Protein 8JHE (pdb70)

Secondary structure (DSSP, 8-state):
--EEEEEEEE--SHHHHHHHHHHHHH-TTS-EEEE-SSSSS-TT--EEPPTT-TT--EESS---B-TTT-HHHHHHHHHHHTTS-TTT---EEE-----TT-EEEETTEEEETTHHHH-TTTS-S---TTTTT--HHHHHHHHHHHHSTTTT-TTS-HHHHHHHHHH-EETTEEGGGSBHHHHHTTTS-HHHHHHHHHHH--SGGGSS-BHHHHHHHHIIIIIS----EEETT-TTHHHHHHHHHHHHTT-EEESS--EEEEEEETTEEEEEETTEEEEEEEEEEE--HHHHHHHGGG-HHHHTTHHHHTTEEEE-EEEEEEEESS-GGGGG-EE-TTS-EE---SEEEEESSTT-EEEEPPPTTS----SSSEEEEEEEEETTHHHHHHTT-----S--GGGGBPPHHHHHHHHHHHHHHHT-S--PPP-EEEEEETTSTTTS-SEEEEPTT--HHHHHHHHTS-STT--EEEESSTTSSSTTSHHHHHHHHHHHHHHHHHH-----/--EEEEEEEE--BHHHHHHHHHHHHH-TTS-EEEE-SSSSSBTT--EEPPTT-TT--EESS---B-TTT-HHHHHHHHHHHTTS-TTT---EEE-----TTSEEEETTEEEETTHHHH-TTTS-S---TTTTT--HHHHHHHHHHHHSTTTT-TTS-HHHHHHHHHH-EETTEEGGGSBHHHHHTTTS-HHHHHHHHHHH--SGGGSS-BHHHHHHHHHHTTSS----EEETT-TTHHHHHHHHHHHHTT-EEESS--EEEEEEETTEEEEEETTEEEEEEEEEEE--HHHHHHHGGG-HHHHTTHHHHTTEEEE-EEEEEEEESS-GGGGG-EE-TTS-EE---SEEEEESSTT-EEEEPPPTTSPPP-SSSEEEEEEEEETTHHHHHHTT-----S--GGGGBPPHHHHHHHHHHHHHHHT-S--PPP-EEEEEETTSTTTS-SEEEEPTT--HHHHHHHHTS-STT--EEEESSTTSSSTTSHHHHHHHHHHHHHHHHH--/--EEEEEEEE--SHHHHHHHHHHHHH-TTS-EEEE-SSSSS-TT--EEPPTT-TT--EESS---B-TTT-HHHHHHHHHHHTTS-TTT---EEE-----TT-EEEETTEEEETTHHHH-TTTS-S---TTTTT--HHHHHHHHHHHHSTTTT-TTS-HHHHHHHHHH-EETTEEGGGSBHHHHHHHHS-HHHHHHHHHHH--SGGGSS-BHHHHHHHHIIIIIS----EEETT-TTHHHHHHHHHHHHTT-EEESS--EEEEEEETTEEEEEETTEEEEEEEEEEES-HHHHHHHGGG-HHHHTTHHHHTTEEEE-EEEEEEEESS-GGGGG-EE-TTS-EE---SEEEEESSTT-EEEEPPPTTS----SSSEEEEEEEEETTHHHHHHTT-----S--GGGGBPPHHHHHHHHHHHHHHHT-S--PPP-EEEEEETTSTTTS-SEEEEPTT--HHHHHHHHTS-STT--EEEESSTTSSSTTSHHHHHHHHHHHHHHHHHH-/--EEEEEEEE--SHHHHHHHHHHHHH-TTS-EEEE-SSSSS-TT--EEPPTT-TT--EESS---B-TTT-HHHHHHHHHHHTTS-TTT---EEE-----TT-EEEETTEEEETTHHHH-TTTS-S---TTTTT--HHHHHHHHHHHHSTTTT-TTS-HHHHHHHHHH-EETTEEGGGSBHHHHHTTTS-HHHHHHHHHHH--SGGGSS-BHHHHHHHHIIIIIS----EEETT-TTHHHHHHHHHHHHTT-EEESS--EEEEEEETTEEEEEETTEEEEEEEEEEES-HHHHHHHGGG-HHHHTTHHHHTTEEEE-EEEEEEEESS-GGGGG-EE-TTS-EE---SEEEEESSTT-EEEEPPPTTS----SSSEEEEEEEEETTHHHHHHTT-----S--GGGGBPPHHHHHHHHHHHHHHHT-S--PPP-EEEEEETTSTTTSSSEEEEPTT--HHHHHHHHTS-STT--EEEESGGGSSSTTSHHHHHHHHHHHHHHHHH--

B-factor: mean 29.95, std 10.98, range [0.5, 97.93]

Foldseek 3Di:
DFAEFAEEQEAQALLRLLLLLVVCVVQVPGAYEYEYQAFDHHQQFAWAQDVFHNQFIDTLGDFKDQCVFLVLVVVLLVVLQVPDDPVLRWDKAWAAAQDQQFWECEPNATDGNQCLQPPQVSVPFPWDPVQTNDALLVLLLVLLCVQQPPLLVVPDHLVRSLVSLQVDDGPNHRQLQFFQLVSSVVRTPPRSLVSNCFQLLADPLRGGARRSLSSSLCSQDSHPPRIIIGISRGPSLSSVSSNVSSVVSPHHYHYSWQFQEWDQDPCWIFTQTPNGTYTYNFYEYLAALLLLVNHPVRYVVSVVCVCLSVQKAAWKKKWKKFKFQWPQQQVLGDQDPVRDTDGDWAHWHAYPQLLGIKGFGPGSNNHTGHTGMGMMSLGIYTDPSVVVLVVQPVVPRDDHQVVQWGDDSSQVVSVVVVCSRSVHPDDGDTPTMGMDIQCDPPRVHSWIGGHRPDDLVVSLLCQQPPDPPRNYGYAYLHSASNINDPSRRSVSSVSSSVVNVVPDDSHD/DAAEFAEEQEALALLRLVLLLVVCVVPVPGAYEYEYQAFDHHQQFAWAQDPPRNQFIDTLGDFKDQCVQQVLVVVLLVVLQVVDDPVLRWDKAWAAAQDQQFWECEPNATDGNQCQQPPQVSVPFPWDPVQTNDALQVLLLVLLCVQQPPLLVVPDHLVRSLVSLQVDDGPRHRQLQFFQLVSSVVRTPPRSLVRNCFRLLAPVLRGRARRSLSSSLCSQASHDDRIIIGISRGPSLSSVSSNVSSVVSPHHYHYSWQFQEWDQDPCWIFTQTPNGTHTYNFYEYLAALLLLVNHPVRYPVSVVCCCLSVQKAAWKKKWKKFKFQWPQQQVLGDQDPVRDTDGNWAHWHAYPQLLGIKGFGDGSNNHTGHTGIGMMSLGTYTDPSVVVLVVQDVVPRDDHQVVFFGDPSSVVVSVVVVCSRSVHPDDGDTPTMGMDIQCDPPRVHSWIGGHRPDDLVVSLLCQQPPDPPRNYGYAYLHSASNINDPSRRSRSSVSSSVVNVVPD/DFAEFAEEQEAQALLRLVLLLVVCVVPVPGAYEYEYQAFDHHQQFAWAQDVFHNQFIDTLGDWKDQCVQLVLVVVLLVVLQVPDDPVLRWDKAWAAAQDQQFWECEPNATDGNQCQQPPQVSVPFPWDPVQTNDALLVLLLVLLCVQQPPLLVVPDHLVRSLVSLQVDDGPRHRQLQFFQLVSSVVRTPPRSLVRNCFQLLAPPLRGGARRSLSSSLCSQDSHPPRIIIGISRGPSLSSVSSNVSSVVSPHHYHYSWQFQEWDQDPCWIFTQTPNGTYTYNFYEYLAALLLLVNHPVRYVVSVVCVCLSVQKAAWKKKWKKFKFQWPQQQVLGDQDPVRDTDGDWAHWHAYPQLLGIKGFGDGSNNHTDHTGIGMMSLGTYTDPSVVVLVVQPVVPRDDHQVVFFGDPSSVVVSVVVVCSRSVHPDDGDTPTMGMDIQCDPPRVHSWIGGHRPDDLVVSLLCQQPPDPPRNYGYAYLHSASNINDPSRRSRSSVSSSVVNVVPD/DFAEFAEEQEAQALLRLVLLLVVCVVPVPGAYEYEYQAFDHHQQFAWAQDVFHNQFIDTLGDFKDQCVFLVLVVVLLVVLQVPDDPVLRWDKAWAAAQDQQFWECEPNATDGNQCLQPPQVSVPFPWDPVLTNDALLVLLLVLLCVQQPPLLVVPDHLVRSLVSLQVDDGPNHRQLQFFQLVSSVVRTPPRSLVRNCFRLLAPPLRGRARRSLSSSLCSQASHDPRIIIGISRGPSSSSVSSNVSSVVSPHHYHYSWQFQEWDQDPCWIFTQTPNGTHTYNFYEYLAALLLLVNHPVRYVVSVVCVCLSVQKAAWKKKWKKFKFQWPQQQVLGDQDPVRDTDGNWAHWHAYPQLLGIKGFGDGSNNHTDHTGIGMMSLGTYTDPSVVVLVVQPVVDRDDHQVVFWGDPSSQVVSVVVVCSRSVHPDDGDTPTMGMDIQCDPPRVHSWIGGHRPDDLVVSLLCQQPPDPPRNYGYAYLHSASNINDPSRRSVSSVSSSVVNVVPD

Nearest PDB structures (foldseek):
  8jhe-assembly1_A  TM=1.002E+00  e=0.000E+00  synthetic construct
  8jt7-assembly1_A  TM=8.570E-01  e=8.933E-48  Pseudomonas sp.
  7eij-assembly1_B  TM=8.523E-01  e=1.644E-44  synthetic construct
  7eii-assembly1_B  TM=8.378E-01  e=7.271E-45  synthetic construct
  7eih-assembly1_B  TM=8.466E-01  e=9.445E-44  synthetic construct

Radius of gyration: 40.26 Å; Cα contacts (8 Å, |Δi|>4): 4605; chains: 4; bounding box: 119×93×95 Å

Sequence (2020 aa):
ENEKIDIAIVGGGVSGVYSAWKLKTKYPNKKIVLFEGGDHIGGRLLSVIPPGIPNMVAELGGMRILENTQKLIVKLIDDINEKLSQEDQIELYDFPVDQPQNIAYLRGEHLRLFDFTNDPDKVPYKLSFLEKGNTSGTIIVNAIEQLVPGITNTDLTEEERLKMCQEATFEGAPLYTLGFWNLLYRVISGEAYQFSIDSGGYNSTLVNWNAADAIPWYLSDFGIKPVYKGFKNGFQQVPISLANFFEEDGGEIRLNAKLEGFEFKNNLFELTIDGEIIEATQLILAMPRRSLDLLTNTSPKLQEIQSLIGSVTPRPLFKVFTTYSSPWWRNAGYTDSEGGYIPLQSGRTVTDLPIRQTYYWPKNNGQPSVSGESMLLASYDDGSNIGFWDGLRPKALNQTWHQYKAPRKMVEELSRQLKQIHDVDYTPAVKNASFRDWGEDPFGGGWNSWNIGVKSWEVKEKIVHPIDNCSLYICGEAYSDGQGWVEGALQTADIMLKKFIAVESKTSENEKIDIAIVGGGVSGVYSAWKLKTKYPNKKIVLFEGGDHIGGRLLSVIPPGIPNMVAELGGMRILENTQKLIVKLIDDINEKLSQEDQIELYDFPVDQPQNIAYLRGEHLRLFDFTNDPDKVPYKLSFLEKGNTSGTIIVNAIEQLVPGITNTDLTEEERLKMCQEATFEGAPLYTLGFWNLLYRVISGEAYQFSIDSGGYNSTLVNWNAADAIPWYLSDFGIKPVYKGFKNGFQQVPISLANFFEEDGGEIRLNAKLEGFEFKNNLFELTIDGEIIEATQLILAMPRRSLDLLTNTSPKLQEIQSLIGSVTPRPLFKVFTTYSSPWWRNAGYTDSEGGYIPLQSGRTVTDLPIRQTYYWPKNNGQPSVSGESMLLASYDDGSNIGFWDGLRPKALNQTWHQYKAPRKMVEELSRQLKQIHDVDYTPAVKNASFRDWGEDPFGGGWNSWNIGVKSWEVKEKIVHPIDNCSLYICGEAYSDGQGWVEGALQTADIMLKKFIAVEENEKIDIAIVGGGVSGVYSAWKLKTKYPNKKIVLFEGGDHIGGRLLSVIPPGIPNMVAELGGMRILENTQKLIVKLIDDINEKLSQEDQIELYDFPVDQPQNIAYLRGEHLRLFDFTNDPDKVPYKLSFLEKGNTSGTIIVNAIEQLVPGITNTDLTEEERLKMCQEATFEGAPLYTLGFWNLLYRVISGEAYQFSIDSGGYNSTLVNWNAADAIPWYLSDFGIKPVYKGFKNGFQQVPISLANFFEEDGGEIRLNAKLEGFEFKNNLFELTIDGEIIEATQLILAMPRRSLDLLTNTSPKLQEIQSLIGSVTPRPLFKVFTTYSSPWWRNAGYTDSEGGYIPLQSGRTVTDLPIRQTYYWPKNNGQPSVSGESMLLASYDDGSNIGFWDGLRPKALNQTWHQYKAPRKMVEELSRQLKQIHDVDYTPAVKNASFRDWGEDPFGGGWNSWNIGVKSWEVKEKIVHPIDNCSLYICGEAYSDGQGWVEGALQTADIMLKKFIAVEENEKIDIAIVGGGVSGVYSAWKLKTKYPNKKIVLFEGGDHIGGRLLSVIPPGIPNMVAELGGMRILENTQKLIVKLIDDINEKLSQEDQIELYDFPVDQPQNIAYLRGEHLRLFDFTNDPDKVPYKLSFLEKGNTSGTIIVNAIEQLVPGITNTDLTEEERLKMCQEATFEGAPLYTLGFWNLLYRVISGEAYQFSIDSGGYNSTLVNWNAADAIPWYLSDFGIKPVYKGFKNGFQQVPISLANFFEEDGGEIRLNAKLEGFEFKNNLFELTIDGEIIEATQLILAMPRRSLDLLTNTSPKLQEIQSLIGSVTPRPLFKVFTTYSSPWWRNAGYTDSEGGYIPLQSGRTVTDLPIRQTYYWPKNNGQPSVSGESMLLASYDDGSNIGFWDGLRPKALNQTWHQYKAPRKMVEELSRQLKQIHDVDYTPAVKNASFRDWGEDPFGGGWNSWNIGVKSWEVKEKIVHPIDNCSLYICGEAYSDGQGWVEGALQTADIMLKKFIAVE

Structure (mmCIF, N/CA/C/O backbone):
data_8JHE
#
_entry.id   8JHE
#
_cell.length_a   180.896
_cell.length_b   180.896
_cell.length_c   81.410
_cell.angle_alpha   90.000
_cell.angle_beta   90.000
_cell.angle_gamma   90.000
#
_symmetry.space_group_name_H-M   'P 4'
#
loop_
_entity.id
_entity.type
_entity.pdbx_description
1 polymer 'Hyper thermostable ancestral L-amino acid oxidase'
2 non-polymer 'FLAVIN-ADENINE DINUCLEOTIDE'
3 water water
#
loop_
_atom_site.group_PDB
_atom_site.id
_atom_site.type_symbol
_atom_site.label_atom_id
_atom_site.label_alt_id
_atom_site.label_comp_id
_atom_site.label_asym_id
_atom_site.label_entity_id
_atom_site.label_seq_id
_atom_site.pdbx_PDB_ins_code
_atom_site.Cartn_x
_atom_site.Cartn_y
_atom_site.Cartn_z
_atom_site.occupancy
_atom_site.B_iso_or_equiv
_atom_site.auth_seq_id
_atom_site.auth_comp_id
_atom_site.auth_asym_id
_atom_site.auth_atom_id
_atom_site.pdbx_PDB_model_num
ATOM 1 N N . GLU A 1 2 ? 44.082 75.035 0.181 1.000 63.558 4 GLU A N 1
ATOM 2 C CA . GLU A 1 2 ? 42.726 75.009 -0.445 1.000 65.445 4 GLU A CA 1
ATOM 3 C C . GLU A 1 2 ? 42.264 73.563 -0.714 1.000 54.098 4 GLU A C 1
ATOM 4 O O . GLU A 1 2 ? 43.047 72.755 -1.196 1.000 53.424 4 GLU A O 1
ATOM 10 N N . ASN A 1 3 ? 40.985 73.287 -0.462 1.000 46.726 5 ASN A N 1
ATOM 11 C CA . ASN A 1 3 ? 40.363 71.933 -0.497 1.000 44.377 5 ASN A CA 1
ATOM 12 C C . ASN A 1 3 ? 40.175 71.463 -1.942 1.000 42.576 5 ASN A C 1
ATOM 13 O O . ASN A 1 3 ? 39.700 72.263 -2.783 1.000 42.726 5 ASN A O 1
ATOM 18 N N . GLU A 1 4 ? 40.449 70.189 -2.196 1.000 40.025 6 GLU A N 1
ATOM 19 C CA . GLU A 1 4 ? 40.100 69.522 -3.479 1.000 38.472 6 GLU A CA 1
ATOM 20 C C . GLU A 1 4 ? 38.603 69.704 -3.757 1.000 37.174 6 GLU A C 1
ATOM 21 O O . GLU A 1 4 ? 37.798 69.608 -2.806 1.000 35.675 6 GLU A O 1
ATOM 27 N N . LYS A 1 5 ? 38.273 70.006 -5.020 1.000 38.748 7 LYS A N 1
ATOM 28 C CA . LYS A 1 5 ? 36.903 70.317 -5.493 1.000 45.719 7 LYS A CA 1
ATOM 29 C C . LYS A 1 5 ? 36.574 69.325 -6.598 1.000 40.564 7 LYS A C 1
ATOM 30 O O . LYS A 1 5 ? 37.402 69.196 -7.522 1.000 40.582 7 LYS A O 1
ATOM 36 N N . ILE A 1 6 ? 35.446 68.624 -6.479 1.000 37.008 8 ILE A N 1
ATOM 37 C CA . ILE A 1 6 ? 34.984 67.652 -7.517 1.000 31.838 8 ILE A CA 1
ATOM 38 C C . ILE A 1 6 ? 33.509 67.945 -7.773 1.000 29.231 8 ILE A C 1
ATOM 39 O O . ILE A 1 6 ? 32.914 68.660 -6.970 1.000 27.243 8 ILE A O 1
ATOM 44 N N . ASP A 1 7 ? 32.935 67.389 -8.838 1.000 30.045 9 ASP A N 1
ATOM 45 C CA . ASP A 1 7 ? 31.509 67.636 -9.183 1.000 32.065 9 ASP A CA 1
ATOM 46 C C . ASP A 1 7 ? 30.603 66.673 -8.402 1.000 31.540 9 ASP A C 1
ATOM 47 O O . ASP A 1 7 ? 29.731 67.140 -7.635 1.000 31.337 9 ASP A O 1
ATOM 52 N N . ILE A 1 8 ? 30.790 65.371 -8.610 1.000 31.507 10 ILE A N 1
ATOM 53 C CA . ILE A 1 8 ? 29.928 64.313 -8.003 1.000 31.536 10 ILE A CA 1
ATOM 54 C C . ILE A 1 8 ? 30.817 63.425 -7.154 1.000 29.029 10 ILE A C 1
ATOM 55 O O . ILE A 1 8 ? 31.796 62.845 -7.692 1.000 26.947 10 ILE A O 1
ATOM 60 N N . ALA A 1 9 ? 30.491 63.370 -5.864 1.000 28.339 11 ALA A N 1
ATOM 61 C CA . ALA A 1 9 ? 31.016 62.358 -4.917 1.000 27.903 11 ALA A CA 1
ATOM 62 C C . ALA A 1 9 ? 29.982 61.221 -4.824 1.000 25.573 11 ALA A C 1
ATOM 63 O O . ALA A 1 9 ? 28.782 61.500 -4.519 1.000 27.574 11 ALA A O 1
ATOM 65 N N . ILE A 1 10 ? 30.437 59.994 -5.058 1.000 24.352 12 ILE A N 1
ATOM 66 C CA . ILE A 1 10 ? 29.642 58.760 -4.819 1.000 25.778 12 ILE A CA 1
ATOM 67 C C . ILE A 1 10 ? 30.365 57.971 -3.733 1.000 27.104 12 ILE A C 1
ATOM 68 O O . ILE A 1 10 ? 31.555 57.641 -3.925 1.000 23.845 12 ILE A O 1
ATOM 73 N N . VAL A 1 11 ? 29.689 57.722 -2.624 1.000 24.610 13 VAL A N 1
ATOM 74 C CA . VAL A 1 11 ? 30.299 56.966 -1.496 1.000 26.780 13 VAL A CA 1
ATOM 75 C C . VAL A 1 11 ? 29.593 55.602 -1.373 1.000 27.522 13 VAL A C 1
ATOM 76 O O . VAL A 1 11 ? 28.351 55.552 -1.174 1.000 26.594 13 VAL A O 1
ATOM 80 N N . GLY A 1 12 ? 30.372 54.536 -1.495 1.000 27.120 14 GLY A N 1
ATOM 81 C CA . GLY A 1 12 ? 29.917 53.138 -1.473 1.000 26.432 14 GLY A CA 1
ATOM 82 C C . GLY A 1 12 ? 30.240 52.455 -2.782 1.000 23.680 14 GLY A C 1
ATOM 83 O O . GLY A 1 12 ? 29.622 52.811 -3.776 1.000 23.635 14 GLY A O 1
ATOM 84 N N . GLY A 1 13 ? 31.164 51.495 -2.742 1.000 24.932 15 GLY A N 1
ATOM 85 C CA . GLY A 1 13 ? 31.625 50.711 -3.896 1.000 25.123 15 GLY A CA 1
ATOM 86 C C . GLY A 1 13 ? 30.929 49.358 -3.975 1.000 24.259 15 GLY A C 1
ATOM 87 O O . GLY A 1 13 ? 31.601 48.371 -4.406 1.000 21.775 15 GLY A O 1
ATOM 88 N N . GLY A 1 14 ? 29.646 49.295 -3.581 1.000 24.225 16 GLY A N 1
ATOM 89 C CA . GLY A 1 14 ? 28.787 48.142 -3.915 1.000 26.102 16 GLY A CA 1
ATOM 90 C C . GLY A 1 14 ? 28.202 48.290 -5.315 1.000 26.010 16 GLY A C 1
ATOM 91 O O . GLY A 1 14 ? 28.547 49.276 -6.013 1.000 23.985 16 GLY A O 1
ATOM 92 N N . VAL A 1 15 ? 27.231 47.458 -5.660 1.000 25.498 17 VAL A N 1
ATOM 93 C CA . VAL A 1 15 ? 26.730 47.403 -7.059 1.000 25.958 17 VAL A CA 1
ATOM 94 C C . VAL A 1 15 ? 26.088 48.743 -7.385 1.000 23.410 17 VAL A C 1
ATOM 95 O O . VAL A 1 15 ? 26.256 49.193 -8.510 1.000 23.667 17 VAL A O 1
ATOM 99 N N . SER A 1 16 ? 25.255 49.295 -6.501 1.000 24.303 18 SER A N 1
ATOM 100 C CA . SER A 1 16 ? 24.481 50.511 -6.845 1.000 26.114 18 SER A CA 1
ATOM 101 C C . SER A 1 16 ? 25.447 51.693 -7.022 1.000 25.257 18 SER A C 1
ATOM 102 O O . SER A 1 16 ? 25.151 52.549 -7.882 1.000 25.664 18 SER A O 1
ATOM 105 N N . GLY A 1 17 ? 26.530 51.741 -6.243 1.000 24.080 19 GLY A N 1
ATOM 106 C CA . GLY A 1 17 ? 27.534 52.814 -6.302 1.000 25.258 19 GLY A CA 1
ATOM 107 C C . GLY A 1 17 ? 28.274 52.799 -7.636 1.000 25.484 19 GLY A C 1
ATOM 108 O O . GLY A 1 17 ? 28.264 53.821 -8.335 1.000 23.617 19 GLY A O 1
ATOM 109 N N . VAL A 1 18 ? 28.857 51.659 -8.007 1.000 22.417 20 VAL A N 1
ATOM 110 C CA . VAL A 1 18 ? 29.639 51.544 -9.264 1.000 24.205 20 VAL A CA 1
ATOM 111 C C . VAL A 1 18 ? 28.695 51.636 -10.456 1.000 23.462 20 VAL A C 1
ATOM 112 O O . VAL A 1 18 ? 29.084 52.243 -11.447 1.000 25.043 20 VAL A O 1
ATOM 116 N N . TYR A 1 19 ? 27.482 51.112 -10.369 1.000 21.147 21 TYR A N 1
ATOM 117 C CA . TYR A 1 19 ? 26.497 51.224 -11.474 1.000 21.885 21 TYR A CA 1
ATOM 118 C C . TYR A 1 19 ? 26.172 52.708 -11.681 1.000 24.980 21 TYR A C 1
ATOM 119 O O . TYR A 1 19 ? 26.159 53.182 -12.824 1.000 25.009 21 TYR A O 1
ATOM 128 N N . SER A 1 20 ? 25.874 53.415 -10.591 1.000 25.121 22 SER A N 1
ATOM 129 C CA . SER A 1 20 ? 25.569 54.865 -10.612 1.000 26.389 22 SER A CA 1
ATOM 130 C C . SER A 1 20 ? 26.766 55.651 -11.183 1.000 25.680 22 SER A C 1
ATOM 131 O O . SER A 1 20 ? 26.547 56.489 -12.086 1.000 26.787 22 SER A O 1
ATOM 134 N N . ALA A 1 21 ? 27.985 55.344 -10.745 1.000 25.296 23 ALA A N 1
ATOM 135 C CA . ALA A 1 21 ? 29.207 56.008 -11.233 1.000 27.066 23 ALA A CA 1
ATOM 136 C C . ALA A 1 21 ? 29.280 55.840 -12.761 1.000 29.591 23 ALA A C 1
ATOM 137 O O . ALA A 1 21 ? 29.416 56.828 -13.477 1.000 31.317 23 ALA A O 1
ATOM 139 N N . TRP A 1 22 ? 29.206 54.603 -13.231 1.000 29.267 24 TRP A N 1
ATOM 140 C CA . TRP A 1 22 ? 29.204 54.242 -14.671 1.000 27.609 24 TRP A CA 1
ATOM 141 C C . TRP A 1 22 ? 28.155 55.067 -15.425 1.000 27.930 24 TRP A C 1
ATOM 142 O O . TRP A 1 22 ? 28.506 55.720 -16.436 1.000 26.916 24 TRP A O 1
ATOM 153 N N . LYS A 1 23 ? 26.912 55.070 -14.950 1.000 25.502 25 LYS A N 1
ATOM 154 C CA . LYS A 1 23 ? 25.807 55.747 -15.677 1.000 26.970 25 LYS A CA 1
ATOM 155 C C . LYS A 1 23 ? 26.070 57.252 -15.730 1.000 27.475 25 LYS A C 1
ATOM 156 O O . LYS A 1 23 ? 25.816 57.876 -16.786 1.000 26.272 25 LYS A O 1
ATOM 162 N N . LEU A 1 24 ? 26.513 57.822 -14.610 1.000 27.629 26 LEU A N 1
ATOM 163 C CA . LEU A 1 24 ? 26.611 59.291 -14.472 1.000 27.852 26 LEU A CA 1
ATOM 164 C C . LEU A 1 24 ? 27.790 59.768 -15.327 1.000 27.844 26 LEU A C 1
ATOM 165 O O . LEU A 1 24 ? 27.646 60.822 -15.919 1.000 31.469 26 LEU A O 1
ATOM 170 N N . LYS A 1 25 ? 28.884 59.009 -15.399 1.000 25.862 27 LYS A N 1
ATOM 171 C CA . LYS A 1 25 ? 30.055 59.412 -16.201 1.000 28.240 27 LYS A CA 1
ATOM 172 C C . LYS A 1 25 ? 29.653 59.367 -17.685 1.000 32.457 27 LYS A C 1
ATOM 173 O O . LYS A 1 25 ? 30.092 60.243 -18.447 1.000 27.879 27 LYS A O 1
ATOM 179 N N . THR A 1 26 ? 28.798 58.421 -18.087 1.000 27.791 28 THR A N 1
ATOM 180 C CA . THR A 1 26 ? 28.309 58.378 -19.479 1.000 28.714 28 THR A CA 1
ATOM 181 C C . THR A 1 26 ? 27.419 59.605 -19.727 1.000 30.620 28 THR A C 1
ATOM 182 O O . THR A 1 26 ? 27.506 60.187 -20.809 1.000 28.699 28 THR A O 1
ATOM 186 N N . LYS A 1 27 ? 26.558 59.943 -18.768 1.000 28.859 29 LYS A N 1
ATOM 187 C CA . LYS A 1 27 ? 25.592 61.050 -18.931 1.000 30.556 29 LYS A CA 1
ATOM 188 C C . LYS A 1 27 ? 26.333 62.408 -18.904 1.000 32.995 29 LYS A C 1
ATOM 189 O O . LYS A 1 27 ? 25.912 63.315 -19.630 1.000 30.814 29 LYS A O 1
ATOM 195 N N . TYR A 1 28 ? 27.377 62.542 -18.083 1.000 27.870 30 TYR A N 1
ATOM 196 C CA . TYR A 1 28 ? 28.113 63.811 -17.830 1.000 29.967 30 TYR A CA 1
ATOM 197 C C . TYR A 1 28 ? 29.620 63.562 -17.964 1.000 27.635 30 TYR A C 1
ATOM 198 O O . TYR A 1 28 ? 30.346 63.534 -16.986 1.000 25.154 30 TYR A O 1
ATOM 207 N N . PRO A 1 29 ? 30.136 63.392 -19.198 1.000 30.232 31 PRO A N 1
ATOM 208 C CA . PRO A 1 29 ? 31.524 62.978 -19.404 1.000 30.555 31 PRO A CA 1
ATOM 209 C C . PRO A 1 29 ? 32.546 64.024 -18.933 1.000 31.398 31 PRO A C 1
ATOM 210 O O . PRO A 1 29 ? 33.668 63.646 -18.656 1.000 31.500 31 PRO A O 1
ATOM 214 N N . ASN A 1 30 ? 32.123 65.282 -18.796 1.000 33.617 32 ASN A N 1
ATOM 215 C CA . ASN A 1 30 ? 33.015 66.424 -18.473 1.000 38.365 32 ASN A CA 1
ATOM 216 C C . ASN A 1 30 ? 33.016 66.676 -16.966 1.000 39.930 32 ASN A C 1
ATOM 217 O O . ASN A 1 30 ? 33.876 67.443 -16.508 1.000 39.692 32 ASN A O 1
ATOM 222 N N . LYS A 1 31 ? 32.119 66.053 -16.200 1.000 35.317 33 LYS A N 1
ATOM 223 C CA . LYS A 1 31 ? 32.138 66.195 -14.714 1.000 32.002 33 LYS A CA 1
ATOM 224 C C . LYS A 1 31 ? 33.265 65.341 -14.126 1.000 29.476 33 LYS A C 1
ATOM 225 O O . LYS A 1 31 ? 33.528 64.238 -14.629 1.000 32.159 33 LYS A O 1
ATOM 231 N N . LYS A 1 32 ? 33.902 65.853 -13.081 1.000 29.616 34 LYS A N 1
ATOM 232 C CA . LYS A 1 32 ? 34.855 65.108 -12.228 1.000 33.858 34 LYS A CA 1
ATOM 233 C C . LYS A 1 32 ? 34.009 64.315 -11.219 1.000 33.428 34 LYS A C 1
ATOM 234 O O . LYS A 1 32 ? 33.393 64.917 -10.308 1.000 32.767 34 LYS A O 1
ATOM 240 N N . ILE A 1 33 ? 33.981 62.998 -11.397 1.000 33.080 35 ILE A N 1
ATOM 241 C CA . ILE A 1 33 ? 33.164 62.063 -10.576 1.000 31.166 35 ILE A CA 1
ATOM 242 C C . ILE A 1 33 ? 34.153 61.152 -9.856 1.000 29.112 35 ILE A C 1
ATOM 243 O O . ILE A 1 33 ? 34.903 60.478 -10.525 1.000 26.339 35 ILE A O 1
ATOM 248 N N . VAL A 1 34 ? 34.120 61.142 -8.534 1.000 28.289 36 VAL A N 1
ATOM 249 C CA . VAL A 1 34 ? 34.975 60.244 -7.726 1.000 29.936 36 VAL A CA 1
ATOM 250 C C . VAL A 1 34 ? 34.060 59.334 -6.905 1.000 28.935 36 VAL A C 1
ATOM 251 O O . VAL A 1 34 ? 33.113 59.828 -6.284 1.000 27.537 36 VAL A O 1
ATOM 255 N N . LEU A 1 35 ? 34.348 58.042 -6.916 1.000 30.468 37 LEU A N 1
ATOM 256 C CA . LEU A 1 35 ? 33.650 57.066 -6.059 1.000 30.219 37 LEU A CA 1
ATOM 257 C C . LEU A 1 35 ? 34.598 56.709 -4.925 1.000 26.461 37 LEU A C 1
ATOM 258 O O . LEU A 1 35 ? 35.748 56.330 -5.202 1.000 29.830 37 LEU A O 1
ATOM 263 N N . PHE A 1 36 ? 34.124 56.848 -3.696 1.000 22.873 38 PHE A N 1
ATOM 264 C CA . PHE A 1 36 ? 34.890 56.503 -2.474 1.000 24.676 38 PHE A CA 1
ATOM 265 C C . PHE A 1 36 ? 34.346 55.204 -1.874 1.000 23.673 38 PHE A C 1
ATOM 266 O O . PHE A 1 36 ? 33.120 55.122 -1.626 1.000 23.946 38 PHE A O 1
ATOM 274 N N . GLU A 1 37 ? 35.223 54.248 -1.599 1.000 23.032 39 GLU A N 1
ATOM 275 C CA . GLU A 1 37 ? 34.908 53.004 -0.844 1.000 25.028 39 GLU A CA 1
ATOM 276 C C . GLU A 1 37 ? 35.808 52.967 0.392 1.000 27.680 39 GLU A C 1
ATOM 277 O O . GLU A 1 37 ? 37.032 53.076 0.209 1.000 29.967 39 GLU A O 1
ATOM 283 N N . GLY A 1 38 ? 35.208 52.812 1.581 1.000 26.555 40 GLY A N 1
ATOM 284 C CA . GLY A 1 38 ? 35.907 52.763 2.876 1.000 27.590 40 GLY A CA 1
ATOM 285 C C . GLY A 1 38 ? 36.724 51.499 3.005 1.000 28.586 40 GLY A C 1
ATOM 286 O O . GLY A 1 38 ? 37.804 51.559 3.606 1.000 31.673 40 GLY A O 1
ATOM 287 N N . GLY A 1 39 ? 36.243 50.383 2.453 1.000 28.010 41 GLY A N 1
ATOM 288 C CA . GLY A 1 39 ? 36.959 49.084 2.493 1.000 25.277 41 GLY A CA 1
ATOM 289 C C . GLY A 1 39 ? 38.038 49.040 1.426 1.000 26.330 41 GLY A C 1
ATOM 290 O O . GLY A 1 39 ? 38.221 50.062 0.710 1.000 26.201 41 GLY A O 1
ATOM 291 N N . ASP A 1 40 ? 38.689 47.888 1.268 1.000 25.504 42 ASP A N 1
ATOM 292 C CA . ASP A 1 40 ? 39.946 47.747 0.492 1.000 27.366 42 ASP A CA 1
ATOM 293 C C . ASP A 1 40 ? 39.645 47.208 -0.917 1.000 26.101 42 ASP A C 1
ATOM 294 O O . ASP A 1 40 ? 40.590 46.874 -1.620 1.000 26.743 42 ASP A O 1
ATOM 299 N N . HIS A 1 41 ? 38.377 47.142 -1.328 1.000 26.770 43 HIS A N 1
ATOM 300 C CA . HIS A 1 41 ? 37.974 46.498 -2.610 1.000 24.339 43 HIS A CA 1
ATOM 301 C C . HIS A 1 41 ? 36.565 46.917 -2.989 1.000 25.801 43 HIS A C 1
ATOM 302 O O . HIS A 1 41 ? 35.749 47.260 -2.079 1.000 23.578 43 HIS A O 1
ATOM 309 N N . ILE A 1 42 ? 36.289 46.884 -4.290 1.000 23.905 44 ILE A N 1
ATOM 310 C CA . ILE A 1 42 ? 34.921 47.080 -4.846 1.000 24.999 44 ILE A CA 1
ATOM 311 C C . ILE A 1 42 ? 34.117 45.784 -4.632 1.000 24.497 44 ILE A C 1
ATOM 312 O O . ILE A 1 42 ? 34.676 44.708 -4.925 1.000 25.072 44 ILE A O 1
ATOM 317 N N . GLY A 1 43 ? 32.845 45.888 -4.246 1.000 25.404 45 GLY A N 1
ATOM 318 C CA . GLY A 1 43 ? 31.894 44.748 -4.278 1.000 26.705 45 GLY A CA 1
ATOM 319 C C . GLY A 1 43 ? 30.777 44.822 -3.237 1.000 24.117 45 GLY A C 1
ATOM 320 O O . GLY A 1 43 ? 29.634 44.387 -3.540 1.000 23.838 45 GLY A O 1
ATOM 321 N N . GLY A 1 44 ? 31.083 45.350 -2.059 1.000 20.702 46 GLY A N 1
ATOM 322 C CA . GLY A 1 44 ? 30.153 45.402 -0.918 1.000 20.975 46 GLY A CA 1
ATOM 323 C C . GLY A 1 44 ? 29.672 44.006 -0.562 1.000 19.076 46 GLY A C 1
ATOM 324 O O . GLY A 1 44 ? 30.519 43.176 -0.276 1.000 22.358 46 GLY A O 1
ATOM 325 N N . ARG A 1 45 ? 28.367 43.741 -0.666 1.000 20.270 47 ARG A N 1
ATOM 326 C CA . ARG A 1 45 ? 27.762 42.439 -0.250 1.000 21.381 47 ARG A CA 1
ATOM 327 C C . ARG A 1 45 ? 27.863 41.374 -1.351 1.000 22.213 47 ARG A C 1
ATOM 328 O O . ARG A 1 45 ? 27.261 40.300 -1.164 1.000 21.251 47 ARG A O 1
ATOM 336 N N . LEU A 1 46 ? 28.566 41.659 -2.456 1.000 22.706 48 LEU A N 1
ATOM 337 C CA . LEU A 1 46 ? 28.977 40.647 -3.457 1.000 22.905 48 LEU A CA 1
ATOM 338 C C . LEU A 1 46 ? 30.445 40.313 -3.208 1.000 22.128 48 LEU A C 1
ATOM 339 O O . LEU A 1 46 ? 31.293 41.175 -3.441 1.000 23.748 48 LEU A O 1
ATOM 344 N N . LEU A 1 47 ? 30.728 39.112 -2.712 1.000 22.790 49 LEU A N 1
ATOM 345 C CA . LEU A 1 47 ? 32.099 38.674 -2.339 1.000 23.652 49 LEU A CA 1
ATOM 346 C C . LEU A 1 47 ? 32.270 37.248 -2.865 1.000 25.611 49 LEU A C 1
ATOM 347 O O . LEU A 1 47 ? 31.670 36.300 -2.302 1.000 24.080 49 LEU A O 1
ATOM 352 N N . SER A 1 48 ? 33.000 37.140 -3.966 1.000 23.135 50 SER A N 1
ATOM 353 C CA . SER A 1 48 ? 33.255 35.901 -4.723 1.000 21.455 50 SER A CA 1
ATOM 354 C C . SER A 1 48 ? 34.703 35.500 -4.494 1.000 21.288 50 SER A C 1
ATOM 355 O O . SER A 1 48 ? 35.566 36.300 -4.828 1.000 23.198 50 SER A O 1
ATOM 358 N N . VAL A 1 49 ? 34.972 34.295 -3.994 1.000 21.651 51 VAL A N 1
ATOM 359 C CA . VAL A 1 49 ? 36.374 33.848 -3.758 1.000 23.362 51 VAL A CA 1
ATOM 360 C C . VAL A 1 49 ? 36.552 32.429 -4.291 1.000 23.502 51 VAL A C 1
ATOM 361 O O . VAL A 1 49 ? 35.647 31.600 -4.123 1.000 23.296 51 VAL A O 1
ATOM 365 N N . ILE A 1 50 ? 37.713 32.172 -4.888 1.000 23.969 52 ILE A N 1
ATOM 366 C CA . ILE A 1 50 ? 38.094 30.847 -5.435 1.000 25.080 52 ILE A CA 1
ATOM 367 C C . ILE A 1 50 ? 38.603 30.024 -4.264 1.000 24.261 52 ILE A C 1
ATOM 368 O O . ILE A 1 50 ? 39.449 30.484 -3.512 1.000 28.101 52 ILE A O 1
ATOM 373 N N . PRO A 1 51 ? 38.098 28.794 -4.040 1.000 25.263 53 PRO A N 1
ATOM 374 C CA . PRO A 1 51 ? 38.609 27.960 -2.960 1.000 24.685 53 PRO A CA 1
ATOM 375 C C . PRO A 1 51 ? 39.982 27.438 -3.318 1.000 24.228 53 PRO A C 1
ATOM 376 O O . PRO A 1 51 ? 40.200 27.069 -4.469 1.000 25.224 53 PRO A O 1
ATOM 380 N N . PRO A 1 52 ? 40.899 27.323 -2.335 1.000 25.213 54 PRO A N 1
ATOM 381 C CA . PRO A 1 52 ? 42.158 26.620 -2.544 1.000 28.742 54 PRO A CA 1
ATOM 382 C C . PRO A 1 52 ? 41.862 25.189 -3.011 1.000 27.648 54 PRO A C 1
ATOM 383 O O . PRO A 1 52 ? 40.992 24.512 -2.406 1.000 26.705 54 PRO A O 1
ATOM 387 N N . GLY A 1 53 ? 42.568 24.760 -4.054 1.000 26.613 55 GLY A N 1
ATOM 388 C CA . GLY A 1 53 ? 42.487 23.370 -4.540 1.000 28.001 55 GLY A CA 1
ATOM 389 C C . GLY A 1 53 ? 41.274 23.164 -5.435 1.000 26.396 55 GLY A C 1
ATOM 390 O O . GLY A 1 53 ? 41.077 22.022 -5.894 1.000 27.075 55 GLY A O 1
ATOM 391 N N . ILE A 1 54 ? 40.465 24.194 -5.666 1.000 25.570 56 ILE A N 1
ATOM 392 C CA . ILE A 1 54 ? 39.247 24.022 -6.521 1.000 24.500 56 ILE A CA 1
ATOM 393 C C . ILE A 1 54 ? 39.180 25.186 -7.489 1.000 24.437 56 ILE A C 1
ATOM 394 O O . ILE A 1 54 ? 38.349 26.083 -7.354 1.000 25.080 56 ILE A O 1
ATOM 399 N N . PRO A 1 55 ? 40.034 25.183 -8.543 1.000 30.428 57 PRO A N 1
ATOM 400 C CA . PRO A 1 55 ? 40.110 26.337 -9.448 1.000 30.163 57 PRO A CA 1
ATOM 401 C C . PRO A 1 55 ? 38.825 26.536 -10.271 1.000 29.408 57 PRO A C 1
ATOM 402 O O . PRO A 1 55 ? 38.601 27.640 -10.716 1.000 31.000 57 PRO A O 1
ATOM 406 N N . ASN A 1 56 ? 37.984 25.511 -10.407 1.000 27.214 58 ASN A N 1
ATOM 407 C CA . ASN A 1 56 ? 36.728 25.576 -11.212 1.000 32.256 58 ASN A CA 1
ATOM 408 C C . ASN A 1 56 ? 35.497 25.807 -10.305 1.000 29.840 58 ASN A C 1
ATOM 409 O O . ASN A 1 56 ? 34.356 25.483 -10.736 1.000 29.867 58 ASN A O 1
ATOM 414 N N . MET A 1 57 ? 35.691 26.361 -9.100 1.000 27.421 59 MET A N 1
ATOM 415 C CA . MET A 1 57 ? 34.570 26.771 -8.222 1.000 25.227 59 MET A CA 1
ATOM 416 C C . MET A 1 57 ? 34.747 28.225 -7.785 1.000 26.288 59 MET A C 1
ATOM 417 O O . MET A 1 57 ? 35.886 28.737 -7.777 1.000 29.079 59 MET A O 1
ATOM 422 N N . VAL A 1 58 ? 33.634 28.869 -7.436 1.000 23.928 60 VAL A N 1
ATOM 423 C CA . VAL A 1 58 ? 33.614 30.211 -6.813 1.000 22.654 60 VAL A CA 1
ATOM 424 C C . VAL A 1 58 ? 32.644 30.165 -5.632 1.000 20.996 60 VAL A C 1
ATOM 425 O O . VAL A 1 58 ? 31.433 30.089 -5.861 1.000 20.733 60 VAL A O 1
ATOM 429 N N . ALA A 1 59 ? 33.174 30.294 -4.421 1.000 20.879 61 ALA A N 1
ATOM 430 C CA . ALA A 1 59 ? 32.393 30.415 -3.177 1.000 20.732 61 ALA A CA 1
ATOM 431 C C . ALA A 1 59 ? 31.796 31.808 -3.145 1.000 23.657 61 ALA A C 1
ATOM 432 O O . ALA A 1 59 ? 32.558 32.777 -3.407 1.000 26.284 61 ALA A O 1
ATOM 434 N N . GLU A 1 60 ? 30.477 31.908 -2.914 1.000 21.749 62 GLU A N 1
ATOM 435 C CA . GLU A 1 60 ? 29.752 33.198 -2.790 1.000 22.414 62 GLU A CA 1
ATOM 436 C C . GLU A 1 60 ? 29.487 33.487 -1.302 1.000 23.239 62 GLU A C 1
ATOM 437 O O . GLU A 1 60 ? 28.507 32.996 -0.780 1.000 23.363 62 GLU A O 1
ATOM 443 N N . LEU A 1 61 ? 30.382 34.222 -0.662 1.000 19.714 63 LEU A N 1
ATOM 444 C CA . LEU A 1 61 ? 30.243 34.633 0.754 1.000 22.302 63 LEU A CA 1
ATOM 445 C C . LEU A 1 61 ? 29.141 35.679 0.872 1.000 23.802 63 LEU A C 1
ATOM 446 O O . LEU A 1 61 ? 28.561 35.771 1.963 1.000 21.588 63 LEU A O 1
ATOM 451 N N . GLY A 1 62 ? 28.858 36.413 -0.216 1.000 22.279 64 GLY A N 1
ATOM 452 C CA . GLY A 1 62 ? 27.700 37.318 -0.291 1.000 22.580 64 GLY A CA 1
ATOM 453 C C . GLY A 1 62 ? 26.671 36.780 -1.270 1.000 21.946 64 GLY A C 1
ATOM 454 O O . GLY A 1 62 ? 26.446 35.563 -1.284 1.000 23.125 64 GLY A O 1
ATOM 455 N N . GLY A 1 63 ? 26.052 37.654 -2.060 1.000 21.412 65 GLY A N 1
ATOM 456 C CA . GLY A 1 63 ? 25.071 37.294 -3.103 1.000 23.749 65 GLY A CA 1
ATOM 457 C C . GLY A 1 63 ? 25.562 36.170 -4.007 1.000 22.776 65 GLY A C 1
ATOM 458 O O . GLY A 1 63 ? 26.733 36.184 -4.373 1.000 21.646 65 GLY A O 1
ATOM 459 N N . MET A 1 64 ? 24.696 35.216 -4.349 1.000 22.485 66 MET A N 1
ATOM 460 C CA . MET A 1 64 ? 25.125 34.032 -5.118 1.000 21.298 66 MET A CA 1
ATOM 461 C C . MET A 1 64 ? 24.239 33.728 -6.327 1.000 19.947 66 MET A C 1
ATOM 462 O O . MET A 1 64 ? 24.737 33.007 -7.200 1.000 24.422 66 MET A O 1
ATOM 467 N N . ARG A 1 65 ? 23.026 34.247 -6.460 1.000 22.657 67 ARG A N 1
ATOM 468 C CA . ARG A 1 65 ? 22.133 33.782 -7.563 1.000 24.841 67 ARG A CA 1
ATOM 469 C C . ARG A 1 65 ? 21.094 34.839 -7.924 1.000 23.678 67 ARG A C 1
ATOM 470 O O . ARG A 1 65 ? 20.755 35.682 -7.060 1.000 23.466 67 ARG A O 1
ATOM 478 N N . ILE A 1 66 ? 20.529 34.738 -9.128 1.000 24.411 68 ILE A N 1
ATOM 479 C CA . ILE A 1 66 ? 19.408 35.617 -9.560 1.000 25.006 68 ILE A CA 1
ATOM 480 C C . ILE A 1 66 ? 18.196 34.762 -9.941 1.000 25.660 68 ILE A C 1
ATOM 481 O O . ILE A 1 66 ? 18.368 33.552 -10.217 1.000 26.006 68 ILE A O 1
ATOM 486 N N . LEU A 1 67 ? 17.015 35.370 -9.899 1.000 22.396 69 LEU A N 1
ATOM 487 C CA . LEU A 1 67 ? 15.767 34.819 -10.471 1.000 26.190 69 LEU A CA 1
ATOM 488 C C . LEU A 1 67 ? 15.647 35.376 -11.892 1.000 29.607 69 LEU A C 1
ATOM 489 O O . LEU A 1 67 ? 15.078 36.470 -12.038 1.000 27.332 69 LEU A O 1
ATOM 494 N N . GLU A 1 68 ? 16.188 34.669 -12.883 1.000 29.566 70 GLU A N 1
ATOM 495 C CA . GLU A 1 68 ? 16.367 35.177 -14.261 1.000 34.818 70 GLU A CA 1
ATOM 496 C C . GLU A 1 68 ? 15.033 35.521 -14.934 1.000 40.419 70 GLU A C 1
ATOM 497 O O . GLU A 1 68 ? 15.085 36.287 -15.905 1.000 46.418 70 GLU A O 1
ATOM 503 N N . ASN A 1 69 ? 13.890 35.045 -14.432 1.000 47.573 71 ASN A N 1
ATOM 504 C CA . ASN A 1 69 ? 12.554 35.185 -15.083 1.000 46.722 71 ASN A CA 1
ATOM 505 C C . ASN A 1 69 ? 11.846 36.442 -14.592 1.000 42.775 71 ASN A C 1
ATOM 506 O O . ASN A 1 69 ? 10.993 36.928 -15.319 1.000 47.073 71 ASN A O 1
ATOM 511 N N . THR A 1 70 ? 12.182 36.898 -13.390 1.000 39.639 72 THR A N 1
ATOM 512 C CA . THR A 1 70 ? 11.553 38.011 -12.640 1.000 39.881 72 THR A CA 1
ATOM 513 C C . THR A 1 70 ? 12.465 39.265 -12.679 1.000 38.669 72 THR A C 1
ATOM 514 O O . THR A 1 70 ? 11.915 40.372 -12.678 1.000 34.955 72 THR A O 1
ATOM 518 N N . GLN A 1 71 ? 13.797 39.107 -12.630 1.000 31.657 73 GLN A N 1
ATOM 519 C CA . GLN A 1 71 ? 14.761 40.186 -12.234 1.000 29.411 73 GLN A CA 1
ATOM 520 C C . GLN A 1 71 ? 15.358 40.767 -13.511 1.000 25.914 73 GLN A C 1
ATOM 521 O O . GLN A 1 71 ? 16.494 40.468 -13.824 1.000 22.933 73 GLN A O 1
ATOM 527 N N . LYS A 1 72 ? 14.558 41.538 -14.231 1.000 26.491 74 LYS A N 1
ATOM 528 C CA . LYS A 1 72 ? 14.874 42.046 -15.589 1.000 31.095 74 LYS A CA 1
ATOM 529 C C . LYS A 1 72 ? 16.045 43.040 -15.494 1.000 29.037 74 LYS A C 1
ATOM 530 O O . LYS A 1 72 ? 16.821 43.124 -16.456 1.000 24.311 74 LYS A O 1
ATOM 536 N N . LEU A 1 73 ? 16.206 43.753 -14.377 1.000 28.516 75 LEU A N 1
ATOM 537 C CA . LEU A 1 73 ? 17.275 44.776 -14.296 1.000 25.954 75 LEU A CA 1
ATOM 538 C C . LEU A 1 73 ? 18.626 44.070 -14.251 1.000 24.093 75 LEU A C 1
ATOM 539 O O . LEU A 1 73 ? 19.470 44.443 -15.075 1.000 24.600 75 LEU A O 1
ATOM 544 N N . ILE A 1 74 ? 18.828 43.079 -13.380 1.000 23.039 76 ILE A N 1
ATOM 545 C CA . ILE A 1 74 ? 20.161 42.405 -13.295 1.000 23.075 76 ILE A CA 1
ATOM 546 C C . ILE A 1 74 ? 20.400 41.638 -14.601 1.000 22.880 76 ILE A C 1
ATOM 547 O O . ILE A 1 74 ? 21.560 41.607 -15.060 1.000 23.218 76 ILE A O 1
ATOM 552 N N . VAL A 1 75 ? 19.373 41.025 -15.190 1.000 24.540 77 VAL A N 1
ATOM 553 C CA . VAL A 1 75 ? 19.536 40.303 -16.491 1.000 26.361 77 VAL A CA 1
ATOM 554 C C . VAL A 1 75 ? 20.015 41.311 -17.551 1.000 26.465 77 VAL A C 1
ATOM 555 O O . VAL A 1 75 ? 20.981 41.011 -18.265 1.000 23.762 77 VAL A O 1
ATOM 559 N N . LYS A 1 76 ? 19.389 42.484 -17.632 1.000 27.861 78 LYS A N 1
ATOM 560 C CA . LYS A 1 76 ? 19.754 43.531 -18.640 1.000 27.137 78 LYS A CA 1
ATOM 561 C C . LYS A 1 76 ? 21.173 44.068 -18.365 1.000 25.465 78 LYS A C 1
ATOM 562 O O . LYS A 1 76 ? 21.967 44.244 -19.300 1.000 23.949 78 LYS A O 1
ATOM 568 N N . LEU A 1 77 ? 21.534 44.263 -17.104 1.000 25.902 79 LEU A N 1
ATOM 569 C CA . LEU A 1 77 ? 22.893 44.749 -16.750 1.000 22.991 79 LEU A CA 1
ATOM 570 C C . LEU A 1 77 ? 23.941 43.731 -17.172 1.000 24.056 79 LEU A C 1
ATOM 571 O O . LEU A 1 77 ? 24.995 44.142 -17.662 1.000 22.900 79 LEU A O 1
ATOM 576 N N . ILE A 1 78 ? 23.703 42.443 -16.950 1.000 23.762 80 ILE A N 1
ATOM 577 C CA . ILE A 1 78 ? 24.656 41.394 -17.421 1.000 23.927 80 ILE A CA 1
ATOM 578 C C . ILE A 1 78 ? 24.841 41.548 -18.948 1.000 23.434 80 ILE A C 1
ATOM 579 O O . ILE A 1 78 ? 25.975 41.516 -19.408 1.000 20.821 80 ILE A O 1
ATOM 584 N N . ASP A 1 79 ? 23.771 41.765 -19.709 1.000 22.774 81 ASP A N 1
ATOM 585 C CA . ASP A 1 79 ? 23.856 41.976 -21.185 1.000 25.879 81 ASP A CA 1
ATOM 586 C C . ASP A 1 79 ? 24.650 43.262 -21.463 1.000 24.052 81 ASP A C 1
ATOM 587 O O . ASP A 1 79 ? 25.495 43.241 -22.353 1.000 24.805 81 ASP A O 1
ATOM 592 N N . ASP A 1 80 ? 24.374 44.340 -20.729 1.000 25.394 82 ASP A N 1
ATOM 593 C CA . ASP A 1 80 ? 25.054 45.644 -20.933 1.000 25.393 82 ASP A CA 1
ATOM 594 C C . ASP A 1 80 ? 26.545 45.460 -20.657 1.000 24.500 82 ASP A C 1
ATOM 595 O O . ASP A 1 80 ? 27.363 45.996 -21.410 1.000 24.313 82 ASP A O 1
ATOM 600 N N . ILE A 1 81 ? 26.893 44.671 -19.651 1.000 24.086 83 ILE A N 1
ATOM 601 C CA . ILE A 1 81 ? 28.319 44.405 -19.304 1.000 24.570 83 ILE A CA 1
ATOM 602 C C . ILE A 1 81 ? 28.924 43.539 -20.409 1.000 27.229 83 ILE A C 1
ATOM 603 O O . ILE A 1 81 ? 30.020 43.867 -20.874 1.000 26.803 83 ILE A O 1
ATOM 608 N N . ASN A 1 82 ? 28.247 42.452 -20.778 1.000 27.451 84 ASN A N 1
ATOM 609 C CA . ASN A 1 82 ? 28.762 41.454 -21.750 1.000 30.346 84 ASN A CA 1
ATOM 610 C C . ASN A 1 82 ? 28.929 42.098 -23.140 1.000 30.333 84 ASN A C 1
ATOM 611 O O . ASN A 1 82 ? 29.846 41.671 -23.845 1.000 28.986 84 ASN A O 1
ATOM 616 N N . GLU A 1 83 ? 28.135 43.106 -23.517 1.000 29.984 85 GLU A N 1
ATOM 617 C CA . GLU A 1 83 ? 28.281 43.728 -24.869 1.000 30.437 85 GLU A CA 1
ATOM 618 C C . GLU A 1 83 ? 29.580 44.554 -24.899 1.000 32.113 85 GLU A C 1
ATOM 619 O O . GLU A 1 83 ? 29.999 44.885 -26.015 1.000 28.571 85 GLU A O 1
ATOM 625 N N . LYS A 1 84 ? 30.197 44.840 -23.742 1.000 31.295 86 LYS A N 1
ATOM 626 C CA . LYS A 1 84 ? 31.485 45.577 -23.646 1.000 32.751 86 LYS A CA 1
ATOM 627 C C . LYS A 1 84 ? 32.647 44.625 -23.370 1.000 33.357 86 LYS A C 1
ATOM 628 O O . LYS A 1 84 ? 33.764 44.970 -23.741 1.000 39.139 86 LYS A O 1
ATOM 634 N N . LEU A 1 85 ? 32.424 43.493 -22.702 1.000 31.502 87 LEU A N 1
ATOM 635 C CA . LEU A 1 85 ? 33.523 42.553 -22.355 1.000 31.147 87 LEU A CA 1
ATOM 636 C C . LEU A 1 85 ? 33.920 41.756 -23.598 1.000 32.938 87 LEU A C 1
ATOM 637 O O . LEU A 1 85 ? 33.066 41.543 -24.480 1.000 32.700 87 LEU A O 1
ATOM 642 N N . SER A 1 86 ? 35.172 41.309 -23.620 1.000 36.851 88 SER A N 1
ATOM 643 C CA . SER A 1 86 ? 35.765 40.345 -24.585 1.000 37.220 88 SER A CA 1
ATOM 644 C C . SER A 1 86 ? 35.002 39.024 -24.490 1.000 41.423 88 SER A C 1
ATOM 645 O O . SER A 1 86 ? 34.317 38.804 -23.443 1.000 34.752 88 SER A O 1
ATOM 648 N N . GLN A 1 87 ? 35.161 38.148 -25.489 1.000 43.674 89 GLN A N 1
ATOM 649 C CA . GLN A 1 87 ? 34.559 36.782 -25.487 1.000 50.355 89 GLN A CA 1
ATOM 650 C C . GLN A 1 87 ? 35.108 35.983 -24.290 1.000 43.470 89 GLN A C 1
ATOM 651 O O . GLN A 1 87 ? 34.312 35.286 -23.639 1.000 43.289 89 GLN A O 1
ATOM 657 N N . GLU A 1 88 ? 36.405 36.105 -24.004 1.000 46.184 90 GLU A N 1
ATOM 658 C CA . GLU A 1 88 ? 37.116 35.418 -22.886 1.000 49.135 90 GLU A CA 1
ATOM 659 C C . GLU A 1 88 ? 36.442 35.757 -21.535 1.000 45.598 90 GLU A C 1
ATOM 660 O O . GLU A 1 88 ? 36.238 34.832 -20.732 1.000 41.363 90 GLU A O 1
ATOM 666 N N . ASP A 1 89 ? 36.053 37.024 -21.330 1.000 40.784 91 ASP A N 1
ATOM 667 C CA . ASP A 1 89 ? 35.594 37.586 -20.033 1.000 37.893 91 ASP A CA 1
ATOM 668 C C . ASP A 1 89 ? 34.083 37.461 -19.835 1.000 34.375 91 ASP A C 1
ATOM 669 O O . ASP A 1 89 ? 33.604 37.747 -18.703 1.000 36.613 91 ASP A O 1
ATOM 674 N N . GLN A 1 90 ? 33.336 37.017 -20.847 1.000 33.792 92 GLN A N 1
ATOM 675 C CA . GLN A 1 90 ? 31.854 37.065 -20.777 1.000 31.454 92 GLN A CA 1
ATOM 676 C C . GLN A 1 90 ? 31.408 36.556 -19.402 1.000 32.779 92 GLN A C 1
ATOM 677 O O . GLN A 1 90 ? 31.934 35.524 -18.941 1.000 32.653 92 GLN A O 1
ATOM 683 N N . ILE A 1 91 ? 30.424 37.222 -18.808 1.000 29.421 93 ILE A N 1
ATOM 684 C CA . ILE A 1 91 ? 29.700 36.690 -17.625 1.000 30.097 93 ILE A CA 1
ATOM 685 C C . ILE A 1 91 ? 28.828 35.521 -18.104 1.000 33.377 93 ILE A C 1
ATOM 686 O O . ILE A 1 91 ? 27.999 35.734 -19.015 1.000 27.733 93 ILE A O 1
ATOM 691 N N . GLU A 1 92 ? 29.000 34.339 -17.507 1.000 34.145 94 GLU A N 1
ATOM 692 C CA . GLU A 1 92 ? 28.190 33.147 -17.848 1.000 34.902 94 GLU A CA 1
ATOM 693 C C . GLU A 1 92 ? 27.426 32.703 -16.608 1.000 33.693 94 GLU A C 1
ATOM 694 O O . GLU A 1 92 ? 28.016 32.686 -15.521 1.000 30.616 94 GLU A O 1
ATOM 700 N N . LEU A 1 93 ? 26.153 32.379 -16.801 1.000 32.222 95 LEU A N 1
ATOM 701 C CA . LEU A 1 93 ? 25.251 31.860 -15.756 1.000 33.402 95 LEU A CA 1
ATOM 702 C C . LEU A 1 93 ? 25.119 30.345 -15.923 1.000 32.177 95 LEU A C 1
ATOM 703 O O . LEU A 1 93 ? 25.337 29.810 -17.039 1.000 32.804 95 LEU A O 1
ATOM 708 N N . TYR A 1 94 ? 24.790 29.684 -14.830 1.000 30.151 96 TYR A N 1
ATOM 709 C CA . TYR A 1 94 ? 24.548 28.226 -14.756 1.000 30.718 96 TYR A CA 1
ATOM 710 C C . TYR A 1 94 ? 23.305 28.057 -13.888 1.000 33.240 96 TYR A C 1
ATOM 711 O O . TYR A 1 94 ? 23.055 28.941 -13.029 1.000 26.570 96 TYR A O 1
ATOM 720 N N . ASP A 1 95 ? 22.578 26.967 -14.083 1.000 32.451 97 ASP A N 1
ATOM 721 C CA . ASP A 1 95 ? 21.398 26.603 -13.264 1.000 36.136 97 ASP A CA 1
ATOM 722 C C . ASP A 1 95 ? 21.864 26.230 -11.848 1.000 35.621 97 ASP A C 1
ATOM 723 O O . ASP A 1 95 ? 22.795 25.440 -11.726 1.000 32.924 97 ASP A O 1
ATOM 728 N N . PHE A 1 96 ? 21.160 26.724 -10.828 1.000 37.401 98 PHE A N 1
ATOM 729 C CA . PHE A 1 96 ? 21.527 26.661 -9.396 1.000 35.767 98 PHE A CA 1
ATOM 730 C C . PHE A 1 96 ? 20.468 25.881 -8.610 1.000 38.786 98 PHE A C 1
ATOM 731 O O . PHE A 1 96 ? 19.426 26.421 -8.219 1.000 44.316 98 PHE A O 1
ATOM 739 N N . PRO A 1 97 ? 20.701 24.594 -8.275 1.000 37.699 99 PRO A N 1
ATOM 740 C CA . PRO A 1 97 ? 19.648 23.793 -7.635 1.000 30.999 99 PRO A CA 1
ATOM 741 C C . PRO A 1 97 ? 19.513 24.103 -6.134 1.000 40.726 99 PRO A C 1
ATOM 742 O O . PRO A 1 97 ? 20.486 24.643 -5.564 1.000 40.516 99 PRO A O 1
ATOM 746 N N . VAL A 1 98 ? 18.344 23.799 -5.518 1.000 40.264 100 VAL A N 1
ATOM 747 C CA . VAL A 1 98 ? 18.088 23.987 -4.044 1.000 40.914 100 VAL A CA 1
ATOM 748 C C . VAL A 1 98 ? 17.433 22.729 -3.437 1.000 39.830 100 VAL A C 1
ATOM 749 O O . VAL A 1 98 ? 18.016 22.088 -2.541 1.000 33.689 100 VAL A O 1
ATOM 753 N N . ASP A 1 99 ? 16.222 22.405 -3.847 1.000 37.307 101 ASP A N 1
ATOM 754 C CA . ASP A 1 99 ? 15.455 21.312 -3.218 1.000 39.045 101 ASP A CA 1
ATOM 755 C C . ASP A 1 99 ? 15.474 20.111 -4.184 1.000 39.752 101 ASP A C 1
ATOM 756 O O . ASP A 1 99 ? 14.569 20.033 -5.029 1.000 51.727 101 ASP A O 1
ATOM 761 N N . GLN A 1 100 ? 16.462 19.217 -4.108 1.000 31.206 102 GLN A N 1
ATOM 762 C CA . GLN A 1 100 ? 16.330 17.851 -4.673 1.000 31.399 102 GLN A CA 1
ATOM 763 C C . GLN A 1 100 ? 15.605 16.926 -3.680 1.000 28.943 102 GLN A C 1
ATOM 764 O O . GLN A 1 100 ? 15.834 16.991 -2.475 1.000 25.902 102 GLN A O 1
ATOM 770 N N . PRO A 1 101 ? 14.708 16.036 -4.149 1.000 29.019 103 PRO A N 1
ATOM 771 C CA . PRO A 1 101 ? 13.902 15.198 -3.257 1.000 26.997 103 PRO A CA 1
ATOM 772 C C . PRO A 1 101 ? 14.686 14.296 -2.286 1.000 23.917 103 PRO A C 1
ATOM 773 O O . PRO A 1 101 ? 14.135 14.045 -1.230 1.000 22.506 103 PRO A O 1
ATOM 777 N N . GLN A 1 102 ? 15.915 13.895 -2.626 1.000 22.111 104 GLN A N 1
ATOM 778 C CA . GLN A 1 102 ? 16.794 13.006 -1.804 1.000 21.125 104 GLN A CA 1
ATOM 779 C C . GLN A 1 102 ? 17.524 13.806 -0.710 1.000 20.306 104 GLN A C 1
ATOM 780 O O . GLN A 1 102 ? 18.216 13.209 0.129 1.000 20.077 104 GLN A O 1
ATOM 786 N N . ASN A 1 103 ? 17.404 15.127 -0.704 1.000 22.247 105 ASN A N 1
ATOM 787 C CA . ASN A 1 103 ? 18.205 15.971 0.213 1.000 20.110 105 ASN A CA 1
ATOM 788 C C . ASN A 1 103 ? 17.668 15.761 1.624 1.000 19.796 105 ASN A C 1
ATOM 789 O O . ASN A 1 103 ? 16.534 15.291 1.778 1.000 19.298 105 ASN A O 1
ATOM 794 N N . ILE A 1 104 ? 18.498 16.016 2.615 1.000 19.721 106 ILE A N 1
ATOM 795 C CA . ILE A 1 104 ? 18.163 15.651 4.015 1.000 21.428 106 ILE A CA 1
ATOM 796 C C . ILE A 1 104 ? 17.481 16.853 4.668 1.000 21.143 106 ILE A C 1
ATOM 797 O O . ILE A 1 104 ? 17.813 18.025 4.320 1.000 19.713 106 ILE A O 1
ATOM 802 N N . ALA A 1 105 ? 16.490 16.559 5.508 1.000 19.661 107 ALA A N 1
ATOM 803 C CA . ALA A 1 105 ? 15.949 17.494 6.496 1.000 18.362 107 ALA A CA 1
ATOM 804 C C . ALA A 1 105 ? 16.157 16.842 7.856 1.000 19.730 107 ALA A C 1
ATOM 805 O O . ALA A 1 105 ? 15.509 15.835 8.109 1.000 19.577 107 ALA A O 1
ATOM 807 N N . TYR A 1 106 ? 17.109 17.340 8.644 1.000 18.892 108 TYR A N 1
ATOM 808 C CA . TYR A 1 106 ? 17.360 16.838 10.013 1.000 18.525 108 TYR A CA 1
ATOM 809 C C . TYR A 1 106 ? 16.631 17.739 11.008 1.000 17.871 108 TYR A C 1
ATOM 810 O O . TYR A 1 106 ? 17.152 18.836 11.328 1.000 17.249 108 TYR A O 1
ATOM 819 N N . LEU A 1 107 ? 15.408 17.349 11.359 1.000 16.532 109 LEU A N 1
ATOM 820 C CA . LEU A 1 107 ? 14.423 18.189 12.085 1.000 16.783 109 LEU A CA 1
ATOM 821 C C . LEU A 1 107 ? 14.027 17.459 13.371 1.000 18.395 109 LEU A C 1
ATOM 822 O O . LEU A 1 107 ? 13.593 16.296 13.291 1.000 17.564 109 LEU A O 1
ATOM 827 N N . ARG A 1 108 ? 14.197 18.119 14.521 1.000 18.207 110 ARG A N 1
ATOM 828 C CA . ARG A 1 108 ? 13.713 17.624 15.826 1.000 18.563 110 ARG A CA 1
ATOM 829 C C . ARG A 1 108 ? 14.270 16.218 16.046 1.000 19.599 110 ARG A C 1
ATOM 830 O O . ARG A 1 108 ? 13.557 15.340 16.595 1.000 19.189 110 ARG A O 1
ATOM 838 N N . GLY A 1 109 ? 15.521 16.007 15.637 1.000 20.696 111 GLY A N 1
ATOM 839 C CA . GLY A 1 109 ? 16.218 14.743 15.906 1.000 20.986 111 GLY A CA 1
ATOM 840 C C . GLY A 1 109 ? 15.863 13.641 14.927 1.000 19.578 111 GLY A C 1
ATOM 841 O O . GLY A 1 109 ? 16.331 12.576 15.152 1.000 21.061 111 GLY A O 1
ATOM 842 N N . GLU A 1 110 ? 15.068 13.905 13.898 1.000 19.781 112 GLU A N 1
ATOM 843 C CA . GLU A 1 110 ? 14.675 12.898 12.890 1.000 20.424 112 GLU A CA 1
ATOM 844 C C . GLU A 1 110 ? 15.347 13.224 11.565 1.000 19.681 112 GLU A C 1
ATOM 845 O O . GLU A 1 110 ? 15.242 14.403 11.097 1.000 18.465 112 GLU A O 1
ATOM 851 N N . HIS A 1 111 ? 15.918 12.198 10.953 1.000 17.821 113 HIS A N 1
ATOM 852 C CA . HIS A 1 111 ? 16.464 12.210 9.575 1.000 20.121 113 HIS A CA 1
ATOM 853 C C . HIS A 1 111 ? 15.328 12.007 8.578 1.000 19.457 113 HIS A C 1
ATOM 854 O O . HIS A 1 111 ? 14.780 10.930 8.567 1.000 20.789 113 HIS A O 1
ATOM 861 N N . LEU A 1 112 ? 14.987 13.020 7.793 1.000 22.215 114 LEU A N 1
ATOM 862 C CA . LEU A 1 112 ? 13.972 12.950 6.713 1.000 24.214 114 LEU A CA 1
ATOM 863 C C . LEU A 1 112 ? 14.663 13.231 5.382 1.000 23.637 114 LEU A C 1
ATOM 864 O O . LEU A 1 112 ? 15.738 13.793 5.381 1.000 21.861 114 LEU A O 1
ATOM 869 N N . ARG A 1 113 ? 14.027 12.846 4.286 1.000 22.054 115 ARG A N 1
ATOM 870 C CA . ARG A 1 113 ? 14.334 13.344 2.931 1.000 23.198 115 ARG A CA 1
ATOM 871 C C . ARG A 1 113 ? 13.234 14.341 2.611 1.000 22.104 115 ARG A C 1
ATOM 872 O O . ARG A 1 113 ? 12.135 14.192 3.178 1.000 21.139 115 ARG A O 1
ATOM 880 N N . LEU A 1 114 ? 13.500 15.302 1.736 1.000 20.704 116 LEU A N 1
ATOM 881 C CA . LEU A 1 114 ? 12.513 16.328 1.363 1.000 21.655 116 LEU A CA 1
ATOM 882 C C . LEU A 1 114 ? 11.235 15.641 0.859 1.000 22.713 116 LEU A C 1
ATOM 883 O O . LEU A 1 114 ? 10.161 16.190 1.127 1.000 20.200 116 LEU A O 1
ATOM 888 N N . PHE A 1 115 ? 11.320 14.485 0.187 1.000 25.664 117 PHE A N 1
ATOM 889 C CA . PHE A 1 115 ? 10.103 13.806 -0.349 1.000 25.860 117 PHE A CA 1
ATOM 890 C C . PHE A 1 115 ? 9.200 13.339 0.801 1.000 23.596 117 PHE A C 1
ATOM 891 O O . PHE A 1 115 ? 8.011 13.245 0.567 1.000 22.690 117 PHE A O 1
ATOM 899 N N . ASP A 1 116 ? 9.715 13.114 2.007 1.000 22.246 118 ASP A N 1
ATOM 900 C CA . ASP A 1 116 ? 8.892 12.757 3.204 1.000 20.315 118 ASP A CA 1
ATOM 901 C C . ASP A 1 116 ? 7.844 13.845 3.461 1.000 22.397 118 ASP A C 1
ATOM 902 O O . ASP A 1 116 ? 6.733 13.513 3.924 1.000 24.115 118 ASP A O 1
ATOM 907 N N . PHE A 1 117 ? 8.129 15.110 3.161 1.000 23.849 119 PHE A N 1
ATOM 908 C CA . PHE A 1 117 ? 7.213 16.225 3.525 1.000 21.082 119 PHE A CA 1
ATOM 909 C C . PHE A 1 117 ? 5.846 15.987 2.873 1.000 22.065 119 PHE A C 1
ATOM 910 O O . PHE A 1 117 ? 4.832 16.312 3.510 1.000 21.830 119 PHE A O 1
ATOM 918 N N . THR A 1 118 ? 5.807 15.450 1.652 1.000 22.402 120 THR A N 1
ATOM 919 C CA . THR A 1 118 ? 4.545 15.176 0.919 1.000 26.605 120 THR A CA 1
ATOM 920 C C . THR A 1 118 ? 4.206 13.681 0.900 1.000 28.627 120 THR A C 1
ATOM 921 O O . THR A 1 118 ? 3.044 13.383 0.713 1.000 28.298 120 THR A O 1
ATOM 925 N N . ASN A 1 119 ? 5.162 12.780 1.087 1.000 34.928 121 ASN A N 1
ATOM 926 C CA . ASN A 1 119 ? 4.961 11.326 0.820 1.000 38.947 121 ASN A CA 1
ATOM 927 C C . ASN A 1 119 ? 4.737 10.579 2.124 1.000 39.756 121 ASN A C 1
ATOM 928 O O . ASN A 1 119 ? 4.276 9.436 2.044 1.000 43.701 121 ASN A O 1
ATOM 933 N N . ASP A 1 120 ? 5.038 11.193 3.269 1.000 40.420 122 ASP A N 1
ATOM 934 C CA . ASP A 1 120 ? 5.039 10.476 4.569 1.000 41.273 122 ASP A CA 1
ATOM 935 C C . ASP A 1 120 ? 4.852 11.456 5.733 1.000 43.214 122 ASP A C 1
ATOM 936 O O . ASP A 1 120 ? 5.716 11.572 6.590 1.000 36.990 122 ASP A O 1
ATOM 941 N N . PRO A 1 121 ? 3.675 12.123 5.828 1.000 46.656 123 PRO A N 1
ATOM 942 C CA . PRO A 1 121 ? 3.373 13.075 6.910 1.000 45.068 123 PRO A CA 1
ATOM 943 C C . PRO A 1 121 ? 3.488 12.590 8.361 1.000 43.895 123 PRO A C 1
ATOM 944 O O . PRO A 1 121 ? 3.694 13.389 9.272 1.000 36.927 123 PRO A O 1
ATOM 948 N N . ASP A 1 122 ? 3.297 11.295 8.594 1.000 41.423 124 ASP A N 1
ATOM 949 C CA . ASP A 1 122 ? 3.379 10.748 9.973 1.000 41.225 124 ASP A CA 1
ATOM 950 C C . ASP A 1 122 ? 4.835 10.828 10.433 1.000 34.732 124 ASP A C 1
ATOM 951 O O . ASP A 1 122 ? 5.041 10.933 11.638 1.000 35.064 124 ASP A O 1
ATOM 956 N N . LYS A 1 123 ? 5.783 10.775 9.496 1.000 32.888 125 LYS A N 1
ATOM 957 C CA . LYS A 1 123 ? 7.234 10.826 9.786 1.000 36.704 125 LYS A CA 1
ATOM 958 C C . LYS A 1 123 ? 7.657 12.275 10.088 1.000 32.548 125 LYS A C 1
ATOM 959 O O . LYS A 1 123 ? 8.679 12.444 10.761 1.000 33.733 125 LYS A O 1
ATOM 965 N N . VAL A 1 124 ? 6.924 13.281 9.595 1.000 26.864 126 VAL A N 1
ATOM 966 C CA . VAL A 1 124 ? 7.303 14.716 9.756 1.000 24.229 126 VAL A CA 1
ATOM 967 C C . VAL A 1 124 ? 6.929 15.101 11.184 1.000 21.726 126 VAL A C 1
ATOM 968 O O . VAL A 1 124 ? 5.753 15.146 11.543 1.000 21.772 126 VAL A O 1
ATOM 972 N N . PRO A 1 125 ? 7.905 15.388 12.052 1.000 21.254 127 PRO A N 1
ATOM 973 C CA . PRO A 1 125 ? 7.629 15.519 13.486 1.000 21.613 127 PRO A CA 1
ATOM 974 C C . PRO A 1 125 ? 7.116 16.920 13.879 1.000 20.807 127 PRO A C 1
ATOM 975 O O . PRO A 1 125 ? 7.601 17.518 14.813 1.000 20.263 127 PRO A O 1
ATOM 979 N N . TYR A 1 126 ? 6.090 17.385 13.171 1.000 19.495 128 TYR A N 1
ATOM 980 C CA . TYR A 1 126 ? 5.394 18.673 13.405 1.000 19.284 128 TYR A CA 1
ATOM 981 C C . TYR A 1 126 ? 3.911 18.329 13.409 1.000 17.995 128 TYR A C 1
ATOM 982 O O . TYR A 1 126 ? 3.458 17.635 12.520 1.000 17.950 128 TYR A O 1
ATOM 991 N N . LYS A 1 127 ? 3.174 18.866 14.364 1.000 19.464 129 LYS A N 1
ATOM 992 C CA . LYS A 1 127 ? 1.725 18.620 14.493 1.000 20.326 129 LYS A CA 1
ATOM 993 C C . LYS A 1 127 ? 0.959 19.582 13.592 1.000 19.807 129 LYS A C 1
ATOM 994 O O . LYS A 1 127 ? 0.334 20.531 14.082 1.000 19.381 129 LYS A O 1
ATOM 1000 N N . LEU A 1 128 ? 1.042 19.352 12.295 1.000 20.561 130 LEU A N 1
ATOM 1001 C CA . LEU A 1 128 ? 0.384 20.205 11.285 1.000 19.200 130 LEU A CA 1
ATOM 1002 C C . LEU A 1 128 ? -1.115 19.905 11.333 1.000 20.647 130 LEU A C 1
ATOM 1003 O O . LEU A 1 128 ? -1.480 18.760 11.596 1.000 24.997 130 LEU A O 1
ATOM 1008 N N . SER A 1 129 ? -1.940 20.900 11.036 1.000 20.566 131 SER A N 1
ATOM 1009 C CA . SER A 1 129 ? -3.418 20.835 11.057 1.000 21.219 131 SER A CA 1
ATOM 1010 C C . SER A 1 129 ? -3.914 20.025 9.852 1.000 21.282 131 SER A C 1
ATOM 1011 O O . SER A 1 129 ? -3.106 19.668 8.974 1.000 19.219 131 SER A O 1
ATOM 1014 N N . PHE A 1 130 ? -5.225 19.800 9.804 1.000 20.999 132 PHE A N 1
ATOM 1015 C CA . PHE A 1 130 ? -5.932 19.074 8.723 1.000 19.924 132 PHE A CA 1
ATOM 1016 C C . PHE A 1 130 ? -5.557 19.637 7.340 1.000 20.240 132 PHE A C 1
ATOM 1017 O O . PHE A 1 130 ? -5.277 18.850 6.444 1.000 22.953 132 PHE A O 1
ATOM 1025 N N . LEU A 1 131 ? -5.499 20.959 7.174 1.000 19.552 133 LEU A N 1
ATOM 1026 C CA . LEU A 1 131 ? -5.221 21.619 5.878 1.000 19.627 133 LEU A CA 1
ATOM 1027 C C . LEU A 1 131 ? -3.715 21.686 5.565 1.000 19.785 133 LEU A C 1
ATOM 1028 O O . LEU A 1 131 ? -3.365 21.774 4.382 1.000 23.555 133 LEU A O 1
ATOM 1033 N N . GLU A 1 132 ? -2.851 21.636 6.571 1.000 18.538 134 GLU A N 1
ATOM 1034 C CA . GLU A 1 132 ? -1.397 21.906 6.456 1.000 17.550 134 GLU A CA 1
ATOM 1035 C C . GLU A 1 132 ? -0.643 20.605 6.184 1.000 20.616 134 GLU A C 1
ATOM 1036 O O . GLU A 1 132 ? 0.362 20.632 5.473 1.000 19.286 134 GLU A O 1
ATOM 1042 N N . LYS A 1 133 ? -1.136 19.517 6.770 1.000 22.226 135 LYS A N 1
ATOM 1043 C CA . LYS A 1 133 ? -0.460 18.201 6.906 1.000 25.804 135 LYS A CA 1
ATOM 1044 C C . LYS A 1 133 ? -0.079 17.720 5.512 1.000 22.760 135 LYS A C 1
ATOM 1045 O O . LYS A 1 133 ? -0.873 17.875 4.613 1.000 20.284 135 LYS A O 1
ATOM 1051 N N . GLY A 1 134 ? 1.086 17.115 5.365 1.000 21.861 136 GLY A N 1
ATOM 1052 C CA . GLY A 1 134 ? 1.473 16.518 4.075 1.000 21.104 136 GLY A CA 1
ATOM 1053 C C . GLY A 1 134 ? 1.872 17.572 3.050 1.000 18.862 136 GLY A C 1
ATOM 1054 O O . GLY A 1 134 ? 1.963 17.207 1.894 1.000 17.774 136 GLY A O 1
ATOM 1055 N N . ASN A 1 135 ? 2.223 18.787 3.459 1.000 19.626 137 ASN A N 1
ATOM 1056 C CA . ASN A 1 135 ? 2.644 19.845 2.497 1.000 21.831 137 ASN A CA 1
ATOM 1057 C C . ASN A 1 135 ? 4.028 20.407 2.835 1.000 22.664 137 ASN A C 1
ATOM 1058 O O . ASN A 1 135 ? 4.424 20.352 4.009 1.000 26.954 137 ASN A O 1
ATOM 1063 N N . THR A 1 136 ? 4.691 20.977 1.830 1.000 20.183 138 THR A N 1
ATOM 1064 C CA . THR A 1 136 ? 5.956 21.742 1.971 1.000 21.189 138 THR A CA 1
ATOM 1065 C C . THR A 1 136 ? 5.639 23.078 2.654 1.000 21.906 138 THR A C 1
ATOM 1066 O O . THR A 1 136 ? 4.460 23.501 2.611 1.000 24.593 138 THR A O 1
ATOM 1070 N N . SER A 1 137 ? 6.657 23.757 3.167 1.000 23.161 139 SER A N 1
ATOM 1071 C CA . SER A 1 137 ? 6.573 25.148 3.702 1.000 27.995 139 SER A CA 1
ATOM 1072 C C . SER A 1 137 ? 6.061 26.118 2.620 1.000 23.452 139 SER A C 1
ATOM 1073 O O . SER A 1 137 ? 5.176 26.950 2.921 1.000 23.473 139 SER A O 1
ATOM 1076 N N . GLY A 1 138 ? 6.597 26.010 1.416 1.000 22.143 140 GLY A N 1
ATOM 1077 C CA . GLY A 1 138 ? 6.148 26.807 0.251 1.000 22.985 140 GLY A CA 1
ATOM 1078 C C . GLY A 1 138 ? 4.649 26.723 0.092 1.000 22.955 140 GLY A C 1
ATOM 1079 O O . GLY A 1 138 ? 4.012 27.775 0.086 1.000 25.074 140 GLY A O 1
ATOM 1080 N N . THR A 1 139 ? 4.097 25.505 0.009 1.000 22.525 141 THR A N 1
ATOM 1081 C CA . THR A 1 139 ? 2.632 25.278 -0.143 1.000 23.410 141 THR A CA 1
ATOM 1082 C C . THR A 1 139 ? 1.874 25.920 1.031 1.000 22.351 141 THR A C 1
ATOM 1083 O O . THR A 1 139 ? 0.882 26.658 0.788 1.000 18.314 141 THR A O 1
ATOM 1087 N N . ILE A 1 140 ? 2.326 25.679 2.258 1.000 21.226 142 ILE A N 1
ATOM 1088 C CA . ILE A 1 140 ? 1.608 26.167 3.475 1.000 21.310 142 ILE A CA 1
ATOM 1089 C C . ILE A 1 140 ? 1.588 27.705 3.475 1.000 20.856 142 ILE A C 1
ATOM 1090 O O . ILE A 1 140 ? 0.488 28.290 3.661 1.000 21.135 142 ILE A O 1
ATOM 1095 N N . ILE A 1 141 ? 2.737 28.345 3.271 1.000 21.274 143 ILE A N 1
ATOM 1096 C CA . ILE A 1 141 ? 2.833 29.835 3.349 1.000 21.557 143 ILE A CA 1
ATOM 1097 C C . ILE A 1 141 ? 2.094 30.460 2.150 1.000 20.284 143 ILE A C 1
ATOM 1098 O O . ILE A 1 141 ? 1.401 31.443 2.350 1.000 20.122 143 ILE A O 1
ATOM 1103 N N . VAL A 1 142 ? 2.236 29.950 0.929 1.000 20.876 144 VAL A N 1
ATOM 1104 C CA . VAL A 1 142 ? 1.509 30.537 -0.239 1.000 19.920 144 VAL A CA 1
ATOM 1105 C C . VAL A 1 142 ? -0.007 30.457 0.032 1.000 20.304 144 VAL A C 1
ATOM 1106 O O . VAL A 1 142 ? -0.723 31.442 -0.218 1.000 20.411 144 VAL A O 1
ATOM 1110 N N . ASN A 1 143 ? -0.505 29.331 0.530 1.000 20.730 145 ASN A N 1
ATOM 1111 C CA . ASN A 1 143 ? -1.955 29.177 0.836 1.000 22.019 145 ASN A CA 1
ATOM 1112 C C . ASN A 1 143 ? -2.345 30.163 1.953 1.000 21.716 145 ASN A C 1
ATOM 1113 O O . ASN A 1 143 ? -3.440 30.742 1.885 1.000 24.089 145 ASN A O 1
ATOM 1118 N N . ALA A 1 144 ? -1.505 30.350 2.959 1.000 21.040 146 ALA A N 1
ATOM 1119 C CA . ALA A 1 144 ? -1.757 31.322 4.053 1.000 21.610 146 ALA A CA 1
ATOM 1120 C C . ALA A 1 144 ? -1.930 32.723 3.447 1.000 20.666 146 ALA A C 1
ATOM 1121 O O . ALA A 1 144 ? -2.890 33.441 3.794 1.000 19.847 146 ALA A O 1
ATOM 1123 N N . ILE A 1 145 ? -1.020 33.083 2.557 1.000 20.930 147 ILE A N 1
ATOM 1124 C CA . ILE A 1 145 ? -0.984 34.404 1.881 1.000 20.631 147 ILE A CA 1
ATOM 1125 C C . ILE A 1 145 ? -2.267 34.545 1.049 1.000 22.676 147 ILE A C 1
ATOM 1126 O O . ILE A 1 145 ? -2.877 35.618 1.075 1.000 24.992 147 ILE A O 1
ATOM 1131 N N . GLU A 1 146 ? -2.717 33.493 0.374 1.000 23.735 148 GLU A N 1
ATOM 1132 C CA . GLU A 1 146 ? -3.979 33.561 -0.411 1.000 21.385 148 GLU A CA 1
ATOM 1133 C C . GLU A 1 146 ? -5.154 33.826 0.558 1.000 21.135 148 GLU A C 1
ATOM 1134 O O . GLU A 1 146 ? -6.030 34.605 0.218 1.000 21.189 148 GLU A O 1
ATOM 1140 N N . GLN A 1 147 ? -5.179 33.221 1.741 1.000 22.173 149 GLN A N 1
ATOM 1141 C CA . GLN A 1 147 ? -6.279 33.451 2.726 1.000 23.705 149 GLN A CA 1
ATOM 1142 C C . GLN A 1 147 ? -6.247 34.924 3.173 1.000 24.728 149 GLN A C 1
ATOM 1143 O O . GLN A 1 147 ? -7.342 35.498 3.387 1.000 27.740 149 GLN A O 1
ATOM 1149 N N . LEU A 1 148 ? -5.055 35.509 3.311 1.000 22.486 150 LEU A N 1
ATOM 1150 C CA . LEU A 1 148 ? -4.846 36.878 3.872 1.000 23.361 150 LEU A CA 1
ATOM 1151 C C . LEU A 1 148 ? -5.200 37.943 2.830 1.000 22.984 150 LEU A C 1
ATOM 1152 O O . LEU A 1 148 ? -5.862 38.932 3.190 1.000 24.060 150 LEU A O 1
ATOM 1157 N N . VAL A 1 149 ? -4.809 37.732 1.584 1.000 23.666 151 VAL A N 1
ATOM 1158 C CA . VAL A 1 149 ? -5.051 38.700 0.475 1.000 24.189 151 VAL A CA 1
ATOM 1159 C C . VAL A 1 149 ? -5.654 37.946 -0.694 1.000 24.076 151 VAL A C 1
ATOM 1160 O O . VAL A 1 149 ? -4.948 37.559 -1.625 1.000 22.651 151 VAL A O 1
ATOM 1164 N N . PRO A 1 150 ? -6.973 37.678 -0.667 1.000 23.352 152 PRO A N 1
ATOM 1165 C CA . PRO A 1 150 ? -7.579 36.829 -1.681 1.000 23.170 152 PRO A CA 1
ATOM 1166 C C . PRO A 1 150 ? -7.327 37.357 -3.100 1.000 24.451 152 PRO A C 1
ATOM 1167 O O . PRO A 1 150 ? -7.477 38.530 -3.335 1.000 25.012 152 PRO A O 1
ATOM 1171 N N . GLY A 1 151 ? -6.921 36.456 -3.987 1.000 27.501 153 GLY A N 1
ATOM 1172 C CA . GLY A 1 151 ? -6.598 36.742 -5.398 1.000 28.295 153 GLY A CA 1
ATOM 1173 C C . GLY A 1 151 ? -5.120 36.972 -5.609 1.000 27.113 153 GLY A C 1
ATOM 1174 O O . GLY A 1 151 ? -4.723 36.949 -6.744 1.000 27.538 153 GLY A O 1
ATOM 1175 N N . ILE A 1 152 ? -4.332 37.204 -4.557 1.000 30.042 154 ILE A N 1
ATOM 1176 C CA . ILE A 1 152 ? -2.907 37.651 -4.686 1.000 29.896 154 ILE A CA 1
ATOM 1177 C C . ILE A 1 152 ? -2.044 36.547 -5.312 1.000 33.166 154 ILE A C 1
ATOM 1178 O O . ILE A 1 152 ? -1.029 36.904 -5.928 1.000 34.791 154 ILE A O 1
ATOM 1183 N N . THR A 1 153 ? -2.378 35.263 -5.143 1.000 32.516 155 THR A N 1
ATOM 1184 C CA . THR A 1 153 ? -1.497 34.144 -5.587 1.000 31.685 155 THR A CA 1
ATOM 1185 C C . THR A 1 153 ? -1.851 33.724 -7.005 1.000 33.385 155 THR A C 1
ATOM 1186 O O . THR A 1 153 ? -1.205 32.782 -7.486 1.000 35.895 155 THR A O 1
ATOM 1190 N N . ASN A 1 154 ? -2.827 34.396 -7.620 1.000 30.416 156 ASN A N 1
ATOM 1191 C CA . ASN A 1 154 ? -3.157 34.224 -9.048 1.000 32.785 156 ASN A CA 1
ATOM 1192 C C . ASN A 1 154 ? -1.862 34.386 -9.869 1.000 38.767 156 ASN A C 1
ATOM 1193 O O . ASN A 1 154 ? -1.207 35.449 -9.766 1.000 36.692 156 ASN A O 1
ATOM 1198 N N . THR A 1 155 ? -1.480 33.358 -10.629 1.000 40.729 157 THR A N 1
ATOM 1199 C CA . THR A 1 155 ? -0.145 33.255 -11.292 1.000 48.610 157 THR A CA 1
ATOM 1200 C C . THR A 1 155 ? -0.059 34.179 -12.526 1.000 50.294 157 THR A C 1
ATOM 1201 O O . THR A 1 155 ? 1.076 34.358 -13.001 1.000 44.195 157 THR A O 1
ATOM 1205 N N . ASP A 1 156 ? -1.179 34.766 -12.981 1.000 50.646 158 ASP A N 1
ATOM 1206 C CA . ASP A 1 156 ? -1.225 35.775 -14.079 1.000 52.875 158 ASP A CA 1
ATOM 1207 C C . ASP A 1 156 ? -0.649 37.130 -13.628 1.000 58.479 158 ASP A C 1
ATOM 1208 O O . ASP A 1 156 ? -0.336 37.935 -14.514 1.000 64.092 158 ASP A O 1
ATOM 1213 N N . LEU A 1 157 ? -0.529 37.397 -12.321 1.000 54.688 159 LEU A N 1
ATOM 1214 C CA . LEU A 1 157 ? -0.071 38.709 -11.783 1.000 52.413 159 LEU A CA 1
ATOM 1215 C C . LEU A 1 157 ? 1.467 38.752 -11.706 1.000 48.212 159 LEU A C 1
ATOM 1216 O O . LEU A 1 157 ? 2.081 37.731 -11.375 1.000 52.942 159 LEU A O 1
ATOM 1221 N N . THR A 1 158 ? 2.058 39.920 -11.985 1.000 49.900 160 THR A N 1
ATOM 1222 C CA . THR A 1 158 ? 3.494 40.266 -11.745 1.000 49.855 160 THR A CA 1
ATOM 1223 C C . THR A 1 158 ? 3.694 40.639 -10.264 1.000 50.428 160 THR A C 1
ATOM 1224 O O . THR A 1 158 ? 2.675 40.877 -9.560 1.000 49.210 160 THR A O 1
ATOM 1228 N N . GLU A 1 159 ? 4.951 40.718 -9.805 1.000 48.675 161 GLU A N 1
ATOM 1229 C CA . GLU A 1 159 ? 5.307 41.244 -8.454 1.000 56.459 161 GLU A CA 1
ATOM 1230 C C . GLU A 1 159 ? 4.726 42.660 -8.292 1.000 53.063 161 GLU A C 1
ATOM 1231 O O . GLU A 1 159 ? 4.228 42.963 -7.197 1.000 45.086 161 GLU A O 1
ATOM 1237 N N . GLU A 1 160 ? 4.805 43.488 -9.334 1.000 50.797 162 GLU A N 1
ATOM 1238 C CA . GLU A 1 160 ? 4.383 44.916 -9.320 1.000 53.789 162 GLU A CA 1
ATOM 1239 C C . GLU A 1 160 ? 2.860 44.990 -9.120 1.000 47.901 162 GLU A C 1
ATOM 1240 O O . GLU A 1 160 ? 2.426 45.784 -8.267 1.000 45.359 162 GLU A O 1
ATOM 1246 N N . GLU A 1 161 ? 2.069 44.191 -9.848 1.000 45.979 163 GLU A N 1
ATOM 1247 C CA . GLU A 1 161 ? 0.585 44.114 -9.677 1.000 44.735 163 GLU A CA 1
ATOM 1248 C C . GLU A 1 161 ? 0.224 43.636 -8.247 1.000 37.903 163 GLU A C 1
ATOM 1249 O O . GLU A 1 161 ? -0.726 44.175 -7.642 1.000 34.874 163 GLU A O 1
ATOM 1255 N N . ARG A 1 162 ? 0.965 42.677 -7.700 1.000 34.479 164 ARG A N 1
ATOM 1256 C CA . ARG A 1 162 ? 0.742 42.154 -6.323 1.000 38.239 164 ARG A CA 1
ATOM 1257 C C . ARG A 1 162 ? 1.083 43.217 -5.272 1.000 38.775 164 ARG A C 1
ATOM 1258 O O . ARG A 1 162 ? 0.359 43.295 -4.248 1.000 32.683 164 ARG A O 1
ATOM 1266 N N . LEU A 1 163 ? 2.169 43.964 -5.497 1.000 37.791 165 LEU A N 1
ATOM 1267 C CA . LEU A 1 163 ? 2.615 45.058 -4.605 1.000 42.853 165 LEU A CA 1
ATOM 1268 C C . LEU A 1 163 ? 1.486 46.098 -4.538 1.000 43.040 165 LEU A C 1
ATOM 1269 O O . LEU A 1 163 ? 1.111 46.479 -3.407 1.000 39.018 165 LEU A O 1
ATOM 1274 N N . LYS A 1 164 ? 0.927 46.473 -5.704 1.000 43.842 166 LYS A N 1
ATOM 1275 C CA . LYS A 1 164 ? -0.247 47.383 -5.848 1.000 45.888 166 LYS A CA 1
ATOM 1276 C C . LYS A 1 164 ? -1.473 46.832 -5.088 1.000 41.887 166 LYS A C 1
ATOM 1277 O O . LYS A 1 164 ? -2.083 47.609 -4.317 1.000 38.983 166 LYS A O 1
ATOM 1283 N N . MET A 1 165 ? -1.853 45.565 -5.305 1.000 33.426 167 MET A N 1
ATOM 1284 C CA . MET A 1 165 ? -3.004 44.953 -4.602 1.000 35.251 167 MET A CA 1
ATOM 1285 C C . MET A 1 165 ? -2.767 45.103 -3.094 1.000 33.494 167 MET A C 1
ATOM 1286 O O . MET A 1 165 ? -3.737 45.399 -2.376 1.000 33.051 167 MET A O 1
ATOM 1291 N N . CYS A 1 166 ? -1.526 44.938 -2.636 1.000 33.029 168 CYS A N 1
ATOM 1292 C CA . CYS A 1 166 ? -1.169 44.942 -1.191 1.000 37.603 168 CYS A CA 1
ATOM 1293 C C . CYS A 1 166 ? -1.271 46.366 -0.636 1.000 40.081 168 CYS A C 1
ATOM 1294 O O . CYS A 1 166 ? -1.657 46.500 0.535 1.000 34.622 168 CYS A O 1
ATOM 1297 N N . GLN A 1 167 ? -1.011 47.372 -1.478 1.000 44.835 169 GLN A N 1
ATOM 1298 C CA . GLN A 1 167 ? -1.100 48.825 -1.150 1.000 47.264 169 GLN A CA 1
ATOM 1299 C C . GLN A 1 167 ? -2.561 49.238 -0.915 1.000 41.673 169 GLN A C 1
ATOM 1300 O O . GLN A 1 167 ? -2.773 50.126 -0.084 1.000 39.889 169 GLN A O 1
ATOM 1306 N N . GLU A 1 168 ? -3.508 48.616 -1.617 1.000 40.996 170 GLU A N 1
ATOM 1307 C CA . GLU A 1 168 ? -4.966 48.918 -1.525 1.000 44.901 170 GLU A CA 1
ATOM 1308 C C . GLU A 1 168 ? -5.687 47.895 -0.635 1.000 40.487 170 GLU A C 1
ATOM 1309 O O . GLU A 1 168 ? -6.837 48.152 -0.298 1.000 38.978 170 GLU A O 1
ATOM 1315 N N . ALA A 1 169 ? -5.044 46.784 -0.252 1.000 37.915 171 ALA A N 1
ATOM 1316 C CA . ALA A 1 169 ? -5.694 45.705 0.526 1.000 33.320 171 ALA A CA 1
ATOM 1317 C C . ALA A 1 169 ? -5.890 46.137 1.984 1.000 28.844 171 ALA A C 1
ATOM 1318 O O . ALA A 1 169 ? -4.983 46.816 2.571 1.000 27.147 171 ALA A O 1
ATOM 1320 N N . THR A 1 170 ? -6.985 45.684 2.581 1.000 26.108 172 THR A N 1
ATOM 1321 C CA . THR A 1 170 ? -7.181 45.730 4.043 1.000 27.788 172 THR A CA 1
ATOM 1322 C C . THR A 1 170 ? -7.346 44.300 4.591 1.000 28.555 172 THR A C 1
ATOM 1323 O O . THR A 1 170 ? -7.692 43.364 3.849 1.000 28.670 172 THR A O 1
ATOM 1327 N N . PHE A 1 171 ? -7.098 44.163 5.879 1.000 26.261 173 PHE A N 1
ATOM 1328 C CA . PHE A 1 171 ? -7.319 42.945 6.674 1.000 29.187 173 PHE A CA 1
ATOM 1329 C C . PHE A 1 171 ? -8.067 43.370 7.934 1.000 27.715 173 PHE A C 1
ATOM 1330 O O . PHE A 1 171 ? -7.501 44.144 8.707 1.000 27.118 173 PHE A O 1
ATOM 1338 N N . GLU A 1 172 ? -9.298 42.902 8.105 1.000 26.663 174 GLU A N 1
ATOM 1339 C CA . GLU A 1 172 ? -10.175 43.288 9.247 1.000 29.520 174 GLU A CA 1
ATOM 1340 C C . GLU A 1 172 ? -10.195 44.816 9.389 1.000 31.039 174 GLU A C 1
ATOM 1341 O O . GLU A 1 172 ? -10.025 45.325 10.525 1.000 29.343 174 GLU A O 1
ATOM 1347 N N . GLY A 1 173 ? -10.352 45.521 8.265 1.000 37.428 175 GLY A N 1
ATOM 1348 C CA . GLY A 1 173 ? -10.524 46.989 8.232 1.000 38.524 175 GLY A CA 1
ATOM 1349 C C . GLY A 1 173 ? -9.213 47.766 8.295 1.000 41.510 175 GLY A C 1
ATOM 1350 O O . GLY A 1 173 ? -9.275 48.985 8.151 1.000 46.382 175 GLY A O 1
ATOM 1351 N N . ALA A 1 174 ? -8.063 47.120 8.498 1.000 35.529 176 ALA A N 1
ATOM 1352 C CA . ALA A 1 174 ? -6.769 47.824 8.631 1.000 32.189 176 ALA A CA 1
ATOM 1353 C C . ALA A 1 174 ? -5.957 47.689 7.345 1.000 33.552 176 ALA A C 1
ATOM 1354 O O . ALA A 1 174 ? -5.845 46.610 6.763 1.000 30.505 176 ALA A O 1
ATOM 1356 N N . PRO A 1 175 ? -5.340 48.789 6.859 1.000 32.291 177 PRO A N 1
ATOM 1357 C CA . PRO A 1 175 ? -4.462 48.718 5.697 1.000 30.702 177 PRO A CA 1
ATOM 1358 C C . PRO A 1 175 ? -3.317 47.739 5.966 1.000 29.029 177 PRO A C 1
ATOM 1359 O O . PRO A 1 175 ? -2.791 47.750 7.109 1.000 28.155 177 PRO A O 1
ATOM 1363 N N . LEU A 1 176 ? -2.975 46.933 4.944 1.000 27.817 178 LEU A N 1
ATOM 1364 C CA . LEU A 1 176 ? -1.911 45.887 5.036 1.000 28.920 178 LEU A CA 1
ATOM 1365 C C . LEU A 1 176 ? -0.590 46.494 5.518 1.000 25.010 178 LEU A C 1
ATOM 1366 O O . LEU A 1 176 ? 0.114 45.812 6.274 1.000 24.239 178 LEU A O 1
ATOM 1371 N N . TYR A 1 177 ? -0.232 47.703 5.057 1.000 24.141 179 TYR A N 1
ATOM 1372 C CA . TYR A 1 177 ? 1.096 48.331 5.368 1.000 24.660 179 TYR A CA 1
ATOM 1373 C C . TYR A 1 177 ? 1.220 48.621 6.872 1.000 21.455 179 TYR A C 1
ATOM 1374 O O . TYR A 1 177 ? 2.365 48.847 7.315 1.000 23.019 179 TYR A O 1
ATOM 1383 N N . THR A 1 178 ? 0.123 48.564 7.642 1.000 22.270 180 THR A N 1
ATOM 1384 C CA . THR A 1 178 ? 0.134 48.768 9.122 1.000 22.955 180 THR A CA 1
ATOM 1385 C C . THR A 1 178 ? 0.290 47.439 9.854 1.000 21.800 180 THR A C 1
ATOM 1386 O O . THR A 1 178 ? 0.286 47.461 11.105 1.000 22.293 180 THR A O 1
ATOM 1390 N N . LEU A 1 179 ? 0.369 46.315 9.134 1.000 21.610 181 LEU A N 1
ATOM 1391 C CA . LEU A 1 179 ? 0.351 44.977 9.789 1.000 23.284 181 LEU A CA 1
ATOM 1392 C C . LEU A 1 179 ? 1.653 44.221 9.533 1.000 22.408 181 LEU A C 1
ATOM 1393 O O . LEU A 1 179 ? 2.396 44.542 8.560 1.000 22.478 181 LEU A O 1
ATOM 1398 N N . GLY A 1 180 ? 1.933 43.278 10.427 1.000 22.380 182 GLY A N 1
ATOM 1399 C CA . GLY A 1 180 ? 3.167 42.473 10.419 1.000 24.564 182 GLY A CA 1
ATOM 1400 C C . GLY A 1 180 ? 2.946 41.122 9.753 1.000 24.323 182 GLY A C 1
ATOM 1401 O O . GLY A 1 180 ? 1.892 40.495 9.971 1.000 23.511 182 GLY A O 1
ATOM 1402 N N . PHE A 1 181 ? 3.933 40.675 8.987 1.000 22.953 183 PHE A N 1
ATOM 1403 C CA . PHE A 1 181 ? 3.908 39.410 8.230 1.000 21.979 183 PHE A CA 1
ATOM 1404 C C . PHE A 1 181 ? 3.697 38.246 9.199 1.000 20.973 183 PHE A C 1
ATOM 1405 O O . PHE A 1 181 ? 2.820 37.441 8.966 1.000 23.498 183 PHE A O 1
ATOM 1413 N N . TRP A 1 182 ? 4.498 38.172 10.247 1.000 20.469 184 TRP A N 1
ATOM 1414 C CA . TRP A 1 182 ? 4.413 37.126 11.304 1.000 20.532 184 TRP A CA 1
ATOM 1415 C C . TRP A 1 182 ? 3.058 37.211 12.019 1.000 22.451 184 TRP A C 1
ATOM 1416 O O . TRP A 1 182 ? 2.406 36.185 12.144 1.000 20.781 184 TRP A O 1
ATOM 1427 N N . ASN A 1 183 ? 2.599 38.388 12.423 1.000 22.172 185 ASN A N 1
ATOM 1428 C CA . ASN A 1 183 ? 1.265 38.539 13.056 1.000 21.253 185 ASN A CA 1
ATOM 1429 C C . ASN A 1 183 ? 0.194 37.946 12.123 1.000 22.844 185 ASN A C 1
ATOM 1430 O O . ASN A 1 183 ? -0.682 37.223 12.613 1.000 21.915 185 ASN A O 1
ATOM 1435 N N . LEU A 1 184 ? 0.217 38.267 10.832 1.000 20.409 186 LEU A N 1
ATOM 1436 C CA . LEU A 1 184 ? -0.886 37.843 9.956 1.000 21.351 186 LEU A CA 1
ATOM 1437 C C . LEU A 1 184 ? -0.752 36.343 9.676 1.000 20.992 186 LEU A C 1
ATOM 1438 O O . LEU A 1 184 ? -1.788 35.652 9.646 1.000 19.681 186 LEU A O 1
ATOM 1443 N N . LEU A 1 185 ? 0.452 35.830 9.468 1.000 22.007 187 LEU A N 1
ATOM 1444 C CA . LEU A 1 185 ? 0.612 34.374 9.212 1.000 21.565 187 LEU A CA 1
ATOM 1445 C C . LEU A 1 185 ? 0.026 33.623 10.401 1.000 21.590 187 LEU A C 1
ATOM 1446 O O . LEU A 1 185 ? -0.657 32.623 10.189 1.000 20.150 187 LEU A O 1
ATOM 1451 N N . TYR A 1 186 ? 0.217 34.144 11.609 1.000 20.334 188 TYR A N 1
ATOM 1452 C CA . TYR A 1 186 ? -0.256 33.491 12.850 1.000 20.692 188 TYR A CA 1
ATOM 1453 C C . TYR A 1 186 ? -1.784 33.459 12.913 1.000 19.261 188 TYR A C 1
ATOM 1454 O O . TYR A 1 186 ? -2.308 32.788 13.792 1.000 21.692 188 TYR A O 1
ATOM 1463 N N . ARG A 1 187 ? -2.475 34.262 12.117 1.000 20.042 189 ARG A N 1
ATOM 1464 C CA . ARG A 1 187 ? -3.954 34.260 12.093 1.000 20.888 189 ARG A CA 1
ATOM 1465 C C . ARG A 1 187 ? -4.458 33.110 11.203 1.000 21.352 189 ARG A C 1
ATOM 1466 O O . ARG A 1 187 ? -5.645 32.818 11.292 1.000 22.498 189 ARG A O 1
ATOM 1474 N N . VAL A 1 188 ? -3.617 32.513 10.351 1.000 21.481 190 VAL A N 1
ATOM 1475 C CA . VAL A 1 188 ? -4.097 31.558 9.314 1.000 22.913 190 VAL A CA 1
ATOM 1476 C C . VAL A 1 188 ? -3.317 30.242 9.333 1.000 24.448 190 VAL A C 1
ATOM 1477 O O . VAL A 1 188 ? -3.872 29.282 8.759 1.000 27.652 190 VAL A O 1
ATOM 1481 N N . ILE A 1 189 ? -2.117 30.163 9.927 1.000 20.918 191 ILE A N 1
ATOM 1482 C CA . ILE A 1 189 ? -1.400 28.860 10.064 1.000 19.213 191 ILE A CA 1
ATOM 1483 C C . ILE A 1 189 ? -1.168 28.564 11.545 1.000 21.083 191 ILE A C 1
ATOM 1484 O O . ILE A 1 189 ? -1.087 29.504 12.350 1.000 19.291 191 ILE A O 1
ATOM 1489 N N . SER A 1 190 ? -1.038 27.279 11.871 1.000 19.838 192 SER A N 1
ATOM 1490 C CA . SER A 1 190 ? -0.771 26.786 13.237 1.000 18.243 192 SER A CA 1
ATOM 1491 C C . SER A 1 190 ? 0.619 27.256 13.678 1.000 19.202 192 SER A C 1
ATOM 1492 O O . SER A 1 190 ? 1.480 27.500 12.806 1.000 20.133 192 SER A O 1
ATOM 1495 N N . GLY A 1 191 ? 0.876 27.341 14.982 1.000 17.139 193 GLY A N 1
ATOM 1496 C CA . GLY A 1 191 ? 2.239 27.600 15.477 1.000 17.687 193 GLY A CA 1
ATOM 1497 C C . GLY A 1 191 ? 3.206 26.543 14.948 1.000 18.038 193 GLY A C 1
ATOM 1498 O O . GLY A 1 191 ? 4.345 26.880 14.576 1.000 17.835 193 GLY A O 1
ATOM 1499 N N . GLU A 1 192 ? 2.761 25.292 14.846 1.000 19.111 194 GLU A N 1
ATOM 1500 C CA . GLU A 1 192 ? 3.572 24.182 14.305 1.000 18.619 194 GLU A CA 1
ATOM 1501 C C . GLU A 1 192 ? 3.878 24.418 12.809 1.000 19.194 194 GLU A C 1
ATOM 1502 O O . GLU A 1 192 ? 5.040 24.195 12.410 1.000 19.014 194 GLU A O 1
ATOM 1508 N N . ALA A 1 193 ? 2.927 24.899 12.007 1.000 18.699 195 ALA A N 1
ATOM 1509 C CA . ALA A 1 193 ? 3.192 25.184 10.572 1.000 19.816 195 ALA A CA 1
ATOM 1510 C C . ALA A 1 193 ? 4.212 26.330 10.445 1.000 20.900 195 ALA A C 1
ATOM 1511 O O . ALA A 1 193 ? 5.047 26.316 9.513 1.000 20.961 195 ALA A O 1
ATOM 1513 N N . TYR A 1 194 ? 4.159 27.298 11.359 1.000 19.107 196 TYR A N 1
ATOM 1514 C CA . TYR A 1 194 ? 5.082 28.448 11.336 1.000 19.803 196 TYR A CA 1
ATOM 1515 C C . TYR A 1 194 ? 6.469 27.908 11.625 1.000 19.856 196 TYR A C 1
ATOM 1516 O O . TYR A 1 194 ? 7.399 28.217 10.878 1.000 22.321 196 TYR A O 1
ATOM 1525 N N . GLN A 1 195 ? 6.606 27.094 12.674 1.000 19.451 197 GLN A N 1
ATOM 1526 C CA . GLN A 1 195 ? 7.931 26.570 13.054 1.000 19.865 197 GLN A CA 1
ATOM 1527 C C . GLN A 1 195 ? 8.429 25.634 11.954 1.000 19.605 197 GLN A C 1
ATOM 1528 O O . GLN A 1 195 ? 9.640 25.682 11.652 1.000 17.837 197 GLN A O 1
ATOM 1534 N N . PHE A 1 196 ? 7.544 24.822 11.364 1.000 18.291 198 PHE A N 1
ATOM 1535 C CA . PHE A 1 196 ? 7.926 23.925 10.244 1.000 19.626 198 PHE A CA 1
ATOM 1536 C C . PHE A 1 196 ? 8.483 24.775 9.084 1.000 19.616 198 PHE A C 1
ATOM 1537 O O . PHE A 1 196 ? 9.468 24.369 8.431 1.000 18.107 198 PHE A O 1
ATOM 1545 N N . SER A 1 197 ? 7.883 25.936 8.840 1.000 20.680 199 SER A N 1
ATOM 1546 C CA . SER A 1 197 ? 8.254 26.836 7.720 1.000 20.690 199 SER A CA 1
ATOM 1547 C C . SER A 1 197 ? 9.601 27.502 8.004 1.000 21.039 199 SER A C 1
ATOM 1548 O O . SER A 1 197 ? 10.429 27.547 7.073 1.000 22.008 199 SER A O 1
ATOM 1551 N N . ILE A 1 198 ? 9.849 27.925 9.241 1.000 20.644 200 ILE A N 1
ATOM 1552 C CA . ILE A 1 198 ? 11.194 28.383 9.697 1.000 20.449 200 ILE A CA 1
ATOM 1553 C C . ILE A 1 198 ? 12.208 27.266 9.453 1.000 21.583 200 ILE A C 1
ATOM 1554 O O . ILE A 1 198 ? 13.230 27.497 8.745 1.000 20.706 200 ILE A O 1
ATOM 1559 N N . ASP A 1 199 ? 11.977 26.112 10.084 1.000 21.502 201 ASP A N 1
ATOM 1560 C CA . ASP A 1 199 ? 12.971 25.015 10.164 1.000 20.652 201 ASP A CA 1
ATOM 1561 C C . ASP A 1 199 ? 13.287 24.503 8.760 1.000 21.387 201 ASP A C 1
ATOM 1562 O O . ASP A 1 199 ? 14.446 24.579 8.373 1.000 23.998 201 ASP A O 1
ATOM 1567 N N . SER A 1 200 ? 12.295 23.998 8.030 1.000 21.854 202 SER A N 1
ATOM 1568 C CA . SER A 1 200 ? 12.504 23.320 6.728 1.000 20.320 202 SER A CA 1
ATOM 1569 C C . SER A 1 200 ? 12.735 24.347 5.631 1.000 22.354 202 SER A C 1
ATOM 1570 O O . SER A 1 200 ? 13.309 23.985 4.584 1.000 21.314 202 SER A O 1
ATOM 1573 N N . GLY A 1 201 ? 12.265 25.592 5.798 1.000 22.740 203 GLY A N 1
ATOM 1574 C CA . GLY A 1 201 ? 12.499 26.628 4.767 1.000 20.585 203 GLY A CA 1
ATOM 1575 C C . GLY A 1 201 ? 13.898 27.195 4.820 1.000 21.202 203 GLY A C 1
ATOM 1576 O O . GLY A 1 201 ? 14.302 27.858 3.846 1.000 23.156 203 GLY A O 1
ATOM 1577 N N . GLY A 1 202 ? 14.607 26.993 5.936 1.000 21.449 204 GLY A N 1
ATOM 1578 C CA . GLY A 1 202 ? 16.044 27.311 6.078 1.000 23.066 204 GLY A CA 1
ATOM 1579 C C . GLY A 1 202 ? 16.364 28.682 6.665 1.000 21.009 204 GLY A C 1
ATOM 1580 O O . GLY A 1 202 ? 17.538 28.890 7.062 1.000 20.641 204 GLY A O 1
ATOM 1581 N N . TYR A 1 203 ? 15.398 29.596 6.694 1.000 20.070 205 TYR A N 1
ATOM 1582 C CA . TYR A 1 203 ? 15.622 30.998 7.110 1.000 22.079 205 TYR A CA 1
ATOM 1583 C C . TYR A 1 203 ? 14.746 31.363 8.316 1.000 23.873 205 TYR A C 1
ATOM 1584 O O . TYR A 1 203 ? 13.532 31.023 8.340 1.000 24.885 205 TYR A O 1
ATOM 1593 N N . ASN A 1 204 ? 15.345 32.071 9.273 1.000 22.845 206 ASN A N 1
ATOM 1594 C CA . ASN A 1 204 ? 14.639 32.762 10.375 1.000 23.861 206 ASN A CA 1
ATOM 1595 C C . ASN A 1 204 ? 14.207 34.169 9.944 1.000 27.217 206 ASN A C 1
ATOM 1596 O O . ASN A 1 204 ? 13.097 34.562 10.344 1.000 32.996 206 ASN A O 1
ATOM 1601 N N . SER A 1 205 ? 14.988 34.908 9.133 1.000 26.595 207 SER A N 1
ATOM 1602 C CA . SER A 1 205 ? 14.751 36.371 8.936 1.000 24.047 207 SER A CA 1
ATOM 1603 C C . SER A 1 205 ? 13.589 36.601 7.955 1.000 23.735 207 SER A C 1
ATOM 1604 O O . SER A 1 205 ? 13.051 37.703 7.919 1.000 22.464 207 SER A O 1
ATOM 1607 N N . THR A 1 206 ? 13.209 35.630 7.140 1.000 23.182 208 THR A N 1
ATOM 1608 C CA . THR A 1 206 ? 12.236 35.891 6.059 1.000 23.886 208 THR A CA 1
ATOM 1609 C C . THR A 1 206 ? 10.816 35.986 6.621 1.000 23.074 208 THR A C 1
ATOM 1610 O O . THR A 1 206 ? 9.948 36.595 5.959 1.000 24.327 208 THR A O 1
ATOM 1614 N N . LEU A 1 207 ? 10.559 35.340 7.745 1.000 22.086 209 LEU A N 1
ATOM 1615 C CA . LEU A 1 207 ? 9.204 35.173 8.305 1.000 23.460 209 LEU A CA 1
ATOM 1616 C C . LEU A 1 207 ? 9.069 36.011 9.574 1.000 24.821 209 LEU A C 1
ATOM 1617 O O . LEU A 1 207 ? 8.078 35.801 10.294 1.000 24.243 209 LEU A O 1
ATOM 1622 N N . VAL A 1 208 ? 9.984 36.953 9.812 1.000 24.935 210 VAL A N 1
ATOM 1623 C CA . VAL A 1 208 ? 9.879 37.888 10.969 1.000 24.851 210 VAL A CA 1
ATOM 1624 C C . VAL A 1 208 ? 8.722 38.869 10.775 1.000 22.874 210 VAL A C 1
ATOM 1625 O O . VAL A 1 208 ? 8.079 38.879 9.715 1.000 24.188 210 VAL A O 1
ATOM 1629 N N . ASN A 1 209 ? 8.475 39.682 11.800 1.000 21.405 211 ASN A N 1
ATOM 1630 C CA . ASN A 1 209 ? 7.339 40.617 11.829 1.000 23.142 211 ASN A CA 1
ATOM 1631 C C . ASN A 1 209 ? 7.793 41.881 11.091 1.000 24.283 211 ASN A C 1
ATOM 1632 O O . ASN A 1 209 ? 7.989 42.929 11.746 1.000 23.562 211 ASN A O 1
ATOM 1637 N N . TRP A 1 210 ? 7.972 41.767 9.778 1.000 22.800 212 TRP A N 1
ATOM 1638 C CA . TRP A 1 210 ? 8.209 42.938 8.910 1.000 21.608 212 TRP A CA 1
ATOM 1639 C C . TRP A 1 210 ? 6.938 43.247 8.136 1.000 20.674 212 TRP A C 1
ATOM 1640 O O . TRP A 1 210 ? 5.917 42.557 8.351 1.000 20.997 212 TRP A O 1
ATOM 1651 N N . ASN A 1 211 ? 6.983 44.313 7.333 1.000 20.745 213 ASN A N 1
ATOM 1652 C CA . ASN A 1 211 ? 5.783 44.929 6.733 1.000 21.530 213 ASN A CA 1
ATOM 1653 C C . ASN A 1 211 ? 5.065 43.891 5.880 1.000 20.263 213 ASN A C 1
ATOM 1654 O O . ASN A 1 211 ? 5.699 43.400 4.939 1.000 21.403 213 ASN A O 1
ATOM 1659 N N . ALA A 1 212 ? 3.804 43.574 6.191 1.000 22.379 214 ALA A N 1
ATOM 1660 C CA . ALA A 1 212 ? 3.010 42.547 5.475 1.000 21.112 214 ALA A CA 1
ATOM 1661 C C . ALA A 1 212 ? 2.794 42.977 4.018 1.000 21.273 214 ALA A C 1
ATOM 1662 O O . ALA A 1 212 ? 2.809 42.103 3.135 1.000 22.630 214 ALA A O 1
ATOM 1664 N N . ALA A 1 213 ? 2.560 44.259 3.762 1.000 22.253 215 ALA A N 1
ATOM 1665 C CA . ALA A 1 213 ? 2.318 44.785 2.398 1.000 25.011 215 ALA A CA 1
ATOM 1666 C C . ALA A 1 213 ? 3.546 44.531 1.515 1.000 25.097 215 ALA A C 1
ATOM 1667 O O . ALA A 1 213 ? 3.366 44.264 0.347 1.000 25.066 215 ALA A O 1
ATOM 1669 N N . ASP A 1 214 ? 4.752 44.619 2.074 1.000 24.049 216 ASP A N 1
ATOM 1670 C CA . ASP A 1 214 ? 6.023 44.373 1.342 1.000 23.445 216 ASP A CA 1
ATOM 1671 C C . ASP A 1 214 ? 6.384 42.880 1.389 1.000 23.296 216 ASP A C 1
ATOM 1672 O O . ASP A 1 214 ? 6.839 42.360 0.347 1.000 19.456 216 ASP A O 1
ATOM 1677 N N . ALA A 1 215 ? 6.171 42.199 2.521 1.000 19.613 217 ALA A N 1
ATOM 1678 C CA . ALA A 1 215 ? 6.620 40.807 2.703 1.000 19.837 217 ALA A CA 1
ATOM 1679 C C . ALA A 1 215 ? 5.869 39.879 1.743 1.000 21.389 217 ALA A C 1
ATOM 1680 O O . ALA A 1 215 ? 6.508 38.966 1.175 1.000 21.663 217 ALA A O 1
ATOM 1682 N N . ILE A 1 216 ? 4.569 40.101 1.547 1.000 22.685 218 ILE A N 1
ATOM 1683 C CA . ILE A 1 216 ? 3.710 39.150 0.791 1.000 23.374 218 ILE A CA 1
ATOM 1684 C C . ILE A 1 216 ? 4.173 39.040 -0.665 1.000 25.506 218 ILE A C 1
ATOM 1685 O O . ILE A 1 216 ? 4.521 37.932 -1.092 1.000 22.941 218 ILE A O 1
ATOM 1690 N N . PRO A 1 217 ? 4.266 40.134 -1.468 1.000 28.011 219 PRO A N 1
ATOM 1691 C CA . PRO A 1 217 ? 4.713 40.008 -2.864 1.000 24.356 219 PRO A CA 1
ATOM 1692 C C . PRO A 1 217 ? 6.157 39.507 -2.983 1.000 24.547 219 PRO A C 1
ATOM 1693 O O . PRO A 1 217 ? 6.465 38.700 -3.828 1.000 22.741 219 PRO A O 1
ATOM 1697 N N . TRP A 1 218 ? 7.025 39.987 -2.103 1.000 24.367 220 TRP A N 1
ATOM 1698 C CA . TRP A 1 218 ? 8.437 39.548 -2.003 1.000 23.009 220 TRP A CA 1
ATOM 1699 C C . TRP A 1 218 ? 8.466 38.031 -1.797 1.000 24.514 220 TRP A C 1
ATOM 1700 O O . TRP A 1 218 ? 9.236 37.348 -2.488 1.000 22.329 220 TRP A O 1
ATOM 1711 N N . TYR A 1 219 ? 7.669 37.509 -0.856 1.000 24.856 221 TYR A N 1
ATOM 1712 C CA . TYR A 1 219 ? 7.662 36.054 -0.544 1.000 25.061 221 TYR A CA 1
ATOM 1713 C C . TYR A 1 219 ? 7.207 35.281 -1.774 1.000 22.914 221 TYR A C 1
ATOM 1714 O O . TYR A 1 219 ? 7.846 34.259 -2.090 1.000 20.771 221 TYR A O 1
ATOM 1723 N N . LEU A 1 220 ? 6.140 35.742 -2.423 1.000 24.465 222 LEU A N 1
ATOM 1724 C CA . LEU A 1 220 ? 5.516 35.034 -3.570 1.000 28.387 222 LEU A CA 1
ATOM 1725 C C . LEU A 1 220 ? 6.515 34.883 -4.728 1.000 31.293 222 LEU A C 1
ATOM 1726 O O . LEU A 1 220 ? 6.540 33.808 -5.367 1.000 31.248 222 LEU A O 1
ATOM 1731 N N . SER A 1 221 ? 7.338 35.884 -4.988 1.000 32.785 223 SER A N 1
ATOM 1732 C CA . SER A 1 221 ? 8.208 35.911 -6.193 1.000 35.842 223 SER A CA 1
ATOM 1733 C C . SER A 1 221 ? 9.455 35.045 -5.956 1.000 35.955 223 SER A C 1
ATOM 1734 O O . SER A 1 221 ? 10.089 34.656 -6.932 1.000 35.354 223 SER A O 1
ATOM 1737 N N . ASP A 1 222 ? 9.841 34.767 -4.716 1.000 37.097 224 ASP A N 1
ATOM 1738 C CA . ASP A 1 222 ? 10.962 33.817 -4.493 1.000 41.875 224 ASP A CA 1
ATOM 1739 C C . ASP A 1 222 ? 10.474 32.552 -3.779 1.000 52.656 224 ASP A C 1
ATOM 1740 O O . ASP A 1 222 ? 10.134 31.542 -4.493 1.000 50.508 224 ASP A O 1
ATOM 1745 N N . PHE A 1 223 ? 10.377 32.620 -2.450 1.000 44.541 225 PHE A N 1
ATOM 1746 C CA . PHE A 1 223 ? 10.266 31.453 -1.528 1.000 49.140 225 PHE A CA 1
ATOM 1747 C C . PHE A 1 223 ? 8.929 30.721 -1.712 1.000 45.268 225 PHE A C 1
ATOM 1748 O O . PHE A 1 223 ? 8.757 29.686 -1.056 1.000 56.961 225 PHE A O 1
ATOM 1756 N N . GLY A 1 224 ? 8.078 31.164 -2.638 1.000 40.550 226 GLY A N 1
ATOM 1757 C CA . GLY A 1 224 ? 6.713 30.654 -2.808 1.000 48.052 226 GLY A CA 1
ATOM 1758 C C . GLY A 1 224 ? 6.535 29.800 -4.046 1.000 54.582 226 GLY A C 1
ATOM 1759 O O . GLY A 1 224 ? 6.730 28.564 -3.955 1.000 60.214 226 GLY A O 1
ATOM 1760 N N . ILE A 1 225 ? 6.209 30.458 -5.156 1.000 66.001 227 ILE A N 1
ATOM 1761 C CA . ILE A 1 225 ? 5.940 29.873 -6.505 1.000 84.425 227 ILE A CA 1
ATOM 1762 C C . ILE A 1 225 ? 7.278 29.404 -7.116 1.000 79.981 227 ILE A C 1
ATOM 1763 O O . ILE A 1 225 ? 8.042 30.279 -7.565 1.000 88.888 227 ILE A O 1
ATOM 1768 N N . LYS A 1 226 ? 7.555 28.082 -7.046 1.000 70.909 228 LYS A N 1
ATOM 1769 C CA . LYS A 1 226 ? 8.651 27.256 -7.670 1.000 69.065 228 LYS A CA 1
ATOM 1770 C C . LYS A 1 226 ? 9.914 28.049 -8.030 1.000 65.688 228 LYS A C 1
ATOM 1771 O O . LYS A 1 226 ? 10.345 28.091 -9.191 1.000 50.222 228 LYS A O 1
ATOM 1777 N N . PRO A 1 227 ? 10.594 28.667 -7.038 1.000 65.717 229 PRO A N 1
ATOM 1778 C CA . PRO A 1 227 ? 11.698 29.573 -7.365 1.000 61.913 229 PRO A CA 1
ATOM 1779 C C . PRO A 1 227 ? 12.768 28.829 -8.189 1.000 58.107 229 PRO A C 1
ATOM 1780 O O . PRO A 1 227 ? 13.153 27.736 -7.759 1.000 52.307 229 PRO A O 1
ATOM 1784 N N . VAL A 1 228 ? 13.121 29.414 -9.357 1.000 51.469 230 VAL A N 1
ATOM 1785 C CA . VAL A 1 228 ? 14.140 29.000 -10.384 1.000 53.332 230 VAL A CA 1
ATOM 1786 C C . VAL A 1 228 ? 15.294 30.039 -10.381 1.000 54.965 230 VAL A C 1
ATOM 1787 O O . VAL A 1 228 ? 15.039 31.256 -10.610 1.000 45.205 230 VAL A O 1
ATOM 1791 N N . TYR A 1 229 ? 16.536 29.597 -10.170 1.000 49.628 231 TYR A N 1
ATOM 1792 C CA . TYR A 1 229 ? 17.711 30.462 -9.889 1.000 40.863 231 TYR A CA 1
ATOM 1793 C C . TYR A 1 229 ? 18.866 30.196 -10.864 1.000 36.515 231 TYR A C 1
ATOM 1794 O O . TYR A 1 229 ? 19.019 29.057 -11.319 1.000 41.302 231 TYR A O 1
ATOM 1803 N N . LYS A 1 230 ? 19.715 31.199 -11.113 1.000 34.576 232 LYS A N 1
ATOM 1804 C CA . LYS A 1 230 ? 21.018 31.061 -11.828 1.000 32.769 232 LYS A CA 1
ATOM 1805 C C . LYS A 1 230 ? 22.163 31.555 -10.928 1.000 33.055 232 LYS A C 1
ATOM 1806 O O . LYS A 1 230 ? 22.006 32.609 -10.283 1.000 29.451 232 LYS A O 1
ATOM 1812 N N . GLY A 1 231 ? 23.295 30.843 -10.932 1.000 31.015 233 GLY A N 1
ATOM 1813 C CA . GLY A 1 231 ? 24.574 31.294 -10.358 1.000 28.065 233 GLY A CA 1
ATOM 1814 C C . GLY A 1 231 ? 25.512 31.823 -11.428 1.000 30.799 233 GLY A C 1
ATOM 1815 O O . GLY A 1 231 ? 25.165 31.756 -12.623 1.000 28.689 233 GLY A O 1
ATOM 1816 N N . PHE A 1 232 ? 26.679 32.315 -11.006 1.000 27.508 234 PHE A N 1
ATOM 1817 C CA . PHE A 1 232 ? 27.686 32.993 -11.845 1.000 23.906 234 PHE A CA 1
ATOM 1818 C C . PHE A 1 232 ? 28.931 32.122 -11.908 1.000 24.669 234 PHE A C 1
ATOM 1819 O O . PHE A 1 232 ? 29.551 31.865 -10.879 1.000 25.506 234 PHE A O 1
ATOM 1827 N N . LYS A 1 233 ? 29.284 31.680 -13.114 1.000 24.274 235 LYS A N 1
ATOM 1828 C CA . LYS A 1 233 ? 30.472 30.840 -13.364 1.000 27.523 235 LYS A CA 1
ATOM 1829 C C . LYS A 1 233 ? 31.687 31.452 -12.672 1.000 25.592 235 LYS A C 1
ATOM 1830 O O . LYS A 1 233 ? 32.440 30.689 -12.053 1.000 28.072 235 LYS A O 1
ATOM 1836 N N . ASN A 1 234 ? 31.914 32.750 -12.835 1.000 25.308 236 ASN A N 1
ATOM 1837 C CA . ASN A 1 234 ? 33.152 33.419 -12.341 1.000 28.945 236 ASN A CA 1
ATOM 1838 C C . ASN A 1 234 ? 32.824 34.391 -11.193 1.000 27.874 236 ASN A C 1
ATOM 1839 O O . ASN A 1 234 ? 33.666 35.225 -10.871 1.000 27.722 236 ASN A O 1
ATOM 1844 N N . GLY A 1 235 ? 31.669 34.222 -10.552 1.000 25.802 237 GLY A N 1
ATOM 1845 C CA . GLY A 1 235 ? 31.304 34.957 -9.335 1.000 25.480 237 GLY A CA 1
ATOM 1846 C C . GLY A 1 235 ? 30.431 36.153 -9.644 1.000 23.753 237 GLY A C 1
ATOM 1847 O O . GLY A 1 235 ? 30.706 36.850 -10.628 1.000 22.417 237 GLY A O 1
ATOM 1848 N N . PHE A 1 236 ? 29.405 36.374 -8.822 1.000 21.156 238 PHE A N 1
ATOM 1849 C CA . PHE A 1 236 ? 28.482 37.528 -8.898 1.000 23.796 238 PHE A CA 1
ATOM 1850 C C . PHE A 1 236 ? 29.313 38.826 -8.848 1.000 24.838 238 PHE A C 1
ATOM 1851 O O . PHE A 1 236 ? 28.931 39.846 -9.421 1.000 23.921 238 PHE A O 1
ATOM 1859 N N . GLN A 1 237 ? 30.443 38.786 -8.144 1.000 28.686 239 GLN A N 1
ATOM 1860 C CA . GLN A 1 237 ? 31.259 39.984 -7.860 1.000 27.149 239 GLN A CA 1
ATOM 1861 C C . GLN A 1 237 ? 31.841 40.542 -9.165 1.000 28.241 239 GLN A C 1
ATOM 1862 O O . GLN A 1 237 ? 32.139 41.751 -9.210 1.000 26.085 239 GLN A O 1
ATOM 1868 N N . GLN A 1 238 ? 31.935 39.732 -10.210 1.000 25.851 240 GLN A N 1
ATOM 1869 C CA . GLN A 1 238 ? 32.377 40.232 -11.534 1.000 27.931 240 GLN A CA 1
ATOM 1870 C C . GLN A 1 238 ? 31.488 41.404 -11.964 1.000 25.872 240 GLN A C 1
ATOM 1871 O O . GLN A 1 238 ? 31.977 42.268 -12.721 1.000 24.600 240 GLN A O 1
ATOM 1877 N N . VAL A 1 239 ? 30.231 41.447 -11.521 1.000 23.600 241 VAL A N 1
ATOM 1878 C CA . VAL A 1 239 ? 29.289 42.511 -11.967 1.000 24.427 241 VAL A CA 1
ATOM 1879 C C . VAL A 1 239 ? 29.808 43.872 -11.493 1.000 28.411 241 VAL A C 1
ATOM 1880 O O . VAL A 1 239 ? 30.067 44.760 -12.325 1.000 28.095 241 VAL A O 1
ATOM 1884 N N . PRO A 1 240 ? 29.959 44.117 -10.165 1.000 26.679 242 PRO A N 1
ATOM 1885 C CA . PRO A 1 240 ? 30.469 45.404 -9.705 1.000 26.682 242 PRO A CA 1
ATOM 1886 C C . PRO A 1 240 ? 31.922 45.646 -10.141 1.000 24.371 242 PRO A C 1
ATOM 1887 O O . PRO A 1 240 ? 32.247 46.779 -10.435 1.000 23.725 242 PRO A O 1
ATOM 1891 N N . ILE A 1 241 ? 32.765 44.620 -10.164 1.000 22.110 243 ILE A N 1
ATOM 1892 C CA . ILE A 1 241 ? 34.186 44.784 -10.597 1.000 24.978 243 ILE A CA 1
ATOM 1893 C C . ILE A 1 241 ? 34.204 45.328 -12.041 1.000 28.365 243 ILE A C 1
ATOM 1894 O O . ILE A 1 241 ? 34.943 46.278 -12.298 1.000 30.215 243 ILE A O 1
ATOM 1899 N N . SER A 1 242 ? 33.390 44.779 -12.951 1.000 28.767 244 SER A N 1
ATOM 1900 C CA . SER A 1 242 ? 33.345 45.174 -14.381 1.000 25.152 244 SER A CA 1
ATOM 1901 C C . SER A 1 242 ? 32.868 46.621 -14.478 1.000 27.732 244 SER A C 1
ATOM 1902 O O . SER A 1 242 ? 33.450 47.401 -15.245 1.000 26.339 244 SER A O 1
ATOM 1905 N N . LEU A 1 243 ? 31.843 46.989 -13.717 1.000 26.962 245 LEU A N 1
ATOM 1906 C CA . LEU A 1 243 ? 31.306 48.369 -13.757 1.000 26.390 245 LEU A CA 1
ATOM 1907 C C . LEU A 1 243 ? 32.377 49.358 -13.259 1.000 27.085 245 LEU A C 1
ATOM 1908 O O . LEU A 1 243 ? 32.511 50.460 -13.863 1.000 23.039 245 LEU A O 1
ATOM 1913 N N . ALA A 1 244 ? 33.122 49.008 -12.219 1.000 24.195 246 ALA A N 1
ATOM 1914 C CA . ALA A 1 244 ? 34.233 49.842 -11.710 1.000 26.323 246 ALA A CA 1
ATOM 1915 C C . ALA A 1 244 ? 35.229 50.036 -12.856 1.000 26.938 246 ALA A C 1
ATOM 1916 O O . ALA A 1 244 ? 35.585 51.183 -13.125 1.000 30.119 246 ALA A O 1
ATOM 1918 N N . ASN A 1 245 ? 35.641 48.945 -13.497 1.000 26.957 247 ASN A N 1
ATOM 1919 C CA . ASN A 1 245 ? 36.593 48.974 -14.631 1.000 31.496 247 ASN A CA 1
ATOM 1920 C C . ASN A 1 245 ? 36.068 49.950 -15.695 1.000 31.401 247 ASN A C 1
ATOM 1921 O O . ASN A 1 245 ? 36.834 50.831 -16.093 1.000 31.252 247 ASN A O 1
ATOM 1926 N N . PHE A 1 246 ? 34.803 49.832 -16.101 1.000 29.052 248 PHE A N 1
ATOM 1927 C CA . PHE A 1 246 ? 34.210 50.692 -17.147 1.000 28.803 248 PHE A CA 1
ATOM 1928 C C . PHE A 1 246 ? 34.289 52.154 -16.717 1.000 31.125 248 PHE A C 1
ATOM 1929 O O . PHE A 1 246 ? 34.641 53.026 -17.543 1.000 32.753 248 PHE A O 1
ATOM 1937 N N . PHE A 1 247 ? 33.917 52.431 -15.474 1.000 28.477 249 PHE A N 1
ATOM 1938 C CA . PHE A 1 247 ? 33.914 53.802 -14.917 1.000 31.134 249 PHE A CA 1
ATOM 1939 C C . PHE A 1 247 ? 35.312 54.411 -15.078 1.000 31.845 249 PHE A C 1
ATOM 1940 O O . PHE A 1 247 ? 35.384 55.555 -15.569 1.000 31.073 249 PHE A O 1
ATOM 1948 N N . GLU A 1 248 ? 36.353 53.669 -14.709 1.000 29.206 250 GLU A N 1
ATOM 1949 C CA . GLU A 1 248 ? 37.765 54.130 -14.762 1.000 33.520 250 GLU A CA 1
ATOM 1950 C C . GLU A 1 248 ? 38.234 54.275 -16.219 1.000 32.446 250 GLU A C 1
ATOM 1951 O O . GLU A 1 248 ? 38.844 55.299 -16.524 1.000 34.166 250 GLU A O 1
ATOM 1957 N N . GLU A 1 249 ? 37.939 53.317 -17.102 1.000 30.561 251 GLU A N 1
ATOM 1958 C CA . GLU A 1 249 ? 38.255 53.426 -18.552 1.000 32.942 251 GLU A CA 1
ATOM 1959 C C . GLU A 1 249 ? 37.638 54.719 -19.103 1.000 30.672 251 GLU A C 1
ATOM 1960 O O . GLU A 1 249 ? 38.221 55.308 -20.001 1.000 32.222 251 GLU A O 1
ATOM 1966 N N . ASP A 1 250 ? 36.467 55.106 -18.615 1.000 28.059 252 ASP A N 1
ATOM 1967 C CA . ASP A 1 250 ? 35.713 56.265 -19.146 1.000 31.292 252 ASP A CA 1
ATOM 1968 C C . ASP A 1 250 ? 36.197 57.561 -18.464 1.000 31.647 252 ASP A C 1
ATOM 1969 O O . ASP A 1 250 ? 35.598 58.640 -18.740 1.000 31.461 252 ASP A O 1
ATOM 1974 N N . GLY A 1 251 ? 37.199 57.473 -17.581 1.000 31.960 253 GLY A N 1
ATOM 1975 C CA . GLY A 1 251 ? 37.831 58.655 -16.952 1.000 33.827 253 GLY A CA 1
ATOM 1976 C C . GLY A 1 251 ? 37.335 58.917 -15.537 1.000 35.719 253 GLY A C 1
ATOM 1977 O O . GLY A 1 251 ? 37.695 59.957 -14.958 1.000 32.045 253 GLY A O 1
ATOM 1978 N N . GLY A 1 252 ? 36.518 58.018 -14.987 1.000 33.891 254 GL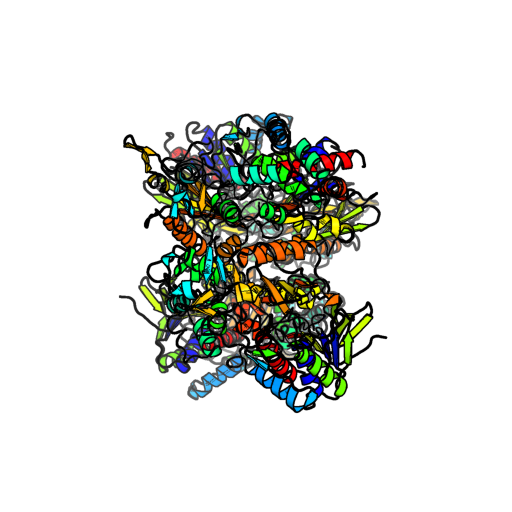Y A N 1
ATOM 1979 C CA . GLY A 1 252 ? 36.070 58.115 -13.589 1.000 33.009 254 GLY A CA 1
ATOM 1980 C C . GLY A 1 252 ? 37.219 57.809 -12.657 1.000 29.329 254 GLY A C 1
ATOM 1981 O O . GLY A 1 252 ? 38.133 57.102 -13.070 1.000 31.460 254 GLY A O 1
ATOM 1982 N N . GLU A 1 253 ? 37.159 58.276 -11.417 1.000 28.979 255 GLU A N 1
ATOM 1983 C CA . GLU A 1 253 ? 38.190 57.913 -10.408 1.000 31.005 255 GLU A CA 1
ATOM 1984 C C . GLU A 1 253 ? 37.539 57.147 -9.249 1.000 27.334 255 GLU A C 1
ATOM 1985 O O . GLU A 1 253 ? 36.506 57.608 -8.722 1.000 26.405 255 GLU A O 1
ATOM 1991 N N . ILE A 1 254 ? 38.192 56.075 -8.827 1.000 27.345 256 ILE A N 1
ATOM 1992 C CA . ILE A 1 254 ? 37.821 55.271 -7.627 1.000 30.097 256 ILE A CA 1
ATOM 1993 C C . ILE A 1 254 ? 38.932 55.396 -6.584 1.000 28.294 256 ILE A C 1
ATOM 1994 O O . ILE A 1 254 ? 40.074 55.114 -6.926 1.000 27.054 256 ILE A O 1
ATOM 1999 N N . ARG A 1 255 ? 38.561 55.719 -5.346 1.000 29.001 257 ARG A N 1
ATOM 2000 C CA . ARG A 1 255 ? 39.479 55.707 -4.182 1.000 28.361 257 ARG A CA 1
ATOM 2001 C C . ARG A 1 255 ? 38.980 54.651 -3.188 1.000 26.479 257 ARG A C 1
ATOM 2002 O O . ARG A 1 255 ? 37.864 54.790 -2.624 1.000 24.387 257 ARG A O 1
ATOM 2010 N N . LEU A 1 256 ? 39.789 53.622 -3.006 1.000 24.611 258 LEU A N 1
ATOM 2011 C CA . LEU A 1 256 ? 39.628 52.574 -1.975 1.000 28.543 258 LEU A CA 1
ATOM 2012 C C . LEU A 1 256 ? 40.256 53.084 -0.672 1.000 28.047 258 LEU A C 1
ATOM 2013 O O . LEU A 1 256 ? 41.027 54.043 -0.738 1.000 26.283 258 LEU A O 1
ATOM 2018 N N . ASN A 1 257 ? 39.909 52.473 0.462 1.000 27.592 259 ASN A N 1
ATOM 2019 C CA . ASN A 1 257 ? 40.471 52.806 1.799 1.000 28.973 259 ASN A CA 1
ATOM 2020 C C . ASN A 1 257 ? 40.185 54.286 2.070 1.000 28.811 259 ASN A C 1
ATOM 2021 O O . ASN A 1 257 ? 40.991 54.946 2.737 1.000 31.510 259 ASN A O 1
ATOM 2026 N N . ALA A 1 258 ? 39.046 54.760 1.574 1.000 27.096 260 ALA A N 1
ATOM 2027 C CA . ALA A 1 258 ? 38.606 56.154 1.674 1.000 28.336 260 ALA A CA 1
ATOM 2028 C C . ALA A 1 258 ? 37.237 56.175 2.356 1.000 30.874 260 ALA A C 1
ATOM 2029 O O . ALA A 1 258 ? 36.186 56.208 1.675 1.000 31.226 260 ALA A O 1
ATOM 2031 N N . LYS A 1 259 ? 37.258 56.153 3.681 1.000 29.964 261 LYS A N 1
ATOM 2032 C CA . LYS A 1 259 ? 36.048 56.098 4.523 1.000 30.573 261 LYS A CA 1
ATOM 2033 C C . LYS A 1 259 ? 35.515 57.512 4.682 1.000 30.445 261 LYS A C 1
ATOM 2034 O O . LYS A 1 259 ? 36.271 58.388 5.173 1.000 31.526 261 LYS A O 1
ATOM 2040 N N . LEU A 1 260 ? 34.265 57.767 4.292 1.000 27.306 262 LEU A N 1
ATOM 2041 C CA . LEU A 1 260 ? 33.627 59.070 4.612 1.000 26.607 262 LEU A CA 1
ATOM 2042 C C . LEU A 1 260 ? 33.371 59.078 6.122 1.000 30.490 262 LEU A C 1
ATOM 2043 O O . LEU A 1 260 ? 32.676 58.137 6.590 1.000 28.321 262 LEU A O 1
ATOM 2048 N N . GLU A 1 261 ? 33.916 60.060 6.851 1.000 30.817 263 GLU A N 1
ATOM 2049 C CA . GLU A 1 261 ? 33.822 60.165 8.336 1.000 31.161 263 GLU A CA 1
ATOM 2050 C C . GLU A 1 261 ? 32.605 61.012 8.708 1.000 30.545 263 GLU A C 1
ATOM 2051 O O . GLU A 1 261 ? 32.066 60.826 9.799 1.000 30.427 263 GLU A O 1
ATOM 2057 N N . GLY A 1 262 ? 32.166 61.873 7.795 1.000 28.044 264 GLY A N 1
ATOM 2058 C CA . GLY A 1 262 ? 31.010 62.763 7.979 1.000 27.134 264 GLY A CA 1
ATOM 2059 C C . GLY A 1 262 ? 30.956 63.771 6.840 1.000 26.681 264 GLY A C 1
ATOM 2060 O O . GLY A 1 262 ? 31.939 63.897 6.110 1.000 29.302 264 GLY A O 1
ATOM 2061 N N . PHE A 1 263 ? 29.875 64.519 6.724 1.000 29.181 265 PHE A N 1
ATOM 2062 C CA . PHE A 1 263 ? 29.789 65.622 5.751 1.000 33.096 265 PHE A CA 1
ATOM 2063 C C . PHE A 1 263 ? 28.924 66.751 6.297 1.000 36.097 265 PHE A C 1
ATOM 2064 O O . PHE A 1 263 ? 27.956 66.513 7.037 1.000 35.710 265 PHE A O 1
ATOM 2072 N N . GLU A 1 264 ? 29.299 67.964 5.894 1.000 39.527 266 GLU A N 1
ATOM 2073 C CA . GLU A 1 264 ? 28.574 69.219 6.191 1.000 37.103 266 GLU A CA 1
ATOM 2074 C C . GLU A 1 264 ? 28.120 69.788 4.857 1.000 35.868 266 GLU A C 1
ATOM 2075 O O . GLU A 1 264 ? 28.796 69.533 3.845 1.000 37.591 266 GLU A O 1
ATOM 2081 N N . PHE A 1 265 ? 27.012 70.516 4.870 1.000 38.326 267 PHE A N 1
ATOM 2082 C CA . PHE A 1 265 ? 26.528 71.303 3.717 1.000 39.276 267 PHE A CA 1
ATOM 2083 C C . PHE A 1 265 ? 26.676 72.788 4.054 1.000 45.049 267 PHE A C 1
ATOM 2084 O O . PHE A 1 265 ? 25.877 73.283 4.862 1.000 48.355 267 PHE A O 1
ATOM 2092 N N . LYS A 1 266 ? 27.678 73.442 3.454 1.000 49.568 268 LYS A N 1
ATOM 2093 C CA . LYS A 1 266 ? 28.006 74.880 3.630 1.000 53.120 268 LYS A CA 1
ATOM 2094 C C . LYS A 1 266 ? 28.245 75.496 2.248 1.000 51.793 268 LYS A C 1
ATOM 2095 O O . LYS A 1 266 ? 28.985 74.882 1.432 1.000 44.586 268 LYS A O 1
ATOM 2101 N N . ASN A 1 267 ? 27.660 76.669 1.990 1.000 52.080 269 ASN A N 1
ATOM 2102 C CA . ASN A 1 267 ? 27.957 77.491 0.783 1.000 52.962 269 ASN A CA 1
ATOM 2103 C C . ASN A 1 267 ? 27.560 76.687 -0.459 1.000 48.984 269 ASN A C 1
ATOM 2104 O O . ASN A 1 267 ? 28.359 76.622 -1.412 1.000 44.999 269 ASN A O 1
ATOM 2109 N N . ASN A 1 268 ? 26.398 76.030 -0.402 1.000 53.705 270 ASN A N 1
ATOM 2110 C CA . ASN A 1 268 ? 25.826 75.209 -1.502 1.000 52.402 270 ASN A CA 1
ATOM 2111 C C . ASN A 1 268 ? 26.802 74.110 -1.965 1.000 43.995 270 ASN A C 1
ATOM 2112 O O . ASN A 1 268 ? 26.670 73.658 -3.108 1.000 45.319 270 ASN A O 1
ATOM 2117 N N . LEU A 1 269 ? 27.713 73.659 -1.101 1.000 37.879 271 LEU A N 1
ATOM 2118 C CA . LEU A 1 269 ? 28.649 72.542 -1.393 1.000 40.453 271 LEU A CA 1
ATOM 2119 C C . LEU A 1 269 ? 28.520 71.481 -0.290 1.000 39.690 271 LEU A C 1
ATOM 2120 O O . LEU A 1 269 ? 28.165 71.837 0.857 1.000 35.696 271 LEU A O 1
ATOM 2125 N N . PHE A 1 270 ? 28.823 70.226 -0.619 1.000 33.224 272 PHE A N 1
ATOM 2126 C CA . PHE A 1 270 ? 29.070 69.170 0.387 1.000 32.605 272 PHE A CA 1
ATOM 2127 C C . PHE A 1 270 ? 30.545 69.249 0.727 1.000 34.564 272 PHE A C 1
ATOM 2128 O O . PHE A 1 270 ? 31.368 69.255 -0.202 1.000 31.240 272 PHE A O 1
ATOM 2136 N N . GLU A 1 271 ? 30.842 69.341 2.018 1.000 32.001 273 GLU A N 1
ATOM 2137 C CA . GLU A 1 271 ? 32.214 69.233 2.552 1.000 34.412 273 GLU A CA 1
ATOM 2138 C C . GLU A 1 271 ? 32.324 67.822 3.118 1.000 36.258 273 GLU A C 1
ATOM 2139 O O . GLU A 1 271 ? 31.687 67.564 4.150 1.000 36.693 273 GLU A O 1
ATOM 2145 N N . LEU A 1 272 ? 33.078 66.947 2.462 1.000 32.908 274 LEU A N 1
ATOM 2146 C CA . LEU A 1 272 ? 33.251 65.549 2.884 1.000 34.236 274 LEU A CA 1
ATOM 2147 C C . LEU A 1 272 ? 34.538 65.442 3.691 1.000 36.758 274 LEU A C 1
ATOM 2148 O O . LEU A 1 272 ? 35.601 65.836 3.166 1.000 38.355 274 LEU A O 1
ATOM 2153 N N . THR A 1 273 ? 34.476 64.887 4.897 1.000 33.102 275 THR A N 1
ATOM 2154 C CA . THR A 1 273 ? 35.701 64.567 5.662 1.000 36.861 275 THR A CA 1
ATOM 2155 C C . THR A 1 273 ? 36.091 63.119 5.355 1.000 38.996 275 THR A C 1
ATOM 2156 O O . THR A 1 273 ? 35.303 62.220 5.661 1.000 35.411 275 THR A O 1
ATOM 2160 N N . ILE A 1 274 ? 37.250 62.925 4.729 1.000 42.448 276 ILE A N 1
ATOM 2161 C CA . ILE A 1 274 ? 37.817 61.601 4.339 1.000 48.059 276 ILE A CA 1
ATOM 2162 C C . ILE A 1 274 ? 39.313 61.631 4.694 1.000 55.563 276 ILE A C 1
ATOM 2163 O O . ILE A 1 274 ? 40.027 62.491 4.139 1.000 51.311 276 ILE A O 1
ATOM 2168 N N . ASP A 1 275 ? 39.757 60.782 5.623 1.000 54.006 277 ASP A N 1
ATOM 2169 C CA . ASP A 1 275 ? 41.180 60.654 6.048 1.000 56.398 277 ASP A CA 1
ATOM 2170 C C . ASP A 1 275 ? 41.691 61.990 6.603 1.000 63.282 277 ASP A C 1
ATOM 2171 O O . ASP A 1 275 ? 42.838 62.366 6.280 1.000 59.338 277 ASP A O 1
ATOM 2176 N N . GLY A 1 276 ? 40.871 62.698 7.387 1.000 64.167 278 GLY A N 1
ATOM 2177 C CA . GLY A 1 276 ? 41.215 64.018 7.962 1.000 68.086 278 GLY A CA 1
ATOM 2178 C C . GLY A 1 276 ? 41.463 65.118 6.925 1.000 66.053 278 GLY A C 1
ATOM 2179 O O . GLY A 1 276 ? 42.059 66.148 7.293 1.000 74.596 278 GLY A O 1
ATOM 2180 N N . GLU A 1 277 ? 41.058 64.919 5.669 1.000 56.225 279 GLU A N 1
ATOM 2181 C CA . GLU A 1 277 ? 41.068 65.954 4.592 1.000 48.981 279 GLU A CA 1
ATOM 2182 C C . GLU A 1 277 ? 39.617 66.330 4.270 1.000 43.827 279 GLU A C 1
ATOM 2183 O O . GLU A 1 277 ? 38.736 65.455 4.371 1.000 36.938 279 GLU A O 1
ATOM 2189 N N . ILE A 1 278 ? 39.375 67.574 3.868 1.000 37.197 280 ILE A N 1
ATOM 2190 C CA . ILE A 1 278 ? 38.043 68.025 3.398 1.000 36.820 280 ILE A CA 1
ATOM 2191 C C . ILE A 1 278 ? 38.053 68.042 1.868 1.000 37.215 280 ILE A C 1
ATOM 2192 O O . ILE A 1 278 ? 39.001 68.607 1.270 1.000 40.112 280 ILE A O 1
ATOM 2197 N N . ILE A 1 279 ? 37.037 67.420 1.262 1.000 35.308 281 ILE A N 1
ATOM 2198 C CA . ILE A 1 279 ? 36.797 67.455 -0.205 1.000 35.922 281 ILE A CA 1
ATOM 2199 C C . ILE A 1 279 ? 35.434 68.081 -0.479 1.000 34.459 281 ILE A C 1
ATOM 2200 O O . ILE A 1 279 ? 34.450 67.661 0.142 1.000 32.781 281 ILE A O 1
ATOM 2205 N N . GLU A 1 280 ? 35.385 69.042 -1.399 1.000 35.013 282 GLU A N 1
ATOM 2206 C CA . GLU A 1 280 ? 34.127 69.736 -1.749 1.000 32.488 282 GLU A CA 1
ATOM 2207 C C . GLU A 1 280 ? 33.536 69.047 -2.972 1.000 32.004 282 GLU A C 1
ATOM 2208 O O . GLU A 1 280 ? 34.281 68.688 -3.912 1.000 30.188 282 GLU A O 1
ATOM 2214 N N . ALA A 1 281 ? 32.226 68.860 -2.953 1.000 32.056 283 ALA A N 1
ATOM 2215 C CA . ALA A 1 281 ? 31.497 68.202 -4.051 1.000 31.913 283 ALA A CA 1
ATOM 2216 C C . ALA A 1 281 ? 30.190 68.944 -4.208 1.000 26.650 283 ALA A C 1
ATOM 2217 O O . ALA A 1 281 ? 29.625 69.367 -3.199 1.000 28.289 283 ALA A O 1
ATOM 2219 N N . THR A 1 282 ? 29.708 69.113 -5.423 1.000 27.293 284 THR A N 1
ATOM 2220 C CA . THR A 1 282 ? 28.412 69.825 -5.576 1.000 30.689 284 THR A CA 1
ATOM 2221 C C . THR A 1 282 ? 27.256 68.830 -5.356 1.000 27.904 284 THR A C 1
ATOM 2222 O O . THR A 1 282 ? 26.241 69.259 -4.791 1.000 31.081 284 THR A O 1
ATOM 2226 N N . GLN A 1 283 ? 27.399 67.555 -5.732 1.000 29.728 285 GLN A N 1
ATOM 2227 C CA . GLN A 1 283 ? 26.380 66.501 -5.430 1.000 30.232 285 GLN A CA 1
ATOM 2228 C C . GLN A 1 283 ? 27.006 65.347 -4.646 1.000 27.328 285 GLN A C 1
ATOM 2229 O O . GLN A 1 283 ? 28.183 64.973 -4.918 1.000 28.149 285 GLN A O 1
ATOM 2235 N N . LEU A 1 284 ? 26.238 64.798 -3.712 1.000 27.356 286 LEU A N 1
ATOM 2236 C CA . LEU A 1 284 ? 26.678 63.640 -2.888 1.000 29.295 286 LEU A CA 1
ATOM 2237 C C . LEU A 1 284 ? 25.655 62.502 -3.016 1.000 28.064 286 LEU A C 1
ATOM 2238 O O . LEU A 1 284 ? 24.430 62.708 -2.753 1.000 25.933 286 LEU A O 1
ATOM 2243 N N . ILE A 1 285 ? 26.154 61.340 -3.417 1.000 27.666 287 ILE A N 1
ATOM 2244 C CA . ILE A 1 285 ? 25.341 60.101 -3.583 1.000 25.955 287 ILE A CA 1
ATOM 2245 C C . ILE A 1 285 ? 25.876 59.082 -2.583 1.000 25.816 287 ILE A C 1
ATOM 2246 O O . ILE A 1 285 ? 27.090 58.755 -2.644 1.000 25.673 287 ILE A O 1
ATOM 2251 N N . LEU A 1 286 ? 25.011 58.653 -1.668 1.000 24.278 288 LEU A N 1
ATOM 2252 C CA . LEU A 1 286 ? 25.343 57.624 -0.648 1.000 24.900 288 LEU A CA 1
ATOM 2253 C C . LEU A 1 286 ? 24.724 56.302 -1.120 1.000 22.227 288 LEU A C 1
ATOM 2254 O O . LEU A 1 286 ? 23.475 56.170 -1.109 1.000 23.657 288 LEU A O 1
ATOM 2259 N N . ALA A 1 287 ? 25.566 55.409 -1.625 1.000 22.555 289 ALA A N 1
ATOM 2260 C CA . ALA A 1 287 ? 25.159 54.102 -2.200 1.000 22.474 289 ALA A CA 1
ATOM 2261 C C . ALA A 1 287 ? 25.439 53.051 -1.137 1.000 21.104 289 ALA A C 1
ATOM 2262 O O . ALA A 1 287 ? 26.441 52.351 -1.219 1.000 19.871 289 ALA A O 1
ATOM 2264 N N . MET A 1 288 ? 24.621 53.037 -0.104 1.000 22.100 290 MET A N 1
ATOM 2265 C CA . MET A 1 288 ? 24.971 52.342 1.151 1.000 22.058 290 MET A CA 1
ATOM 2266 C C . MET A 1 288 ? 23.704 52.102 1.951 1.000 21.819 290 MET A C 1
ATOM 2267 O O . MET A 1 288 ? 22.722 52.834 1.795 1.000 20.994 290 MET A O 1
ATOM 2272 N N . PRO A 1 289 ? 23.647 50.988 2.719 1.000 22.368 291 PRO A N 1
ATOM 2273 C CA . PRO A 1 289 ? 22.426 50.625 3.429 1.000 22.768 291 PRO A CA 1
ATOM 2274 C C . PRO A 1 289 ? 22.214 51.436 4.719 1.000 24.724 291 PRO A C 1
ATOM 2275 O O . PRO A 1 289 ? 23.073 52.215 5.091 1.000 24.769 291 PRO A O 1
ATOM 2279 N N . ARG A 1 290 ? 21.117 51.162 5.423 1.000 24.775 292 ARG A N 1
ATOM 2280 C CA . ARG A 1 290 ? 20.685 51.935 6.610 1.000 27.465 292 ARG A CA 1
ATOM 2281 C C . ARG A 1 290 ? 21.833 52.053 7.619 1.000 27.792 292 ARG A C 1
ATOM 2282 O O . ARG A 1 290 ? 22.112 53.156 8.102 1.000 25.750 292 ARG A O 1
ATOM 2290 N N . ARG A 1 291 ? 22.458 50.946 7.975 1.000 26.718 293 ARG A N 1
ATOM 2291 C CA . ARG A 1 291 ? 23.471 50.956 9.034 1.000 24.432 293 ARG A CA 1
ATOM 2292 C C . ARG A 1 291 ? 24.596 51.922 8.640 1.000 24.307 293 ARG A C 1
ATOM 2293 O O . ARG A 1 291 ? 25.158 52.552 9.519 1.000 25.946 293 ARG A O 1
ATOM 2301 N N . SER A 1 292 ? 24.950 51.981 7.367 1.000 25.974 294 SER A N 1
ATOM 2302 C CA . SER A 1 292 ? 26.047 52.848 6.861 1.000 22.922 294 SER A CA 1
ATOM 2303 C C . SER A 1 292 ? 25.620 54.317 7.024 1.000 21.975 294 SER A C 1
ATOM 2304 O O . SER A 1 292 ? 26.458 55.111 7.472 1.000 23.710 294 SER A O 1
ATOM 2307 N N . LEU A 1 293 ? 24.357 54.634 6.733 1.000 21.617 295 LEU A N 1
ATOM 2308 C CA . LEU A 1 293 ? 23.741 55.956 6.990 1.000 23.258 295 LEU A CA 1
ATOM 2309 C C . LEU A 1 293 ? 23.735 56.249 8.506 1.000 26.438 295 LEU A C 1
ATOM 2310 O O . LEU A 1 293 ? 24.106 57.381 8.881 1.000 22.852 295 LEU A O 1
ATOM 2315 N N . ASP A 1 294 ? 23.387 55.264 9.347 1.000 27.593 296 ASP A N 1
ATOM 2316 C CA . ASP A 1 294 ? 23.330 55.438 10.825 1.000 26.985 296 ASP A CA 1
ATOM 2317 C C . ASP A 1 294 ? 24.733 55.799 11.335 1.000 25.476 296 ASP A C 1
ATOM 2318 O O . ASP A 1 294 ? 24.855 56.709 12.170 1.000 24.302 296 ASP A O 1
ATOM 2323 N N . LEU A 1 295 ? 25.764 55.145 10.833 1.000 23.031 297 LEU A N 1
ATOM 2324 C CA . LEU A 1 295 ? 27.143 55.379 11.291 1.000 26.722 297 LEU A CA 1
ATOM 2325 C C . LEU A 1 295 ? 27.601 56.796 10.907 1.000 29.424 297 LEU A C 1
ATOM 2326 O O . LEU A 1 295 ? 28.538 57.277 11.544 1.000 26.853 297 LEU A O 1
ATOM 2331 N N . LEU A 1 296 ? 27.006 57.424 9.891 1.000 29.995 298 LEU A N 1
ATOM 2332 C CA . LEU A 1 296 ? 27.436 58.769 9.420 1.000 30.431 298 LEU A CA 1
ATOM 2333 C C . LEU A 1 296 ? 26.665 59.863 10.159 1.000 31.672 298 LEU A C 1
ATOM 2334 O O . LEU A 1 296 ? 27.068 61.040 10.053 1.000 31.197 298 LEU A O 1
ATOM 2339 N N . THR A 1 297 ? 25.592 59.500 10.863 1.000 28.532 299 THR A N 1
ATOM 2340 C CA . THR A 1 297 ? 24.570 60.461 11.322 1.000 32.017 299 THR A CA 1
ATOM 2341 C C . THR A 1 297 ? 25.140 61.442 12.360 1.000 36.107 299 THR A C 1
ATOM 2342 O O . THR A 1 297 ? 24.763 62.615 12.273 1.000 32.102 299 THR A O 1
ATOM 2346 N N . ASN A 1 298 ? 25.971 60.993 13.316 1.000 37.509 300 ASN A N 1
ATOM 2347 C CA . ASN A 1 298 ? 26.507 61.871 14.394 1.000 41.074 300 ASN A CA 1
ATOM 2348 C C . ASN A 1 298 ? 27.387 62.985 13.785 1.000 39.371 300 ASN A C 1
ATOM 2349 O O . ASN A 1 298 ? 27.408 64.059 14.343 1.000 36.449 300 ASN A O 1
ATOM 2354 N N . THR A 1 299 ? 28.068 62.752 12.664 1.000 37.003 301 THR A N 1
ATOM 2355 C CA . THR A 1 299 ? 29.013 63.719 12.036 1.000 32.554 301 THR A CA 1
ATOM 2356 C C . THR A 1 299 ? 28.431 64.279 10.725 1.000 32.428 301 THR A C 1
ATOM 2357 O O . THR A 1 299 ? 29.216 64.780 9.908 1.000 37.022 301 THR A O 1
ATOM 2361 N N . SER A 1 300 ? 27.114 64.190 10.500 1.000 33.190 302 SER A N 1
ATOM 2362 C CA . SER A 1 300 ? 26.446 64.584 9.230 1.000 28.391 302 SER A CA 1
ATOM 2363 C C . SER A 1 300 ? 25.074 65.174 9.535 1.000 31.659 302 SER A C 1
ATOM 2364 O O . SER A 1 300 ? 24.041 64.495 9.438 1.000 32.147 302 SER A O 1
ATOM 2367 N N . PRO A 1 301 ? 25.003 66.472 9.914 1.000 31.977 303 PRO A N 1
ATOM 2368 C CA . PRO A 1 301 ? 23.729 67.090 10.290 1.000 31.792 303 PRO A CA 1
ATOM 2369 C C . PRO A 1 301 ? 22.555 66.850 9.330 1.000 33.062 303 PRO A C 1
ATOM 2370 O O . PRO A 1 301 ? 21.447 66.742 9.824 1.000 30.683 303 PRO A O 1
ATOM 2374 N N . LYS A 1 302 ? 22.778 66.773 8.010 1.000 33.560 304 LYS A N 1
ATOM 2375 C CA . LYS A 1 302 ? 21.648 66.570 7.064 1.000 34.592 304 LYS A CA 1
ATOM 2376 C C . LYS A 1 302 ? 20.973 65.207 7.355 1.000 35.035 304 LYS A C 1
ATOM 2377 O O . LYS A 1 302 ? 19.727 65.143 7.264 1.000 28.283 304 LYS A O 1
ATOM 2383 N N . LEU A 1 303 ? 21.749 64.163 7.699 1.000 30.385 305 LEU A N 1
ATOM 2384 C CA . LEU A 1 303 ? 21.197 62.814 7.977 1.000 33.008 305 LEU A CA 1
ATOM 2385 C C . LEU A 1 303 ? 20.338 62.875 9.245 1.000 34.345 305 LEU A C 1
ATOM 2386 O O . LEU A 1 303 ? 19.298 62.193 9.268 1.000 29.781 305 LEU A O 1
ATOM 2391 N N . GLN A 1 304 ? 20.684 63.750 10.201 1.000 33.756 306 GLN A N 1
ATOM 2392 C CA . GLN A 1 304 ? 19.901 63.937 11.462 1.000 33.546 306 GLN A CA 1
ATOM 2393 C C . GLN A 1 304 ? 18.501 64.482 11.144 1.000 33.538 306 GLN A C 1
ATOM 2394 O O . GLN A 1 304 ? 17.590 64.283 11.963 1.000 33.037 306 GLN A O 1
ATOM 2400 N N . GLU A 1 305 ? 18.309 65.117 9.988 1.000 30.890 307 GLU A N 1
ATOM 2401 C CA . GLU A 1 305 ? 17.005 65.721 9.597 1.000 35.339 307 GLU A CA 1
ATOM 2402 C C . GLU A 1 305 ? 16.085 64.664 8.978 1.000 34.497 307 GLU A C 1
ATOM 2403 O O . GLU A 1 305 ? 14.913 64.987 8.775 1.000 34.282 307 GLU A O 1
ATOM 2409 N N . ILE A 1 306 ? 16.580 63.470 8.624 1.000 34.020 308 ILE A N 1
ATOM 2410 C CA . ILE A 1 306 ? 15.765 62.477 7.854 1.000 31.729 308 ILE A CA 1
ATOM 2411 C C . ILE A 1 306 ? 15.759 61.124 8.571 1.000 35.601 308 ILE A C 1
ATOM 2412 O O . ILE A 1 306 ? 15.727 60.080 7.880 1.000 37.383 308 ILE A O 1
ATOM 2417 N N . GLN A 1 307 ? 15.744 61.135 9.903 1.000 36.108 309 GLN A N 1
ATOM 2418 C CA . GLN A 1 307 ? 15.844 59.918 10.755 1.000 38.741 309 GLN A CA 1
ATOM 2419 C C . GLN A 1 307 ? 14.675 58.974 10.462 1.000 38.235 309 GLN A C 1
ATOM 2420 O O . GLN A 1 307 ? 14.918 57.772 10.457 1.000 35.445 309 GLN A O 1
ATOM 2426 N N . SER A 1 308 ? 13.457 59.485 10.264 1.000 33.075 310 SER A N 1
ATOM 2427 C CA . SER A 1 308 ? 12.267 58.629 10.096 1.000 36.047 310 SER A CA 1
ATOM 2428 C C . SER A 1 308 ? 12.342 57.879 8.751 1.000 38.324 310 SER A C 1
ATOM 2429 O O . SER A 1 308 ? 11.903 56.704 8.715 1.000 36.699 310 SER A O 1
ATOM 2432 N N . LEU A 1 309 ? 12.913 58.497 7.712 1.000 32.189 311 LEU A N 1
ATOM 2433 C CA . LEU A 1 309 ? 13.174 57.844 6.401 1.000 29.311 311 LEU A CA 1
ATOM 2434 C C . LEU A 1 309 ? 14.251 56.765 6.585 1.000 27.239 311 LEU A C 1
ATOM 2435 O O . LEU A 1 309 ? 13.992 55.605 6.201 1.000 24.776 311 LEU A O 1
ATOM 2440 N N . ILE A 1 310 ? 15.404 57.114 7.151 1.000 23.316 312 ILE A N 1
ATOM 2441 C CA . ILE A 1 310 ? 16.542 56.176 7.315 1.000 24.348 312 ILE A CA 1
ATOM 2442 C C . ILE A 1 310 ? 16.076 54.975 8.170 1.000 24.754 312 ILE A C 1
ATOM 2443 O O . ILE A 1 310 ? 16.463 53.822 7.836 1.000 24.823 312 ILE A O 1
ATOM 2448 N N . GLY A 1 311 ? 15.299 55.245 9.228 1.000 20.495 313 GLY A N 1
ATOM 2449 C CA . GLY A 1 311 ? 14.822 54.260 10.223 1.000 22.359 313 GLY A CA 1
ATOM 2450 C C . GLY A 1 311 ? 13.661 53.403 9.719 1.000 24.900 313 GLY A C 1
ATOM 2451 O O . GLY A 1 311 ? 13.075 52.650 10.532 1.000 27.032 313 GLY A O 1
ATOM 2452 N N . SER A 1 312 ? 13.293 53.485 8.442 1.000 23.639 314 SER A N 1
ATOM 2453 C CA . SER A 1 312 ? 12.061 52.848 7.923 1.000 24.334 314 SER A CA 1
ATOM 2454 C C . SER A 1 312 ? 12.339 51.379 7.524 1.000 22.035 314 SER A C 1
ATOM 2455 O O . SER A 1 312 ? 11.405 50.680 7.146 1.000 20.609 314 SER A O 1
ATOM 2458 N N . VAL A 1 313 ? 13.581 50.909 7.618 1.000 20.333 315 VAL A N 1
ATOM 2459 C CA . VAL A 1 313 ? 13.945 49.491 7.375 1.000 22.572 315 VAL A CA 1
ATOM 2460 C C . VAL A 1 313 ? 14.742 48.985 8.583 1.000 24.282 315 VAL A C 1
ATOM 2461 O O . VAL A 1 313 ? 15.303 49.821 9.319 1.000 22.911 315 VAL A O 1
ATOM 2465 N N . THR A 1 314 ? 14.827 47.664 8.728 1.000 23.222 316 THR A N 1
ATOM 2466 C CA . THR A 1 314 ? 15.599 46.983 9.799 1.000 22.371 316 THR A CA 1
ATOM 2467 C C . THR A 1 314 ? 16.656 46.108 9.139 1.000 21.244 316 THR A C 1
ATOM 2468 O O . THR A 1 314 ? 16.337 45.309 8.247 1.000 23.130 316 THR A O 1
ATOM 2472 N N . PRO A 1 315 ? 17.942 46.214 9.538 1.000 19.887 317 PRO A N 1
ATOM 2473 C CA . PRO A 1 315 ? 18.946 45.311 9.003 1.000 19.932 317 PRO A CA 1
ATOM 2474 C C . PRO A 1 315 ? 18.708 43.885 9.514 1.000 21.023 317 PRO A C 1
ATOM 2475 O O . PRO A 1 315 ? 18.321 43.715 10.646 1.000 20.608 317 PRO A O 1
ATOM 2479 N N . ARG A 1 316 ? 18.987 42.916 8.652 1.000 20.720 318 ARG A N 1
ATOM 2480 C CA . ARG A 1 316 ? 18.820 41.471 8.898 1.000 21.300 318 ARG A CA 1
ATOM 2481 C C . ARG A 1 316 ? 20.144 40.758 8.656 1.000 18.783 318 ARG A C 1
ATOM 2482 O O . ARG A 1 316 ? 20.467 40.422 7.514 1.000 20.298 318 ARG A O 1
ATOM 2490 N N . PRO A 1 317 ? 20.940 40.493 9.714 1.000 19.250 319 PRO A N 1
ATOM 2491 C CA . PRO A 1 317 ? 22.188 39.760 9.571 1.000 20.428 319 PRO A CA 1
ATOM 2492 C C . PRO A 1 317 ? 21.991 38.449 8.810 1.000 21.836 319 PRO A C 1
ATOM 2493 O O . PRO A 1 317 ? 20.958 37.836 8.923 1.000 21.730 319 PRO A O 1
ATOM 2497 N N . LEU A 1 318 ? 23.003 38.086 8.035 1.000 23.873 320 LEU A N 1
ATOM 2498 C CA . LEU A 1 318 ? 23.164 36.784 7.355 1.000 22.290 320 LEU A CA 1
ATOM 2499 C C . LEU A 1 318 ? 24.601 36.341 7.586 1.000 23.042 320 LEU A C 1
ATOM 2500 O O . LEU A 1 318 ? 25.477 37.210 7.635 1.000 25.973 320 LEU A O 1
ATOM 2505 N N . PHE A 1 319 ? 24.818 35.040 7.711 1.000 22.313 321 PHE A N 1
ATOM 2506 C CA . PHE A 1 319 ? 26.143 34.430 7.970 1.000 21.153 321 PHE A CA 1
ATOM 2507 C C . PHE A 1 319 ? 26.343 33.277 6.995 1.000 20.305 321 PHE A C 1
ATOM 2508 O O . PHE A 1 319 ? 25.441 32.440 6.855 1.000 18.755 321 PHE A O 1
ATOM 2516 N N . LYS A 1 320 ? 27.516 33.192 6.378 1.000 20.940 322 LYS A N 1
ATOM 2517 C CA . LYS A 1 320 ? 27.887 32.054 5.510 1.000 19.877 322 LYS A CA 1
ATOM 2518 C C . LYS A 1 320 ? 29.281 31.602 5.899 1.000 21.436 322 LYS A C 1
ATOM 2519 O O . LYS A 1 320 ? 30.136 32.479 6.173 1.000 23.239 322 LYS A O 1
ATOM 2525 N N . VAL A 1 321 ? 29.488 30.291 5.916 1.000 19.021 323 VAL A N 1
ATOM 2526 C CA . VAL A 1 321 ? 30.811 29.664 6.090 1.000 19.158 323 VAL A CA 1
ATOM 2527 C C . VAL A 1 321 ? 30.879 28.469 5.141 1.000 22.077 323 VAL A C 1
ATOM 2528 O O . VAL A 1 321 ? 29.920 27.667 5.104 1.000 22.618 323 VAL A O 1
ATOM 2532 N N . PHE A 1 322 ? 31.975 28.393 4.391 1.000 22.150 324 PHE A N 1
ATOM 2533 C CA . PHE A 1 322 ? 32.286 27.338 3.406 1.000 22.507 324 PHE A CA 1
ATOM 2534 C C . PHE A 1 322 ? 33.371 26.445 3.976 1.000 20.847 324 PHE A C 1
ATOM 2535 O O . PHE A 1 322 ? 34.237 26.978 4.628 1.000 23.719 324 PHE A O 1
ATOM 2543 N N . THR A 1 323 ? 33.305 25.143 3.698 1.000 22.124 325 THR A N 1
ATOM 2544 C CA . THR A 1 323 ? 34.346 24.158 4.054 1.000 19.577 325 THR A CA 1
ATOM 2545 C C . THR A 1 323 ? 34.670 23.325 2.809 1.000 20.024 325 THR A C 1
ATOM 2546 O O . THR A 1 323 ? 33.763 23.126 1.977 1.000 19.076 325 THR A O 1
ATOM 2550 N N . THR A 1 324 ? 35.918 22.867 2.695 1.000 19.129 326 THR A N 1
ATOM 2551 C CA . THR A 1 324 ? 36.406 22.043 1.577 1.000 19.378 326 THR A CA 1
ATOM 2552 C C . THR A 1 324 ? 36.964 20.741 2.129 1.000 18.929 326 THR A C 1
ATOM 2553 O O . THR A 1 324 ? 37.341 20.679 3.324 1.000 21.217 326 THR A O 1
ATOM 2557 N N . TYR A 1 325 ? 36.991 19.738 1.269 1.000 19.299 327 TYR A N 1
ATOM 2558 C CA . TYR A 1 325 ? 37.363 18.351 1.597 1.000 20.637 327 TYR A CA 1
ATOM 2559 C C . TYR A 1 325 ? 38.083 17.780 0.385 1.000 20.674 327 TYR A C 1
ATOM 2560 O O . TYR A 1 325 ? 37.885 18.311 -0.712 1.000 20.721 327 TYR A O 1
ATOM 2569 N N . SER A 1 326 ? 38.825 16.693 0.584 1.000 20.733 328 SER A N 1
ATOM 2570 C CA . SER A 1 326 ? 39.541 16.002 -0.514 1.000 25.431 328 SER A CA 1
ATOM 2571 C C . SER A 1 326 ? 38.529 15.189 -1.329 1.000 25.920 328 SER A C 1
ATOM 2572 O O . SER A 1 326 ? 38.856 14.793 -2.428 1.000 26.965 328 SER A O 1
ATOM 2575 N N . SER A 1 327 ? 37.311 14.974 -0.823 1.000 24.791 329 SER A N 1
ATOM 2576 C CA . SER A 1 327 ? 36.264 14.188 -1.537 1.000 23.167 329 SER A CA 1
ATOM 2577 C C . SER A 1 327 ? 34.876 14.669 -1.121 1.000 21.977 329 SER A C 1
ATOM 2578 O O . SER A 1 327 ? 34.689 15.160 -0.019 1.000 18.953 329 SER A O 1
ATOM 2581 N N . PRO A 1 328 ? 33.857 14.528 -1.985 1.000 21.998 330 PRO A N 1
ATOM 2582 C CA . PRO A 1 328 ? 32.502 14.923 -1.625 1.000 23.126 330 PRO A CA 1
ATOM 2583 C C . PRO A 1 328 ? 31.833 13.788 -0.840 1.000 21.226 330 PRO A C 1
ATOM 2584 O O . PRO A 1 328 ? 31.083 13.006 -1.394 1.000 21.738 330 PRO A O 1
ATOM 2588 N N . TRP A 1 329 ? 32.154 13.720 0.448 1.000 21.508 331 TRP A N 1
ATOM 2589 C CA . TRP A 1 329 ? 31.816 12.587 1.347 1.000 19.734 331 TRP A CA 1
ATOM 2590 C C . TRP A 1 329 ? 30.298 12.491 1.501 1.000 19.979 331 TRP A C 1
ATOM 2591 O O . TRP A 1 329 ? 29.797 11.387 1.739 1.000 17.435 331 TRP A O 1
ATOM 2602 N N . TRP A 1 330 ? 29.592 13.605 1.345 1.000 20.056 332 TRP A N 1
ATOM 2603 C CA . TRP A 1 330 ? 28.112 13.665 1.465 1.000 21.682 332 TRP A CA 1
ATOM 2604 C C . TRP A 1 330 ? 27.437 12.731 0.453 1.000 23.026 332 TRP A C 1
ATOM 2605 O O . TRP A 1 330 ? 26.290 12.306 0.734 1.000 18.333 332 TRP A O 1
ATOM 2616 N N . ARG A 1 331 ? 28.089 12.438 -0.685 1.000 21.264 333 ARG A N 1
ATOM 2617 C CA . ARG A 1 331 ? 27.464 11.642 -1.768 1.000 22.929 333 ARG A CA 1
ATOM 2618 C C . ARG A 1 331 ? 27.155 10.241 -1.252 1.000 22.290 333 ARG A C 1
ATOM 2619 O O . ARG A 1 331 ? 26.278 9.596 -1.818 1.000 21.252 333 ARG A O 1
ATOM 2627 N N . ASN A 1 332 ? 27.831 9.825 -0.184 1.000 21.368 334 ASN A N 1
ATOM 2628 C CA . ASN A 1 332 ? 27.623 8.506 0.461 1.000 23.985 334 ASN A CA 1
ATOM 2629 C C . ASN A 1 332 ? 26.396 8.528 1.383 1.000 21.914 334 ASN A C 1
ATOM 2630 O O . ASN A 1 332 ? 26.097 7.471 1.941 1.000 21.990 334 ASN A O 1
ATOM 2635 N N . ALA A 1 333 ? 25.688 9.654 1.515 1.000 21.769 335 ALA A N 1
ATOM 2636 C CA . ALA A 1 333 ? 24.494 9.766 2.389 1.000 22.001 335 ALA A CA 1
ATOM 2637 C C . ALA A 1 333 ? 23.214 9.839 1.556 1.000 21.059 335 ALA A C 1
ATOM 2638 O O . ALA A 1 333 ? 22.177 10.367 2.058 1.000 19.139 335 ALA A O 1
ATOM 2640 N N . GLY A 1 334 ? 23.266 9.313 0.328 1.000 21.219 336 GLY A N 1
ATOM 2641 C CA . GLY A 1 334 ? 22.055 9.072 -0.473 1.000 22.100 336 GLY A CA 1
ATOM 2642 C C . GLY A 1 334 ? 21.372 7.776 -0.045 1.000 24.284 336 GLY A C 1
ATOM 2643 O O . GLY A 1 334 ? 21.655 7.276 1.081 1.000 22.965 336 GLY A O 1
ATOM 2644 N N . TYR A 1 335 ? 20.508 7.216 -0.895 1.000 24.272 337 TYR A N 1
ATOM 2645 C CA . TYR A 1 335 ? 19.716 6.005 -0.560 1.000 24.993 337 TYR A CA 1
ATOM 2646 C C . TYR A 1 335 ? 19.507 5.163 -1.819 1.000 26.296 337 TYR A C 1
ATOM 2647 O O . TYR A 1 335 ? 19.731 5.644 -2.955 1.000 24.124 337 TYR A O 1
ATOM 2656 N N . THR A 1 336 ? 19.078 3.922 -1.591 1.000 28.985 338 THR A N 1
ATOM 2657 C CA . THR A 1 336 ? 18.840 2.875 -2.608 1.000 30.411 338 THR A CA 1
ATOM 2658 C C . THR A 1 336 ? 17.352 2.871 -2.931 1.000 29.014 338 THR A C 1
ATOM 2659 O O . THR A 1 336 ? 16.559 2.738 -2.015 1.000 25.870 338 THR A O 1
ATOM 2663 N N . ASP A 1 337 ? 16.983 3.077 -4.194 1.000 31.925 339 ASP A N 1
ATOM 2664 C CA . ASP A 1 337 ? 15.543 3.198 -4.562 1.000 34.547 339 ASP A CA 1
ATOM 2665 C C . ASP A 1 337 ? 14.937 1.784 -4.583 1.000 36.707 339 ASP A C 1
ATOM 2666 O O . ASP A 1 337 ? 15.695 0.789 -4.399 1.000 32.587 339 ASP A O 1
ATOM 2671 N N . SER A 1 338 ? 13.619 1.711 -4.782 1.000 38.195 340 SER A N 1
ATOM 2672 C CA . SER A 1 338 ? 12.814 0.460 -4.764 1.000 42.766 340 SER A CA 1
ATOM 2673 C C . SER A 1 338 ? 13.266 -0.512 -5.861 1.000 44.804 340 SER A C 1
ATOM 2674 O O . SER A 1 338 ? 12.866 -1.672 -5.759 1.000 48.242 340 SER A O 1
ATOM 2677 N N . GLU A 1 339 ? 14.098 -0.086 -6.830 1.000 45.313 341 GLU A N 1
ATOM 2678 C CA . GLU A 1 339 ? 14.600 -0.947 -7.935 1.000 44.179 341 GLU A CA 1
ATOM 2679 C C . GLU A 1 339 ? 16.083 -1.246 -7.736 1.000 36.850 341 GLU A C 1
ATOM 2680 O O . GLU A 1 339 ? 16.690 -1.733 -8.687 1.000 40.586 341 GLU A O 1
ATOM 2686 N N . GLY A 1 340 ? 16.653 -0.902 -6.579 1.000 35.234 342 GLY A N 1
ATOM 2687 C CA . GLY A 1 340 ? 18.075 -1.150 -6.259 1.000 31.912 342 GLY A CA 1
ATOM 2688 C C . GLY A 1 340 ? 19.049 -0.176 -6.908 1.000 31.941 342 GLY A C 1
ATOM 2689 O O . GLY A 1 340 ? 20.235 -0.471 -6.904 1.000 31.584 342 GLY A O 1
ATOM 2690 N N . GLY A 1 341 ? 18.604 0.951 -7.460 1.000 31.590 343 GLY A N 1
ATOM 2691 C CA . GLY A 1 341 ? 19.538 1.996 -7.937 1.000 32.192 343 GLY A CA 1
ATOM 2692 C C . GLY A 1 341 ? 19.916 2.944 -6.804 1.000 31.898 343 GLY A C 1
ATOM 2693 O O . GLY A 1 341 ? 19.049 3.234 -5.953 1.000 37.363 343 GLY A O 1
ATOM 2694 N N . TYR A 1 342 ? 21.166 3.396 -6.758 1.000 28.778 344 TYR A N 1
ATOM 2695 C CA . TYR A 1 342 ? 21.648 4.345 -5.725 1.000 29.160 344 TYR A CA 1
ATOM 2696 C C . TYR A 1 342 ? 21.336 5.775 -6.172 1.000 27.216 344 TYR A C 1
ATOM 2697 O O . TYR A 1 342 ? 21.672 6.126 -7.307 1.000 27.649 344 TYR A O 1
ATOM 2706 N N . ILE A 1 343 ? 20.749 6.568 -5.275 1.000 24.985 345 ILE A N 1
ATOM 2707 C CA . ILE A 1 343 ? 20.424 8.002 -5.492 1.000 25.852 345 ILE A CA 1
ATOM 2708 C C . ILE A 1 343 ? 21.388 8.820 -4.639 1.000 24.075 345 ILE A C 1
ATOM 2709 O O . ILE A 1 343 ? 21.265 8.862 -3.413 1.000 22.000 345 ILE A O 1
ATOM 2714 N N . PRO A 1 344 ? 22.407 9.450 -5.254 1.000 23.021 346 PRO A N 1
ATOM 2715 C CA . PRO A 1 344 ? 23.412 10.170 -4.487 1.000 22.372 346 PRO A CA 1
ATOM 2716 C C . PRO A 1 344 ? 22.866 11.494 -3.939 1.000 22.724 346 PRO A C 1
ATOM 2717 O O . PRO A 1 344 ? 22.019 12.119 -4.556 1.000 23.504 346 PRO A O 1
ATOM 2721 N N . LEU A 1 345 ? 23.389 11.898 -2.784 1.000 21.829 347 LEU A N 1
ATOM 2722 C CA . LEU A 1 345 ? 23.154 13.231 -2.207 1.000 21.858 347 LEU A CA 1
ATOM 2723 C C . LEU A 1 345 ? 24.233 14.151 -2.776 1.000 23.758 347 LEU A C 1
ATOM 2724 O O . LEU A 1 345 ? 25.439 13.951 -2.448 1.000 21.175 347 LEU A O 1
ATOM 2729 N N . GLN A 1 346 ? 23.884 15.096 -3.647 1.000 22.816 348 GLN A N 1
ATOM 2730 C CA . GLN A 1 346 ? 24.993 15.773 -4.356 1.000 24.454 348 GLN A CA 1
ATOM 2731 C C . GLN A 1 346 ? 24.669 17.163 -4.871 1.000 24.620 348 GLN A C 1
ATOM 2732 O O . GLN A 1 346 ? 25.611 17.806 -5.374 1.000 27.306 348 GLN A O 1
ATOM 2738 N N . SER A 1 347 ? 23.447 17.650 -4.750 1.000 22.424 349 SER A N 1
ATOM 2739 C CA . SER A 1 347 ? 23.172 19.002 -5.254 1.000 27.479 349 SER A CA 1
ATOM 2740 C C . SER A 1 347 ? 22.044 19.651 -4.454 1.000 24.861 349 SER A C 1
ATOM 2741 O O . SER A 1 347 ? 21.245 18.943 -3.843 1.000 27.381 349 SER A O 1
ATOM 2744 N N . GLY A 1 348 ? 22.067 20.970 -4.413 1.000 22.875 350 GLY A N 1
ATOM 2745 C CA . GLY A 1 348 ? 21.072 21.795 -3.724 1.000 21.677 350 GLY A CA 1
ATOM 2746 C C . GLY A 1 348 ? 21.384 21.801 -2.232 1.000 20.078 350 GLY A C 1
ATOM 2747 O O . GLY A 1 348 ? 22.562 21.727 -1.841 1.000 17.290 350 GLY A O 1
ATOM 2748 N N . ARG A 1 349 ? 20.328 21.866 -1.440 1.000 20.253 351 ARG A N 1
ATOM 2749 C CA . ARG A 1 349 ? 20.357 22.258 -0.024 1.000 21.671 351 ARG A CA 1
ATOM 2750 C C . ARG A 1 349 ? 19.816 21.119 0.850 1.000 22.633 351 ARG A C 1
ATOM 2751 O O . ARG A 1 349 ? 18.728 20.590 0.546 1.000 21.175 351 ARG A O 1
ATOM 2759 N N . THR A 1 350 ? 20.525 20.844 1.938 1.000 19.976 352 THR A N 1
ATOM 2760 C CA . THR A 1 350 ? 20.044 20.082 3.110 1.000 19.566 352 THR A CA 1
ATOM 2761 C C . THR A 1 350 ? 19.732 21.089 4.227 1.000 20.470 352 THR A C 1
ATOM 2762 O O . THR A 1 350 ? 20.522 22.038 4.405 1.000 20.393 352 THR A O 1
ATOM 2766 N N . VAL A 1 351 ? 18.633 20.892 4.953 1.000 19.998 353 VAL A N 1
ATOM 2767 C CA . VAL A 1 351 ? 18.166 21.814 6.023 1.000 19.415 353 VAL A CA 1
ATOM 2768 C C . VAL A 1 351 ? 18.165 21.117 7.383 1.000 19.020 353 VAL A C 1
ATOM 2769 O O . VAL A 1 351 ? 18.093 19.899 7.459 1.000 19.908 353 VAL A O 1
ATOM 2773 N N . THR A 1 352 ? 18.207 21.913 8.430 1.000 18.974 354 THR A N 1
ATOM 2774 C CA . THR A 1 352 ? 18.145 21.429 9.816 1.000 19.279 354 THR A CA 1
ATOM 2775 C C . THR A 1 352 ? 17.655 22.534 10.734 1.000 20.187 354 THR A C 1
ATOM 2776 O O . THR A 1 352 ? 17.788 23.722 10.382 1.000 20.411 354 THR A O 1
ATOM 2780 N N . ASP A 1 353 ? 17.136 22.143 11.895 1.000 22.095 355 ASP A N 1
ATOM 2781 C CA . ASP A 1 353 ? 16.809 23.086 12.984 1.000 20.376 355 ASP A CA 1
ATOM 2782 C C . ASP A 1 353 ? 18.059 23.296 13.833 1.000 19.672 355 ASP A C 1
ATOM 2783 O O . ASP A 1 353 ? 17.993 24.148 14.689 1.000 21.983 355 ASP A O 1
ATOM 2788 N N . LEU A 1 354 ? 19.149 22.546 13.625 1.000 19.079 356 LEU A N 1
ATOM 2789 C CA . LEU A 1 354 ? 20.444 22.857 14.285 1.000 19.377 356 LEU A CA 1
ATOM 2790 C C . LEU A 1 354 ? 20.939 24.224 13.805 1.000 20.602 356 LEU A C 1
ATOM 2791 O O . LEU A 1 354 ? 20.463 24.752 12.797 1.000 17.727 356 LEU A O 1
ATOM 2796 N N . PRO A 1 355 ? 21.887 24.870 14.532 1.000 18.260 357 PRO A N 1
ATOM 2797 C CA . PRO A 1 355 ? 22.389 26.181 14.112 1.000 19.457 357 PRO A CA 1
ATOM 2798 C C . PRO A 1 355 ? 23.008 26.258 12.702 1.000 19.507 357 PRO A C 1
ATOM 2799 O O . PRO A 1 355 ? 23.035 27.332 12.126 1.000 20.179 357 PRO A O 1
ATOM 2803 N N . ILE A 1 356 ? 23.475 25.140 12.144 1.000 21.166 358 ILE A N 1
ATOM 2804 C CA . ILE A 1 356 ? 23.914 25.106 10.726 1.000 19.943 358 ILE A CA 1
ATOM 2805 C C . ILE A 1 356 ? 22.787 25.653 9.835 1.000 20.145 358 ILE A C 1
ATOM 2806 O O . ILE A 1 356 ? 23.087 26.469 8.941 1.000 19.080 358 ILE A O 1
ATOM 2811 N N . ARG A 1 357 ? 21.548 25.214 10.062 1.000 19.491 359 ARG A N 1
ATOM 2812 C CA . ARG A 1 357 ? 20.297 25.591 9.355 1.000 18.131 359 ARG A CA 1
ATOM 2813 C C . ARG A 1 357 ? 20.272 25.175 7.876 1.000 19.380 359 ARG A C 1
ATOM 2814 O O . ARG A 1 357 ? 19.260 24.517 7.455 1.000 19.588 359 ARG A O 1
ATOM 2822 N N . GLN A 1 358 ? 21.263 25.580 7.073 1.000 20.717 360 GLN A N 1
ATOM 2823 C CA . GLN A 1 358 ? 21.269 25.281 5.615 1.000 21.019 360 GLN A CA 1
ATOM 2824 C C . GLN A 1 358 ? 22.675 24.883 5.179 1.000 20.844 360 GLN A C 1
ATOM 2825 O O . GLN A 1 358 ? 23.619 25.627 5.461 1.000 19.508 360 GLN A O 1
ATOM 2831 N N . THR A 1 359 ? 22.781 23.769 4.458 1.000 21.329 361 THR A N 1
ATOM 2832 C CA . THR A 1 359 ? 24.040 23.260 3.869 1.000 20.754 361 THR A CA 1
ATOM 2833 C C . THR A 1 359 ? 23.822 23.078 2.374 1.000 20.333 361 THR A C 1
ATOM 2834 O O . THR A 1 359 ? 22.869 22.420 2.005 1.000 23.770 361 THR A O 1
ATOM 2838 N N . TYR A 1 360 ? 24.666 23.687 1.543 1.000 21.940 362 TYR A N 1
ATOM 2839 C CA . TYR A 1 360 ? 24.629 23.470 0.076 1.000 21.235 362 TYR A CA 1
ATOM 2840 C C . TYR A 1 360 ? 25.831 22.639 -0.377 1.000 18.953 362 TYR A C 1
ATOM 2841 O O . TYR A 1 360 ? 26.960 22.934 0.006 1.000 20.569 362 TYR A O 1
ATOM 2850 N N . TYR A 1 361 ? 25.553 21.658 -1.220 1.000 19.433 363 TYR A N 1
ATOM 2851 C CA . TYR A 1 361 ? 26.539 20.859 -1.982 1.000 19.470 363 TYR A CA 1
ATOM 2852 C C . TYR A 1 361 ? 26.949 21.746 -3.153 1.000 19.663 363 TYR A C 1
ATOM 2853 O O . TYR A 1 361 ? 26.178 21.927 -4.095 1.000 19.349 363 TYR A O 1
ATOM 2862 N N . TRP A 1 362 ? 28.102 22.392 -3.023 1.000 19.146 364 TRP A N 1
ATOM 2863 C CA . TRP A 1 362 ? 28.461 23.523 -3.908 1.000 19.842 364 TRP A CA 1
ATOM 2864 C C . TRP A 1 362 ? 28.680 23.007 -5.326 1.000 20.342 364 TRP A C 1
ATOM 2865 O O . TRP A 1 362 ? 29.401 22.039 -5.541 1.000 19.208 364 TRP A O 1
ATOM 2876 N N . PRO A 1 363 ? 28.030 23.630 -6.330 1.000 21.901 365 PRO A N 1
ATOM 2877 C CA . PRO A 1 363 ? 28.173 23.197 -7.704 1.000 22.464 365 PRO A CA 1
ATOM 2878 C C . PRO A 1 363 ? 29.525 23.637 -8.282 1.000 26.676 365 PRO A C 1
ATOM 2879 O O . PRO A 1 363 ? 30.118 24.628 -7.838 1.000 24.003 365 PRO A O 1
ATOM 2883 N N . LYS A 1 364 ? 29.996 22.878 -9.266 1.000 27.483 366 LYS A N 1
ATOM 2884 C CA . LYS A 1 364 ? 31.038 23.331 -10.218 1.000 27.223 366 LYS A CA 1
ATOM 2885 C C . LYS A 1 364 ? 30.524 24.567 -10.960 1.000 26.253 366 LYS A C 1
ATOM 2886 O O . LYS A 1 364 ? 29.317 24.845 -10.917 1.000 22.797 366 LYS A O 1
ATOM 2892 N N . ASN A 1 365 ? 31.437 25.309 -11.579 1.000 27.870 367 ASN A N 1
ATOM 2893 C CA . ASN A 1 365 ? 31.140 26.594 -12.260 1.000 28.898 367 ASN A CA 1
ATOM 2894 C C . ASN A 1 365 ? 30.265 26.388 -13.506 1.000 27.198 367 ASN A C 1
ATOM 2895 O O . ASN A 1 365 ? 29.836 27.408 -14.068 1.000 25.355 367 ASN A O 1
ATOM 2900 N N . ASN A 1 366 ? 29.926 25.150 -13.874 1.000 25.022 368 ASN A N 1
ATOM 2901 C CA . ASN A 1 366 ? 28.966 24.858 -14.975 1.000 28.781 368 ASN A CA 1
ATOM 2902 C C . ASN A 1 366 ? 27.632 24.381 -14.403 1.000 28.894 368 ASN A C 1
ATOM 2903 O O . ASN A 1 366 ? 26.763 23.965 -15.189 1.000 28.587 368 ASN A O 1
ATOM 2908 N N . GLY A 1 367 ? 27.453 24.432 -13.081 1.000 27.286 369 GLY A N 1
ATOM 2909 C CA . GLY A 1 367 ? 26.175 24.031 -12.464 1.000 28.510 369 GLY A CA 1
ATOM 2910 C C . GLY A 1 367 ? 26.107 22.549 -12.140 1.000 29.235 369 GLY A C 1
ATOM 2911 O O . GLY A 1 367 ? 25.158 22.168 -11.437 1.000 30.602 369 GLY A O 1
ATOM 2912 N N . GLN A 1 368 ? 27.093 21.755 -12.564 1.000 29.011 370 GLN A N 1
ATOM 2913 C CA . GLN A 1 368 ? 27.101 20.272 -12.409 1.000 30.554 370 GLN A CA 1
ATOM 2914 C C . GLN A 1 368 ? 27.619 19.916 -11.019 1.000 28.909 370 GLN A C 1
ATOM 2915 O O . GLN A 1 368 ? 28.375 20.670 -10.422 1.000 24.666 370 GLN A O 1
ATOM 2921 N N . PRO A 1 369 ? 27.169 18.789 -10.440 1.000 26.672 371 PRO A N 1
ATOM 2922 C CA . PRO A 1 369 ? 27.625 18.378 -9.122 1.000 27.524 371 PRO A CA 1
ATOM 2923 C C . PRO A 1 369 ? 29.101 17.959 -9.152 1.000 25.714 371 PRO A C 1
ATOM 2924 O O . PRO A 1 369 ? 29.587 17.451 -10.135 1.000 23.219 371 PRO A O 1
ATOM 2928 N N . SER A 1 370 ? 29.752 18.156 -8.027 1.000 22.444 372 SER A N 1
ATOM 2929 C CA . SER A 1 370 ? 31.108 17.634 -7.756 1.000 26.743 372 SER A CA 1
ATOM 2930 C C . SER A 1 370 ? 30.968 16.169 -7.362 1.000 24.950 372 SER A C 1
ATOM 2931 O O . SER A 1 370 ? 30.289 15.912 -6.361 1.000 28.275 372 SER A O 1
ATOM 2934 N N . VAL A 1 371 ? 31.493 15.239 -8.163 1.000 24.697 373 VAL A N 1
ATOM 2935 C CA . VAL A 1 371 ? 31.248 13.776 -7.953 1.000 26.079 373 VAL A CA 1
ATOM 2936 C C . VAL A 1 371 ? 32.518 13.098 -7.457 1.000 25.032 373 VAL A C 1
ATOM 2937 O O . VAL A 1 371 ? 32.424 11.931 -7.066 1.000 27.907 373 VAL A O 1
ATOM 2941 N N . SER A 1 372 ? 33.657 13.793 -7.445 1.000 24.480 374 SER A N 1
ATOM 2942 C CA . SER A 1 372 ? 34.958 13.247 -6.973 1.000 24.597 374 SER A CA 1
ATOM 2943 C C . SER A 1 372 ? 35.954 14.391 -6.780 1.000 23.265 374 SER A C 1
ATOM 2944 O O . SER A 1 372 ? 35.724 15.495 -7.313 1.000 23.663 374 SER A O 1
ATOM 2947 N N . GLY A 1 373 ? 37.042 14.143 -6.067 1.000 26.129 375 GLY A N 1
ATOM 2948 C CA . GLY A 1 373 ? 38.125 15.115 -5.851 1.000 26.616 375 GLY A CA 1
ATOM 2949 C C . GLY A 1 373 ? 37.714 16.271 -4.932 1.000 29.763 375 GLY A C 1
ATOM 2950 O O . GLY A 1 373 ? 36.611 16.227 -4.302 1.000 26.753 375 GLY A O 1
ATOM 2951 N N . GLU A 1 374 ? 38.581 17.285 -4.862 1.000 26.133 376 GLU A N 1
ATOM 2952 C CA . GLU A 1 374 ? 38.472 18.419 -3.914 1.000 26.467 376 GLU A CA 1
ATOM 2953 C C . GLU A 1 374 ? 37.094 19.057 -4.077 1.000 24.894 376 GLU A C 1
ATOM 2954 O O . GLU A 1 374 ? 36.737 19.457 -5.208 1.000 22.447 376 GLU A O 1
ATOM 2960 N N . SER A 1 375 ? 36.312 19.096 -3.001 1.000 23.189 377 SER A N 1
ATOM 2961 C CA . SER A 1 375 ? 34.889 19.516 -3.083 1.000 22.716 377 SER A CA 1
ATOM 2962 C C . SER A 1 375 ? 34.549 20.485 -1.956 1.000 22.556 377 SER A C 1
ATOM 2963 O O . SER A 1 375 ? 35.333 20.627 -0.997 1.000 21.442 377 SER A O 1
ATOM 2966 N N . MET A 1 376 ? 33.413 21.146 -2.078 1.000 21.556 378 MET A N 1
ATOM 2967 C CA . MET A 1 376 ? 33.094 22.236 -1.148 1.000 21.074 378 MET A CA 1
ATOM 2968 C C . MET A 1 376 ? 31.633 22.168 -0.672 1.000 20.749 378 MET A C 1
ATOM 2969 O O . MET A 1 376 ? 30.708 21.906 -1.497 1.000 19.985 378 MET A O 1
ATOM 2974 N N . LEU A 1 377 ? 31.426 22.479 0.616 1.000 18.833 379 LEU A N 1
ATOM 2975 C CA . LEU A 1 377 ? 30.092 22.813 1.140 1.000 19.535 379 LEU A CA 1
ATOM 2976 C C . LEU A 1 377 ? 29.981 24.322 1.357 1.000 21.834 379 LEU A C 1
ATOM 2977 O O . LEU A 1 377 ? 30.943 24.930 1.869 1.000 23.503 379 LEU A O 1
ATOM 2982 N N . LEU A 1 378 ? 28.816 24.903 1.082 1.000 19.603 380 LEU A N 1
ATOM 2983 C CA . LEU A 1 378 ? 28.341 26.010 1.928 1.000 20.155 380 LEU A CA 1
ATOM 2984 C C . LEU A 1 378 ? 27.862 25.318 3.221 1.000 21.227 380 LEU A C 1
ATOM 2985 O O . LEU A 1 378 ? 26.728 24.809 3.267 1.000 23.117 380 LEU A O 1
ATOM 2990 N N . ALA A 1 379 ? 28.781 25.162 4.176 1.000 19.116 381 ALA A N 1
ATOM 2991 C CA . ALA A 1 379 ? 28.607 24.367 5.410 1.000 18.857 381 ALA A CA 1
ATOM 2992 C C . ALA A 1 379 ? 27.407 24.899 6.196 1.000 18.317 381 ALA A C 1
ATOM 2993 O O . ALA A 1 379 ? 26.573 24.085 6.638 1.000 22.208 381 ALA A O 1
ATOM 2995 N N . SER A 1 380 ? 27.309 26.214 6.347 1.000 19.217 382 SER A N 1
ATOM 2996 C CA . SER A 1 380 ? 26.157 26.853 7.032 1.000 20.464 382 SER A CA 1
ATOM 2997 C C . SER A 1 380 ? 25.881 28.177 6.367 1.000 21.063 382 SER A C 1
ATOM 2998 O O . SER A 1 380 ? 26.818 28.974 6.205 1.000 25.566 382 SER A O 1
ATOM 3001 N N . TYR A 1 381 ? 24.625 28.356 5.996 1.000 19.654 383 TYR A N 1
ATOM 3002 C CA . TYR A 1 381 ? 24.015 29.643 5.621 1.000 19.343 383 TYR A CA 1
ATOM 3003 C C . TYR A 1 381 ? 22.877 29.832 6.607 1.000 18.767 383 TYR A C 1
ATOM 3004 O O . TYR A 1 381 ? 21.876 29.134 6.498 1.000 19.547 383 TYR A O 1
ATOM 3013 N N . ASP A 1 382 ? 23.065 30.714 7.576 1.000 20.358 384 ASP A N 1
ATOM 3014 C CA . ASP A 1 382 ? 22.169 30.811 8.754 1.000 19.772 384 ASP A CA 1
ATOM 3015 C C . ASP A 1 382 ? 21.911 32.274 9.086 1.000 21.717 384 ASP A C 1
ATOM 3016 O O . ASP A 1 382 ? 22.699 33.151 8.673 1.000 23.642 384 ASP A O 1
ATOM 3021 N N . ASP A 1 383 ? 20.792 32.522 9.758 1.000 20.948 385 ASP A N 1
ATOM 3022 C CA . ASP A 1 383 ? 20.375 33.875 10.160 1.000 20.616 385 ASP A CA 1
ATOM 3023 C C . ASP A 1 383 ? 19.684 33.790 11.528 1.000 20.567 385 ASP A C 1
ATOM 3024 O O . ASP A 1 383 ? 19.707 32.726 12.172 1.000 18.505 385 ASP A O 1
ATOM 3029 N N . GLY A 1 384 ? 19.136 34.916 11.952 1.000 23.077 386 GLY A N 1
ATOM 3030 C CA . GLY A 1 384 ? 18.447 35.084 13.239 1.000 23.973 386 GLY A CA 1
ATOM 3031 C C . GLY A 1 384 ? 19.369 34.679 14.368 1.000 21.114 386 GLY A C 1
ATOM 3032 O O . GLY A 1 384 ? 20.573 34.997 14.294 1.000 21.044 386 GLY A O 1
ATOM 3033 N N . SER A 1 385 ? 18.831 34.040 15.387 1.000 22.565 387 SER A N 1
ATOM 3034 C CA . SER A 1 385 ? 19.563 33.741 16.648 1.000 23.346 387 SER A CA 1
ATOM 3035 C C . SER A 1 385 ? 20.682 32.735 16.380 1.000 22.881 387 SER A C 1
ATOM 3036 O O . SER A 1 385 ? 21.579 32.620 17.217 1.000 22.341 387 SER A O 1
ATOM 3039 N N . ASN A 1 386 ? 20.706 32.087 15.214 1.000 21.444 388 ASN A N 1
ATOM 3040 C CA . ASN A 1 386 ? 21.766 31.070 14.917 1.000 21.634 388 ASN A CA 1
ATOM 3041 C C . ASN A 1 386 ? 23.150 31.713 14.768 1.000 21.003 388 ASN A C 1
ATOM 3042 O O . ASN A 1 386 ? 24.169 31.016 14.998 1.000 21.280 388 ASN A O 1
ATOM 3047 N N . ILE A 1 387 ? 23.196 32.986 14.369 1.000 20.854 389 ILE A N 1
ATOM 3048 C CA . ILE A 1 387 ? 24.490 33.682 14.099 1.000 20.250 389 ILE A CA 1
ATOM 3049 C C . ILE A 1 387 ? 25.269 33.816 15.408 1.000 19.570 389 ILE A C 1
ATOM 3050 O O . ILE A 1 387 ? 26.476 33.554 15.398 1.000 18.486 389 ILE A O 1
ATOM 3055 N N . GLY A 1 388 ? 24.600 34.142 16.511 1.000 20.670 390 GLY A N 1
ATOM 3056 C CA . GLY A 1 388 ? 25.249 34.227 17.833 1.000 20.946 390 GLY A CA 1
ATOM 3057 C C . GLY A 1 388 ? 25.978 32.936 18.193 1.000 21.720 390 GLY A C 1
ATOM 3058 O O . GLY A 1 388 ? 27.008 32.986 18.874 1.000 23.372 390 GLY A O 1
ATOM 3059 N N . PHE A 1 389 ? 25.438 31.785 17.803 1.000 23.529 391 PHE A N 1
ATOM 3060 C CA . PHE A 1 389 ? 26.071 30.475 18.100 1.000 21.501 391 PHE A CA 1
ATOM 3061 C C . PHE A 1 389 ? 27.454 30.408 17.423 1.000 20.340 391 PHE A C 1
ATOM 3062 O O . PHE A 1 389 ? 28.435 30.014 18.071 1.000 18.593 391 PHE A O 1
ATOM 3070 N N . TRP A 1 390 ? 27.528 30.741 16.131 1.000 20.743 392 TRP A N 1
ATOM 3071 C CA . TRP A 1 390 ? 28.794 30.680 15.345 1.000 21.413 392 TRP A CA 1
ATOM 3072 C C . TRP A 1 390 ? 29.758 31.806 15.780 1.000 21.545 392 TRP A C 1
ATOM 3073 O O . TRP A 1 390 ? 30.972 31.578 15.945 1.000 22.330 392 TRP A O 1
ATOM 3084 N N . ASP A 1 391 ? 29.238 33.008 15.951 1.000 23.069 393 ASP A N 1
ATOM 3085 C CA . ASP A 1 391 ? 30.022 34.184 16.403 1.000 23.245 393 ASP A CA 1
ATOM 3086 C C . ASP A 1 391 ? 30.754 33.864 17.714 1.000 22.612 393 ASP A C 1
ATOM 3087 O O . ASP A 1 391 ? 31.933 34.180 17.813 1.000 21.877 393 ASP A O 1
ATOM 3092 N N . GLY A 1 392 ? 30.101 33.213 18.680 1.000 24.006 394 GLY A N 1
ATOM 3093 C CA . GLY A 1 392 ? 30.756 32.967 19.981 1.000 21.311 394 GLY A CA 1
ATOM 3094 C C . GLY A 1 392 ? 31.917 32.009 19.864 1.000 24.042 394 GLY A C 1
ATOM 3095 O O . GLY A 1 392 ? 32.713 31.933 20.814 1.000 24.057 394 GLY A O 1
ATOM 3096 N N . LEU A 1 393 ? 32.063 31.305 18.728 1.000 25.547 395 LEU A N 1
ATOM 3097 C CA . LEU A 1 393 ? 33.197 30.372 18.541 1.000 23.898 395 LEU A CA 1
ATOM 3098 C C . LEU A 1 393 ? 34.423 31.106 17.978 1.000 24.082 395 LEU A C 1
ATOM 3099 O O . LEU A 1 393 ? 35.433 30.436 17.797 1.000 23.462 395 LEU A O 1
ATOM 3104 N N . ARG A 1 394 ? 34.326 32.399 17.648 1.000 25.271 396 ARG A N 1
ATOM 3105 C CA . ARG A 1 394 ? 35.479 33.192 17.140 1.000 29.300 396 ARG A CA 1
ATOM 3106 C C . ARG A 1 394 ? 36.369 33.617 18.303 1.000 35.808 396 ARG A C 1
ATOM 3107 O O . ARG A 1 394 ? 35.871 33.970 19.354 1.000 35.940 396 ARG A O 1
ATOM 3115 N N . PRO A 1 395 ? 37.711 33.607 18.139 1.000 47.333 397 PRO A N 1
ATOM 3116 C CA . PRO A 1 395 ? 38.628 33.969 19.223 1.000 48.068 397 PRO A CA 1
ATOM 3117 C C . PRO A 1 395 ? 38.767 35.485 19.429 1.000 42.470 397 PRO A C 1
ATOM 3118 O O . PRO A 1 395 ? 38.074 36.225 18.737 1.000 40.943 397 PRO A O 1
ATOM 3122 N N . LYS A 1 428 ? 39.555 39.117 -16.958 1.000 55.798 430 LYS A N 1
ATOM 3123 C CA . LYS A 1 428 ? 38.749 39.003 -15.715 1.000 52.891 430 LYS A CA 1
ATOM 3124 C C . LYS A 1 428 ? 39.694 38.758 -14.519 1.000 44.725 430 LYS A C 1
ATOM 3125 O O . LYS A 1 428 ? 40.748 38.123 -14.692 1.000 42.653 430 LYS A O 1
ATOM 3131 N N . ALA A 1 429 ? 39.323 39.223 -13.331 1.000 38.310 431 ALA A N 1
ATOM 3132 C CA . ALA A 1 429 ? 40.002 38.899 -12.052 1.000 39.418 431 ALA A CA 1
ATOM 3133 C C . ALA A 1 429 ? 39.057 39.248 -10.901 1.000 36.776 431 ALA A C 1
ATOM 3134 O O . ALA A 1 429 ? 38.315 40.243 -11.000 1.000 32.495 431 ALA A O 1
ATOM 3136 N N . LEU A 1 430 ? 39.075 38.428 -9.850 1.000 36.049 432 LEU A N 1
ATOM 3137 C CA . LEU A 1 430 ? 38.444 38.761 -8.548 1.000 33.686 432 LEU A CA 1
ATOM 3138 C C . LEU A 1 430 ? 39.438 39.634 -7.781 1.000 35.610 432 LEU A C 1
ATOM 3139 O O . LEU A 1 430 ? 40.536 39.885 -8.346 1.000 34.281 432 LEU A O 1
ATOM 3144 N N . ASN A 1 431 ? 39.060 40.155 -6.614 1.000 29.522 433 ASN A N 1
ATOM 3145 C CA . ASN A 1 431 ? 39.871 41.194 -5.925 1.000 27.537 433 ASN A CA 1
ATOM 3146 C C . ASN A 1 431 ? 40.012 40.874 -4.444 1.000 27.470 433 ASN A C 1
ATOM 3147 O O . ASN A 1 431 ? 40.562 41.708 -3.740 1.000 29.919 433 ASN A O 1
ATOM 3152 N N . GLN A 1 432 ? 39.553 39.700 -3.997 1.000 28.540 434 GLN A N 1
ATOM 3153 C CA . GLN A 1 432 ? 39.738 39.190 -2.611 1.000 27.467 434 GLN A CA 1
ATOM 3154 C C . GLN A 1 432 ? 40.160 37.724 -2.684 1.000 25.582 434 GLN A C 1
ATOM 3155 O O . GLN A 1 432 ? 39.778 37.056 -3.631 1.000 30.545 434 GLN A O 1
ATOM 3161 N N . THR A 1 433 ? 40.895 37.227 -1.698 1.000 27.800 435 THR A N 1
ATOM 3162 C CA . THR A 1 433 ? 41.276 35.804 -1.593 1.000 29.982 435 THR A CA 1
ATOM 3163 C C . THR A 1 433 ? 40.484 35.149 -0.457 1.000 29.822 435 THR A C 1
ATOM 3164 O O . THR A 1 433 ? 40.097 35.854 0.507 1.000 28.214 435 THR A O 1
ATOM 3168 N N . TRP A 1 434 ? 40.271 33.839 -0.596 1.000 29.270 436 TRP A N 1
ATOM 3169 C CA . TRP A 1 434 ? 39.753 32.925 0.453 1.000 29.955 436 TRP A CA 1
ATOM 3170 C C . TRP A 1 434 ? 40.441 33.196 1.800 1.000 29.522 436 TRP A C 1
ATOM 3171 O O . TRP A 1 434 ? 39.727 33.322 2.832 1.000 26.021 436 TRP A O 1
ATOM 3182 N N . HIS A 1 435 ? 41.775 33.258 1.808 1.000 32.734 437 HIS A N 1
ATOM 3183 C CA . HIS A 1 435 ? 42.567 33.357 3.072 1.000 33.762 437 HIS A CA 1
ATOM 3184 C C . HIS A 1 435 ? 42.161 34.616 3.846 1.000 28.612 437 HIS A C 1
ATOM 3185 O O . HIS A 1 435 ? 42.167 34.551 5.066 1.000 30.746 437 HIS A O 1
ATOM 3192 N N . GLN A 1 436 ? 41.762 35.696 3.180 1.000 25.856 438 GLN A N 1
ATOM 3193 C CA . GLN A 1 436 ? 41.365 36.940 3.885 1.000 29.429 438 GLN A CA 1
ATOM 3194 C C . GLN A 1 436 ? 40.105 36.711 4.734 1.000 29.044 438 GLN A C 1
ATOM 3195 O O . GLN A 1 436 ? 39.835 37.569 5.575 1.000 26.422 438 GLN A O 1
ATOM 3201 N N . TYR A 1 437 ? 39.352 35.622 4.516 1.000 26.105 439 TYR A N 1
ATOM 3202 C CA . TYR A 1 437 ? 38.096 35.347 5.263 1.000 26.344 439 TYR A CA 1
ATOM 3203 C C . TYR A 1 437 ? 38.208 34.018 6.005 1.000 26.524 439 TYR A C 1
ATOM 3204 O O . TYR A 1 437 ? 37.194 33.407 6.315 1.000 26.350 439 TYR A O 1
ATOM 3213 N N . LYS A 1 438 ? 39.429 33.591 6.303 1.000 27.173 440 LYS A N 1
ATOM 3214 C CA . LYS A 1 438 ? 39.692 32.250 6.873 1.000 29.797 440 LYS A CA 1
ATOM 3215 C C . LYS A 1 438 ? 38.869 32.080 8.160 1.000 27.793 440 LYS A C 1
ATOM 3216 O O . LYS A 1 438 ? 38.794 33.018 8.945 1.000 23.088 440 LYS A O 1
ATOM 3222 N N . ALA A 1 439 ? 38.282 30.907 8.360 1.000 26.469 441 ALA A N 1
ATOM 3223 C CA . ALA A 1 439 ? 37.453 30.580 9.536 1.000 26.702 441 ALA A CA 1
ATOM 3224 C C . ALA A 1 439 ? 38.350 30.038 10.636 1.000 25.525 441 ALA A C 1
ATOM 3225 O O . ALA A 1 439 ? 39.285 29.301 10.385 1.000 25.901 441 ALA A O 1
ATOM 3227 N N . PRO A 1 440 ? 38.069 30.360 11.909 1.000 23.862 442 PRO A N 1
ATOM 3228 C CA . PRO A 1 440 ? 38.855 29.790 12.999 1.000 24.675 442 PRO A CA 1
ATOM 3229 C C . PRO A 1 440 ? 38.504 28.329 13.306 1.000 25.614 442 PRO A C 1
ATOM 3230 O O . PRO A 1 440 ? 37.382 27.882 13.088 1.000 29.447 442 PRO A O 1
ATOM 3234 N N . ARG A 1 441 ? 39.474 27.622 13.858 1.000 26.175 443 ARG A N 1
ATOM 3235 C CA . ARG A 1 441 ? 39.442 26.160 14.065 1.000 32.411 443 ARG A CA 1
ATOM 3236 C C . ARG A 1 441 ? 38.200 25.765 14.887 1.000 29.281 443 ARG A C 1
ATOM 3237 O O . ARG A 1 441 ? 37.552 24.799 14.499 1.000 24.405 443 ARG A O 1
ATOM 3245 N N . LYS A 1 442 ? 37.922 26.430 16.012 1.000 27.491 444 LYS A N 1
ATOM 3246 C CA . LYS A 1 442 ? 36.841 25.996 16.926 1.000 29.117 444 LYS A CA 1
ATOM 3247 C C . LYS A 1 442 ? 35.489 26.094 16.210 1.000 27.289 444 LYS A C 1
ATOM 3248 O O . LYS A 1 442 ? 34.652 25.208 16.426 1.000 25.189 444 LYS A O 1
ATOM 3254 N N . MET A 1 443 ? 35.288 27.131 15.402 1.000 25.243 445 MET A N 1
ATOM 3255 C CA . MET A 1 443 ? 34.070 27.274 14.576 1.000 25.233 445 MET A CA 1
ATOM 3256 C C . MET A 1 443 ? 33.988 26.052 13.649 1.000 24.801 445 MET A C 1
ATOM 3257 O O . MET A 1 443 ? 32.928 25.408 13.612 1.000 21.787 445 MET A O 1
ATOM 3262 N N . VAL A 1 444 ? 35.090 25.705 12.989 1.000 22.509 446 VAL A N 1
ATOM 3263 C CA . VAL A 1 444 ? 35.124 24.604 11.987 1.000 26.692 446 VAL A CA 1
ATOM 3264 C C . VAL A 1 444 ? 34.818 23.264 12.676 1.000 26.433 446 VAL A C 1
ATOM 3265 O O . VAL A 1 444 ? 34.027 22.477 12.106 1.000 25.268 446 VAL A O 1
ATOM 3269 N N . GLU A 1 445 ? 35.388 23.021 13.861 1.000 25.237 447 GLU A N 1
ATOM 3270 C CA . GLU A 1 445 ? 35.177 21.749 14.584 1.000 26.034 447 GLU A CA 1
ATOM 3271 C C . GLU A 1 445 ? 33.693 21.588 14.933 1.000 22.676 447 GLU A C 1
ATOM 3272 O O . GLU A 1 445 ? 33.207 20.474 14.879 1.000 20.279 447 GLU A O 1
ATOM 3278 N N . GLU A 1 446 ? 33.004 22.657 15.314 1.000 22.124 448 GLU A N 1
ATOM 3279 C CA . GLU A 1 446 ? 31.568 22.579 15.674 1.000 23.649 448 GLU A CA 1
ATOM 3280 C C . GLU A 1 446 ? 30.741 22.377 14.391 1.000 22.238 448 GLU A C 1
ATOM 3281 O O . GLU A 1 446 ? 29.763 21.598 14.440 1.000 19.869 448 GLU A O 1
ATOM 3287 N N . LEU A 1 447 ? 31.110 23.027 13.288 1.000 19.596 449 LEU A N 1
ATOM 3288 C CA . LEU A 1 447 ? 30.460 22.790 11.984 1.000 20.544 449 LEU A CA 1
ATOM 3289 C C . LEU A 1 447 ? 30.588 21.306 11.652 1.000 20.780 449 LEU A C 1
ATOM 3290 O O . LEU A 1 447 ? 29.581 20.735 11.265 1.000 19.876 449 LEU A O 1
ATOM 3295 N N . SER A 1 448 ? 31.776 20.720 11.804 1.000 20.354 450 SER A N 1
ATOM 3296 C CA . SER A 1 448 ? 32.044 19.299 11.464 1.000 23.187 450 SER A CA 1
ATOM 3297 C C . SER A 1 448 ? 31.166 18.369 12.312 1.000 24.440 450 SER A C 1
ATOM 3298 O O . SER A 1 448 ? 30.573 17.421 11.749 1.000 20.496 450 SER A O 1
ATOM 3301 N N . ARG A 1 449 ? 31.073 18.647 13.605 1.000 21.574 451 ARG A N 1
ATOM 3302 C CA . ARG A 1 449 ? 30.206 17.886 14.548 1.000 26.527 451 ARG A CA 1
ATOM 3303 C C . ARG A 1 449 ? 28.761 17.891 14.013 1.000 23.780 451 ARG A C 1
ATOM 3304 O O . ARG A 1 449 ? 28.145 16.812 13.895 1.000 22.375 451 ARG A O 1
ATOM 3312 N N . GLN A 1 450 ? 28.226 19.068 13.705 1.000 20.989 452 GLN A N 1
ATOM 3313 C CA . GLN A 1 450 ? 26.819 19.195 13.277 1.000 21.550 452 GLN A CA 1
ATOM 3314 C C . GLN A 1 450 ? 26.631 18.540 11.898 1.000 20.497 452 GLN A C 1
ATOM 3315 O O . GLN A 1 450 ? 25.625 17.819 11.736 1.000 17.937 452 GLN A O 1
ATOM 3321 N N . LEU A 1 451 ? 27.535 18.763 10.939 1.000 21.102 453 LEU A N 1
ATOM 3322 C CA . LEU A 1 451 ? 27.412 18.140 9.585 1.000 22.429 453 LEU A CA 1
ATOM 3323 C C . LEU A 1 451 ? 27.303 16.616 9.741 1.000 21.207 453 LEU A C 1
ATOM 3324 O O . LEU A 1 451 ? 26.506 15.979 9.014 1.000 20.456 453 LEU A O 1
ATOM 3329 N N . LYS A 1 452 ? 28.058 16.054 10.674 1.000 20.712 454 LYS A N 1
ATOM 3330 C CA . LYS A 1 452 ? 28.069 14.587 10.926 1.000 22.394 454 LYS A CA 1
ATOM 3331 C C . LYS A 1 452 ? 26.706 14.147 11.474 1.000 21.130 454 LYS A C 1
ATOM 3332 O O . LYS A 1 452 ? 26.135 13.188 10.935 1.000 20.996 454 LYS A O 1
ATOM 3338 N N . GLN A 1 453 ? 26.179 14.868 12.456 1.000 20.666 455 GLN A N 1
ATOM 3339 C CA . GLN A 1 453 ? 24.857 14.556 13.048 1.000 21.641 455 GLN A CA 1
ATOM 3340 C C . GLN A 1 453 ? 23.779 14.705 11.958 1.000 20.195 455 GLN A C 1
ATOM 3341 O O . GLN A 1 453 ? 22.945 13.809 11.831 1.000 20.341 455 GLN A O 1
ATOM 3347 N N . ILE A 1 454 ? 23.852 15.738 11.129 1.000 18.494 456 ILE A N 1
ATOM 3348 C CA . ILE A 1 454 ? 22.856 15.997 10.057 1.000 18.090 456 ILE A CA 1
ATOM 3349 C C . ILE A 1 454 ? 22.866 14.847 9.050 1.000 18.773 456 ILE A C 1
ATOM 3350 O O . ILE A 1 454 ? 21.779 14.423 8.652 1.000 15.736 456 ILE A O 1
ATOM 3355 N N . HIS A 1 455 ? 24.045 14.369 8.647 1.000 20.296 457 HIS A N 1
ATOM 3356 C CA . HIS A 1 455 ? 24.186 13.351 7.584 1.000 20.175 457 HIS A CA 1
ATOM 3357 C C . HIS A 1 455 ? 24.165 11.942 8.176 1.000 22.630 457 HIS A C 1
ATOM 3358 O O . HIS A 1 455 ? 24.247 10.997 7.387 1.000 23.944 457 HIS A O 1
ATOM 3365 N N . ASP A 1 456 ? 24.113 11.826 9.502 1.000 22.253 458 ASP A N 1
ATOM 3366 C CA . ASP A 1 456 ? 24.064 10.547 10.253 1.000 24.190 458 ASP A CA 1
ATOM 3367 C C . ASP A 1 456 ? 25.319 9.708 10.020 1.000 26.055 458 ASP A C 1
ATOM 3368 O O . ASP A 1 456 ? 25.195 8.475 9.817 1.000 21.351 458 ASP A O 1
ATOM 3373 N N . VAL A 1 457 ? 26.486 10.342 10.044 1.000 29.709 459 VAL A N 1
ATOM 3374 C CA . VAL A 1 457 ? 27.790 9.634 9.896 1.000 29.224 459 VAL A CA 1
ATOM 3375 C C . VAL A 1 457 ? 28.636 9.986 11.117 1.000 29.845 459 VAL A C 1
ATOM 3376 O O . VAL A 1 457 ? 28.434 11.093 11.702 1.000 32.194 459 VAL A O 1
ATOM 3380 N N . ASP A 1 458 ? 29.532 9.070 11.485 1.000 30.999 460 ASP A N 1
ATOM 3381 C CA . ASP A 1 458 ? 30.426 9.145 12.665 1.000 34.451 460 ASP A CA 1
ATOM 3382 C C . ASP A 1 458 ? 31.817 9.613 12.175 1.000 30.378 460 ASP A C 1
ATOM 3383 O O . ASP A 1 458 ? 32.606 10.181 12.983 1.000 33.270 460 ASP A O 1
ATOM 3388 N N . TYR A 1 459 ? 32.097 9.465 10.874 1.000 26.568 461 TYR A N 1
ATOM 3389 C CA . TYR A 1 459 ? 33.396 9.819 10.259 1.000 23.946 461 TYR A CA 1
ATOM 3390 C C . TYR A 1 459 ? 33.168 10.637 8.994 1.000 24.080 461 TYR A C 1
ATOM 3391 O O . TYR A 1 459 ? 32.346 10.221 8.172 1.000 22.216 461 TYR A O 1
ATOM 3400 N N . THR A 1 460 ? 33.906 11.741 8.847 1.000 20.566 462 THR A N 1
ATOM 3401 C CA . THR A 1 460 ? 34.074 12.464 7.569 1.000 23.635 462 THR A CA 1
ATOM 3402 C C . THR A 1 460 ? 35.541 12.858 7.406 1.000 23.926 462 THR A C 1
ATOM 3403 O O . THR A 1 460 ? 36.215 13.158 8.394 1.000 22.905 462 THR A O 1
ATOM 3407 N N . PRO A 1 461 ? 36.054 12.881 6.154 1.000 22.946 463 PRO A N 1
ATOM 3408 C CA . PRO A 1 461 ? 37.386 13.392 5.865 1.000 24.722 463 PRO A CA 1
ATOM 3409 C C . PRO A 1 461 ? 37.529 14.823 6.412 1.000 21.854 463 PRO A C 1
ATOM 3410 O O . PRO A 1 461 ? 36.567 15.574 6.424 1.000 23.430 463 PRO A O 1
ATOM 3414 N N . ALA A 1 462 ? 38.711 15.139 6.901 1.000 20.926 464 ALA A N 1
ATOM 3415 C CA . ALA A 1 462 ? 38.999 16.401 7.615 1.000 22.345 464 ALA A CA 1
ATOM 3416 C C . ALA A 1 462 ? 38.705 17.588 6.695 1.000 21.332 464 ALA A C 1
ATOM 3417 O O . ALA A 1 462 ? 38.911 17.494 5.460 1.000 23.250 464 ALA A O 1
ATOM 3419 N N . VAL A 1 463 ? 38.231 18.672 7.285 1.000 21.399 465 VAL A N 1
ATOM 3420 C CA . VAL A 1 463 ? 38.141 19.975 6.583 1.000 23.748 465 VAL A CA 1
ATOM 3421 C C . VAL A 1 463 ? 39.556 20.432 6.190 1.000 24.764 465 VAL A C 1
ATOM 3422 O O . VAL A 1 463 ? 40.437 20.445 7.056 1.000 23.853 465 VAL A O 1
ATOM 3426 N N . LYS A 1 464 ? 39.761 20.766 4.916 1.000 23.476 466 LYS A N 1
ATOM 3427 C CA . LYS A 1 464 ? 41.064 21.262 4.392 1.000 24.366 466 LYS A CA 1
ATOM 3428 C C . LYS A 1 464 ? 41.112 22.789 4.527 1.000 25.111 466 LYS A C 1
ATOM 3429 O O . LYS A 1 464 ? 42.115 23.317 4.930 1.000 24.011 466 LYS A O 1
ATOM 3435 N N . ASN A 1 465 ? 40.049 23.469 4.154 1.000 23.904 467 ASN A N 1
ATOM 3436 C CA . ASN A 1 465 ? 40.001 24.949 4.125 1.000 23.612 467 ASN A CA 1
ATOM 3437 C C . ASN A 1 465 ? 38.609 25.402 4.552 1.000 24.522 467 ASN A C 1
ATOM 3438 O O . ASN A 1 465 ? 37.653 24.650 4.325 1.000 23.126 467 ASN A O 1
ATOM 3443 N N . ALA A 1 466 ? 38.517 26.587 5.143 1.000 24.673 468 ALA A N 1
ATOM 3444 C CA . ALA A 1 466 ? 37.243 27.168 5.587 1.000 24.807 468 ALA A CA 1
ATOM 3445 C C . ALA A 1 466 ? 37.341 28.684 5.524 1.000 25.286 468 ALA A C 1
ATOM 3446 O O . ALA A 1 466 ? 38.419 29.234 5.917 1.000 21.572 468 ALA A O 1
ATOM 3448 N N . SER A 1 467 ? 36.246 29.315 5.091 1.000 21.723 469 SER A N 1
ATOM 3449 C CA . SER A 1 467 ? 36.098 30.787 5.029 1.000 21.360 469 SER A CA 1
ATOM 3450 C C . SER A 1 467 ? 34.676 31.164 5.452 1.000 22.319 469 SER A C 1
ATOM 3451 O O . SER A 1 467 ? 33.763 30.336 5.278 1.000 22.215 469 SER A O 1
ATOM 3454 N N . PHE A 1 468 ? 34.500 32.365 5.997 1.000 21.372 470 PHE A N 1
ATOM 3455 C CA . PHE A 1 468 ? 33.198 32.820 6.522 1.000 22.353 470 PHE A CA 1
ATOM 3456 C C . PHE A 1 468 ? 33.085 34.331 6.387 1.000 23.368 470 PHE A C 1
ATOM 3457 O O . PHE A 1 468 ? 34.084 35.028 6.198 1.000 23.847 470 PHE A O 1
ATOM 3465 N N . ARG A 1 469 ? 31.854 34.805 6.512 1.000 23.046 471 ARG A N 1
ATOM 3466 C CA . ARG A 1 469 ? 31.521 36.233 6.538 1.000 22.394 471 ARG A CA 1
ATOM 3467 C C . ARG A 1 469 ? 30.256 36.396 7.372 1.000 24.403 471 ARG A C 1
ATOM 3468 O O . ARG A 1 469 ? 29.264 35.701 7.092 1.000 24.573 471 ARG A O 1
ATOM 3476 N N . ASP A 1 470 ? 30.317 37.294 8.345 1.000 22.844 472 ASP A N 1
ATOM 3477 C CA . ASP A 1 470 ? 29.174 37.721 9.180 1.000 24.354 472 ASP A CA 1
ATOM 3478 C C . ASP A 1 470 ? 28.745 39.115 8.706 1.000 24.780 472 ASP A C 1
ATOM 3479 O O . ASP A 1 470 ? 29.436 40.107 9.027 1.000 24.992 472 ASP A O 1
ATOM 3484 N N . TRP A 1 471 ? 27.637 39.183 7.982 1.000 21.986 473 TRP A N 1
ATOM 3485 C CA . TRP A 1 471 ? 27.138 40.427 7.359 1.000 22.055 473 TRP A CA 1
ATOM 3486 C C . TRP A 1 471 ? 26.310 41.247 8.347 1.000 22.712 473 TRP A C 1
ATOM 3487 O O . TRP A 1 471 ? 25.784 42.284 7.938 1.000 23.187 473 TRP A O 1
ATOM 3498 N N . GLY A 1 472 ? 26.233 40.830 9.610 1.000 23.917 474 GLY A N 1
ATOM 3499 C CA . GLY A 1 472 ? 25.685 41.706 10.662 1.000 25.167 474 GLY A CA 1
ATOM 3500 C C . GLY A 1 472 ? 26.689 42.777 11.057 1.000 25.466 474 GLY A C 1
ATOM 3501 O O . GLY A 1 472 ? 26.272 43.788 11.648 1.000 27.080 474 GLY A O 1
ATOM 3502 N N . GLU A 1 473 ? 27.963 42.571 10.739 1.000 24.447 475 GLU A N 1
ATOM 3503 C CA . GLU A 1 473 ? 29.071 43.497 11.103 1.000 27.547 475 GLU A CA 1
ATOM 3504 C C . GLU A 1 473 ? 28.921 44.860 10.403 1.000 26.651 475 GLU A C 1
ATOM 3505 O O . GLU A 1 473 ? 28.369 44.949 9.278 1.000 22.916 475 GLU A O 1
ATOM 3511 N N . ASP A 1 474 ? 29.354 45.913 11.091 1.000 28.570 476 ASP A N 1
ATOM 3512 C CA . ASP A 1 474 ? 29.515 47.266 10.511 1.000 26.788 476 ASP A CA 1
ATOM 3513 C C . ASP A 1 474 ? 30.428 47.130 9.290 1.000 27.699 476 ASP A C 1
ATOM 3514 O O . ASP A 1 474 ? 31.369 46.327 9.286 1.000 24.532 476 ASP A O 1
ATOM 3519 N N . PRO A 1 475 ? 30.226 47.918 8.212 1.000 25.803 477 PRO A N 1
ATOM 3520 C CA . PRO A 1 475 ? 29.148 48.905 8.138 1.000 25.724 477 PRO A CA 1
ATOM 3521 C C . PRO A 1 475 ? 27.800 48.452 7.565 1.000 21.951 477 PRO A C 1
ATOM 3522 O O . PRO A 1 475 ? 26.949 49.298 7.295 1.000 23.056 477 PRO A O 1
ATOM 3526 N N . PHE A 1 476 ? 27.601 47.146 7.387 1.000 23.460 478 PHE A N 1
ATOM 3527 C CA . PHE A 1 476 ? 26.434 46.575 6.657 1.000 22.227 478 PHE A CA 1
ATOM 3528 C C . PHE A 1 476 ? 25.205 46.487 7.558 1.000 21.074 478 PHE A C 1
ATOM 3529 O O . PHE A 1 476 ? 24.089 46.805 7.054 1.000 20.498 478 PHE A O 1
ATOM 3537 N N . GLY A 1 477 ? 25.393 46.089 8.820 1.000 23.541 479 GLY A N 1
ATOM 3538 C CA . GLY A 1 477 ? 24.299 45.869 9.802 1.000 24.159 479 GLY A CA 1
ATOM 3539 C C . GLY A 1 477 ? 23.504 44.595 9.491 1.000 25.087 479 GLY A C 1
ATOM 3540 O O . GLY A 1 477 ? 23.035 43.940 10.421 1.000 23.997 479 GLY A O 1
ATOM 3541 N N . GLY A 1 478 ? 23.333 44.265 8.207 1.000 23.899 480 GLY A N 1
ATOM 3542 C CA . GLY A 1 478 ? 22.653 43.030 7.788 1.000 26.739 480 GLY A CA 1
ATOM 3543 C C . GLY A 1 478 ? 23.037 42.625 6.377 1.000 24.941 480 GLY A C 1
ATOM 3544 O O . GLY A 1 478 ? 23.533 43.480 5.622 1.000 25.014 480 GLY A O 1
ATOM 3545 N N . GLY A 1 479 ? 22.789 41.362 6.036 1.000 22.739 481 GLY A N 1
ATOM 3546 C CA . GLY A 1 479 ? 22.865 40.873 4.652 1.000 20.363 481 GLY A CA 1
ATOM 3547 C C . GLY A 1 479 ? 21.770 41.487 3.793 1.000 21.261 481 GLY A C 1
ATOM 3548 O O . GLY A 1 479 ? 22.006 41.686 2.602 1.000 22.917 481 GLY A O 1
ATOM 3549 N N . TRP A 1 480 ? 20.605 41.754 4.371 1.000 19.613 482 TRP A N 1
ATOM 3550 C CA . TRP A 1 480 ? 19.469 42.436 3.718 1.000 19.665 482 TRP A CA 1
ATOM 3551 C C . TRP A 1 480 ? 18.803 43.375 4.715 1.000 19.451 482 TRP A C 1
ATOM 3552 O O . TRP A 1 480 ? 19.157 43.354 5.912 1.000 20.829 482 TRP A O 1
ATOM 3563 N N . ASN A 1 481 ? 17.895 44.192 4.227 1.000 19.439 483 ASN A N 1
ATOM 3564 C CA . ASN A 1 481 ? 17.138 45.153 5.055 1.000 21.892 483 ASN A CA 1
ATOM 3565 C C . ASN A 1 481 ? 15.668 44.974 4.709 1.000 21.651 483 ASN A C 1
ATOM 3566 O O . ASN A 1 481 ? 15.367 44.867 3.522 1.000 23.067 483 ASN A O 1
ATOM 3571 N N . SER A 1 482 ? 14.801 45.032 5.720 1.000 19.279 484 SER A N 1
ATOM 3572 C CA . SER A 1 482 ? 13.371 44.743 5.556 1.000 18.305 484 SER A CA 1
ATOM 3573 C C . SER A 1 482 ? 12.566 46.001 5.901 1.000 20.155 484 SER A C 1
ATOM 3574 O O . SER A 1 482 ? 12.846 46.620 6.940 1.000 19.431 484 SER A O 1
ATOM 3577 N N . TRP A 1 483 ? 11.559 46.317 5.091 1.000 20.758 485 TRP A N 1
ATOM 3578 C CA . TRP A 1 483 ? 10.578 47.380 5.403 1.000 23.366 485 TRP A CA 1
ATOM 3579 C C . TRP A 1 483 ? 9.910 47.141 6.769 1.000 24.726 485 TRP A C 1
ATOM 3580 O O . TRP A 1 483 ? 9.396 46.022 7.044 1.000 23.664 485 TRP A O 1
ATOM 3591 N N . ASN A 1 484 ? 9.849 48.179 7.591 1.000 22.137 486 ASN A N 1
ATOM 3592 C CA . ASN A 1 484 ? 9.172 48.122 8.905 1.000 22.101 486 ASN A CA 1
ATOM 3593 C C . ASN A 1 484 ? 7.656 48.233 8.740 1.000 21.787 486 ASN A C 1
ATOM 3594 O O . ASN A 1 484 ? 7.149 48.861 7.767 1.000 21.708 486 ASN A O 1
ATOM 3599 N N . ILE A 1 485 ? 6.946 47.676 9.709 1.000 22.239 487 ILE A N 1
ATOM 3600 C CA . ILE A 1 485 ? 5.468 47.792 9.844 1.000 21.957 487 ILE A CA 1
ATOM 3601 C C . ILE A 1 485 ? 5.120 49.278 9.976 1.000 23.260 487 ILE A C 1
ATOM 3602 O O . ILE A 1 485 ? 5.871 49.985 10.625 1.000 23.985 487 ILE A O 1
ATOM 3607 N N . GLY A 1 486 ? 4.021 49.723 9.366 1.000 23.863 488 GLY A N 1
ATOM 3608 C CA . GLY A 1 486 ? 3.538 51.114 9.500 1.000 28.795 488 GLY A CA 1
ATOM 3609 C C . GLY A 1 486 ? 4.201 52.056 8.486 1.000 28.187 488 GLY A C 1
ATOM 3610 O O . GLY A 1 486 ? 3.720 53.162 8.339 1.000 28.335 488 GLY A O 1
ATOM 3611 N N . VAL A 1 487 ? 5.263 51.633 7.811 1.000 24.801 489 VAL A N 1
ATOM 3612 C CA . VAL A 1 487 ? 5.919 52.413 6.723 1.000 27.145 489 VAL A CA 1
ATOM 3613 C C . VAL A 1 487 ? 5.135 52.204 5.434 1.000 27.877 489 VAL A C 1
ATOM 3614 O O . VAL A 1 487 ? 4.636 51.078 5.196 1.000 27.913 489 VAL A O 1
ATOM 3618 N N . LYS A 1 488 ? 5.047 53.251 4.618 1.000 28.405 490 LYS A N 1
ATOM 3619 C CA . LYS A 1 488 ? 4.552 53.156 3.222 1.000 29.066 490 LYS A CA 1
ATOM 3620 C C . LYS A 1 488 ? 5.764 53.100 2.304 1.000 26.874 490 LYS A C 1
ATOM 3621 O O . LYS A 1 488 ? 6.286 54.177 1.967 1.000 29.009 490 LYS A O 1
ATOM 3627 N N . SER A 1 489 ? 6.209 51.896 1.935 1.000 27.432 491 SER A N 1
ATOM 3628 C CA . SER A 1 489 ? 7.426 51.678 1.116 1.000 24.210 491 SER A CA 1
ATOM 3629 C C . SER A 1 489 ? 7.322 52.483 -0.187 1.000 23.914 491 SER A C 1
ATOM 3630 O O . SER A 1 489 ? 8.332 52.978 -0.660 1.000 23.802 491 SER A O 1
ATOM 3633 N N . TRP A 1 490 ? 6.136 52.557 -0.769 1.000 28.502 492 TRP A N 1
ATOM 3634 C CA . TRP A 1 490 ? 5.937 53.179 -2.109 1.000 30.712 492 TRP A CA 1
ATOM 3635 C C . TRP A 1 490 ? 6.237 54.683 -2.004 1.000 27.612 492 TRP A C 1
ATOM 3636 O O . TRP A 1 490 ? 6.695 55.231 -3.000 1.000 34.229 492 TRP A O 1
ATOM 3647 N N . GLU A 1 491 ? 6.078 55.284 -0.823 1.000 27.909 493 GLU A N 1
ATOM 3648 C CA . GLU A 1 491 ? 6.378 56.718 -0.582 1.000 27.726 493 GLU A CA 1
ATOM 3649 C C . GLU A 1 491 ? 7.855 56.860 -0.229 1.000 29.798 493 GLU A C 1
ATOM 3650 O O . GLU A 1 491 ? 8.543 57.702 -0.854 1.000 33.281 493 GLU A O 1
ATOM 3656 N N . VAL A 1 492 ? 8.337 56.043 0.701 1.000 28.527 494 VAL A N 1
ATOM 3657 C CA . VAL A 1 492 ? 9.715 56.196 1.237 1.000 26.633 494 VAL A CA 1
ATOM 3658 C C . VAL A 1 492 ? 10.691 55.926 0.093 1.000 26.699 494 VAL A C 1
ATOM 3659 O O . VAL A 1 492 ? 11.678 56.659 0.021 1.000 26.521 494 VAL A O 1
ATOM 3663 N N . LYS A 1 493 ? 10.461 54.906 -0.740 1.000 26.771 495 LYS A N 1
ATOM 3664 C CA . LYS A 1 493 ? 11.454 54.542 -1.782 1.000 29.133 495 LYS A CA 1
ATOM 3665 C C . LYS A 1 493 ? 11.626 55.713 -2.778 1.000 29.939 495 LYS A C 1
ATOM 3666 O O . LYS A 1 493 ? 12.750 55.903 -3.236 1.000 28.650 495 LYS A O 1
ATOM 3672 N N . GLU A 1 494 ? 10.556 56.435 -3.111 1.000 31.409 496 GLU A N 1
ATOM 3673 C CA . GLU A 1 494 ? 10.579 57.584 -4.062 1.000 32.115 496 GLU A CA 1
ATOM 3674 C C . GLU A 1 494 ? 11.192 58.808 -3.352 1.000 33.170 496 GLU A C 1
ATOM 3675 O O . GLU A 1 494 ? 11.952 59.548 -3.995 1.000 31.264 496 GLU A O 1
ATOM 3681 N N . LYS A 1 495 ? 10.903 58.989 -2.060 1.000 29.172 497 LYS A N 1
ATOM 3682 C CA . LYS A 1 495 ? 11.383 60.151 -1.277 1.000 30.119 497 LYS A CA 1
ATOM 3683 C C . LYS A 1 495 ? 12.880 60.016 -0.979 1.000 28.741 497 LYS A C 1
ATOM 3684 O O . LYS A 1 495 ? 13.618 60.990 -1.192 1.000 27.346 497 LYS A O 1
ATOM 3690 N N . ILE A 1 496 ? 13.331 58.871 -0.477 1.000 27.756 498 ILE A N 1
ATOM 3691 C CA . ILE A 1 496 ? 14.663 58.772 0.176 1.000 24.693 498 ILE A CA 1
ATOM 3692 C C . ILE A 1 496 ? 15.779 58.839 -0.870 1.000 24.280 498 ILE A C 1
ATOM 3693 O O . ILE A 1 496 ? 16.916 59.116 -0.457 1.000 25.740 498 ILE A O 1
ATOM 3698 N N . VAL A 1 497 ? 15.520 58.589 -2.157 1.000 23.496 499 VAL A N 1
ATOM 3699 C CA . VAL A 1 497 ? 16.598 58.708 -3.186 1.000 24.805 499 VAL A CA 1
ATOM 3700 C C . VAL A 1 497 ? 17.111 60.152 -3.235 1.000 23.966 499 VAL A C 1
ATOM 3701 O O . VAL A 1 497 ? 18.246 60.355 -3.669 1.000 27.185 499 VAL A O 1
ATOM 3705 N N . HIS A 1 498 ? 16.279 61.106 -2.856 1.000 26.280 500 HIS A N 1
ATOM 3706 C CA . HIS A 1 498 ? 16.589 62.561 -2.872 1.000 28.224 500 HIS A CA 1
ATOM 3707 C C . HIS A 1 498 ? 15.781 63.187 -1.748 1.000 26.287 500 HIS A C 1
ATOM 3708 O O . HIS A 1 498 ? 14.705 63.737 -1.978 1.000 27.408 500 HIS A O 1
ATOM 3715 N N . PRO A 1 499 ? 16.199 62.972 -0.493 1.000 24.603 501 PRO A N 1
ATOM 3716 C CA . PRO A 1 499 ? 15.310 63.152 0.654 1.000 28.596 501 PRO A CA 1
ATOM 3717 C C . PRO A 1 499 ? 15.064 64.578 1.160 1.000 32.914 501 PRO A C 1
ATOM 3718 O O . PRO A 1 499 ? 14.102 64.757 1.914 1.000 36.038 501 PRO A O 1
ATOM 3722 N N . ILE A 1 500 ? 15.886 65.552 0.759 1.000 34.533 502 ILE A N 1
ATOM 3723 C CA . ILE A 1 500 ? 15.736 66.986 1.188 1.000 35.037 502 ILE A CA 1
ATOM 3724 C C . ILE A 1 500 ? 15.607 67.855 -0.067 1.000 34.340 502 ILE A C 1
ATOM 3725 O O . ILE A 1 500 ? 16.544 67.857 -0.872 1.000 33.666 502 ILE A O 1
ATOM 3730 N N . ASP A 1 501 ? 14.475 68.544 -0.233 1.000 39.950 503 ASP A N 1
ATOM 3731 C CA . ASP A 1 501 ? 14.195 69.439 -1.389 1.000 43.044 503 ASP A CA 1
ATOM 3732 C C . ASP A 1 501 ? 15.328 70.470 -1.497 1.000 43.109 503 ASP A C 1
ATOM 3733 O O . ASP A 1 501 ? 15.823 70.919 -0.440 1.000 39.696 503 ASP A O 1
ATOM 3738 N N . ASN A 1 502 ? 15.762 70.771 -2.727 1.000 48.639 504 ASN A N 1
ATOM 3739 C CA . ASN A 1 502 ? 16.737 71.856 -3.037 1.000 51.565 504 ASN A CA 1
ATOM 3740 C C . ASN A 1 502 ? 18.077 71.550 -2.365 1.000 50.703 504 ASN A C 1
ATOM 3741 O O . ASN A 1 502 ? 18.779 72.495 -1.974 1.000 58.138 504 ASN A O 1
ATOM 3746 N N . CYS A 1 503 ? 18.394 70.267 -2.216 1.000 46.855 505 CYS A N 1
ATOM 3747 C CA . CYS A 1 503 ? 19.640 69.740 -1.601 1.000 44.926 505 CYS A CA 1
ATOM 3748 C C . CYS A 1 503 ? 20.102 68.546 -2.441 1.000 36.675 505 CYS A C 1
ATOM 3749 O O . CYS A 1 503 ? 19.336 67.571 -2.555 1.000 34.191 505 CYS A O 1
ATOM 3752 N N . SER A 1 504 ? 21.301 68.617 -3.004 1.000 32.402 506 SER A N 1
ATOM 3753 C CA . SER A 1 504 ? 21.838 67.626 -3.971 1.000 30.043 506 SER A CA 1
ATOM 3754 C C . SER A 1 504 ? 22.391 66.402 -3.222 1.000 27.892 506 SER A C 1
ATOM 3755 O O . SER A 1 504 ? 23.510 65.954 -3.536 1.000 25.469 506 SER A O 1
ATOM 3758 N N . LEU A 1 505 ? 21.635 65.914 -2.225 1.000 28.672 507 LEU A N 1
ATOM 3759 C CA . LEU A 1 505 ? 21.926 64.663 -1.473 1.000 28.438 507 LEU A CA 1
ATOM 3760 C C . LEU A 1 505 ? 21.071 63.547 -2.072 1.000 25.530 507 LEU A C 1
ATOM 3761 O O . LEU A 1 505 ? 19.842 63.738 -2.213 1.000 29.055 507 LEU A O 1
ATOM 3766 N N . TYR A 1 506 ? 21.712 62.449 -2.441 1.000 27.155 508 TYR A N 1
ATOM 3767 C CA . TYR A 1 506 ? 21.051 61.265 -3.041 1.000 27.926 508 TYR A CA 1
ATOM 3768 C C . TYR A 1 506 ? 21.445 60.025 -2.247 1.000 27.985 508 TYR A C 1
ATOM 3769 O O . TYR A 1 506 ? 22.589 59.960 -1.720 1.000 27.947 508 TYR A O 1
ATOM 3778 N N . ILE A 1 507 ? 20.530 59.051 -2.232 1.000 28.668 509 ILE A N 1
ATOM 3779 C CA . ILE A 1 507 ? 20.718 57.719 -1.583 1.000 28.941 509 ILE A CA 1
ATOM 3780 C C . ILE A 1 507 ? 20.227 56.631 -2.545 1.000 26.209 509 ILE A C 1
ATOM 3781 O O . ILE A 1 507 ? 19.141 56.780 -3.112 1.000 24.654 509 ILE A O 1
ATOM 3786 N N . CYS A 1 508 ? 20.995 55.560 -2.697 1.000 27.394 510 CYS A N 1
ATOM 3787 C CA . CYS A 1 508 ? 20.565 54.364 -3.449 1.000 25.507 510 CYS A CA 1
ATOM 3788 C C . CYS A 1 508 ? 21.166 53.103 -2.824 1.000 23.086 510 CYS A C 1
ATOM 3789 O O . CYS A 1 508 ? 22.036 53.206 -1.953 1.000 23.487 510 CYS A O 1
ATOM 3792 N N . GLY A 1 509 ? 20.659 51.956 -3.251 1.000 22.452 511 GLY A N 1
ATOM 3793 C CA . GLY A 1 509 ? 21.044 50.631 -2.750 1.000 22.694 511 GLY A CA 1
ATOM 3794 C C . GLY A 1 509 ? 19.850 49.729 -2.520 1.000 22.229 511 GLY A C 1
ATOM 3795 O O . GLY A 1 509 ? 18.686 50.154 -2.695 1.000 23.121 511 GLY A O 1
ATOM 3796 N N . GLU A 1 510 ? 20.146 48.492 -2.152 1.000 22.134 512 GLU A N 1
ATOM 3797 C CA . GLU A 1 510 ? 19.147 47.455 -1.808 1.000 21.038 512 GLU A CA 1
ATOM 3798 C C . GLU A 1 510 ? 18.228 47.915 -0.671 1.000 20.092 512 GLU A C 1
ATOM 3799 O O . GLU A 1 510 ? 17.010 47.548 -0.725 1.000 20.417 512 GLU A O 1
ATOM 3805 N N . ALA A 1 511 ? 18.725 48.690 0.309 1.000 19.601 513 ALA A N 1
ATOM 3806 C CA . ALA A 1 511 ? 18.026 48.818 1.617 1.000 21.590 513 ALA A CA 1
ATOM 3807 C C . ALA A 1 511 ? 16.623 49.423 1.462 1.000 24.350 513 ALA A C 1
ATOM 3808 O O . ALA A 1 511 ? 15.689 48.930 2.147 1.000 24.640 513 ALA A O 1
ATOM 3810 N N . TYR A 1 512 ? 16.431 50.418 0.584 1.000 23.474 514 TYR A N 1
ATOM 3811 C CA . TYR A 1 512 ? 15.136 51.152 0.469 1.000 23.933 514 TYR A CA 1
ATOM 3812 C C . TYR A 1 512 ? 14.482 50.793 -0.872 1.000 24.651 514 TYR A C 1
ATOM 3813 O O . TYR A 1 512 ? 13.793 51.653 -1.469 1.000 25.403 514 TYR A O 1
ATOM 3822 N N . SER A 1 513 ? 14.543 49.513 -1.250 1.000 25.720 515 SER A N 1
ATOM 3823 C CA . SER A 1 513 ? 14.001 48.994 -2.535 1.000 23.888 515 SER A CA 1
ATOM 3824 C C . SER A 1 513 ? 12.792 48.076 -2.328 1.000 25.557 515 SER A C 1
ATOM 3825 O O . SER A 1 513 ? 12.520 47.641 -1.177 1.000 24.176 515 SER A O 1
ATOM 3828 N N . ASP A 1 514 ? 12.170 47.716 -3.449 1.000 24.071 516 ASP A N 1
ATOM 3829 C CA . ASP A 1 514 ? 11.131 46.675 -3.530 1.000 24.461 516 ASP A CA 1
ATOM 3830 C C . ASP A 1 514 ? 11.809 45.304 -3.598 1.000 27.692 516 ASP A C 1
ATOM 3831 O O . ASP A 1 514 ? 11.157 44.330 -3.224 1.000 34.530 516 ASP A O 1
ATOM 3836 N N . GLY A 1 515 ? 13.094 45.260 -3.954 1.000 25.160 517 GLY A N 1
ATOM 3837 C CA . GLY A 1 515 ? 13.878 44.020 -4.115 1.000 23.539 517 GLY A CA 1
ATOM 3838 C C . GLY A 1 515 ? 14.868 43.826 -2.981 1.000 22.277 517 GLY A C 1
ATOM 3839 O O . GLY A 1 515 ? 16.037 43.517 -3.263 1.000 20.882 517 GLY A O 1
ATOM 3840 N N . GLN A 1 516 ? 14.409 43.936 -1.728 1.000 21.295 518 GLN A N 1
ATOM 3841 C CA . GLN A 1 516 ? 15.281 43.783 -0.543 1.000 20.623 518 GLN A CA 1
ATOM 3842 C C . GLN A 1 516 ? 15.892 42.377 -0.550 1.000 21.938 518 GLN A C 1
ATOM 3843 O O . GLN A 1 516 ? 15.226 41.423 -0.960 1.000 21.487 518 GLN A O 1
ATOM 3849 N N . GLY A 1 517 ? 17.146 42.257 -0.148 1.000 21.608 519 GLY A N 1
ATOM 3850 C CA . GLY A 1 517 ? 17.868 40.975 -0.200 1.000 22.249 519 GLY A CA 1
ATOM 3851 C C . GLY A 1 517 ? 18.392 40.631 -1.585 1.000 22.005 519 GLY A C 1
ATOM 3852 O O . GLY A 1 517 ? 19.018 39.554 -1.702 1.000 19.537 519 GLY A O 1
ATOM 3853 N N . TRP A 1 518 ? 18.239 41.516 -2.585 1.000 22.239 520 TRP A N 1
ATOM 3854 C CA . TRP A 1 518 ? 18.634 41.226 -3.995 1.000 22.415 520 TRP A CA 1
ATOM 3855 C C . TRP A 1 518 ? 19.440 42.379 -4.618 1.000 22.489 520 TRP A C 1
ATOM 3856 O O . TRP A 1 518 ? 19.134 43.570 -4.360 1.000 24.345 520 TRP A O 1
ATOM 3867 N N . VAL A 1 519 ? 20.361 42.025 -5.503 1.000 22.541 521 VAL A N 1
ATOM 3868 C CA . VAL A 1 519 ? 21.002 42.981 -6.439 1.000 21.963 521 VAL A CA 1
ATOM 3869 C C . VAL A 1 519 ? 19.903 43.703 -7.213 1.000 23.499 521 VAL A C 1
ATOM 3870 O O . VAL A 1 519 ? 19.999 44.937 -7.331 1.000 26.465 521 VAL A O 1
ATOM 3874 N N . GLU A 1 520 ? 18.850 43.001 -7.634 1.000 21.467 522 GLU A N 1
ATOM 3875 C CA . GLU A 1 520 ? 17.725 43.655 -8.356 1.000 21.691 522 GLU A CA 1
ATOM 3876 C C . GLU A 1 520 ? 17.269 44.921 -7.618 1.000 22.133 522 GLU A C 1
ATOM 3877 O O . GLU A 1 520 ? 16.955 45.948 -8.266 1.000 20.546 522 GLU A O 1
ATOM 3883 N N . GLY A 1 521 ? 17.143 44.838 -6.296 1.000 23.601 523 GLY A N 1
ATOM 3884 C CA . GLY A 1 521 ? 16.632 45.969 -5.502 1.000 23.360 523 GLY A CA 1
ATOM 3885 C C . GLY A 1 521 ? 17.592 47.158 -5.573 1.000 25.242 523 GLY A C 1
ATOM 3886 O O . GLY A 1 521 ? 17.107 48.290 -5.701 1.000 22.147 523 GLY A O 1
ATOM 3887 N N . ALA A 1 522 ? 18.902 46.910 -5.418 1.000 21.843 524 ALA A N 1
ATOM 3888 C CA . ALA A 1 522 ? 19.962 47.929 -5.545 1.000 22.722 524 ALA A CA 1
ATOM 3889 C C . ALA A 1 522 ? 19.880 48.621 -6.915 1.000 22.946 524 ALA A C 1
ATOM 3890 O O . ALA A 1 522 ? 20.023 49.868 -6.959 1.000 23.432 524 ALA A O 1
ATOM 3892 N N . LEU A 1 523 ? 19.663 47.876 -8.000 1.000 21.794 525 LEU A N 1
ATOM 3893 C CA . LEU A 1 523 ? 19.563 48.484 -9.352 1.000 21.208 525 LEU A CA 1
ATOM 3894 C C . LEU A 1 523 ? 18.269 49.281 -9.439 1.000 24.671 525 LEU A C 1
ATOM 3895 O O . LEU A 1 523 ? 18.292 50.372 -10.066 1.000 26.454 5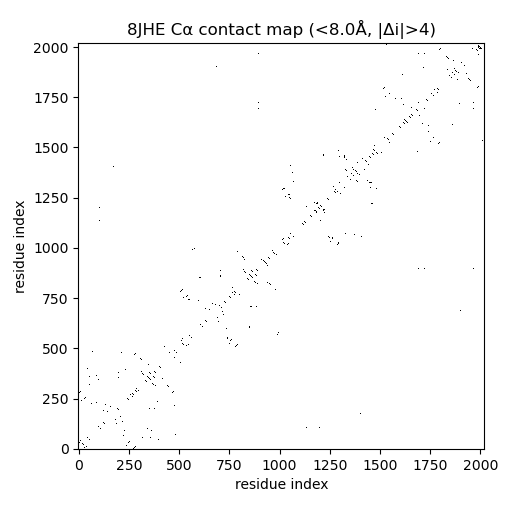25 LEU A O 1
ATOM 3900 N N . GLN A 1 524 ? 17.187 48.781 -8.835 1.000 22.237 526 GLN A N 1
ATOM 3901 C CA . GLN A 1 524 ? 15.875 49.455 -8.896 1.000 26.268 526 GLN A CA 1
ATOM 3902 C C . GLN A 1 524 ? 16.042 50.896 -8.360 1.000 25.201 526 GLN A C 1
ATOM 3903 O O . GLN A 1 524 ? 15.560 51.850 -9.017 1.000 20.970 526 GLN A O 1
ATOM 3909 N N . THR A 1 525 ? 16.655 51.059 -7.182 1.000 24.596 527 THR A N 1
ATOM 3910 C CA . THR A 1 525 ? 16.709 52.372 -6.502 1.000 21.819 527 THR A CA 1
ATOM 3911 C C . THR A 1 525 ? 17.798 53.220 -7.165 1.000 23.296 527 THR A C 1
ATOM 3912 O O . THR A 1 525 ? 17.600 54.424 -7.215 1.000 25.400 527 THR A O 1
ATOM 3916 N N . ALA A 1 526 ? 18.900 52.631 -7.636 1.000 23.272 528 ALA A N 1
ATOM 3917 C CA . ALA A 1 526 ? 19.880 53.348 -8.492 1.000 24.833 528 ALA A CA 1
ATOM 3918 C C . ALA A 1 526 ? 19.130 54.003 -9.663 1.000 24.502 528 ALA A C 1
ATOM 3919 O O . ALA A 1 526 ? 19.317 55.193 -9.877 1.000 23.814 528 ALA A O 1
ATOM 3921 N N . ASP A 1 527 ? 18.243 53.280 -10.340 1.000 24.456 529 ASP A N 1
ATOM 3922 C CA . ASP A 1 527 ? 17.503 53.828 -11.504 1.000 27.754 529 ASP A CA 1
ATOM 3923 C C . ASP A 1 527 ? 16.551 54.940 -11.059 1.000 29.384 529 ASP A C 1
ATOM 3924 O O . ASP A 1 527 ? 16.452 55.934 -11.791 1.000 25.144 529 ASP A O 1
ATOM 3929 N N . ILE A 1 528 ? 15.848 54.783 -9.929 1.000 29.174 530 ILE A N 1
ATOM 3930 C CA . ILE A 1 528 ? 14.938 55.845 -9.408 1.000 26.918 530 ILE A CA 1
ATOM 3931 C C . ILE A 1 528 ? 15.776 57.092 -9.092 1.000 25.467 530 ILE A C 1
ATOM 3932 O O . ILE A 1 528 ? 15.355 58.237 -9.434 1.000 25.593 530 ILE A O 1
ATOM 3937 N N . MET A 1 529 ? 16.928 56.881 -8.463 1.000 24.468 531 MET A N 1
ATOM 3938 C CA . MET A 1 529 ? 17.832 57.963 -8.006 1.000 25.686 531 MET A CA 1
ATOM 3939 C C . MET A 1 529 ? 18.378 58.688 -9.254 1.000 25.321 531 MET A C 1
ATOM 3940 O O . MET A 1 529 ? 18.284 59.902 -9.315 1.000 25.263 531 MET A O 1
ATOM 3945 N N . LEU A 1 530 ? 18.896 57.954 -10.239 1.000 25.520 532 LEU A N 1
ATOM 3946 C CA . LEU A 1 530 ? 19.488 58.536 -11.463 1.000 25.697 532 LEU A CA 1
ATOM 3947 C C . LEU A 1 530 ? 18.433 59.378 -12.182 1.000 26.257 532 LEU A C 1
ATOM 3948 O O . LEU A 1 530 ? 18.749 60.494 -12.592 1.000 28.796 532 LEU A O 1
ATOM 3953 N N . LYS A 1 531 ? 17.221 58.878 -12.312 1.000 28.354 533 LYS A N 1
ATOM 3954 C CA . LYS A 1 531 ? 16.148 59.611 -13.010 1.000 32.326 533 LYS A CA 1
ATOM 3955 C C . LYS A 1 531 ? 15.926 60.959 -12.317 1.000 34.375 533 LYS A C 1
ATOM 3956 O O . LYS A 1 531 ? 15.761 61.978 -13.027 1.000 31.780 533 LYS A O 1
ATOM 3962 N N . LYS A 1 532 ? 15.856 60.964 -10.988 1.000 32.442 534 LYS A N 1
ATOM 3963 C CA . LYS A 1 532 ? 15.648 62.205 -10.200 1.000 34.423 534 LYS A CA 1
ATOM 3964 C C . LYS A 1 532 ? 16.864 63.114 -10.419 1.000 33.326 534 LYS A C 1
ATOM 3965 O O . LYS A 1 532 ? 16.661 64.318 -10.692 1.000 37.141 534 LYS A O 1
ATOM 3971 N N . PHE A 1 533 ? 18.067 62.571 -10.277 1.000 27.344 535 PHE A N 1
ATOM 3972 C CA . PHE A 1 533 ? 19.341 63.314 -10.390 1.000 27.480 535 PHE A CA 1
ATOM 3973 C C . PHE A 1 533 ? 19.375 64.035 -11.750 1.000 32.261 535 PHE A C 1
ATOM 3974 O O . PHE A 1 533 ? 19.687 65.239 -11.778 1.000 34.064 535 PHE A O 1
ATOM 3982 N N . ILE A 1 534 ? 19.052 63.334 -12.841 1.000 33.732 536 ILE A N 1
ATOM 3983 C CA . ILE A 1 534 ? 19.141 63.894 -14.220 1.000 30.804 536 ILE A CA 1
ATOM 3984 C C . ILE A 1 534 ? 18.074 64.976 -14.398 1.000 34.241 536 ILE A C 1
ATOM 3985 O O . ILE A 1 534 ? 18.375 65.961 -15.063 1.000 36.934 536 ILE A O 1
ATOM 3990 N N . ALA A 1 535 ? 16.886 64.836 -13.798 1.000 36.926 537 ALA A N 1
ATOM 3991 C CA . ALA A 1 535 ? 15.804 65.848 -13.887 1.000 40.672 537 ALA A CA 1
ATOM 3992 C C . ALA A 1 535 ? 16.236 67.149 -13.185 1.000 41.776 537 ALA A C 1
ATOM 3993 O O . ALA A 1 535 ? 15.878 68.211 -13.680 1.000 43.297 537 ALA A O 1
ATOM 3995 N N . VAL A 1 536 ? 16.921 67.049 -12.044 1.000 42.349 538 VAL A N 1
ATOM 3996 C CA . VAL A 1 536 ? 17.237 68.171 -11.114 1.000 42.688 538 VAL A CA 1
ATOM 3997 C C . VAL A 1 536 ? 18.538 68.905 -11.496 1.000 43.486 538 VAL A C 1
ATOM 3998 O O . VAL A 1 536 ? 18.578 70.122 -11.331 1.000 45.797 538 VAL A O 1
ATOM 4002 N N . GLU A 1 537 ? 19.599 68.205 -11.872 1.000 40.127 539 GLU A N 1
ATOM 4003 C CA . GLU A 1 537 ? 20.977 68.746 -11.763 1.000 44.031 539 GLU A CA 1
ATOM 4004 C C . GLU A 1 537 ? 21.440 69.376 -13.085 1.000 49.938 539 GLU A C 1
ATOM 4005 O O . GLU A 1 537 ? 21.097 68.855 -14.180 1.000 49.507 539 GLU A O 1
ATOM 4011 N N . SER A 1 538 ? 22.185 70.479 -12.965 1.000 61.245 540 SER A N 1
ATOM 4012 C CA . SER A 1 538 ? 22.954 71.142 -14.056 1.000 68.138 540 SER A CA 1
ATOM 4013 C C . SER A 1 538 ? 24.126 70.245 -14.496 1.000 62.487 540 SER A C 1
ATOM 4014 O O . SER A 1 538 ? 24.698 69.561 -13.623 1.000 61.531 540 SER A O 1
ATOM 4017 N N . LYS A 1 539 ? 24.499 70.301 -15.783 1.000 65.959 541 LYS A N 1
ATOM 4018 C CA . LYS A 1 539 ? 25.465 69.384 -16.466 1.000 78.628 541 LYS A CA 1
ATOM 4019 C C . LYS A 1 539 ? 26.902 69.944 -16.516 1.000 76.826 541 LYS A C 1
ATOM 4020 O O . LYS A 1 539 ? 27.799 69.207 -17.043 1.000 71.781 541 LYS A O 1
ATOM 4026 N N . THR A 1 540 ? 27.121 71.159 -15.979 1.000 81.405 542 THR A N 1
ATOM 4027 C CA . THR A 1 540 ? 28.392 71.952 -16.035 1.000 77.703 542 THR A CA 1
ATOM 4028 C C . THR A 1 540 ? 29.439 71.398 -15.043 1.000 73.824 542 THR A C 1
ATOM 4029 O O . THR A 1 540 ? 29.096 70.502 -14.255 1.000 63.363 542 THR A O 1
ATOM 4033 N N . SER A 1 541 ? 30.671 71.929 -15.094 1.000 78.878 543 SER A N 1
ATOM 4034 C CA . SER A 1 541 ? 31.789 71.670 -14.144 1.000 79.919 543 SER A CA 1
ATOM 4035 C C . SER A 1 541 ? 31.900 72.821 -13.136 1.000 76.905 543 SER A C 1
ATOM 4036 O O . SER A 1 541 ? 32.793 72.821 -12.283 1.000 65.929 543 SER A O 1
ATOM 4039 N N . GLU B 1 2 ? 42.985 19.234 8.837 1.000 53.891 4 GLU B N 1
ATOM 4040 C CA . GLU B 1 2 ? 44.102 18.634 8.022 1.000 53.734 4 GLU B CA 1
ATOM 4041 C C . GLU B 1 2 ? 45.204 19.678 7.790 1.000 50.186 4 GLU B C 1
ATOM 4042 O O . GLU B 1 2 ? 44.858 20.844 7.460 1.000 42.728 4 GLU B O 1
ATOM 4048 N N . ASN B 1 3 ? 46.473 19.273 7.941 1.000 46.933 5 ASN B N 1
ATOM 4049 C CA . ASN B 1 3 ? 47.631 20.217 7.860 1.000 43.084 5 ASN B CA 1
ATOM 4050 C C . ASN B 1 3 ? 47.900 20.591 6.399 1.000 38.538 5 ASN B C 1
ATOM 4051 O O . ASN B 1 3 ? 48.152 19.695 5.587 1.000 43.366 5 ASN B O 1
ATOM 4056 N N . GLU B 1 4 ? 47.897 21.880 6.086 1.000 32.536 6 GLU B N 1
ATOM 4057 C CA . GLU B 1 4 ? 48.350 22.353 4.766 1.000 33.248 6 GLU B CA 1
ATOM 4058 C C . GLU B 1 4 ? 49.813 21.942 4.569 1.000 33.753 6 GLU B C 1
ATOM 4059 O O . GLU B 1 4 ? 50.585 21.972 5.543 1.000 34.031 6 GLU B O 1
ATOM 4065 N N . LYS B 1 5 ? 50.148 21.522 3.349 1.000 35.025 7 LYS B N 1
ATOM 4066 C CA . LYS B 1 5 ? 51.515 21.168 2.902 1.000 38.506 7 LYS B CA 1
ATOM 4067 C C . LYS B 1 5 ? 51.886 22.130 1.773 1.000 36.157 7 LYS B C 1
ATOM 4068 O O . LYS B 1 5 ? 51.101 22.243 0.831 1.000 37.608 7 LYS B O 1
ATOM 4074 N N . ILE B 1 6 ? 53.014 22.824 1.902 1.000 32.947 8 ILE B N 1
ATOM 4075 C CA . ILE B 1 6 ? 53.502 23.786 0.869 1.000 31.933 8 ILE B CA 1
ATOM 4076 C C . ILE B 1 6 ? 54.968 23.490 0.621 1.000 28.626 8 ILE B C 1
ATOM 4077 O O . ILE B 1 6 ? 55.545 22.764 1.428 1.000 31.992 8 ILE B O 1
ATOM 4082 N N . ASP B 1 7 ? 55.546 24.029 -0.451 1.000 29.574 9 ASP B N 1
ATOM 4083 C CA . ASP B 1 7 ? 56.966 23.745 -0.800 1.000 29.651 9 ASP B CA 1
ATOM 4084 C C . ASP B 1 7 ? 57.890 24.695 -0.011 1.000 29.988 9 ASP B C 1
ATOM 4085 O O . ASP B 1 7 ? 58.751 24.209 0.768 1.000 27.776 9 ASP B O 1
ATOM 4090 N N . ILE B 1 8 ? 57.728 26.004 -0.224 1.000 28.015 10 ILE B N 1
ATOM 4091 C CA . ILE B 1 8 ? 58.617 27.041 0.377 1.000 26.638 10 ILE B CA 1
ATOM 4092 C C . ILE B 1 8 ? 57.756 27.970 1.211 1.000 24.439 10 ILE B C 1
ATOM 4093 O O . ILE B 1 8 ? 56.807 28.587 0.674 1.000 25.245 10 ILE B O 1
ATOM 4098 N N . ALA B 1 9 ? 58.063 28.005 2.504 1.000 26.185 11 ALA B N 1
ATOM 4099 C CA . ALA B 1 9 ? 57.560 29.022 3.451 1.000 26.808 11 ALA B CA 1
ATOM 4100 C C . ALA B 1 9 ? 58.626 30.125 3.570 1.000 27.180 11 ALA B C 1
ATOM 4101 O O . ALA B 1 9 ? 59.818 29.805 3.872 1.000 24.920 11 ALA B O 1
ATOM 4103 N N . ILE B 1 10 ? 58.210 31.367 3.328 1.000 25.899 12 ILE B N 1
ATOM 4104 C CA . ILE B 1 10 ? 59.052 32.575 3.570 1.000 25.061 12 ILE B CA 1
ATOM 4105 C C . ILE B 1 10 ? 58.337 33.385 4.645 1.000 22.067 12 ILE B C 1
ATOM 4106 O O . ILE B 1 10 ? 57.161 33.742 4.458 1.000 24.383 12 ILE B O 1
ATOM 4111 N N . VAL B 1 11 ? 59.018 33.630 5.746 1.000 23.032 13 VAL B N 1
ATOM 4112 C CA . VAL B 1 11 ? 58.434 34.407 6.876 1.000 24.587 13 VAL B CA 1
ATOM 4113 C C . VAL B 1 11 ? 59.176 35.742 6.984 1.000 23.491 13 VAL B C 1
ATOM 4114 O O . VAL B 1 11 ? 60.417 35.746 7.193 1.000 23.063 13 VAL B O 1
ATOM 4118 N N . GLY B 1 12 ? 58.414 36.834 6.881 1.000 23.381 14 GLY B N 1
ATOM 4119 C CA . GLY B 1 12 ? 58.917 38.214 6.919 1.000 24.022 14 GLY B CA 1
ATOM 4120 C C . GLY B 1 12 ? 58.628 38.911 5.612 1.000 24.079 14 GLY B C 1
ATOM 4121 O O . GLY B 1 12 ? 59.249 38.554 4.607 1.000 24.057 14 GLY B O 1
ATOM 4122 N N . GLY B 1 13 ? 57.711 39.879 5.646 1.000 26.034 15 GLY B N 1
ATOM 4123 C CA . GLY B 1 13 ? 57.294 40.685 4.489 1.000 25.416 15 GLY B CA 1
ATOM 4124 C C . GLY B 1 13 ? 58.044 42.002 4.395 1.000 23.383 15 GLY B C 1
ATOM 4125 O O . GLY B 1 13 ? 57.421 42.998 3.967 1.000 23.860 15 GLY B O 1
ATOM 4126 N N . GLY B 1 14 ? 59.312 42.022 4.786 1.000 22.812 16 GLY B N 1
ATOM 4127 C CA . GLY B 1 14 ? 60.234 43.135 4.476 1.000 25.383 16 GLY B CA 1
ATOM 4128 C C . GLY B 1 14 ? 60.809 42.981 3.082 1.000 24.671 16 GLY B C 1
ATOM 4129 O O . GLY B 1 14 ? 60.448 42.030 2.385 1.000 22.559 16 GLY B O 1
ATOM 4130 N N . VAL B 1 15 ? 61.736 43.842 2.708 1.000 22.566 17 VAL B N 1
ATOM 4131 C CA . VAL B 1 15 ? 62.267 43.860 1.326 1.000 23.960 17 VAL B CA 1
ATOM 4132 C C . VAL B 1 15 ? 62.934 42.514 1.009 1.000 23.918 17 VAL B C 1
ATOM 4133 O O . VAL B 1 15 ? 62.766 42.053 -0.119 1.000 21.431 17 VAL B O 1
ATOM 4137 N N . SER B 1 16 ? 63.726 41.931 1.905 1.000 21.155 18 SER B N 1
ATOM 4138 C CA . SER B 1 16 ? 64.465 40.693 1.545 1.000 20.323 18 SER B CA 1
ATOM 4139 C C . SER B 1 16 ? 63.469 39.530 1.373 1.000 22.580 18 SER B C 1
ATOM 4140 O O . SER B 1 16 ? 63.735 38.649 0.543 1.000 23.709 18 SER B O 1
ATOM 4143 N N . GLY B 1 17 ? 62.387 39.504 2.153 1.000 21.401 19 GLY B N 1
ATOM 4144 C CA . GLY B 1 17 ? 61.346 38.466 2.088 1.000 21.672 19 GLY B CA 1
ATOM 4145 C C . GLY B 1 17 ? 60.614 38.506 0.758 1.000 22.297 19 GLY B C 1
ATOM 4146 O O . GLY B 1 17 ? 60.589 37.475 0.055 1.000 21.523 19 GLY B O 1
ATOM 4147 N N . VAL B 1 18 ? 60.061 39.664 0.392 1.000 21.685 20 VAL B N 1
ATOM 4148 C CA . VAL B 1 18 ? 59.299 39.798 -0.875 1.000 22.978 20 VAL B CA 1
ATOM 4149 C C . VAL B 1 18 ? 60.246 39.671 -2.066 1.000 23.345 20 VAL B C 1
ATOM 4150 O O . VAL B 1 18 ? 59.843 39.096 -3.066 1.000 22.619 20 VAL B O 1
ATOM 4154 N N . TYR B 1 19 ? 61.484 40.134 -1.956 1.000 23.605 21 TYR B N 1
ATOM 4155 C CA . TYR B 1 19 ? 62.472 40.007 -3.056 1.000 23.624 21 TYR B CA 1
ATOM 4156 C C . TYR B 1 19 ? 62.732 38.527 -3.283 1.000 23.615 21 TYR B C 1
ATOM 4157 O O . TYR B 1 19 ? 62.716 38.067 -4.449 1.000 21.549 21 TYR B O 1
ATOM 4166 N N . SER B 1 20 ? 63.006 37.810 -2.193 1.000 23.267 22 SER B N 1
ATOM 4167 C CA . SER B 1 20 ? 63.272 36.354 -2.221 1.000 23.388 22 SER B CA 1
ATOM 4168 C C . SER B 1 20 ? 62.053 35.612 -2.795 1.000 23.564 22 SER B C 1
ATOM 4169 O O . SER B 1 20 ? 62.249 34.773 -3.707 1.000 24.397 22 SER B O 1
ATOM 4172 N N . ALA B 1 21 ? 60.841 35.944 -2.347 1.000 21.788 23 ALA B N 1
ATOM 4173 C CA . ALA B 1 21 ? 59.596 35.314 -2.846 1.000 22.503 23 ALA B CA 1
ATOM 4174 C C . ALA B 1 21 ? 59.528 35.487 -4.369 1.000 23.961 23 ALA B C 1
ATOM 4175 O O . ALA B 1 21 ? 59.329 34.515 -5.080 1.000 23.792 23 ALA B O 1
ATOM 4177 N N . TRP B 1 22 ? 59.660 36.719 -4.841 1.000 25.947 24 TRP B N 1
ATOM 4178 C CA . TRP B 1 22 ? 59.635 37.078 -6.279 1.000 26.721 24 TRP B CA 1
ATOM 4179 C C . TRP B 1 22 ? 60.657 36.225 -7.039 1.000 25.719 24 TRP B C 1
ATOM 4180 O O . TRP B 1 22 ? 60.278 35.586 -8.055 1.000 25.554 24 TRP B O 1
ATOM 4191 N N . LYS B 1 23 ? 61.913 36.197 -6.575 1.000 24.904 25 LYS B N 1
ATOM 4192 C CA . LYS B 1 23 ? 62.991 35.491 -7.303 1.000 23.159 25 LYS B CA 1
ATOM 4193 C C . LYS B 1 23 ? 62.663 33.990 -7.343 1.000 27.383 25 LYS B C 1
ATOM 4194 O O . LYS B 1 23 ? 62.899 33.344 -8.381 1.000 26.637 25 LYS B O 1
ATOM 4200 N N . LEU B 1 24 ? 62.208 33.431 -6.220 1.000 25.785 26 LEU B N 1
ATOM 4201 C CA . LEU B 1 24 ? 62.056 31.962 -6.087 1.000 25.573 26 LEU B CA 1
ATOM 4202 C C . LEU B 1 24 ? 60.863 31.518 -6.939 1.000 24.700 26 LEU B C 1
ATOM 4203 O O . LEU B 1 24 ? 60.969 30.462 -7.522 1.000 27.053 26 LEU B O 1
ATOM 4208 N N . LYS B 1 25 ? 59.795 32.309 -7.019 1.000 23.179 27 LYS B N 1
ATOM 4209 C CA . LYS B 1 25 ? 58.614 31.944 -7.838 1.000 25.181 27 LYS B CA 1
ATOM 4210 C C . LYS B 1 25 ? 59.024 31.974 -9.313 1.000 27.861 27 LYS B C 1
ATOM 4211 O O . LYS B 1 25 ? 58.557 31.107 -10.068 1.000 29.135 27 LYS B O 1
ATOM 4217 N N . THR B 1 26 ? 59.907 32.892 -9.712 1.000 27.372 28 THR B N 1
ATOM 4218 C CA . THR B 1 26 ? 60.430 32.928 -11.091 1.000 27.777 28 THR B CA 1
ATOM 4219 C C . THR B 1 26 ? 61.277 31.677 -11.325 1.000 28.534 28 THR B C 1
ATOM 4220 O O . THR B 1 26 ? 61.161 31.080 -12.416 1.000 27.013 28 THR B O 1
ATOM 4224 N N . LYS B 1 27 ? 62.117 31.318 -10.364 1.000 26.443 29 LYS B N 1
ATOM 4225 C CA . LYS B 1 27 ? 63.049 30.176 -10.521 1.000 29.528 29 LYS B CA 1
ATOM 4226 C C . LYS B 1 27 ? 62.266 28.843 -10.494 1.000 29.146 29 LYS B C 1
ATOM 4227 O O . LYS B 1 27 ? 62.672 27.922 -11.234 1.000 27.844 29 LYS B O 1
ATOM 4233 N N . TYR B 1 28 ? 61.209 28.738 -9.675 1.000 26.155 30 TYR B N 1
ATOM 4234 C CA . TYR B 1 28 ? 60.441 27.477 -9.445 1.000 27.605 30 TYR B CA 1
ATOM 4235 C C . TYR B 1 28 ? 58.946 27.760 -9.579 1.000 28.723 30 TYR B C 1
ATOM 4236 O O . TYR B 1 28 ? 58.204 27.830 -8.587 1.000 27.404 30 TYR B O 1
ATOM 4245 N N . PRO B 1 29 ? 58.443 27.937 -10.818 1.000 29.180 31 PRO B N 1
ATOM 4246 C CA . PRO B 1 29 ? 57.064 28.390 -11.032 1.000 28.764 31 PRO B CA 1
ATOM 4247 C C . PRO B 1 29 ? 56.013 27.370 -10.557 1.000 29.514 31 PRO B C 1
ATOM 4248 O O . PRO B 1 29 ? 54.903 27.761 -10.281 1.000 27.664 31 PRO B O 1
ATOM 4252 N N . ASN B 1 30 ? 56.412 26.113 -10.402 1.000 32.400 32 ASN B N 1
ATOM 4253 C CA . ASN B 1 30 ? 55.492 24.989 -10.089 1.000 39.291 32 ASN B CA 1
ATOM 4254 C C . ASN B 1 30 ? 55.439 24.762 -8.573 1.000 40.132 32 ASN B C 1
ATOM 4255 O O . ASN B 1 30 ? 54.514 24.053 -8.132 1.000 36.839 32 ASN B O 1
ATOM 4260 N N . LYS B 1 31 ? 56.352 25.359 -7.798 1.000 37.953 33 LYS B N 1
ATOM 4261 C CA . LYS B 1 31 ? 56.316 25.226 -6.317 1.000 32.828 33 LYS B CA 1
ATOM 4262 C C . LYS B 1 31 ? 55.196 26.095 -5.734 1.000 33.833 33 LYS B C 1
ATOM 4263 O O . LYS B 1 31 ? 54.928 27.216 -6.241 1.000 31.389 33 LYS B O 1
ATOM 4269 N N . LYS B 1 32 ? 54.570 25.582 -4.675 1.000 33.276 34 LYS B N 1
ATOM 4270 C CA . LYS B 1 32 ? 53.660 26.364 -3.797 1.000 35.984 34 LYS B CA 1
ATOM 4271 C C . LYS B 1 32 ? 54.549 27.141 -2.812 1.000 30.477 34 LYS B C 1
ATOM 4272 O O . LYS B 1 32 ? 55.150 26.534 -1.916 1.000 32.335 34 LYS B O 1
ATOM 4278 N N . ILE B 1 33 ? 54.638 28.444 -3.012 1.000 28.420 35 ILE B N 1
ATOM 4279 C CA . ILE B 1 33 ? 55.467 29.379 -2.212 1.000 28.230 35 ILE B CA 1
ATOM 4280 C C . ILE B 1 33 ? 54.497 30.325 -1.516 1.000 26.612 35 ILE B C 1
ATOM 4281 O O . ILE B 1 33 ? 53.719 31.021 -2.198 1.000 25.021 35 ILE B O 1
ATOM 4286 N N . VAL B 1 34 ? 54.552 30.358 -0.199 1.000 27.911 36 VAL B N 1
ATOM 4287 C CA . VAL B 1 34 ? 53.702 31.281 0.587 1.000 28.290 36 VAL B CA 1
ATOM 4288 C C . VAL B 1 34 ? 54.645 32.166 1.413 1.000 29.003 36 VAL B C 1
ATOM 4289 O O . VAL B 1 34 ? 55.563 31.642 2.055 1.000 23.997 36 VAL B O 1
ATOM 4293 N N . LEU B 1 35 ? 54.401 33.475 1.393 1.000 29.876 37 LEU B N 1
ATOM 4294 C CA . LEU B 1 35 ? 55.112 34.408 2.281 1.000 28.593 37 LEU B CA 1
ATOM 4295 C C . LEU B 1 35 ? 54.151 34.780 3.406 1.000 26.117 37 LEU B C 1
ATOM 4296 O O . LEU B 1 35 ? 53.007 35.186 3.128 1.000 24.467 37 LEU B O 1
ATOM 4301 N N . PHE B 1 36 ? 54.616 34.634 4.639 1.000 25.729 38 PHE B N 1
ATOM 4302 C CA . PHE B 1 36 ? 53.845 34.989 5.859 1.000 25.764 38 PHE B CA 1
ATOM 4303 C C . PHE B 1 36 ? 54.433 36.272 6.465 1.000 24.017 38 PHE B C 1
ATOM 4304 O O . PHE B 1 36 ? 55.646 36.333 6.690 1.000 21.880 38 PHE B O 1
ATOM 4312 N N . GLU B 1 37 ? 53.582 37.246 6.733 1.000 25.263 39 GLU B N 1
ATOM 4313 C CA . GLU B 1 37 ? 53.901 38.478 7.504 1.000 26.377 39 GLU B CA 1
ATOM 4314 C C . GLU B 1 37 ? 52.993 38.519 8.740 1.000 24.564 39 GLU B C 1
ATOM 4315 O O . GLU B 1 37 ? 51.766 38.446 8.558 1.000 23.853 39 GLU B O 1
ATOM 4321 N N . GLY B 1 38 ? 53.597 38.640 9.929 1.000 25.840 40 GLY B N 1
ATOM 4322 C CA . GLY B 1 38 ? 52.914 38.704 11.239 1.000 23.304 40 GLY B CA 1
ATOM 4323 C C . GLY B 1 38 ? 52.135 39.994 11.365 1.000 25.941 40 GLY B C 1
ATOM 4324 O O . GLY B 1 38 ? 51.038 39.966 11.970 1.000 27.336 40 GLY B O 1
ATOM 4325 N N . GLY B 1 39 ? 52.665 41.102 10.813 1.000 22.950 41 GLY B N 1
ATOM 4326 C CA . GLY B 1 39 ? 51.964 42.406 10.852 1.000 22.630 41 GLY B CA 1
ATOM 4327 C C . GLY B 1 39 ? 50.888 42.489 9.778 1.000 23.943 41 GLY B C 1
ATOM 4328 O O . GLY B 1 39 ? 50.693 41.497 9.060 1.000 25.512 41 GLY B O 1
ATOM 4329 N N . ASP B 1 40 ? 50.300 43.670 9.593 1.000 25.313 42 ASP B N 1
ATOM 4330 C CA . ASP B 1 40 ? 49.050 43.880 8.832 1.000 28.751 42 ASP B CA 1
ATOM 4331 C C . ASP B 1 40 ? 49.386 44.424 7.434 1.000 26.844 42 ASP B C 1
ATOM 4332 O O . ASP B 1 40 ? 48.438 44.837 6.740 1.000 25.770 42 ASP B O 1
ATOM 4337 N N . HIS B 1 41 ? 50.658 44.415 7.018 1.000 25.491 43 HIS B N 1
ATOM 4338 C CA . HIS B 1 41 ? 51.090 45.048 5.745 1.000 23.933 43 HIS B CA 1
ATOM 4339 C C . HIS B 1 41 ? 52.494 44.581 5.365 1.000 24.877 43 HIS B C 1
ATOM 4340 O O . HIS B 1 41 ? 53.272 44.217 6.249 1.000 25.257 43 HIS B O 1
ATOM 4347 N N . ILE B 1 42 ? 52.790 44.631 4.071 1.000 22.276 44 ILE B N 1
ATOM 4348 C CA . ILE B 1 42 ? 54.150 44.389 3.516 1.000 24.087 44 ILE B CA 1
ATOM 4349 C C . ILE B 1 42 ? 54.983 45.651 3.732 1.000 21.477 44 ILE B C 1
ATOM 4350 O O . ILE B 1 42 ? 54.450 46.744 3.403 1.000 25.071 44 ILE B O 1
ATOM 4355 N N . GLY B 1 43 ? 56.256 45.515 4.143 1.000 23.668 45 GLY B N 1
ATOM 4356 C CA . GLY B 1 43 ? 57.245 46.629 4.101 1.000 22.912 45 GLY B CA 1
ATOM 4357 C C . GLY B 1 43 ? 58.347 46.531 5.147 1.000 23.657 45 GLY B C 1
ATOM 4358 O O . GLY B 1 43 ? 59.523 46.935 4.847 1.000 23.828 45 GLY B O 1
ATOM 4359 N N . GLY B 1 44 ? 58.026 45.987 6.328 1.000 21.470 46 GLY B N 1
ATOM 4360 C CA . GLY B 1 44 ? 58.963 45.930 7.459 1.000 20.907 46 GLY B CA 1
ATOM 4361 C C . GLY B 1 44 ? 59.457 47.332 7.825 1.000 20.510 46 GLY B C 1
ATOM 4362 O O . GLY B 1 44 ? 58.636 48.200 8.103 1.000 21.481 46 GLY B O 1
ATOM 4363 N N . ARG B 1 45 ? 60.754 47.558 7.756 1.000 21.045 47 ARG B N 1
ATOM 4364 C CA . ARG B 1 45 ? 61.399 48.846 8.164 1.000 22.296 47 ARG B CA 1
ATOM 4365 C C . ARG B 1 45 ? 61.357 49.899 7.055 1.000 22.800 47 ARG B C 1
ATOM 4366 O O . ARG B 1 45 ? 61.959 50.960 7.265 1.000 24.949 47 ARG B O 1
ATOM 4374 N N . LEU B 1 46 ? 60.676 49.630 5.935 1.000 22.571 48 LEU B N 1
ATOM 4375 C CA . LEU B 1 46 ? 60.308 50.655 4.937 1.000 20.585 48 LEU B CA 1
ATOM 4376 C C . LEU B 1 46 ? 58.840 51.034 5.171 1.000 21.552 48 LEU B C 1
ATOM 4377 O O . LEU B 1 46 ? 57.963 50.201 4.931 1.000 19.124 48 LEU B O 1
ATOM 4382 N N . LEU B 1 47 ? 58.588 52.249 5.649 1.000 20.919 49 LEU B N 1
ATOM 4383 C CA . LEU B 1 47 ? 57.240 52.724 6.039 1.000 20.906 49 LEU B CA 1
ATOM 4384 C C . LEU B 1 47 ? 57.107 54.149 5.507 1.000 23.155 49 LEU B C 1
ATOM 4385 O O . LEU B 1 47 ? 57.728 55.090 6.086 1.000 25.909 49 LEU B O 1
ATOM 4390 N N . SER B 1 48 ? 56.391 54.266 4.395 1.000 22.110 50 SER B N 1
ATOM 4391 C CA . SER B 1 48 ? 56.196 55.509 3.629 1.000 20.403 50 SER B CA 1
ATOM 4392 C C . SER B 1 48 ? 54.754 55.971 3.839 1.000 21.191 50 SER B C 1
ATOM 4393 O O . SER B 1 48 ? 53.846 55.191 3.501 1.000 21.981 50 SER B O 1
ATOM 4396 N N . VAL B 1 49 ? 54.531 57.181 4.343 1.000 21.434 51 VAL B N 1
ATOM 4397 C CA . VAL B 1 49 ? 53.153 57.684 4.566 1.000 22.666 51 VAL B CA 1
ATOM 4398 C C . VAL B 1 49 ? 53.041 59.117 4.035 1.000 23.704 51 VAL B C 1
ATOM 4399 O O . VAL B 1 49 ? 53.966 59.929 4.232 1.000 24.102 51 VAL B O 1
ATOM 4403 N N . ILE B 1 50 ? 51.909 59.417 3.424 1.000 23.584 52 ILE B N 1
ATOM 4404 C CA . ILE B 1 50 ? 51.566 60.759 2.902 1.000 23.171 52 ILE B CA 1
ATOM 4405 C C . ILE B 1 50 ? 51.070 61.596 4.079 1.000 24.635 52 ILE B C 1
ATOM 4406 O O . ILE B 1 50 ? 50.211 61.168 4.829 1.000 25.130 52 ILE B O 1
ATOM 4411 N N . PRO B 1 51 ? 51.606 62.813 4.305 1.000 24.780 53 PRO B N 1
ATOM 4412 C CA . PRO B 1 51 ? 51.122 63.660 5.382 1.000 26.147 53 PRO B CA 1
ATOM 4413 C C . PRO B 1 51 ? 49.777 64.260 5.010 1.000 26.685 53 PRO B C 1
ATOM 4414 O O . PRO B 1 51 ? 49.550 64.594 3.853 1.000 25.029 53 PRO B O 1
ATOM 4418 N N . PRO B 1 52 ? 48.860 64.412 5.984 1.000 25.113 54 PRO B N 1
ATOM 4419 C CA . PRO B 1 52 ? 47.607 65.106 5.743 1.000 25.411 54 PRO B CA 1
ATOM 4420 C C . PRO B 1 52 ? 47.901 66.534 5.278 1.000 26.615 54 PRO B C 1
ATOM 4421 O O . PRO B 1 52 ? 48.710 67.211 5.878 1.000 24.984 54 PRO B O 1
ATOM 4425 N N . GLY B 1 53 ? 47.220 66.948 4.211 1.000 27.212 55 GLY B N 1
ATOM 4426 C CA . GLY B 1 53 ? 47.292 68.305 3.649 1.000 27.921 55 GLY B CA 1
ATOM 4427 C C . GLY B 1 53 ? 48.570 68.514 2.846 1.000 26.425 55 GLY B C 1
ATOM 4428 O O . GLY B 1 53 ? 48.807 69.657 2.402 1.000 24.191 55 GLY B O 1
ATOM 4429 N N . ILE B 1 54 ? 49.366 67.463 2.638 1.000 25.554 56 ILE B N 1
ATOM 4430 C CA . ILE B 1 54 ? 50.601 67.596 1.811 1.000 26.477 56 ILE B CA 1
ATOM 4431 C C . ILE B 1 54 ? 50.642 66.423 0.846 1.000 27.766 56 ILE B C 1
ATOM 4432 O O . ILE B 1 54 ? 51.441 65.498 1.004 1.000 26.381 56 ILE B O 1
ATOM 4437 N N . PRO B 1 55 ? 49.809 66.459 -0.222 1.000 33.370 57 PRO B N 1
ATOM 4438 C CA . PRO B 1 55 ? 49.681 65.304 -1.107 1.000 34.891 57 PRO B CA 1
ATOM 4439 C C . PRO B 1 55 ? 50.966 65.024 -1.906 1.000 32.306 57 PRO B C 1
ATOM 4440 O O . PRO B 1 55 ? 51.131 63.912 -2.339 1.000 30.428 57 PRO B O 1
ATOM 4444 N N . ASN B 1 56 ? 51.854 66.013 -2.051 1.000 29.854 58 ASN B N 1
ATOM 4445 C CA . ASN B 1 56 ? 53.092 65.897 -2.864 1.000 30.615 58 ASN B CA 1
ATOM 4446 C C . ASN B 1 56 ? 54.315 65.642 -1.946 1.000 29.402 58 ASN B C 1
ATOM 4447 O O . ASN B 1 56 ? 55.473 65.922 -2.375 1.000 28.166 58 ASN B O 1
ATOM 4452 N N . MET B 1 57 ? 54.105 65.127 -0.732 1.000 26.319 59 MET B N 1
ATOM 4453 C CA . MET B 1 57 ? 55.212 64.678 0.148 1.000 25.579 59 MET B CA 1
ATOM 4454 C C . MET B 1 57 ? 54.993 63.230 0.586 1.000 23.670 59 MET B C 1
ATOM 4455 O O . MET B 1 57 ? 53.859 62.787 0.619 1.000 27.639 59 MET B O 1
ATOM 4460 N N . VAL B 1 58 ? 56.088 62.544 0.905 1.000 21.775 60 VAL B N 1
ATOM 4461 C CA . VAL B 1 58 ? 56.060 61.203 1.536 1.000 21.247 60 VAL B CA 1
ATOM 4462 C C . VAL B 1 58 ? 57.035 61.210 2.709 1.000 19.967 60 VAL B C 1
ATOM 4463 O O . VAL B 1 58 ? 58.239 61.235 2.471 1.000 22.129 60 VAL B O 1
ATOM 4467 N N . ALA B 1 59 ? 56.499 61.156 3.921 1.000 19.400 61 ALA B N 1
ATOM 4468 C CA . ALA B 1 59 ? 57.266 60.984 5.164 1.000 19.281 61 ALA B CA 1
ATOM 4469 C C . ALA B 1 59 ? 57.806 59.561 5.187 1.000 20.733 61 ALA B C 1
ATOM 4470 O O . ALA B 1 59 ? 57.011 58.607 4.913 1.000 21.817 61 ALA B O 1
ATOM 4472 N N . GLU B 1 60 ? 59.106 59.412 5.469 1.000 21.397 62 GLU B N 1
ATOM 4473 C CA . GLU B 1 60 ? 59.790 58.098 5.603 1.000 20.765 62 GLU B CA 1
ATOM 4474 C C . GLU B 1 60 ? 60.042 57.826 7.093 1.000 20.081 62 GLU B C 1
ATOM 4475 O O . GLU B 1 60 ? 61.044 58.290 7.649 1.000 20.447 62 GLU B O 1
ATOM 4481 N N . LEU B 1 61 ? 59.120 57.119 7.728 1.000 21.055 63 LEU B N 1
ATOM 4482 C CA . LEU B 1 61 ? 59.252 56.703 9.147 1.000 19.632 63 LEU B CA 1
ATOM 4483 C C . LEU B 1 61 ? 60.329 55.627 9.253 1.000 21.489 63 LEU B C 1
ATOM 4484 O O . LEU B 1 61 ? 60.893 55.508 10.346 1.000 21.566 63 LEU B O 1
ATOM 4489 N N . GLY B 1 62 ? 60.614 54.896 8.159 1.000 19.281 64 GLY B N 1
ATOM 4490 C CA . GLY B 1 62 ? 61.728 53.948 8.120 1.000 21.052 64 GLY B CA 1
ATOM 4491 C C . GLY B 1 62 ? 62.803 54.423 7.163 1.000 21.899 64 GLY B C 1
ATOM 4492 O O . GLY B 1 62 ? 63.074 55.638 7.148 1.000 22.301 64 GLY B O 1
ATOM 4493 N N . GLY B 1 63 ? 63.341 53.517 6.337 1.000 22.302 65 GLY B N 1
ATOM 4494 C CA . GLY B 1 63 ? 64.364 53.856 5.325 1.000 23.270 65 GLY B CA 1
ATOM 4495 C C . GLY B 1 63 ? 63.921 54.984 4.410 1.000 21.451 65 GLY B C 1
ATOM 4496 O O . GLY B 1 63 ? 62.760 54.999 4.040 1.000 20.801 65 GLY B O 1
ATOM 4497 N N . MET B 1 64 ? 64.809 55.912 4.065 1.000 21.897 66 MET B N 1
ATOM 4498 C CA . MET B 1 64 ? 64.399 57.118 3.303 1.000 21.866 66 MET B CA 1
ATOM 4499 C C . MET B 1 64 ? 65.277 57.409 2.087 1.000 19.959 66 MET B C 1
ATOM 4500 O O . MET B 1 64 ? 64.774 58.133 1.202 1.000 22.279 66 MET B O 1
ATOM 4505 N N . ARG B 1 65 ? 66.485 56.869 1.968 1.000 22.672 67 ARG B N 1
ATOM 4506 C CA . ARG B 1 65 ? 67.396 57.315 0.869 1.000 24.048 67 ARG B CA 1
ATOM 4507 C C . ARG B 1 65 ? 68.396 56.225 0.509 1.000 22.746 67 ARG B C 1
ATOM 4508 O O . ARG B 1 65 ? 68.697 55.360 1.377 1.000 20.229 67 ARG B O 1
ATOM 4516 N N . ILE B 1 66 ? 68.973 56.314 -0.689 1.000 22.444 68 ILE B N 1
ATOM 4517 C CA . ILE B 1 66 ? 70.070 55.394 -1.103 1.000 24.212 68 ILE B CA 1
ATOM 4518 C C . ILE B 1 66 ? 71.304 56.215 -1.468 1.000 26.210 68 ILE B C 1
ATOM 4519 O O . ILE B 1 66 ? 71.167 57.458 -1.761 1.000 26.613 68 ILE B O 1
ATOM 4524 N N . LEU B 1 67 ? 72.463 55.566 -1.401 1.000 24.527 69 LEU B N 1
ATOM 4525 C CA . LEU B 1 67 ? 73.727 56.075 -1.972 1.000 26.755 69 LEU B CA 1
ATOM 4526 C C . LEU B 1 67 ? 73.844 55.497 -3.386 1.000 27.081 69 LEU B C 1
ATOM 4527 O O . LEU B 1 67 ? 74.354 54.384 -3.524 1.000 27.996 69 LEU B O 1
ATOM 4532 N N . GLU B 1 68 ? 73.386 56.223 -4.387 1.000 30.548 70 GLU B N 1
ATOM 4533 C CA . GLU B 1 68 ? 73.206 55.704 -5.773 1.000 40.152 70 GLU B CA 1
ATOM 4534 C C . GLU B 1 68 ? 74.537 55.267 -6.412 1.000 42.873 70 GLU B C 1
ATOM 4535 O O . GLU B 1 68 ? 74.461 54.521 -7.372 1.000 46.555 70 GLU B O 1
ATOM 4541 N N . ASN B 1 69 ? 75.697 55.700 -5.896 1.000 48.692 71 ASN B N 1
ATOM 4542 C CA . ASN B 1 69 ? 77.042 55.477 -6.500 1.000 50.607 71 ASN B CA 1
ATOM 4543 C C . ASN B 1 69 ? 77.717 54.246 -5.900 1.000 47.387 71 ASN B C 1
ATOM 4544 O O . ASN B 1 69 ? 78.657 53.751 -6.504 1.000 48.523 71 ASN B O 1
ATOM 4549 N N . THR B 1 70 ? 77.307 53.841 -4.710 1.000 44.196 72 THR B N 1
ATOM 4550 C CA . THR B 1 70 ? 77.844 52.691 -3.936 1.000 44.253 72 THR B CA 1
ATOM 4551 C C . THR B 1 70 ? 76.902 51.464 -4.072 1.000 37.207 72 THR B C 1
ATOM 4552 O O . THR B 1 70 ? 77.398 50.350 -4.173 1.000 32.856 72 THR B O 1
ATOM 4556 N N . GLN B 1 71 ? 75.577 51.684 -4.077 1.000 30.303 73 GLN B N 1
ATOM 4557 C CA . GLN B 1 71 ? 74.554 50.668 -3.735 1.000 27.892 73 GLN B CA 1
ATOM 4558 C C . GLN B 1 71 ? 73.961 50.127 -5.037 1.000 23.785 73 GLN B C 1
ATOM 4559 O O . GLN B 1 71 ? 72.830 50.472 -5.367 1.000 24.731 73 GLN B O 1
ATOM 4565 N N . LYS B 1 72 ? 74.739 49.319 -5.743 1.000 24.418 74 LYS B N 1
ATOM 4566 C CA . LYS B 1 72 ? 74.399 48.843 -7.108 1.000 29.740 74 LYS B CA 1
ATOM 4567 C C . LYS B 1 72 ? 73.202 47.883 -7.036 1.000 25.198 74 LYS B C 1
ATOM 4568 O O . LYS B 1 72 ? 72.440 47.830 -8.004 1.000 22.899 74 LYS B O 1
ATOM 4574 N N . LEU B 1 73 ? 73.006 47.171 -5.921 1.000 24.499 75 LEU B N 1
ATOM 4575 C CA . LEU B 1 73 ? 71.902 46.181 -5.850 1.000 23.205 75 LEU B CA 1
ATOM 4576 C C . LEU B 1 73 ? 70.581 46.930 -5.804 1.000 22.258 75 LEU B C 1
ATOM 4577 O O . LEU B 1 73 ? 69.742 46.597 -6.629 1.000 21.968 75 LEU B O 1
ATOM 4582 N N . ILE B 1 74 ? 70.415 47.942 -4.935 1.000 22.307 76 ILE B N 1
ATOM 4583 C CA . ILE B 1 74 ? 69.112 48.666 -4.873 1.000 19.541 76 ILE B CA 1
ATOM 4584 C C . ILE B 1 74 ? 68.908 49.432 -6.178 1.000 20.826 76 ILE B C 1
ATOM 4585 O O . ILE B 1 74 ? 67.772 49.486 -6.641 1.000 19.409 76 ILE B O 1
ATOM 4590 N N . VAL B 1 75 ? 69.958 50.008 -6.773 1.000 22.882 77 VAL B N 1
ATOM 4591 C CA . VAL B 1 75 ? 69.818 50.721 -8.078 1.000 24.060 77 VAL B CA 1
ATOM 4592 C C . VAL B 1 75 ? 69.304 49.718 -9.135 1.000 22.636 77 VAL B C 1
ATOM 4593 O O . VAL B 1 75 ? 68.358 50.050 -9.869 1.000 19.931 77 VAL B O 1
ATOM 4597 N N . LYS B 1 76 ? 69.892 48.522 -9.207 1.000 23.905 78 LYS B N 1
ATOM 4598 C CA . LYS B 1 76 ? 69.506 47.479 -10.199 1.000 24.978 78 LYS B CA 1
ATOM 4599 C C . LYS B 1 76 ? 68.057 47.007 -9.932 1.000 25.318 78 LYS B C 1
ATOM 4600 O O . LYS B 1 76 ? 67.252 46.877 -10.894 1.000 26.250 78 LYS B O 1
ATOM 4606 N N . LEU B 1 77 ? 67.682 46.842 -8.670 1.000 23.373 79 LEU B N 1
ATOM 4607 C CA . LEU B 1 77 ? 66.315 46.383 -8.322 1.000 23.112 79 LEU B CA 1
ATOM 4608 C C . LEU B 1 77 ? 65.308 47.441 -8.743 1.000 22.634 79 LEU B C 1
ATOM 4609 O O . LEU B 1 77 ? 64.230 47.067 -9.218 1.000 22.322 79 LEU B O 1
ATOM 4614 N N . ILE B 1 78 ? 65.601 48.723 -8.520 1.000 21.018 80 ILE B N 1
ATOM 4615 C CA . ILE B 1 78 ? 64.683 49.805 -8.982 1.000 24.367 80 ILE B CA 1
ATOM 4616 C C . ILE B 1 78 ? 64.466 49.660 -10.508 1.000 23.211 80 ILE B C 1
ATOM 4617 O O . ILE B 1 78 ? 63.305 49.723 -10.947 1.000 25.258 80 ILE B O 1
ATOM 4622 N N . ASP B 1 79 ? 65.530 49.415 -11.273 1.000 21.157 81 ASP B N 1
ATOM 4623 C CA . ASP B 1 79 ? 65.416 49.227 -12.750 1.000 24.505 81 ASP B CA 1
ATOM 4624 C C . ASP B 1 79 ? 64.594 47.960 -13.024 1.000 22.391 81 ASP B C 1
ATOM 4625 O O . ASP B 1 79 ? 63.753 48.008 -13.941 1.000 23.749 81 ASP B O 1
ATOM 4630 N N . ASP B 1 80 ? 64.837 46.876 -12.287 1.000 21.238 82 ASP B N 1
ATOM 4631 C CA . ASP B 1 80 ? 64.116 45.591 -12.505 1.000 23.493 82 ASP B CA 1
ATOM 4632 C C . ASP B 1 80 ? 62.640 45.805 -12.246 1.000 25.221 82 ASP B C 1
ATOM 4633 O O . ASP B 1 80 ? 61.812 45.294 -13.022 1.000 27.053 82 ASP B O 1
ATOM 4638 N N . ILE B 1 81 ? 62.312 46.604 -11.237 1.000 25.710 83 ILE B N 1
ATOM 4639 C CA . ILE B 1 81 ? 60.891 46.893 -10.905 1.000 23.976 83 ILE B CA 1
ATOM 4640 C C . ILE B 1 81 ? 60.318 47.768 -12.018 1.000 24.705 83 ILE B C 1
ATOM 4641 O O . ILE B 1 81 ? 59.210 47.472 -12.491 1.000 26.690 83 ILE B O 1
ATOM 4646 N N . ASN B 1 82 ? 61.025 48.842 -12.380 1.000 23.656 84 ASN B N 1
ATOM 4647 C CA . ASN B 1 82 ? 60.541 49.839 -13.365 1.000 25.226 84 ASN B CA 1
ATOM 4648 C C . ASN B 1 82 ? 60.352 49.195 -14.754 1.000 24.652 84 ASN B C 1
ATOM 4649 O O . ASN B 1 82 ? 59.444 49.646 -15.470 1.000 25.731 84 ASN B O 1
ATOM 4654 N N . GLU B 1 83 ? 61.117 48.175 -15.127 1.000 26.108 85 GLU B N 1
ATOM 4655 C CA . GLU B 1 83 ? 60.950 47.543 -16.469 1.000 29.130 85 GLU B CA 1
ATOM 4656 C C . GLU B 1 83 ? 59.637 46.738 -16.500 1.000 32.992 85 GLU B C 1
ATOM 4657 O O . GLU B 1 83 ? 59.194 46.401 -17.610 1.000 28.858 85 GLU B O 1
ATOM 4663 N N . LYS B 1 84 ? 59.002 46.492 -15.343 1.000 31.849 86 LYS B N 1
ATOM 4664 C CA . LYS B 1 84 ? 57.682 45.807 -15.254 1.000 30.442 86 LYS B CA 1
ATOM 4665 C C . LYS B 1 84 ? 56.553 46.807 -15.001 1.000 30.818 86 LYS B C 1
ATOM 4666 O O . LYS B 1 84 ? 55.431 46.506 -15.398 1.000 36.197 86 LYS B O 1
ATOM 4672 N N . LEU B 1 85 ? 56.812 47.935 -14.347 1.000 29.241 87 LEU B N 1
ATOM 4673 C CA . LEU B 1 85 ? 55.759 48.922 -14.000 1.000 29.540 87 LEU B CA 1
ATOM 4674 C C . LEU B 1 85 ? 55.369 49.724 -15.249 1.000 30.589 87 LEU B C 1
ATOM 4675 O O . LEU B 1 85 ? 56.220 49.906 -16.135 1.000 32.001 87 LEU B O 1
ATOM 4680 N N . SER B 1 86 ? 54.129 50.208 -15.261 1.000 34.107 88 SER B N 1
ATOM 4681 C CA . SER B 1 86 ? 53.561 51.205 -16.204 1.000 40.736 88 SER B CA 1
ATOM 4682 C C . SER B 1 86 ? 54.363 52.505 -16.101 1.000 39.116 88 SER B C 1
ATOM 4683 O O . SER B 1 86 ? 55.059 52.688 -15.077 1.000 34.316 88 SER B O 1
ATOM 4686 N N . GLN B 1 87 ? 54.232 53.388 -17.091 1.000 35.199 89 GLN B N 1
ATOM 4687 C CA . GLN B 1 87 ? 54.867 54.733 -17.104 1.000 41.337 89 GLN B CA 1
ATOM 4688 C C . GLN B 1 87 ? 54.367 55.551 -15.907 1.000 36.728 89 GLN B C 1
ATOM 4689 O O . GLN B 1 87 ? 55.203 56.213 -15.269 1.000 34.297 89 GLN B O 1
ATOM 4695 N N . GLU B 1 88 ? 53.069 55.475 -15.604 1.000 39.488 90 GLU B N 1
ATOM 4696 C CA . GLU B 1 88 ? 52.398 56.196 -14.477 1.000 44.423 90 GLU B CA 1
ATOM 4697 C C . GLU B 1 88 ? 53.078 55.817 -13.141 1.000 42.240 90 GLU B C 1
ATOM 4698 O O . GLU B 1 88 ? 53.325 56.717 -12.333 1.000 37.103 90 GLU B O 1
ATOM 4704 N N . ASP B 1 89 ? 53.409 54.532 -12.953 1.000 37.070 91 ASP B N 1
ATOM 4705 C CA . ASP B 1 89 ? 53.843 53.927 -11.662 1.000 36.281 91 ASP B CA 1
ATOM 4706 C C . ASP B 1 89 ? 55.363 53.975 -11.476 1.000 31.577 91 ASP B C 1
ATOM 4707 O O . ASP B 1 89 ? 55.839 53.661 -10.364 1.000 30.650 91 ASP B O 1
ATOM 4712 N N . GLN B 1 90 ? 56.118 54.423 -12.477 1.000 33.994 92 GLN B N 1
ATOM 4713 C CA . GLN B 1 90 ? 57.600 54.329 -12.413 1.000 31.145 92 GLN B CA 1
ATOM 4714 C C . GLN B 1 90 ? 58.080 54.831 -11.047 1.000 32.225 92 GLN B C 1
ATOM 4715 O O . GLN B 1 90 ? 57.586 55.857 -10.582 1.000 35.443 92 GLN B O 1
ATOM 4721 N N . ILE B 1 91 ? 59.040 54.146 -10.453 1.000 27.564 93 ILE B N 1
ATOM 4722 C CA . ILE B 1 91 ? 59.780 54.646 -9.264 1.000 30.224 93 ILE B CA 1
ATOM 4723 C C . ILE B 1 91 ? 60.700 55.767 -9.739 1.000 32.332 93 ILE B C 1
ATOM 4724 O O . ILE B 1 91 ? 61.544 55.504 -10.631 1.000 28.755 93 ILE B O 1
ATOM 4729 N N . GLU B 1 92 ? 60.582 56.958 -9.149 1.000 33.024 94 GLU B N 1
ATOM 4730 C CA . GLU B 1 92 ? 61.463 58.104 -9.482 1.000 31.833 94 GLU B CA 1
ATOM 4731 C C . GLU B 1 92 ? 62.208 58.532 -8.226 1.000 30.632 94 GLU B C 1
ATOM 4732 O O . GLU B 1 92 ? 61.596 58.574 -7.137 1.000 28.342 94 GLU B O 1
ATOM 4738 N N . LEU B 1 93 ? 63.493 58.829 -8.393 1.000 28.507 95 LEU B N 1
ATOM 4739 C CA . LEU B 1 93 ? 64.398 59.336 -7.344 1.000 30.029 95 LEU B CA 1
ATOM 4740 C C . LEU B 1 93 ? 64.563 60.847 -7.495 1.000 28.997 95 LEU B C 1
ATOM 4741 O O . LEU B 1 93 ? 64.321 61.392 -8.584 1.000 29.864 95 LEU B O 1
ATOM 4746 N N . TYR B 1 94 ? 64.903 61.502 -6.399 1.000 26.743 96 TYR B N 1
ATOM 4747 C CA . TYR B 1 94 ? 65.188 62.953 -6.332 1.000 27.303 96 TYR B CA 1
ATOM 4748 C C . TYR B 1 94 ? 66.421 63.103 -5.453 1.000 27.927 96 TYR B C 1
ATOM 4749 O O . TYR B 1 94 ? 66.643 62.202 -4.581 1.000 26.833 96 TYR B O 1
ATOM 4758 N N . ASP B 1 95 ? 67.158 64.204 -5.630 1.000 30.508 97 ASP B N 1
ATOM 4759 C CA . ASP B 1 95 ? 68.359 64.507 -4.814 1.000 30.843 97 ASP B CA 1
ATOM 4760 C C . ASP B 1 95 ? 67.906 64.873 -3.397 1.000 28.988 97 ASP B C 1
ATOM 4761 O O . ASP B 1 95 ? 66.994 65.698 -3.262 1.000 25.807 97 ASP B O 1
ATOM 4766 N N . PHE B 1 96 ? 68.613 64.356 -2.388 1.000 29.338 98 PHE B N 1
ATOM 4767 C CA . PHE B 1 96 ? 68.238 64.415 -0.960 1.000 33.105 98 PHE B CA 1
ATOM 4768 C C . PHE B 1 96 ? 69.301 65.169 -0.162 1.000 32.465 98 PHE B C 1
ATOM 4769 O O . PHE B 1 96 ? 70.317 64.599 0.240 1.000 34.553 98 PHE B O 1
ATOM 4777 N N . PRO B 1 97 ? 69.079 66.453 0.179 1.000 36.573 99 PRO B N 1
ATOM 4778 C CA . PRO B 1 97 ? 70.132 67.232 0.836 1.000 34.681 99 PRO B CA 1
ATOM 4779 C C . PRO B 1 97 ? 70.254 66.907 2.332 1.000 42.591 99 PRO B C 1
ATOM 4780 O O . PRO B 1 97 ? 69.265 66.389 2.894 1.000 37.480 99 PRO B O 1
ATOM 4784 N N . VAL B 1 98 ? 71.434 67.179 2.946 1.000 43.104 100 VAL B N 1
ATOM 4785 C CA . VAL B 1 98 ? 71.679 66.988 4.420 1.000 40.313 100 VAL B CA 1
ATOM 4786 C C . VAL B 1 98 ? 72.373 68.230 5.015 1.000 40.999 100 VAL B C 1
ATOM 4787 O O . VAL B 1 98 ? 71.804 68.887 5.894 1.000 32.363 100 VAL B O 1
ATOM 4791 N N . ASP B 1 99 ? 73.598 68.521 4.614 1.000 33.306 101 ASP B N 1
ATOM 4792 C CA . ASP B 1 99 ? 74.388 69.586 5.265 1.000 33.869 101 ASP B CA 1
ATOM 4793 C C . ASP B 1 99 ? 74.443 70.783 4.301 1.000 36.360 101 ASP B C 1
ATOM 4794 O O . ASP B 1 99 ? 75.338 70.838 3.452 1.000 47.983 101 ASP B O 1
ATOM 4799 N N . GLN B 1 100 ? 73.496 71.704 4.380 1.000 32.243 102 GLN B N 1
ATOM 4800 C CA . GLN B 1 100 ? 73.638 73.063 3.801 1.000 30.593 102 GLN B CA 1
ATOM 4801 C C . GLN B 1 100 ? 74.374 73.966 4.795 1.000 26.991 102 GLN B C 1
ATOM 4802 O O . GLN B 1 100 ? 74.141 73.886 6.003 1.000 22.677 102 GLN B O 1
ATOM 4808 N N . PRO B 1 101 ? 75.288 74.843 4.321 1.000 24.415 103 PRO B N 1
ATOM 4809 C CA . PRO B 1 101 ? 76.114 75.657 5.210 1.000 25.032 103 PRO B CA 1
ATOM 4810 C C . PRO B 1 101 ? 75.349 76.556 6.195 1.000 22.831 103 PRO B C 1
ATOM 4811 O O . PRO B 1 101 ? 75.901 76.792 7.260 1.000 23.382 103 PRO B O 1
ATOM 4815 N N . GLN B 1 102 ? 74.140 77.004 5.842 1.000 22.445 104 GLN B N 1
ATOM 4816 C CA . GLN B 1 102 ? 73.288 77.922 6.646 1.000 20.509 104 GLN B CA 1
ATOM 4817 C C . GLN B 1 102 ? 72.520 77.139 7.723 1.000 21.325 104 GLN B C 1
ATOM 4818 O O . GLN B 1 102 ? 71.836 77.771 8.547 1.000 19.424 104 GLN B O 1
ATOM 4824 N N . ASN B 1 103 ? 72.602 75.808 7.731 1.000 20.895 105 ASN B N 1
ATOM 4825 C CA . ASN B 1 103 ? 71.771 75.001 8.647 1.000 21.710 105 ASN B CA 1
ATOM 4826 C C . ASN B 1 103 ? 72.317 75.214 10.062 1.000 21.207 105 ASN B C 1
ATOM 4827 O O . ASN B 1 103 ? 73.460 75.669 10.228 1.000 17.757 105 ASN B O 1
ATOM 4832 N N . ILE B 1 104 ? 71.495 74.946 11.051 1.000 19.841 106 ILE B N 1
ATOM 4833 C CA . ILE B 1 104 ? 71.826 75.301 12.453 1.000 20.773 106 ILE B CA 1
ATOM 4834 C C . ILE B 1 104 ? 72.473 74.083 13.102 1.000 19.294 106 ILE B C 1
ATOM 4835 O O . ILE B 1 104 ? 72.126 72.942 12.744 1.000 19.886 106 ILE B O 1
ATOM 4840 N N . ALA B 1 105 ? 73.472 74.337 13.937 1.000 18.155 107 ALA B N 1
ATOM 4841 C CA . ALA B 1 105 ? 73.980 73.377 14.926 1.000 19.779 107 ALA B CA 1
ATOM 4842 C C . ALA B 1 105 ? 73.805 74.046 16.282 1.000 19.967 107 ALA B C 1
ATOM 4843 O O . ALA B 1 105 ? 74.503 75.022 16.534 1.000 22.080 107 ALA B O 1
ATOM 4845 N N . TYR B 1 106 ? 72.848 73.576 17.074 1.000 19.754 108 TYR B N 1
ATOM 4846 C CA . TYR B 1 106 ? 72.602 74.100 18.432 1.000 18.251 108 TYR B CA 1
ATOM 4847 C C . TYR B 1 106 ? 73.299 73.170 19.431 1.000 18.374 108 TYR B C 1
ATOM 4848 O O . TYR B 1 106 ? 72.740 72.104 19.760 1.000 17.489 108 TYR B O 1
ATOM 4857 N N . LEU B 1 107 ? 74.537 73.519 19.787 1.000 16.823 109 LEU B N 1
ATOM 4858 C CA . LEU B 1 107 ? 75.499 72.658 20.504 1.000 17.057 109 LEU B CA 1
ATOM 4859 C C . LEU B 1 107 ? 75.936 73.369 21.786 1.000 17.970 109 LEU B C 1
ATOM 4860 O O . LEU B 1 107 ? 76.402 74.524 21.703 1.000 19.959 109 LEU B O 1
ATOM 4865 N N . ARG B 1 108 ? 75.770 72.712 22.934 1.000 18.932 110 ARG B N 1
ATOM 4866 C CA . ARG B 1 108 ? 76.256 73.204 24.252 1.000 18.718 110 ARG B CA 1
ATOM 4867 C C . ARG B 1 108 ? 75.737 74.624 24.466 1.000 19.009 110 ARG B C 1
ATOM 4868 O O . ARG B 1 108 ? 76.454 75.472 25.012 1.000 17.443 110 ARG B O 1
ATOM 4876 N N . GLY B 1 109 ? 74.494 74.862 24.064 1.000 18.970 111 GLY B N 1
ATOM 4877 C CA . GLY B 1 109 ? 73.797 76.132 24.311 1.000 19.752 111 GLY B CA 1
ATOM 4878 C C . GLY B 1 109 ? 74.195 77.222 23.332 1.000 20.036 111 GLY B C 1
ATOM 4879 O O . GLY B 1 109 ? 73.780 78.309 23.555 1.000 20.642 111 GLY B O 1
ATOM 4880 N N . GLU B 1 110 ? 74.988 76.939 22.298 1.000 20.311 112 GLU B N 1
ATOM 4881 C CA . GLU B 1 110 ? 75.393 77.961 21.298 1.000 19.955 112 GLU B CA 1
ATOM 4882 C C . GLU B 1 110 ? 74.699 77.665 19.984 1.000 19.605 112 GLU B C 1
ATOM 4883 O O . GLU B 1 110 ? 74.766 76.472 19.513 1.000 19.006 112 GLU B O 1
ATOM 4889 N N . HIS B 1 111 ? 74.142 78.710 19.377 1.000 18.848 113 HIS B N 1
ATOM 4890 C CA . HIS B 1 111 ? 73.616 78.704 17.987 1.000 19.428 113 HIS B CA 1
ATOM 4891 C C . HIS B 1 111 ? 74.769 78.869 16.991 1.000 19.931 113 HIS B C 1
ATOM 4892 O O . HIS B 1 111 ? 75.371 79.927 16.984 1.000 21.494 113 HIS B O 1
ATOM 4899 N N . LEU B 1 112 ? 75.097 77.831 16.235 1.000 21.934 114 LEU B N 1
ATOM 4900 C CA . LEU B 1 112 ? 76.111 77.872 15.156 1.000 22.512 114 LEU B CA 1
ATOM 4901 C C . LEU B 1 112 ? 75.408 77.614 13.828 1.000 20.643 114 LEU B C 1
ATOM 4902 O O . LEU B 1 112 ? 74.315 77.087 13.820 1.000 18.053 114 LEU B O 1
ATOM 4907 N N . ARG B 1 113 ? 76.038 78.022 12.744 1.000 20.969 115 ARG B N 1
ATOM 4908 C CA . ARG B 1 113 ? 75.730 77.524 11.398 1.000 21.183 115 ARG B CA 1
ATOM 4909 C C . ARG B 1 113 ? 76.798 76.485 11.091 1.000 20.197 115 ARG B C 1
ATOM 4910 O O . ARG B 1 113 ? 77.897 76.613 11.636 1.000 19.503 115 ARG B O 1
ATOM 4918 N N . LEU B 1 114 ? 76.495 75.521 10.237 1.000 21.435 116 LEU B N 1
ATOM 4919 C CA . LEU B 1 114 ? 77.461 74.462 9.860 1.000 21.709 116 LEU B CA 1
ATOM 4920 C C . LEU B 1 114 ? 78.750 75.112 9.321 1.000 23.863 116 LEU B C 1
ATOM 4921 O O . LEU B 1 114 ? 79.817 74.551 9.584 1.000 22.287 116 LEU B O 1
ATOM 4926 N N . PHE B 1 115 ? 78.700 76.260 8.636 1.000 24.145 117 PHE B N 1
ATOM 4927 C CA . PHE B 1 115 ? 79.933 76.915 8.097 1.000 22.363 117 PHE B CA 1
ATOM 4928 C C . PHE B 1 115 ? 80.855 77.355 9.242 1.000 20.077 117 PHE B C 1
ATOM 4929 O O . PHE B 1 115 ? 82.045 77.416 9.010 1.000 21.762 117 PHE B O 1
ATOM 4937 N N . ASP B 1 116 ? 80.355 77.594 10.456 1.000 19.599 118 ASP B N 1
ATOM 4938 C CA . ASP B 1 116 ? 81.182 77.937 11.631 1.000 20.296 118 ASP B CA 1
ATOM 4939 C C . ASP B 1 116 ? 82.192 76.820 11.899 1.000 22.819 118 ASP B C 1
ATOM 4940 O O . ASP B 1 116 ? 83.304 77.133 12.375 1.000 22.336 118 ASP B O 1
ATOM 4945 N N . PHE B 1 117 ? 81.872 75.558 11.602 1.000 20.493 119 PHE B N 1
ATOM 4946 C CA . PHE B 1 117 ? 82.770 74.431 11.963 1.000 21.262 119 PHE B CA 1
ATOM 4947 C C . PHE B 1 117 ? 84.150 74.650 11.324 1.000 22.118 119 PHE B C 1
ATOM 4948 O O . PHE B 1 117 ? 85.148 74.279 11.953 1.000 23.899 119 PHE B O 1
ATOM 4956 N N . THR B 1 118 ? 84.200 75.180 10.099 1.000 21.803 120 THR B N 1
ATOM 4957 C CA . THR B 1 118 ? 85.477 75.427 9.377 1.000 25.767 120 THR B CA 1
ATOM 4958 C C . THR B 1 118 ? 85.864 76.915 9.388 1.000 27.170 120 THR B C 1
ATOM 4959 O O . THR B 1 118 ? 87.025 77.192 9.239 1.000 27.795 120 THR B O 1
ATOM 4963 N N . ASN B 1 119 ? 84.926 77.831 9.555 1.000 33.822 121 ASN B N 1
ATOM 4964 C CA . ASN B 1 119 ? 85.141 79.276 9.257 1.000 38.812 121 ASN B CA 1
ATOM 4965 C C . ASN B 1 119 ? 85.345 80.039 10.556 1.000 38.423 121 ASN B C 1
ATOM 4966 O O . ASN B 1 119 ? 85.780 81.189 10.459 1.000 39.091 121 ASN B O 1
ATOM 4971 N N . ASP B 1 120 ? 85.036 79.437 11.711 1.000 39.974 122 ASP B N 1
ATOM 4972 C CA . ASP B 1 120 ? 85.060 80.147 13.014 1.000 39.625 122 ASP B CA 1
ATOM 4973 C C . ASP B 1 120 ? 85.227 79.163 14.171 1.000 39.397 122 ASP B C 1
ATOM 4974 O O . ASP B 1 120 ? 84.363 79.068 15.037 1.000 35.106 122 ASP B O 1
ATOM 4979 N N . PRO B 1 121 ? 86.380 78.455 14.254 1.000 46.174 123 PRO B N 1
ATOM 4980 C CA . PRO B 1 121 ? 86.659 77.492 15.330 1.000 44.757 123 PRO B CA 1
ATOM 4981 C C . PRO B 1 121 ? 86.570 77.976 16.787 1.000 47.420 123 PRO B C 1
ATOM 4982 O O . PRO B 1 121 ? 86.344 77.159 17.706 1.000 38.459 123 PRO B O 1
ATOM 4986 N N . ASP B 1 122 ? 86.792 79.267 17.020 1.000 40.953 124 ASP B N 1
ATOM 4987 C CA . ASP B 1 122 ? 86.733 79.803 18.406 1.000 40.377 124 ASP B CA 1
ATOM 4988 C C . ASP B 1 122 ? 85.279 79.754 18.881 1.000 34.555 124 ASP B C 1
ATOM 4989 O O . ASP B 1 122 ? 85.069 79.640 20.092 1.000 34.460 124 ASP B O 1
ATOM 4994 N N . LYS B 1 123 ? 84.328 79.832 17.956 1.000 31.011 125 LYS B N 1
ATOM 4995 C CA . LYS B 1 123 ? 82.882 79.812 18.259 1.000 35.482 125 LYS B CA 1
ATOM 4996 C C . LYS B 1 123 ? 82.425 78.369 18.542 1.000 32.317 125 LYS B C 1
ATOM 4997 O O . LYS B 1 123 ? 81.396 78.217 19.207 1.000 33.453 125 LYS B O 1
ATOM 5003 N N . VAL B 1 124 ? 83.129 77.350 18.040 1.000 26.565 126 VAL B N 1
ATOM 5004 C CA . VAL B 1 124 ? 82.715 75.921 18.189 1.000 22.012 126 VAL B CA 1
ATOM 5005 C C . VAL B 1 124 ? 83.088 75.503 19.607 1.000 19.665 126 VAL B C 1
ATOM 5006 O O . VAL B 1 124 ? 84.255 75.396 19.946 1.000 18.195 126 VAL B O 1
ATOM 5010 N N . PRO B 1 125 ? 82.111 75.243 20.485 1.000 20.344 127 PRO B N 1
ATOM 5011 C CA . PRO B 1 125 ? 82.400 75.102 21.912 1.000 19.664 127 PRO B CA 1
ATOM 5012 C C . PRO B 1 125 ? 82.848 73.681 22.300 1.000 19.431 127 PRO B C 1
ATOM 5013 O O . PRO B 1 125 ? 82.336 73.102 23.248 1.000 19.514 127 PRO B O 1
ATOM 5017 N N . TYR B 1 126 ? 83.851 73.179 21.601 1.000 19.743 128 TYR B N 1
ATOM 5018 C CA . TYR B 1 126 ? 84.506 71.867 21.817 1.000 19.810 128 TYR B CA 1
ATOM 5019 C C . TYR B 1 126 ? 86.006 72.155 21.798 1.000 21.186 128 TYR B C 1
ATOM 5020 O O . TYR B 1 126 ? 86.484 72.849 20.887 1.000 19.032 128 TYR B O 1
ATOM 5029 N N . LYS B 1 127 ? 86.735 71.616 22.770 1.000 20.466 129 LYS B N 1
ATOM 5030 C CA . LYS B 1 127 ? 88.186 71.819 22.894 1.000 19.305 129 LYS B CA 1
ATOM 5031 C C . LYS B 1 127 ? 88.916 70.827 21.988 1.000 20.490 129 LYS B C 1
ATOM 5032 O O . LYS B 1 127 ? 89.536 69.862 22.473 1.000 19.934 129 LYS B O 1
ATOM 5038 N N . LEU B 1 128 ? 88.824 71.057 20.690 1.000 19.100 130 LEU B N 1
ATOM 5039 C CA . LEU B 1 128 ? 89.474 70.218 19.680 1.000 19.205 130 LEU B CA 1
ATOM 5040 C C . LEU B 1 128 ? 90.976 70.500 19.718 1.000 19.253 130 LEU B C 1
ATOM 5041 O O . LEU B 1 128 ? 91.357 71.609 19.995 1.000 20.458 130 LEU B O 1
ATOM 5046 N N . SER B 1 129 ? 91.784 69.482 19.437 1.000 18.745 131 SER B N 1
ATOM 5047 C CA . SER B 1 129 ? 93.260 69.500 19.446 1.000 19.698 131 SER B CA 1
ATOM 5048 C C . SER B 1 129 ? 93.778 70.312 18.256 1.000 19.947 131 SER B C 1
ATOM 5049 O O . SER B 1 129 ? 92.982 70.692 17.386 1.000 21.270 131 SER B O 1
ATOM 5052 N N . PHE B 1 130 ? 95.086 70.499 18.210 1.000 21.340 132 PHE B N 1
ATOM 5053 C CA . PHE B 1 130 ? 95.826 71.193 17.134 1.000 21.356 132 PHE B CA 1
ATOM 5054 C C . PHE B 1 130 ? 95.431 70.644 15.752 1.000 19.385 132 PHE B C 1
ATOM 5055 O O . PHE B 1 130 ? 95.186 71.438 14.856 1.000 21.065 132 PHE B O 1
ATOM 5063 N N . LEU B 1 131 ? 95.329 69.320 15.588 1.000 17.226 133 LEU B N 1
ATOM 5064 C CA . LEU B 1 131 ? 95.031 68.683 14.278 1.000 18.012 133 LEU B CA 1
ATOM 5065 C C . LEU B 1 131 ? 93.522 68.679 13.969 1.000 18.117 133 LEU B C 1
ATOM 5066 O O . LEU B 1 131 ? 93.170 68.605 12.793 1.000 19.016 133 LEU B O 1
ATOM 5071 N N . GLU B 1 132 ? 92.668 68.731 14.989 1.000 17.524 134 GLU B N 1
ATOM 5072 C CA . GLU B 1 132 ? 91.213 68.494 14.882 1.000 17.220 134 GLU B CA 1
ATOM 5073 C C . GLU B 1 132 ? 90.481 69.816 14.620 1.000 19.847 134 GLU B C 1
ATOM 5074 O O . GLU B 1 132 ? 89.469 69.812 13.894 1.000 18.614 134 GLU B O 1
ATOM 5080 N N . LYS B 1 133 ? 91.011 70.898 15.195 1.000 21.266 135 LYS B N 1
ATOM 5081 C CA . LYS B 1 133 ? 90.368 72.219 15.321 1.000 23.238 135 LYS B CA 1
ATOM 5082 C C . LYS B 1 133 ? 90.007 72.695 13.921 1.000 20.800 135 LYS B C 1
ATOM 5083 O O . LYS B 1 133 ? 90.813 72.513 13.017 1.000 18.460 135 LYS B O 1
ATOM 5089 N N . GLY B 1 134 ? 88.854 73.330 13.767 1.000 19.750 136 GLY B N 1
ATOM 5090 C CA . GLY B 1 134 ? 88.495 73.945 12.488 1.000 19.617 136 GLY B CA 1
ATOM 5091 C C . GLY B 1 134 ? 88.057 72.911 11.471 1.000 19.734 136 GLY B C 1
ATOM 5092 O O . GLY B 1 134 ? 87.986 73.284 10.316 1.000 18.118 136 GLY B O 1
ATOM 5093 N N . ASN B 1 135 ? 87.683 71.699 11.877 1.000 19.948 137 ASN B N 1
ATOM 5094 C CA . ASN B 1 135 ? 87.222 70.658 10.915 1.000 20.912 137 ASN B CA 1
ATOM 5095 C C . ASN B 1 135 ? 85.826 70.138 11.268 1.000 22.495 137 ASN B C 1
ATOM 5096 O O . ASN B 1 135 ? 85.425 70.204 12.448 1.000 24.207 137 ASN B O 1
ATOM 5101 N N . THR B 1 136 ? 85.135 69.601 10.267 1.000 20.526 138 THR B N 1
ATOM 5102 C CA . THR B 1 136 ? 83.861 68.853 10.408 1.000 20.345 138 THR B CA 1
ATOM 5103 C C . THR B 1 136 ? 84.148 67.512 11.087 1.000 21.669 138 THR B C 1
ATOM 5104 O O . THR B 1 136 ? 85.303 67.052 11.053 1.000 21.280 138 THR B O 1
ATOM 5108 N N . SER B 1 137 ? 83.110 66.852 11.601 1.000 22.822 139 SER B N 1
ATOM 5109 C CA . SER B 1 137 ? 83.170 65.469 12.155 1.000 24.236 139 SER B CA 1
ATOM 5110 C C . SER B 1 137 ? 83.649 64.491 11.056 1.000 23.538 139 SER B C 1
ATOM 5111 O O . SER B 1 137 ? 84.508 63.633 11.341 1.000 21.698 139 SER B O 1
ATOM 5114 N N . GLY B 1 138 ? 83.110 64.628 9.842 1.000 20.368 140 GLY B N 1
ATOM 5115 C CA . GLY B 1 138 ? 83.538 63.833 8.678 1.000 21.107 140 GLY B CA 1
ATOM 5116 C C . GLY B 1 138 ? 85.047 63.863 8.534 1.000 22.111 140 GLY B C 1
ATOM 5117 O O . GLY B 1 138 ? 85.656 62.787 8.520 1.000 21.819 140 GLY B O 1
ATOM 5118 N N . THR B 1 139 ? 85.642 65.063 8.458 1.000 21.505 141 THR B N 1
ATOM 5119 C CA . THR B 1 139 ? 87.112 65.235 8.312 1.000 20.609 141 THR B CA 1
ATOM 5120 C C . THR B 1 139 ? 87.850 64.576 9.486 1.000 19.821 141 THR B C 1
ATOM 5121 O O . THR B 1 139 ? 88.810 63.792 9.249 1.000 19.500 141 THR B O 1
ATOM 5125 N N . ILE B 1 140 ? 87.404 64.826 10.704 1.000 19.920 142 ILE B N 1
ATOM 5126 C CA . ILE B 1 140 ? 88.108 64.311 11.914 1.000 21.780 142 ILE B CA 1
ATOM 5127 C C . ILE B 1 140 ? 88.063 62.771 11.918 1.000 20.557 142 ILE B C 1
ATOM 5128 O O . ILE B 1 140 ? 89.110 62.137 12.139 1.000 20.017 142 ILE B O 1
ATOM 5133 N N . ILE B 1 141 ? 86.895 62.172 11.701 1.000 21.823 143 ILE B N 1
ATOM 5134 C CA . ILE B 1 141 ? 86.747 60.685 11.783 1.000 22.890 143 ILE B CA 1
ATOM 5135 C C . ILE B 1 141 ? 87.475 60.037 10.591 1.000 21.702 143 ILE B C 1
ATOM 5136 O O . ILE B 1 141 ? 88.142 59.033 10.806 1.000 20.411 143 ILE B O 1
ATOM 5141 N N . VAL B 1 142 ? 87.356 60.553 9.367 1.000 21.789 144 VAL B N 1
ATOM 5142 C CA . VAL B 1 142 ? 88.068 59.940 8.195 1.000 19.964 144 VAL B CA 1
ATOM 5143 C C . VAL B 1 142 ? 89.577 59.979 8.469 1.000 21.258 144 VAL B C 1
ATOM 5144 O O . VAL B 1 142 ? 90.264 58.967 8.229 1.000 22.829 144 VAL B O 1
ATOM 5148 N N . ASN B 1 143 ? 90.102 61.091 8.984 1.000 20.244 145 ASN B N 1
ATOM 5149 C CA . ASN B 1 143 ? 91.547 61.197 9.303 1.000 20.589 145 ASN B CA 1
ATOM 5150 C C . ASN B 1 143 ? 91.904 60.210 10.420 1.000 20.057 145 ASN B C 1
ATOM 5151 O O . ASN B 1 143 ? 92.973 59.604 10.357 1.000 20.698 145 ASN B O 1
ATOM 5156 N N . ALA B 1 144 ? 91.066 60.057 11.435 1.000 22.895 146 ALA B N 1
ATOM 5157 C CA . ALA B 1 144 ? 91.284 59.057 12.521 1.000 22.316 146 ALA B CA 1
ATOM 5158 C C . ALA B 1 144 ? 91.409 57.655 11.902 1.000 21.932 146 ALA B C 1
ATOM 5159 O O . ALA B 1 144 ? 92.334 56.910 12.245 1.000 22.763 146 ALA B O 1
ATOM 5161 N N . ILE B 1 145 ? 90.493 57.322 11.000 1.000 21.493 147 ILE B N 1
ATOM 5162 C CA . ILE B 1 145 ? 90.425 55.994 10.326 1.000 20.982 147 ILE B CA 1
ATOM 5163 C C . ILE B 1 145 ? 91.709 55.822 9.504 1.000 20.566 147 ILE B C 1
ATOM 5164 O O . ILE B 1 145 ? 92.284 54.734 9.535 1.000 19.158 147 ILE B O 1
ATOM 5169 N N . GLU B 1 146 ? 92.194 56.863 8.832 1.000 20.105 148 GLU B N 1
ATOM 5170 C CA . GLU B 1 146 ? 93.451 56.772 8.054 1.000 19.051 148 GLU B CA 1
ATOM 5171 C C . GLU B 1 146 ? 94.608 56.484 9.017 1.000 20.647 148 GLU B C 1
ATOM 5172 O O . GLU B 1 146 ? 95.456 55.669 8.668 1.000 20.341 148 GLU B O 1
ATOM 5178 N N . GLN B 1 147 ? 94.639 57.087 10.212 1.000 22.287 149 GLN B N 1
ATOM 5179 C CA . GLN B 1 147 ? 95.719 56.816 11.204 1.000 22.660 149 GLN B CA 1
ATOM 5180 C C . GLN B 1 147 ? 95.655 55.342 11.637 1.000 21.243 149 GLN B C 1
ATOM 5181 O O . GLN B 1 147 ? 96.714 54.744 11.860 1.000 22.085 149 GLN B O 1
ATOM 5187 N N . LEU B 1 148 ? 94.451 54.788 11.784 1.000 24.155 150 LEU B N 1
ATOM 5188 C CA . LEU B 1 148 ? 94.211 53.427 12.352 1.000 22.077 150 LEU B CA 1
ATOM 5189 C C . LEU B 1 148 ? 94.534 52.355 11.302 1.000 22.421 150 LEU B C 1
ATOM 5190 O O . LEU B 1 148 ? 95.166 51.350 11.659 1.000 22.835 150 LEU B O 1
ATOM 5195 N N . VAL B 1 149 ? 94.154 52.585 10.047 1.000 22.158 151 VAL B N 1
ATOM 5196 C CA . VAL B 1 149 ? 94.357 51.600 8.949 1.000 23.520 151 VAL B CA 1
ATOM 5197 C C . VAL B 1 149 ? 94.986 52.332 7.784 1.000 21.458 151 VAL B C 1
ATOM 5198 O O . VAL B 1 149 ? 94.289 52.722 6.841 1.000 21.739 151 VAL B O 1
ATOM 5202 N N . PRO B 1 150 ? 96.313 52.563 7.817 1.000 20.745 152 PRO B N 1
ATOM 5203 C CA . PRO B 1 150 ? 96.948 53.383 6.800 1.000 21.064 152 PRO B CA 1
ATOM 5204 C C . PRO B 1 150 ? 96.680 52.850 5.386 1.000 21.997 152 PRO B C 1
ATOM 5205 O O . PRO B 1 150 ? 96.770 51.646 5.174 1.000 21.972 152 PRO B O 1
ATOM 5209 N N . GLY B 1 151 ? 96.326 53.764 4.483 1.000 23.902 153 GLY B N 1
ATOM 5210 C CA . GLY B 1 151 ? 96.001 53.476 3.077 1.000 25.495 153 GLY B CA 1
ATOM 5211 C C . GLY B 1 151 ? 94.513 53.273 2.853 1.000 26.466 153 GLY B C 1
ATOM 5212 O O . GLY B 1 151 ? 94.117 53.283 1.697 1.000 29.679 153 GLY B O 1
ATOM 5213 N N . ILE B 1 152 ? 93.712 53.077 3.899 1.000 27.152 154 ILE B N 1
ATOM 5214 C CA . ILE B 1 152 ? 92.281 52.663 3.766 1.000 30.634 154 ILE B CA 1
ATOM 5215 C C . ILE B 1 152 ? 91.454 53.780 3.122 1.000 32.070 154 ILE B C 1
ATOM 5216 O O . ILE B 1 152 ? 90.430 53.435 2.491 1.000 30.301 154 ILE B O 1
ATOM 5221 N N . THR B 1 153 ? 91.826 55.056 3.288 1.000 30.397 155 THR B N 1
ATOM 5222 C CA . THR B 1 153 ? 90.959 56.190 2.847 1.000 30.848 155 THR B CA 1
ATOM 5223 C C . THR B 1 153 ? 91.341 56.606 1.437 1.000 30.982 155 THR B C 1
ATOM 5224 O O . THR B 1 153 ? 90.730 57.567 0.955 1.000 31.371 155 THR B O 1
ATOM 5228 N N . ASN B 1 154 ? 92.313 55.916 0.827 1.000 31.816 156 ASN B N 1
ATOM 5229 C CA . ASN B 1 154 ? 92.647 56.067 -0.610 1.000 33.152 156 ASN B CA 1
ATOM 5230 C C . ASN B 1 154 ? 91.354 55.958 -1.430 1.000 36.206 156 ASN B C 1
ATOM 5231 O O . ASN B 1 154 ? 90.663 54.904 -1.333 1.000 37.395 156 ASN B O 1
ATOM 5236 N N . THR B 1 155 ? 91.009 57.007 -2.184 1.000 38.686 157 THR B N 1
ATOM 5237 C CA . THR B 1 155 ? 89.684 57.168 -2.851 1.000 44.114 157 THR B CA 1
ATOM 5238 C C . THR B 1 155 ? 89.549 56.230 -4.067 1.000 44.212 157 THR B C 1
ATOM 5239 O O . THR B 1 155 ? 88.410 56.101 -4.544 1.000 52.777 157 THR B O 1
ATOM 5243 N N . ASP B 1 156 ? 90.636 55.602 -4.536 1.000 43.259 158 ASP B N 1
ATOM 5244 C CA . ASP B 1 156 ? 90.640 54.613 -5.650 1.000 48.939 158 ASP B CA 1
ATOM 5245 C C . ASP B 1 156 ? 90.023 53.268 -5.212 1.000 56.431 158 ASP B C 1
ATOM 5246 O O . ASP B 1 156 ? 89.698 52.463 -6.098 1.000 55.208 158 ASP B O 1
ATOM 5251 N N . LEU B 1 157 ? 89.892 52.998 -3.903 1.000 57.052 159 LEU B N 1
ATOM 5252 C CA . LEU B 1 157 ? 89.404 51.691 -3.377 1.000 50.359 159 LEU B CA 1
ATOM 5253 C C . LEU B 1 157 ? 87.864 51.689 -3.305 1.000 47.219 159 LEU B C 1
ATOM 5254 O O . LEU B 1 157 ? 87.281 52.737 -2.960 1.000 46.871 159 LEU B O 1
ATOM 5259 N N . THR B 1 158 ? 87.245 50.535 -3.577 1.000 46.484 160 THR B N 1
ATOM 5260 C CA . THR B 1 158 ? 85.803 50.225 -3.342 1.000 51.149 160 THR B CA 1
ATOM 5261 C C . THR B 1 158 ? 85.573 49.868 -1.861 1.000 49.035 160 THR B C 1
ATOM 5262 O O . THR B 1 158 ? 86.588 49.604 -1.145 1.000 41.650 160 THR B O 1
ATOM 5266 N N . GLU B 1 159 ? 84.306 49.815 -1.422 1.000 50.100 161 GLU B N 1
ATOM 5267 C CA . GLU B 1 159 ? 83.925 49.308 -0.070 1.000 58.371 161 GLU B CA 1
ATOM 5268 C C . GLU B 1 159 ? 84.478 47.885 0.117 1.000 51.663 161 GLU B C 1
ATOM 5269 O O . GLU B 1 159 ? 84.979 47.587 1.221 1.000 45.194 161 GLU B O 1
ATOM 5275 N N . GLU B 1 160 ? 84.364 47.049 -0.918 1.000 49.769 162 GLU B N 1
ATOM 5276 C CA . GLU B 1 160 ? 84.766 45.615 -0.904 1.000 57.180 162 GLU B CA 1
ATOM 5277 C C . GLU B 1 160 ? 86.292 45.500 -0.697 1.000 52.195 162 GLU B C 1
ATOM 5278 O O . GLU B 1 160 ? 86.691 44.690 0.157 1.000 43.937 162 GLU B O 1
ATOM 5284 N N . GLU B 1 161 ? 87.107 46.283 -1.417 1.000 41.686 163 GLU B N 1
ATOM 5285 C CA . GLU B 1 161 ? 88.594 46.306 -1.242 1.000 46.096 163 GLU B CA 1
ATOM 5286 C C . GLU B 1 161 ? 88.961 46.756 0.193 1.000 38.454 163 GLU B C 1
ATOM 5287 O O . GLU B 1 161 ? 89.890 46.170 0.808 1.000 34.480 163 GLU B O 1
ATOM 5293 N N . ARG B 1 162 ? 88.250 47.746 0.731 1.000 34.685 164 ARG B N 1
ATOM 5294 C CA . ARG B 1 162 ? 88.493 48.269 2.104 1.000 36.725 164 ARG B CA 1
ATOM 5295 C C . ARG B 1 162 ? 88.106 47.225 3.153 1.000 35.894 164 ARG B C 1
ATOM 5296 O O . ARG B 1 162 ? 88.836 47.129 4.191 1.000 32.479 164 ARG B O 1
ATOM 5304 N N . LEU B 1 163 ? 86.991 46.516 2.924 1.000 38.360 165 LEU B N 1
ATOM 5305 C CA . LEU B 1 163 ? 86.499 45.436 3.816 1.000 39.810 165 LEU B CA 1
ATOM 5306 C C . LEU B 1 163 ? 87.590 44.363 3.904 1.000 42.544 165 LEU B C 1
ATOM 5307 O O . LEU B 1 163 ? 87.947 43.991 5.049 1.000 33.954 165 LEU B O 1
ATOM 5312 N N . LYS B 1 164 ? 88.145 43.954 2.750 1.000 43.194 166 LYS B N 1
ATOM 5313 C CA . LYS B 1 164 ? 89.285 42.994 2.626 1.000 48.243 166 LYS B CA 1
ATOM 5314 C C . LYS B 1 164 ? 90.525 43.509 3.383 1.000 43.975 166 LYS B C 1
ATOM 5315 O O . LYS B 1 164 ? 91.093 42.718 4.169 1.000 41.722 166 LYS B O 1
ATOM 5321 N N . MET B 1 165 ? 90.951 44.759 3.160 1.000 42.605 167 MET B N 1
ATOM 5322 C CA . MET B 1 165 ? 92.127 45.330 3.864 1.000 40.569 167 MET B CA 1
ATOM 5323 C C . MET B 1 165 ? 91.873 45.208 5.373 1.000 38.183 167 MET B C 1
ATOM 5324 O O . MET B 1 165 ? 92.828 44.883 6.096 1.000 35.723 167 MET B O 1
ATOM 5329 N N . CYS B 1 166 ? 90.633 45.439 5.824 1.000 33.771 168 CYS B N 1
ATOM 5330 C CA . CYS B 1 166 ? 90.278 45.466 7.270 1.000 36.239 168 CYS B CA 1
ATOM 5331 C C . CYS B 1 166 ? 90.306 44.045 7.840 1.000 36.657 168 CYS B C 1
ATOM 5332 O O . CYS B 1 166 ? 90.672 43.907 9.013 1.000 33.092 168 CYS B O 1
ATOM 5335 N N . GLN B 1 167 ? 90.001 43.041 7.010 1.000 40.493 169 GLN B N 1
ATOM 5336 C CA . GLN B 1 167 ? 89.998 41.587 7.354 1.000 46.275 169 GLN B CA 1
ATOM 5337 C C . GLN B 1 167 ? 91.440 41.118 7.611 1.000 41.820 169 GLN B C 1
ATOM 5338 O O . GLN B 1 167 ? 91.606 40.221 8.438 1.000 45.104 169 GLN B O 1
ATOM 5344 N N . GLU B 1 168 ? 92.427 41.682 6.900 1.000 38.195 170 GLU B N 1
ATOM 5345 C CA . GLU B 1 168 ? 93.865 41.320 7.002 1.000 41.429 170 GLU B CA 1
ATOM 5346 C C . GLU B 1 168 ? 94.633 42.311 7.891 1.000 39.608 170 GLU B C 1
ATOM 5347 O O . GLU B 1 168 ? 95.780 42.012 8.228 1.000 42.589 170 GLU B O 1
ATOM 5353 N N . ALA B 1 169 ? 94.042 43.447 8.255 1.000 35.274 171 ALA B N 1
ATOM 5354 C CA . ALA B 1 169 ? 94.723 44.514 9.025 1.000 34.506 171 ALA B CA 1
ATOM 5355 C C . ALA B 1 169 ? 94.867 44.096 10.492 1.000 32.148 171 ALA B C 1
ATOM 5356 O O . ALA B 1 169 ? 93.959 43.436 11.066 1.000 25.928 171 ALA B O 1
ATOM 5358 N N . THR B 1 170 ? 95.968 44.520 11.097 1.000 29.870 172 THR B N 1
ATOM 5359 C CA . THR B 1 170 ? 96.168 44.470 12.553 1.000 28.431 172 THR B CA 1
ATOM 5360 C C . THR B 1 170 ? 96.380 45.891 13.096 1.000 24.336 172 THR B C 1
ATOM 5361 O O . THR B 1 170 ? 96.749 46.809 12.360 1.000 24.575 172 THR B O 1
ATOM 5365 N N . PHE B 1 171 ? 96.183 46.034 14.391 1.000 24.733 173 PHE B N 1
ATOM 5366 C CA . PHE B 1 171 ? 96.458 47.264 15.168 1.000 26.222 173 PHE B CA 1
ATOM 5367 C C . PHE B 1 171 ? 97.195 46.828 16.434 1.000 24.121 173 PHE B C 1
ATOM 5368 O O . PHE B 1 171 ? 96.588 46.072 17.221 1.000 26.704 173 PHE B O 1
ATOM 5376 N N . GLU B 1 172 ? 98.453 47.237 16.589 1.000 24.955 174 GLU B N 1
ATOM 5377 C CA . GLU B 1 172 ? 99.314 46.824 17.735 1.000 26.374 174 GLU B CA 1
ATOM 5378 C C . GLU B 1 172 ? 99.255 45.294 17.867 1.000 28.807 174 GLU B C 1
ATOM 5379 O O . GLU B 1 172 ? 99.079 44.797 18.990 1.000 27.959 174 GLU B O 1
ATOM 5385 N N . GLY B 1 173 ? 99.353 44.587 16.734 1.000 28.178 175 GLY B N 1
ATOM 5386 C CA . GLY B 1 173 ? 99.500 43.125 16.695 1.000 33.832 175 GLY B CA 1
ATOM 5387 C C . GLY B 1 173 ? 98.177 42.387 16.765 1.000 35.036 175 GLY B C 1
ATOM 5388 O O . GLY B 1 173 ? 98.208 41.163 16.602 1.000 38.170 175 GLY B O 1
ATOM 5389 N N . ALA B 1 174 ? 97.048 43.072 16.996 1.000 34.910 176 ALA B N 1
ATOM 5390 C CA . ALA B 1 174 ? 95.731 42.412 17.136 1.000 32.106 176 ALA B CA 1
ATOM 5391 C C . ALA B 1 174 ? 94.914 42.567 15.859 1.000 32.033 176 ALA B C 1
ATOM 5392 O O . ALA B 1 174 ? 94.842 43.645 15.283 1.000 30.500 176 ALA B O 1
ATOM 5394 N N . PRO B 1 175 ? 94.268 41.489 15.368 1.000 31.531 177 PRO B N 1
ATOM 5395 C CA . PRO B 1 175 ? 93.395 41.599 14.200 1.000 29.942 177 PRO B CA 1
ATOM 5396 C C . PRO B 1 175 ? 92.283 42.614 14.469 1.000 28.773 177 PRO B C 1
ATOM 5397 O O . PRO B 1 175 ? 91.759 42.619 15.584 1.000 24.795 177 PRO B O 1
ATOM 5401 N N . LEU B 1 176 ? 91.967 43.441 13.462 1.000 27.704 178 LEU B N 1
ATOM 5402 C CA . LEU B 1 176 ? 90.939 44.513 13.531 1.000 28.312 178 LEU B CA 1
ATOM 5403 C C . LEU B 1 176 ? 89.598 43.934 13.990 1.000 27.990 178 LEU B C 1
ATOM 5404 O O . LEU B 1 176 ? 88.899 44.638 14.748 1.000 23.188 178 LEU B O 1
ATOM 5409 N N . TYR B 1 177 ? 89.207 42.735 13.521 1.000 24.875 179 TYR B N 1
ATOM 5410 C CA . TYR B 1 177 ? 87.869 42.140 13.835 1.000 25.372 179 TYR B CA 1
ATOM 5411 C C . TYR B 1 177 ? 87.735 41.861 15.347 1.000 22.009 179 TYR B C 1
ATOM 5412 O O . TYR B 1 177 ? 86.585 41.666 15.797 1.000 21.470 179 TYR B O 1
ATOM 5421 N N . THR B 1 178 ? 88.829 41.887 16.109 1.000 21.620 180 THR B N 1
ATOM 5422 C CA . THR B 1 178 ? 88.824 41.671 17.586 1.000 25.287 180 THR B CA 1
ATOM 5423 C C . THR B 1 178 ? 88.703 43.005 18.333 1.000 23.926 180 THR B C 1
ATOM 5424 O O . THR B 1 178 ? 88.672 42.989 19.560 1.000 24.531 180 THR B O 1
ATOM 5428 N N . LEU B 1 179 ? 88.661 44.129 17.624 1.000 23.867 181 LEU B N 1
ATOM 5429 C CA . LEU B 1 179 ? 88.723 45.470 18.261 1.000 23.154 181 LEU B CA 1
ATOM 5430 C C . LEU B 1 179 ? 87.440 46.256 17.997 1.000 24.127 181 LEU B C 1
ATOM 5431 O O . LEU B 1 179 ? 86.689 45.941 17.032 1.000 23.427 181 LEU B O 1
ATOM 5436 N N . GLY B 1 180 ? 87.191 47.213 18.878 1.000 23.843 182 GLY B N 1
ATOM 5437 C CA . GLY B 1 180 ? 85.988 48.061 18.865 1.000 23.344 182 GLY B CA 1
ATOM 5438 C C . GLY B 1 180 ? 86.274 49.397 18.196 1.000 22.947 182 GLY B C 1
ATOM 5439 O O . GLY B 1 180 ? 87.349 49.996 18.434 1.000 21.578 182 GLY B O 1
ATOM 5440 N N . PHE B 1 181 ? 85.319 49.868 17.416 1.000 20.968 183 PHE B N 1
ATOM 5441 C CA . PHE B 1 181 ? 85.374 51.148 16.676 1.000 18.980 183 PHE B CA 1
ATOM 5442 C C . PHE B 1 181 ? 85.620 52.301 17.648 1.000 18.323 183 PHE B C 1
ATOM 5443 O O . PHE B 1 181 ? 86.522 53.068 17.425 1.000 18.993 183 PHE B O 1
ATOM 5451 N N . TRP B 1 182 ? 84.817 52.396 18.704 1.000 18.995 184 TRP B N 1
ATOM 5452 C CA . TRP B 1 182 ? 84.934 53.423 19.764 1.000 20.280 184 TRP B CA 1
ATOM 5453 C C . TRP B 1 182 ? 86.287 53.305 20.467 1.000 21.616 184 TRP B C 1
ATOM 5454 O O . TRP B 1 182 ? 86.974 54.332 20.562 1.000 20.359 184 TRP B O 1
ATOM 5465 N N . ASN B 1 183 ? 86.705 52.104 20.878 1.000 24.122 185 ASN B N 1
ATOM 5466 C CA . ASN B 1 183 ? 88.044 51.909 21.501 1.000 22.347 185 ASN B CA 1
ATOM 5467 C C . ASN B 1 183 ? 89.116 52.498 20.576 1.000 20.129 185 ASN B C 1
ATOM 5468 O O . ASN B 1 183 ? 89.992 53.209 21.057 1.000 19.428 185 ASN B O 1
ATOM 5473 N N . LEU B 1 184 ? 89.097 52.169 19.285 1.000 21.300 186 LEU B N 1
ATOM 5474 C CA . LEU B 1 184 ? 90.208 52.557 18.398 1.000 19.938 186 LEU B CA 1
ATOM 5475 C C . LEU B 1 184 ? 90.130 54.064 18.115 1.000 20.610 186 LEU B C 1
ATOM 5476 O O . LEU B 1 184 ? 91.191 54.715 18.097 1.000 20.491 186 LEU B O 1
ATOM 5481 N N . LEU B 1 185 ? 88.937 54.615 17.896 1.000 20.211 187 LEU B N 1
ATOM 5482 C CA . LEU B 1 185 ? 88.825 56.071 17.631 1.000 18.787 187 LEU B CA 1
ATOM 5483 C C . LEU B 1 185 ? 89.446 56.808 18.824 1.000 21.453 187 LEU B C 1
ATOM 5484 O O . LEU B 1 185 ? 90.141 57.807 18.612 1.000 19.643 187 LEU B O 1
ATOM 5489 N N . TYR B 1 186 ? 89.268 56.291 20.035 1.000 20.151 188 TYR B N 1
ATOM 5490 C CA . TYR B 1 186 ? 89.736 56.950 21.277 1.000 20.368 188 TYR B CA 1
ATOM 5491 C C . TYR B 1 186 ? 91.256 56.922 21.362 1.000 19.262 188 TYR B C 1
ATOM 5492 O O . TYR B 1 186 ? 91.798 57.600 22.232 1.000 18.163 188 TYR B O 1
ATOM 5501 N N . ARG B 1 187 ? 91.928 56.107 20.556 1.000 20.854 189 ARG B N 1
ATOM 5502 C CA . ARG B 1 187 ? 93.403 56.073 20.524 1.000 21.045 189 ARG B CA 1
ATOM 5503 C C . ARG B 1 187 ? 93.924 57.211 19.650 1.000 23.408 189 ARG B C 1
ATOM 5504 O O . ARG B 1 187 ? 95.129 57.494 19.754 1.000 22.611 189 ARG B O 1
ATOM 5512 N N . VAL B 1 188 ? 93.093 57.817 18.784 1.000 21.662 190 VAL B N 1
ATOM 5513 C CA . VAL B 1 188 ? 93.613 58.752 17.742 1.000 22.272 190 VAL B CA 1
ATOM 5514 C C . VAL B 1 188 ? 92.881 60.100 17.733 1.000 26.201 190 VAL B C 1
ATOM 5515 O O . VAL B 1 188 ? 93.438 61.026 17.123 1.000 30.131 190 VAL B O 1
ATOM 5519 N N . ILE B 1 189 ? 91.688 60.222 18.325 1.000 22.926 191 ILE B N 1
ATOM 5520 C CA . ILE B 1 189 ? 91.013 61.538 18.467 1.000 22.454 191 ILE B CA 1
ATOM 5521 C C . ILE B 1 189 ? 90.792 61.826 19.952 1.000 24.246 191 ILE B C 1
ATOM 5522 O O . ILE B 1 189 ? 90.683 60.890 20.742 1.000 22.555 191 ILE B O 1
ATOM 5527 N N . SER B 1 190 ? 90.731 63.109 20.298 1.000 23.713 192 SER B N 1
ATOM 5528 C CA . SER B 1 190 ? 90.479 63.599 21.668 1.000 21.057 192 SER B CA 1
ATOM 5529 C C . SER B 1 190 ? 89.070 63.167 22.104 1.000 22.386 192 SER B C 1
ATOM 5530 O O . SER B 1 190 ? 88.205 62.964 21.246 1.000 22.115 192 SER B O 1
ATOM 5533 N N . GLY B 1 191 ? 88.816 63.089 23.403 1.000 20.619 193 GLY B N 1
ATOM 5534 C CA . GLY B 1 191 ? 87.452 62.904 23.912 1.000 19.317 193 GLY B CA 1
ATOM 5535 C C . GLY B 1 191 ? 86.511 63.962 23.368 1.000 18.045 193 GLY B C 1
ATOM 5536 O O . GLY B 1 191 ? 85.361 63.629 23.009 1.000 19.452 193 GLY B O 1
ATOM 5537 N N . GLU B 1 192 ? 86.983 65.199 23.272 1.000 17.558 194 GLU B N 1
ATOM 5538 C CA . GLU B 1 192 ? 86.186 66.327 22.736 1.000 17.910 194 GLU B CA 1
ATOM 5539 C C . GLU B 1 192 ? 85.879 66.115 21.243 1.000 18.175 194 GLU B C 1
ATOM 5540 O O . GLU B 1 192 ? 84.734 66.387 20.835 1.000 19.211 194 GLU B O 1
ATOM 5546 N N . ALA B 1 193 ? 86.814 65.601 20.443 1.000 18.994 195 ALA B N 1
ATOM 5547 C CA . ALA B 1 193 ? 86.546 65.324 19.013 1.000 19.112 195 ALA B CA 1
ATOM 5548 C C . ALA B 1 193 ? 85.500 64.214 18.884 1.000 19.617 195 ALA B C 1
ATOM 5549 O O . ALA B 1 193 ? 84.664 64.253 17.954 1.000 19.277 195 ALA B O 1
ATOM 5551 N N . TYR B 1 194 ? 85.539 63.235 19.785 1.000 21.214 196 TYR B N 1
ATOM 5552 C CA . TYR B 1 194 ? 84.576 62.118 19.763 1.000 21.635 196 TYR B CA 1
ATOM 5553 C C . TYR B 1 194 ? 83.199 62.699 20.059 1.000 22.934 196 TYR B C 1
ATOM 5554 O O . TYR B 1 194 ? 82.251 62.427 19.294 1.000 20.588 196 TYR B O 1
ATOM 5563 N N . GLN B 1 195 ? 83.089 63.533 21.101 1.000 21.682 197 GLN B N 1
ATOM 5564 C CA . GLN B 1 195 ? 81.771 64.098 21.472 1.000 19.310 197 GLN B CA 1
ATOM 5565 C C . GLN B 1 195 ? 81.301 65.046 20.370 1.000 20.170 197 GLN B C 1
ATOM 5566 O O . GLN B 1 195 ? 80.086 65.028 20.053 1.000 21.594 197 GLN B O 1
ATOM 5572 N N . PHE B 1 196 ? 82.203 65.827 19.777 1.000 18.222 198 PHE B N 1
ATOM 5573 C CA . PHE B 1 196 ? 81.847 66.724 18.656 1.000 19.035 198 PHE B CA 1
ATOM 5574 C C . PHE B 1 196 ? 81.272 65.889 17.502 1.000 19.348 198 PHE B C 1
ATOM 5575 O O . PHE B 1 196 ? 80.313 66.326 16.835 1.000 18.658 198 PHE B O 1
ATOM 5583 N N . SER B 1 197 ? 81.836 64.709 17.262 1.000 20.453 199 SER B N 1
ATOM 5584 C CA . SER B 1 197 ? 81.438 63.817 16.143 1.000 19.833 199 SER B CA 1
ATOM 5585 C C . SER B 1 197 ? 80.073 63.188 16.412 1.000 20.158 199 SER B C 1
ATOM 5586 O O . SER B 1 197 ? 79.237 63.195 15.491 1.000 20.993 199 SER B O 1
ATOM 5589 N N . ILE B 1 198 ? 79.810 62.776 17.656 1.000 21.832 200 ILE B N 1
ATOM 5590 C CA . ILE B 1 198 ? 78.448 62.377 18.106 1.000 20.170 200 ILE B CA 1
ATOM 5591 C C . ILE B 1 198 ? 77.478 63.534 17.849 1.000 21.664 200 ILE B C 1
ATOM 5592 O O . ILE B 1 198 ? 76.444 63.348 17.152 1.000 22.983 200 ILE B O 1
ATOM 5597 N N . ASP B 1 199 ? 77.751 64.684 18.467 1.000 20.788 201 ASP B N 1
ATOM 5598 C CA . ASP B 1 199 ? 76.782 65.808 18.554 1.000 21.591 201 ASP B CA 1
ATOM 5599 C C . ASP B 1 199 ? 76.477 66.342 17.154 1.000 22.066 201 ASP B C 1
ATOM 5600 O O . ASP B 1 199 ? 75.300 66.293 16.772 1.000 21.769 201 ASP B O 1
ATOM 5605 N N . SER B 1 200 ? 77.496 66.814 16.433 1.000 20.037 202 SER B N 1
ATOM 5606 C CA . SER B 1 200 ? 77.325 67.485 15.122 1.000 20.113 202 SER B CA 1
ATOM 5607 C C . SER B 1 200 ? 77.047 66.456 14.028 1.000 20.557 202 SER B C 1
ATOM 5608 O O . SER B 1 200 ? 76.468 66.841 13.008 1.000 22.686 202 SER B O 1
ATOM 5611 N N . GLY B 1 201 ? 77.454 65.206 14.200 1.000 23.109 203 GLY B N 1
ATOM 5612 C CA . GLY B 1 201 ? 77.192 64.162 13.179 1.000 21.138 203 GLY B CA 1
ATOM 5613 C C . GLY B 1 201 ? 75.757 63.651 13.229 1.000 22.627 203 GLY B C 1
ATOM 5614 O O . GLY B 1 201 ? 75.311 63.028 12.249 1.000 23.143 203 GLY B O 1
ATOM 5615 N N . GLY B 1 202 ? 75.068 63.856 14.355 1.000 19.668 204 GLY B N 1
ATOM 5616 C CA . GLY B 1 202 ? 73.626 63.597 14.503 1.000 20.513 204 GLY B CA 1
ATOM 5617 C C . GLY B 1 202 ? 73.267 62.232 15.097 1.000 20.201 204 GLY B C 1
ATOM 5618 O O . GLY B 1 202 ? 72.097 62.054 15.471 1.000 17.845 204 GLY B O 1
ATOM 5619 N N . TYR B 1 203 ? 74.206 61.287 15.135 1.000 19.235 205 TYR B N 1
ATOM 5620 C CA . TYR B 1 203 ? 73.948 59.901 15.553 1.000 20.642 205 TYR B CA 1
ATOM 5621 C C . TYR B 1 203 ? 74.816 59.524 16.752 1.000 25.112 205 TYR B C 1
ATOM 5622 O O . TYR B 1 203 ? 76.059 59.828 16.757 1.000 25.023 205 TYR B O 1
ATOM 5631 N N . ASN B 1 204 ? 74.199 58.832 17.708 1.000 25.035 206 ASN B N 1
ATOM 5632 C CA . ASN B 1 204 ? 74.901 58.123 18.804 1.000 26.054 206 ASN B CA 1
ATOM 5633 C C . ASN B 1 204 ? 75.265 56.696 18.368 1.000 29.311 206 ASN B C 1
ATOM 5634 O O . ASN B 1 204 ? 76.361 56.257 18.757 1.000 29.503 206 ASN B O 1
ATOM 5639 N N . SER B 1 205 ? 74.436 55.989 17.573 1.000 27.349 207 SER B N 1
ATOM 5640 C CA . SER B 1 205 ? 74.628 54.525 17.350 1.000 25.207 207 SER B CA 1
ATOM 5641 C C . SER B 1 205 ? 75.769 54.258 16.357 1.000 22.592 207 SER B C 1
ATOM 5642 O O . SER B 1 205 ? 76.281 53.143 16.319 1.000 26.196 207 SER B O 1
ATOM 5645 N N . THR B 1 206 ? 76.174 55.206 15.537 1.000 24.356 208 THR B N 1
ATOM 5646 C CA . THR B 1 206 ? 77.157 54.916 14.462 1.000 24.031 208 THR B CA 1
ATOM 5647 C C . THR B 1 206 ? 78.572 54.764 15.033 1.000 21.925 208 THR B 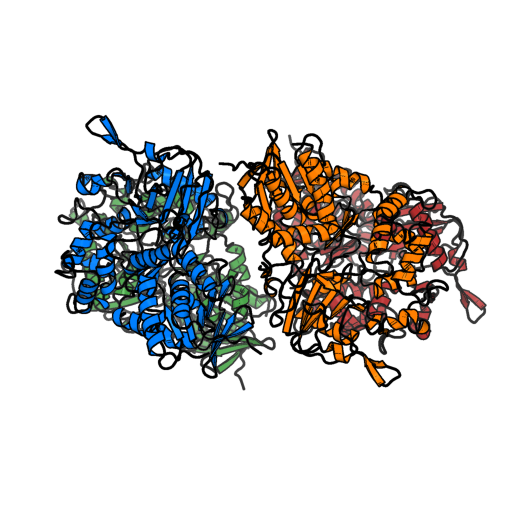C 1
ATOM 5648 O O . THR B 1 206 ? 79.417 54.118 14.383 1.000 21.530 208 THR B O 1
ATOM 5652 N N . LEU B 1 207 ? 78.848 55.403 16.159 1.000 22.633 209 LEU B N 1
ATOM 5653 C CA . LEU B 1 207 ? 80.214 55.521 16.718 1.000 22.268 209 LEU B CA 1
ATOM 5654 C C . LEU B 1 207 ? 80.316 54.668 17.984 1.000 23.321 209 LEU B C 1
ATOM 5655 O O . LEU B 1 207 ? 81.291 54.869 18.756 1.000 26.676 209 LEU B O 1
ATOM 5660 N N . VAL B 1 208 ? 79.370 53.745 18.198 1.000 24.229 210 VAL B N 1
ATOM 5661 C CA . VAL B 1 208 ? 79.429 52.830 19.380 1.000 27.041 210 VAL B CA 1
ATOM 5662 C C . VAL B 1 208 ? 80.561 51.823 19.207 1.000 24.675 210 VAL B C 1
ATOM 5663 O O . VAL B 1 208 ? 81.202 51.798 18.161 1.000 22.959 210 VAL B O 1
ATOM 5667 N N . ASN B 1 209 ? 80.774 51.003 20.237 1.000 24.397 211 ASN B N 1
ATOM 5668 C CA . ASN B 1 209 ? 81.895 50.041 20.256 1.000 24.385 211 ASN B CA 1
ATOM 5669 C C . ASN B 1 209 ? 81.410 48.797 19.515 1.000 24.596 211 ASN B C 1
ATOM 5670 O O . ASN B 1 209 ? 81.151 47.784 20.164 1.000 21.543 211 ASN B O 1
ATOM 5675 N N . TRP B 1 210 ? 81.229 48.917 18.201 1.000 22.692 212 TRP B N 1
ATOM 5676 C CA . TRP B 1 210 ? 80.969 47.752 17.332 1.000 20.361 212 TRP B CA 1
ATOM 5677 C C . TRP B 1 210 ? 82.239 47.395 16.577 1.000 21.858 212 TRP B C 1
ATOM 5678 O O . TRP B 1 210 ? 83.277 48.038 16.788 1.000 23.532 212 TRP B O 1
ATOM 5689 N N . ASN B 1 211 ? 82.163 46.339 15.780 1.000 22.500 213 ASN B N 1
ATOM 5690 C CA . ASN B 1 211 ? 83.335 45.671 15.190 1.000 21.999 213 ASN B CA 1
ATOM 5691 C C . ASN B 1 211 ? 84.079 46.681 14.320 1.000 24.613 213 ASN B C 1
ATOM 5692 O O . ASN B 1 211 ? 83.441 47.197 13.365 1.000 20.886 213 ASN B O 1
ATOM 5697 N N . ALA B 1 212 ? 85.357 46.957 14.629 1.000 21.869 214 ALA B N 1
ATOM 5698 C CA . ALA B 1 212 ? 86.160 47.964 13.907 1.000 21.833 214 ALA B CA 1
ATOM 5699 C C . ALA B 1 212 ? 86.352 47.528 12.449 1.000 24.858 214 ALA B C 1
ATOM 5700 O O . ALA B 1 212 ? 86.369 48.397 11.573 1.000 23.762 214 ALA B O 1
ATOM 5702 N N . ALA B 1 213 ? 86.554 46.235 12.194 1.000 26.254 215 ALA B N 1
ATOM 5703 C CA . ALA B 1 213 ? 86.801 45.702 10.840 1.000 26.196 215 ALA B CA 1
ATOM 5704 C C . ALA B 1 213 ? 85.587 45.993 9.951 1.000 24.096 215 ALA B C 1
ATOM 5705 O O . ALA B 1 213 ? 85.775 46.272 8.779 1.000 24.675 215 ALA B O 1
ATOM 5707 N N . ASP B 1 214 ? 84.379 45.935 10.506 1.000 23.221 216 ASP B N 1
ATOM 5708 C CA . ASP B 1 214 ? 83.123 46.225 9.775 1.000 23.438 216 ASP B CA 1
ATOM 5709 C C . ASP B 1 214 ? 82.815 47.729 9.804 1.000 23.511 216 ASP B C 1
ATOM 5710 O O . ASP B 1 214 ? 82.384 48.254 8.744 1.000 19.245 216 ASP B O 1
ATOM 5715 N N . ALA B 1 215 ? 83.022 48.394 10.946 1.000 20.698 217 ALA B N 1
ATOM 5716 C CA . ALA B 1 215 ? 82.623 49.800 11.131 1.000 22.458 217 ALA B CA 1
ATOM 5717 C C . ALA B 1 215 ? 83.402 50.705 10.163 1.000 21.507 217 ALA B C 1
ATOM 5718 O O . ALA B 1 215 ? 82.790 51.621 9.607 1.000 20.752 217 ALA B O 1
ATOM 5720 N N . ILE B 1 216 ? 84.687 50.446 9.962 1.000 21.589 218 ILE B N 1
ATOM 5721 C CA . ILE B 1 216 ? 85.582 51.369 9.216 1.000 23.444 218 ILE B CA 1
ATOM 5722 C C . ILE B 1 216 ? 85.133 51.501 7.765 1.000 23.155 218 ILE B C 1
ATOM 5723 O O . ILE B 1 216 ? 84.845 52.614 7.341 1.000 21.762 218 ILE B O 1
ATOM 5728 N N . PRO B 1 217 ? 85.008 50.422 6.953 1.000 24.633 219 PRO B N 1
ATOM 5729 C CA . PRO B 1 217 ? 84.576 50.566 5.561 1.000 23.000 219 PRO B CA 1
ATOM 5730 C C . PRO B 1 217 ? 83.151 51.115 5.444 1.000 23.641 219 PRO B C 1
ATOM 5731 O O . PRO B 1 217 ? 82.893 51.924 4.613 1.000 23.379 219 PRO B O 1
ATOM 5735 N N . TRP B 1 218 ? 82.259 50.652 6.316 1.000 22.690 220 TRP B N 1
ATOM 5736 C CA . TRP B 1 218 ? 80.874 51.132 6.420 1.000 21.194 220 TRP B CA 1
ATOM 5737 C C . TRP B 1 218 ? 80.900 52.649 6.634 1.000 24.039 220 TRP B C 1
ATOM 5738 O O . TRP B 1 218 ? 80.149 53.359 5.941 1.000 23.456 220 TRP B O 1
ATOM 5749 N N . TYR B 1 219 ? 81.713 53.145 7.576 1.000 22.861 221 TYR B N 1
ATOM 5750 C CA . TYR B 1 219 ? 81.775 54.590 7.890 1.000 23.253 221 TYR B CA 1
ATOM 5751 C C . TYR B 1 219 ? 82.274 55.349 6.663 1.000 21.325 221 TYR B C 1
ATOM 5752 O O . TYR B 1 219 ? 81.668 56.363 6.326 1.000 19.166 221 TYR B O 1
ATOM 5761 N N . LEU B 1 220 ? 83.331 54.857 6.019 1.000 22.008 222 LEU B N 1
ATOM 5762 C CA . LEU B 1 220 ? 83.963 55.535 4.859 1.000 23.922 222 LEU B CA 1
ATOM 5763 C C . LEU B 1 220 ? 82.976 55.718 3.702 1.000 27.694 222 LEU B C 1
ATOM 5764 O O . LEU B 1 220 ? 82.986 56.796 3.079 1.000 27.271 222 LEU B O 1
ATOM 5769 N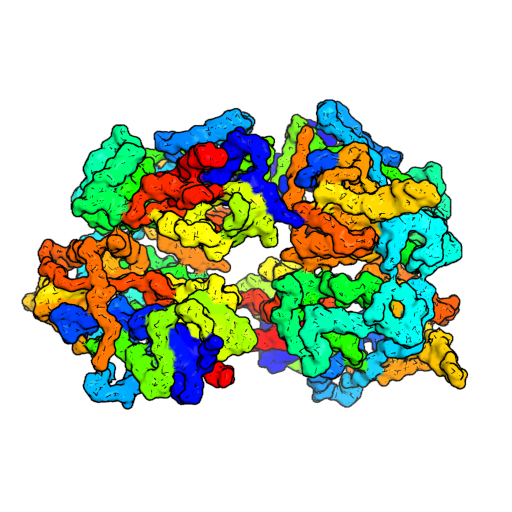 N . SER B 1 221 ? 82.124 54.738 3.443 1.000 29.625 223 SER B N 1
ATOM 5770 C CA . SER B 1 221 ? 81.256 54.745 2.235 1.000 35.525 223 SER B CA 1
ATOM 5771 C C . SER B 1 221 ? 80.039 55.648 2.472 1.000 34.870 223 SER B C 1
ATOM 5772 O O . SER B 1 221 ? 79.440 56.062 1.508 1.000 38.377 223 SER B O 1
ATOM 5775 N N . ASP B 1 222 ? 79.651 55.928 3.710 1.000 37.282 224 ASP B N 1
ATOM 5776 C CA . ASP B 1 222 ? 78.554 56.899 3.943 1.000 44.339 224 ASP B CA 1
ATOM 5777 C C . ASP B 1 222 ? 79.071 58.142 4.679 1.000 52.912 224 ASP B C 1
ATOM 5778 O O . ASP B 1 222 ? 79.449 59.152 3.986 1.000 51.799 224 ASP B O 1
ATOM 5783 N N . PHE B 1 223 ? 79.143 58.053 6.009 1.000 46.580 225 PHE B N 1
ATOM 5784 C CA . PHE B 1 223 ? 79.280 59.187 6.961 1.000 56.386 225 PHE B CA 1
ATOM 5785 C C . PHE B 1 223 ? 80.650 59.864 6.817 1.000 54.877 225 PHE B C 1
ATOM 5786 O O . PHE B 1 223 ? 80.915 60.807 7.574 1.000 68.074 225 PHE B O 1
ATOM 5794 N N . GLY B 1 224 ? 81.480 59.409 5.870 1.000 43.137 226 GLY B N 1
ATOM 5795 C CA . GLY B 1 224 ? 82.828 59.918 5.588 1.000 53.492 226 GLY B CA 1
ATOM 5796 C C . GLY B 1 224 ? 82.727 61.322 5.059 1.000 59.765 226 GLY B C 1
ATOM 5797 O O . GLY B 1 224 ? 81.994 62.114 5.723 1.000 57.655 226 GLY B O 1
ATOM 5798 N N . ILE B 1 225 ? 83.365 61.622 3.915 1.000 65.636 227 ILE B N 1
ATOM 5799 C CA . ILE B 1 225 ? 83.617 63.035 3.464 1.000 68.786 227 ILE B CA 1
ATOM 5800 C C . ILE B 1 225 ? 82.366 63.610 2.763 1.000 71.512 227 ILE B C 1
ATOM 5801 O O . ILE B 1 225 ? 81.774 64.602 3.359 1.000 61.287 227 ILE B O 1
ATOM 5806 N N . LYS B 1 226 ? 81.976 63.069 1.578 1.000 67.261 228 LYS B N 1
ATOM 5807 C CA . LYS B 1 226 ? 80.890 63.656 0.724 1.000 66.750 228 LYS B CA 1
ATOM 5808 C C . LYS B 1 226 ? 79.788 62.651 0.392 1.000 59.715 228 LYS B C 1
ATOM 5809 O O . LYS B 1 226 ? 79.410 62.487 -0.777 1.000 47.744 228 LYS B O 1
ATOM 5815 N N . PRO B 1 227 ? 79.121 62.024 1.392 1.000 54.603 229 PRO B N 1
ATOM 5816 C CA . PRO B 1 227 ? 77.983 61.155 1.077 1.000 53.336 229 PRO B CA 1
ATOM 5817 C C . PRO B 1 227 ? 76.940 61.942 0.251 1.000 50.745 229 PRO B C 1
ATOM 5818 O O . PRO B 1 227 ? 76.617 63.043 0.675 1.000 39.531 229 PRO B O 1
ATOM 5822 N N . VAL B 1 228 ? 76.552 61.375 -0.916 1.000 44.339 230 VAL B N 1
ATOM 5823 C CA . VAL B 1 228 ? 75.550 61.834 -1.934 1.000 43.640 230 VAL B CA 1
ATOM 5824 C C . VAL B 1 228 ? 74.354 60.847 -1.919 1.000 44.424 230 VAL B C 1
ATOM 5825 O O . VAL B 1 228 ? 74.561 59.615 -2.157 1.000 36.133 230 VAL B O 1
ATOM 5829 N N . TYR B 1 229 ? 73.133 61.346 -1.695 1.000 42.936 231 TYR B N 1
ATOM 5830 C CA . TYR B 1 229 ? 71.922 60.529 -1.422 1.000 38.931 231 TYR B CA 1
ATOM 5831 C C . TYR B 1 229 ? 70.778 60.829 -2.402 1.000 38.166 231 TYR B C 1
ATOM 5832 O O . TYR B 1 229 ? 70.676 61.960 -2.875 1.000 41.997 231 TYR B O 1
ATOM 5841 N N . LYS B 1 230 ? 69.898 59.848 -2.647 1.000 37.554 232 LYS B N 1
ATOM 5842 C CA . LYS B 1 230 ? 68.611 60.024 -3.375 1.000 35.475 232 LYS B CA 1
ATOM 5843 C C . LYS B 1 230 ? 67.444 59.548 -2.489 1.000 32.399 232 LYS B C 1
ATOM 5844 O O . LYS B 1 230 ? 67.571 58.493 -1.853 1.000 28.928 232 LYS B O 1
ATOM 5850 N N . GLY B 1 231 ? 66.335 60.288 -2.494 1.000 29.015 233 GLY B N 1
ATOM 5851 C CA . GLY B 1 231 ? 65.039 59.869 -1.932 1.000 27.978 233 GLY B CA 1
ATOM 5852 C C . GLY B 1 231 ? 64.085 59.379 -3.004 1.000 26.188 233 GLY B C 1
ATOM 5853 O O . GLY B 1 231 ? 64.443 59.439 -4.199 1.000 23.943 233 GLY B O 1
ATOM 5854 N N . PHE B 1 232 ? 62.898 58.925 -2.585 1.000 24.024 234 PHE B N 1
ATOM 5855 C CA . PHE B 1 232 ? 61.878 58.283 -3.439 1.000 22.181 234 PHE B CA 1
ATOM 5856 C C . PHE B 1 232 ? 60.660 59.201 -3.527 1.000 22.737 234 PHE B C 1
ATOM 5857 O O . PHE B 1 232 ? 60.021 59.499 -2.502 1.000 24.360 234 PHE B O 1
ATOM 5865 N N . LYS B 1 233 ? 60.333 59.626 -4.743 1.000 21.536 235 LYS B N 1
ATOM 5866 C CA . LYS B 1 233 ? 59.159 60.485 -5.021 1.000 24.074 235 LYS B CA 1
ATOM 5867 C C . LYS B 1 233 ? 57.920 59.913 -4.320 1.000 23.703 235 LYS B C 1
ATOM 5868 O O . LYS B 1 233 ? 57.170 60.695 -3.716 1.000 24.351 235 LYS B O 1
ATOM 5874 N N . ASN B 1 234 ? 57.661 58.616 -4.467 1.000 23.632 236 ASN B N 1
ATOM 5875 C CA . ASN B 1 234 ? 56.407 57.985 -3.978 1.000 26.005 236 ASN B CA 1
ATOM 5876 C C . ASN B 1 234 ? 56.709 57.022 -2.826 1.000 25.797 236 ASN B C 1
ATOM 5877 O O . ASN B 1 234 ? 55.841 56.195 -2.526 1.000 26.005 236 ASN B O 1
ATOM 5882 N N . GLY B 1 235 ? 57.863 57.175 -2.169 1.000 25.190 237 GLY B N 1
ATOM 5883 C CA . GLY B 1 235 ? 58.205 56.412 -0.961 1.000 24.241 237 GLY B CA 1
ATOM 5884 C C . GLY B 1 235 ? 59.029 55.185 -1.277 1.000 22.861 237 GLY B C 1
ATOM 5885 O O . GLY B 1 235 ? 58.743 54.511 -2.262 1.000 22.923 237 GLY B O 1
ATOM 5886 N N . PHE B 1 236 ? 60.037 54.920 -0.451 1.000 21.003 238 PHE B N 1
ATOM 5887 C CA . PHE B 1 236 ? 60.919 53.741 -0.524 1.000 22.574 238 PHE B CA 1
ATOM 5888 C C . PHE B 1 236 ? 60.048 52.477 -0.460 1.000 22.111 238 PHE B C 1
ATOM 5889 O O . PHE B 1 236 ? 60.405 51.452 -1.048 1.000 23.013 238 PHE B O 1
ATOM 5897 N N . GLN B 1 237 ? 58.922 52.551 0.241 1.000 22.820 239 GLN B N 1
ATOM 5898 C CA . GLN B 1 237 ? 58.071 51.379 0.538 1.000 22.784 239 GLN B CA 1
ATOM 5899 C C . GLN B 1 237 ? 57.462 50.857 -0.767 1.000 24.913 239 GLN B C 1
ATOM 5900 O O . GLN B 1 237 ? 57.121 49.652 -0.818 1.000 26.430 239 GLN B O 1
ATOM 5906 N N . GLN B 1 238 ? 57.401 51.679 -1.818 1.000 24.428 240 GLN B N 1
ATOM 5907 C CA . GLN B 1 238 ? 56.930 51.202 -3.138 1.000 23.906 240 GLN B CA 1
ATOM 5908 C C . GLN B 1 238 ? 57.777 50.004 -3.573 1.000 21.095 240 GLN B C 1
ATOM 5909 O O . GLN B 1 238 ? 57.253 49.155 -4.330 1.000 22.000 240 GLN B O 1
ATOM 5915 N N . VAL B 1 239 ? 59.021 49.918 -3.135 1.000 20.574 241 VAL B N 1
ATOM 5916 C CA . VAL B 1 239 ? 59.935 48.828 -3.592 1.000 22.332 241 VAL B CA 1
ATOM 5917 C C . VAL B 1 239 ? 59.379 47.477 -3.125 1.000 25.343 241 VAL B C 1
ATOM 5918 O O . VAL B 1 239 ? 59.100 46.592 -3.959 1.000 20.558 241 VAL B O 1
ATOM 5922 N N . PRO B 1 240 ? 59.223 47.229 -1.801 1.000 25.437 242 PRO B N 1
ATOM 5923 C CA . PRO B 1 240 ? 58.681 45.943 -1.350 1.000 23.386 242 PRO B CA 1
ATOM 5924 C C . PRO B 1 240 ? 57.222 45.741 -1.769 1.000 24.439 242 PRO B C 1
ATOM 5925 O O . PRO B 1 240 ? 56.862 44.633 -2.064 1.000 23.001 242 PRO B O 1
ATOM 5929 N N . ILE B 1 241 ? 56.404 46.798 -1.781 1.000 23.852 243 ILE B N 1
ATOM 5930 C CA . ILE B 1 241 ? 54.989 46.672 -2.218 1.000 23.240 243 ILE B CA 1
ATOM 5931 C C . ILE B 1 241 ? 54.952 46.143 -3.662 1.000 26.221 243 ILE B C 1
ATOM 5932 O O . ILE B 1 241 ? 54.157 45.214 -3.927 1.000 25.367 243 ILE B O 1
ATOM 5937 N N . SER B 1 242 ? 55.781 46.683 -4.568 1.000 27.426 244 SER B N 1
ATOM 5938 C CA . SER B 1 242 ? 55.827 46.285 -5.997 1.000 24.564 244 SER B CA 1
ATOM 5939 C C . SER B 1 242 ? 56.242 44.813 -6.101 1.000 24.238 244 SER B C 1
ATOM 5940 O O . SER B 1 242 ? 55.638 44.059 -6.874 1.000 25.045 244 SER B O 1
ATOM 5943 N N . LEU B 1 243 ? 57.248 44.406 -5.345 1.000 23.053 245 LEU B N 1
ATOM 5944 C CA . LEU B 1 243 ? 57.744 43.015 -5.383 1.000 25.838 245 LEU B CA 1
ATOM 5945 C C . LEU B 1 243 ? 56.637 42.060 -4.898 1.000 29.984 245 LEU B C 1
ATOM 5946 O O . LEU B 1 243 ? 56.463 40.975 -5.509 1.000 26.832 245 LEU B O 1
ATOM 5951 N N . ALA B 1 244 ? 55.903 42.428 -3.843 1.000 27.042 246 ALA B N 1
ATOM 5952 C CA . ALA B 1 244 ? 54.779 41.613 -3.347 1.000 26.014 246 ALA B CA 1
ATOM 5953 C C . ALA B 1 244 ? 53.772 41.469 -4.498 1.000 27.039 246 ALA B C 1
ATOM 5954 O O . ALA B 1 244 ? 53.355 40.346 -4.776 1.000 27.963 246 ALA B O 1
ATOM 5956 N N . ASN B 1 245 ? 53.389 42.577 -5.132 1.000 27.480 247 ASN B N 1
ATOM 5957 C CA . ASN B 1 245 ? 52.435 42.580 -6.269 1.000 29.649 247 ASN B CA 1
ATOM 5958 C C . ASN B 1 245 ? 52.927 41.601 -7.339 1.000 32.848 247 ASN B C 1
ATOM 5959 O O . ASN B 1 245 ? 52.122 40.753 -7.738 1.000 32.467 247 ASN B O 1
ATOM 5964 N N . PHE B 1 246 ? 54.204 41.674 -7.739 1.000 28.789 248 PHE B N 1
ATOM 5965 C CA . PHE B 1 246 ? 54.781 40.795 -8.780 1.000 27.075 248 PHE B CA 1
ATOM 5966 C C . PHE B 1 246 ? 54.638 39.339 -8.359 1.000 29.376 248 PHE B C 1
ATOM 5967 O O . PHE B 1 246 ? 54.264 38.488 -9.195 1.000 27.997 248 PHE B O 1
ATOM 5975 N N . PHE B 1 247 ? 54.991 39.046 -7.116 1.000 26.419 249 PHE B N 1
ATOM 5976 C CA . PHE B 1 247 ? 54.948 37.673 -6.569 1.000 26.603 249 PHE B CA 1
ATOM 5977 C C . PHE B 1 247 ? 53.524 37.121 -6.730 1.000 25.839 249 PHE B C 1
ATOM 5978 O O . PHE B 1 247 ? 53.400 36.006 -7.201 1.000 22.812 249 PHE B O 1
ATOM 5986 N N . GLU B 1 248 ? 52.504 37.898 -6.357 1.000 27.642 250 GLU B N 1
ATOM 5987 C CA . GLU B 1 248 ? 51.067 37.495 -6.431 1.000 29.702 250 GLU B CA 1
ATOM 5988 C C . GLU B 1 248 ? 50.609 37.372 -7.896 1.000 29.282 250 GLU B C 1
ATOM 5989 O O . GLU B 1 248 ? 49.978 36.374 -8.204 1.000 31.952 250 GLU B O 1
ATOM 5995 N N . GLU B 1 249 ? 50.942 38.317 -8.774 1.000 29.100 251 GLU B N 1
ATOM 5996 C CA . GLU B 1 249 ? 50.645 38.215 -10.232 1.000 30.849 251 GLU B CA 1
ATOM 5997 C C . GLU B 1 249 ? 51.208 36.888 -10.770 1.000 29.189 251 GLU B C 1
ATOM 5998 O O . GLU B 1 249 ? 50.596 36.296 -11.682 1.000 26.525 251 GLU B O 1
ATOM 6004 N N . ASP B 1 250 ? 52.364 36.468 -10.269 1.000 25.983 252 ASP B N 1
ATOM 6005 C CA . ASP B 1 250 ? 53.093 35.285 -10.784 1.000 26.412 252 ASP B CA 1
ATOM 6006 C C . ASP B 1 250 ? 52.563 34.012 -10.105 1.000 25.149 252 ASP B C 1
ATOM 6007 O O . ASP B 1 250 ? 53.139 32.941 -10.362 1.000 26.549 252 ASP B O 1
ATOM 6012 N N . GLY B 1 251 ? 51.541 34.132 -9.238 1.000 28.271 253 GLY B N 1
ATOM 6013 C CA . GLY B 1 251 ? 50.835 33.000 -8.603 1.000 29.441 253 GLY B CA 1
ATOM 6014 C C . GLY B 1 251 ? 51.335 32.712 -7.189 1.000 32.639 253 GLY B C 1
ATOM 6015 O O . GLY B 1 251 ? 50.951 31.676 -6.603 1.000 31.783 253 GLY B O 1
ATOM 6016 N N . GLY B 1 252 ? 52.192 33.568 -6.641 1.000 31.013 254 GLY B N 1
ATOM 6017 C CA . GLY B 1 252 ? 52.640 33.464 -5.241 1.000 28.380 254 GLY B CA 1
ATOM 6018 C C . GLY B 1 252 ? 51.504 33.818 -4.308 1.000 25.114 254 GLY B C 1
ATOM 6019 O O . GLY B 1 252 ? 50.576 34.548 -4.728 1.000 27.470 254 GLY B O 1
ATOM 6020 N N . GLU B 1 253 ? 51.556 33.348 -3.074 1.000 25.828 255 GLU B N 1
ATOM 6021 C CA . GLU B 1 253 ? 50.537 33.717 -2.068 1.000 29.412 255 GLU B CA 1
ATOM 6022 C C . GLU B 1 253 ? 51.204 34.451 -0.902 1.000 24.809 255 GLU B C 1
ATOM 6023 O O . GLU B 1 253 ? 52.225 33.969 -0.379 1.000 24.982 255 GLU B O 1
ATOM 6029 N N . ILE B 1 254 ? 50.575 35.538 -0.488 1.000 26.534 256 ILE B N 1
ATOM 6030 C CA . ILE B 1 254 ? 50.972 36.350 0.695 1.000 30.029 256 ILE B CA 1
ATOM 6031 C C . ILE B 1 254 ? 49.856 36.275 1.729 1.000 29.679 256 ILE B C 1
ATOM 6032 O O . ILE B 1 254 ? 48.707 36.606 1.387 1.000 27.508 256 ILE B O 1
ATOM 6037 N N . ARG B 1 255 ? 50.222 35.930 2.961 1.000 28.618 257 ARG B N 1
ATOM 6038 C CA . ARG B 1 255 ? 49.310 35.941 4.126 1.000 28.705 257 ARG B CA 1
ATOM 6039 C C . ARG B 1 255 ? 49.825 36.979 5.127 1.000 27.450 257 ARG B C 1
ATOM 6040 O O . ARG B 1 255 ? 50.920 36.796 5.694 1.000 26.234 257 ARG B O 1
ATOM 6048 N N . LEU B 1 256 ? 49.032 38.019 5.318 1.000 26.786 258 LEU B N 1
ATOM 6049 C CA . LEU B 1 256 ? 49.202 39.058 6.350 1.000 28.209 258 LEU B CA 1
ATOM 6050 C C . LEU B 1 256 ? 48.545 38.551 7.647 1.000 31.207 258 LEU B C 1
ATOM 6051 O O . LEU B 1 256 ? 47.747 37.583 7.578 1.000 33.760 258 LEU B O 1
ATOM 6056 N N . ASN B 1 257 ? 48.889 39.157 8.788 1.000 31.083 259 ASN B N 1
ATOM 6057 C CA . ASN B 1 257 ? 48.313 38.837 10.120 1.000 32.107 259 ASN B CA 1
ATOM 6058 C C . ASN B 1 257 ? 48.575 37.354 10.398 1.000 30.983 259 ASN B C 1
ATOM 6059 O O . ASN B 1 257 ? 47.770 36.738 11.069 1.000 32.207 259 ASN B O 1
ATOM 6064 N N . ALA B 1 258 ? 49.701 36.838 9.915 1.000 29.451 260 ALA B N 1
ATOM 6065 C CA . ALA B 1 258 ? 50.095 35.420 10.004 1.000 30.843 260 ALA B CA 1
ATOM 6066 C C . ALA B 1 258 ? 51.468 35.350 10.677 1.000 29.396 260 ALA B C 1
ATOM 6067 O O . ALA B 1 258 ? 52.512 35.286 9.976 1.000 29.375 260 ALA B O 1
ATOM 6069 N N . LYS B 1 259 ? 51.458 35.349 12.005 1.000 29.230 261 LYS B N 1
ATOM 6070 C CA . LYS B 1 259 ? 52.690 35.344 12.828 1.000 28.777 261 LYS B CA 1
ATOM 6071 C C . LYS B 1 259 ? 53.211 33.913 12.941 1.000 29.507 261 LYS B C 1
ATOM 6072 O O . LYS B 1 259 ? 52.447 33.051 13.397 1.000 33.104 261 LYS B O 1
ATOM 6078 N N . LEU B 1 260 ? 54.462 33.649 12.568 1.000 27.347 262 LEU B N 1
ATOM 6079 C CA . LEU B 1 260 ? 55.113 32.364 12.928 1.000 27.114 262 LEU B CA 1
ATOM 6080 C C . LEU B 1 260 ? 55.341 32.356 14.432 1.000 30.334 262 LEU B C 1
ATOM 6081 O O . LEU B 1 260 ? 56.037 33.271 14.891 1.000 33.570 262 LEU B O 1
ATOM 6086 N N . GLU B 1 261 ? 54.767 31.388 15.160 1.000 31.412 263 GLU B N 1
ATOM 6087 C CA . GLU B 1 261 ? 54.836 31.279 16.654 1.000 32.130 263 GLU B CA 1
ATOM 6088 C C . GLU B 1 261 ? 56.027 30.418 17.048 1.000 27.799 263 GLU B C 1
ATOM 6089 O O . GLU B 1 261 ? 56.554 30.592 18.144 1.000 32.153 263 GLU B O 1
ATOM 6095 N N . GLY B 1 262 ? 56.439 29.529 16.155 1.000 27.339 264 GLY B N 1
ATOM 6096 C CA . GLY B 1 262 ? 57.560 28.592 16.373 1.000 27.447 264 GLY B CA 1
ATOM 6097 C C . GLY B 1 262 ? 57.594 27.561 15.263 1.000 29.090 264 GLY B C 1
ATOM 6098 O O . GLY B 1 262 ? 56.628 27.498 14.487 1.000 29.631 264 GLY B O 1
ATOM 6099 N N . PHE B 1 263 ? 58.657 26.777 15.157 1.000 29.524 265 PHE B N 1
ATOM 6100 C CA . PHE B 1 263 ? 58.710 25.682 14.167 1.000 27.342 265 PHE B CA 1
ATOM 6101 C C . PHE B 1 263 ? 59.547 24.531 14.711 1.000 28.697 265 PHE B C 1
ATOM 6102 O O . PHE B 1 263 ? 60.536 24.753 15.440 1.000 28.342 265 PHE B O 1
ATOM 6110 N N . GLU B 1 264 ? 59.147 23.323 14.311 1.000 31.797 266 GLU B N 1
ATOM 6111 C CA . GLU B 1 264 ? 59.862 22.062 14.594 1.000 32.808 266 GLU B CA 1
ATOM 6112 C C . GLU B 1 264 ? 60.303 21.488 13.252 1.000 35.371 266 GLU B C 1
ATOM 6113 O O . GLU B 1 264 ? 59.609 21.755 12.228 1.000 38.531 266 GLU B O 1
ATOM 6119 N N . PHE B 1 265 ? 61.398 20.734 13.248 1.000 33.773 267 PHE B N 1
ATOM 6120 C CA . PHE B 1 265 ? 61.843 19.946 12.079 1.000 39.439 267 PHE B CA 1
ATOM 6121 C C . PHE B 1 265 ? 61.671 18.460 12.403 1.000 44.362 267 PHE B C 1
ATOM 6122 O O . PHE B 1 265 ? 62.465 17.937 13.200 1.000 44.061 267 PHE B O 1
ATOM 6130 N N . LYS B 1 266 ? 60.653 17.832 11.801 1.000 47.582 268 LYS B N 1
ATOM 6131 C CA . LYS B 1 266 ? 60.252 16.416 12.006 1.000 50.712 268 LYS B CA 1
ATOM 6132 C C . LYS B 1 266 ? 60.004 15.778 10.637 1.000 48.679 268 LYS B C 1
ATOM 6133 O O . LYS B 1 266 ? 59.310 16.410 9.806 1.000 44.164 268 LYS B O 1
ATOM 6139 N N . ASN B 1 267 ? 60.532 14.572 10.409 1.000 52.924 269 ASN B N 1
ATOM 6140 C CA . ASN B 1 267 ? 60.243 13.767 9.187 1.000 58.005 269 ASN B CA 1
ATOM 6141 C C . ASN B 1 267 ? 60.710 14.555 7.953 1.000 52.965 269 ASN B C 1
ATOM 6142 O O . ASN B 1 267 ? 59.950 14.623 6.978 1.000 43.800 269 ASN B O 1
ATOM 6147 N N . ASN B 1 268 ? 61.884 15.183 8.041 1.000 46.658 270 ASN B N 1
ATOM 6148 C CA . ASN B 1 268 ? 62.511 15.986 6.957 1.000 47.978 270 ASN B CA 1
ATOM 6149 C C . ASN B 1 268 ? 61.573 17.097 6.443 1.000 40.207 270 ASN B C 1
ATOM 6150 O O . ASN B 1 268 ? 61.732 17.528 5.288 1.000 35.125 270 ASN B O 1
ATOM 6155 N N . LEU B 1 269 ? 60.662 17.590 7.281 1.000 35.861 271 LEU B N 1
ATOM 6156 C CA . LEU B 1 269 ? 59.740 18.709 6.960 1.000 34.369 271 LEU B CA 1
ATOM 6157 C C . LEU B 1 269 ? 59.860 19.770 8.070 1.000 35.416 271 LEU B C 1
ATOM 6158 O O . LEU B 1 269 ? 60.207 19.423 9.208 1.000 34.727 271 LEU B O 1
ATOM 6163 N N . PHE B 1 270 ? 59.545 21.024 7.764 1.000 31.580 272 PHE B N 1
ATOM 6164 C CA . PHE B 1 270 ? 59.323 22.074 8.771 1.000 34.558 272 PHE B CA 1
ATOM 6165 C C . PHE B 1 270 ? 57.851 22.009 9.129 1.000 31.914 272 PHE B C 1
ATOM 6166 O O . PHE B 1 270 ? 57.020 22.026 8.200 1.000 35.146 272 PHE B O 1
ATOM 6174 N N . GLU B 1 271 ? 57.565 21.927 10.424 1.000 28.677 273 GLU B N 1
ATOM 6175 C CA . GLU B 1 271 ? 56.194 22.100 10.960 1.000 33.881 273 GLU B CA 1
ATOM 6176 C C . GLU B 1 271 ? 56.138 23.516 11.530 1.000 34.556 273 GLU B C 1
ATOM 6177 O O . GLU B 1 271 ? 56.770 23.755 12.564 1.000 33.738 273 GLU B O 1
ATOM 6183 N N . LEU B 1 272 ? 55.434 24.420 10.857 1.000 30.560 274 LEU B N 1
ATOM 6184 C CA . LEU B 1 272 ? 55.314 25.832 11.272 1.000 29.628 274 LEU B CA 1
ATOM 6185 C C . LEU B 1 272 ? 54.020 25.976 12.072 1.000 31.907 274 LEU B C 1
ATOM 6186 O O . LEU B 1 272 ? 52.957 25.589 11.553 1.000 31.053 274 LEU B O 1
ATOM 6191 N N . THR B 1 273 ? 54.082 26.565 13.259 1.000 30.261 275 THR B N 1
ATOM 6192 C CA . THR B 1 273 ? 52.861 26.997 13.977 1.000 32.254 275 THR B CA 1
ATOM 6193 C C . THR B 1 273 ? 52.556 28.436 13.567 1.000 29.320 275 THR B C 1
ATOM 6194 O O . THR B 1 273 ? 53.354 29.306 13.889 1.000 29.176 275 THR B O 1
ATOM 6198 N N . ILE B 1 274 ? 51.431 28.652 12.894 1.000 35.341 276 ILE B N 1
ATOM 6199 C CA . ILE B 1 274 ? 50.949 29.967 12.383 1.000 41.026 276 ILE B CA 1
ATOM 6200 C C . ILE B 1 274 ? 49.439 30.035 12.643 1.000 45.010 276 ILE B C 1
ATOM 6201 O O . ILE B 1 274 ? 48.723 29.137 12.126 1.000 46.089 276 ILE B O 1
ATOM 6206 N N . ASP B 1 275 ? 48.977 30.992 13.464 1.000 59.161 277 ASP B N 1
ATOM 6207 C CA . ASP B 1 275 ? 47.540 31.163 13.824 1.000 65.927 277 ASP B CA 1
ATOM 6208 C C . ASP B 1 275 ? 47.007 29.889 14.493 1.000 68.177 277 ASP B C 1
ATOM 6209 O O . ASP B 1 275 ? 45.869 29.485 14.169 1.000 77.598 277 ASP B O 1
ATOM 6214 N N . GLY B 1 276 ? 47.796 29.263 15.370 1.000 62.420 278 GLY B N 1
ATOM 6215 C CA . GLY B 1 276 ? 47.405 28.028 16.083 1.000 58.654 278 GLY B CA 1
ATOM 6216 C C . GLY B 1 276 ? 47.172 26.824 15.168 1.000 59.695 278 GLY B C 1
ATOM 6217 O O . GLY B 1 276 ? 46.635 25.810 15.664 1.000 59.630 278 GLY B O 1
ATOM 6218 N N . GLU B 1 277 ? 47.569 26.897 13.890 1.000 60.285 279 GLU B N 1
ATOM 6219 C CA . GLU B 1 277 ? 47.490 25.781 12.908 1.000 53.451 279 GLU B CA 1
ATOM 6220 C C . GLU B 1 277 ? 48.915 25.331 12.598 1.000 46.006 279 GLU B C 1
ATOM 6221 O O . GLU B 1 277 ? 49.834 26.167 12.683 1.000 43.341 279 GLU B O 1
ATOM 6227 N N . ILE B 1 278 ? 49.099 24.066 12.233 1.000 40.106 280 ILE B N 1
ATOM 6228 C CA . ILE B 1 278 ? 50.405 23.550 11.752 1.000 39.610 280 ILE B CA 1
ATOM 6229 C C . ILE B 1 278 ? 50.398 23.553 10.214 1.000 39.878 280 ILE B C 1
ATOM 6230 O O . ILE B 1 278 ? 49.416 23.070 9.609 1.000 39.158 280 ILE B O 1
ATOM 6235 N N . ILE B 1 279 ? 51.447 24.124 9.614 1.000 34.412 281 ILE B N 1
ATOM 6236 C CA . ILE B 1 279 ? 51.693 24.073 8.145 1.000 31.879 281 ILE B CA 1
ATOM 6237 C C . ILE B 1 279 ? 53.020 23.372 7.895 1.000 32.482 281 ILE B C 1
ATOM 6238 O O . ILE B 1 279 ? 54.020 23.733 8.536 1.000 30.253 281 ILE B O 1
ATOM 6243 N N . GLU B 1 280 ? 53.027 22.424 6.962 1.000 33.058 282 GLU B N 1
ATOM 6244 C CA . GLU B 1 280 ? 54.256 21.680 6.610 1.000 36.328 282 GLU B CA 1
ATOM 6245 C C . GLU B 1 280 ? 54.894 22.360 5.408 1.000 31.150 282 GLU B C 1
ATOM 6246 O O . GLU B 1 280 ? 54.173 22.723 4.476 1.000 32.965 282 GLU B O 1
ATOM 6252 N N . ALA B 1 281 ? 56.208 22.507 5.439 1.000 30.377 283 ALA B N 1
ATOM 6253 C CA . ALA B 1 281 ? 56.966 23.158 4.350 1.000 31.367 283 ALA B CA 1
ATOM 6254 C C . ALA B 1 281 ? 58.249 22.376 4.186 1.000 27.987 283 ALA B C 1
ATOM 6255 O O . ALA B 1 281 ? 58.776 21.902 5.185 1.000 29.296 283 ALA B O 1
ATOM 6257 N N . THR B 1 282 ? 58.737 22.208 2.966 1.000 29.618 284 THR B N 1
ATOM 6258 C CA . THR B 1 282 ? 60.007 21.464 2.808 1.000 29.063 284 THR B CA 1
ATOM 6259 C C . THR B 1 282 ? 61.184 22.432 3.027 1.000 28.918 284 THR B C 1
ATOM 6260 O O . THR B 1 282 ? 62.181 21.969 3.578 1.000 28.727 284 THR B O 1
ATOM 6264 N N . GLN B 1 283 ? 61.066 23.716 2.661 1.000 28.640 285 GLN B N 1
ATOM 6265 C CA . GLN B 1 283 ? 62.109 24.746 2.962 1.000 31.388 285 GLN B CA 1
ATOM 6266 C C . GLN B 1 283 ? 61.501 25.914 3.739 1.000 27.272 285 GLN B C 1
ATOM 6267 O O . GLN B 1 283 ? 60.344 26.336 3.443 1.000 26.588 285 GLN B O 1
ATOM 6273 N N . LEU B 1 284 ? 62.277 26.447 4.682 1.000 27.114 286 LEU B N 1
ATOM 6274 C CA . LEU B 1 284 ? 61.860 27.617 5.498 1.000 27.173 286 LEU B CA 1
ATOM 6275 C C . LEU B 1 284 ? 62.914 28.732 5.363 1.000 26.883 286 LEU B C 1
ATOM 6276 O O . LEU B 1 284 ? 64.127 28.496 5.623 1.000 24.716 286 LEU B O 1
ATOM 6281 N N . ILE B 1 285 ? 62.441 29.921 4.978 1.000 24.100 287 ILE B N 1
ATOM 6282 C CA . ILE B 1 285 ? 63.288 31.126 4.802 1.000 22.490 287 ILE B CA 1
ATOM 6283 C C . ILE B 1 285 ? 62.790 32.152 5.806 1.000 22.723 287 ILE B C 1
ATOM 6284 O O . ILE B 1 285 ? 61.602 32.534 5.727 1.000 24.476 287 ILE B O 1
ATOM 6289 N N . LEU B 1 286 ? 63.671 32.553 6.725 1.000 22.986 288 LEU B N 1
ATOM 6290 C CA . LEU B 1 286 ? 63.374 33.596 7.744 1.000 24.150 288 LEU B CA 1
ATOM 6291 C C . LEU B 1 286 ? 64.036 34.898 7.259 1.000 23.595 288 LEU B C 1
ATOM 6292 O O . LEU B 1 286 ? 65.289 34.988 7.243 1.000 20.832 288 LEU B O 1
ATOM 6297 N N . ALA B 1 287 ? 63.210 35.811 6.757 1.000 21.037 289 ALA B N 1
ATOM 6298 C CA . ALA B 1 287 ? 63.656 37.096 6.177 1.000 22.708 289 ALA B CA 1
ATOM 6299 C C . ALA B 1 287 ? 63.413 38.156 7.246 1.000 20.238 289 ALA B C 1
ATOM 6300 O O . ALA B 1 287 ? 62.456 38.887 7.137 1.000 20.102 289 ALA B O 1
ATOM 6302 N N . MET B 1 288 ? 64.243 38.163 8.269 1.000 19.570 290 MET B N 1
ATOM 6303 C CA . MET B 1 288 ? 63.929 38.886 9.516 1.000 23.331 290 MET B CA 1
ATOM 6304 C C . MET B 1 288 ? 65.217 39.074 10.319 1.000 20.429 290 MET B C 1
ATOM 6305 O O . MET B 1 288 ? 66.157 38.276 10.198 1.000 19.730 290 MET B O 1
ATOM 6310 N N . PRO B 1 289 ? 65.312 40.176 11.090 1.000 19.142 291 PRO B N 1
ATOM 6311 C CA . PRO B 1 289 ? 66.528 40.495 11.829 1.000 20.548 291 PRO B CA 1
ATOM 6312 C C . PRO B 1 289 ? 66.688 39.680 13.120 1.000 25.849 291 PRO B C 1
ATOM 6313 O O . PRO B 1 289 ? 65.801 38.922 13.488 1.000 27.122 291 PRO B O 1
ATOM 6317 N N . ARG B 1 290 ? 67.793 39.902 13.828 1.000 24.891 292 ARG B N 1
ATOM 6318 C CA . ARG B 1 290 ? 68.165 39.132 15.029 1.000 24.662 292 ARG B CA 1
ATOM 6319 C C . ARG B 1 290 ? 66.995 39.074 16.024 1.000 27.463 292 ARG B C 1
ATOM 6320 O O . ARG B 1 290 ? 66.689 37.985 16.532 1.000 26.945 292 ARG B O 1
ATOM 6328 N N . ARG B 1 291 ? 66.400 40.204 16.364 1.000 24.979 293 ARG B N 1
ATOM 6329 C CA . ARG B 1 291 ? 65.400 40.221 17.448 1.000 27.920 293 ARG B CA 1
ATOM 6330 C C . ARG B 1 291 ? 64.249 39.290 17.048 1.000 27.078 293 ARG B C 1
ATOM 6331 O O . ARG B 1 291 ? 63.635 38.680 17.947 1.000 24.110 293 ARG B O 1
ATOM 6339 N N . SER B 1 292 ? 63.913 39.240 15.761 1.000 24.129 294 SER B N 1
ATOM 6340 C CA . SER B 1 292 ? 62.795 38.417 15.248 1.000 25.772 294 SER B CA 1
ATOM 6341 C C . SER B 1 292 ? 63.162 36.931 15.429 1.000 27.001 294 SER B C 1
ATOM 6342 O O . SER B 1 292 ? 62.285 36.164 15.881 1.000 27.067 294 SER B O 1
ATOM 6345 N N . LEU B 1 293 ? 64.423 36.572 15.150 1.000 22.336 295 LEU B N 1
ATOM 6346 C CA . LEU B 1 293 ? 64.988 35.232 15.402 1.000 23.138 295 LEU B CA 1
ATOM 6347 C C . LEU B 1 293 ? 64.955 34.949 16.911 1.000 27.491 295 LEU B C 1
ATOM 6348 O O . LEU B 1 293 ? 64.549 33.809 17.278 1.000 27.912 295 LEU B O 1
ATOM 6353 N N . ASP B 1 294 ? 65.340 35.916 17.764 1.000 24.388 296 ASP B N 1
ATOM 6354 C CA . ASP B 1 294 ? 65.392 35.731 19.237 1.000 24.554 296 ASP B CA 1
ATOM 6355 C C . ASP B 1 294 ? 63.988 35.410 19.741 1.000 23.434 296 ASP B C 1
ATOM 6356 O O . ASP B 1 294 ? 63.857 34.501 20.561 1.000 24.413 296 ASP B O 1
ATOM 6361 N N . LEU B 1 295 ? 62.974 36.100 19.246 1.000 22.387 297 LEU B N 1
ATOM 6362 C CA . LEU B 1 295 ? 61.584 35.896 19.707 1.000 25.866 297 LEU B CA 1
ATOM 6363 C C . LEU B 1 295 ? 61.092 34.492 19.313 1.000 27.641 297 LEU B C 1
ATOM 6364 O O . LEU B 1 295 ? 60.165 34.025 19.957 1.000 27.059 297 LEU B O 1
ATOM 6369 N N . LEU B 1 296 ? 61.673 33.855 18.297 1.000 26.590 298 LEU B N 1
ATOM 6370 C CA . LEU B 1 296 ? 61.215 32.518 17.814 1.000 26.716 298 LEU B CA 1
ATOM 6371 C C . LEU B 1 296 ? 61.942 31.400 18.563 1.000 28.082 298 LEU B C 1
ATOM 6372 O O . LEU B 1 296 ? 61.506 30.242 18.454 1.000 30.470 298 LEU B O 1
ATOM 6377 N N . THR B 1 297 ? 63.015 31.731 19.279 1.000 27.670 299 THR B N 1
ATOM 6378 C CA . THR B 1 297 ? 64.022 30.741 19.729 1.000 32.050 299 THR B CA 1
ATOM 6379 C C . THR B 1 297 ? 63.421 29.777 20.777 1.000 34.348 299 THR B C 1
ATOM 6380 O O . THR B 1 297 ? 63.763 28.601 20.706 1.000 35.830 299 THR B O 1
ATOM 6384 N N . ASN B 1 298 ? 62.601 30.243 21.719 1.000 34.880 300 ASN B N 1
ATOM 6385 C CA . ASN B 1 298 ? 62.056 29.389 22.812 1.000 37.622 300 ASN B CA 1
ATOM 6386 C C . ASN B 1 298 ? 61.113 28.325 22.217 1.000 35.023 300 ASN B C 1
ATOM 6387 O O . ASN B 1 298 ? 61.061 27.252 22.782 1.000 34.377 300 ASN B O 1
ATOM 6392 N N . THR B 1 299 ? 60.450 28.575 21.089 1.000 35.023 301 THR B N 1
ATOM 6393 C CA . THR B 1 299 ? 59.504 27.629 20.444 1.000 32.165 301 THR B CA 1
ATOM 6394 C C . THR B 1 299 ? 60.084 27.045 19.143 1.000 32.378 301 THR B C 1
ATOM 6395 O O . THR B 1 299 ? 59.290 26.536 18.325 1.000 30.634 301 THR B O 1
ATOM 6399 N N . SER B 1 300 ? 61.399 27.090 18.932 1.000 31.113 302 SER B N 1
ATOM 6400 C CA . SER B 1 300 ? 62.051 26.663 17.660 1.000 28.845 302 SER B CA 1
ATOM 6401 C C . SER B 1 300 ? 63.405 26.033 17.964 1.000 30.665 302 SER B C 1
ATOM 6402 O O . SER B 1 300 ? 64.445 26.685 17.855 1.000 31.691 302 SER B O 1
ATOM 6405 N N . PRO B 1 301 ? 63.440 24.732 18.352 1.000 32.501 303 PRO B N 1
ATOM 6406 C CA . PRO B 1 301 ? 64.690 24.058 18.694 1.000 30.593 303 PRO B CA 1
ATOM 6407 C C . PRO B 1 301 ? 65.874 24.304 17.751 1.000 32.610 303 PRO B C 1
ATOM 6408 O O . PRO B 1 301 ? 66.999 24.355 18.250 1.000 35.529 303 PRO B O 1
ATOM 6412 N N . LYS B 1 302 ? 65.658 24.393 16.430 1.000 31.388 304 LYS B N 1
ATOM 6413 C CA . LYS B 1 302 ? 66.822 24.545 15.510 1.000 32.821 304 LYS B CA 1
ATOM 6414 C C . LYS B 1 302 ? 67.515 25.890 15.781 1.000 30.555 304 LYS B C 1
ATOM 6415 O O . LYS B 1 302 ? 68.754 25.929 15.703 1.000 31.665 304 LYS B O 1
ATOM 6421 N N . LEU B 1 303 ? 66.765 26.944 16.112 1.000 30.303 305 LEU B N 1
ATOM 6422 C CA . LEU B 1 303 ? 67.352 28.284 16.396 1.000 31.387 305 LEU B CA 1
ATOM 6423 C C . LEU B 1 303 ? 68.195 28.202 17.669 1.000 31.981 305 LEU B C 1
ATOM 6424 O O . LEU B 1 303 ? 69.245 28.867 17.703 1.000 27.394 305 LEU B O 1
ATOM 6429 N N . GLN B 1 304 ? 67.824 27.346 18.624 1.000 32.342 306 GLN B N 1
ATOM 6430 C CA . GLN B 1 304 ? 68.595 27.137 19.893 1.000 35.789 306 GLN B CA 1
ATOM 6431 C C . GLN B 1 304 ? 69.980 26.553 19.581 1.000 35.206 306 GLN B C 1
ATOM 6432 O O . GLN B 1 304 ? 70.887 26.728 20.395 1.000 36.636 306 GLN B O 1
ATOM 6438 N N . GLU B 1 305 ? 70.155 25.897 18.433 1.000 34.993 307 GLU B N 1
ATOM 6439 C CA . GLU B 1 305 ? 71.449 25.269 18.041 1.000 38.988 307 GLU B CA 1
ATOM 6440 C C . GLU B 1 305 ? 72.395 26.312 17.437 1.000 36.652 307 GLU B C 1
ATOM 6441 O O . GLU B 1 305 ? 73.557 25.965 17.247 1.000 34.082 307 GLU B O 1
ATOM 6447 N N . ILE B 1 306 ? 71.920 27.511 17.067 1.000 34.094 308 ILE B N 1
ATOM 6448 C CA . ILE B 1 306 ? 72.761 28.489 16.304 1.000 33.405 308 ILE B CA 1
ATOM 6449 C C . ILE B 1 306 ? 72.801 29.845 17.027 1.000 33.421 308 ILE B C 1
ATOM 6450 O O . ILE B 1 306 ? 72.862 30.866 16.361 1.000 30.531 308 ILE B O 1
ATOM 6455 N N . GLN B 1 307 ? 72.812 29.833 18.354 1.000 35.937 309 GLN B N 1
ATOM 6456 C CA . GLN B 1 307 ? 72.766 31.046 19.222 1.000 40.579 309 GLN B CA 1
ATOM 6457 C C . GLN B 1 307 ? 73.968 31.962 18.932 1.000 35.794 309 GLN B C 1
ATOM 6458 O O . GLN B 1 307 ? 73.780 33.163 18.940 1.000 33.511 309 GLN B O 1
ATOM 6464 N N . SER B 1 308 ? 75.158 31.420 18.711 1.000 32.057 310 SER B N 1
ATOM 6465 C CA . SER B 1 308 ? 76.383 32.240 18.553 1.000 36.466 310 SER B CA 1
ATOM 6466 C C . SER B 1 308 ? 76.327 32.965 17.199 1.000 35.172 310 SER B C 1
ATOM 6467 O O . SER B 1 308 ? 76.798 34.114 17.138 1.000 40.926 310 SER B O 1
ATOM 6470 N N . LEU B 1 309 ? 75.717 32.356 16.179 1.000 31.457 311 LEU B N 1
ATOM 6471 C CA . LEU B 1 309 ? 75.473 33.001 14.859 1.000 30.019 311 LEU B CA 1
ATOM 6472 C C . LEU B 1 309 ? 74.445 34.118 15.039 1.000 27.945 311 LEU B C 1
ATOM 6473 O O . LEU B 1 309 ? 74.744 35.269 14.643 1.000 26.647 311 LEU B O 1
ATOM 6478 N N . ILE B 1 310 ? 73.293 33.805 15.624 1.000 23.987 312 ILE B N 1
ATOM 6479 C CA . ILE B 1 310 ? 72.186 34.793 15.794 1.000 27.747 312 ILE B CA 1
ATOM 6480 C C . ILE B 1 310 ? 72.688 35.990 16.628 1.000 26.571 312 ILE B C 1
ATOM 6481 O O . ILE B 1 310 ? 72.353 37.144 16.277 1.000 25.756 312 ILE B O 1
ATOM 6486 N N . GLY B 1 311 ? 73.457 35.703 17.680 1.000 26.324 313 GLY B N 1
ATOM 6487 C CA . GLY B 1 311 ? 73.985 36.663 18.667 1.000 26.647 313 GLY B CA 1
ATOM 6488 C C . GLY B 1 311 ? 75.181 37.454 18.169 1.000 26.553 313 GLY B C 1
ATOM 6489 O O . GLY B 1 311 ? 75.769 38.197 18.978 1.000 28.908 313 GLY B O 1
ATOM 6490 N N . SER B 1 312 ? 75.533 37.363 16.886 1.000 25.091 314 SER B N 1
ATOM 6491 C CA . SER B 1 312 ? 76.790 37.967 16.372 1.000 25.780 314 SER B CA 1
ATOM 6492 C C . SER B 1 312 ? 76.573 39.449 15.993 1.000 22.677 314 SER B C 1
ATOM 6493 O O . SER B 1 312 ? 77.535 40.123 15.635 1.000 23.024 314 SER B O 1
ATOM 6496 N N . VAL B 1 313 ? 75.357 39.966 16.094 1.000 22.740 315 VAL B N 1
ATOM 6497 C CA . VAL B 1 313 ? 75.038 41.404 15.838 1.000 22.604 315 VAL B CA 1
ATOM 6498 C C . VAL B 1 313 ? 74.245 41.935 17.036 1.000 24.570 315 VAL B C 1
ATOM 6499 O O . VAL B 1 313 ? 73.636 41.105 17.784 1.000 22.792 315 VAL B O 1
ATOM 6503 N N . THR B 1 314 ? 74.187 43.259 17.174 1.000 22.943 316 THR B N 1
ATOM 6504 C CA . THR B 1 314 ? 73.423 43.963 18.237 1.000 21.122 316 THR B CA 1
ATOM 6505 C C . THR B 1 314 ? 72.392 44.858 17.577 1.000 22.080 316 THR B C 1
ATOM 6506 O O . THR B 1 314 ? 72.735 45.643 16.691 1.000 22.066 316 THR B O 1
ATOM 6510 N N . PRO B 1 315 ? 71.104 44.784 17.971 1.000 20.855 317 PRO B N 1
ATOM 6511 C CA . PRO B 1 315 ? 70.108 45.704 17.441 1.000 21.384 317 PRO B CA 1
ATOM 6512 C C . PRO B 1 315 ? 70.384 47.122 17.956 1.000 21.767 317 PRO B C 1
ATOM 6513 O O . PRO B 1 315 ? 70.747 47.278 19.077 1.000 21.060 317 PRO B O 1
ATOM 6517 N N . ARG B 1 316 ? 70.148 48.101 17.091 1.000 20.643 318 ARG B N 1
ATOM 6518 C CA . ARG B 1 316 ? 70.373 49.539 17.341 1.000 20.140 318 ARG B CA 1
ATOM 6519 C C . ARG B 1 316 ? 69.079 50.295 17.079 1.000 19.141 318 ARG B C 1
ATOM 6520 O O . ARG B 1 316 ? 68.778 50.632 15.933 1.000 19.539 318 ARG B O 1
ATOM 6528 N N . PRO B 1 317 ? 68.276 50.573 18.131 1.000 18.790 319 PRO B N 1
ATOM 6529 C CA . PRO B 1 317 ? 67.051 51.337 17.979 1.000 19.224 319 PRO B CA 1
ATOM 6530 C C . PRO B 1 317 ? 67.302 52.650 17.213 1.000 20.662 319 PRO B C 1
ATOM 6531 O O . PRO B 1 317 ? 68.376 53.243 17.343 1.000 22.192 319 PRO B O 1
ATOM 6535 N N . LEU B 1 318 ? 66.311 53.045 16.433 1.000 17.408 320 LEU B N 1
ATOM 6536 C CA . LEU B 1 318 ? 66.198 54.341 15.751 1.000 18.636 320 LEU B CA 1
ATOM 6537 C C . LEU B 1 318 ? 64.776 54.833 15.964 1.000 19.207 320 LEU B C 1
ATOM 6538 O O . LEU B 1 318 ? 63.862 53.993 16.018 1.000 19.357 320 LEU B O 1
ATOM 6543 N N . PHE B 1 319 ? 64.604 56.138 16.094 1.000 17.863 321 PHE B N 1
ATOM 6544 C CA . PHE B 1 319 ? 63.317 56.787 16.382 1.000 18.642 321 PHE B CA 1
ATOM 6545 C C . PHE B 1 319 ? 63.147 57.950 15.414 1.000 19.684 321 PHE B C 1
ATOM 6546 O O . PHE B 1 319 ? 64.072 58.744 15.270 1.000 17.213 321 PHE B O 1
ATOM 6554 N N . LYS B 1 320 ? 61.978 58.053 14.783 1.000 20.995 322 LYS B N 1
ATOM 6555 C CA . LYS B 1 320 ? 61.649 59.209 13.916 1.000 20.961 322 LYS B CA 1
ATOM 6556 C C . LYS B 1 320 ? 60.265 59.705 14.308 1.000 21.018 322 LYS B C 1
ATOM 6557 O O . LYS B 1 320 ? 59.382 58.868 14.592 1.000 22.423 322 LYS B O 1
ATOM 6563 N N . VAL B 1 321 ? 60.093 61.018 14.295 1.000 21.261 323 VAL B N 1
ATOM 6564 C CA . VAL B 1 321 ? 58.776 61.681 14.473 1.000 21.998 323 VAL B CA 1
ATOM 6565 C C . VAL B 1 321 ? 58.739 62.872 13.525 1.000 23.192 323 VAL B C 1
ATOM 6566 O O . VAL B 1 321 ? 59.728 63.660 13.501 1.000 21.555 323 VAL B O 1
ATOM 6570 N N . PHE B 1 322 ? 57.637 62.975 12.771 1.000 20.386 324 PHE B N 1
ATOM 6571 C CA . PHE B 1 322 ? 57.382 64.053 11.796 1.000 19.839 324 PHE B CA 1
ATOM 6572 C C . PHE B 1 322 ? 56.326 64.978 12.363 1.000 20.376 324 PHE B C 1
ATOM 6573 O O . PHE B 1 322 ? 55.411 64.490 13.007 1.000 21.342 324 PHE B O 1
ATOM 6581 N N . THR B 1 323 ? 56.455 66.274 12.100 1.000 22.238 325 THR B N 1
ATOM 6582 C CA . THR B 1 323 ? 55.434 67.299 12.427 1.000 20.171 325 THR B CA 1
ATOM 6583 C C . THR B 1 323 ? 55.150 68.116 11.164 1.000 22.345 325 THR B C 1
ATOM 6584 O O . THR B 1 323 ? 56.070 68.274 10.349 1.000 23.537 325 THR B O 1
ATOM 6588 N N . THR B 1 324 ? 53.918 68.590 11.029 1.000 22.043 326 THR B N 1
ATOM 6589 C CA . THR B 1 324 ? 53.458 69.438 9.912 1.000 22.975 326 THR B CA 1
ATOM 6590 C C . THR B 1 324 ? 52.934 70.751 10.465 1.000 18.972 326 THR B C 1
ATOM 6591 O O . THR B 1 324 ? 52.558 70.814 11.666 1.000 19.330 326 THR B O 1
ATOM 6595 N N . TYR B 1 325 ? 52.943 71.755 9.611 1.000 20.249 327 TYR B N 1
ATOM 6596 C CA . TYR B 1 325 ? 52.599 73.163 9.933 1.000 20.330 327 TYR B CA 1
ATOM 6597 C C . TYR B 1 325 ? 51.915 73.768 8.728 1.000 18.638 327 TYR B C 1
ATOM 6598 O O . TYR B 1 325 ? 52.085 73.250 7.631 1.000 20.824 327 TYR B O 1
ATOM 6607 N N . SER B 1 326 ? 51.200 74.855 8.934 1.000 22.027 328 SER B N 1
ATOM 6608 C CA . SER B 1 326 ? 50.495 75.592 7.853 1.000 25.004 328 SER B CA 1
ATOM 6609 C C . SER B 1 326 ? 51.520 76.396 7.045 1.000 23.186 328 SER B C 1
ATOM 6610 O O . SER B 1 326 ? 51.195 76.810 5.945 1.000 23.986 328 SER B O 1
ATOM 6613 N N . SER B 1 327 ? 52.749 76.565 7.548 1.000 22.739 329 SER B N 1
ATOM 6614 C CA . SER B 1 327 ? 53.822 77.311 6.831 1.000 23.221 329 SER B CA 1
ATOM 6615 C C . SER B 1 327 ? 55.195 76.792 7.250 1.000 22.423 329 SER B C 1
ATOM 6616 O O . SER B 1 327 ? 55.362 76.248 8.336 1.000 23.066 329 SER B O 1
ATOM 6619 N N . PRO B 1 328 ? 56.220 76.909 6.394 1.000 20.114 330 PRO B N 1
ATOM 6620 C CA . PRO B 1 328 ? 57.560 76.466 6.763 1.000 20.564 330 PRO B CA 1
ATOM 6621 C C . PRO B 1 328 ? 58.261 77.570 7.563 1.000 19.770 330 PRO B C 1
ATOM 6622 O O . PRO B 1 328 ? 59.061 78.279 7.029 1.000 21.303 330 PRO B O 1
ATOM 6626 N N . TRP B 1 329 ? 57.920 77.661 8.839 1.000 21.207 331 TRP B N 1
ATOM 6627 C CA . TRP B 1 329 ? 58.286 78.786 9.742 1.000 21.171 331 TRP B CA 1
ATOM 6628 C C . TRP B 1 329 ? 59.813 78.842 9.909 1.000 18.784 331 TRP B C 1
ATOM 6629 O O . TRP B 1 329 ? 60.345 79.923 10.145 1.000 20.371 331 TRP B O 1
ATOM 6640 N N . TRP B 1 330 ? 60.488 77.718 9.779 1.000 17.451 332 TRP B N 1
ATOM 6641 C CA . TRP B 1 330 ? 61.966 77.619 9.905 1.000 18.697 332 TRP B CA 1
ATOM 6642 C C . TRP B 1 330 ? 62.678 78.536 8.876 1.000 19.323 332 TRP B C 1
ATOM 6643 O O . TRP B 1 330 ? 63.831 78.901 9.129 1.000 17.079 332 TRP B O 1
ATOM 6654 N N . ARG B 1 331 ? 62.037 78.863 7.746 1.000 18.290 333 ARG B N 1
ATOM 6655 C CA . ARG B 1 331 ? 62.676 79.641 6.652 1.000 21.917 333 ARG B CA 1
ATOM 6656 C C . ARG B 1 331 ? 63.043 81.017 7.188 1.000 20.765 333 ARG B C 1
ATOM 6657 O O . ARG B 1 331 ? 63.941 81.631 6.618 1.000 20.383 333 ARG B O 1
ATOM 6665 N N . ASN B 1 332 ? 62.371 81.449 8.257 1.000 20.541 334 ASN B N 1
ATOM 6666 C CA . ASN B 1 332 ? 62.620 82.763 8.901 1.000 21.172 334 ASN B CA 1
ATOM 6667 C C . ASN B 1 332 ? 63.844 82.692 9.822 1.000 19.816 334 ASN B C 1
ATOM 6668 O O . ASN B 1 332 ? 64.182 83.748 10.404 1.000 20.078 334 ASN B O 1
ATOM 6673 N N . ALA B 1 333 ? 64.500 81.539 9.952 1.000 20.492 335 ALA B N 1
ATOM 6674 C CA . ALA B 1 333 ? 65.695 81.371 10.827 1.000 22.527 335 ALA B CA 1
ATOM 6675 C C . ALA B 1 333 ? 66.970 81.264 9.987 1.000 21.022 335 ALA B C 1
ATOM 6676 O O . ALA B 1 333 ? 67.981 80.702 10.472 1.000 20.006 335 ALA B O 1
ATOM 6678 N N . GLY B 1 334 ? 66.942 81.801 8.764 1.000 20.977 336 GLY B N 1
ATOM 6679 C CA . GLY B 1 334 ? 68.154 82.010 7.954 1.000 22.425 336 GLY B CA 1
ATOM 6680 C C . GLY B 1 334 ? 68.884 83.275 8.379 1.000 24.573 336 GLY B C 1
ATOM 6681 O O . GLY B 1 334 ? 68.619 83.787 9.507 1.000 23.211 336 GLY B O 1
ATOM 6682 N N . TYR B 1 335 ? 69.774 83.800 7.530 1.000 25.715 337 TYR B N 1
ATOM 6683 C CA . TYR B 1 335 ? 70.595 84.985 7.877 1.000 26.000 337 TYR B CA 1
ATOM 6684 C C . TYR B 1 335 ? 70.839 85.828 6.622 1.000 28.799 337 TYR B C 1
ATOM 6685 O O . TYR B 1 335 ? 70.602 85.358 5.480 1.000 25.095 337 TYR B O 1
ATOM 6694 N N . THR B 1 336 ? 71.292 87.061 6.868 1.000 28.014 338 THR B N 1
ATOM 6695 C CA . THR B 1 336 ? 71.563 88.108 5.860 1.000 30.666 338 THR B CA 1
ATOM 6696 C C . THR B 1 336 ? 73.057 88.073 5.546 1.000 27.077 338 THR B C 1
ATOM 6697 O O . THR B 1 336 ? 73.854 88.176 6.468 1.000 23.880 338 THR B O 1
ATOM 6701 N N . ASP B 1 337 ? 73.418 87.845 4.289 1.000 27.284 339 ASP B N 1
ATOM 6702 C CA . ASP B 1 337 ? 74.851 87.671 3.923 1.000 33.717 339 ASP B CA 1
ATOM 6703 C C . ASP B 1 337 ? 75.503 89.061 3.899 1.000 31.878 339 ASP B C 1
ATOM 6704 O O . ASP B 1 337 ? 74.773 90.080 4.069 1.000 33.870 339 ASP B O 1
ATOM 6709 N N . SER B 1 338 ? 76.818 89.090 3.701 1.000 35.919 340 SER B N 1
ATOM 6710 C CA . SER B 1 338 ? 77.668 90.311 3.696 1.000 44.919 340 SER B CA 1
ATOM 6711 C C . SER B 1 338 ? 77.243 91.288 2.595 1.000 44.160 340 SER B C 1
ATOM 6712 O O . SER B 1 338 ? 77.685 92.433 2.690 1.000 50.615 340 SER B O 1
ATOM 6715 N N . GLU B 1 339 ? 76.396 90.882 1.628 1.000 44.331 341 GLU B N 1
ATOM 6716 C CA . GLU B 1 339 ? 75.919 91.755 0.520 1.000 44.491 341 GLU B CA 1
ATOM 6717 C C . GLU B 1 339 ? 74.450 92.119 0.726 1.000 38.046 341 GLU B C 1
ATOM 6718 O O . GLU B 1 339 ? 73.856 92.632 -0.223 1.000 38.414 341 GLU B O 1
ATOM 6724 N N . GLY B 1 340 ? 73.874 91.801 1.888 1.000 34.238 342 GLY B N 1
ATOM 6725 C CA . GLY B 1 340 ? 72.469 92.113 2.210 1.000 31.473 342 GLY B CA 1
ATOM 6726 C C . GLY B 1 340 ? 71.453 91.169 1.565 1.000 32.400 342 GLY B C 1
ATOM 6727 O O . GLY B 1 340 ? 70.273 91.498 1.582 1.000 28.851 342 GLY B O 1
ATOM 6728 N N . GLY B 1 341 ? 71.864 90.023 1.015 1.000 34.283 343 GLY B N 1
ATOM 6729 C CA . GLY B 1 341 ? 70.899 89.011 0.538 1.000 36.557 343 GLY B CA 1
ATOM 6730 C C . GLY B 1 341 ? 70.497 88.075 1.675 1.000 33.484 343 GLY B C 1
ATOM 6731 O O . GLY B 1 341 ? 71.349 87.769 2.524 1.000 30.298 343 GLY B O 1
ATOM 6732 N N . TYR B 1 342 ? 69.240 87.646 1.709 1.000 27.773 344 TYR B N 1
ATOM 6733 C CA . TYR B 1 342 ? 68.726 86.718 2.732 1.000 25.560 344 TYR B CA 1
ATOM 6734 C C . TYR B 1 342 ? 68.988 85.286 2.272 1.000 27.476 344 TYR B C 1
ATOM 6735 O O . TYR B 1 342 ? 68.636 84.943 1.138 1.000 26.195 344 TYR B O 1
ATOM 6744 N N . ILE B 1 343 ? 69.552 84.470 3.173 1.000 27.447 345 ILE B N 1
ATOM 6745 C CA . ILE B 1 343 ? 69.838 83.032 2.952 1.000 25.037 345 ILE B CA 1
ATOM 6746 C C . ILE B 1 343 ? 68.845 82.245 3.789 1.000 23.188 345 ILE B C 1
ATOM 6747 O O . ILE B 1 343 ? 68.955 82.201 5.012 1.000 21.350 345 ILE B O 1
ATOM 6752 N N . PRO B 1 344 ? 67.811 81.650 3.165 1.000 21.766 346 PRO B N 1
ATOM 6753 C CA . PRO B 1 344 ? 66.779 80.965 3.920 1.000 23.204 346 PRO B CA 1
ATOM 6754 C C . PRO B 1 344 ? 67.282 79.620 4.470 1.000 22.932 346 PRO B C 1
ATOM 6755 O O . PRO B 1 344 ? 68.107 78.979 3.855 1.000 21.005 346 PRO B O 1
ATOM 6759 N N . LEU B 1 345 ? 66.739 79.227 5.615 1.000 21.283 347 LEU B N 1
ATOM 6760 C CA . LEU B 1 345 ? 66.938 77.884 6.197 1.000 22.299 347 LEU B CA 1
ATOM 6761 C C . LEU B 1 345 ? 65.826 76.997 5.641 1.000 22.094 347 LEU B C 1
ATOM 6762 O O . LEU B 1 345 ? 64.639 77.245 5.978 1.000 21.003 347 LEU B O 1
ATOM 6767 N N . GLN B 1 346 ? 66.139 76.051 4.758 1.000 20.893 348 GLN B N 1
ATOM 6768 C CA . GLN B 1 346 ? 65.004 75.396 4.070 1.000 22.410 348 GLN B CA 1
ATOM 6769 C C . GLN B 1 346 ? 65.280 73.995 3.553 1.000 20.727 348 GLN B C 1
ATOM 6770 O O . GLN B 1 346 ? 64.330 73.392 3.058 1.000 21.069 348 GLN B O 1
ATOM 6776 N N . SER B 1 347 ? 66.475 73.461 3.680 1.000 20.083 349 SER B N 1
ATOM 6777 C CA . SER B 1 347 ? 66.714 72.100 3.171 1.000 25.198 349 SER B CA 1
ATOM 6778 C C . SER B 1 347 ? 67.830 71.421 3.977 1.000 24.083 349 SER B C 1
ATOM 6779 O O . SER B 1 347 ? 68.634 72.101 4.592 1.000 23.345 349 SER B O 1
ATOM 6782 N N . GLY B 1 348 ? 67.780 70.098 4.011 1.000 23.201 350 GLY B N 1
ATOM 6783 C CA . GLY B 1 348 ? 68.743 69.244 4.718 1.000 21.683 350 GLY B CA 1
ATOM 6784 C C . GLY B 1 348 ? 68.438 69.231 6.202 1.000 20.506 350 GLY B C 1
ATOM 6785 O O . GLY B 1 348 ? 67.275 69.349 6.591 1.000 20.735 350 GLY B O 1
ATOM 6786 N N . ARG B 1 349 ? 69.485 69.173 6.993 1.000 19.402 351 ARG B N 1
ATOM 6787 C CA . ARG B 1 349 ? 69.461 68.773 8.403 1.000 21.697 351 ARG B CA 1
ATOM 6788 C C . ARG B 1 349 ? 70.036 69.888 9.275 1.000 20.582 351 ARG B C 1
ATOM 6789 O O . ARG B 1 349 ? 71.137 70.364 8.963 1.000 21.365 351 ARG B O 1
ATOM 6797 N N . THR B 1 350 ? 69.334 70.194 10.366 1.000 20.811 352 THR B N 1
ATOM 6798 C CA . THR B 1 350 ? 69.841 70.951 11.532 1.000 20.920 352 THR B CA 1
ATOM 6799 C C . THR B 1 350 ? 70.124 69.931 12.651 1.000 22.589 352 THR B C 1
ATOM 6800 O O . THR B 1 350 ? 69.290 69.010 12.846 1.000 21.575 352 THR B O 1
ATOM 6804 N N . VAL B 1 351 ? 71.212 70.111 13.396 1.000 20.836 353 VAL B N 1
ATOM 6805 C CA . VAL B 1 351 ? 71.654 69.149 14.454 1.000 19.495 353 VAL B CA 1
ATOM 6806 C C . VAL B 1 351 ? 71.704 69.838 15.814 1.000 18.294 353 VAL B C 1
ATOM 6807 O O . VAL B 1 351 ? 71.806 71.043 15.882 1.000 19.984 353 VAL B O 1
ATOM 6811 N N . THR B 1 352 ? 71.631 69.055 16.863 1.000 20.237 354 THR B N 1
ATOM 6812 C CA . THR B 1 352 ? 71.664 69.540 18.253 1.000 18.534 354 THR B CA 1
ATOM 6813 C C . THR B 1 352 ? 72.134 68.420 19.175 1.000 18.890 354 THR B C 1
ATOM 6814 O O . THR B 1 352 ? 72.001 67.230 18.817 1.000 17.178 354 THR B O 1
ATOM 6818 N N . ASP B 1 353 ? 72.651 68.807 20.333 1.000 18.738 355 ASP B N 1
ATOM 6819 C CA . ASP B 1 353 ? 72.970 67.847 21.414 1.000 19.953 355 ASP B CA 1
ATOM 6820 C C . ASP B 1 353 ? 71.719 67.653 22.271 1.000 18.329 355 ASP B C 1
ATOM 6821 O O . ASP B 1 353 ? 71.773 66.785 23.104 1.000 20.333 355 ASP B O 1
ATOM 6826 N N . LEU B 1 354 ? 70.656 68.419 22.067 1.000 18.938 356 LEU B N 1
ATOM 6827 C CA . LEU B 1 354 ? 69.346 68.160 22.727 1.000 20.098 356 LEU B CA 1
ATOM 6828 C C . LEU B 1 354 ? 68.803 66.817 22.242 1.000 18.549 356 LEU B C 1
ATOM 6829 O O . LEU B 1 354 ? 69.253 66.283 21.225 1.000 19.753 356 LEU B O 1
ATOM 6834 N N . PRO B 1 355 ? 67.849 66.201 22.960 1.000 18.210 357 PRO B N 1
ATOM 6835 C CA . PRO B 1 355 ? 67.296 64.907 22.538 1.000 20.149 357 PRO B CA 1
ATOM 6836 C C . PRO B 1 355 ? 66.656 64.853 21.135 1.000 18.437 357 PRO B C 1
ATOM 6837 O O . PRO B 1 355 ? 66.600 63.788 20.556 1.000 18.940 357 PRO B O 1
ATOM 6841 N N . ILE B 1 356 ? 66.232 65.982 20.576 1.000 18.166 358 ILE B N 1
ATOM 6842 C CA . ILE B 1 356 ? 65.805 66.035 19.145 1.000 18.374 358 ILE B CA 1
ATOM 6843 C C . ILE B 1 356 ? 66.916 65.463 18.264 1.000 18.134 358 ILE B C 1
ATOM 6844 O O . ILE B 1 356 ? 66.592 64.658 17.381 1.000 19.935 358 ILE B O 1
ATOM 6849 N N . ARG B 1 357 ? 68.171 65.863 18.508 1.000 19.580 359 ARG B N 1
ATOM 6850 C CA . ARG B 1 357 ? 69.416 65.449 17.796 1.000 18.713 359 ARG B CA 1
ATOM 6851 C C . ARG B 1 357 ? 69.453 65.877 16.318 1.000 18.948 359 ARG B C 1
ATOM 6852 O O . ARG B 1 357 ? 70.497 66.482 15.892 1.000 16.191 359 ARG B O 1
ATOM 6860 N N . GLN B 1 358 ? 68.449 65.531 15.514 1.000 19.060 360 GLN B N 1
ATOM 6861 C CA . GLN B 1 358 ? 68.462 65.794 14.050 1.000 20.834 360 GLN B CA 1
ATOM 6862 C C . GLN B 1 358 ? 67.066 66.215 13.597 1.000 22.866 360 GLN B C 1
ATOM 6863 O O . GLN B 1 358 ? 66.099 65.500 13.918 1.000 23.127 360 GLN B O 1
ATOM 6869 N N . THR B 1 359 ? 66.982 67.332 12.871 1.000 20.614 361 THR B N 1
ATOM 6870 C CA . THR B 1 359 ? 65.732 67.868 12.299 1.000 19.646 361 THR B CA 1
ATOM 6871 C C . THR B 1 359 ? 65.959 68.067 10.801 1.000 20.312 361 THR B C 1
ATOM 6872 O O . THR B 1 359 ? 66.946 68.704 10.427 1.000 18.980 361 THR B O 1
ATOM 6876 N N . TYR B 1 360 ? 65.107 67.486 9.964 1.000 20.770 362 TYR B N 1
ATOM 6877 C CA . TYR B 1 360 ? 65.166 67.683 8.496 1.000 21.030 362 TYR B CA 1
ATOM 6878 C C . TYR B 1 360 ? 63.995 68.538 8.025 1.000 20.618 362 TYR B C 1
ATOM 6879 O O . TYR B 1 360 ? 62.848 68.278 8.411 1.000 21.651 362 TYR B O 1
ATOM 6888 N N . TYR B 1 361 ? 64.312 69.527 7.190 1.000 20.035 363 TYR B N 1
ATOM 6889 C CA . TYR B 1 361 ? 63.335 70.352 6.445 1.000 19.734 363 TYR B CA 1
ATOM 6890 C C . TYR B 1 361 ? 62.909 69.485 5.264 1.000 19.357 363 TYR B C 1
ATOM 6891 O O . TYR B 1 361 ? 63.681 69.295 4.317 1.000 18.991 363 TYR B O 1
ATOM 6900 N N . TRP B 1 362 ? 61.735 68.876 5.382 1.000 20.356 364 TRP B N 1
ATOM 6901 C CA . TRP B 1 362 ? 61.361 67.755 4.485 1.000 21.299 364 TRP B CA 1
ATOM 6902 C C . TRP B 1 362 ? 61.161 68.274 3.063 1.000 20.907 364 TRP B C 1
ATOM 6903 O O . TRP B 1 362 ? 60.460 69.254 2.838 1.000 19.844 364 TRP B O 1
ATOM 6914 N N . PRO B 1 363 ? 61.809 67.639 2.070 1.000 22.346 365 PRO B N 1
ATOM 6915 C CA . PRO B 1 363 ? 61.683 68.069 0.685 1.000 23.133 365 PRO B CA 1
ATOM 6916 C C . PRO B 1 363 ? 60.333 67.650 0.092 1.000 22.734 365 PRO B C 1
ATOM 6917 O O . PRO B 1 363 ? 59.715 66.697 0.535 1.000 23.338 365 PRO B O 1
ATOM 6921 N N . LYS B 1 364 ? 59.906 68.402 -0.905 1.000 23.871 366 LYS B N 1
ATOM 6922 C CA . LYS B 1 364 ? 58.855 67.991 -1.864 1.000 24.739 366 LYS B CA 1
ATOM 6923 C C . LYS B 1 364 ? 59.330 66.739 -2.599 1.000 25.525 366 LYS B C 1
ATOM 6924 O O . LYS B 1 364 ? 60.523 66.425 -2.543 1.000 18.922 366 LYS B O 1
ATOM 6930 N N . ASN B 1 365 ? 58.382 66.015 -3.210 1.000 25.878 367 ASN B N 1
ATOM 6931 C CA . ASN B 1 365 ? 58.640 64.736 -3.909 1.000 28.559 367 ASN B CA 1
ATOM 6932 C C . ASN B 1 365 ? 59.517 64.935 -5.161 1.000 29.818 367 ASN B C 1
ATOM 6933 O O . ASN B 1 365 ? 59.915 63.899 -5.739 1.000 31.250 367 ASN B O 1
ATOM 6938 N N . ASN B 1 366 ? 59.867 66.166 -5.528 1.000 26.466 368 ASN B N 1
ATOM 6939 C CA . ASN B 1 366 ? 60.846 66.436 -6.623 1.000 29.594 368 ASN B CA 1
ATOM 6940 C C . ASN B 1 366 ? 62.195 66.879 -6.042 1.000 27.194 368 ASN B C 1
ATOM 6941 O O . ASN B 1 366 ? 63.058 67.273 -6.810 1.000 28.913 368 ASN B O 1
ATOM 6946 N N . GLY B 1 367 ? 62.376 66.815 -4.724 1.000 26.880 369 GLY B N 1
ATOM 6947 C CA . GLY B 1 367 ? 63.654 67.185 -4.086 1.000 26.605 369 GLY B CA 1
ATOM 6948 C C . GLY B 1 367 ? 63.758 68.667 -3.751 1.000 27.217 369 GLY B C 1
ATOM 6949 O O . GLY B 1 367 ? 64.706 69.026 -3.043 1.000 29.038 369 GLY B O 1
ATOM 6950 N N . GLN B 1 368 ? 62.795 69.493 -4.185 1.000 26.527 370 GLN B N 1
ATOM 6951 C CA . GLN B 1 368 ? 62.833 70.967 -4.039 1.000 25.751 370 GLN B CA 1
ATOM 6952 C C . GLN B 1 368 ? 62.327 71.335 -2.652 1.000 24.015 370 GLN B C 1
ATOM 6953 O O . GLN B 1 368 ? 61.543 70.604 -2.057 1.000 22.550 370 GLN B O 1
ATOM 6959 N N . PRO B 1 369 ? 62.820 72.446 -2.071 1.000 22.778 371 PRO B N 1
ATOM 6960 C CA . PRO B 1 369 ? 62.398 72.855 -0.744 1.000 24.331 371 PRO B CA 1
ATOM 6961 C C . PRO B 1 369 ? 60.947 73.327 -0.759 1.000 25.392 371 PRO B C 1
ATOM 6962 O O . PRO B 1 369 ? 60.487 73.890 -1.762 1.000 25.221 371 PRO B O 1
ATOM 6966 N N . SER B 1 370 ? 60.282 73.141 0.367 1.000 24.466 372 SER B N 1
ATOM 6967 C CA . SER B 1 370 ? 58.940 73.711 0.613 1.000 26.021 372 SER B CA 1
ATOM 6968 C C . SER B 1 370 ? 59.140 75.179 1.005 1.000 25.459 372 SER B C 1
ATOM 6969 O O . SER B 1 370 ? 59.796 75.433 2.025 1.000 25.669 372 SER B O 1
ATOM 6972 N N . VAL B 1 371 ? 58.638 76.121 0.200 1.000 23.492 373 VAL B N 1
ATOM 6973 C CA . VAL B 1 371 ? 58.898 77.572 0.420 1.000 24.770 373 VAL B CA 1
ATOM 6974 C C . VAL B 1 371 ? 57.622 78.267 0.913 1.000 24.452 373 VAL B C 1
ATOM 6975 O O . VAL B 1 371 ? 57.716 79.428 1.272 1.000 24.783 373 VAL B O 1
ATOM 6979 N N . SER B 1 372 ? 56.479 77.579 0.931 1.000 23.984 374 SER B N 1
ATOM 6980 C CA . SER B 1 372 ? 55.183 78.168 1.348 1.000 25.208 374 SER B CA 1
ATOM 6981 C C . SER B 1 372 ? 54.157 77.058 1.586 1.000 24.231 374 SER B C 1
ATOM 6982 O O . SER B 1 372 ? 54.350 75.957 1.086 1.000 22.918 374 SER B O 1
ATOM 6985 N N . GLY B 1 373 ? 53.080 77.374 2.301 1.000 25.862 375 GLY B N 1
ATOM 6986 C CA . GLY B 1 373 ? 51.960 76.445 2.523 1.000 25.128 375 GLY B CA 1
ATOM 6987 C C . GLY B 1 373 ? 52.321 75.278 3.443 1.000 23.783 375 GLY B C 1
ATOM 6988 O O . GLY B 1 373 ? 53.401 75.286 4.091 1.000 22.777 375 GLY B O 1
ATOM 6989 N N . GLU B 1 374 ? 51.436 74.294 3.498 1.000 21.179 376 GLU B N 1
ATOM 6990 C CA . GLU B 1 374 ? 51.500 73.157 4.439 1.000 23.074 376 GLU B CA 1
ATOM 6991 C C . GLU B 1 374 ? 52.851 72.463 4.273 1.000 22.013 376 GLU B C 1
ATOM 6992 O O . GLU B 1 374 ? 53.202 72.077 3.131 1.000 24.693 376 GLU B O 1
ATOM 6998 N N . SER B 1 375 ? 53.637 72.385 5.346 1.000 23.830 377 SER B N 1
ATOM 6999 C CA . SER B 1 375 ? 55.049 71.925 5.256 1.000 21.132 377 SER B CA 1
ATOM 7000 C C . SER B 1 375 ? 55.374 70.947 6.367 1.000 21.094 377 SER B C 1
ATOM 7001 O O . SER B 1 375 ? 54.563 70.847 7.352 1.000 20.880 377 SER B O 1
ATOM 7004 N N . MET B 1 376 ? 56.506 70.256 6.247 1.000 18.198 378 MET B N 1
ATOM 7005 C CA . MET B 1 376 ? 56.785 69.173 7.219 1.000 19.283 378 MET B CA 1
ATOM 7006 C C . MET B 1 376 ? 58.240 69.194 7.713 1.000 18.840 378 MET B C 1
ATOM 7007 O O . MET B 1 376 ? 59.173 69.417 6.909 1.000 18.118 378 MET B O 1
ATOM 7012 N N . LEU B 1 377 ? 58.427 68.902 8.997 1.000 19.731 379 LEU B N 1
ATOM 7013 C CA . LEU B 1 377 ? 59.752 68.507 9.552 1.000 18.002 379 LEU B CA 1
ATOM 7014 C C . LEU B 1 377 ? 59.809 66.999 9.764 1.000 17.919 379 LEU B C 1
ATOM 7015 O O . LEU B 1 377 ? 58.831 66.419 10.240 1.000 18.559 379 LEU B O 1
ATOM 7020 N N . LEU B 1 378 ? 60.946 66.378 9.482 1.000 19.463 380 LEU B N 1
ATOM 7021 C CA . LEU B 1 378 ? 61.386 65.251 10.336 1.000 19.648 380 LEU B CA 1
ATOM 7022 C C . LEU B 1 378 ? 61.878 65.926 11.633 1.000 19.583 380 LEU B C 1
ATOM 7023 O O . LEU B 1 378 ? 63.010 66.406 11.677 1.000 20.712 380 LEU B O 1
ATOM 7028 N N . ALA B 1 379 ? 60.969 66.104 12.585 1.000 19.078 381 ALA B N 1
ATOM 7029 C CA . ALA B 1 379 ? 61.156 66.893 13.827 1.000 19.132 381 ALA B CA 1
ATOM 7030 C C . ALA B 1 379 ? 62.333 66.342 14.604 1.000 18.016 381 ALA B C 1
ATOM 7031 O O . ALA B 1 379 ? 63.173 67.126 15.065 1.000 19.468 381 ALA B O 1
ATOM 7033 N N . SER B 1 380 ? 62.387 65.030 14.773 1.000 19.868 382 SER B N 1
ATOM 7034 C CA . SER B 1 380 ? 63.506 64.349 15.469 1.000 17.561 382 SER B CA 1
ATOM 7035 C C . SER B 1 380 ? 63.738 63.024 14.789 1.000 17.480 382 SER B C 1
ATOM 7036 O O . SER B 1 380 ? 62.791 62.258 14.612 1.000 18.084 382 SER B O 1
ATOM 7039 N N . TYR B 1 381 ? 64.983 62.810 14.415 1.000 18.408 383 TYR B N 1
ATOM 7040 C CA . TYR B 1 381 ? 65.572 61.511 14.056 1.000 17.796 383 TYR B CA 1
ATOM 7041 C C . TYR B 1 381 ? 66.690 61.309 15.049 1.000 18.120 383 TYR B C 1
ATOM 7042 O O . TYR B 1 381 ? 67.710 61.978 14.929 1.000 19.954 383 TYR B O 1
ATOM 7051 N N . ASP B 1 382 ? 66.463 60.442 16.023 1.000 18.422 384 ASP B N 1
ATOM 7052 C CA . ASP B 1 382 ? 67.360 60.301 17.190 1.000 19.231 384 ASP B CA 1
ATOM 7053 C C . ASP B 1 382 ? 67.603 58.826 17.491 1.000 20.638 384 ASP B C 1
ATOM 7054 O O . ASP B 1 382 ? 66.791 57.974 17.075 1.000 19.550 384 ASP B O 1
ATOM 7059 N N . ASP B 1 383 ? 68.728 58.552 18.144 1.000 20.943 385 ASP B N 1
ATOM 7060 C CA . ASP B 1 383 ? 69.098 57.193 18.582 1.000 20.399 385 ASP B CA 1
ATOM 7061 C C . ASP B 1 383 ? 69.800 57.261 19.954 1.000 21.840 385 ASP B C 1
ATOM 7062 O O . ASP B 1 383 ? 69.792 58.329 20.608 1.000 19.623 385 ASP B O 1
ATOM 7067 N N . GLY B 1 384 ? 70.353 56.129 20.373 1.000 24.718 386 GLY B N 1
ATOM 7068 C CA . GLY B 1 384 ? 71.033 55.966 21.662 1.000 25.558 386 GLY B CA 1
ATOM 7069 C C . GLY B 1 384 ? 70.104 56.355 22.788 1.000 21.431 386 GLY B C 1
ATOM 7070 O O . GLY B 1 384 ? 68.897 56.050 22.696 1.000 19.923 386 GLY B O 1
ATOM 7071 N N . SER B 1 385 ? 70.645 56.975 23.821 1.000 21.263 387 SER B N 1
ATOM 7072 C CA . SER B 1 385 ? 69.906 57.252 25.079 1.000 24.008 387 SER B CA 1
ATOM 7073 C C . SER B 1 385 ? 68.808 58.284 24.819 1.000 24.592 387 SER B C 1
ATOM 7074 O O . SER B 1 385 ? 67.908 58.384 25.648 1.000 24.706 387 SER B O 1
ATOM 7077 N N . ASN B 1 386 ? 68.817 58.966 23.666 1.000 22.045 388 ASN B N 1
ATOM 7078 C CA . ASN B 1 386 ? 67.778 59.998 23.371 1.000 22.164 388 ASN B CA 1
ATOM 7079 C C . ASN B 1 386 ? 66.386 59.372 23.199 1.000 22.942 388 ASN B C 1
ATOM 7080 O O . ASN B 1 386 ? 65.380 60.088 23.425 1.000 23.544 388 ASN B O 1
ATOM 7085 N N . ILE B 1 387 ? 66.310 58.095 22.803 1.000 22.919 389 ILE B N 1
ATOM 7086 C CA . ILE B 1 387 ? 64.996 57.437 22.524 1.000 21.978 389 ILE B CA 1
ATOM 7087 C C . ILE B 1 387 ? 64.190 57.336 23.819 1.000 21.553 389 ILE B C 1
ATOM 7088 O O . ILE B 1 387 ? 62.988 57.640 23.791 1.000 21.823 389 ILE B O 1
ATOM 7093 N N . GLY B 1 388 ? 64.840 57.001 24.932 1.000 22.277 390 GLY B N 1
ATOM 7094 C CA . GLY B 1 388 ? 64.170 56.936 26.245 1.000 20.419 390 GLY B CA 1
ATOM 7095 C C . GLY B 1 388 ? 63.523 58.246 26.619 1.000 22.870 390 GLY B C 1
ATOM 7096 O O . GLY B 1 388 ? 62.506 58.229 27.318 1.000 22.979 390 GLY B O 1
ATOM 7097 N N . PHE B 1 389 ? 64.094 59.385 26.212 1.000 20.774 391 PHE B N 1
ATOM 7098 C CA . PHE B 1 389 ? 63.502 60.708 26.506 1.000 19.768 391 PHE B CA 1
ATOM 7099 C C . PHE B 1 389 ? 62.129 60.802 25.840 1.000 20.062 391 PHE B C 1
ATOM 7100 O O . PHE B 1 389 ? 61.150 61.228 26.511 1.000 21.559 391 PHE B O 1
ATOM 7108 N N . TRP B 1 390 ? 62.036 60.475 24.543 1.000 20.535 392 TRP B N 1
ATOM 7109 C CA . TRP B 1 390 ? 60.759 60.599 23.768 1.000 21.197 392 TRP B CA 1
ATOM 7110 C C . TRP B 1 390 ? 59.758 59.509 24.199 1.000 21.465 392 TRP B C 1
ATOM 7111 O O . TRP B 1 390 ? 58.573 59.788 24.364 1.000 22.652 392 TRP B O 1
ATOM 7122 N N . ASP B 1 391 ? 60.253 58.297 24.409 1.000 22.656 393 ASP B N 1
ATOM 7123 C CA . ASP B 1 391 ? 59.451 57.140 24.858 1.000 23.977 393 ASP B CA 1
ATOM 7124 C C . ASP B 1 391 ? 58.716 57.500 26.154 1.000 23.207 393 ASP B C 1
ATOM 7125 O O . ASP B 1 391 ? 57.517 57.201 26.250 1.000 21.893 393 ASP B O 1
ATOM 7130 N N . GLY B 1 392 ? 59.386 58.117 27.121 1.000 20.688 394 GLY B N 1
ATOM 7131 C CA . GLY B 1 392 ? 58.762 58.407 28.423 1.000 20.866 394 GLY B CA 1
ATOM 7132 C C . GLY B 1 392 ? 57.601 59.377 28.296 1.000 24.729 394 GLY B C 1
ATOM 7133 O O . GLY B 1 392 ? 56.802 59.483 29.265 1.000 25.447 394 GLY B O 1
ATOM 7134 N N . LEU B 1 393 ? 57.471 60.073 27.155 1.000 25.421 395 LEU B N 1
ATOM 7135 C CA . LEU B 1 393 ? 56.367 61.041 26.975 1.000 27.508 395 LEU B CA 1
ATOM 7136 C C . LEU B 1 393 ? 55.122 60.352 26.409 1.000 27.789 395 LEU B C 1
ATOM 7137 O O . LEU B 1 393 ? 54.121 61.034 26.291 1.000 26.125 395 LEU B O 1
ATOM 7142 N N . ARG B 1 394 ? 55.195 59.074 26.051 1.000 28.928 396 ARG B N 1
ATOM 7143 C CA . ARG B 1 394 ? 54.041 58.292 25.550 1.000 31.967 396 ARG B CA 1
ATOM 7144 C C . ARG B 1 394 ? 53.197 57.842 26.736 1.000 39.765 396 ARG B C 1
ATOM 7145 O O . ARG B 1 394 ? 53.723 57.454 27.770 1.000 39.210 396 ARG B O 1
ATOM 7153 N N . PRO B 1 395 ? 51.855 57.800 26.586 1.000 52.109 397 PRO B N 1
ATOM 7154 C CA . PRO B 1 395 ? 51.009 57.031 27.514 1.000 54.728 397 PRO B CA 1
ATOM 7155 C C . PRO B 1 395 ? 51.202 55.518 27.268 1.000 52.077 397 PRO B C 1
ATOM 7156 O O . PRO B 1 395 ? 50.361 54.789 27.684 1.000 78.935 397 PRO B O 1
ATOM 7160 N N . LYS B 1 428 ? 49.693 52.685 -8.675 1.000 46.966 430 LYS B N 1
ATOM 7161 C CA . LYS B 1 428 ? 50.487 52.449 -7.435 1.000 45.483 430 LYS B CA 1
ATOM 7162 C C . LYS B 1 428 ? 49.659 52.821 -6.193 1.000 39.309 430 LYS B C 1
ATOM 7163 O O . LYS B 1 428 ? 48.755 53.670 -6.295 1.000 34.364 430 LYS B O 1
ATOM 7169 N N . ALA B 1 429 ? 49.994 52.253 -5.030 1.000 37.114 431 ALA B N 1
ATOM 7170 C CA . ALA B 1 429 ? 49.406 52.679 -3.741 1.000 37.169 431 ALA B CA 1
ATOM 7171 C C . ALA B 1 429 ? 50.337 52.284 -2.599 1.000 32.271 431 ALA B C 1
ATOM 7172 O O . ALA B 1 429 ? 51.023 51.274 -2.699 1.000 33.136 431 ALA B O 1
ATOM 7174 N N . LEU B 1 430 ? 50.368 53.108 -1.564 1.000 33.678 432 LEU B N 1
ATOM 7175 C CA . LEU B 1 430 ? 50.974 52.783 -0.251 1.000 31.550 432 LEU B CA 1
ATOM 7176 C C . LEU B 1 430 ? 49.948 51.948 0.520 1.000 29.482 432 LEU B C 1
ATOM 7177 O O . LEU B 1 430 ? 48.869 51.728 -0.034 1.000 30.986 432 LEU B O 1
ATOM 7182 N N . ASN B 1 431 ? 50.286 51.443 1.702 1.000 26.872 433 ASN B N 1
ATOM 7183 C CA . ASN B 1 431 ? 49.428 50.452 2.405 1.000 26.098 433 ASN B CA 1
ATOM 7184 C C . ASN B 1 431 ? 49.297 50.808 3.880 1.000 24.769 433 ASN B C 1
ATOM 7185 O O . ASN B 1 431 ? 48.677 50.030 4.572 1.000 27.677 433 ASN B O 1
ATOM 7190 N N . GLN B 1 432 ? 49.827 51.951 4.323 1.000 23.917 434 GLN B N 1
ATOM 7191 C CA . GLN B 1 432 ? 49.678 52.459 5.709 1.000 22.629 434 GLN B CA 1
ATOM 7192 C C . GLN B 1 432 ? 49.341 53.947 5.644 1.000 24.068 434 GLN B C 1
ATOM 7193 O O . GLN B 1 432 ? 49.760 54.620 4.685 1.000 24.031 434 GLN B O 1
ATOM 7199 N N . THR B 1 433 ? 48.620 54.454 6.633 1.000 25.082 435 THR B N 1
ATOM 7200 C CA . THR B 1 433 ? 48.270 55.891 6.723 1.000 26.783 435 THR B CA 1
ATOM 7201 C C . THR B 1 433 ? 49.080 56.513 7.860 1.000 25.434 435 THR B C 1
ATOM 7202 O O . THR B 1 433 ? 49.426 55.805 8.833 1.000 25.874 435 THR B O 1
ATOM 7206 N N . TRP B 1 434 ? 49.326 57.806 7.725 1.000 24.914 436 TRP B N 1
ATOM 7207 C CA . TRP B 1 434 ? 49.853 58.710 8.775 1.000 26.006 436 TRP B CA 1
ATOM 7208 C C . TRP B 1 434 ? 49.128 58.466 10.106 1.000 24.854 436 TRP B C 1
ATOM 7209 O O . TRP B 1 434 ? 49.800 58.335 11.154 1.000 25.250 436 TRP B O 1
ATOM 7220 N N . HIS B 1 435 ? 47.803 58.450 10.075 1.000 26.546 437 HIS B N 1
ATOM 7221 C CA . HIS B 1 435 ? 46.937 58.382 11.279 1.000 30.996 437 HIS B CA 1
ATOM 7222 C C . HIS B 1 435 ? 47.300 57.137 12.106 1.000 29.126 437 HIS B C 1
ATOM 7223 O O . HIS B 1 435 ? 47.243 57.239 13.329 1.000 29.265 437 HIS B O 1
ATOM 7230 N N . GLN B 1 436 ? 47.694 56.032 11.468 1.000 24.963 438 GLN B N 1
ATOM 7231 C CA . GLN B 1 436 ? 48.014 54.781 12.188 1.000 28.998 438 GLN B CA 1
ATOM 7232 C C . GLN B 1 436 ? 49.262 54.970 13.057 1.000 28.350 438 GLN B C 1
ATOM 7233 O O . GLN B 1 436 ? 49.495 54.107 13.887 1.000 27.182 438 GLN B O 1
ATOM 7239 N N . TYR B 1 437 ? 50.053 56.032 12.860 1.000 26.656 439 TYR B N 1
ATOM 7240 C CA . TYR B 1 437 ? 51.310 56.258 13.621 1.000 26.179 439 TYR B CA 1
ATOM 7241 C C . TYR B 1 437 ? 51.224 57.591 14.362 1.000 25.652 439 TYR B C 1
ATOM 7242 O O . TYR B 1 437 ? 52.267 58.148 14.698 1.000 23.244 439 TYR B O 1
ATOM 7251 N N . LYS B 1 438 ? 50.014 58.069 14.630 1.000 27.734 440 LYS B N 1
ATOM 7252 C CA . LYS B 1 438 ? 49.789 59.397 15.241 1.000 31.628 440 LYS B CA 1
ATOM 7253 C C . LYS B 1 438 ? 50.608 59.527 16.534 1.000 28.393 440 LYS B C 1
ATOM 7254 O O . LYS B 1 438 ? 50.643 58.578 17.322 1.000 26.249 440 LYS B O 1
ATOM 7260 N N . ALA B 1 439 ? 51.249 60.676 16.736 1.000 28.080 441 ALA B N 1
ATOM 7261 C CA . ALA B 1 439 ? 52.088 60.942 17.925 1.000 27.131 441 ALA B CA 1
ATOM 7262 C C . ALA B 1 439 ? 51.225 61.489 19.060 1.000 25.109 441 ALA B C 1
ATOM 7263 O O . ALA B 1 439 ? 50.297 62.242 18.855 1.000 22.842 441 ALA B O 1
ATOM 7265 N N . PRO B 1 440 ? 51.523 61.144 20.319 1.000 26.850 442 PRO B N 1
ATOM 7266 C CA . PRO B 1 440 ? 50.784 61.711 21.440 1.000 26.784 442 PRO B CA 1
ATOM 7267 C C . PRO B 1 440 ? 51.168 63.165 21.758 1.000 28.357 442 PRO B C 1
ATOM 7268 O O . PRO B 1 440 ? 52.296 63.596 21.527 1.000 25.025 442 PRO B O 1
ATOM 7272 N N . ARG B 1 441 ? 50.199 63.892 22.305 1.000 25.588 443 ARG B N 1
ATOM 7273 C CA . ARG B 1 441 ? 50.252 65.355 22.490 1.000 27.644 443 ARG B CA 1
ATOM 7274 C C . ARG B 1 441 ? 51.492 65.739 23.312 1.000 26.079 443 ARG B C 1
ATOM 7275 O O . ARG B 1 441 ? 52.167 66.685 22.898 1.000 23.599 443 ARG B O 1
ATOM 7283 N N . LYS B 1 442 ? 51.742 65.083 24.452 1.000 25.239 444 LYS B N 1
ATOM 7284 C CA . LYS B 1 442 ? 52.842 65.471 25.371 1.000 28.313 444 LYS B CA 1
ATOM 7285 C C . LYS B 1 442 ? 54.193 65.367 24.642 1.000 25.601 444 LYS B C 1
ATOM 7286 O O . LYS B 1 442 ? 55.052 66.222 24.854 1.000 22.885 444 LYS B O 1
ATOM 7292 N N . MET B 1 443 ? 54.385 64.320 23.846 1.000 26.746 445 MET B N 1
ATOM 7293 C CA . MET B 1 443 ? 55.604 64.139 23.026 1.000 24.127 445 MET B CA 1
ATOM 7294 C C . MET B 1 443 ? 55.712 65.355 22.087 1.000 24.702 445 MET B C 1
ATOM 7295 O O . MET B 1 443 ? 56.774 65.967 22.037 1.000 24.177 445 MET B O 1
ATOM 7300 N N . VAL B 1 444 ? 54.617 65.740 21.436 1.000 22.942 446 VAL B N 1
ATOM 7301 C CA . VAL B 1 444 ? 54.616 66.831 20.418 1.000 23.631 446 VAL B CA 1
ATOM 7302 C C . VAL B 1 444 ? 54.938 68.172 21.103 1.000 22.985 446 VAL B C 1
ATOM 7303 O O . VAL B 1 444 ? 55.736 68.949 20.549 1.000 21.776 446 VAL B O 1
ATOM 7307 N N . GLU B 1 445 ? 54.380 68.427 22.277 1.000 22.427 447 GLU B N 1
ATOM 7308 C CA . GLU B 1 445 ? 54.622 69.671 23.030 1.000 24.136 447 GLU B CA 1
ATOM 7309 C C . GLU B 1 445 ? 56.123 69.805 23.366 1.000 22.354 447 GLU B C 1
ATOM 7310 O O . GLU B 1 445 ? 56.634 70.910 23.311 1.000 21.978 447 GLU B O 1
ATOM 7316 N N . GLU B 1 446 ? 56.791 68.723 23.732 1.000 19.663 448 GLU B N 1
ATOM 7317 C CA . GLU B 1 446 ? 58.222 68.762 24.079 1.000 20.665 448 GLU B CA 1
ATOM 7318 C C . GLU B 1 446 ? 59.045 68.937 22.793 1.000 21.280 448 GLU B C 1
ATOM 7319 O O . GLU B 1 446 ? 60.043 69.687 22.836 1.000 21.471 448 GLU B O 1
ATOM 7325 N N . LEU B 1 447 ? 58.655 68.292 21.694 1.000 20.380 449 LEU B N 1
ATOM 7326 C CA . LEU B 1 447 ? 59.294 68.519 20.384 1.000 20.839 449 LEU B CA 1
ATOM 7327 C C . LEU B 1 447 ? 59.201 70.005 20.061 1.000 21.403 449 LEU B C 1
ATOM 7328 O O . LEU B 1 447 ? 60.229 70.560 19.672 1.000 24.063 449 LEU B O 1
ATOM 7333 N N . SER B 1 448 ? 58.029 70.626 20.212 1.000 21.271 450 SER B N 1
ATOM 7334 C CA . SER B 1 448 ? 57.798 72.049 19.859 1.000 21.981 450 SER B CA 1
ATOM 7335 C C . SER B 1 448 ? 58.708 72.954 20.693 1.000 24.136 450 SER B C 1
ATOM 7336 O O . SER B 1 448 ? 59.309 73.892 20.125 1.000 22.730 450 SER B O 1
ATOM 7339 N N . ARG B 1 449 ? 58.808 72.683 21.991 1.000 24.161 451 ARG B N 1
ATOM 7340 C CA . ARG B 1 449 ? 59.686 73.411 22.938 1.000 27.344 451 ARG B CA 1
ATOM 7341 C C . ARG B 1 449 ? 61.123 73.371 22.402 1.000 24.521 451 ARG B C 1
ATOM 7342 O O . ARG B 1 449 ? 61.764 74.430 22.283 1.000 22.729 451 ARG B O 1
ATOM 7350 N N . GLN B 1 450 ? 61.631 72.177 22.113 1.000 20.290 452 GLN B N 1
ATOM 7351 C CA . GLN B 1 450 ? 63.040 72.012 21.693 1.000 21.135 452 GLN B CA 1
ATOM 7352 C C . GLN B 1 450 ? 63.243 72.657 20.301 1.000 20.641 452 GLN B C 1
ATOM 7353 O O . GLN B 1 450 ? 64.270 73.335 20.132 1.000 19.829 452 GLN B O 1
ATOM 7359 N N . LEU B 1 451 ? 62.315 72.482 19.348 1.000 20.056 453 LEU B N 1
ATOM 7360 C CA . LEU B 1 451 ? 62.465 73.094 18.003 1.000 20.513 453 LEU B CA 1
ATOM 7361 C C . LEU B 1 451 ? 62.637 74.609 18.162 1.000 21.229 453 LEU B C 1
ATOM 7362 O O . LEU B 1 451 ? 63.474 75.200 17.457 1.000 20.253 453 LEU B O 1
ATOM 7367 N N . LYS B 1 452 ? 61.885 75.197 19.074 1.000 22.223 454 LYS B N 1
ATOM 7368 C CA . LYS B 1 452 ? 61.929 76.662 19.330 1.000 24.179 454 LYS B CA 1
ATOM 7369 C C . LYS B 1 452 ? 63.306 77.045 19.887 1.000 23.280 454 LYS B C 1
ATOM 7370 O O . LYS B 1 452 ? 63.911 78.001 19.361 1.000 21.064 454 LYS B O 1
ATOM 7376 N N . GLN B 1 453 ? 63.804 76.310 20.873 1.000 19.880 455 GLN B N 1
ATOM 7377 C CA . GLN B 1 453 ? 65.132 76.579 21.463 1.000 22.539 455 GLN B CA 1
ATOM 7378 C C . GLN B 1 453 ? 66.211 76.396 20.377 1.000 19.605 455 GLN B C 1
ATOM 7379 O O . GLN B 1 453 ? 67.085 77.268 20.247 1.000 19.582 455 GLN B O 1
ATOM 7385 N N . ILE B 1 454 ? 66.116 75.354 19.565 1.000 18.225 456 ILE B N 1
ATOM 7386 C CA . ILE B 1 454 ? 67.106 75.076 18.478 1.000 19.775 456 ILE B CA 1
ATOM 7387 C C . ILE B 1 454 ? 67.131 76.237 17.477 1.000 20.198 456 ILE B C 1
ATOM 7388 O O . ILE B 1 454 ? 68.222 76.621 17.076 1.000 19.137 456 ILE B O 1
ATOM 7393 N N . HIS B 1 455 ? 65.972 76.748 17.074 1.000 18.143 457 HIS B N 1
ATOM 7394 C CA . HIS B 1 455 ? 65.853 77.778 16.018 1.000 20.916 457 HIS B CA 1
ATOM 7395 C C . HIS B 1 455 ? 65.907 79.190 16.618 1.000 21.840 457 HIS B C 1
ATOM 7396 O O . HIS B 1 455 ? 65.834 80.140 15.846 1.000 21.799 457 HIS B O 1
ATOM 7403 N N . ASP B 1 456 ? 65.955 79.291 17.949 1.000 22.349 458 ASP B N 1
ATOM 7404 C CA . ASP B 1 456 ? 66.038 80.557 18.712 1.000 24.892 458 ASP B CA 1
ATOM 7405 C C . ASP B 1 456 ? 64.815 81.443 18.483 1.000 26.599 458 ASP B C 1
ATOM 7406 O O . ASP B 1 456 ? 64.986 82.676 18.334 1.000 27.532 458 ASP B O 1
ATOM 7411 N N . VAL B 1 457 ? 63.622 80.866 18.501 1.000 26.896 459 VAL B N 1
ATOM 7412 C CA . VAL B 1 457 ? 62.333 81.616 18.419 1.000 29.804 459 VAL B CA 1
ATOM 7413 C C . VAL B 1 457 ? 61.485 81.267 19.645 1.000 29.048 459 VAL B C 1
ATOM 7414 O O . VAL B 1 457 ? 61.700 80.160 20.178 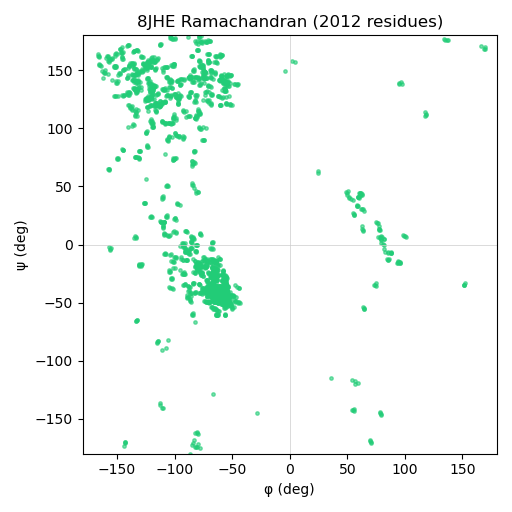1.000 28.552 459 VAL B O 1
ATOM 7418 N N . ASP B 1 458 ? 60.560 82.146 20.071 1.000 31.295 460 ASP B N 1
ATOM 7419 C CA . ASP B 1 458 ? 59.617 81.853 21.192 1.000 32.501 460 ASP B CA 1
ATOM 7420 C C . ASP B 1 458 ? 58.234 81.541 20.626 1.000 31.578 460 ASP B C 1
ATOM 7421 O O . ASP B 1 458 ? 57.406 81.036 21.413 1.000 32.844 460 ASP B O 1
ATOM 7426 N N . TYR B 1 459 ? 57.999 81.743 19.329 1.000 27.142 461 TYR B N 1
ATOM 7427 C CA . TYR B 1 459 ? 56.673 81.476 18.713 1.000 23.635 461 TYR B CA 1
ATOM 7428 C C . TYR B 1 459 ? 56.880 80.692 17.422 1.000 22.458 461 TYR B C 1
ATOM 7429 O O . TYR B 1 459 ? 57.705 81.078 16.607 1.000 19.043 461 TYR B O 1
ATOM 7438 N N . THR B 1 460 ? 56.125 79.599 17.284 1.000 21.466 462 THR B N 1
ATOM 7439 C CA . THR B 1 460 ? 55.968 78.881 16.006 1.000 24.398 462 THR B CA 1
ATOM 7440 C C . THR B 1 460 ? 54.484 78.557 15.829 1.000 25.555 462 THR B C 1
ATOM 7441 O O . THR B 1 460 ? 53.787 78.271 16.799 1.000 23.706 462 THR B O 1
ATOM 7445 N N . PRO B 1 461 ? 53.997 78.573 14.566 1.000 26.998 463 PRO B N 1
ATOM 7446 C CA . PRO B 1 461 ? 52.658 78.108 14.232 1.000 25.538 463 PRO B CA 1
ATOM 7447 C C . PRO B 1 461 ? 52.469 76.681 14.774 1.000 25.255 463 PRO B C 1
ATOM 7448 O O . PRO B 1 461 ? 53.412 75.892 14.830 1.000 21.208 463 PRO B O 1
ATOM 7452 N N . ALA B 1 462 ? 51.248 76.389 15.180 1.000 23.511 464 ALA B N 1
ATOM 7453 C CA . ALA B 1 462 ? 50.887 75.150 15.879 1.000 25.013 464 ALA B CA 1
ATOM 7454 C C . ALA B 1 462 ? 51.229 73.959 14.977 1.000 23.733 464 ALA B C 1
ATOM 7455 O O . ALA B 1 462 ? 51.072 74.064 13.724 1.000 23.148 464 ALA B O 1
ATOM 7457 N N . VAL B 1 463 ? 51.651 72.863 15.590 1.000 22.416 465 VAL B N 1
ATOM 7458 C CA . VAL B 1 463 ? 51.705 71.550 14.899 1.000 24.561 465 VAL B CA 1
ATOM 7459 C C . VAL B 1 463 ? 50.283 71.178 14.462 1.000 25.223 465 VAL B C 1
ATOM 7460 O O . VAL B 1 463 ? 49.392 71.186 15.303 1.000 25.458 465 VAL B O 1
ATOM 7464 N N . LYS B 1 464 ? 50.096 70.857 13.184 1.000 26.994 466 LYS B N 1
ATOM 7465 C CA . LYS B 1 464 ? 48.786 70.405 12.634 1.000 27.845 466 LYS B CA 1
ATOM 7466 C C . LYS B 1 464 ? 48.685 68.876 12.776 1.000 25.587 466 LYS B C 1
ATOM 7467 O O . LYS B 1 464 ? 47.640 68.378 13.172 1.000 27.028 466 LYS B O 1
ATOM 7473 N N . ASN B 1 465 ? 49.740 68.145 12.441 1.000 22.464 467 ASN B N 1
ATOM 7474 C CA . ASN B 1 465 ? 49.725 66.665 12.400 1.000 21.366 467 ASN B CA 1
ATOM 7475 C C . ASN B 1 465 ? 51.084 66.165 12.858 1.000 22.384 467 ASN B C 1
ATOM 7476 O O . ASN B 1 465 ? 52.094 66.880 12.632 1.000 22.994 467 ASN B O 1
ATOM 7481 N N . ALA B 1 466 ? 51.123 64.990 13.459 1.000 22.494 468 ALA B N 1
ATOM 7482 C CA . ALA B 1 466 ? 52.388 64.382 13.940 1.000 22.946 468 ALA B CA 1
ATOM 7483 C C . ALA B 1 466 ? 52.260 62.865 13.883 1.000 21.999 468 ALA B C 1
ATOM 7484 O O . ALA B 1 466 ? 51.186 62.344 14.265 1.000 21.415 468 ALA B O 1
ATOM 7486 N N . SER B 1 467 ? 53.336 62.202 13.454 1.000 21.696 469 SER B N 1
ATOM 7487 C CA . SER B 1 467 ? 53.457 60.728 13.413 1.000 20.820 469 SER B CA 1
ATOM 7488 C C . SER B 1 467 ? 54.857 60.320 13.846 1.000 21.305 469 SER B C 1
ATOM 7489 O O . SER B 1 467 ? 55.771 61.116 13.687 1.000 20.701 469 SER B O 1
ATOM 7492 N N . PHE B 1 468 ? 55.017 59.100 14.360 1.000 22.986 470 PHE B N 1
ATOM 7493 C CA . PHE B 1 468 ? 56.295 58.607 14.908 1.000 22.571 470 PHE B CA 1
ATOM 7494 C C . PHE B 1 468 ? 56.366 57.100 14.769 1.000 21.603 470 PHE B C 1
ATOM 7495 O O . PHE B 1 468 ? 55.362 56.429 14.541 1.000 23.562 470 PHE B O 1
ATOM 7503 N N . ARG B 1 469 ? 57.577 56.596 14.911 1.000 21.815 471 ARG B N 1
ATOM 7504 C CA . ARG B 1 469 ? 57.880 55.157 14.906 1.000 21.285 471 ARG B CA 1
ATOM 7505 C C . ARG B 1 469 ? 59.129 54.955 15.747 1.000 21.905 471 ARG B C 1
ATOM 7506 O O . ARG B 1 469 ? 60.137 55.641 15.498 1.000 22.202 471 ARG B O 1
ATOM 7514 N N . ASP B 1 470 ? 59.034 54.047 16.711 1.000 20.743 472 ASP B N 1
ATOM 7515 C CA . ASP B 1 470 ? 60.147 53.596 17.566 1.000 21.628 472 ASP B CA 1
ATOM 7516 C C . ASP B 1 470 ? 60.532 52.196 17.086 1.000 23.109 472 ASP B C 1
ATOM 7517 O O . ASP B 1 470 ? 59.794 51.210 17.403 1.000 24.253 472 ASP B O 1
ATOM 7522 N N . TRP B 1 471 ? 61.646 52.095 16.370 1.000 22.833 473 TRP B N 1
ATOM 7523 C CA . TRP B 1 471 ? 62.108 50.835 15.752 1.000 20.838 473 TRP B CA 1
ATOM 7524 C C . TRP B 1 471 ? 62.900 49.996 16.750 1.000 21.430 473 TRP B C 1
ATOM 7525 O O . TRP B 1 471 ? 63.386 48.948 16.335 1.000 23.821 473 TRP B O 1
ATOM 7536 N N . GLY B 1 472 ? 62.980 50.401 18.016 1.000 23.480 474 GLY B N 1
ATOM 7537 C CA . GLY B 1 472 ? 63.461 49.503 19.084 1.000 24.095 474 GLY B CA 1
ATOM 7538 C C . GLY B 1 472 ? 62.407 48.439 19.428 1.000 24.329 474 GLY B C 1
ATOM 7539 O O . GLY B 1 472 ? 62.759 47.408 20.022 1.000 25.406 474 GLY B O 1
ATOM 7540 N N . GLU B 1 473 ? 61.151 48.673 19.073 1.000 21.991 475 GLU B N 1
ATOM 7541 C CA . GLU B 1 473 ? 60.017 47.792 19.465 1.000 24.941 475 GLU B CA 1
ATOM 7542 C C . GLU B 1 473 ? 60.104 46.432 18.757 1.000 24.257 475 GLU B C 1
ATOM 7543 O O . GLU B 1 473 ? 60.684 46.330 17.634 1.000 24.964 475 GLU B O 1
ATOM 7549 N N . ASP B 1 474 ? 59.613 45.394 19.434 1.000 24.522 476 ASP B N 1
ATOM 7550 C CA . ASP B 1 474 ? 59.410 44.054 18.826 1.000 25.269 476 ASP B CA 1
ATOM 7551 C C . ASP B 1 474 ? 58.547 44.229 17.572 1.000 23.784 476 ASP B C 1
ATOM 7552 O O . ASP B 1 474 ? 57.650 45.061 17.547 1.000 21.413 476 ASP B O 1
ATOM 7557 N N . PRO B 1 475 ? 58.752 43.433 16.505 1.000 22.697 477 PRO B N 1
ATOM 7558 C CA . PRO B 1 475 ? 59.802 42.406 16.459 1.000 22.293 477 PRO B CA 1
ATOM 7559 C C . PRO B 1 475 ? 61.180 42.831 15.921 1.000 23.652 477 PRO B C 1
ATOM 7560 O O . PRO B 1 475 ? 62.003 41.970 15.666 1.000 21.735 477 PRO B O 1
ATOM 7564 N N . PHE B 1 476 ? 61.424 44.139 15.755 1.000 23.523 478 PHE B N 1
ATOM 7565 C CA . PHE B 1 476 ? 62.604 44.670 15.018 1.000 23.228 478 PHE B CA 1
ATOM 7566 C C . PHE B 1 476 ? 63.833 44.712 15.927 1.000 23.136 478 PHE B C 1
ATOM 7567 O O . PHE B 1 476 ? 64.930 44.378 15.432 1.000 20.420 478 PHE B O 1
ATOM 7575 N N . GLY B 1 477 ? 63.647 45.140 17.189 1.000 24.582 479 GLY B N 1
ATOM 7576 C CA . GLY B 1 477 ? 64.734 45.313 18.177 1.000 25.468 479 GLY B CA 1
ATOM 7577 C C . GLY B 1 477 ? 65.560 46.564 17.895 1.000 25.168 479 GLY B C 1
ATOM 7578 O O . GLY B 1 477 ? 66.047 47.196 18.849 1.000 25.038 479 GLY B O 1
ATOM 7579 N N . GLY B 1 478 ? 65.754 46.888 16.619 1.000 23.495 480 GLY B N 1
ATOM 7580 C CA . GLY B 1 478 ? 66.501 48.082 16.201 1.000 25.207 480 GLY B CA 1
ATOM 7581 C C . GLY B 1 478 ? 66.129 48.503 14.797 1.000 24.333 480 GLY B C 1
ATOM 7582 O O . GLY B 1 478 ? 65.570 47.682 14.033 1.000 22.125 480 GLY B O 1
ATOM 7583 N N . GLY B 1 479 ? 66.431 49.751 14.459 1.000 21.834 481 GLY B N 1
ATOM 7584 C CA . GLY B 1 479 ? 66.379 50.256 13.079 1.000 21.402 481 GLY B CA 1
ATOM 7585 C C . GLY B 1 479 ? 67.439 49.596 12.222 1.000 21.095 481 GLY B C 1
ATOM 7586 O O . GLY B 1 479 ? 67.198 49.408 11.036 1.000 23.724 481 GLY B O 1
ATOM 7587 N N . TRP B 1 480 ? 68.597 49.308 12.800 1.000 20.442 482 TRP B N 1
ATOM 7588 C CA . TRP B 1 480 ? 69.722 48.601 12.148 1.000 19.127 482 TRP B CA 1
ATOM 7589 C C . TRP B 1 480 ? 70.352 47.638 13.149 1.000 19.728 482 TRP B C 1
ATOM 7590 O O . TRP B 1 480 ? 69.984 47.669 14.352 1.000 18.826 482 TRP B O 1
ATOM 7601 N N . ASN B 1 481 ? 71.264 46.806 12.667 1.000 17.835 483 ASN B N 1
ATOM 7602 C CA . ASN B 1 481 ? 71.968 45.820 13.500 1.000 19.570 483 ASN B CA 1
ATOM 7603 C C . ASN B 1 481 ? 73.436 45.928 13.150 1.000 20.762 483 ASN B C 1
ATOM 7604 O O . ASN B 1 481 ? 73.751 46.032 11.961 1.000 20.902 483 ASN B O 1
ATOM 7609 N N . SER B 1 482 ? 74.295 45.856 14.158 1.000 20.956 484 SER B N 1
ATOM 7610 C CA . SER B 1 482 ? 75.740 46.108 14.001 1.000 20.705 484 SER B CA 1
ATOM 7611 C C . SER B 1 482 ? 76.501 44.837 14.351 1.000 19.738 484 SER B C 1
ATOM 7612 O O . SER B 1 482 ? 76.197 44.244 15.389 1.000 20.497 484 SER B O 1
ATOM 7615 N N . TRP B 1 483 ? 77.516 44.497 13.551 1.000 23.693 485 TRP B N 1
ATOM 7616 C CA . TRP B 1 483 ? 78.456 43.388 13.864 1.000 22.481 485 TRP B CA 1
ATOM 7617 C C . TRP B 1 483 ? 79.123 43.619 15.229 1.000 23.883 485 TRP B C 1
ATOM 7618 O O . TRP B 1 483 ? 79.683 44.690 15.470 1.000 23.989 485 TRP B O 1
ATOM 7629 N N . ASN B 1 484 ? 79.140 42.589 16.070 1.000 24.047 486 ASN B N 1
ATOM 7630 C CA . ASN B 1 484 ? 79.814 42.621 17.390 1.000 22.291 486 ASN B CA 1
ATOM 7631 C C . ASN B 1 484 ? 81.325 42.457 17.212 1.000 22.998 486 ASN B C 1
ATOM 7632 O O . ASN B 1 484 ? 81.803 41.796 16.234 1.000 20.199 486 ASN B O 1
ATOM 7637 N N . ILE B 1 485 ? 82.054 43.002 18.173 1.000 22.771 487 ILE B N 1
ATOM 7638 C CA . ILE B 1 485 ? 83.526 42.831 18.310 1.000 24.561 487 ILE B CA 1
ATOM 7639 C C . ILE B 1 485 ? 83.820 41.326 18.447 1.000 23.637 487 ILE B C 1
ATOM 7640 O O . ILE B 1 485 ? 83.030 40.632 19.096 1.000 23.048 487 ILE B O 1
ATOM 7645 N N . GLY B 1 486 ? 84.907 40.842 17.855 1.000 24.431 488 GLY B N 1
ATOM 7646 C CA . GLY B 1 486 ? 85.337 39.436 17.981 1.000 25.696 488 GLY B CA 1
ATOM 7647 C C . GLY B 1 486 ? 84.659 38.516 16.959 1.000 27.294 488 GLY B C 1
ATOM 7648 O O . GLY B 1 486 ? 85.112 37.422 16.805 1.000 25.383 488 GLY B O 1
ATOM 7649 N N . VAL B 1 487 ? 83.609 38.964 16.275 1.000 27.702 489 VAL B N 1
ATOM 7650 C CA . VAL B 1 487 ? 82.938 38.211 15.180 1.000 27.560 489 VAL B CA 1
ATOM 7651 C C . VAL B 1 487 ? 83.741 38.404 13.893 1.000 29.583 489 VAL B C 1
ATOM 7652 O O . VAL B 1 487 ? 84.245 39.521 13.666 1.000 26.459 489 VAL B O 1
ATOM 7656 N N . LYS B 1 488 ? 83.820 37.368 13.069 1.000 27.443 490 LYS B N 1
ATOM 7657 C CA . LYS B 1 488 ? 84.316 37.462 11.673 1.000 30.437 490 LYS B CA 1
ATOM 7658 C C . LYS B 1 488 ? 83.096 37.518 10.760 1.000 28.498 490 LYS B C 1
ATOM 7659 O O . LYS B 1 488 ? 82.511 36.443 10.438 1.000 27.333 490 LYS B O 1
ATOM 7665 N N . SER B 1 489 ? 82.689 38.729 10.390 1.000 28.555 491 SER B N 1
ATOM 7666 C CA . SER B 1 489 ? 81.474 38.986 9.575 1.000 26.421 491 SER B CA 1
ATOM 7667 C C . SER B 1 489 ? 81.545 38.184 8.276 1.000 27.165 491 SER B C 1
ATOM 7668 O O . SER B 1 489 ? 80.493 37.735 7.804 1.000 24.253 491 SER B O 1
ATOM 7671 N N . TRP B 1 490 ? 82.731 38.066 7.691 1.000 25.544 492 TRP B N 1
ATOM 7672 C CA . TRP B 1 490 ? 82.890 37.450 6.350 1.000 30.572 492 TRP B CA 1
ATOM 7673 C C . TRP B 1 490 ? 82.538 35.965 6.454 1.000 31.730 492 TRP B C 1
ATOM 7674 O O . TRP B 1 490 ? 82.073 35.429 5.456 1.000 33.827 492 TRP B O 1
ATOM 7685 N N . GLU B 1 491 ? 82.687 35.354 7.634 1.000 31.126 493 GLU B N 1
ATOM 7686 C CA . GLU B 1 491 ? 82.328 33.931 7.867 1.000 29.449 493 GLU B CA 1
ATOM 7687 C C . GLU B 1 491 ? 80.848 33.847 8.243 1.000 30.317 493 GLU B C 1
ATOM 7688 O O . GLU B 1 491 ? 80.126 33.037 7.654 1.000 28.503 493 GLU B O 1
ATOM 7694 N N . VAL B 1 492 ? 80.395 34.680 9.169 1.000 28.368 494 VAL B N 1
ATOM 7695 C CA . VAL B 1 492 ? 79.001 34.571 9.683 1.000 27.201 494 VAL B CA 1
ATOM 7696 C C . VAL B 1 492 ? 78.031 34.884 8.549 1.000 27.468 494 VAL B C 1
ATOM 7697 O O . VAL B 1 492 ? 77.006 34.186 8.481 1.000 28.247 494 VAL B O 1
ATOM 7701 N N . LYS B 1 493 ? 78.313 35.876 7.700 1.000 27.953 495 LYS B N 1
ATOM 7702 C CA . LYS B 1 493 ? 77.341 36.285 6.659 1.000 28.690 495 LYS B CA 1
ATOM 7703 C C . LYS B 1 493 ? 77.138 35.124 5.669 1.000 28.025 495 LYS B C 1
ATOM 7704 O O . LYS B 1 493 ? 76.001 34.969 5.201 1.000 27.918 495 LYS B O 1
ATOM 7710 N N . GLU B 1 494 ? 78.183 34.363 5.360 1.000 29.080 496 GLU B N 1
ATOM 7711 C CA . GLU B 1 494 ? 78.136 33.200 4.433 1.000 30.670 496 GLU B CA 1
ATOM 7712 C C . GLU B 1 494 ? 77.473 32.009 5.141 1.000 29.234 496 GLU B C 1
ATOM 7713 O O . GLU B 1 494 ? 76.701 31.295 4.497 1.000 28.933 496 GLU B O 1
ATOM 7719 N N . LYS B 1 495 ? 77.734 31.827 6.438 1.000 29.531 497 LYS B N 1
ATOM 7720 C CA . LYS B 1 495 ? 77.232 30.675 7.225 1.000 28.602 497 LYS B CA 1
ATOM 7721 C C . LYS B 1 495 ? 75.744 30.837 7.506 1.000 28.232 497 LYS B C 1
ATOM 7722 O O . LYS B 1 495 ? 74.987 29.868 7.255 1.000 29.140 497 LYS B O 1
ATOM 7728 N N . ILE B 1 496 ? 75.311 32.004 7.985 1.000 24.529 498 ILE B N 1
ATOM 7729 C CA . ILE B 1 496 ? 73.978 32.121 8.626 1.000 24.718 498 ILE B CA 1
ATOM 7730 C C . ILE B 1 496 ? 72.877 32.077 7.566 1.000 24.090 498 ILE B C 1
ATOM 7731 O O . ILE B 1 496 ? 71.732 31.824 7.967 1.000 22.027 498 ILE B O 1
ATOM 7736 N N . VAL B 1 497 ? 73.169 32.311 6.277 1.000 25.294 499 VAL B N 1
ATOM 7737 C CA . VAL B 1 497 ? 72.097 32.240 5.238 1.000 25.297 499 VAL B CA 1
ATOM 7738 C C . VAL B 1 497 ? 71.544 30.811 5.181 1.000 22.613 499 VAL B C 1
ATOM 7739 O O . VAL B 1 497 ? 70.388 30.653 4.739 1.000 25.240 499 VAL B O 1
ATOM 7743 N N . HIS B 1 498 ? 72.352 29.826 5.553 1.000 22.608 500 HIS B N 1
ATOM 7744 C CA . HIS B 1 498 ? 71.984 28.383 5.557 1.000 24.044 500 HIS B CA 1
ATOM 7745 C C . HIS B 1 498 ? 72.774 27.729 6.686 1.000 23.134 500 HIS B C 1
ATOM 7746 O O . HIS B 1 498 ? 73.817 27.129 6.461 1.000 23.227 500 HIS B O 1
ATOM 7753 N N . PRO B 1 499 ? 72.364 27.964 7.939 1.000 22.423 501 PRO B N 1
ATOM 7754 C CA . PRO B 1 499 ? 73.240 27.764 9.095 1.000 27.224 501 PRO B CA 1
ATOM 7755 C C . PRO B 1 499 ? 73.462 26.331 9.608 1.000 31.349 501 PRO B C 1
ATOM 7756 O O . PRO B 1 499 ? 74.415 26.127 10.338 1.000 31.797 501 PRO B O 1
ATOM 7760 N N . ILE B 1 500 ? 72.610 25.380 9.202 1.000 34.030 502 ILE B N 1
ATOM 7761 C CA . ILE B 1 500 ? 72.690 23.945 9.620 1.000 36.371 502 ILE B CA 1
ATOM 7762 C C . ILE B 1 500 ? 72.776 23.073 8.360 1.000 36.502 502 ILE B C 1
ATOM 7763 O O . ILE B 1 500 ? 71.853 23.131 7.538 1.000 34.893 502 ILE B O 1
ATOM 7768 N N . ASP B 1 501 ? 73.874 22.331 8.202 1.000 38.393 503 ASP B N 1
ATOM 7769 C CA . ASP B 1 501 ? 74.130 21.423 7.053 1.000 41.045 503 ASP B CA 1
ATOM 7770 C C . ASP B 1 501 ? 72.958 20.440 6.942 1.000 38.610 503 ASP B C 1
ATOM 7771 O O . ASP B 1 501 ? 72.445 20.010 8.005 1.000 39.250 503 ASP B O 1
ATOM 7776 N N . ASN B 1 502 ? 72.505 20.150 5.720 1.000 40.886 504 ASN B N 1
ATOM 7777 C CA . ASN B 1 502 ? 71.473 19.113 5.420 1.000 44.188 504 ASN B CA 1
ATOM 7778 C C . ASN B 1 502 ? 70.151 19.468 6.110 1.000 44.743 504 ASN B C 1
ATOM 7779 O O . ASN B 1 502 ? 69.411 18.556 6.499 1.000 49.407 504 ASN B O 1
ATOM 7784 N N . CYS B 1 503 ? 69.896 20.763 6.283 1.000 39.308 505 CYS B N 1
ATOM 7785 C CA . CYS B 1 503 ? 68.671 21.335 6.870 1.000 36.328 505 CYS B CA 1
ATOM 7786 C C . CYS B 1 503 ? 68.266 22.534 6.004 1.000 35.647 505 CYS B C 1
ATOM 7787 O O . CYS B 1 503 ? 69.075 23.496 5.900 1.000 33.747 505 CYS B O 1
ATOM 7790 N N . SER B 1 504 ? 67.082 22.484 5.403 1.000 29.273 506 SER B N 1
ATOM 7791 C CA . SER B 1 504 ? 66.601 23.501 4.435 1.000 29.699 506 SER B CA 1
ATOM 7792 C C . SER B 1 504 ? 66.070 24.748 5.174 1.000 25.560 506 SER B C 1
ATOM 7793 O O . SER B 1 504 ? 64.979 25.221 4.850 1.000 25.373 506 SER B O 1
ATOM 7796 N N . LEU B 1 505 ? 66.821 25.222 6.182 1.000 26.019 507 LEU B N 1
ATOM 7797 C CA . LEU B 1 505 ? 66.560 26.483 6.924 1.000 26.659 507 LEU B CA 1
ATOM 7798 C C . LEU B 1 505 ? 67.460 27.571 6.324 1.000 26.241 507 LEU B C 1
ATOM 7799 O O . LEU B 1 505 ? 68.686 27.345 6.186 1.000 24.443 507 LEU B O 1
ATOM 7804 N N . TYR B 1 506 ? 66.855 28.687 5.951 1.000 26.288 508 TYR B N 1
ATOM 7805 C CA . TYR B 1 506 ? 67.550 29.847 5.343 1.000 25.522 508 TYR B CA 1
ATOM 7806 C C . TYR B 1 506 ? 67.193 31.106 6.128 1.000 25.802 508 TYR B C 1
ATOM 7807 O O . TYR B 1 506 ? 66.051 31.199 6.664 1.000 27.568 508 TYR B O 1
ATOM 7816 N N . ILE B 1 507 ? 68.146 32.049 6.152 1.000 25.209 509 ILE B N 1
ATOM 7817 C CA . ILE B 1 507 ? 68.012 33.378 6.820 1.000 23.339 509 ILE B CA 1
ATOM 7818 C C . ILE B 1 507 ? 68.556 34.449 5.888 1.000 23.294 509 ILE B C 1
ATOM 7819 O O . ILE B 1 507 ? 69.651 34.273 5.333 1.000 25.589 509 ILE B O 1
ATOM 7824 N N . CYS B 1 508 ? 67.819 35.538 5.726 1.000 23.040 510 CYS B N 1
ATOM 7825 C CA . CYS B 1 508 ? 68.301 36.723 4.980 1.000 22.564 510 CYS B CA 1
ATOM 7826 C C . CYS B 1 508 ? 67.744 37.994 5.617 1.000 21.844 510 CYS B C 1
ATOM 7827 O O . CYS B 1 508 ? 66.847 37.915 6.489 1.000 19.904 510 CYS B O 1
ATOM 7830 N N . GLY B 1 509 ? 68.268 39.127 5.162 1.000 22.905 511 GLY B N 1
ATOM 7831 C CA . GLY B 1 509 ? 67.918 40.465 5.648 1.000 24.458 511 GLY B CA 1
ATOM 7832 C C . GLY B 1 509 ? 69.150 41.325 5.901 1.000 22.172 511 GLY B C 1
ATOM 7833 O O . GLY B 1 509 ? 70.288 40.867 5.740 1.000 19.443 511 GLY B O 1
ATOM 7834 N N . GLU B 1 510 ? 68.890 42.564 6.275 1.000 24.757 512 GLU B N 1
ATOM 7835 C CA . GLU B 1 510 ? 69.903 43.581 6.630 1.000 21.901 512 GLU B CA 1
ATOM 7836 C C . GLU B 1 510 ? 70.804 43.090 7.773 1.000 22.517 512 GLU B C 1
ATOM 7837 O O . GLU B 1 510 ? 72.031 43.419 7.738 1.000 23.054 512 GLU B O 1
ATOM 7843 N N . ALA B 1 511 ? 70.284 42.333 8.746 1.000 21.621 513 ALA B N 1
ATOM 7844 C CA . ALA B 1 511 ? 70.973 42.184 10.063 1.000 24.767 513 ALA B CA 1
ATOM 7845 C C . ALA B 1 511 ? 72.353 41.532 9.915 1.000 23.609 513 ALA B C 1
ATOM 7846 O O . ALA B 1 511 ? 73.291 41.985 10.602 1.000 24.952 513 ALA B O 1
ATOM 7848 N N . TYR B 1 512 ? 72.513 40.541 9.034 1.000 22.053 514 TYR B N 1
ATOM 7849 C CA . TYR B 1 512 ? 73.776 39.755 8.911 1.000 22.329 514 TYR B CA 1
ATOM 7850 C C . TYR B 1 512 ? 74.458 40.112 7.579 1.000 22.401 514 TYR B C 1
ATOM 7851 O O . TYR B 1 512 ? 75.107 39.244 6.985 1.000 23.271 514 TYR B O 1
ATOM 7860 N N . SER B 1 513 ? 74.434 41.399 7.199 1.000 21.068 515 SER B N 1
ATOM 7861 C CA . SER B 1 513 ? 74.982 41.907 5.914 1.000 20.156 515 SER B CA 1
ATOM 7862 C C . SER B 1 513 ? 76.212 42.800 6.124 1.000 23.222 515 SER B C 1
ATOM 7863 O O . SER B 1 513 ? 76.538 43.191 7.258 1.000 24.387 515 SER B O 1
ATOM 7866 N N . ASP B 1 514 ? 76.843 43.142 5.007 1.000 25.485 516 ASP B N 1
ATOM 7867 C CA . ASP B 1 514 ? 77.926 44.146 4.925 1.000 26.488 516 ASP B CA 1
ATOM 7868 C C . ASP B 1 514 ? 77.298 45.533 4.860 1.000 27.768 516 ASP B C 1
ATOM 7869 O O . ASP B 1 514 ? 77.984 46.482 5.223 1.000 36.861 516 ASP B O 1
ATOM 7874 N N . GLY B 1 515 ? 76.019 45.612 4.497 1.000 25.513 517 GLY B N 1
ATOM 7875 C CA . GLY B 1 515 ? 75.273 46.872 4.340 1.000 21.637 517 GLY B CA 1
ATOM 7876 C C . GLY B 1 515 ? 74.305 47.088 5.479 1.000 21.254 517 GLY B C 1
ATOM 7877 O O . GLY B 1 515 ? 73.160 47.430 5.191 1.000 19.198 517 GLY B O 1
ATOM 7878 N N . GLN B 1 516 ? 74.761 46.966 6.736 1.000 21.498 518 GLN B N 1
ATOM 7879 C CA . GLN B 1 516 ? 73.890 47.141 7.922 1.000 20.646 518 GLN B CA 1
ATOM 7880 C C . GLN B 1 516 ? 73.328 48.554 7.915 1.000 19.947 518 GLN B C 1
ATOM 7881 O O . GLN B 1 516 ? 74.036 49.483 7.493 1.000 21.509 518 GLN B O 1
ATOM 7887 N N . GLY B 1 517 ? 72.075 48.702 8.304 1.000 18.922 519 GLY B N 1
ATOM 7888 C CA . GLY B 1 517 ? 71.371 50.004 8.238 1.000 20.604 519 GLY B CA 1
ATOM 7889 C C . GLY B 1 517 ? 70.894 50.369 6.850 1.000 19.012 519 GLY B C 1
ATOM 7890 O O . GLY B 1 517 ? 70.321 51.458 6.717 1.000 20.395 519 GLY B O 1
ATOM 7891 N N . TRP B 1 518 ? 71.021 49.481 5.862 1.000 21.171 520 TRP B N 1
ATOM 7892 C CA . TRP B 1 518 ? 70.652 49.766 4.439 1.000 23.132 520 TRP B CA 1
ATOM 7893 C C . TRP B 1 518 ? 69.797 48.645 3.819 1.000 23.263 520 TRP B C 1
ATOM 7894 O O . TRP B 1 518 ? 70.045 47.453 4.088 1.000 21.865 520 TRP B O 1
ATOM 7905 N N . VAL B 1 519 ? 68.890 49.035 2.934 1.000 21.201 521 VAL B N 1
ATOM 7906 C CA . VAL B 1 519 ? 68.200 48.092 2.007 1.000 21.581 521 VAL B CA 1
ATOM 7907 C C . VAL B 1 519 ? 69.263 47.314 1.233 1.000 20.504 521 VAL B C 1
ATOM 7908 O O . VAL B 1 519 ? 69.121 46.112 1.110 1.000 21.783 521 VAL B O 1
ATOM 7912 N N . GLU B 1 520 ? 70.342 47.967 0.811 1.000 19.729 522 GLU B N 1
ATOM 7913 C CA . GLU B 1 520 ? 71.437 47.288 0.083 1.000 19.907 522 GLU B CA 1
ATOM 7914 C C . GLU B 1 520 ? 71.863 46.029 0.840 1.000 20.551 522 GLU B C 1
ATOM 7915 O O . GLU B 1 520 ? 72.179 44.992 0.203 1.000 20.825 522 GLU B O 1
ATOM 7921 N N . GLY B 1 521 ? 72.011 46.126 2.158 1.000 20.424 523 GLY B N 1
ATOM 7922 C CA . GLY B 1 521 ? 72.437 44.990 2.984 1.000 21.565 523 GLY B CA 1
ATOM 7923 C C . GLY B 1 521 ? 71.456 43.807 2.885 1.000 20.911 523 GLY B C 1
ATOM 7924 O O . GLY B 1 521 ? 71.901 42.660 2.746 1.000 18.817 523 GLY B O 1
ATOM 7925 N N . ALA B 1 522 ? 70.171 44.088 3.018 1.000 21.839 524 ALA B N 1
ATOM 7926 C CA . ALA B 1 522 ? 69.066 43.114 2.873 1.000 22.040 524 ALA B CA 1
ATOM 7927 C C . ALA B 1 522 ? 69.140 42.426 1.502 1.000 23.434 524 ALA B C 1
ATOM 7928 O O . ALA B 1 522 ? 68.942 41.189 1.440 1.000 22.363 524 ALA B O 1
ATOM 7930 N N . LEU B 1 523 ? 69.380 43.171 0.420 1.000 23.904 525 LEU B N 1
ATOM 7931 C CA . LEU B 1 523 ? 69.481 42.570 -0.939 1.000 21.707 525 LEU B CA 1
ATOM 7932 C C . LEU B 1 523 ? 70.753 41.732 -1.011 1.000 22.994 525 LEU B C 1
ATOM 7933 O O . LEU B 1 523 ? 70.706 40.639 -1.631 1.000 23.593 525 LEU B O 1
ATOM 7938 N N . GLN B 1 524 ? 71.842 42.193 -0.390 1.000 21.540 526 GLN B N 1
ATOM 7939 C CA . GLN B 1 524 ? 73.139 41.468 -0.453 1.000 23.345 526 GLN B CA 1
ATOM 7940 C C . GLN B 1 524 ? 72.927 40.032 0.075 1.000 23.935 526 GLN B C 1
ATOM 7941 O O . GLN B 1 524 ? 73.371 39.061 -0.571 1.000 22.417 526 GLN B O 1
ATOM 7947 N N . THR B 1 525 ? 72.295 39.887 1.240 1.000 21.958 527 THR B N 1
ATOM 7948 C CA . THR B 1 525 ? 72.183 38.581 1.921 1.000 22.576 527 THR B CA 1
ATOM 7949 C C . THR B 1 525 ? 71.073 37.771 1.253 1.000 22.301 527 THR B C 1
ATOM 7950 O O . THR B 1 525 ? 71.237 36.577 1.200 1.000 22.171 527 THR B O 1
ATOM 7954 N N . ALA B 1 526 ? 70.006 38.396 0.762 1.000 23.612 528 ALA B N 1
ATOM 7955 C CA . ALA B 1 526 ? 69.003 37.709 -0.096 1.000 23.073 528 ALA B CA 1
ATOM 7956 C C . ALA B 1 526 ? 69.725 37.047 -1.265 1.000 23.294 528 ALA B C 1
ATOM 7957 O O . ALA B 1 526 ? 69.494 35.866 -1.480 1.000 24.119 528 ALA B O 1
ATOM 7959 N N . ASP B 1 527 ? 70.645 37.745 -1.936 1.000 23.963 529 ASP B N 1
ATOM 7960 C CA . ASP B 1 527 ? 71.400 37.182 -3.089 1.000 23.904 529 ASP B CA 1
ATOM 7961 C C . ASP B 1 527 ? 72.293 36.026 -2.632 1.000 23.760 529 ASP B C 1
ATOM 7962 O O . ASP B 1 527 ? 72.362 35.028 -3.351 1.000 23.644 529 ASP B O 1
ATOM 7967 N N . ILE B 1 528 ? 72.976 36.147 -1.498 1.000 24.976 530 ILE B N 1
ATOM 7968 C CA . ILE B 1 528 ? 73.855 35.063 -0.971 1.000 23.274 530 ILE B CA 1
ATOM 7969 C C . ILE B 1 528 ? 72.968 33.850 -0.645 1.000 26.416 530 ILE B C 1
ATOM 7970 O O . ILE B 1 528 ? 73.344 32.700 -0.966 1.000 24.375 530 ILE B O 1
ATOM 7975 N N . MET B 1 529 ? 71.819 34.099 -0.025 1.000 24.460 531 MET B N 1
ATOM 7976 C CA . MET B 1 529 ? 70.881 33.053 0.437 1.000 25.903 531 MET B CA 1
ATOM 7977 C C . MET B 1 529 ? 70.315 32.341 -0.809 1.000 27.652 531 MET B C 1
ATOM 7978 O O . MET B 1 529 ? 70.390 31.111 -0.861 1.000 24.150 531 MET B O 1
ATOM 7983 N N . LEU B 1 530 ? 69.836 33.085 -1.805 1.000 28.452 532 LEU B N 1
ATOM 7984 C CA . LEU B 1 530 ? 69.234 32.515 -3.032 1.000 28.245 532 LEU B CA 1
ATOM 7985 C C . LEU B 1 530 ? 70.257 31.635 -3.738 1.000 29.139 532 LEU B C 1
ATOM 7986 O O . LEU B 1 530 ? 69.892 30.533 -4.151 1.000 28.845 532 LEU B O 1
ATOM 7991 N N . LYS B 1 531 ? 71.483 32.097 -3.863 1.000 30.553 533 LYS B N 1
ATOM 7992 C CA . LYS B 1 531 ? 72.552 31.330 -4.531 1.000 33.488 533 LYS B CA 1
ATOM 7993 C C . LYS B 1 531 ? 72.708 29.980 -3.833 1.000 30.230 533 LYS B C 1
ATOM 7994 O O . LYS B 1 531 ? 72.866 28.977 -4.530 1.000 28.067 533 LYS B O 1
ATOM 8000 N N . LYS B 1 532 ? 72.765 29.977 -2.502 1.000 28.732 534 LYS B N 1
ATOM 8001 C CA . LYS B 1 532 ? 72.947 28.733 -1.719 1.000 28.903 534 LYS B CA 1
ATOM 8002 C C . LYS B 1 532 ? 71.707 27.855 -1.937 1.000 27.480 534 LYS B C 1
ATOM 8003 O O . LYS B 1 532 ? 71.872 26.660 -2.198 1.000 26.675 534 LYS B O 1
ATOM 8009 N N . PHE B 1 533 ? 70.518 28.439 -1.803 1.000 26.038 535 PHE B N 1
ATOM 8010 C CA . PHE B 1 533 ? 69.218 27.738 -1.943 1.000 29.108 535 PHE B CA 1
ATOM 8011 C C . PHE B 1 533 ? 69.177 27.022 -3.306 1.000 34.172 535 PHE B C 1
ATOM 8012 O O . PHE B 1 533 ? 68.826 25.843 -3.350 1.000 32.613 535 PHE B O 1
ATOM 8020 N N . ILE B 1 534 ? 69.526 27.710 -4.395 1.000 31.827 536 ILE B N 1
ATOM 8021 C CA . ILE B 1 534 ? 69.438 27.143 -5.770 1.000 31.984 536 ILE B CA 1
ATOM 8022 C C . ILE B 1 534 ? 70.487 26.036 -5.933 1.000 34.064 536 ILE B C 1
ATOM 8023 O O . ILE B 1 534 ? 70.156 25.040 -6.582 1.000 35.314 536 ILE B O 1
ATOM 8028 N N . ALA B 1 535 ? 71.674 26.161 -5.337 1.000 35.631 537 ALA B N 1
ATOM 8029 C CA . ALA B 1 535 ? 72.738 25.130 -5.418 1.000 37.596 537 ALA B CA 1
ATOM 8030 C C . ALA B 1 535 ? 72.282 23.843 -4.702 1.000 38.978 537 ALA B C 1
ATOM 8031 O O . ALA B 1 535 ? 72.613 22.761 -5.192 1.000 40.699 537 ALA B O 1
ATOM 8033 N N . VAL B 1 536 ? 71.640 23.977 -3.537 1.000 34.902 538 VAL B N 1
ATOM 8034 C CA . VAL B 1 536 ? 71.040 22.874 -2.723 1.000 44.246 538 VAL B CA 1
ATOM 8035 C C . VAL B 1 536 ? 69.632 22.741 -3.329 1.000 45.660 538 VAL B C 1
ATOM 8036 O O . VAL B 1 536 ? 69.369 23.519 -4.247 1.000 69.250 538 VAL B O 1
ATOM 8040 N N . GLU B 1 537 ? 68.746 21.866 -2.894 1.000 47.247 539 GLU B N 1
ATOM 8041 C CA . GLU B 1 537 ? 67.287 21.943 -3.249 1.000 47.964 539 GLU B CA 1
ATOM 8042 C C . GLU B 1 537 ? 67.034 21.551 -4.715 1.000 45.760 539 GLU B C 1
ATOM 8043 O O . GLU B 1 537 ? 67.375 22.295 -5.640 1.000 44.344 539 GLU B O 1
ATOM 8049 N N . GLU C 1 2 ? 26.381 82.672 35.372 1.000 70.452 4 GLU C N 1
ATOM 8050 C CA . GLU C 1 2 ? 27.481 81.736 35.786 1.000 73.042 4 GLU C CA 1
ATOM 8051 C C . GLU C 1 2 ? 26.913 80.388 36.278 1.000 61.145 4 GLU C C 1
ATOM 8052 O O . GLU C 1 2 ? 25.920 80.393 36.982 1.000 55.751 4 GLU C O 1
ATOM 8058 N N . ASN C 1 3 ? 27.601 79.288 35.970 1.000 54.932 5 ASN C N 1
ATOM 8059 C CA . ASN C 1 3 ? 27.113 77.883 36.031 1.000 44.578 5 ASN C CA 1
ATOM 8060 C C . ASN C 1 3 ? 26.941 77.392 37.465 1.000 39.397 5 ASN C C 1
ATOM 8061 O O . ASN C 1 3 ? 27.848 77.599 38.314 1.000 37.156 5 ASN C O 1
ATOM 8066 N N . GLU C 1 4 ? 25.833 76.702 37.710 1.000 34.415 6 GLU C N 1
ATOM 8067 C CA . GLU C 1 4 ? 25.602 75.972 38.980 1.000 35.309 6 GLU C CA 1
ATOM 8068 C C . GLU C 1 4 ? 26.770 75.005 39.229 1.000 35.261 6 GLU C C 1
ATOM 8069 O O . GLU C 1 4 ? 27.247 74.377 38.263 1.000 35.509 6 GLU C O 1
ATOM 8075 N N . LYS C 1 5 ? 27.222 74.932 40.480 1.000 35.802 7 LYS C N 1
ATOM 8076 C CA . LYS C 1 5 ? 28.381 74.147 40.949 1.000 41.426 7 LYS C CA 1
ATOM 8077 C C . LYS C 1 5 ? 27.872 73.247 42.073 1.000 43.872 7 LYS C C 1
ATOM 8078 O O . LYS C 1 5 ? 27.248 73.782 43.007 1.000 41.136 7 LYS C O 1
ATOM 8084 N N . ILE C 1 6 ? 28.104 71.933 41.978 1.000 40.134 8 ILE C N 1
ATOM 8085 C CA . ILE C 1 6 ? 27.689 70.947 43.023 1.000 36.439 8 ILE C CA 1
ATOM 8086 C C . ILE C 1 6 ? 28.875 70.034 43.282 1.000 31.662 8 ILE C C 1
ATOM 8087 O O . ILE C 1 6 ? 29.828 70.081 42.474 1.000 30.870 8 ILE C O 1
ATOM 8092 N N . ASP C 1 7 ? 28.841 69.239 44.358 1.000 29.272 9 ASP C N 1
ATOM 8093 C CA . ASP C 1 7 ? 29.979 68.339 44.694 1.000 29.528 9 ASP C CA 1
ATOM 8094 C C . ASP C 1 7 ? 29.864 67.018 43.908 1.000 32.149 9 ASP C C 1
ATOM 8095 O O . ASP C 1 7 ? 30.788 66.681 43.150 1.000 32.018 9 ASP C O 1
ATOM 8100 N N . ILE C 1 8 ? 28.757 66.294 44.099 1.000 30.625 10 ILE C N 1
ATOM 8101 C CA . ILE C 1 8 ? 28.531 64.951 43.502 1.000 30.235 10 ILE C CA 1
ATOM 8102 C C . ILE C 1 8 ? 27.261 65.028 42.664 1.000 27.549 10 ILE C C 1
ATOM 8103 O O . ILE C 1 8 ? 26.183 65.375 43.199 1.000 26.849 10 ILE C O 1
ATOM 8108 N N . ALA C 1 9 ? 27.427 64.744 41.376 1.000 27.753 11 ALA C N 1
ATOM 8109 C CA . ALA C 1 9 ? 26.337 64.470 40.424 1.000 27.776 11 ALA C CA 1
ATOM 8110 C C . ALA C 1 9 ? 26.186 62.945 40.315 1.000 29.208 11 ALA C C 1
ATOM 8111 O O . ALA C 1 9 ? 27.209 62.221 40.038 1.000 29.815 11 ALA C O 1
ATOM 8113 N N . ILE C 1 10 ? 24.972 62.463 40.556 1.000 28.582 12 ILE C N 1
ATOM 8114 C CA . ILE C 1 10 ? 24.579 61.043 40.316 1.000 26.438 12 ILE C CA 1
ATOM 8115 C C . ILE C 1 10 ? 23.512 61.075 39.237 1.000 26.114 12 ILE C C 1
ATOM 8116 O O . ILE C 1 10 ? 22.480 61.762 39.425 1.000 29.405 12 ILE C O 1
ATOM 8121 N N . VAL C 1 11 ? 23.767 60.390 38.128 1.000 25.240 13 VAL C N 1
ATOM 8122 C CA . VAL C 1 11 ? 22.799 60.330 37.000 1.000 25.994 13 VAL C CA 1
ATOM 8123 C C . VAL C 1 11 ? 22.245 58.906 36.901 1.000 24.310 13 VAL C C 1
ATOM 8124 O O . VAL C 1 11 ? 23.023 57.965 36.694 1.000 24.329 13 VAL C O 1
ATOM 8128 N N . GLY C 1 12 ? 20.923 58.793 37.017 1.000 26.389 14 GLY C N 1
ATOM 8129 C CA . GLY C 1 12 ? 20.161 57.534 36.963 1.000 27.220 14 GLY C CA 1
ATOM 8130 C C . GLY C 1 12 ? 19.453 57.299 38.278 1.000 23.963 14 GLY C C 1
ATOM 8131 O O . GLY C 1 12 ? 20.132 57.070 39.299 1.000 24.588 14 GLY C O 1
ATOM 8132 N N . GLY C 1 13 ? 18.123 57.344 38.234 1.000 28.122 15 GLY C N 1
ATOM 8133 C CA . GLY C 1 13 ? 17.246 57.182 39.404 1.000 27.688 15 GLY C CA 1
ATOM 8134 C C . GLY C 1 13 ? 16.706 55.779 39.535 1.000 25.459 15 GLY C C 1
ATOM 8135 O O . GLY C 1 13 ? 15.546 55.633 39.990 1.000 27.391 15 GLY C O 1
ATOM 8136 N N . GLY C 1 14 ? 17.512 54.785 39.174 1.000 26.605 16 GLY C N 1
ATOM 8137 C CA . GLY C 1 14 ? 17.216 53.374 39.473 1.000 27.102 16 GLY C CA 1
ATOM 8138 C C . GLY C 1 14 ? 17.695 53.027 40.863 1.000 24.477 16 GLY C C 1
ATOM 8139 O O . GLY C 1 14 ? 18.188 53.932 41.582 1.000 24.269 16 GLY C O 1
ATOM 8140 N N . VAL C 1 15 ? 17.638 51.754 41.236 1.000 24.283 17 VAL C N 1
ATOM 8141 C CA . VAL C 1 15 ? 17.952 51.371 42.634 1.000 24.529 17 VAL C CA 1
ATOM 8142 C C . VAL C 1 15 ? 19.421 51.723 42.939 1.000 23.270 17 VAL C C 1
ATOM 8143 O O . VAL C 1 15 ? 19.672 52.157 44.048 1.000 23.375 17 VAL C O 1
ATOM 8147 N N . SER C 1 16 ? 20.372 51.473 42.040 1.000 22.604 18 SER C N 1
ATOM 8148 C CA . SER C 1 16 ? 21.802 51.701 42.379 1.000 22.398 18 SER C CA 1
ATOM 8149 C C . SER C 1 16 ? 22.061 53.212 42.548 1.000 23.699 18 SER C C 1
ATOM 8150 O O . SER C 1 16 ? 22.900 53.571 43.403 1.000 24.517 18 SER C O 1
ATOM 8153 N N . GLY C 1 17 ? 21.380 54.053 41.759 1.000 21.479 19 GLY C N 1
ATOM 8154 C CA . GLY C 1 17 ? 21.517 55.516 41.830 1.000 24.043 19 GLY C CA 1
ATOM 8155 C C . GLY C 1 17 ? 21.036 56.056 43.181 1.000 24.253 19 GLY C C 1
ATOM 8156 O O . GLY C 1 17 ? 21.817 56.734 43.882 1.000 22.616 19 GLY C O 1
ATOM 8157 N N . VAL C 1 18 ? 19.797 55.745 43.560 1.000 23.496 20 VAL C N 1
ATOM 8158 C CA . VAL C 1 18 ? 19.215 56.261 44.826 1.000 23.380 20 VAL C CA 1
ATOM 8159 C C . VAL C 1 18 ? 19.916 55.605 46.015 1.000 23.876 20 VAL C C 1
ATOM 8160 O O . VAL C 1 18 ? 20.109 56.274 47.021 1.000 22.986 20 VAL C O 1
ATOM 8164 N N . TYR C 1 19 ? 20.326 54.347 45.909 1.000 24.367 21 TYR C N 1
ATOM 8165 C CA . TYR C 1 19 ? 21.077 53.677 47.002 1.000 23.443 21 TYR C CA 1
ATOM 8166 C C . TYR C 1 19 ? 22.391 54.425 47.220 1.000 23.601 21 TYR C C 1
ATOM 8167 O O . TYR C 1 19 ? 22.749 54.733 48.380 1.000 24.698 21 TYR C O 1
ATOM 8176 N N . SER C 1 20 ? 23.104 54.678 46.130 1.000 24.844 22 SER C N 1
ATOM 8177 C CA . SER C 1 20 ? 24.399 55.414 46.146 1.000 26.518 22 SER C CA 1
ATOM 8178 C C . SER C 1 20 ? 24.199 56.824 46.724 1.000 25.885 22 SER C C 1
ATOM 8179 O O . SER C 1 20 ? 24.963 57.201 47.622 1.000 28.747 22 SER C O 1
ATOM 8182 N N . ALA C 1 21 ? 23.161 57.540 46.286 1.000 25.399 23 ALA C N 1
ATOM 8183 C CA . ALA C 1 21 ? 22.853 58.896 46.791 1.000 25.289 23 ALA C CA 1
ATOM 8184 C C . ALA C 1 21 ? 22.673 58.841 48.310 1.000 27.099 23 ALA C C 1
ATOM 8185 O O . ALA C 1 21 ? 23.300 59.615 49.022 1.000 28.526 23 ALA C O 1
ATOM 8187 N N . TRP C 1 22 ? 21.813 57.950 48.786 1.000 26.796 24 TRP C N 1
ATOM 8188 C CA . TRP C 1 22 ? 21.531 57.731 50.225 1.000 26.444 24 TRP C CA 1
ATOM 8189 C C . TRP C 1 22 ? 22.849 57.498 50.975 1.000 26.761 24 TRP C C 1
ATOM 8190 O O . TRP C 1 22 ? 23.112 58.191 52.003 1.000 23.311 24 TRP C O 1
ATOM 8201 N N . LYS C 1 23 ? 23.672 56.557 50.501 1.000 26.392 25 LYS C N 1
ATOM 8202 C CA . LYS C 1 23 ? 24.903 56.181 51.228 1.000 26.551 25 LYS C CA 1
ATOM 8203 C C . LYS C 1 23 ? 25.845 57.394 51.266 1.000 28.708 25 LYS C C 1
ATOM 8204 O O . LYS C 1 23 ? 26.497 57.623 52.309 1.000 27.921 25 LYS C O 1
ATOM 8210 N N . LEU C 1 24 ? 25.970 58.104 50.150 1.000 25.375 26 LEU C N 1
ATOM 8211 C CA . LEU C 1 24 ? 26.996 59.161 50.006 1.000 26.579 26 LEU C CA 1
ATOM 8212 C C . LEU C 1 24 ? 26.587 60.358 50.861 1.000 24.196 26 LEU C C 1
ATOM 8213 O O . LEU C 1 24 ? 27.475 60.937 51.445 1.000 27.004 26 LEU C O 1
ATOM 8218 N N . LYS C 1 25 ? 25.300 60.673 50.955 1.000 22.896 27 LYS C N 1
ATOM 8219 C CA . LYS C 1 25 ? 24.829 61.806 51.784 1.000 24.837 27 LYS C CA 1
ATOM 8220 C C . LYS C 1 25 ? 25.086 61.469 53.264 1.000 29.751 27 LYS C C 1
ATOM 8221 O O . LYS C 1 25 ? 25.467 62.363 54.017 1.000 33.010 27 LYS C O 1
ATOM 8227 N N . THR C 1 26 ? 24.956 60.205 53.659 1.000 30.099 28 THR C N 1
ATOM 8228 C CA . THR C 1 26 ? 25.272 59.775 55.035 1.000 31.140 28 THR C CA 1
ATOM 8229 C C . THR C 1 26 ? 26.777 59.917 55.260 1.000 32.623 28 THR C C 1
ATOM 8230 O O . THR C 1 26 ? 27.180 60.376 56.348 1.000 32.017 28 THR C O 1
ATOM 8234 N N . LYS C 1 27 ? 27.581 59.504 54.287 1.000 31.139 29 LYS C N 1
ATOM 8235 C CA . LYS C 1 27 ? 29.057 59.517 54.429 1.000 30.146 29 LYS C CA 1
ATOM 8236 C C . LYS C 1 27 ? 29.578 60.971 54.396 1.000 30.844 29 LYS C C 1
ATOM 8237 O O . LYS C 1 27 ? 30.542 61.265 55.138 1.000 34.387 29 LYS C O 1
ATOM 8243 N N . TYR C 1 28 ? 28.979 61.842 53.575 1.000 27.872 30 TYR C N 1
ATOM 8244 C CA . TYR C 1 28 ? 29.451 63.240 53.333 1.000 29.885 30 TYR C CA 1
ATOM 8245 C C . TYR C 1 28 ? 28.281 64.209 53.481 1.000 31.296 30 TYR C C 1
ATOM 8246 O O . TYR C 1 28 ? 27.753 64.730 52.497 1.000 29.892 30 TYR C O 1
ATOM 8255 N N . PRO C 1 29 ? 27.837 64.480 54.729 1.000 29.849 31 PRO C N 1
ATOM 8256 C CA . PRO C 1 29 ? 26.616 65.249 54.958 1.000 30.787 31 PRO C CA 1
ATOM 8257 C C . PRO C 1 29 ? 26.722 66.702 54.471 1.000 30.049 31 PRO C C 1
ATOM 8258 O O . PRO C 1 29 ? 25.698 67.300 54.214 1.000 30.965 31 PRO C O 1
ATOM 8262 N N . ASN C 1 30 ? 27.947 67.202 54.306 1.000 34.921 32 ASN C N 1
ATOM 8263 C CA . ASN C 1 30 ? 28.215 68.623 53.974 1.000 42.108 32 ASN C CA 1
ATOM 8264 C C . ASN C 1 30 ? 28.314 68.809 52.460 1.000 39.344 32 ASN C C 1
ATOM 8265 O O . ASN C 1 30 ? 28.255 69.948 52.028 1.000 41.180 32 ASN C O 1
ATOM 8270 N N . LYS C 1 31 ? 28.437 67.731 51.687 1.000 39.748 33 LYS C N 1
ATOM 8271 C CA . LYS C 1 31 ? 28.493 67.832 50.201 1.000 33.864 33 LYS C CA 1
ATOM 8272 C C . LYS C 1 31 ? 27.101 68.128 49.635 1.000 31.531 33 LYS C C 1
ATOM 8273 O O . LYS C 1 31 ? 26.091 67.604 50.152 1.000 29.947 33 LYS C O 1
ATOM 8279 N N . LYS C 1 32 ? 27.069 68.940 48.585 1.000 30.114 34 LYS C N 1
ATOM 8280 C CA . LYS C 1 32 ? 25.876 69.163 47.738 1.000 33.998 34 LYS C CA 1
ATOM 8281 C C . LYS C 1 32 ? 25.828 67.994 46.738 1.000 30.807 34 LYS C C 1
ATOM 8282 O O . LYS C 1 32 ? 26.693 67.918 45.819 1.000 31.158 34 LYS C O 1
ATOM 8288 N N . ILE C 1 33 ? 24.863 67.102 46.931 1.000 27.878 35 ILE C N 1
ATOM 8289 C CA . ILE C 1 33 ? 24.697 65.873 46.107 1.000 28.016 35 ILE C CA 1
ATOM 8290 C C . ILE C 1 33 ? 23.361 66.014 45.388 1.000 27.936 35 ILE C C 1
ATOM 8291 O O . ILE C 1 33 ? 22.344 66.141 46.063 1.000 26.268 35 ILE C O 1
ATOM 8296 N N . VAL C 1 34 ? 23.381 65.974 44.064 1.000 26.625 36 VAL C N 1
ATOM 8297 C CA . VAL C 1 34 ? 22.131 66.005 43.276 1.000 26.941 36 VAL C CA 1
ATOM 8298 C C . VAL C 1 34 ? 22.066 64.706 42.463 1.000 28.917 36 VAL C C 1
ATOM 8299 O O . VAL C 1 34 ? 23.072 64.341 41.818 1.000 27.144 36 VAL C O 1
ATOM 8303 N N . LEU C 1 35 ? 20.917 64.042 42.492 1.000 28.493 37 LEU C N 1
ATOM 8304 C CA . LEU C 1 35 ? 20.655 62.902 41.599 1.000 27.756 37 LEU C CA 1
ATOM 8305 C C . LEU C 1 35 ? 19.743 63.378 40.474 1.000 25.317 37 LEU C C 1
ATOM 8306 O O . LEU C 1 35 ? 18.687 63.968 40.754 1.000 27.802 37 LEU C O 1
ATOM 8311 N N . PHE C 1 36 ? 20.148 63.126 39.243 1.000 27.122 38 PHE C N 1
ATOM 8312 C CA . PHE C 1 36 ? 19.389 63.475 38.020 1.000 26.001 38 PHE C CA 1
ATOM 8313 C C . PHE C 1 36 ? 18.797 62.203 37.392 1.000 25.690 38 PHE C C 1
ATOM 8314 O O . PHE C 1 36 ? 19.536 61.245 37.161 1.000 27.710 38 PHE C O 1
ATOM 8322 N N . GLU C 1 37 ? 17.497 62.214 37.121 1.000 27.174 39 GLU C N 1
ATOM 8323 C CA . GLU C 1 37 ? 16.767 61.171 36.358 1.000 27.343 39 GLU C CA 1
ATOM 8324 C C . GLU C 1 37 ? 16.128 61.844 35.140 1.000 27.223 39 GLU C C 1
ATOM 8325 O O . GLU C 1 37 ? 15.392 62.831 35.333 1.000 28.669 39 GLU C O 1
ATOM 8331 N N . GLY C 1 38 ? 16.392 61.311 33.945 1.000 29.815 40 GLY C N 1
ATOM 8332 C CA . GLY C 1 38 ? 15.883 61.803 32.653 1.000 25.624 40 GLY C CA 1
ATOM 8333 C C . GLY C 1 38 ? 14.392 61.547 32.541 1.000 27.629 40 GLY C C 1
ATOM 8334 O O . GLY C 1 38 ? 13.690 62.392 31.964 1.000 27.293 40 GLY C O 1
ATOM 8335 N N . GLY C 1 39 ? 13.902 60.439 33.118 1.000 26.216 41 GLY C N 1
ATOM 8336 C CA . GLY C 1 39 ? 12.462 60.117 33.134 1.000 28.997 41 GLY C CA 1
ATOM 8337 C C . GLY C 1 39 ? 11.711 60.917 34.185 1.000 26.153 41 GLY C C 1
ATOM 8338 O O . GLY C 1 39 ? 12.346 61.705 34.878 1.000 24.121 41 GLY C O 1
ATOM 8339 N N . ASP C 1 40 ? 10.419 60.638 34.351 1.000 26.562 42 ASP C N 1
ATOM 8340 C CA . ASP C 1 40 ? 9.467 61.463 35.125 1.000 27.878 42 ASP C CA 1
ATOM 8341 C C . ASP C 1 40 ? 9.274 60.871 36.527 1.000 26.394 42 ASP C C 1
ATOM 8342 O O . ASP C 1 40 ? 8.392 61.365 37.235 1.000 27.307 42 ASP C O 1
ATOM 8347 N N . HIS C 1 41 ? 10.087 59.893 36.937 1.000 26.573 43 HIS C N 1
ATOM 8348 C CA . HIS C 1 41 ? 9.899 59.164 38.221 1.000 25.539 43 HIS C CA 1
ATOM 8349 C C . HIS C 1 41 ? 11.153 58.383 38.594 1.000 24.408 43 HIS C C 1
ATOM 8350 O O . HIS C 1 41 ? 11.936 58.032 37.707 1.000 25.209 43 HIS C O 1
ATOM 8357 N N . ILE C 1 42 ? 11.319 58.138 39.888 1.000 25.282 44 ILE C N 1
ATOM 8358 C CA . ILE C 1 42 ? 12.377 57.256 40.448 1.000 26.175 44 ILE C CA 1
ATOM 8359 C C . ILE C 1 42 ? 11.938 55.802 40.241 1.000 25.666 44 ILE C C 1
ATOM 8360 O O . ILE C 1 42 ? 10.767 55.503 40.557 1.000 26.073 44 ILE C O 1
ATOM 8365 N N . GLY C 1 43 ? 12.858 54.923 39.834 1.000 23.124 45 GLY C N 1
ATOM 8366 C CA . GLY C 1 43 ? 12.632 53.462 39.858 1.000 23.266 45 GLY C CA 1
ATOM 8367 C C . GLY C 1 43 ? 13.396 52.682 38.811 1.000 21.037 45 GLY C C 1
ATOM 8368 O O . GLY C 1 43 ? 13.815 51.534 39.126 1.000 24.248 45 GLY C O 1
ATOM 8369 N N . GLY C 1 44 ? 13.590 53.261 37.621 1.000 21.246 46 GLY C N 1
ATOM 8370 C CA . GLY C 1 44 ? 14.277 52.591 36.504 1.000 21.996 46 GLY C CA 1
ATOM 8371 C C . GLY C 1 44 ? 13.533 51.307 36.147 1.000 22.274 46 GLY C C 1
ATOM 8372 O O . GLY C 1 44 ? 12.329 51.382 35.837 1.000 20.693 46 GLY C O 1
ATOM 8373 N N . ARG C 1 45 ? 14.193 50.152 36.251 1.000 21.599 47 ARG C N 1
ATOM 8374 C CA . ARG C 1 45 ? 13.579 48.862 35.814 1.000 22.940 47 ARG C CA 1
ATOM 8375 C C . ARG C 1 45 ? 12.723 48.225 36.915 1.000 22.489 47 ARG C C 1
ATOM 8376 O O . ARG C 1 45 ? 12.290 47.073 36.705 1.000 23.095 47 ARG C O 1
ATOM 8384 N N . LEU C 1 46 ? 12.491 48.924 38.031 1.000 23.131 48 LEU C N 1
ATOM 8385 C CA . LEU C 1 46 ? 11.469 48.557 39.033 1.000 21.693 48 LEU C CA 1
ATOM 8386 C C . LEU C 1 46 ? 10.245 49.444 38.809 1.000 24.202 48 LEU C C 1
ATOM 8387 O O . LEU C 1 46 ? 10.330 50.652 39.050 1.000 22.672 48 LEU C O 1
ATOM 8392 N N . LEU C 1 47 ? 9.135 48.847 38.373 1.000 22.935 49 LEU C N 1
ATOM 8393 C CA . LEU C 1 47 ? 7.920 49.586 37.957 1.000 22.893 49 LEU C CA 1
ATOM 8394 C C . LEU C 1 47 ? 6.736 48.786 38.485 1.000 23.045 49 LEU C C 1
ATOM 8395 O O . LEU C 1 47 ? 6.402 47.718 37.891 1.000 22.221 49 LEU C O 1
ATOM 8400 N N . SER C 1 48 ? 6.182 49.269 39.596 1.000 20.553 50 SER C N 1
ATOM 8401 C CA . SER C 1 48 ? 5.097 48.638 40.357 1.000 19.728 50 SER C CA 1
ATOM 8402 C C . SER C 1 48 ? 3.832 49.463 40.139 1.000 21.747 50 SER C C 1
ATOM 8403 O O . SER C 1 48 ? 3.851 50.643 40.470 1.000 23.635 50 SER C O 1
ATOM 8406 N N . VAL C 1 49 ? 2.752 48.863 39.646 1.000 22.718 51 VAL C N 1
ATOM 8407 C CA . VAL C 1 49 ? 1.497 49.607 39.389 1.000 25.536 51 VAL C CA 1
ATOM 8408 C C . VAL C 1 49 ? 0.316 48.795 39.906 1.000 27.972 51 VAL C C 1
ATOM 8409 O O . VAL C 1 49 ? 0.285 47.562 39.747 1.000 25.666 51 VAL C O 1
ATOM 8413 N N . ILE C 1 50 ? -0.631 49.499 40.515 1.000 30.034 52 ILE C N 1
ATOM 8414 C CA . ILE C 1 50 ? -1.881 48.912 41.061 1.000 28.587 52 ILE C CA 1
ATOM 8415 C C . ILE C 1 50 ? -2.843 48.766 39.889 1.000 27.858 52 ILE C C 1
ATOM 8416 O O . ILE C 1 50 ? -3.039 49.710 39.133 1.000 25.840 52 ILE C O 1
ATOM 8421 N N . PRO C 1 51 ? -3.426 47.571 39.644 1.000 25.126 53 PRO C N 1
ATOM 8422 C CA . PRO C 1 51 ? -4.396 47.421 38.573 1.000 27.057 53 PRO C CA 1
ATOM 8423 C C . PRO C 1 51 ? -5.703 48.101 38.952 1.000 28.794 53 PRO C C 1
ATOM 8424 O O . PRO C 1 51 ? -6.114 48.037 40.111 1.000 27.489 53 PRO C O 1
ATOM 8428 N N . PRO C 1 52 ? -6.401 48.722 37.980 1.000 27.363 54 PRO C N 1
ATOM 8429 C CA . PRO C 1 52 ? -7.754 49.221 38.203 1.000 28.639 54 PRO C CA 1
ATOM 8430 C C . PRO C 1 52 ? -8.641 48.053 38.656 1.000 29.306 54 PRO C C 1
ATOM 8431 O O . PRO C 1 52 ? -8.573 46.968 38.055 1.000 27.195 54 PRO C O 1
ATOM 8435 N N . GLY C 1 53 ? -9.441 48.294 39.695 1.000 27.776 55 GLY C N 1
ATOM 8436 C CA . GLY C 1 53 ? -10.415 47.322 40.213 1.000 25.459 55 GLY C CA 1
ATOM 8437 C C . GLY C 1 53 ? -9.755 46.264 41.078 1.000 25.208 55 GLY C C 1
ATOM 8438 O O . GLY C 1 53 ? -10.495 45.356 41.566 1.000 24.618 55 GLY C O 1
ATOM 8439 N N . ILE C 1 54 ? -8.428 46.332 41.292 1.000 23.883 56 ILE C N 1
ATOM 8440 C CA . ILE C 1 54 ? -7.754 45.303 42.131 1.000 25.837 56 ILE C CA 1
ATOM 8441 C C . ILE C 1 54 ? -6.833 45.999 43.117 1.000 28.419 56 ILE C C 1
ATOM 8442 O O . ILE C 1 54 ? -5.606 45.956 42.971 1.000 26.635 56 ILE C O 1
ATOM 8447 N N . PRO C 1 55 ? -7.392 46.621 44.179 1.000 31.278 57 PRO C N 1
ATOM 8448 C CA . PRO C 1 55 ? -6.581 47.436 45.087 1.000 32.726 57 PRO C CA 1
ATOM 8449 C C . PRO C 1 55 ? -5.584 46.599 45.910 1.000 31.160 57 PRO C C 1
ATOM 8450 O O . PRO C 1 55 ? -4.612 47.150 46.353 1.000 33.591 57 PRO C O 1
ATOM 8454 N N . ASN C 1 56 ? -5.792 45.287 46.032 1.000 31.107 58 ASN C N 1
ATOM 8455 C CA . ASN C 1 56 ? -4.914 44.381 46.825 1.000 31.806 58 ASN C CA 1
ATOM 8456 C C . ASN C 1 56 ? -3.936 43.622 45.906 1.000 30.083 58 ASN C C 1
ATOM 8457 O O . ASN C 1 56 ? -3.417 42.543 46.334 1.000 32.323 58 ASN C O 1
ATOM 8462 N N . MET C 1 57 ? -3.649 44.132 44.708 1.000 25.691 59 MET C N 1
ATOM 8463 C CA . MET C 1 57 ? -2.598 43.563 43.823 1.000 24.604 59 MET C CA 1
ATOM 8464 C C . MET C 1 57 ? -1.617 44.655 43.382 1.000 27.979 59 MET C C 1
ATOM 8465 O O . MET C 1 57 ? -1.993 45.851 43.357 1.000 27.948 59 MET C O 1
ATOM 8470 N N . VAL C 1 58 ? -0.396 44.234 43.038 1.000 25.010 60 VAL C N 1
ATOM 8471 C CA . VAL C 1 58 ? 0.624 45.116 42.430 1.000 26.950 60 VAL C CA 1
ATOM 8472 C C . VAL C 1 58 ? 1.241 44.372 41.252 1.000 24.374 60 VAL C C 1
ATOM 8473 O O . VAL C 1 58 ? 2.008 43.422 41.488 1.000 23.624 60 VAL C O 1
ATOM 8477 N N . ALA C 1 59 ? 0.957 44.849 40.044 1.000 23.486 61 ALA C N 1
ATOM 8478 C CA . ALA C 1 59 ? 1.569 44.349 38.802 1.000 25.464 61 ALA C CA 1
ATOM 8479 C C . ALA C 1 59 ? 3.019 44.834 38.785 1.000 27.314 61 ALA C C 1
ATOM 8480 O O . ALA C 1 59 ? 3.241 46.043 39.061 1.000 26.012 61 ALA C O 1
ATOM 8482 N N . GLU C 1 60 ? 3.954 43.920 38.502 1.000 23.943 62 GLU C N 1
ATOM 8483 C CA . GLU C 1 60 ? 5.401 44.211 38.369 1.000 22.892 62 GLU C CA 1
ATOM 8484 C C . GLU C 1 60 ? 5.762 44.190 36.879 1.000 24.211 62 GLU C C 1
ATOM 8485 O O . GLU C 1 60 ? 6.047 43.109 36.335 1.000 22.059 62 GLU C O 1
ATOM 8491 N N . LEU C 1 61 ? 5.714 45.349 36.240 1.000 23.818 63 LEU C N 1
ATOM 8492 C CA . LEU C 1 61 ? 6.117 45.518 34.826 1.000 23.415 63 LEU C CA 1
ATOM 8493 C C . LEU C 1 61 ? 7.628 45.370 34.703 1.000 21.476 63 LEU C C 1
ATOM 8494 O O . LEU C 1 61 ? 8.073 45.009 33.606 1.000 23.484 63 LEU C O 1
ATOM 8499 N N . GLY C 1 62 ? 8.373 45.623 35.779 1.000 21.682 64 GLY C N 1
ATOM 8500 C CA . GLY C 1 62 ? 9.821 45.357 35.825 1.000 20.247 64 GLY C CA 1
ATOM 8501 C C . GLY C 1 62 ? 10.127 44.236 36.796 1.000 22.164 64 GLY C C 1
ATOM 8502 O O . GLY C 1 62 ? 9.356 43.252 36.832 1.000 23.300 64 GLY C O 1
ATOM 8503 N N . GLY C 1 63 ? 11.189 44.379 37.583 1.000 22.676 65 GLY C N 1
ATOM 8504 C CA . GLY C 1 63 ? 11.604 43.390 38.598 1.000 24.053 65 GLY C CA 1
ATOM 8505 C C . GLY C 1 63 ? 10.466 43.011 39.539 1.000 22.066 65 GLY C C 1
ATOM 8506 O O . GLY C 1 63 ? 9.687 43.914 39.912 1.000 25.120 65 GLY C O 1
ATOM 8507 N N . MET C 1 64 ? 10.329 41.728 39.891 1.000 20.967 66 MET C N 1
ATOM 8508 C CA . MET C 1 64 ? 9.133 41.289 40.665 1.000 21.564 66 MET C CA 1
ATOM 8509 C C . MET C 1 64 ? 9.471 40.433 41.889 1.000 20.791 66 MET C C 1
ATOM 8510 O O . MET C 1 64 ? 8.606 40.364 42.775 1.000 24.469 66 MET C O 1
ATOM 8515 N N . ARG C 1 65 ? 10.657 39.847 42.015 1.000 22.343 67 ARG C N 1
ATOM 8516 C CA . ARG C 1 65 ? 10.899 38.861 43.107 1.000 24.908 67 ARG C CA 1
ATOM 8517 C C . ARG C 1 65 ? 12.375 38.784 43.469 1.000 23.191 67 ARG C C 1
ATOM 8518 O O . ARG C 1 65 ? 13.228 39.119 42.615 1.000 23.550 67 ARG C O 1
ATOM 8526 N N . ILE C 1 66 ? 12.674 38.272 44.658 1.000 22.937 68 ILE C N 1
ATOM 8527 C CA . ILE C 1 66 ? 14.082 38.022 45.085 1.000 24.715 68 ILE C CA 1
ATOM 8528 C C . ILE C 1 66 ? 14.234 36.550 45.459 1.000 26.441 68 ILE C C 1
ATOM 8529 O O . ILE C 1 66 ? 13.198 35.866 45.753 1.000 26.427 68 ILE C O 1
ATOM 8534 N N . LEU C 1 67 ? 15.468 36.070 45.394 1.000 26.272 69 LEU C N 1
ATOM 8535 C CA . LEU C 1 67 ? 15.894 34.779 45.967 1.000 31.078 69 LEU C CA 1
ATOM 8536 C C . LEU C 1 67 ? 16.400 35.073 47.385 1.000 30.326 69 LEU C C 1
ATOM 8537 O O . LEU C 1 67 ? 17.575 35.382 47.530 1.000 29.340 69 LEU C O 1
ATOM 8542 N N . GLU C 1 68 ? 15.537 34.964 48.379 1.000 34.613 70 GLU C N 1
ATOM 8543 C CA . GLU C 1 68 ? 15.803 35.430 49.763 1.000 41.028 70 GLU C CA 1
ATOM 8544 C C . GLU C 1 68 ? 16.972 34.680 50.417 1.000 44.256 70 GLU C C 1
ATOM 8545 O O . GLU C 1 68 ? 17.490 35.200 51.392 1.000 50.553 70 GLU C O 1
ATOM 8551 N N . ASN C 1 69 ? 17.377 33.514 49.901 1.000 47.359 71 ASN C N 1
ATOM 8552 C CA . ASN C 1 69 ? 18.379 32.600 50.518 1.000 48.829 71 ASN C CA 1
ATOM 8553 C C . ASN C 1 69 ? 19.770 32.888 49.975 1.000 48.343 71 ASN C C 1
ATOM 8554 O O . ASN C 1 69 ? 20.730 32.554 50.661 1.000 54.069 71 ASN C O 1
ATOM 8559 N N . THR C 1 70 ? 19.847 33.442 48.770 1.000 45.157 72 THR C N 1
ATOM 8560 C CA . THR C 1 70 ? 21.077 33.736 47.992 1.000 41.273 72 THR C CA 1
ATOM 8561 C C . THR C 1 70 ? 21.428 35.239 48.063 1.000 36.634 72 THR C C 1
ATOM 8562 O O . THR C 1 70 ? 22.603 35.557 48.077 1.000 37.202 72 THR C O 1
ATOM 8566 N N . GLN C 1 71 ? 20.427 36.126 48.045 1.000 28.314 73 GLN C N 1
ATOM 8567 C CA . GLN C 1 71 ? 20.567 37.568 47.721 1.000 27.434 73 GLN C CA 1
ATOM 8568 C C . GLN C 1 71 ? 20.620 38.359 49.016 1.000 23.835 73 GLN C C 1
ATOM 8569 O O . GLN C 1 71 ? 19.644 39.019 49.342 1.000 27.173 73 GLN C O 1
ATOM 8575 N N . LYS C 1 72 ? 21.752 38.276 49.696 1.000 27.074 74 LYS C N 1
ATOM 8576 C CA . LYS C 1 72 ? 21.989 38.845 51.055 1.000 33.140 74 LYS C CA 1
ATOM 8577 C C . LYS C 1 72 ? 21.881 40.378 50.987 1.000 29.518 74 LYS C C 1
ATOM 8578 O O . LYS C 1 72 ? 21.433 40.990 51.972 1.000 25.581 74 LYS C O 1
ATOM 8584 N N . LEU C 1 73 ? 22.287 40.989 49.863 1.000 28.372 75 LEU C N 1
ATOM 8585 C CA . LEU C 1 73 ? 22.362 42.467 49.798 1.000 25.362 75 LEU C CA 1
ATOM 8586 C C . LEU C 1 73 ? 20.943 43.002 49.761 1.000 23.398 75 LEU C C 1
ATOM 8587 O O . LEU C 1 73 ? 20.663 43.865 50.586 1.000 25.382 75 LEU C O 1
ATOM 8592 N N . ILE C 1 74 ? 20.063 42.498 48.888 1.000 23.337 76 ILE C N 1
ATOM 8593 C CA . ILE C 1 74 ? 18.671 43.053 48.824 1.000 23.472 76 ILE C CA 1
ATOM 8594 C C . ILE C 1 74 ? 17.942 42.717 50.136 1.000 22.534 76 ILE C C 1
ATOM 8595 O O . ILE C 1 74 ? 17.190 43.569 50.605 1.000 20.389 76 ILE C O 1
ATOM 8600 N N . VAL C 1 75 ? 18.157 41.540 50.718 1.000 25.143 77 VAL C N 1
ATOM 8601 C CA . VAL C 1 75 ? 17.518 41.192 52.029 1.000 26.389 77 VAL C CA 1
ATOM 8602 C C . VAL C 1 75 ? 17.978 42.205 53.102 1.000 25.101 77 VAL C C 1
ATOM 8603 O O . VAL C 1 75 ? 17.123 42.714 53.836 1.000 23.293 77 VAL C O 1
ATOM 8607 N N . LYS C 1 76 ? 19.273 42.512 53.171 1.000 27.010 78 LYS C N 1
ATOM 8608 C CA . LYS C 1 76 ? 19.835 43.469 54.166 1.000 26.236 78 LYS C CA 1
ATOM 8609 C C . LYS C 1 76 ? 19.287 44.887 53.906 1.000 26.215 78 LYS C C 1
ATOM 8610 O O . LYS C 1 76 ? 18.891 45.598 54.879 1.000 24.488 78 LYS C O 1
ATOM 8616 N N . LEU C 1 77 ? 19.196 45.295 52.641 1.000 22.788 79 LEU C N 1
ATOM 8617 C CA . LEU C 1 77 ? 18.687 46.647 52.303 1.000 23.572 79 LEU C CA 1
ATOM 8618 C C . LEU C 1 77 ? 17.224 46.750 52.725 1.000 25.245 79 LEU C C 1
ATOM 8619 O O . LEU C 1 77 ? 16.827 47.823 53.203 1.000 25.178 79 LEU C O 1
ATOM 8624 N N . ILE C 1 78 ? 16.419 45.706 52.511 1.000 23.964 80 ILE C N 1
ATOM 8625 C CA . ILE C 1 78 ? 15.001 45.742 52.967 1.000 25.684 80 ILE C CA 1
ATOM 8626 C C . ILE C 1 78 ? 14.981 45.993 54.485 1.000 23.375 80 ILE C C 1
ATOM 8627 O O . ILE C 1 78 ? 14.187 46.842 54.926 1.000 25.716 80 ILE C O 1
ATOM 8632 N N . ASP C 1 79 ? 15.840 45.316 55.254 1.000 22.954 81 ASP C N 1
ATOM 8633 C CA . ASP C 1 79 ? 15.931 45.530 56.728 1.000 25.368 81 ASP C CA 1
ATOM 8634 C C . ASP C 1 79 ? 16.385 46.974 57.002 1.000 25.105 81 ASP C C 1
ATOM 8635 O O . ASP C 1 79 ? 15.811 47.596 57.923 1.000 27.563 81 ASP C O 1
ATOM 8640 N N . ASP C 1 80 ? 17.372 47.483 56.260 1.000 22.713 82 ASP C N 1
ATOM 8641 C CA . ASP C 1 80 ? 17.894 48.864 56.475 1.000 23.677 82 ASP C CA 1
ATOM 8642 C C . ASP C 1 80 ? 16.772 49.859 56.213 1.000 23.064 82 ASP C C 1
ATOM 8643 O O . ASP C 1 80 ? 16.623 50.822 56.955 1.000 28.224 82 ASP C O 1
ATOM 8648 N N . ILE C 1 81 ? 15.947 49.598 55.213 1.000 24.685 83 ILE C N 1
ATOM 8649 C CA . ILE C 1 81 ? 14.804 50.492 54.876 1.000 26.034 83 ILE C CA 1
ATOM 8650 C C . ILE C 1 81 ? 13.752 50.369 55.992 1.000 28.430 83 ILE C C 1
ATOM 8651 O O . ILE C 1 81 ? 13.273 51.406 56.467 1.000 26.460 83 ILE C O 1
ATOM 8656 N N . ASN C 1 82 ? 13.404 49.139 56.376 1.000 29.327 84 ASN C N 1
ATOM 8657 C CA . ASN C 1 82 ? 12.325 48.852 57.360 1.000 29.937 84 ASN C CA 1
ATOM 8658 C C . ASN C 1 82 ? 12.691 49.406 58.742 1.000 30.272 84 ASN C C 1
ATOM 8659 O O . ASN C 1 82 ? 11.749 49.824 59.456 1.000 30.904 84 ASN C O 1
ATOM 8664 N N . GLU C 1 83 ? 13.971 49.492 59.100 1.000 31.126 85 GLU C N 1
ATOM 8665 C CA . GLU C 1 83 ? 14.350 50.032 60.448 1.000 32.218 85 GLU C CA 1
ATOM 8666 C C . GLU C 1 83 ? 14.099 51.546 60.480 1.000 31.048 85 GLU C C 1
ATOM 8667 O O . GLU C 1 83 ? 14.085 52.096 61.584 1.000 28.203 85 GLU C O 1
ATOM 8673 N N . LYS C 1 84 ? 13.885 52.185 59.320 1.000 30.745 86 LYS C N 1
ATOM 8674 C CA . LYS C 1 84 ? 13.591 53.645 59.236 1.000 33.250 86 LYS C CA 1
ATOM 8675 C C . LYS C 1 84 ? 12.106 53.878 58.994 1.000 31.862 86 LYS C C 1
ATOM 8676 O O . LYS C 1 84 ? 11.632 54.918 59.432 1.000 38.350 86 LYS C O 1
ATOM 8682 N N . LEU C 1 85 ? 11.407 52.965 58.321 1.000 31.237 87 LEU C N 1
ATOM 8683 C CA . LEU C 1 85 ? 9.974 53.158 57.979 1.000 33.777 87 LEU C CA 1
ATOM 8684 C C . LEU C 1 85 ? 9.113 52.927 59.232 1.000 35.531 87 LEU C C 1
ATOM 8685 O O . LEU C 1 85 ? 9.526 52.154 60.136 1.000 32.145 87 LEU C O 1
ATOM 8690 N N . SER C 1 86 ? 7.954 53.583 59.257 1.000 36.908 88 SER C N 1
ATOM 8691 C CA . SER C 1 86 ? 6.833 53.370 60.205 1.000 43.321 88 SER C CA 1
ATOM 8692 C C . SER C 1 86 ? 6.344 51.923 60.094 1.000 42.997 88 SER C C 1
ATOM 8693 O O . SER C 1 86 ? 6.637 51.279 59.052 1.000 38.236 88 SER C O 1
ATOM 8696 N N . GLN C 1 87 ? 5.587 51.449 61.085 1.000 42.749 89 GLN C N 1
ATOM 8697 C CA . GLN C 1 87 ? 4.976 50.088 61.062 1.000 48.960 89 GLN C CA 1
ATOM 8698 C C . GLN C 1 87 ? 3.993 49.987 59.882 1.000 43.283 89 GLN C C 1
ATOM 8699 O O . GLN C 1 87 ? 3.993 48.926 59.213 1.000 37.914 89 GLN C O 1
ATOM 8705 N N . GLU C 1 88 ? 3.241 51.053 59.603 1.000 39.618 90 GLU C N 1
ATOM 8706 C CA . GLU C 1 88 ? 2.261 51.152 58.475 1.000 45.553 90 GLU C CA 1
ATOM 8707 C C . GLU C 1 88 ? 2.963 50.873 57.132 1.000 45.593 90 GLU C C 1
ATOM 8708 O O . GLU C 1 88 ? 2.408 50.104 56.321 1.000 43.882 90 GLU C O 1
ATOM 8714 N N . ASP C 1 89 ? 4.174 51.416 56.937 1.000 38.867 91 ASP C N 1
ATOM 8715 C CA . ASP C 1 89 ? 4.901 51.466 55.634 1.000 35.483 91 ASP C CA 1
ATOM 8716 C C . ASP C 1 89 ? 5.805 50.242 55.434 1.000 35.317 91 ASP C C 1
ATOM 8717 O O . ASP C 1 89 ? 6.331 50.075 54.308 1.000 32.860 91 ASP C O 1
ATOM 8722 N N . GLN C 1 90 ? 5.956 49.369 56.436 1.000 32.105 92 GLN C N 1
ATOM 8723 C CA . GLN C 1 90 ? 6.974 48.293 56.364 1.000 32.584 92 GLN C CA 1
ATOM 8724 C C . GLN C 1 90 ? 6.908 47.623 54.988 1.000 34.218 92 GLN C C 1
ATOM 8725 O O . GLN C 1 90 ? 5.801 47.350 54.502 1.000 39.594 92 GLN C O 1
ATOM 8731 N N . ILE C 1 91 ? 8.055 47.328 54.397 1.000 31.743 93 ILE C N 1
ATOM 8732 C CA . ILE C 1 91 ? 8.138 46.418 53.222 1.000 31.956 93 ILE C CA 1
ATOM 8733 C C . ILE C 1 91 ? 7.839 44.996 53.704 1.000 34.165 93 ILE C C 1
ATOM 8734 O O . ILE C 1 91 ? 8.550 44.515 54.596 1.000 31.436 93 ILE C O 1
ATOM 8739 N N . GLU C 1 92 ? 6.846 44.337 53.101 1.000 36.235 94 GLU C N 1
ATOM 8740 C CA . GLU C 1 92 ? 6.477 42.941 53.440 1.000 34.036 94 GLU C CA 1
ATOM 8741 C C . GLU C 1 92 ? 6.636 42.092 52.193 1.000 31.677 94 GLU C C 1
ATOM 8742 O O . GLU C 1 92 ? 6.229 42.539 51.105 1.000 33.220 94 GLU C O 1
ATOM 8748 N N . LEU C 1 93 ? 7.226 40.915 52.373 1.000 29.265 95 LEU C N 1
ATOM 8749 C CA . LEU C 1 93 ? 7.408 39.895 51.324 1.000 32.461 95 LEU C CA 1
ATOM 8750 C C . LEU C 1 93 ? 6.346 38.803 51.481 1.000 33.168 95 LEU C C 1
ATOM 8751 O O . LEU C 1 93 ? 5.797 38.612 52.577 1.000 31.624 95 LEU C O 1
ATOM 8756 N N . TYR C 1 94 ? 6.058 38.136 50.382 1.000 32.589 96 TYR C N 1
ATOM 8757 C CA . TYR C 1 94 ? 5.131 36.985 50.310 1.000 32.000 96 TYR C CA 1
ATOM 8758 C C . TYR C 1 94 ? 5.820 35.945 49.438 1.000 33.703 96 TYR C C 1
ATOM 8759 O O . TYR C 1 94 ? 6.660 36.334 48.574 1.000 32.234 96 TYR C O 1
ATOM 8768 N N . ASP C 1 95 ? 5.473 34.676 49.645 1.000 31.934 97 ASP C N 1
ATOM 8769 C CA . ASP C 1 95 ? 6.002 33.546 48.847 1.000 33.889 97 ASP C CA 1
ATOM 8770 C C . ASP C 1 95 ? 5.415 33.639 47.425 1.000 33.801 97 ASP C C 1
ATOM 8771 O O . ASP C 1 95 ? 4.180 33.837 47.297 1.000 29.751 97 ASP C O 1
ATOM 8776 N N . PHE C 1 96 ? 6.253 33.422 46.402 1.000 34.641 98 PHE C N 1
ATOM 8777 C CA . PHE C 1 96 ? 5.958 33.682 44.974 1.000 34.938 98 PHE C CA 1
ATOM 8778 C C . PHE C 1 96 ? 6.049 32.378 44.174 1.000 38.559 98 PHE C C 1
ATOM 8779 O O . PHE C 1 96 ? 7.135 31.944 43.765 1.000 42.818 98 PHE C O 1
ATOM 8787 N N . PRO C 1 97 ? 4.917 31.731 43.839 1.000 39.259 99 PRO C N 1
ATOM 8788 C CA . PRO C 1 97 ? 4.983 30.422 43.176 1.000 37.540 99 PRO C CA 1
ATOM 8789 C C . PRO C 1 97 ? 5.309 30.525 41.675 1.000 45.244 99 PRO C C 1
ATOM 8790 O O . PRO C 1 97 ? 5.080 31.604 41.108 1.000 39.303 99 PRO C O 1
ATOM 8794 N N . VAL C 1 98 ? 5.840 29.443 41.059 1.000 46.275 100 VAL C N 1
ATOM 8795 C CA . VAL C 1 98 ? 6.149 29.375 39.582 1.000 43.207 100 VAL C CA 1
ATOM 8796 C C . VAL C 1 98 ? 5.630 28.053 38.978 1.000 41.944 100 VAL C C 1
ATOM 8797 O O . VAL C 1 98 ? 4.755 28.078 38.105 1.000 35.469 100 VAL C O 1
ATOM 8801 N N . ASP C 1 99 ? 6.179 26.923 39.381 1.000 37.414 101 ASP C N 1
ATOM 8802 C CA . ASP C 1 99 ? 5.846 25.634 38.739 1.000 39.591 101 ASP C CA 1
ATOM 8803 C C . ASP C 1 99 ? 4.949 24.855 39.717 1.000 40.765 101 ASP C C 1
ATOM 8804 O O . ASP C 1 99 ? 5.481 24.115 40.551 1.000 55.634 101 ASP C O 1
ATOM 8809 N N . GLN C 1 100 ? 3.630 25.007 39.633 1.000 33.399 102 GLN C N 1
ATOM 8810 C CA . GLN C 1 100 ? 2.674 24.024 40.211 1.000 31.447 102 GLN C CA 1
ATOM 8811 C C . GLN C 1 100 ? 2.446 22.880 39.207 1.000 26.989 102 GLN C C 1
ATOM 8812 O O . GLN C 1 100 ? 2.364 23.109 37.994 1.000 22.661 102 GLN C O 1
ATOM 8818 N N . PRO C 1 101 ? 2.362 21.613 39.674 1.000 26.630 103 PRO C N 1
ATOM 8819 C CA . PRO C 1 101 ? 2.262 20.453 38.788 1.000 24.986 103 PRO C CA 1
ATOM 8820 C C . PRO C 1 101 ? 1.088 20.471 37.797 1.000 22.951 103 PRO C C 1
ATOM 8821 O O . PRO C 1 101 ? 1.257 19.903 36.733 1.000 23.666 103 PRO C O 1
ATOM 8825 N N . GLN C 1 102 ? -0.034 21.116 38.138 1.000 21.621 104 GLN C N 1
ATOM 8826 C CA . GLN C 1 102 ? -1.275 21.179 37.318 1.000 20.599 104 GLN C CA 1
ATOM 8827 C C . GLN C 1 102 ? -1.165 22.272 36.239 1.000 22.747 104 GLN C C 1
ATOM 8828 O O . GLN C 1 102 ? -2.084 22.391 35.392 1.000 20.622 104 GLN C O 1
ATOM 8834 N N . ASN C 1 103 ? -0.094 23.065 36.245 1.000 22.409 105 ASN C N 1
ATOM 8835 C CA . ASN C 1 103 ? -0.004 24.221 35.328 1.000 22.103 105 ASN C CA 1
ATOM 8836 C C . ASN C 1 103 ? 0.185 23.675 33.911 1.000 21.743 105 ASN C C 1
ATOM 8837 O O . ASN C 1 103 ? 0.563 22.505 33.739 1.000 19.348 105 ASN C O 1
ATOM 8842 N N . ILE C 1 104 ? -0.139 24.478 32.924 1.000 20.386 106 ILE C N 1
ATOM 8843 C CA . ILE C 1 104 ? -0.196 23.992 31.521 1.000 20.680 106 ILE C CA 1
ATOM 8844 C C . ILE C 1 104 ? 1.160 24.276 30.869 1.000 20.500 106 ILE C C 1
ATOM 8845 O O . ILE C 1 104 ? 1.838 25.270 31.234 1.000 18.049 106 ILE C O 1
ATOM 8850 N N . ALA C 1 105 ? 1.592 23.349 30.034 1.000 19.068 107 ALA C N 1
ATOM 8851 C CA . ALA C 1 105 ? 2.659 23.564 29.044 1.000 18.888 107 ALA C CA 1
ATOM 8852 C C . ALA C 1 105 ? 2.034 23.261 27.695 1.000 18.455 107 ALA C C 1
ATOM 8853 O O . ALA C 1 105 ? 1.716 22.099 27.461 1.000 19.342 107 ALA C O 1
ATOM 8855 N N . TYR C 1 106 ? 1.766 24.298 26.901 1.000 18.412 108 TYR C N 1
ATOM 8856 C CA . TYR C 1 106 ? 1.207 24.155 25.544 1.000 17.325 108 TYR C CA 1
ATOM 8857 C C . TYR C 1 106 ? 2.377 24.204 24.547 1.000 18.529 108 TYR C C 1
ATOM 8858 O O . TYR C 1 106 ? 2.840 25.311 24.209 1.000 16.940 108 TYR C O 1
ATOM 8867 N N . LEU C 1 107 ? 2.894 23.021 24.201 1.000 17.689 109 LEU C N 1
ATOM 8868 C CA . LEU C 1 107 ? 4.173 22.829 23.472 1.000 17.966 109 LEU C CA 1
ATOM 8869 C C . LEU C 1 107 ? 3.910 22.038 22.191 1.000 17.415 109 LEU C C 1
ATOM 8870 O O . LEU C 1 107 ? 3.318 20.963 22.268 1.000 19.422 109 LEU C O 1
ATOM 8875 N N . ARG C 1 108 ? 4.325 22.577 21.051 1.000 19.694 110 ARG C N 1
ATOM 8876 C CA . ARG C 1 108 ? 4.242 21.908 19.726 1.000 19.276 110 ARG C CA 1
ATOM 8877 C C . ARG C 1 108 ? 2.816 21.405 19.506 1.000 18.657 110 ARG C C 1
ATOM 8878 O O . ARG C 1 108 ? 2.618 20.353 18.936 1.000 17.122 110 ARG C O 1
ATOM 8886 N N . GLY C 1 109 ? 1.846 22.214 19.898 1.000 19.246 111 GLY C N 1
ATOM 8887 C CA . GLY C 1 109 ? 0.421 21.944 19.657 1.000 20.205 111 GLY C CA 1
ATOM 8888 C C . GLY C 1 109 ? -0.175 20.952 20.636 1.000 19.405 111 GLY C C 1
ATOM 8889 O O . GLY C 1 109 ? -1.276 20.556 20.394 1.000 19.770 111 GLY C O 1
ATOM 8890 N N . GLU C 1 110 ? 0.539 20.540 21.679 1.000 20.185 112 GLU C N 1
ATOM 8891 C CA . GLU C 1 110 ? 0.019 19.565 22.672 1.000 19.793 112 GLU C CA 1
ATOM 8892 C C . GLU C 1 110 ? -0.194 20.271 23.995 1.000 18.656 112 GLU C C 1
ATOM 8893 O O . GLU C 1 110 ? 0.757 20.967 24.460 1.000 18.111 112 GLU C O 1
ATOM 8899 N N . HIS C 1 111 ? -1.351 20.027 24.614 1.000 20.038 113 HIS C N 1
ATOM 8900 C CA . HIS C 1 111 ? -1.673 20.427 26.010 1.000 19.886 113 HIS C CA 1
ATOM 8901 C C . HIS C 1 111 ? -1.067 19.437 26.999 1.000 20.305 113 HIS C C 1
ATOM 8902 O O . HIS C 1 111 ? -1.507 18.318 27.026 1.000 22.920 113 HIS C O 1
ATOM 8909 N N . LEU C 1 112 ? -0.049 19.839 27.746 1.000 22.041 114 LEU C N 1
ATOM 8910 C CA . LEU C 1 112 ? 0.564 19.037 28.833 1.000 22.334 114 LEU C CA 1
ATOM 8911 C C . LEU C 1 112 ? 0.310 19.752 30.164 1.000 21.553 114 LEU C C 1
ATOM 8912 O O . LEU C 1 112 ? 0.004 20.938 30.165 1.000 19.905 114 LEU C O 1
ATOM 8917 N N . ARG C 1 113 ? 0.416 19.015 31.247 1.000 20.190 115 ARG C N 1
ATOM 8918 C CA . ARG C 1 113 ? 0.583 19.568 32.595 1.000 20.471 115 ARG C CA 1
ATOM 8919 C C . ARG C 1 113 ? 2.061 19.407 32.908 1.000 21.108 115 ARG C C 1
ATOM 8920 O O . ARG C 1 113 ? 2.671 18.478 32.358 1.000 19.750 115 ARG C O 1
ATOM 8928 N N . LEU C 1 114 ? 2.607 20.253 33.768 1.000 20.959 116 LEU C N 1
ATOM 8929 C CA . LEU C 1 114 ? 4.042 20.173 34.144 1.000 23.273 116 LEU C CA 1
ATOM 8930 C C . LEU C 1 114 ? 4.367 18.764 34.663 1.000 23.570 116 LEU C C 1
ATOM 8931 O O . LEU C 1 114 ? 5.480 18.303 34.393 1.000 22.163 116 LEU C O 1
ATOM 8936 N N . PHE C 1 115 ? 3.449 18.075 35.346 1.000 24.135 117 PHE C N 1
ATOM 8937 C CA . PHE C 1 115 ? 3.731 16.715 35.889 1.000 24.847 117 PHE C CA 1
ATOM 8938 C C . PHE C 1 115 ? 3.967 15.709 34.748 1.000 22.592 117 PHE C C 1
ATOM 8939 O O . PHE C 1 115 ? 4.685 14.749 34.990 1.000 21.444 117 PHE C O 1
ATOM 8947 N N . ASP C 1 116 ? 3.459 15.951 33.534 1.000 20.951 118 ASP C N 1
ATOM 8948 C CA . ASP C 1 116 ? 3.726 15.091 32.353 1.000 22.655 118 ASP C CA 1
ATOM 8949 C C . ASP C 1 116 ? 5.229 15.024 32.076 1.000 21.962 118 ASP C C 1
ATOM 8950 O O . ASP C 1 116 ? 5.689 13.980 31.609 1.000 22.340 118 ASP C O 1
ATOM 8955 N N . PHE C 1 117 ? 5.995 16.061 32.385 1.000 20.883 119 PHE C N 1
ATOM 8956 C CA . PHE C 1 117 ? 7.431 16.102 32.009 1.000 22.351 119 PHE C CA 1
ATOM 8957 C C . PHE C 1 117 ? 8.162 14.919 32.651 1.000 23.322 119 PHE C C 1
ATOM 8958 O O . PHE C 1 117 ? 9.098 14.397 32.022 1.000 25.076 119 PHE C O 1
ATOM 8966 N N . THR C 1 118 ? 7.785 14.531 33.872 1.000 23.568 120 THR C N 1
ATOM 8967 C CA . THR C 1 118 ? 8.423 13.402 34.593 1.000 26.304 120 THR C CA 1
ATOM 8968 C C . THR C 1 118 ? 7.528 12.158 34.585 1.000 29.501 120 THR C C 1
ATOM 8969 O O . THR C 1 118 ? 8.073 11.091 34.762 1.000 27.661 120 THR C O 1
ATOM 8973 N N . ASN C 1 119 ? 6.215 12.288 34.416 1.000 35.590 121 ASN C N 1
ATOM 8974 C CA . ASN C 1 119 ? 5.259 11.178 34.687 1.000 41.758 121 ASN C CA 1
ATOM 8975 C C . ASN C 1 119 ? 4.826 10.518 33.389 1.000 42.674 121 ASN C C 1
ATOM 8976 O O . ASN C 1 119 ? 4.245 9.437 33.468 1.000 44.463 121 ASN C O 1
ATOM 8981 N N . ASP C 1 120 ? 5.088 11.153 32.246 1.000 43.038 122 ASP C N 1
ATOM 8982 C CA . ASP C 1 120 ? 4.551 10.691 30.941 1.000 43.143 122 ASP C CA 1
ATOM 8983 C C . ASP C 1 120 ? 5.418 11.202 29.793 1.000 42.409 122 ASP C C 1
ATOM 8984 O O . ASP C 1 120 ? 4.937 11.919 28.933 1.000 37.490 122 ASP C O 1
ATOM 8989 N N . PRO C 1 121 ? 6.698 10.764 29.708 1.000 42.396 123 PRO C N 1
ATOM 8990 C CA . PRO C 1 121 ? 7.615 11.179 28.639 1.000 43.675 123 PRO C CA 1
ATOM 8991 C C . PRO C 1 121 ? 7.191 10.938 27.183 1.000 47.971 123 PRO C C 1
ATOM 8992 O O . PRO C 1 121 ? 7.665 11.647 26.282 1.000 39.571 123 PRO C O 1
ATOM 8996 N N . ASP C 1 122 ? 6.344 9.935 26.950 1.000 41.796 124 ASP C N 1
ATOM 8997 C CA . ASP C 1 122 ? 5.889 9.622 25.573 1.000 42.682 124 ASP C CA 1
ATOM 8998 C C . ASP C 1 122 ? 5.003 10.779 25.096 1.000 36.080 124 ASP C C 1
ATOM 8999 O O . ASP C 1 122 ? 4.964 11.005 23.884 1.000 33.663 124 ASP C O 1
ATOM 9004 N N . LYS C 1 123 ? 4.328 11.461 26.021 1.000 35.637 125 LYS C N 1
ATOM 9005 C CA . LYS C 1 123 ? 3.407 12.581 25.727 1.000 40.940 125 LYS C CA 1
ATOM 9006 C C . LYS C 1 123 ? 4.205 13.858 25.429 1.000 33.635 125 LYS C C 1
ATOM 9007 O O . LYS C 1 123 ? 3.661 14.741 24.763 1.000 35.855 125 LYS C O 1
ATOM 9013 N N . VAL C 1 124 ? 5.440 13.976 25.928 1.000 28.287 126 VAL C N 1
ATOM 9014 C CA . VAL C 1 124 ? 6.262 15.214 25.776 1.000 22.480 126 VAL C CA 1
ATOM 9015 C C . VAL C 1 124 ? 6.827 15.189 24.362 1.000 22.352 126 VAL C C 1
ATOM 9016 O O . VAL C 1 124 ? 7.640 14.344 24.030 1.000 20.786 126 VAL C O 1
ATOM 9020 N N . PRO C 1 125 ? 6.412 16.107 23.475 1.000 21.719 127 PRO C N 1
ATOM 9021 C CA . PRO C 1 125 ? 6.704 15.957 22.045 1.000 22.124 127 PRO C CA 1
ATOM 9022 C C . PRO C 1 125 ? 8.092 16.506 21.662 1.000 21.580 127 PRO C C 1
ATOM 9023 O O . PRO C 1 125 ? 8.217 17.264 20.713 1.000 18.617 127 PRO C O 1
ATOM 9027 N N . TYR C 1 126 ? 9.113 16.071 22.402 1.000 20.800 128 TYR C N 1
ATOM 9028 C CA . TYR C 1 126 ? 10.540 16.395 22.188 1.000 20.140 128 TYR C CA 1
ATOM 9029 C C . TYR C 1 126 ? 11.271 15.059 22.188 1.000 20.343 128 TYR C C 1
ATOM 9030 O O . TYR C 1 126 ? 11.040 14.242 23.092 1.000 20.912 128 TYR C O 1
ATOM 9039 N N . LYS C 1 127 ? 12.141 14.855 21.204 1.000 21.468 129 LYS C N 1
ATOM 9040 C CA . LYS C 1 127 ? 12.926 13.614 21.056 1.000 20.139 129 LYS C CA 1
ATOM 9041 C C . LYS C 1 127 ? 14.152 13.659 21.952 1.000 18.893 129 LYS C C 1
ATOM 9042 O O . LYS C 1 127 ? 15.281 13.777 21.462 1.000 18.896 129 LYS C O 1
ATOM 9048 N N . LEU C 1 128 ? 13.923 13.570 23.246 1.000 19.470 130 LEU C N 1
ATOM 9049 C CA . LEU C 1 128 ? 14.982 13.626 24.264 1.000 18.916 130 LEU C CA 1
ATOM 9050 C C . LEU C 1 128 ? 15.714 12.286 24.244 1.000 20.800 130 LEU C C 1
ATOM 9051 O O . LEU C 1 128 ? 15.083 11.280 23.969 1.000 20.952 130 LEU C O 1
ATOM 9056 N N . SER C 1 129 ? 17.018 12.314 24.529 1.000 19.768 131 SER C N 1
ATOM 9057 C CA . SER C 1 129 ? 17.932 11.152 24.524 1.000 19.242 131 SER C CA 1
ATOM 9058 C C . SER C 1 129 ? 17.640 10.255 25.725 1.000 19.650 131 SER C C 1
ATOM 9059 O O . SER C 1 129 ? 16.845 10.626 26.583 1.000 20.235 131 SER C O 1
ATOM 9062 N N . PHE C 1 130 ? 18.301 9.111 25.780 1.000 20.431 132 PHE C N 1
ATOM 9063 C CA . PHE C 1 130 ? 18.229 8.106 26.868 1.000 21.006 132 PHE C CA 1
ATOM 9064 C C . PHE C 1 130 ? 18.411 8.766 28.246 1.000 18.040 132 PHE C C 1
ATOM 9065 O O . PHE C 1 130 ? 17.638 8.469 29.135 1.000 19.606 132 PHE C O 1
ATOM 9073 N N . LEU C 1 131 ? 19.365 9.688 28.399 1.000 18.185 133 LEU C N 1
ATOM 9074 C CA . LEU C 1 131 ? 19.697 10.339 29.683 1.000 19.279 133 LEU C CA 1
ATOM 9075 C C . LEU C 1 131 ? 18.753 11.512 29.984 1.000 21.105 133 LEU C C 1
ATOM 9076 O O . LEU C 1 131 ? 18.593 11.832 31.176 1.000 24.538 133 LEU C O 1
ATOM 9081 N N . GLU C 1 132 ? 18.144 12.116 28.965 1.000 19.392 134 GLU C N 1
ATOM 9082 C CA . GLU C 1 132 ? 17.400 13.393 29.076 1.000 19.877 134 GLU C CA 1
ATOM 9083 C C . GLU C 1 132 ? 15.917 13.116 29.346 1.000 21.746 134 GLU C C 1
ATOM 9084 O O . GLU C 1 132 ? 15.293 13.868 30.068 1.000 20.658 134 GLU C O 1
ATOM 9090 N N . LYS C 1 133 ? 15.417 12.039 28.756 1.000 21.494 135 LYS C N 1
ATOM 9091 C CA . LYS C 1 133 ? 13.992 11.673 28.632 1.000 23.749 135 LYS C CA 1
ATOM 9092 C C . LYS C 1 133 ? 13.404 11.630 30.033 1.000 21.462 135 LYS C C 1
ATOM 9093 O O . LYS C 1 133 ? 14.055 11.106 30.927 1.000 20.094 135 LYS C O 1
ATOM 9099 N N . GLY C 1 134 ? 12.188 12.101 30.203 1.000 18.892 136 GLY C N 1
ATOM 9100 C CA . GLY C 1 134 ? 11.499 11.993 31.494 1.000 19.691 136 GLY C CA 1
ATOM 9101 C C . GLY C 1 134 ? 11.996 13.008 32.492 1.000 19.566 136 GLY C C 1
ATOM 9102 O O . GLY C 1 134 ? 11.667 12.841 33.644 1.000 19.112 136 GLY C O 1
ATOM 9103 N N . ASN C 1 135 ? 12.701 14.061 32.084 1.000 19.794 137 ASN C N 1
ATOM 9104 C CA . ASN C 1 135 ? 13.217 15.080 33.044 1.000 19.802 137 ASN C CA 1
ATOM 9105 C C . ASN C 1 135 ? 12.720 16.488 32.695 1.000 20.808 137 ASN C C 1
ATOM 9106 O O . ASN C 1 135 ? 12.422 16.754 31.523 1.000 22.694 137 ASN C O 1
ATOM 9111 N N . THR C 1 136 ? 12.688 17.369 33.690 1.000 20.872 138 THR C N 1
ATOM 9112 C CA . THR C 1 136 ? 12.453 18.825 33.546 1.000 19.375 138 THR C CA 1
ATOM 9113 C C . THR C 1 136 ? 13.668 19.463 32.878 1.000 21.443 138 THR C C 1
ATOM 9114 O O . THR C 1 136 ? 14.763 18.847 32.920 1.000 21.377 138 THR C O 1
ATOM 9118 N N . SER C 1 137 ? 13.527 20.686 32.366 1.000 21.172 139 SER C N 1
ATOM 9119 C CA . SER C 1 137 ? 14.631 21.514 31.815 1.000 23.349 139 SER C CA 1
ATOM 9120 C C . SER C 1 137 ? 15.679 21.773 32.910 1.000 23.082 139 SER C C 1
ATOM 9121 O O . SER C 1 137 ? 16.883 21.651 32.627 1.000 23.363 139 SER C O 1
ATOM 9124 N N . GLY C 1 138 ? 15.233 22.126 34.119 1.000 21.042 140 GLY C N 1
ATOM 9125 C CA . GLY C 1 138 ? 16.123 22.283 35.283 1.000 22.214 140 GLY C CA 1
ATOM 9126 C C . GLY C 1 138 ? 17.056 21.098 35.437 1.000 22.232 140 GLY C C 1
ATOM 9127 O O . GLY C 1 138 ? 18.272 21.299 35.464 1.000 24.221 140 GLY C O 1
ATOM 9128 N N . THR C 1 139 ? 16.511 19.875 35.490 1.000 21.380 141 THR C N 1
ATOM 9129 C CA . THR C 1 139 ? 17.304 18.631 35.669 1.000 19.886 141 THR C CA 1
ATOM 9130 C C . THR C 1 139 ? 18.281 18.470 34.489 1.000 20.218 141 THR C C 1
ATOM 9131 O O . THR C 1 139 ? 19.495 18.209 34.716 1.000 19.494 141 THR C O 1
ATOM 9135 N N . ILE C 1 140 ? 17.804 18.650 33.268 1.000 21.236 142 ILE C N 1
ATOM 9136 C CA . ILE C 1 140 ? 18.641 18.443 32.052 1.000 22.407 142 ILE C CA 1
ATOM 9137 C C . ILE C 1 140 ? 19.807 19.445 32.059 1.000 20.238 142 ILE C C 1
ATOM 9138 O O . ILE C 1 140 ? 20.970 19.037 31.853 1.000 19.247 142 ILE C O 1
ATOM 9143 N N . ILE C 1 141 ? 19.526 20.726 32.277 1.000 20.750 143 ILE C N 1
ATOM 9144 C CA . ILE C 1 141 ? 20.587 21.773 32.199 1.000 22.354 143 ILE C CA 1
ATOM 9145 C C . ILE C 1 141 ? 21.548 21.629 33.391 1.000 21.700 143 ILE C C 1
ATOM 9146 O O . ILE C 1 141 ? 22.759 21.765 33.175 1.000 21.881 143 ILE C O 1
ATOM 9151 N N . VAL C 1 142 ? 21.071 21.398 34.615 1.000 21.374 144 VAL C N 1
ATOM 9152 C CA . VAL C 1 142 ? 22.000 21.240 35.781 1.000 21.066 144 VAL C CA 1
ATOM 9153 C C . VAL C 1 142 ? 22.939 20.058 35.498 1.000 22.628 144 VAL C C 1
ATOM 9154 O O . VAL C 1 142 ? 24.156 20.189 35.725 1.000 21.680 144 VAL C O 1
ATOM 9158 N N . ASN C 1 143 ? 22.414 18.938 34.997 1.000 22.802 145 ASN C N 1
ATOM 9159 C CA . ASN C 1 143 ? 23.253 17.756 34.676 1.000 23.014 145 ASN C CA 1
ATOM 9160 C C . ASN C 1 143 ? 24.244 18.110 33.556 1.000 23.110 145 ASN C C 1
ATOM 9161 O O . ASN C 1 143 ? 25.399 17.669 33.625 1.000 22.582 145 ASN C O 1
ATOM 9166 N N . ALA C 1 144 ? 23.824 18.856 32.541 1.000 23.036 146 ALA C N 1
ATOM 9167 C CA . ALA C 1 144 ? 24.729 19.302 31.448 1.000 23.451 146 ALA C CA 1
ATOM 9168 C C . ALA C 1 144 ? 25.895 20.103 32.062 1.000 20.569 146 ALA C C 1
ATOM 9169 O O . ALA C 1 144 ? 27.061 19.872 31.710 1.000 21.254 146 ALA C O 1
ATOM 9171 N N . ILE C 1 145 ? 25.564 21.033 32.945 1.000 20.595 147 ILE C N 1
ATOM 9172 C CA . ILE C 1 145 ? 26.544 21.936 33.618 1.000 22.193 147 ILE C CA 1
ATOM 9173 C C . ILE C 1 145 ? 27.500 21.057 34.446 1.000 20.857 147 ILE C C 1
ATOM 9174 O O . ILE C 1 145 ? 28.705 21.304 34.413 1.000 21.887 147 ILE C O 1
ATOM 9179 N N . GLU C 1 146 ? 27.002 20.034 35.133 1.000 20.231 148 GLU C N 1
ATOM 9180 C CA . GLU C 1 146 ? 27.881 19.129 35.911 1.000 19.783 148 GLU C CA 1
ATOM 9181 C C . GLU C 1 146 ? 28.837 18.411 34.950 1.000 21.064 148 GLU C C 1
ATOM 9182 O O . GLU C 1 146 ? 30.010 18.258 35.303 1.000 22.514 148 GLU C O 1
ATOM 9188 N N . GLN C 1 147 ? 28.390 17.986 33.759 1.000 22.232 149 GLN C N 1
ATOM 9189 C CA . GLN C 1 147 ? 29.288 17.325 32.771 1.000 22.182 149 GLN C CA 1
ATOM 9190 C C . GLN C 1 147 ? 30.393 18.302 32.342 1.000 22.404 149 GLN C C 1
ATOM 9191 O O . GLN C 1 147 ? 31.525 17.849 32.108 1.000 23.068 149 GLN C O 1
ATOM 9197 N N . LEU C 1 148 ? 30.058 19.588 32.193 1.000 23.873 150 LEU C N 1
ATOM 9198 C CA . LEU C 1 148 ? 30.961 20.626 31.615 1.000 22.068 150 LEU C CA 1
ATOM 9199 C C . LEU C 1 148 ? 31.986 21.058 32.668 1.000 23.466 150 LEU C C 1
ATOM 9200 O O . LEU C 1 148 ? 33.173 21.227 32.309 1.000 21.826 150 LEU C O 1
ATOM 9205 N N . VAL C 1 149 ? 31.554 21.226 33.920 1.000 21.519 151 VAL C N 1
ATOM 9206 C CA . VAL C 1 149 ? 32.435 21.698 35.018 1.000 21.871 151 VAL C CA 1
ATOM 9207 C C . VAL C 1 149 ? 32.272 20.753 36.195 1.000 21.392 151 VAL C C 1
ATOM 9208 O O . VAL C 1 149 ? 31.522 21.036 37.129 1.000 21.076 151 VAL C O 1
ATOM 9212 N N . PRO C 1 150 ? 32.943 19.593 36.178 1.000 21.359 152 PRO C N 1
ATOM 9213 C CA . PRO C 1 150 ? 32.689 18.579 37.197 1.000 21.451 152 PRO C CA 1
ATOM 9214 C C . PRO C 1 150 ? 32.918 19.125 38.604 1.000 21.448 152 PRO C C 1
ATOM 9215 O O . PRO C 1 150 ? 33.914 19.783 38.836 1.000 22.867 152 PRO C O 1
ATOM 9219 N N . GLY C 1 151 ? 31.987 18.825 39.497 1.000 23.951 153 GLY C N 1
ATOM 9220 C CA . GLY C 1 151 ? 31.996 19.248 40.906 1.000 25.915 153 GLY C CA 1
ATOM 9221 C C . GLY C 1 151 ? 31.211 20.528 41.119 1.000 26.515 153 GLY C C 1
ATOM 9222 O O . GLY C 1 151 ? 30.928 20.809 42.271 1.000 30.096 153 GLY C O 1
ATOM 9223 N N . ILE C 1 152 ? 30.875 21.281 40.067 1.000 27.038 154 ILE C N 1
ATOM 9224 C CA . ILE C 1 152 ? 30.284 22.649 40.196 1.000 30.027 154 ILE C CA 1
ATOM 9225 C C . ILE C 1 152 ? 28.888 22.571 40.836 1.000 31.260 154 ILE C C 1
ATOM 9226 O O . ILE C 1 152 ? 28.496 23.573 41.455 1.000 33.273 154 ILE C O 1
ATOM 9231 N N . THR C 1 153 ? 28.139 21.473 40.676 1.000 30.007 155 THR C N 1
ATOM 9232 C CA . THR C 1 153 ? 26.714 21.418 41.108 1.000 30.727 155 THR C CA 1
ATOM 9233 C C . THR C 1 153 ? 26.628 20.857 42.520 1.000 33.199 155 THR C C 1
ATOM 9234 O O . THR C 1 153 ? 25.499 20.695 43.003 1.000 32.209 155 THR C O 1
ATOM 9238 N N . ASN C 1 154 ? 27.771 20.548 43.135 1.000 34.256 156 ASN C N 1
ATOM 9239 C CA . ASN C 1 154 ? 27.840 20.178 44.570 1.000 35.937 156 ASN C CA 1
ATOM 9240 C C . ASN C 1 154 ? 27.120 21.274 45.379 1.000 39.856 156 ASN C C 1
ATOM 9241 O O . ASN C 1 154 ? 27.525 22.479 45.269 1.000 36.585 156 ASN C O 1
ATOM 9246 N N . THR C 1 155 ? 26.076 20.903 46.127 1.000 40.847 157 THR C N 1
ATOM 9247 C CA . THR C 1 155 ? 25.124 21.859 46.777 1.000 44.662 157 THR C CA 1
ATOM 9248 C C . THR C 1 155 ? 25.770 22.547 47.995 1.000 42.948 157 THR C C 1
ATOM 9249 O O . THR C 1 155 ? 25.167 23.514 48.469 1.000 45.709 157 THR C O 1
ATOM 9253 N N . ASP C 1 156 ? 26.933 22.068 48.472 1.000 42.382 158 ASP C N 1
ATOM 9254 C CA . ASP C 1 156 ? 27.719 22.676 49.582 1.000 46.072 158 ASP C CA 1
ATOM 9255 C C . ASP C 1 156 ? 28.410 23.983 49.132 1.000 53.832 158 ASP C C 1
ATOM 9256 O O . ASP C 1 156 ? 28.824 24.739 50.012 1.000 55.230 158 ASP C O 1
ATOM 9261 N N . LEU C 1 157 ? 28.543 24.257 47.827 1.000 52.857 159 LEU C N 1
ATOM 9262 C CA . LEU C 1 157 ? 29.232 25.470 47.299 1.000 49.360 159 LEU C CA 1
ATOM 9263 C C . LEU C 1 157 ? 28.248 26.656 47.230 1.000 51.844 159 LEU C C 1
ATOM 9264 O O . LEU C 1 157 ? 27.069 26.439 46.875 1.000 47.128 159 LEU C O 1
ATOM 9269 N N . THR C 1 158 ? 28.743 27.872 47.506 1.000 46.555 160 THR C N 1
ATOM 9270 C CA . THR C 1 158 ? 28.057 29.177 47.283 1.000 46.646 160 THR C CA 1
ATOM 9271 C C . THR C 1 158 ? 28.172 29.588 45.804 1.000 47.305 160 THR C C 1
ATOM 9272 O O . THR C 1 158 ? 29.008 28.982 45.082 1.000 40.477 160 THR C O 1
ATOM 9276 N N . GLU C 1 159 ? 27.399 30.594 45.371 1.000 47.555 161 GLU C N 1
ATOM 9277 C CA . GLU C 1 159 ? 27.542 31.244 44.031 1.000 53.946 161 GLU C CA 1
ATOM 9278 C C . GLU C 1 159 ? 28.996 31.710 43.843 1.000 47.309 161 GLU C C 1
ATOM 9279 O O . GLU C 1 159 ? 29.542 31.518 42.727 1.000 41.471 161 GLU C O 1
ATOM 9285 N N . GLU C 1 160 ? 29.578 32.322 44.882 1.000 43.487 162 GLU C N 1
ATOM 9286 C CA . GLU C 1 160 ? 30.930 32.934 44.858 1.000 51.560 162 GLU C CA 1
ATOM 9287 C C . GLU C 1 160 ? 31.986 31.829 44.640 1.000 48.674 162 GLU C C 1
ATOM 9288 O O . GLU C 1 160 ? 32.856 32.033 43.779 1.000 47.856 162 GLU C O 1
ATOM 9294 N N . GLU C 1 161 ? 31.909 30.702 45.361 1.000 42.409 163 GLU C N 1
ATOM 9295 C CA . GLU C 1 161 ? 32.830 29.538 45.170 1.000 48.700 163 GLU C CA 1
ATOM 9296 C C . GLU C 1 161 ? 32.703 28.963 43.742 1.000 38.911 163 GLU C C 1
ATOM 9297 O O . GLU C 1 161 ? 33.743 28.623 43.128 1.000 33.455 163 GLU C O 1
ATOM 9303 N N . ARG C 1 162 ? 31.485 28.881 43.208 1.000 35.741 164 ARG C N 1
ATOM 9304 C CA . ARG C 1 162 ? 31.239 28.372 41.830 1.000 39.536 164 ARG C CA 1
ATOM 9305 C C . ARG C 1 162 ? 31.806 29.337 40.779 1.000 38.191 164 ARG C C 1
ATOM 9306 O O . ARG C 1 162 ? 32.347 28.845 39.752 1.000 36.957 164 ARG C O 1
ATOM 9314 N N . LEU C 1 163 ? 31.635 30.647 41.006 1.000 41.356 165 LEU C N 1
ATOM 9315 C CA . LEU C 1 163 ? 32.156 31.713 40.111 1.000 42.774 165 LEU C CA 1
ATOM 9316 C C . LEU C 1 163 ? 33.681 31.556 40.032 1.000 42.474 165 LEU C C 1
ATOM 9317 O O . LEU C 1 163 ? 34.195 31.523 38.885 1.000 35.598 165 LEU C O 1
ATOM 9322 N N . LYS C 1 164 ? 34.344 31.389 41.194 1.000 42.431 166 LYS C N 1
ATOM 9323 C CA . LYS C 1 164 ? 35.814 31.119 41.335 1.000 45.930 166 LYS C CA 1
ATOM 9324 C C . LYS C 1 164 ? 36.220 29.853 40.565 1.000 41.022 166 LYS C C 1
ATOM 9325 O O . LYS C 1 164 ? 37.188 29.924 39.783 1.000 42.229 166 LYS C O 1
ATOM 9331 N N . MET C 1 165 ? 35.537 28.721 40.794 1.000 40.003 167 MET C N 1
ATOM 9332 C CA . MET C 1 165 ? 35.838 27.442 40.092 1.000 40.051 167 MET C CA 1
ATOM 9333 C C . MET C 1 165 ? 35.774 27.722 38.583 1.000 38.126 167 MET C C 1
ATOM 9334 O O . MET C 1 165 ? 36.619 27.191 37.869 1.000 34.697 167 MET C O 1
ATOM 9339 N N . CYS C 1 166 ? 34.814 28.533 38.123 1.000 31.332 168 CYS C N 1
ATOM 9340 C CA . CYS C 1 166 ? 34.561 28.780 36.680 1.000 35.841 168 CYS C CA 1
ATOM 9341 C C . CYS C 1 166 ? 35.676 29.663 36.105 1.000 36.435 168 CYS C C 1
ATOM 9342 O O . CYS C 1 166 ? 36.016 29.451 34.933 1.000 30.790 168 CYS C O 1
ATOM 9345 N N . GLN C 1 167 ? 36.254 30.537 36.932 1.000 39.314 169 GLN C N 1
ATOM 9346 C CA . GLN C 1 167 ? 37.386 31.445 36.585 1.000 40.458 169 GLN C CA 1
ATOM 9347 C C . GLN C 1 167 ? 38.661 30.627 36.349 1.000 34.908 169 GLN C C 1
ATOM 9348 O O . GLN C 1 167 ? 39.471 31.066 35.526 1.000 39.772 169 GLN C O 1
ATOM 9354 N N . GLU C 1 168 ? 38.848 29.513 37.065 1.000 35.413 170 GLU C N 1
ATOM 9355 C CA . GLU C 1 168 ? 40.040 28.616 36.945 1.000 37.425 170 GLU C CA 1
ATOM 9356 C C . GLU C 1 168 ? 39.740 27.389 36.066 1.000 34.875 170 GLU C C 1
ATOM 9357 O O . GLU C 1 168 ? 40.673 26.660 35.760 1.000 35.857 170 GLU C O 1
ATOM 9363 N N . ALA C 1 169 ? 38.481 27.133 35.697 1.000 32.189 171 ALA C N 1
ATOM 9364 C CA . ALA C 1 169 ? 38.085 25.915 34.948 1.000 29.557 171 ALA C CA 1
ATOM 9365 C C . ALA C 1 169 ? 38.506 26.030 33.479 1.000 28.382 171 ALA C C 1
ATOM 9366 O O . ALA C 1 169 ? 38.429 27.150 32.876 1.000 26.562 171 ALA C O 1
ATOM 9368 N N . THR C 1 170 ? 38.892 24.905 32.890 1.000 27.220 172 THR C N 1
ATOM 9369 C CA . THR C 1 170 ? 39.083 24.796 31.428 1.000 26.949 172 THR C CA 1
ATOM 9370 C C . THR C 1 170 ? 38.153 23.716 30.866 1.000 27.171 172 THR C C 1
ATOM 9371 O O . THR C 1 170 ? 37.675 22.831 31.605 1.000 26.297 172 THR C O 1
ATOM 9375 N N . PHE C 1 171 ? 37.898 23.821 29.577 1.000 24.684 173 PHE C N 1
ATOM 9376 C CA . PHE C 1 171 ? 37.124 22.853 28.786 1.000 25.521 173 PHE C CA 1
ATOM 9377 C C . PHE C 1 171 ? 37.918 22.589 27.503 1.000 25.008 173 PHE C C 1
ATOM 9378 O O . PHE C 1 171 ? 38.102 23.538 26.732 1.000 24.772 173 PHE C O 1
ATOM 9386 N N . GLU C 1 172 ? 38.414 21.368 27.334 1.000 26.839 174 GLU C N 1
ATOM 9387 C CA . GLU C 1 172 ? 39.263 20.970 26.175 1.000 30.702 174 GLU C CA 1
ATOM 9388 C C . GLU C 1 172 ? 40.404 21.987 26.021 1.000 32.120 174 GLU C C 1
ATOM 9389 O O . GLU C 1 172 ? 40.668 22.442 24.892 1.000 30.863 174 GLU C O 1
ATOM 9395 N N . GLY C 1 173 ? 41.044 22.337 27.132 1.000 30.240 175 GLY C N 1
ATOM 9396 C CA . GLY C 1 173 ? 42.266 23.165 27.148 1.000 32.992 175 GLY C CA 1
ATOM 9397 C C . GLY C 1 173 ? 41.969 24.664 27.129 1.000 33.807 175 GLY C C 1
ATOM 9398 O O . GLY C 1 173 ? 42.918 25.428 27.255 1.000 33.995 175 GLY C O 1
ATOM 9399 N N . ALA C 1 174 ? 40.716 25.090 26.967 1.000 31.831 176 ALA C N 1
ATOM 9400 C CA . ALA C 1 174 ? 40.377 26.528 26.850 1.000 30.540 176 ALA C CA 1
ATOM 9401 C C . ALA C 1 174 ? 39.754 27.033 28.148 1.000 28.932 176 ALA C C 1
ATOM 9402 O O . ALA C 1 174 ? 38.876 26.401 28.712 1.000 30.988 176 ALA C O 1
ATOM 9404 N N . PRO C 1 175 ? 40.166 28.213 28.650 1.000 30.522 177 PRO C N 1
ATOM 9405 C CA . PRO C 1 175 ? 39.511 28.831 29.796 1.000 29.268 177 PRO C CA 1
ATOM 9406 C C . PRO C 1 175 ? 38.022 29.033 29.496 1.000 30.661 177 PRO C C 1
ATOM 9407 O O . PRO C 1 175 ? 37.697 29.441 28.367 1.000 26.665 177 PRO C O 1
ATOM 9411 N N . LEU C 1 176 ? 37.176 28.758 30.494 1.000 27.554 178 LEU C N 1
ATOM 9412 C CA . LEU C 1 176 ? 35.700 28.872 30.418 1.000 26.580 178 LEU C CA 1
ATOM 9413 C C . LEU C 1 176 ? 35.292 30.269 29.963 1.000 25.927 178 LEU C C 1
ATOM 9414 O O . LEU C 1 176 ? 34.314 30.349 29.200 1.000 21.163 178 LEU C O 1
ATOM 9419 N N . TYR C 1 177 ? 35.975 31.337 30.419 1.000 23.133 179 TYR C N 1
ATOM 9420 C CA . TYR C 1 177 ? 35.591 32.746 30.092 1.000 23.119 179 TYR C CA 1
ATOM 9421 C C . TYR C 1 177 ? 35.726 33.022 28.584 1.000 19.979 179 TYR C C 1
ATOM 9422 O O . TYR C 1 177 ? 35.135 34.028 28.126 1.000 21.997 179 TYR C O 1
ATOM 9431 N N . THR C 1 178 ? 36.408 32.165 27.827 1.000 19.902 180 THR C N 1
ATOM 9432 C CA . THR C 1 178 ? 36.554 32.291 26.343 1.000 22.634 180 THR C CA 1
ATOM 9433 C C . THR C 1 178 ? 35.456 31.513 25.612 1.000 23.422 180 THR C C 1
ATOM 9434 O O . THR C 1 178 ? 35.451 31.522 24.377 1.000 25.153 180 THR C O 1
ATOM 9438 N N . LEU C 1 179 ? 34.560 30.843 26.329 1.000 25.186 181 LEU C N 1
ATOM 9439 C CA . LEU C 1 179 ? 33.565 29.941 25.691 1.000 24.773 181 LEU C CA 1
ATOM 9440 C C . LEU C 1 179 ? 32.146 30.433 25.953 1.000 23.860 181 LEU C C 1
ATOM 9441 O O . LEU C 1 179 ? 31.912 31.221 26.931 1.000 24.015 181 LEU C O 1
ATOM 9446 N N . GLY C 1 180 ? 31.251 30.013 25.064 1.000 22.563 182 GLY C N 1
ATOM 9447 C CA . GLY C 1 180 ? 29.835 30.395 25.090 1.000 21.127 182 GLY C CA 1
ATOM 9448 C C . GLY C 1 180 ? 28.983 29.337 25.766 1.000 20.590 182 GLY C C 1
ATOM 9449 O O . GLY C 1 180 ? 29.194 28.136 25.550 1.000 20.955 182 GLY C O 1
ATOM 9450 N N . PHE C 1 181 ? 28.004 29.786 26.532 1.000 20.931 183 PHE C N 1
ATOM 9451 C CA . PHE C 1 181 ? 27.052 28.937 27.283 1.000 18.920 183 PHE C CA 1
ATOM 9452 C C . PHE C 1 181 ? 26.321 28.002 26.311 1.000 18.115 183 PHE C C 1
ATOM 9453 O O . PHE C 1 181 ? 26.272 26.828 26.544 1.000 18.313 183 PHE C O 1
ATOM 9461 N N . TRP C 1 182 ? 25.749 28.558 25.251 1.000 18.341 184 TRP C N 1
ATOM 9462 C CA . TRP C 1 182 ? 25.037 27.813 24.194 1.000 19.397 184 TRP C CA 1
ATOM 9463 C C . TRP C 1 182 ? 25.992 26.843 23.495 1.000 19.325 184 TRP C C 1
ATOM 9464 O O . TRP C 1 182 ? 25.637 25.660 23.402 1.000 20.893 184 TRP C O 1
ATOM 9475 N N . ASN C 1 183 ? 27.178 27.275 23.088 1.000 19.821 185 ASN C N 1
ATOM 9476 C CA . ASN C 1 183 ? 28.186 26.362 22.489 1.000 19.864 185 ASN C CA 1
ATOM 9477 C C . ASN C 1 183 ? 28.417 25.166 23.421 1.000 19.844 185 ASN C C 1
ATOM 9478 O O . ASN C 1 183 ? 28.458 24.033 22.942 1.000 18.163 185 ASN C O 1
ATOM 9483 N N . LEU C 1 184 ? 28.634 25.398 24.706 1.000 21.955 186 LEU C N 1
ATOM 9484 C CA . LEU C 1 184 ? 29.020 24.300 25.613 1.000 23.107 186 LEU C CA 1
ATOM 9485 C C . LEU C 1 184 ? 27.814 23.395 25.872 1.000 23.275 186 LEU C C 1
ATOM 9486 O O . LEU C 1 184 ? 27.981 22.153 25.883 1.000 21.746 186 LEU C O 1
ATOM 9491 N N . LEU C 1 185 ? 26.639 23.965 26.073 1.000 23.254 187 LEU C N 1
ATOM 9492 C CA . LEU C 1 185 ? 25.451 23.117 26.327 1.000 20.511 187 LEU C CA 1
ATOM 9493 C C . LEU C 1 185 ? 25.262 22.186 25.117 1.000 21.791 187 LEU C C 1
ATOM 9494 O O . LEU C 1 185 ? 24.935 21.007 25.307 1.000 18.274 187 LEU C O 1
ATOM 9499 N N . TYR C 1 186 ? 25.550 22.672 23.914 1.000 20.610 188 TYR C N 1
ATOM 9500 C CA . TYR C 1 186 ? 25.351 21.897 22.665 1.000 20.401 188 TYR C CA 1
ATOM 9501 C C . TYR C 1 186 ? 26.343 20.736 22.578 1.000 21.466 188 TYR C C 1
ATOM 9502 O O . TYR C 1 186 ? 26.174 19.892 21.690 1.000 22.782 188 TYR C O 1
ATOM 9511 N N . ARG C 1 187 ? 27.395 20.729 23.388 1.000 21.999 189 ARG C N 1
ATOM 9512 C CA . ARG C 1 187 ? 28.357 19.604 23.407 1.000 21.182 189 ARG C CA 1
ATOM 9513 C C . ARG C 1 187 ? 27.800 18.467 24.265 1.000 23.847 189 ARG C C 1
ATOM 9514 O O . ARG C 1 187 ? 28.316 17.353 24.128 1.000 24.995 189 ARG C O 1
ATOM 9522 N N . VAL C 1 188 ? 26.818 18.721 25.141 1.000 22.040 190 VAL C N 1
ATOM 9523 C CA . VAL C 1 188 ? 26.432 17.722 26.173 1.000 21.740 190 VAL C CA 1
ATOM 9524 C C . VAL C 1 188 ? 24.932 17.431 26.182 1.000 23.809 190 VAL C C 1
ATOM 9525 O O . VAL C 1 188 ? 24.583 16.406 26.796 1.000 29.060 190 VAL C O 1
ATOM 9529 N N . ILE C 1 189 ? 24.081 18.269 25.582 1.000 22.084 191 ILE C N 1
ATOM 9530 C CA . ILE C 1 189 ? 22.632 17.948 25.446 1.000 21.305 191 ILE C CA 1
ATOM 9531 C C . ILE C 1 189 ? 22.265 17.924 23.964 1.000 24.059 191 ILE C C 1
ATOM 9532 O O . ILE C 1 189 ? 22.916 18.638 23.151 1.000 22.440 191 ILE C O 1
ATOM 9537 N N . SER C 1 190 ? 21.235 17.148 23.633 1.000 20.135 192 SER C N 1
ATOM 9538 C CA . SER C 1 190 ? 20.674 17.044 22.272 1.000 17.499 192 SER C CA 1
ATOM 9539 C C . SER C 1 190 ? 20.108 18.396 21.834 1.000 18.577 192 SER C C 1
ATOM 9540 O O . SER C 1 190 ? 19.727 19.211 22.696 1.000 16.768 192 SER C O 1
ATOM 9543 N N . GLY C 1 191 ? 20.006 18.641 20.526 1.000 17.359 193 GLY C N 1
ATOM 9544 C CA . GLY C 1 191 ? 19.302 19.834 20.035 1.000 17.804 193 GLY C CA 1
ATOM 9545 C C . GLY C 1 191 ? 17.885 19.893 20.575 1.000 18.648 193 GLY C C 1
ATOM 9546 O O . GLY C 1 191 ? 17.413 20.995 20.954 1.000 21.304 193 GLY C O 1
ATOM 9547 N N . GLU C 1 192 ? 17.232 18.736 20.677 1.000 17.684 194 GLU C N 1
ATOM 9548 C CA . GLU C 1 192 ? 15.861 18.632 21.221 1.000 17.704 194 GLU C CA 1
ATOM 9549 C C . GLU C 1 192 ? 15.818 18.999 22.714 1.000 18.032 194 GLU C C 1
ATOM 9550 O O . GLU C 1 192 ? 14.863 19.719 23.119 1.000 18.478 194 GLU C O 1
ATOM 9556 N N . ALA C 1 193 ? 16.800 18.601 23.507 1.000 18.503 195 ALA C N 1
ATOM 9557 C CA . ALA C 1 193 ? 16.863 18.988 24.937 1.000 20.077 195 ALA C CA 1
ATOM 9558 C C . ALA C 1 193 ? 17.058 20.506 25.069 1.000 19.560 195 ALA C C 1
ATOM 9559 O O . ALA C 1 193 ? 16.480 21.126 25.998 1.000 20.186 195 ALA C O 1
ATOM 9561 N N . TYR C 1 194 ? 17.839 21.096 24.169 1.000 19.768 196 TYR C N 1
ATOM 9562 C CA . TYR C 1 194 ? 18.090 22.552 24.199 1.000 19.585 196 TYR C CA 1
ATOM 9563 C C . TYR C 1 194 ? 16.760 23.251 23.896 1.000 20.191 196 TYR C C 1
ATOM 9564 O O . TYR C 1 194 ? 16.370 24.150 24.635 1.000 19.813 196 TYR C O 1
ATOM 9573 N N . GLN C 1 195 ? 16.046 22.807 22.855 1.000 20.485 197 GLN C N 1
ATOM 9574 C CA . GLN C 1 195 ? 14.773 23.463 22.470 1.000 19.437 197 GLN C CA 1
ATOM 9575 C C . GLN C 1 195 ? 13.739 23.226 23.574 1.000 20.809 197 GLN C C 1
ATOM 9576 O O . GLN C 1 195 ? 12.983 24.176 23.890 1.000 21.821 197 GLN C O 1
ATOM 9582 N N . PHE C 1 196 ? 13.703 22.037 24.170 1.000 19.715 198 PHE C N 1
ATOM 9583 C CA . PHE C 1 196 ? 12.780 21.744 25.296 1.000 19.737 198 PHE C CA 1
ATOM 9584 C C . PHE C 1 196 ? 13.066 22.710 26.456 1.000 19.479 198 PHE C C 1
ATOM 9585 O O . PHE C 1 196 ? 12.123 23.172 27.114 1.000 19.615 198 PHE C O 1
ATOM 9593 N N . SER C 1 197 ? 14.334 23.025 26.685 1.000 20.414 199 SER C N 1
ATOM 9594 C CA . SER C 1 197 ? 14.776 23.893 27.806 1.000 21.263 199 SER C CA 1
ATOM 9595 C C . SER C 1 197 ? 14.381 25.341 27.533 1.000 20.742 199 SER C C 1
ATOM 9596 O O . SER C 1 197 ? 13.855 25.996 28.476 1.000 18.899 199 SER C O 1
ATOM 9599 N N . ILE C 1 198 ? 14.547 25.802 26.286 1.000 20.007 200 ILE C N 1
ATOM 9600 C CA . ILE C 1 198 ? 13.993 27.113 25.844 1.000 19.765 200 ILE C CA 1
ATOM 9601 C C . ILE C 1 198 ? 12.484 27.131 26.098 1.000 21.045 200 ILE C C 1
ATOM 9602 O O . ILE C 1 198 ? 11.973 28.051 26.790 1.000 20.185 200 ILE C O 1
ATOM 9607 N N . ASP C 1 199 ? 11.767 26.212 25.461 1.000 21.223 201 ASP C N 1
ATOM 9608 C CA . ASP C 1 199 ? 10.284 26.248 25.375 1.000 22.299 201 ASP C CA 1
ATOM 9609 C C . ASP C 1 199 ? 9.691 26.139 26.785 1.000 22.927 201 ASP C C 1
ATOM 9610 O O . ASP C 1 199 ? 8.971 27.070 27.172 1.000 23.262 201 ASP C O 1
ATOM 9615 N N . SER C 1 200 ? 9.963 25.054 27.504 1.000 21.340 202 SER C N 1
ATOM 9616 C CA . SER C 1 200 ? 9.313 24.758 28.804 1.000 21.739 202 SER C CA 1
ATOM 9617 C C . SER C 1 200 ? 9.917 25.625 29.902 1.000 22.209 202 SER C C 1
ATOM 9618 O O . SER C 1 200 ? 9.274 25.791 30.937 1.000 19.998 202 SER C O 1
ATOM 9621 N N . GLY C 1 201 ? 11.155 26.098 29.733 1.000 24.646 203 GLY C N 1
ATOM 9622 C CA . GLY C 1 201 ? 11.797 26.945 30.764 1.000 23.034 203 GLY C CA 1
ATOM 9623 C C . GLY C 1 201 ? 11.289 28.369 30.722 1.000 23.118 203 GLY C C 1
ATOM 9624 O O . GLY C 1 201 ? 11.521 29.105 31.706 1.000 24.771 203 GLY C O 1
ATOM 9625 N N . GLY C 1 202 ? 10.698 28.777 29.599 1.000 20.948 204 GLY C N 1
ATOM 9626 C CA . GLY C 1 202 ? 9.979 30.059 29.455 1.000 20.931 204 GLY C CA 1
ATOM 9627 C C . GLY C 1 202 ? 10.802 31.201 28.866 1.000 19.832 204 GLY C C 1
ATOM 9628 O O . GLY C 1 202 ? 10.194 32.214 28.480 1.000 18.259 204 GLY C O 1
ATOM 9629 N N . TYR C 1 203 ? 12.127 31.078 28.828 1.000 19.639 205 TYR C N 1
ATOM 9630 C CA . TYR C 1 203 ? 13.026 32.167 28.402 1.000 20.327 205 TYR C CA 1
ATOM 9631 C C . TYR C 1 203 ? 13.865 31.737 27.198 1.000 22.785 205 TYR C C 1
ATOM 9632 O O . TYR C 1 203 ? 14.391 30.596 27.170 1.000 21.109 205 TYR C O 1
ATOM 9641 N N . ASN C 1 204 ? 14.009 32.659 26.246 1.000 23.529 206 ASN C N 1
ATOM 9642 C CA . ASN C 1 204 ? 14.995 32.570 25.145 1.000 26.391 206 ASN C CA 1
ATOM 9643 C C . ASN C 1 204 ? 16.330 33.194 25.572 1.000 30.756 206 ASN C C 1
ATOM 9644 O O . ASN C 1 204 ? 17.358 32.623 25.181 1.000 32.991 206 ASN C O 1
ATOM 9649 N N . SER C 1 205 ? 16.359 34.283 26.376 1.000 26.011 207 SER C N 1
ATOM 9650 C CA . SER C 1 205 ? 17.621 35.053 26.584 1.000 23.666 207 SER C CA 1
ATOM 9651 C C . SER C 1 205 ? 18.550 34.339 27.573 1.000 25.433 207 SER C C 1
ATOM 9652 O O . SER C 1 205 ? 19.739 34.646 27.612 1.000 24.440 207 SER C O 1
ATOM 9655 N N . THR C 1 206 ? 18.066 33.417 28.389 1.000 24.454 208 THR C N 1
ATOM 9656 C CA . THR C 1 206 ? 18.927 32.841 29.464 1.000 26.626 208 THR C CA 1
ATOM 9657 C C . THR C 1 206 ? 19.949 31.852 28.894 1.000 24.390 208 THR C C 1
ATOM 9658 O O . THR C 1 206 ? 20.976 31.609 29.547 1.000 24.194 208 THR C O 1
ATOM 9662 N N . LEU C 1 207 ? 19.636 31.233 27.770 1.000 25.014 209 LEU C N 1
ATOM 9663 C CA . LEU C 1 207 ? 20.416 30.100 27.205 1.000 24.347 209 LEU C CA 1
ATOM 9664 C C . LEU C 1 207 ? 21.130 30.561 25.939 1.000 22.258 209 LEU C C 1
ATOM 9665 O O . LEU C 1 207 ? 21.602 29.708 25.196 1.000 24.849 209 LEU C O 1
ATOM 9670 N N . VAL C 1 208 ? 21.214 31.868 25.702 1.000 24.037 210 VAL C N 1
ATOM 9671 C CA . VAL C 1 208 ? 21.976 32.411 24.530 1.000 26.587 210 VAL C CA 1
ATOM 9672 C C . VAL C 1 208 ? 23.482 32.208 24.717 1.000 24.440 210 VAL C C 1
ATOM 9673 O O . VAL C 1 208 ? 23.917 31.737 25.772 1.000 22.009 210 VAL C O 1
ATOM 9677 N N . ASN C 1 209 ? 24.251 32.557 23.680 1.000 24.487 211 ASN C N 1
ATOM 9678 C CA . ASN C 1 209 ? 25.710 32.309 23.659 1.000 22.545 211 ASN C CA 1
ATOM 9679 C C . ASN C 1 209 ? 26.358 33.467 24.407 1.000 23.996 211 ASN C C 1
ATOM 9680 O O . ASN C 1 209 ? 26.968 34.297 23.755 1.000 20.697 211 ASN C O 1
ATOM 9685 N N . TRP C 1 210 ? 26.162 33.520 25.733 1.000 21.994 212 TRP C N 1
ATOM 9686 C CA . TRP C 1 210 ? 26.883 34.477 26.591 1.000 20.954 212 TRP C CA 1
ATOM 9687 C C . TRP C 1 210 ? 27.977 33.733 27.348 1.000 22.653 212 TRP C C 1
ATOM 9688 O O . TRP C 1 210 ? 28.141 32.510 27.150 1.000 22.222 212 TRP C O 1
ATOM 9699 N N . ASN C 1 211 ? 28.729 34.464 28.164 1.000 21.833 213 ASN C N 1
ATOM 9700 C CA . ASN C 1 211 ? 29.981 33.981 28.765 1.000 20.942 213 ASN C CA 1
ATOM 9701 C C . ASN C 1 211 ? 29.680 32.756 29.628 1.000 23.683 213 ASN C C 1
ATOM 9702 O O . ASN C 1 211 ? 28.888 32.908 30.572 1.000 22.104 213 ASN C O 1
ATOM 9707 N N . ALA C 1 212 ? 30.290 31.594 29.319 1.000 22.339 214 ALA C N 1
ATOM 9708 C CA . ALA C 1 212 ? 30.036 30.332 30.046 1.000 21.010 214 ALA C CA 1
ATOM 9709 C C . ALA C 1 212 ? 30.499 30.472 31.500 1.000 24.286 214 ALA C C 1
ATOM 9710 O O . ALA C 1 212 ? 29.831 29.915 32.379 1.000 23.461 214 ALA C O 1
ATOM 9712 N N . ALA C 1 213 ? 31.623 31.157 31.752 1.000 23.088 215 ALA C N 1
ATOM 9713 C CA . ALA C 1 213 ? 32.182 31.312 33.110 1.000 22.655 215 ALA C CA 1
ATOM 9714 C C . ALA C 1 213 ? 31.189 32.064 33.993 1.000 20.505 215 ALA C C 1
ATOM 9715 O O . ALA C 1 213 ? 31.088 31.738 35.164 1.000 22.303 215 ALA C O 1
ATOM 9717 N N . ASP C 1 214 ? 30.465 33.030 33.434 1.000 21.499 216 ASP C N 1
ATOM 9718 C CA . ASP C 1 214 ? 29.434 33.816 34.156 1.000 22.345 216 ASP C CA 1
ATOM 9719 C C . ASP C 1 214 ? 28.082 33.090 34.132 1.000 22.152 216 ASP C C 1
ATOM 9720 O O . ASP C 1 214 ? 27.396 33.091 35.177 1.000 24.236 216 ASP C O 1
ATOM 9725 N N . ALA C 1 215 ? 27.700 32.506 33.001 1.000 20.983 217 ALA C N 1
ATOM 9726 C CA . ALA C 1 215 ? 26.352 31.924 32.818 1.000 20.889 217 ALA C CA 1
ATOM 9727 C C . ALA C 1 215 ? 26.149 30.745 33.782 1.000 22.304 217 ALA C C 1
ATOM 9728 O O . ALA C 1 215 ? 25.050 30.624 34.346 1.000 22.014 217 ALA C O 1
ATOM 9730 N N . ILE C 1 216 ? 27.161 29.898 33.956 1.000 22.465 218 ILE C N 1
ATOM 9731 C CA . ILE C 1 216 ? 27.026 28.627 34.714 1.000 23.867 218 ILE C CA 1
ATOM 9732 C C . ILE C 1 216 ? 26.636 28.893 36.171 1.000 22.658 218 ILE C C 1
ATOM 9733 O O . ILE C 1 216 ? 25.580 28.421 36.595 1.000 22.758 218 ILE C O 1
ATOM 9738 N N . PRO C 1 217 ? 27.390 29.680 36.979 1.000 24.392 219 PRO C N 1
ATOM 9739 C CA . PRO C 1 217 ? 26.994 29.926 38.375 1.000 22.672 219 PRO C CA 1
ATOM 9740 C C . PRO C 1 217 ? 25.660 30.674 38.488 1.000 21.957 219 PRO C C 1
ATOM 9741 O O . PRO C 1 217 ? 24.858 30.346 39.309 1.000 23.032 219 PRO C O 1
ATOM 9745 N N . TRP C 1 218 ? 25.452 31.655 37.622 1.000 21.444 220 TRP C N 1
ATOM 9746 C CA . TRP C 1 218 ? 24.195 32.414 37.513 1.000 22.077 220 TRP C CA 1
ATOM 9747 C C . TRP C 1 218 ? 23.036 31.424 37.299 1.000 23.884 220 TRP C C 1
ATOM 9748 O O . TRP C 1 218 ? 22.012 31.552 37.986 1.000 21.634 220 TRP C O 1
ATOM 9759 N N . TYR C 1 219 ? 23.169 30.494 36.352 1.000 23.289 221 TYR C N 1
ATOM 9760 C CA . TYR C 1 219 ? 22.087 29.527 36.029 1.000 24.506 221 TYR C CA 1
ATOM 9761 C C . TYR C 1 219 ? 21.815 28.651 37.254 1.000 22.458 221 TYR C C 1
ATOM 9762 O O . TYR C 1 219 ? 20.638 28.449 37.568 1.000 20.319 221 TYR C O 1
ATOM 9771 N N . LEU C 1 220 ? 22.866 28.158 37.902 1.000 22.645 222 LEU C N 1
ATOM 9772 C CA . LEU C 1 220 ? 22.739 27.209 39.037 1.000 26.810 222 LEU C CA 1
ATOM 9773 C C . LEU C 1 220 ? 21.971 27.840 40.199 1.000 28.091 222 LEU C C 1
ATOM 9774 O O . LEU C 1 220 ? 21.147 27.137 40.808 1.000 30.537 222 LEU C O 1
ATOM 9779 N N . SER C 1 221 ? 22.191 29.119 40.475 1.000 29.350 223 SER C N 1
ATOM 9780 C CA . SER C 1 221 ? 21.635 29.785 41.675 1.000 35.943 223 SER C CA 1
ATOM 9781 C C . SER C 1 221 ? 20.165 30.156 41.433 1.000 37.311 223 SER C C 1
ATOM 9782 O O . SER C 1 221 ? 19.459 30.355 42.402 1.000 36.256 223 SER C O 1
ATOM 9785 N N . ASP C 1 222 ? 19.707 30.283 40.191 1.000 38.742 224 ASP C N 1
ATOM 9786 C CA . ASP C 1 222 ? 18.263 30.522 39.958 1.000 45.173 224 ASP C CA 1
ATOM 9787 C C . ASP C 1 222 ? 17.621 29.342 39.219 1.000 51.687 224 ASP C C 1
ATOM 9788 O O . ASP C 1 222 ? 17.086 28.417 39.903 1.000 55.988 224 ASP C O 1
ATOM 9793 N N . PHE C 1 223 ? 17.727 29.346 37.894 1.000 44.575 225 PHE C N 1
ATOM 9794 C CA . PHE C 1 223 ? 16.934 28.540 36.932 1.000 54.930 225 PHE C CA 1
ATOM 9795 C C . PHE C 1 223 ? 17.253 27.048 37.066 1.000 53.211 225 PHE C C 1
ATOM 9796 O O . PHE C 1 223 ? 16.649 26.262 36.316 1.000 72.215 225 PHE C O 1
ATOM 9804 N N . GLY C 1 224 ? 18.114 26.658 38.009 1.000 44.262 226 GLY C N 1
ATOM 9805 C CA . GLY C 1 224 ? 18.598 25.279 38.129 1.000 52.454 226 GLY C CA 1
ATOM 9806 C C . GLY C 1 224 ? 18.064 24.602 39.367 1.000 61.629 226 GLY C C 1
ATOM 9807 O O . GLY C 1 224 ? 16.994 23.957 39.300 1.000 58.710 226 GLY C O 1
ATOM 9808 N N . ILE C 1 225 ? 18.838 24.738 40.445 1.000 70.713 227 ILE C N 1
ATOM 9809 C CA . ILE C 1 225 ? 18.647 24.083 41.775 1.000 88.142 227 ILE C CA 1
ATOM 9810 C C . ILE C 1 225 ? 17.491 24.804 42.504 1.000 86.703 227 ILE C C 1
ATOM 9811 O O . ILE C 1 225 ? 17.705 25.939 42.994 1.000 84.188 227 ILE C O 1
ATOM 9816 N N . LYS C 1 226 ? 16.298 24.176 42.479 1.000 70.392 228 LYS C N 1
ATOM 9817 C CA . LYS C 1 226 ? 14.991 24.483 43.146 1.000 75.251 228 LYS C CA 1
ATOM 9818 C C . LYS C 1 226 ? 14.789 25.955 43.523 1.000 70.175 228 LYS C C 1
ATOM 9819 O O . LYS C 1 226 ? 14.556 26.299 44.689 1.000 58.169 228 LYS C O 1
ATOM 9825 N N . PRO C 1 227 ? 14.743 26.866 42.530 1.000 61.157 229 PRO C N 1
ATOM 9826 C CA . PRO C 1 227 ? 14.670 28.291 42.857 1.000 57.817 229 PRO C CA 1
ATOM 9827 C C . PRO C 1 227 ? 13.408 28.574 43.703 1.000 54.845 229 PRO C C 1
ATOM 9828 O O . PRO C 1 227 ? 12.328 28.140 43.284 1.000 42.901 229 PRO C O 1
ATOM 9832 N N . VAL C 1 228 ? 13.619 29.221 44.870 1.000 46.713 230 VAL C N 1
ATOM 9833 C CA . VAL C 1 228 ? 12.644 29.702 45.908 1.000 44.094 230 VAL C CA 1
ATOM 9834 C C . VAL C 1 228 ? 12.618 31.253 45.900 1.000 42.297 230 VAL C C 1
ATOM 9835 O O . VAL C 1 228 ? 13.689 31.882 46.117 1.000 38.730 230 VAL C O 1
ATOM 9839 N N . TYR C 1 229 ? 11.452 31.869 45.690 1.000 42.929 231 TYR C N 1
ATOM 9840 C CA . TYR C 1 229 ? 11.301 33.324 45.415 1.000 39.718 231 TYR C CA 1
ATOM 9841 C C . TYR C 1 229 ? 10.353 34.017 46.405 1.000 38.597 231 TYR C C 1
ATOM 9842 O O . TYR C 1 229 ? 9.415 33.378 46.864 1.000 49.594 231 TYR C O 1
ATOM 9851 N N . LYS C 1 230 ? 10.555 35.318 46.663 1.000 38.066 232 LYS C N 1
ATOM 9852 C CA . LYS C 1 230 ? 9.600 36.206 47.383 1.000 34.214 232 LYS C CA 1
ATOM 9853 C C . LYS C 1 230 ? 9.225 37.408 46.488 1.000 31.827 232 LYS C C 1
ATOM 9854 O O . LYS C 1 230 ? 10.104 37.983 45.825 1.000 26.146 232 LYS C O 1
ATOM 9860 N N . GLY C 1 231 ? 7.958 37.802 46.514 1.000 27.984 233 GLY C N 1
ATOM 9861 C CA . GLY C 1 231 ? 7.437 39.043 45.917 1.000 29.781 233 GLY C CA 1
ATOM 9862 C C . GLY C 1 231 ? 7.202 40.095 46.979 1.000 28.000 233 GLY C C 1
ATOM 9863 O O . GLY C 1 231 ? 7.387 39.778 48.180 1.000 27.926 233 GLY C O 1
ATOM 9864 N N . PHE C 1 232 ? 6.793 41.293 46.557 1.000 26.679 234 PHE C N 1
ATOM 9865 C CA . PHE C 1 232 ? 6.626 42.489 47.417 1.000 25.829 234 PHE C CA 1
ATOM 9866 C C . PHE C 1 232 ? 5.147 42.843 47.500 1.000 26.402 234 PHE C C 1
ATOM 9867 O O . PHE C 1 232 ? 4.526 43.147 46.477 1.000 25.925 234 PHE C O 1
ATOM 9875 N N . LYS C 1 233 ? 4.598 42.810 48.710 1.000 27.593 235 LYS C N 1
ATOM 9876 C CA . LYS C 1 233 ? 3.189 43.168 48.984 1.000 28.882 235 LYS C CA 1
ATOM 9877 C C . LYS C 1 233 ? 2.845 44.481 48.290 1.000 25.073 235 LYS C C 1
ATOM 9878 O O . LYS C 1 233 ? 1.767 44.549 47.657 1.000 22.458 235 LYS C O 1
ATOM 9884 N N . ASN C 1 234 ? 3.679 45.511 48.451 1.000 27.104 236 ASN C N 1
ATOM 9885 C CA . ASN C 1 234 ? 3.356 46.879 47.947 1.000 30.732 236 ASN C CA 1
ATOM 9886 C C . ASN C 1 234 ? 4.286 47.270 46.788 1.000 29.020 236 ASN C C 1
ATOM 9887 O O . ASN C 1 234 ? 4.327 48.441 46.445 1.000 27.494 236 ASN C O 1
ATOM 9892 N N . GLY C 1 235 ? 4.919 46.293 46.153 1.000 26.121 237 GLY C N 1
ATOM 9893 C CA . GLY C 1 235 ? 5.709 46.493 44.931 1.000 27.994 237 GLY C CA 1
ATOM 9894 C C . GLY C 1 235 ? 7.179 46.646 45.241 1.000 25.279 237 GLY C C 1
ATOM 9895 O O . GLY C 1 235 ? 7.519 47.313 46.238 1.000 23.611 237 GLY C O 1
ATOM 9896 N N . PHE C 1 236 ? 8.015 46.037 44.409 1.000 22.959 238 PHE C N 1
ATOM 9897 C CA . PHE C 1 236 ? 9.490 46.104 44.479 1.000 23.076 238 PHE C CA 1
ATOM 9898 C C . PHE C 1 236 ? 9.912 47.580 44.430 1.000 22.881 238 PHE C C 1
ATOM 9899 O O . PHE C 1 236 ? 10.951 47.956 45.029 1.000 22.483 238 PHE C O 1
ATOM 9907 N N . GLN C 1 237 ? 9.138 48.401 43.726 1.000 20.787 239 GLN C N 1
ATOM 9908 C CA . GLN C 1 237 ? 9.507 49.801 43.437 1.000 23.865 239 GLN C CA 1
ATOM 9909 C C . GLN C 1 237 ? 9.543 50.604 44.745 1.000 24.750 239 GLN C C 1
ATOM 9910 O O . GLN C 1 237 ? 10.248 51.629 44.788 1.000 26.416 239 GLN C O 1
ATOM 9916 N N . GLN C 1 238 ? 8.876 50.137 45.798 1.000 23.707 240 GLN C N 1
ATOM 9917 C CA . GLN C 1 238 ? 8.949 50.825 47.103 1.000 26.882 240 GLN C CA 1
ATOM 9918 C C . GLN C 1 238 ? 10.414 50.914 47.537 1.000 24.888 240 GLN C C 1
ATOM 9919 O O . GLN C 1 238 ? 10.746 51.841 48.307 1.000 23.349 240 GLN C O 1
ATOM 9925 N N . VAL C 1 239 ? 11.279 50.002 47.099 1.000 24.050 241 VAL C N 1
ATOM 9926 C CA . VAL C 1 239 ? 12.698 49.994 47.550 1.000 25.378 241 VAL C CA 1
ATOM 9927 C C . VAL C 1 239 ? 13.370 51.289 47.076 1.000 27.123 241 VAL C C 1
ATOM 9928 O O . VAL C 1 239 ? 13.866 52.067 47.908 1.000 25.911 241 VAL C O 1
ATOM 9932 N N . PRO C 1 240 ? 13.446 51.576 45.748 1.000 26.091 242 PRO C N 1
ATOM 9933 C CA . PRO C 1 240 ? 14.073 52.815 45.291 1.000 24.263 242 PRO C CA 1
ATOM 9934 C C . PRO C 1 240 ? 13.302 54.063 45.727 1.000 23.943 242 PRO C C 1
ATOM 9935 O O . PRO C 1 240 ? 13.927 55.041 46.036 1.000 24.193 242 PRO C O 1
ATOM 9939 N N . ILE C 1 241 ? 11.978 54.017 45.754 1.000 27.339 243 ILE C N 1
ATOM 9940 C CA . ILE C 1 241 ? 11.165 55.187 46.209 1.000 25.682 243 ILE C CA 1
ATOM 9941 C C . ILE C 1 241 ? 11.550 55.545 47.657 1.000 25.330 243 ILE C C 1
ATOM 9942 O O . ILE C 1 241 ? 11.784 56.722 47.925 1.000 25.165 243 ILE C O 1
ATOM 9947 N N . SER C 1 242 ? 11.670 54.567 48.554 1.000 25.802 244 SER C N 1
ATOM 9948 C CA . SER C 1 242 ? 12.029 54.765 49.987 1.000 23.372 244 SER C CA 1
ATOM 9949 C C . SER C 1 242 ? 13.426 55.376 50.086 1.000 25.312 244 SER C C 1
ATOM 9950 O O . SER C 1 242 ? 13.617 56.347 50.854 1.000 23.016 244 SER C O 1
ATOM 9953 N N . LEU C 1 243 ? 14.378 54.860 49.310 1.000 23.599 245 LEU C N 1
ATOM 9954 C CA . LEU C 1 243 ? 15.769 55.370 49.357 1.000 24.200 245 LEU C CA 1
ATOM 9955 C C . LEU C 1 243 ? 15.797 56.825 48.867 1.000 26.316 245 LEU C C 1
ATOM 9956 O O . LEU C 1 243 ? 16.521 57.652 49.482 1.000 26.212 245 LEU C O 1
ATOM 9961 N N . ALA C 1 244 ? 15.037 57.153 47.823 1.000 24.852 246 ALA C N 1
ATOM 9962 C CA . ALA C 1 244 ? 14.939 58.541 47.311 1.000 26.754 246 ALA C CA 1
ATOM 9963 C C . ALA C 1 244 ? 14.430 59.416 48.461 1.000 28.506 246 ALA C C 1
ATOM 9964 O O . ALA C 1 244 ? 15.042 60.442 48.737 1.000 30.899 246 ALA C O 1
ATOM 9966 N N . ASN C 1 245 ? 13.330 59.010 49.093 1.000 29.397 247 ASN C N 1
ATOM 9967 C CA . ASN C 1 245 ? 12.726 59.752 50.230 1.000 29.944 247 ASN C CA 1
ATOM 9968 C C . ASN C 1 245 ? 13.793 59.983 51.305 1.000 30.849 247 ASN C C 1
ATOM 9969 O O . ASN C 1 245 ? 13.935 61.142 51.701 1.000 28.378 247 ASN C O 1
ATOM 9974 N N . PHE C 1 246 ? 14.552 58.953 51.703 1.000 27.230 248 PHE C N 1
ATOM 9975 C CA . PHE C 1 246 ? 15.592 59.079 52.753 1.000 29.452 248 PHE C CA 1
ATOM 9976 C C . PHE C 1 246 ? 16.626 60.119 52.327 1.000 32.459 248 PHE C C 1
ATOM 9977 O O . PHE C 1 246 ? 17.038 60.971 53.142 1.000 27.901 248 PHE C O 1
ATOM 9985 N N . PHE C 1 247 ? 17.085 60.017 51.084 1.000 32.330 249 PHE C N 1
ATOM 9986 C CA . PHE C 1 247 ? 18.114 60.930 50.529 1.000 30.290 249 PHE C CA 1
ATOM 9987 C C . PHE C 1 247 ? 17.622 62.376 50.679 1.000 29.931 249 PHE C C 1
ATOM 9988 O O . PHE C 1 247 ? 18.422 63.205 51.132 1.000 27.906 249 PHE C O 1
ATOM 9996 N N . GLU C 1 248 ? 16.364 62.654 50.316 1.000 29.570 250 GLU C N 1
ATOM 9997 C CA . GLU C 1 248 ? 15.776 64.023 50.348 1.000 32.628 250 GLU C CA 1
ATOM 9998 C C . GLU C 1 248 ? 15.577 64.482 51.806 1.000 29.904 250 GLU C C 1
ATOM 9999 O O . GLU C 1 248 ? 15.938 65.630 52.105 1.000 27.329 250 GLU C O 1
ATOM 10005 N N . GLU C 1 249 ? 15.068 63.628 52.688 1.000 28.147 251 GLU C N 1
ATOM 10006 C CA . GLU C 1 249 ? 14.945 63.943 54.141 1.000 31.620 251 GLU C CA 1
ATOM 10007 C C . GLU C 1 249 ? 16.318 64.364 54.683 1.000 32.676 251 GLU C C 1
ATOM 10008 O O . GLU C 1 249 ? 16.368 65.204 55.601 1.000 29.938 251 GLU C O 1
ATOM 10014 N N . ASP C 1 250 ? 17.391 63.745 54.183 1.000 26.704 252 ASP C N 1
ATOM 10015 C CA . ASP C 1 250 ? 18.757 63.944 54.700 1.000 27.438 252 ASP C CA 1
ATOM 10016 C C . ASP C 1 250 ? 19.394 65.165 54.016 1.000 28.485 252 ASP C C 1
ATOM 10017 O O . ASP C 1 250 ? 20.587 65.452 54.307 1.000 28.775 252 ASP C O 1
ATOM 10022 N N . GLY C 1 251 ? 18.657 65.855 53.134 1.000 27.541 253 GLY C N 1
ATOM 10023 C CA . GLY C 1 251 ? 19.112 67.107 52.493 1.000 29.732 253 GLY C CA 1
ATOM 10024 C C . GLY C 1 251 ? 19.639 66.891 51.080 1.000 31.684 253 GLY C C 1
ATOM 10025 O O . GLY C 1 251 ? 20.186 67.835 50.491 1.000 28.121 253 GLY C O 1
ATOM 10026 N N . GLY C 1 252 ? 19.506 65.683 50.542 1.000 30.169 254 GLY C N 1
ATOM 10027 C CA . GLY C 1 252 ? 19.838 65.421 49.135 1.000 30.549 254 GLY C CA 1
ATOM 10028 C C . GLY C 1 252 ? 18.825 66.073 48.217 1.000 27.780 254 GLY C C 1
ATOM 10029 O O . GLY C 1 252 ? 17.709 66.293 48.639 1.000 26.305 254 GLY C O 1
ATOM 10030 N N . GLU C 1 253 ? 19.195 66.332 46.978 1.000 30.181 255 GLU C N 1
ATOM 10031 C CA . GLU C 1 253 ? 18.245 66.858 45.971 1.000 31.522 255 GLU C CA 1
ATOM 10032 C C . GLU C 1 253 ? 18.110 65.845 44.824 1.000 30.545 255 GLU C C 1
ATOM 10033 O O . GLU C 1 253 ? 19.138 65.370 44.288 1.000 27.730 255 GLU C O 1
ATOM 10039 N N . ILE C 1 254 ? 16.865 65.624 44.414 1.000 31.509 256 ILE C N 1
ATOM 10040 C CA . ILE C 1 254 ? 16.509 64.815 43.217 1.000 34.457 256 ILE C CA 1
ATOM 10041 C C . ILE C 1 254 ? 15.872 65.733 42.173 1.000 31.048 256 ILE C C 1
ATOM 10042 O O . ILE C 1 254 ? 14.889 66.398 42.503 1.000 29.868 256 ILE C O 1
ATOM 10047 N N . ARG C 1 255 ? 16.361 65.657 40.941 1.000 31.224 257 ARG C N 1
ATOM 10048 C CA . ARG C 1 255 ? 15.762 66.335 39.772 1.000 32.653 257 ARG C CA 1
ATOM 10049 C C . ARG C 1 255 ? 15.286 65.267 38.782 1.000 31.781 257 ARG C C 1
ATOM 10050 O O . ARG C 1 255 ? 16.129 64.534 38.209 1.000 30.364 257 ARG C O 1
ATOM 10058 N N . LEU C 1 256 ? 13.968 65.215 38.607 1.000 29.102 258 LEU C N 1
ATOM 10059 C CA . LEU C 1 256 ? 13.282 64.413 37.568 1.000 32.205 258 LEU C CA 1
ATOM 10060 C C . LEU C 1 256 ? 13.240 65.234 36.270 1.000 32.801 258 LEU C C 1
ATOM 10061 O O . LEU C 1 256 ? 13.471 66.450 36.337 1.000 32.170 258 LEU C O 1
ATOM 10066 N N . ASN C 1 257 ? 13.000 64.577 35.129 1.000 31.574 259 ASN C N 1
ATOM 10067 C CA . ASN C 1 257 ? 12.875 65.224 33.792 1.000 30.995 259 ASN C CA 1
ATOM 10068 C C . ASN C 1 257 ? 14.175 65.983 33.508 1.000 31.207 259 ASN C C 1
ATOM 10069 O O . ASN C 1 257 ? 14.141 67.003 32.841 1.000 34.126 259 ASN C O 1
ATOM 10074 N N . ALA C 1 258 ? 15.292 65.447 33.993 1.000 29.726 260 ALA C N 1
ATOM 10075 C CA . ALA C 1 258 ? 16.630 66.052 33.901 1.000 30.575 260 ALA C CA 1
ATOM 10076 C C . ALA C 1 258 ? 17.561 65.053 33.212 1.000 29.513 260 ALA C C 1
ATOM 10077 O O . ALA C 1 258 ? 18.282 64.314 33.896 1.000 29.773 260 ALA C O 1
ATOM 10079 N N . LYS C 1 259 ? 17.534 65.061 31.884 1.000 32.955 261 LYS C N 1
ATOM 10080 C CA . LYS C 1 259 ? 18.323 64.144 31.038 1.000 34.429 261 LYS C CA 1
ATOM 10081 C C . LYS C 1 259 ? 19.754 64.692 30.919 1.000 34.837 261 LYS C C 1
ATOM 10082 O O . LYS C 1 259 ? 19.920 65.831 30.455 1.000 35.983 261 LYS C O 1
ATOM 10088 N N . LEU C 1 260 ? 20.762 63.914 31.304 1.000 29.655 262 LEU C N 1
ATOM 10089 C CA . LEU C 1 260 ? 22.167 64.239 30.953 1.000 29.678 262 LEU C CA 1
ATOM 10090 C C . LEU C 1 260 ? 22.320 64.050 29.443 1.000 30.458 262 LEU C C 1
ATOM 10091 O O . LEU C 1 260 ? 22.060 62.922 28.980 1.000 30.209 262 LEU C O 1
ATOM 10096 N N . GLU C 1 261 ? 22.710 65.099 28.710 1.000 33.165 263 GLU C N 1
ATOM 10097 C CA . GLU C 1 261 ? 22.848 65.102 27.219 1.000 32.948 263 GLU C CA 1
ATOM 10098 C C . GLU C 1 261 ? 24.284 64.748 26.840 1.000 31.566 263 GLU C C 1
ATOM 10099 O O . GLU C 1 261 ? 24.515 64.243 25.730 1.000 32.250 263 GLU C O 1
ATOM 10105 N N . GLY C 1 262 ? 25.226 64.988 27.748 1.000 28.271 264 GLY C N 1
ATOM 10106 C CA . GLY C 1 262 ? 26.662 64.733 27.537 1.000 28.130 264 GLY C CA 1
ATOM 10107 C C . GLY C 1 262 ? 27.469 65.371 28.644 1.000 30.095 264 GLY C C 1
ATOM 10108 O O . GLY C 1 262 ? 26.901 66.170 29.408 1.000 35.674 264 GLY C O 1
ATOM 10109 N N . PHE C 1 263 ? 28.749 65.045 28.756 1.000 32.388 265 PHE C N 1
ATOM 10110 C CA . PHE C 1 263 ? 29.621 65.706 29.750 1.000 29.807 265 PHE C CA 1
ATOM 10111 C C . PHE C 1 263 ? 31.037 65.810 29.204 1.000 32.631 265 PHE C C 1
ATOM 10112 O O . PHE C 1 263 ? 31.514 64.916 28.464 1.000 36.668 265 PHE C O 1
ATOM 10120 N N . GLU C 1 264 ? 31.690 66.901 29.603 1.000 34.782 266 GLU C N 1
ATOM 10121 C CA . GLU C 1 264 ? 33.103 67.207 29.308 1.000 37.861 266 GLU C CA 1
ATOM 10122 C C . GLU C 1 264 ? 33.828 67.241 30.654 1.000 37.745 266 GLU C C 1
ATOM 10123 O O . GLU C 1 264 ? 33.179 67.568 31.675 1.000 39.324 266 GLU C O 1
ATOM 10129 N N . PHE C 1 265 ? 35.112 66.915 30.649 1.000 37.591 267 PHE C N 1
ATOM 10130 C CA . PHE C 1 265 ? 36.016 67.077 31.806 1.000 42.204 267 PHE C CA 1
ATOM 10131 C C . PHE C 1 265 ? 37.014 68.196 31.496 1.000 47.269 267 PHE C C 1
ATOM 10132 O O . PHE C 1 265 ? 37.922 67.963 30.683 1.000 48.437 267 PHE C O 1
ATOM 10140 N N . LYS C 1 266 ? 36.826 69.364 32.121 1.000 50.425 268 LYS C N 1
ATOM 10141 C CA . LYS C 1 266 ? 37.633 70.602 31.922 1.000 53.234 268 LYS C CA 1
ATOM 10142 C C . LYS C 1 266 ? 37.968 71.191 33.298 1.000 49.973 268 LYS C C 1
ATOM 10143 O O . LYS C 1 266 ? 37.037 71.309 34.121 1.000 45.062 268 LYS C O 1
ATOM 10149 N N . ASN C 1 267 ? 39.228 71.559 33.534 1.000 49.901 269 ASN C N 1
ATOM 10150 C CA . ASN C 1 267 ? 39.657 72.281 34.765 1.000 52.774 269 ASN C CA 1
ATOM 10151 C C . ASN C 1 267 ? 39.352 71.420 35.995 1.000 48.692 269 ASN C C 1
ATOM 10152 O O . ASN C 1 267 ? 38.790 71.965 36.970 1.000 41.135 269 ASN C O 1
ATOM 10157 N N . ASN C 1 268 ? 39.634 70.117 35.915 1.000 47.102 270 ASN C N 1
ATOM 10158 C CA . ASN C 1 268 ? 39.408 69.135 37.014 1.000 53.189 270 ASN C CA 1
ATOM 10159 C C . ASN C 1 268 ? 37.938 69.129 37.486 1.000 41.710 270 ASN C C 1
ATOM 10160 O O . ASN C 1 268 ? 37.686 68.730 38.630 1.000 42.796 270 ASN C O 1
ATOM 10165 N N . LEU C 1 269 ? 36.996 69.504 36.625 1.000 39.012 271 LEU C N 1
ATOM 10166 C CA . LEU C 1 269 ? 35.536 69.469 36.917 1.000 40.086 271 LEU C CA 1
ATOM 10167 C C . LEU C 1 269 ? 34.834 68.662 35.817 1.000 37.605 271 LEU C C 1
ATOM 10168 O O . LEU C 1 269 ? 35.327 68.624 34.688 1.000 38.596 271 LEU C O 1
ATOM 10173 N N . PHE C 1 270 ? 33.695 68.061 36.135 1.000 32.672 272 PHE C N 1
ATOM 10174 C CA . PHE C 1 270 ? 32.742 67.560 35.120 1.000 33.573 272 PHE C CA 1
ATOM 10175 C C . PHE C 1 270 ? 31.830 68.725 34.776 1.000 31.452 272 PHE C C 1
ATOM 10176 O O . PHE C 1 270 ? 31.271 69.316 35.709 1.000 31.003 272 PHE C O 1
ATOM 10184 N N . GLU C 1 271 ? 31.726 69.032 33.486 1.000 30.933 273 GLU C N 1
ATOM 10185 C CA . GLU C 1 271 ? 30.710 69.958 32.943 1.000 34.877 273 GLU C CA 1
ATOM 10186 C C . GLU C 1 271 ? 29.588 69.097 32.376 1.000 34.028 273 GLU C C 1
ATOM 10187 O O . GLU C 1 271 ? 29.812 68.446 31.344 1.000 34.052 273 GLU C O 1
ATOM 10193 N N . LEU C 1 272 ? 28.447 69.053 33.055 1.000 31.096 274 LEU C N 1
ATOM 10194 C CA . LEU C 1 272 ? 27.284 68.238 32.639 1.000 32.168 274 LEU C CA 1
ATOM 10195 C C . LEU C 1 272 ? 26.346 69.132 31.831 1.000 33.209 274 LEU C C 1
ATOM 10196 O O . LEU C 1 272 ? 25.959 70.190 32.354 1.000 35.738 274 LEU C O 1
ATOM 10201 N N . THR C 1 273 ? 25.955 68.715 30.638 1.000 30.939 275 THR C N 1
ATOM 10202 C CA . THR C 1 273 ? 24.874 69.399 29.893 1.000 35.425 275 THR C CA 1
ATOM 10203 C C . THR C 1 273 ? 23.550 68.723 30.254 1.000 33.945 275 THR C C 1
ATOM 10204 O O . THR C 1 273 ? 23.400 67.546 29.941 1.000 39.150 275 THR C O 1
ATOM 10208 N N . ILE C 1 274 ? 22.662 69.450 30.922 1.000 37.037 276 ILE C N 1
ATOM 10209 C CA . ILE C 1 274 ? 21.328 68.989 31.395 1.000 45.151 276 ILE C CA 1
ATOM 10210 C C . ILE C 1 274 ? 20.329 70.110 31.092 1.000 47.693 276 ILE C C 1
ATOM 10211 O O . ILE C 1 274 ? 20.535 71.233 31.614 1.000 46.728 276 ILE C O 1
ATOM 10216 N N . ASP C 1 275 ? 19.338 69.849 30.229 1.000 57.002 277 ASP C N 1
ATOM 10217 C CA . ASP C 1 275 ? 18.291 70.835 29.828 1.000 63.197 277 ASP C CA 1
ATOM 10218 C C . ASP C 1 275 ? 18.943 72.062 29.179 1.000 70.517 277 ASP C C 1
ATOM 10219 O O . ASP C 1 275 ? 18.501 73.188 29.478 1.000 79.414 277 ASP C O 1
ATOM 10224 N N . GLY C 1 276 ? 19.977 71.872 28.355 1.000 67.520 278 GLY C N 1
ATOM 10225 C CA . GLY C 1 276 ? 20.723 72.964 27.695 1.000 63.045 278 GLY C CA 1
ATOM 10226 C C . GLY C 1 276 ? 21.437 73.920 28.657 1.000 62.595 278 GLY C C 1
ATOM 10227 O O . GLY C 1 276 ? 21.892 74.977 28.184 1.000 59.373 278 GLY C O 1
ATOM 10228 N N . GLU C 1 277 ? 21.576 73.564 29.941 1.000 61.173 279 GLU C N 1
ATOM 10229 C CA . GLU C 1 277 ? 22.393 74.302 30.942 1.000 54.319 279 GLU C CA 1
ATOM 10230 C C . GLU C 1 277 ? 23.637 73.485 31.282 1.000 50.098 279 GLU C C 1
ATOM 10231 O O . GLU C 1 277 ? 23.574 72.248 31.187 1.000 40.793 279 GLU C O 1
ATOM 10237 N N . ILE C 1 278 ? 24.715 74.151 31.687 1.000 39.601 280 ILE C N 1
ATOM 10238 C CA . ILE C 1 278 ? 25.944 73.466 32.159 1.000 34.977 280 ILE C CA 1
ATOM 10239 C C . ILE C 1 278 ? 25.930 73.479 33.689 1.000 35.866 280 ILE C C 1
ATOM 10240 O O . ILE C 1 278 ? 25.703 74.574 34.308 1.000 33.105 280 ILE C O 1
ATOM 10245 N N . ILE C 1 279 ? 26.146 72.296 34.279 1.000 29.828 281 ILE C N 1
ATOM 10246 C CA . ILE C 1 279 ? 26.326 72.139 35.747 1.000 31.199 281 ILE C CA 1
ATOM 10247 C C . ILE C 1 279 ? 27.704 71.553 36.011 1.000 30.368 281 ILE C C 1
ATOM 10248 O O . ILE C 1 279 ? 28.057 70.568 35.373 1.000 32.222 281 ILE C O 1
ATOM 10253 N N . GLU C 1 280 ? 28.447 72.149 36.933 1.000 30.946 282 GLU C N 1
ATOM 10254 C CA . GLU C 1 280 ? 29.809 71.688 37.279 1.000 35.557 282 GLU C CA 1
ATOM 10255 C C . GLU C 1 280 ? 29.672 70.766 38.484 1.000 33.035 282 GLU C C 1
ATOM 10256 O O . GLU C 1 280 ? 28.927 71.109 39.418 1.000 36.945 282 GLU C O 1
ATOM 10262 N N . ALA C 1 281 ? 30.397 69.661 38.464 1.000 30.249 283 ALA C N 1
ATOM 10263 C CA . ALA C 1 281 ? 30.419 68.697 39.577 1.000 30.958 283 ALA C CA 1
ATOM 10264 C C . ALA C 1 281 ? 31.847 68.223 39.730 1.000 27.936 283 ALA C C 1
ATOM 10265 O O . ALA C 1 281 ? 32.535 68.090 38.718 1.000 27.881 283 ALA C O 1
ATOM 10267 N N . THR C 1 282 ? 32.295 67.949 40.943 1.000 31.269 284 THR C N 1
ATOM 10268 C CA . THR C 1 282 ? 33.680 67.457 41.096 1.000 31.104 284 THR C CA 1
ATOM 10269 C C . THR C 1 282 ? 33.696 65.938 40.867 1.000 31.573 284 THR C C 1
ATOM 10270 O O . THR C 1 282 ? 34.698 65.468 40.302 1.000 30.410 284 THR C O 1
ATOM 10274 N N . GLN C 1 283 ? 32.641 65.197 41.240 1.000 30.479 285 GLN C N 1
ATOM 10275 C CA . GLN C 1 283 ? 32.530 63.741 40.923 1.000 28.245 285 GLN C CA 1
ATOM 10276 C C . GLN C 1 283 ? 31.245 63.453 40.140 1.000 27.056 285 GLN C C 1
ATOM 10277 O O . GLN C 1 283 ? 30.180 64.081 40.424 1.000 26.953 285 GLN C O 1
ATOM 10283 N N . LEU C 1 284 ? 31.335 62.516 39.201 1.000 27.170 286 LEU C N 1
ATOM 10284 C CA . LEU C 1 284 ? 30.176 62.068 38.386 1.000 28.123 286 LEU C CA 1
ATOM 10285 C C . LEU C 1 284 ? 30.009 60.546 38.530 1.000 27.211 286 LEU C C 1
ATOM 10286 O O . LEU C 1 284 ? 30.973 59.766 38.269 1.000 27.967 286 LEU C O 1
ATOM 10291 N N . ILE C 1 285 ? 28.813 60.143 38.942 1.000 27.468 287 ILE C N 1
ATOM 10292 C CA . ILE C 1 285 ? 28.429 58.714 39.094 1.000 26.085 287 ILE C CA 1
ATOM 10293 C C . ILE C 1 285 ? 27.317 58.441 38.080 1.000 25.348 287 ILE C C 1
ATOM 10294 O O . ILE C 1 285 ? 26.269 59.139 38.136 1.000 26.053 287 ILE C O 1
ATOM 10299 N N . LEU C 1 286 ? 27.561 57.498 37.172 1.000 22.395 288 LEU C N 1
ATOM 10300 C CA . LEU C 1 286 ? 26.572 57.062 36.152 1.000 23.470 288 LEU C CA 1
ATOM 10301 C C . LEU C 1 286 ? 25.994 55.731 36.640 1.000 24.256 288 LEU C C 1
ATOM 10302 O O . LEU C 1 286 ? 26.723 54.698 36.638 1.000 22.638 288 LEU C O 1
ATOM 10307 N N . ALA C 1 287 ? 24.764 55.786 37.155 1.000 23.882 289 ALA C N 1
ATOM 10308 C CA . ALA C 1 287 ? 24.055 54.616 37.735 1.000 24.554 289 ALA C CA 1
ATOM 10309 C C . ALA C 1 287 ? 23.089 54.132 36.666 1.000 21.873 289 ALA C C 1
ATOM 10310 O O . ALA C 1 287 ? 21.920 54.412 36.757 1.000 21.326 289 ALA C O 1
ATOM 10312 N N . MET C 1 288 ? 23.620 53.492 35.636 1.000 24.386 290 MET C N 1
ATOM 10313 C CA . MET C 1 288 ? 22.864 53.251 34.393 1.000 23.804 290 MET C CA 1
ATOM 10314 C C . MET C 1 288 ? 23.529 52.120 33.615 1.000 22.088 290 MET C C 1
ATOM 10315 O O . MET C 1 288 ? 24.726 51.881 33.758 1.000 20.653 290 MET C O 1
ATOM 10320 N N . PRO C 1 289 ? 22.741 51.349 32.831 1.000 21.119 291 PRO C N 1
ATOM 10321 C CA . PRO C 1 289 ? 23.276 50.215 32.092 1.000 21.879 291 PRO C CA 1
ATOM 10322 C C . PRO C 1 289 ? 24.017 50.631 30.808 1.000 24.402 291 PRO C C 1
ATOM 10323 O O . PRO C 1 289 ? 23.996 51.792 30.430 1.000 22.767 291 PRO C O 1
ATOM 10327 N N . ARG C 1 290 ? 24.553 49.645 30.098 1.000 24.886 292 ARG C N 1
ATOM 10328 C CA . ARG C 1 290 ? 25.388 49.860 28.892 1.000 25.755 292 ARG C CA 1
ATOM 10329 C C . ARG C 1 290 ? 24.674 50.779 27.893 1.000 25.801 292 ARG C C 1
ATOM 10330 O O . ARG C 1 290 ? 25.303 51.707 27.375 1.000 26.335 292 ARG C O 1
ATOM 10338 N N . ARG C 1 291 ? 23.423 50.507 27.567 1.000 24.582 293 ARG C N 1
ATOM 10339 C CA . ARG C 1 291 ? 22.759 51.256 26.482 1.000 25.647 293 ARG C CA 1
ATOM 10340 C C . ARG C 1 291 ? 22.735 52.737 26.868 1.000 28.857 293 ARG C C 1
ATOM 10341 O O . ARG C 1 291 ? 22.825 53.592 25.958 1.000 27.381 293 ARG C O 1
ATOM 10349 N N . SER C 1 292 ? 22.564 53.031 28.159 1.000 24.136 294 SER C N 1
ATOM 10350 C CA . SER C 1 292 ? 22.488 54.423 28.664 1.000 24.331 294 SER C CA 1
ATOM 10351 C C . SER C 1 292 ? 23.852 55.091 28.479 1.000 25.720 294 SER C C 1
ATOM 10352 O O . SER C 1 292 ? 23.880 56.260 28.027 1.000 26.168 294 SER C O 1
ATOM 10355 N N . LEU C 1 293 ? 24.936 54.349 28.743 1.000 24.409 295 LEU C N 1
ATOM 10356 C CA . LEU C 1 293 ? 26.328 54.791 28.493 1.000 24.616 295 LEU C CA 1
ATOM 10357 C C . LEU C 1 293 ? 26.531 54.993 26.983 1.000 26.597 295 LEU C C 1
ATOM 10358 O O . LEU C 1 293 ? 27.126 56.031 26.617 1.000 27.486 295 LEU C O 1
ATOM 10363 N N . ASP C 1 294 ? 26.040 54.078 26.137 1.000 24.561 296 ASP C N 1
ATOM 10364 C CA . ASP C 1 294 ? 26.202 54.156 24.662 1.000 25.286 296 ASP C CA 1
ATOM 10365 C C . ASP C 1 294 ? 25.539 55.443 24.165 1.000 25.734 296 ASP C C 1
ATOM 10366 O O . ASP C 1 294 ? 26.137 56.127 23.333 1.000 28.002 296 ASP C O 1
ATOM 10371 N N . LEU C 1 295 ? 24.359 55.780 24.672 1.000 23.582 297 LEU C N 1
ATOM 10372 C CA . LEU C 1 295 ? 23.625 56.970 24.208 1.000 27.173 297 LEU C CA 1
ATOM 10373 C C . LEU C 1 295 ? 24.385 58.256 24.585 1.000 27.549 297 LEU C C 1
ATOM 10374 O O . LEU C 1 295 ? 24.150 59.265 23.923 1.000 25.709 297 LEU C O 1
ATOM 10379 N N . LEU C 1 296 ? 25.244 58.225 25.598 1.000 26.420 298 LEU C N 1
ATOM 10380 C CA . LEU C 1 296 ? 25.974 59.433 26.065 1.000 28.042 298 LEU C CA 1
ATOM 10381 C C . LEU C 1 296 ? 27.308 59.578 25.328 1.000 28.683 298 LEU C C 1
ATOM 10382 O O . LEU C 1 296 ? 27.927 60.652 25.451 1.000 29.483 298 LEU C O 1
ATOM 10387 N N . THR C 1 297 ? 27.746 58.535 24.621 1.000 29.399 299 THR C N 1
ATOM 10388 C CA . THR C 1 297 ? 29.142 58.382 24.165 1.000 33.570 299 THR C CA 1
ATOM 10389 C C . THR C 1 297 ? 29.505 59.458 23.124 1.000 34.967 299 THR C C 1
ATOM 10390 O O . THR C 1 297 ? 30.640 59.943 23.223 1.000 35.787 299 THR C O 1
ATOM 10394 N N . ASN C 1 298 ? 28.628 59.796 22.171 1.000 35.803 300 ASN C N 1
ATOM 10395 C CA . ASN C 1 298 ? 28.945 60.777 21.092 1.000 38.310 300 ASN C CA 1
ATOM 10396 C C . ASN C 1 298 ? 29.183 62.173 21.707 1.000 36.948 300 ASN C C 1
ATOM 10397 O O . ASN C 1 298 ? 30.005 62.904 21.164 1.000 36.701 300 ASN C O 1
ATOM 10402 N N . THR C 1 299 ? 28.556 62.518 22.831 1.000 36.960 301 THR C N 1
ATOM 10403 C CA . THR C 1 299 ? 28.676 63.858 23.469 1.000 38.228 301 THR C CA 1
ATOM 10404 C C . THR C 1 299 ? 29.488 63.783 24.778 1.000 35.819 301 THR C C 1
ATOM 10405 O O . THR C 1 299 ? 29.364 64.711 25.594 1.000 34.923 301 THR C O 1
ATOM 10409 N N . SER C 1 300 ? 30.285 62.729 24.995 1.000 33.718 302 SER C N 1
ATOM 10410 C CA . SER C 1 300 ? 31.027 62.498 26.264 1.000 31.736 302 SER C CA 1
ATOM 10411 C C . SER C 1 300 ? 32.378 61.862 25.956 1.000 32.040 302 SER C C 1
ATOM 10412 O O . SER C 1 300 ? 32.542 60.651 26.066 1.000 35.728 302 SER C O 1
ATOM 10415 N N . PRO C 1 301 ? 33.400 62.665 25.567 1.000 36.774 303 PRO C N 1
ATOM 10416 C CA . PRO C 1 301 ? 34.718 62.133 25.209 1.000 33.337 303 PRO C CA 1
ATOM 10417 C C . PRO C 1 301 ? 35.297 61.061 26.136 1.000 31.755 303 PRO C C 1
ATOM 10418 O O . PRO C 1 301 ? 35.958 60.178 25.657 1.000 34.568 303 PRO C O 1
ATOM 10422 N N . LYS C 1 302 ? 35.101 61.167 27.450 1.000 33.620 304 LYS C N 1
ATOM 10423 C CA . LYS C 1 302 ? 35.698 60.196 28.397 1.000 31.317 304 LYS C CA 1
ATOM 10424 C C . LYS C 1 302 ? 35.099 58.805 28.135 1.000 32.606 304 LYS C C 1
ATOM 10425 O O . LYS C 1 302 ? 35.849 57.822 28.216 1.000 30.554 304 LYS C O 1
ATOM 10431 N N . LEU C 1 303 ? 33.811 58.704 27.802 1.000 32.429 305 LEU C N 1
ATOM 10432 C CA . LEU C 1 303 ? 33.155 57.398 27.512 1.000 32.701 305 LEU C CA 1
ATOM 10433 C C . LEU C 1 303 ? 33.761 56.804 26.233 1.000 33.365 305 LEU C C 1
ATOM 10434 O O . LEU C 1 303 ? 33.910 55.585 26.189 1.000 29.545 305 LEU C O 1
ATOM 10439 N N . GLN C 1 304 ? 34.203 57.638 25.289 1.000 34.031 306 GLN C N 1
ATOM 10440 C CA . GLN C 1 304 ? 34.841 57.171 24.019 1.000 36.091 306 GLN C CA 1
ATOM 10441 C C . GLN C 1 304 ? 36.179 56.492 24.327 1.000 36.336 306 GLN C C 1
ATOM 10442 O O . GLN C 1 304 ? 36.624 55.708 23.496 1.000 37.339 306 GLN C O 1
ATOM 10448 N N . GLU C 1 305 ? 36.791 56.777 25.482 1.000 37.142 307 GLU C N 1
ATOM 10449 C CA . GLU C 1 305 ? 38.096 56.197 25.882 1.000 39.318 307 GLU C CA 1
ATOM 10450 C C . GLU C 1 305 ? 37.891 54.784 26.450 1.000 35.047 307 GLU C C 1
ATOM 10451 O O . GLU C 1 305 ? 38.897 54.096 26.597 1.000 33.605 307 GLU C O 1
ATOM 10457 N N . ILE C 1 306 ? 36.668 54.383 26.821 1.000 32.461 308 ILE C N 1
ATOM 10458 C CA . ILE C 1 306 ? 36.450 53.113 27.582 1.000 34.295 308 ILE C CA 1
ATOM 10459 C C . ILE C 1 306 ? 35.421 52.230 26.865 1.000 35.649 308 ILE C C 1
ATOM 10460 O O . ILE C 1 306 ? 34.675 51.529 27.552 1.000 33.234 308 ILE C O 1
ATOM 10465 N N . GLN C 1 307 ? 35.427 52.235 25.531 1.000 38.090 309 GLN C N 1
ATOM 10466 C CA . GLN C 1 307 ? 34.462 51.481 24.682 1.000 39.004 309 GLN C CA 1
ATOM 10467 C C . GLN C 1 307 ? 34.534 49.984 24.970 1.000 35.356 309 GLN C C 1
ATOM 10468 O O . GLN C 1 307 ? 33.490 49.359 24.973 1.000 38.269 309 GLN C O 1
ATOM 10474 N N . SER C 1 308 ? 35.720 49.417 25.164 1.000 34.422 310 SER C N 1
ATOM 10475 C CA . SER C 1 308 ? 35.875 47.951 25.303 1.000 38.293 310 SER C CA 1
ATOM 10476 C C . SER C 1 308 ? 35.297 47.519 26.662 1.000 36.314 310 SER C C 1
ATOM 10477 O O . SER C 1 308 ? 34.715 46.405 26.717 1.000 39.423 310 SER C O 1
ATOM 10480 N N . LEU C 1 309 ? 35.393 48.376 27.695 1.000 31.184 311 LEU C N 1
ATOM 10481 C CA . LEU C 1 309 ? 34.750 48.136 29.014 1.000 31.295 311 LEU C CA 1
ATOM 10482 C C . LEU C 1 309 ? 33.226 48.200 28.858 1.000 28.480 311 LEU C C 1
ATOM 10483 O O . LEU C 1 309 ? 32.541 47.233 29.251 1.000 25.277 311 LEU C O 1
ATOM 10488 N N . ILE C 1 310 ? 32.718 49.293 28.298 1.000 24.733 312 ILE C N 1
ATOM 10489 C CA . ILE C 1 310 ? 31.256 49.512 28.129 1.000 28.116 312 ILE C CA 1
ATOM 10490 C C . ILE C 1 310 ? 30.657 48.364 27.287 1.000 28.811 312 ILE C C 1
ATOM 10491 O O . ILE C 1 310 ? 29.556 47.876 27.647 1.000 28.721 312 ILE C O 1
ATOM 10496 N N . GLY C 1 311 ? 31.359 47.960 26.227 1.000 24.762 313 GLY C N 1
ATOM 10497 C CA . GLY C 1 311 ? 30.943 46.939 25.246 1.000 24.061 313 GLY C CA 1
ATOM 10498 C C . GLY C 1 311 ? 31.103 45.507 25.751 1.000 23.691 313 GLY C C 1
ATOM 10499 O O . GLY C 1 311 ? 30.915 44.577 24.951 1.000 22.527 313 GLY C O 1
ATOM 10500 N N . SER C 1 312 ? 31.395 45.295 27.037 1.000 22.716 314 SER C N 1
ATOM 10501 C CA . SER C 1 312 ? 31.735 43.944 27.558 1.000 24.028 314 SER C CA 1
ATOM 10502 C C . SER C 1 312 ? 30.452 43.162 27.936 1.000 23.124 314 SER C C 1
ATOM 10503 O O . SER C 1 312 ? 30.539 41.994 28.301 1.000 22.362 314 SER C O 1
ATOM 10506 N N . VAL C 1 313 ? 29.283 43.774 27.826 1.000 23.289 315 VAL C N 1
ATOM 10507 C CA . VAL C 1 313 ? 27.977 43.119 28.092 1.000 22.928 315 VAL C CA 1
ATOM 10508 C C . VAL C 1 313 ? 27.067 43.387 26.897 1.000 23.375 315 VAL C C 1
ATOM 10509 O O . VAL C 1 313 ? 27.318 44.369 26.151 1.000 23.295 315 VAL C O 1
ATOM 10513 N N . THR C 1 314 ? 26.010 42.583 26.770 1.000 21.746 316 THR C N 1
ATOM 10514 C CA . THR C 1 314 ? 24.987 42.716 25.702 1.000 21.380 316 THR C CA 1
ATOM 10515 C C . THR C 1 314 ? 23.646 42.944 26.380 1.000 21.847 316 THR C C 1
ATOM 10516 O O . THR C 1 314 ? 23.254 42.166 27.250 1.000 22.282 316 THR C O 1
ATOM 10520 N N . PRO C 1 315 ? 22.886 43.992 26.007 1.000 20.270 317 PRO C N 1
ATOM 10521 C CA . PRO C 1 315 ? 21.541 44.156 26.527 1.000 20.717 317 PRO C CA 1
ATOM 10522 C C . PRO C 1 315 ? 20.626 43.036 26.011 1.000 20.892 317 PRO C C 1
ATOM 10523 O O . PRO C 1 315 ? 20.758 42.632 24.879 1.000 20.423 317 PRO C O 1
ATOM 10527 N N . ARG C 1 316 ? 19.724 42.582 26.880 1.000 20.482 318 ARG C N 1
ATOM 10528 C CA . ARG C 1 316 ? 18.759 41.500 26.616 1.000 19.178 318 ARG C CA 1
ATOM 10529 C C . ARG C 1 316 ? 17.356 42.031 26.883 1.000 19.630 318 ARG C C 1
ATOM 10530 O O . ARG C 1 316 ? 16.900 42.045 28.039 1.000 20.134 318 ARG C O 1
ATOM 10538 N N . PRO C 1 317 ? 16.627 42.454 25.827 1.000 20.380 319 PRO C N 1
ATOM 10539 C CA . PRO C 1 317 ? 15.262 42.916 25.980 1.000 20.195 319 PRO C CA 1
ATOM 10540 C C . PRO C 1 317 ? 14.414 41.882 26.743 1.000 21.897 319 PRO C C 1
ATOM 10541 O O . PRO C 1 317 ? 14.639 40.693 26.615 1.000 24.053 319 PRO C O 1
ATOM 10545 N N . LEU C 1 318 ? 13.474 42.396 27.527 1.000 21.163 320 LEU C N 1
ATOM 10546 C CA . LEU C 1 318 ? 12.397 41.654 28.195 1.000 20.540 320 LEU C CA 1
ATOM 10547 C C . LEU C 1 318 ? 11.110 42.433 27.963 1.000 21.044 320 LEU C C 1
ATOM 10548 O O . LEU C 1 318 ? 11.172 43.680 27.891 1.000 19.941 320 LEU C O 1
ATOM 10553 N N . PHE C 1 319 ? 9.988 41.718 27.863 1.000 19.873 321 PHE C N 1
ATOM 10554 C CA . PHE C 1 319 ? 8.666 42.308 27.582 1.000 19.875 321 PHE C CA 1
ATOM 10555 C C . PHE C 1 319 ? 7.664 41.711 28.559 1.000 20.777 321 PHE C C 1
ATOM 10556 O O . PHE C 1 319 ? 7.635 40.488 28.709 1.000 18.656 321 PHE C O 1
ATOM 10564 N N . LYS C 1 320 ? 6.836 42.552 29.180 1.000 21.131 322 LYS C N 1
ATOM 10565 C CA . LYS C 1 320 ? 5.731 42.084 30.047 1.000 20.922 322 LYS C CA 1
ATOM 10566 C C . LYS C 1 320 ? 4.471 42.823 29.643 1.000 21.173 322 LYS C C 1
ATOM 10567 O O . LYS C 1 320 ? 4.553 44.046 29.344 1.000 23.416 322 LYS C O 1
ATOM 10573 N N . VAL C 1 321 ? 3.351 42.105 29.643 1.000 21.491 323 VAL C N 1
ATOM 10574 C CA . VAL C 1 321 ? 2.002 42.704 29.472 1.000 20.764 323 VAL C CA 1
ATOM 10575 C C . VAL C 1 321 ? 1.063 41.990 30.428 1.000 22.371 323 VAL C C 1
ATOM 10576 O O . VAL C 1 321 ? 1.079 40.736 30.454 1.000 24.654 323 VAL C O 1
ATOM 10580 N N . PHE C 1 322 ? 0.284 42.769 31.180 1.000 22.595 324 PHE C N 1
ATOM 10581 C CA . PHE C 1 322 ? -0.710 42.292 32.167 1.000 20.486 324 PHE C CA 1
ATOM 10582 C C . PHE C 1 322 ? -2.105 42.527 31.615 1.000 20.636 324 PHE C C 1
ATOM 10583 O O . PHE C 1 322 ? -2.298 43.547 30.962 1.000 23.572 324 PHE C O 1
ATOM 10591 N N . THR C 1 323 ? -3.033 41.615 31.887 1.000 20.972 325 THR C N 1
ATOM 10592 C CA . THR C 1 323 ? -4.465 41.753 31.537 1.000 21.513 325 THR C CA 1
ATOM 10593 C C . THR C 1 323 ? -5.290 41.436 32.787 1.000 21.399 325 THR C C 1
ATOM 10594 O O . THR C 1 323 ? -4.836 40.611 33.599 1.000 21.958 325 THR C O 1
ATOM 10598 N N . THR C 1 324 ? -6.444 42.080 32.917 1.000 22.397 326 THR C N 1
ATOM 10599 C CA . THR C 1 324 ? -7.380 41.897 34.051 1.000 22.970 326 THR C CA 1
ATOM 10600 C C . THR C 1 324 ? -8.741 41.478 33.506 1.000 22.748 326 THR C C 1
ATOM 10601 O O . THR C 1 324 ? -9.034 41.726 32.315 1.000 24.856 326 THR C O 1
ATOM 10605 N N . TYR C 1 325 ? -9.509 40.825 34.359 1.000 23.778 327 TYR C N 1
ATOM 10606 C CA . TYR C 1 325 ? -10.799 40.177 34.042 1.000 23.400 327 TYR C CA 1
ATOM 10607 C C . TYR C 1 325 ? -11.696 40.310 35.260 1.000 22.112 327 TYR C C 1
ATOM 10608 O O . TYR C 1 325 ? -11.173 40.512 36.349 1.000 21.576 327 TYR C O 1
ATOM 10617 N N . SER C 1 326 ? -13.000 40.186 35.061 1.000 23.091 328 SER C N 1
ATOM 10618 C CA . SER C 1 326 ? -13.997 40.265 36.151 1.000 25.228 328 SER C CA 1
ATOM 10619 C C . SER C 1 326 ? -13.957 38.970 36.972 1.000 25.140 328 SER C C 1
ATOM 10620 O O . SER C 1 326 ? -14.478 38.973 38.080 1.000 25.168 328 SER C O 1
ATOM 10623 N N . SER C 1 327 ? -13.314 37.912 36.466 1.000 24.961 329 SER C N 1
ATOM 10624 C CA . SER C 1 327 ? -13.203 36.604 37.164 1.000 24.104 329 SER C CA 1
ATOM 10625 C C . SER C 1 327 ? -11.927 35.887 36.724 1.000 23.316 329 SER C C 1
ATOM 10626 O O . SER C 1 327 ? -11.418 36.099 35.631 1.000 23.271 329 SER C O 1
ATOM 10629 N N . PRO C 1 328 ? -11.351 35.022 37.576 1.000 22.449 330 PRO C N 1
ATOM 10630 C CA . PRO C 1 328 ? -10.164 34.263 37.199 1.000 22.167 330 PRO C CA 1
ATOM 10631 C C . PRO C 1 328 ? -10.581 33.024 36.394 1.000 21.007 330 PRO C C 1
ATOM 10632 O O . PRO C 1 328 ? -10.653 31.943 36.924 1.000 20.545 330 PRO C O 1
ATOM 10636 N N . TRP C 1 329 ? -10.855 33.237 35.109 1.000 22.112 331 TRP C N 1
ATOM 10637 C CA . TRP C 1 329 ? -11.477 32.237 34.206 1.000 20.886 331 TRP C CA 1
ATOM 10638 C C . TRP C 1 329 ? -10.556 31.020 34.045 1.000 21.335 331 TRP C C 1
ATOM 10639 O O . TRP C 1 329 ? -11.070 29.923 33.808 1.000 19.069 331 TRP C O 1
ATOM 10650 N N . TRP C 1 330 ? -9.248 31.218 34.183 1.000 19.274 332 TRP C N 1
ATOM 10651 C CA . TRP C 1 330 ? -8.239 30.139 34.065 1.000 20.737 332 TRP C CA 1
ATOM 10652 C C . TRP C 1 330 ? -8.495 29.011 35.078 1.000 22.210 332 TRP C C 1
ATOM 10653 O O . TRP C 1 330 ? -8.054 27.875 34.806 1.000 21.591 332 TRP C O 1
ATOM 10664 N N . ARG C 1 331 ? -9.154 29.295 36.210 1.000 21.186 333 ARG C N 1
ATOM 10665 C CA . ARG C 1 331 ? -9.354 28.302 37.292 1.000 22.412 333 ARG C CA 1
ATOM 10666 C C . ARG C 1 331 ? -10.179 27.143 36.759 1.000 21.876 333 ARG C C 1
ATOM 10667 O O . ARG C 1 331 ? -10.070 26.061 37.327 1.000 21.979 333 ARG C O 1
ATOM 10675 N N . ASN C 1 332 ? -10.928 27.376 35.679 1.000 21.011 334 ASN C N 1
ATOM 10676 C CA . ASN C 1 332 ? -11.793 26.346 35.050 1.000 23.151 334 ASN C CA 1
ATOM 10677 C C . ASN C 1 332 ? -10.962 25.439 34.131 1.000 22.189 334 ASN C C 1
ATOM 10678 O O . ASN C 1 332 ? -11.557 24.527 33.543 1.000 22.286 334 ASN C O 1
ATOM 10683 N N . ALA C 1 333 ? -9.654 25.660 34.004 1.000 21.751 335 ALA C N 1
ATOM 10684 C CA . ALA C 1 333 ? -8.758 24.846 33.138 1.000 22.058 335 ALA C CA 1
ATOM 10685 C C . ALA C 1 333 ? -7.868 23.940 33.990 1.000 19.415 335 ALA C C 1
ATOM 10686 O O . ALA C 1 333 ? -6.773 23.517 33.517 1.000 19.613 335 ALA C O 1
ATOM 10688 N N . GLY C 1 334 ? -8.321 23.609 35.193 1.000 20.559 336 GLY C N 1
ATOM 10689 C CA . GLY C 1 334 ? -7.717 22.540 36.005 1.000 20.939 336 GLY C CA 1
ATOM 10690 C C . GLY C 1 334 ? -8.235 21.174 35.586 1.000 22.493 336 GLY C C 1
ATOM 10691 O O . GLY C 1 334 ? -8.795 21.055 34.483 1.000 24.062 336 GLY C O 1
ATOM 10692 N N . TYR C 1 335 ? -8.069 20.158 36.435 1.000 24.424 337 TYR C N 1
ATOM 10693 C CA . TYR C 1 335 ? -8.459 18.765 36.110 1.000 24.349 337 TYR C CA 1
ATOM 10694 C C . TYR C 1 335 ? -8.947 18.058 37.366 1.000 25.983 337 TYR C C 1
ATOM 10695 O O . TYR C 1 335 ? -8.749 18.546 38.494 1.000 24.195 337 TYR C O 1
ATOM 10704 N N . THR C 1 336 ? -9.617 16.928 37.121 1.000 28.924 338 THR C N 1
ATOM 10705 C CA . THR C 1 336 ? -10.261 16.058 38.120 1.000 29.942 338 THR C CA 1
ATOM 10706 C C . THR C 1 336 ? -9.286 14.925 38.429 1.000 29.874 338 THR C C 1
ATOM 10707 O O . THR C 1 336 ? -8.875 14.234 37.502 1.000 27.898 338 THR C O 1
ATOM 10711 N N . ASP C 1 337 ? -8.885 14.779 39.685 1.000 31.072 339 ASP C N 1
ATOM 10712 C CA . ASP C 1 337 ? -7.839 13.786 40.046 1.000 36.421 339 ASP C CA 1
ATOM 10713 C C . ASP C 1 337 ? -8.499 12.399 40.072 1.000 36.021 339 ASP C C 1
ATOM 10714 O O . ASP C 1 337 ? -9.749 12.307 39.900 1.000 34.245 339 ASP C O 1
ATOM 10719 N N . SER C 1 338 ? -7.678 11.372 40.279 1.000 40.731 340 SER C N 1
ATOM 10720 C CA . SER C 1 338 ? -8.062 9.937 40.310 1.000 45.506 340 SER C CA 1
ATOM 10721 C C . SER C 1 338 ? -9.086 9.649 41.412 1.000 44.977 340 SER C C 1
ATOM 10722 O O . SER C 1 338 ? -9.650 8.571 41.350 1.000 52.293 340 SER C O 1
ATOM 10725 N N . GLU C 1 339 ? -9.333 10.566 42.359 1.000 43.870 341 GLU C N 1
ATOM 10726 C CA . GLU C 1 339 ? -10.313 10.389 43.471 1.000 41.238 341 GLU C CA 1
ATOM 10727 C C . GLU C 1 339 ? -11.527 11.288 43.250 1.000 40.280 341 GLU C C 1
ATOM 10728 O O . GLU C 1 339 ? -12.318 11.436 44.209 1.000 37.086 341 GLU C O 1
ATOM 10734 N N . GLY C 1 340 ? -11.643 11.921 42.080 1.000 35.657 342 GLY C N 1
ATOM 10735 C CA . GLY C 1 340 ? -12.773 12.819 41.759 1.000 36.833 342 GLY C CA 1
ATOM 10736 C C . GLY C 1 340 ? -12.686 14.210 42.391 1.000 33.436 342 GLY C C 1
ATOM 10737 O O . GLY C 1 340 ? -13.689 14.912 42.368 1.000 30.368 342 GLY C O 1
ATOM 10738 N N . GLY C 1 341 ? -11.545 14.618 42.942 1.000 32.956 343 GLY C N 1
ATOM 10739 C CA . GLY C 1 341 ? -11.376 16.003 43.427 1.000 34.292 343 GLY C CA 1
ATOM 10740 C C . GLY C 1 341 ? -10.896 16.915 42.305 1.000 33.114 343 GLY C C 1
ATOM 10741 O O . GLY C 1 341 ? -10.119 16.458 41.447 1.000 37.908 343 GLY C O 1
ATOM 10742 N N . TYR C 1 342 ? -11.357 18.159 42.285 1.000 30.669 344 TYR C N 1
ATOM 10743 C CA . TYR C 1 342 ? -10.970 19.155 41.270 1.000 26.802 344 TYR C CA 1
ATOM 10744 C C . TYR C 1 342 ? -9.686 19.854 41.714 1.000 27.712 344 TYR C C 1
ATOM 10745 O O . TYR C 1 342 ? -9.627 20.326 42.839 1.000 29.759 344 TYR C O 1
ATOM 10754 N N . ILE C 1 343 ? -8.703 19.932 40.810 1.000 26.330 345 ILE C N 1
ATOM 10755 C CA . ILE C 1 343 ? -7.401 20.614 41.012 1.000 24.442 345 ILE C CA 1
ATOM 10756 C C . ILE C 1 343 ? -7.428 21.882 40.168 1.000 25.103 345 ILE C C 1
ATOM 10757 O O . ILE C 1 343 ? -7.327 21.818 38.945 1.000 20.531 345 ILE C O 1
ATOM 10762 N N . PRO C 1 344 ? -7.627 23.063 40.795 1.000 23.735 346 PRO C N 1
ATOM 10763 C CA . PRO C 1 344 ? -7.756 24.295 40.041 1.000 24.400 346 PRO C CA 1
ATOM 10764 C C . PRO C 1 344 ? -6.400 24.760 39.486 1.000 23.444 346 PRO C C 1
ATOM 10765 O O . PRO C 1 344 ? -5.393 24.532 40.071 1.000 21.188 346 PRO C O 1
ATOM 10769 N N . LEU C 1 345 ? -6.435 25.409 38.328 1.000 23.068 347 LEU C N 1
ATOM 10770 C CA . LEU C 1 345 ? -5.291 26.144 37.760 1.000 23.256 347 LEU C CA 1
ATOM 10771 C C . LEU C 1 345 ? -5.330 27.557 38.336 1.000 23.786 347 LEU C C 1
ATOM 10772 O O . LEU C 1 345 ? -6.271 28.316 37.996 1.000 23.136 347 LEU C O 1
ATOM 10777 N N . GLN C 1 346 ? -4.396 27.929 39.202 1.000 22.000 348 GLN C N 1
ATOM 10778 C CA . GLN C 1 346 ? -4.593 29.219 39.893 1.000 23.246 348 GLN C CA 1
ATOM 10779 C C . GLN C 1 346 ? -3.326 29.881 40.424 1.000 22.020 348 GLN C C 1
ATOM 10780 O O . GLN C 1 346 ? -3.449 30.988 40.932 1.000 20.234 348 GLN C O 1
ATOM 10786 N N . SER C 1 347 ? -2.155 29.294 40.303 1.000 24.016 349 SER C N 1
ATOM 10787 C CA . SER C 1 347 ? -0.949 29.979 40.811 1.000 27.020 349 SER C CA 1
ATOM 10788 C C . SER C 1 347 ? 0.283 29.555 40.008 1.000 26.654 349 SER C C 1
ATOM 10789 O O . SER C 1 347 ? 0.273 28.477 39.395 1.000 29.985 349 SER C O 1
ATOM 10792 N N . GLY C 1 348 ? 1.269 30.441 39.967 1.000 23.640 350 GLY C N 1
ATOM 10793 C CA . GLY C 1 348 ? 2.538 30.220 39.273 1.000 22.587 350 GLY C CA 1
ATOM 10794 C C . GLY C 1 348 ? 2.355 30.457 37.780 1.000 22.553 350 GLY C C 1
ATOM 10795 O O . GLY C 1 348 ? 1.534 31.286 37.385 1.000 21.445 350 GLY C O 1
ATOM 10796 N N . ARG C 1 349 ? 3.078 29.684 36.992 1.000 22.659 351 ARG C N 1
ATOM 10797 C CA . ARG C 1 349 ? 3.367 29.945 35.577 1.000 23.633 351 ARG C CA 1
ATOM 10798 C C . ARG C 1 349 ? 2.873 28.793 34.705 1.000 21.609 351 ARG C C 1
ATOM 10799 O O . ARG C 1 349 ? 3.184 27.632 35.028 1.000 20.753 351 ARG C O 1
ATOM 10807 N N . THR C 1 350 ? 2.203 29.149 33.612 1.000 20.763 352 THR C N 1
ATOM 10808 C CA . THR C 1 350 ? 1.919 28.290 32.444 1.000 20.879 352 THR C CA 1
ATOM 10809 C C . THR C 1 350 ? 2.870 28.721 31.317 1.000 22.135 352 THR C C 1
ATOM 10810 O O . THR C 1 350 ? 3.068 29.947 31.140 1.000 22.525 352 THR C O 1
ATOM 10814 N N . VAL C 1 351 ? 3.422 27.771 30.559 1.000 22.490 353 VAL C N 1
ATOM 10815 C CA . VAL C 1 351 ? 4.448 28.045 29.501 1.000 20.557 353 VAL C CA 1
ATOM 10816 C C . VAL C 1 351 ? 3.945 27.571 28.144 1.000 19.719 353 VAL C C 1
ATOM 10817 O O . VAL C 1 351 ? 3.059 26.720 28.075 1.000 20.718 353 VAL C O 1
ATOM 10821 N N . THR C 1 352 ? 4.522 28.117 27.090 1.000 18.514 354 THR C N 1
ATOM 10822 C CA . THR C 1 352 ? 4.159 27.777 25.711 1.000 20.320 354 THR C CA 1
ATOM 10823 C C . THR C 1 352 ? 5.310 28.129 24.783 1.000 20.925 354 THR C C 1
ATOM 10824 O O . THR C 1 352 ? 6.133 28.996 25.127 1.000 19.389 354 THR C O 1
ATOM 10828 N N . ASP C 1 353 ? 5.331 27.484 23.619 1.000 21.844 355 ASP C N 1
ATOM 10829 C CA . ASP C 1 353 ? 6.281 27.839 22.540 1.000 21.160 355 ASP C CA 1
ATOM 10830 C C . ASP C 1 353 ? 5.635 28.926 21.683 1.000 20.649 355 ASP C C 1
ATOM 10831 O O . ASP C 1 353 ? 6.337 29.419 20.829 1.000 20.471 355 ASP C O 1
ATOM 10836 N N . LEU C 1 354 ? 4.363 29.277 21.900 1.000 19.559 356 LEU C N 1
ATOM 10837 C CA . LEU C 1 354 ? 3.740 30.445 21.227 1.000 20.051 356 LEU C CA 1
ATOM 10838 C C . LEU C 1 354 ? 4.447 31.714 21.708 1.000 19.856 356 LEU C C 1
ATOM 10839 O O . LEU C 1 354 ? 5.149 31.711 22.720 1.000 19.383 356 LEU C O 1
ATOM 10844 N N . PRO C 1 355 ? 4.315 32.846 20.992 1.000 18.543 357 PRO C N 1
ATOM 10845 C CA . PRO C 1 355 ? 4.956 34.094 21.426 1.000 19.804 357 PRO C CA 1
ATOM 10846 C C . PRO C 1 355 ? 4.578 34.605 22.833 1.000 19.577 357 PRO C C 1
ATOM 10847 O O . PRO C 1 355 ? 5.371 35.331 23.420 1.000 19.521 357 PRO C O 1
ATOM 10851 N N . ILE C 1 356 ? 3.426 34.214 23.384 1.000 17.714 358 ILE C N 1
ATOM 10852 C CA . ILE C 1 356 ? 3.121 34.523 24.815 1.000 17.774 358 ILE C CA 1
ATOM 10853 C C . ILE C 1 356 ? 4.256 34.017 25.704 1.000 16.779 358 ILE C C 1
ATOM 10854 O O . ILE C 1 356 ? 4.657 34.779 26.598 1.000 18.238 358 ILE C O 1
ATOM 10859 N N . ARG C 1 357 ? 4.749 32.802 25.454 1.000 17.588 359 ARG C N 1
ATOM 10860 C CA . ARG C 1 357 ? 5.863 32.112 26.166 1.000 19.071 359 ARG C CA 1
ATOM 10861 C C . ARG C 1 357 ? 5.581 31.806 27.653 1.000 18.709 359 ARG C C 1
ATOM 10862 O O . ARG C 1 357 ? 5.764 30.639 28.067 1.000 17.329 359 ARG C O 1
ATOM 10870 N N . GLN C 1 358 ? 5.212 32.796 28.455 1.000 19.322 360 GLN C N 1
ATOM 10871 C CA . GLN C 1 358 ? 5.009 32.630 29.916 1.000 20.662 360 GLN C CA 1
ATOM 10872 C C . GLN C 1 358 ? 3.786 33.433 30.349 1.000 20.205 360 GLN C C 1
ATOM 10873 O O . GLN C 1 358 ? 3.721 34.632 30.045 1.000 21.206 360 GLN C O 1
ATOM 10879 N N . THR C 1 359 ? 2.868 32.787 31.063 1.000 20.302 361 THR C N 1
ATOM 10880 C CA . THR C 1 359 ? 1.679 33.417 31.672 1.000 18.788 361 THR C CA 1
ATOM 10881 C C . THR C 1 359 ? 1.707 33.132 33.178 1.000 20.750 361 THR C C 1
ATOM 10882 O O . THR C 1 359 ? 1.855 31.961 33.554 1.000 20.975 361 THR C O 1
ATOM 10886 N N . TYR C 1 360 ? 1.597 34.164 34.011 1.000 19.801 362 TYR C N 1
ATOM 10887 C CA . TYR C 1 360 ? 1.469 33.992 35.473 1.000 19.998 362 TYR C CA 1
ATOM 10888 C C . TYR C 1 360 ? 0.063 34.345 35.938 1.000 20.202 362 TYR C C 1
ATOM 10889 O O . TYR C 1 360 ? -0.487 35.392 35.542 1.000 22.108 362 TYR C O 1
ATOM 10898 N N . TYR C 1 361 ? -0.498 33.468 36.763 1.000 19.812 363 TYR C N 1
ATOM 10899 C CA . TYR C 1 361 ? -1.749 33.692 37.515 1.000 21.111 363 TYR C CA 1
ATOM 10900 C C . TYR C 1 361 ? -1.365 34.592 38.690 1.000 21.153 363 TYR C C 1
ATOM 10901 O O . TYR C 1 361 ? -0.784 34.114 39.649 1.000 21.540 363 TYR C O 1
ATOM 10910 N N . TRP C 1 362 ? -1.624 35.886 38.553 1.000 21.043 364 TRP C N 1
ATOM 10911 C CA . TRP C 1 362 ? -1.012 36.886 39.455 1.000 23.226 364 TRP C CA 1
ATOM 10912 C C . TRP C 1 362 ? -1.570 36.717 40.872 1.000 21.669 364 TRP C C 1
ATOM 10913 O O . TRP C 1 362 ? -2.786 36.647 41.075 1.000 18.194 364 TRP C O 1
ATOM 10924 N N . PRO C 1 363 ? -0.688 36.619 41.878 1.000 21.434 365 PRO C N 1
ATOM 10925 C CA . PRO C 1 363 ? -1.132 36.409 43.251 1.000 22.238 365 PRO C CA 1
ATOM 10926 C C . PRO C 1 363 ? -1.668 37.721 43.851 1.000 23.045 365 PRO C C 1
ATOM 10927 O O . PRO C 1 363 ? -1.301 38.827 43.424 1.000 21.628 365 PRO C O 1
ATOM 10931 N N . LYS C 1 364 ? -2.527 37.567 44.843 1.000 24.293 366 LYS C N 1
ATOM 10932 C CA . LYS C 1 364 ? -2.863 38.639 45.809 1.000 26.832 366 LYS C CA 1
ATOM 10933 C C . LYS C 1 364 ? -1.588 39.064 46.556 1.000 27.122 366 LYS C C 1
ATOM 10934 O O . LYS C 1 364 ? -0.566 38.343 46.491 1.000 24.170 366 LYS C O 1
ATOM 10940 N N . ASN C 1 365 ? -1.632 40.241 47.181 1.000 29.029 367 ASN C N 1
ATOM 10941 C CA . ASN C 1 365 ? -0.464 40.863 47.854 1.000 29.808 367 ASN C CA 1
ATOM 10942 C C . ASN C 1 365 ? -0.029 40.083 49.101 1.000 29.074 367 ASN C C 1
ATOM 10943 O O . ASN C 1 365 ? 1.028 40.424 49.643 1.000 30.737 367 ASN C O 1
ATOM 10948 N N . ASN C 1 366 ? -0.745 39.033 49.492 1.000 31.460 368 ASN C N 1
ATOM 10949 C CA . ASN C 1 366 ? -0.318 38.109 50.582 1.000 32.938 368 ASN C CA 1
ATOM 10950 C C . ASN C 1 366 ? 0.201 36.785 49.995 1.000 33.515 368 ASN C C 1
ATOM 10951 O O . ASN C 1 366 ? 0.454 35.857 50.771 1.000 34.130 368 ASN C O 1
ATOM 10956 N N . GLY C 1 367 ? 0.357 36.688 48.669 1.000 30.838 369 GLY C N 1
ATOM 10957 C CA . GLY C 1 367 ? 0.890 35.470 48.034 1.000 29.177 369 GLY C CA 1
ATOM 10958 C C . GLY C 1 367 ? -0.176 34.435 47.711 1.000 29.649 369 GLY C C 1
ATOM 10959 O O . GLY C 1 367 ? 0.160 33.467 47.023 1.000 36.121 369 GLY C O 1
ATOM 10960 N N . GLN C 1 368 ? -1.425 34.653 48.132 1.000 31.897 370 GLN C N 1
ATOM 10961 C CA . GLN C 1 368 ? -2.532 33.667 48.000 1.000 31.709 370 GLN C CA 1
ATOM 10962 C C . GLN C 1 368 ? -3.134 33.817 46.605 1.000 26.312 370 GLN C C 1
ATOM 10963 O O . GLN C 1 368 ? -3.104 34.895 46.022 1.000 27.134 370 GLN C O 1
ATOM 10969 N N . PRO C 1 369 ? -3.668 32.738 46.016 1.000 25.545 371 PRO C N 1
ATOM 10970 C CA . PRO C 1 369 ? -4.284 32.815 44.695 1.000 25.263 371 PRO C CA 1
ATOM 10971 C C . PRO C 1 369 ? -5.571 33.639 44.716 1.000 26.263 371 PRO C C 1
ATOM 10972 O O . PRO C 1 369 ? -6.278 33.669 45.731 1.000 22.082 371 PRO C O 1
ATOM 10976 N N . SER C 1 370 ? -5.846 34.286 43.592 1.000 26.341 372 SER C N 1
ATOM 10977 C CA . SER C 1 370 ? -7.139 34.955 43.339 1.000 26.842 372 SER C CA 1
ATOM 10978 C C . SER C 1 370 ? -8.151 33.886 42.943 1.000 26.467 372 SER C C 1
ATOM 10979 O O . SER C 1 370 ? -7.932 33.224 41.920 1.000 26.731 372 SER C O 1
ATOM 10982 N N . VAL C 1 371 ? -9.188 33.659 43.753 1.000 25.979 373 VAL C N 1
ATOM 10983 C CA . VAL C 1 371 ? -10.138 32.525 43.525 1.000 27.584 373 VAL C CA 1
ATOM 10984 C C . VAL C 1 371 ? -11.490 33.054 43.035 1.000 25.079 373 VAL C C 1
ATOM 10985 O O . VAL C 1 371 ? -12.321 32.237 42.654 1.000 27.286 373 VAL C O 1
ATOM 10989 N N . SER C 1 372 ? -11.703 34.365 43.028 1.000 24.306 374 SER C N 1
ATOM 10990 C CA . SER C 1 372 ? -12.984 34.989 42.624 1.000 26.318 374 SER C CA 1
ATOM 10991 C C . SER C 1 372 ? -12.795 36.487 42.398 1.000 24.634 374 SER C C 1
ATOM 10992 O O . SER C 1 372 ? -11.810 37.054 42.909 1.000 25.238 374 SER C O 1
ATOM 10995 N N . GLY C 1 373 ? -13.725 37.121 41.687 1.000 26.951 375 GLY C N 1
ATOM 10996 C CA . GLY C 1 373 ? -13.710 38.586 41.486 1.000 25.645 375 GLY C CA 1
ATOM 10997 C C . GLY C 1 373 ? -12.572 39.055 40.569 1.000 25.580 375 GLY C C 1
ATOM 10998 O O . GLY C 1 373 ? -11.894 38.202 39.909 1.000 24.702 375 GLY C O 1
ATOM 10999 N N . GLU C 1 374 ? -12.379 40.370 40.502 1.000 22.616 376 GLU C N 1
ATOM 11000 C CA . GLU C 1 374 ? -11.470 41.043 39.541 1.000 24.330 376 GLU C CA 1
ATOM 11001 C C . GLU C 1 374 ? -10.073 40.439 39.703 1.000 23.032 376 GLU C C 1
ATOM 11002 O O . GLU C 1 374 ? -9.549 40.427 40.826 1.000 23.279 376 GLU C O 1
ATOM 11008 N N . SER C 1 375 ? -9.518 39.879 38.634 1.000 23.131 377 SER C N 1
ATOM 11009 C CA . SER C 1 375 ? -8.267 39.084 38.709 1.000 23.338 377 SER C CA 1
ATOM 11010 C C . SER C 1 375 ? -7.323 39.466 37.576 1.000 23.977 377 SER C C 1
ATOM 11011 O O . SER C 1 375 ? -7.746 40.163 36.625 1.000 22.714 377 SER C O 1
ATOM 11014 N N . MET C 1 376 ? -6.074 39.032 37.679 1.000 25.394 378 MET C N 1
ATOM 11015 C CA . MET C 1 376 ? -5.046 39.511 36.734 1.000 24.197 378 MET C CA 1
ATOM 11016 C C . MET C 1 376 ? -4.136 38.373 36.251 1.000 20.929 378 MET C C 1
ATOM 11017 O O . MET C 1 376 ? -3.715 37.519 37.048 1.000 19.644 378 MET C O 1
ATOM 11022 N N . LEU C 1 377 ? -3.781 38.421 34.967 1.000 22.116 379 LEU C N 1
ATOM 11023 C CA . LEU C 1 377 ? -2.648 37.640 34.415 1.000 20.221 379 LEU C CA 1
ATOM 11024 C C . LEU C 1 377 ? -1.446 38.559 34.197 1.000 20.194 379 LEU C C 1
ATOM 11025 O O . LEU C 1 377 ? -1.636 39.676 33.695 1.000 20.759 379 LEU C O 1
ATOM 11030 N N . LEU C 1 378 ? -0.246 38.080 34.474 1.000 19.261 380 LEU C N 1
ATOM 11031 C CA . LEU C 1 378 ? 0.906 38.458 33.629 1.000 20.203 380 LEU C CA 1
ATOM 11032 C C . LEU C 1 378 ? 0.702 37.639 32.333 1.000 19.519 380 LEU C C 1
ATOM 11033 O O . LEU C 1 378 ? 1.083 36.463 32.282 1.000 19.443 380 LEU C O 1
ATOM 11038 N N . ALA C 1 379 ? -0.013 38.222 31.383 1.000 19.577 381 ALA C N 1
ATOM 11039 C CA . ALA C 1 379 ? -0.513 37.562 30.155 1.000 20.963 381 ALA C CA 1
ATOM 11040 C C . ALA C 1 379 ? 0.665 37.012 29.360 1.000 21.659 381 ALA C C 1
ATOM 11041 O O . ALA C 1 379 ? 0.590 35.861 28.915 1.000 22.881 381 ALA C O 1
ATOM 11043 N N . SER C 1 380 ? 1.711 37.814 29.188 1.000 21.152 382 SER C N 1
ATOM 11044 C CA . SER C 1 380 ? 2.953 37.365 28.521 1.000 20.386 382 SER C CA 1
ATOM 11045 C C . SER C 1 380 ? 4.132 38.025 29.194 1.000 19.624 382 SER C C 1
ATOM 11046 O O . SER C 1 380 ? 4.129 39.244 29.353 1.000 20.433 382 SER C O 1
ATOM 11049 N N . TYR C 1 381 ? 5.087 37.204 29.570 1.000 21.156 383 TYR C N 1
ATOM 11050 C CA . TYR C 1 381 ? 6.468 37.567 29.930 1.000 19.303 383 TYR C CA 1
ATOM 11051 C C . TYR C 1 381 ? 7.343 36.839 28.933 1.000 19.440 383 TYR C C 1
ATOM 11052 O O . TYR C 1 381 ? 7.469 35.634 29.046 1.000 22.744 383 TYR C O 1
ATOM 11061 N N . ASP C 1 382 ? 7.876 37.563 27.959 1.000 18.951 384 ASP C N 1
ATOM 11062 C CA . ASP C 1 382 ? 8.544 36.951 26.792 1.000 19.392 384 ASP C CA 1
ATOM 11063 C C . ASP C 1 382 ? 9.829 37.715 26.481 1.000 20.625 384 ASP C C 1
ATOM 11064 O O . ASP C 1 382 ? 9.969 38.889 26.888 1.000 19.631 384 ASP C O 1
ATOM 11069 N N . ASP C 1 383 ? 10.758 37.029 25.823 1.000 19.181 385 ASP C N 1
ATOM 11070 C CA . ASP C 1 383 ? 12.030 37.627 25.382 1.000 18.979 385 ASP C CA 1
ATOM 11071 C C . ASP C 1 383 ? 12.428 37.046 24.013 1.000 21.448 385 ASP C C 1
ATOM 11072 O O . ASP C 1 383 ? 11.593 36.370 23.365 1.000 20.126 385 ASP C O 1
ATOM 11077 N N . GLY C 1 384 ? 13.655 37.340 23.586 1.000 21.530 386 GLY C N 1
ATOM 11078 C CA . GLY C 1 384 ? 14.199 36.915 22.294 1.000 23.967 386 GLY C CA 1
ATOM 11079 C C . GLY C 1 384 ? 13.299 37.361 21.168 1.000 22.382 386 GLY C C 1
ATOM 11080 O O . GLY C 1 384 ? 12.767 38.493 21.247 1.000 20.698 386 GLY C O 1
ATOM 11081 N N . SER C 1 385 ? 13.147 36.528 20.146 1.000 23.520 387 SER C N 1
ATOM 11082 C CA . SER C 1 385 ? 12.476 36.927 18.881 1.000 22.475 387 SER C CA 1
ATOM 11083 C C . SER C 1 385 ? 10.985 37.132 19.140 1.000 24.208 387 SER C C 1
ATOM 11084 O O . SER C 1 385 ? 10.319 37.745 18.306 1.000 21.380 387 SER C O 1
ATOM 11087 N N . ASN C 1 386 ? 10.467 36.704 20.304 1.000 23.206 388 ASN C N 1
ATOM 11088 C CA . ASN C 1 386 ? 9.011 36.836 20.598 1.000 21.338 388 ASN C CA 1
ATOM 11089 C C . ASN C 1 386 ? 8.606 38.308 20.778 1.000 21.231 388 ASN C C 1
ATOM 11090 O O . ASN C 1 386 ? 7.415 38.645 20.547 1.000 20.718 388 ASN C O 1
ATOM 11095 N N . ILE C 1 387 ? 9.540 39.179 21.159 1.000 22.299 389 ILE C N 1
ATOM 11096 C CA . ILE C 1 387 ? 9.215 40.612 21.448 1.000 21.133 389 ILE C CA 1
ATOM 11097 C C . ILE C 1 387 ? 8.792 41.288 20.139 1.000 20.130 389 ILE C C 1
ATOM 11098 O O . ILE C 1 387 ? 7.790 42.027 20.154 1.000 18.965 389 ILE C O 1
ATOM 11103 N N . GLY C 1 388 ? 9.480 41.001 19.036 1.000 20.623 390 GLY C N 1
ATOM 11104 C CA . GLY C 1 388 ? 9.105 41.545 17.710 1.000 20.847 390 GLY C CA 1
ATOM 11105 C C . GLY C 1 388 ? 7.669 41.225 17.339 1.000 22.293 390 GLY C C 1
ATOM 11106 O O . GLY C 1 388 ? 7.031 42.031 16.647 1.000 22.173 390 GLY C O 1
ATOM 11107 N N . PHE C 1 389 ? 7.150 40.067 17.750 1.000 21.602 391 PHE C N 1
ATOM 11108 C CA . PHE C 1 389 ? 5.746 39.690 17.450 1.000 20.162 391 PHE C CA 1
ATOM 11109 C C . PHE C 1 389 ? 4.797 40.696 18.110 1.000 20.148 391 PHE C C 1
ATOM 11110 O O . PHE C 1 389 ? 3.848 41.185 17.441 1.000 20.750 391 PHE C O 1
ATOM 11118 N N . TRP C 1 390 ? 4.984 40.973 19.401 1.000 21.775 392 TRP C N 1
ATOM 11119 C CA . TRP C 1 390 ? 4.094 41.878 20.195 1.000 20.969 392 TRP C CA 1
ATOM 11120 C C . TRP C 1 390 ? 4.310 43.344 19.772 1.000 21.930 392 TRP C C 1
ATOM 11121 O O . TRP C 1 390 ? 3.343 44.089 19.590 1.000 23.704 392 TRP C O 1
ATOM 11132 N N . ASP C 1 391 ? 5.559 43.728 19.569 1.000 25.220 393 ASP C N 1
ATOM 11133 C CA . ASP C 1 391 ? 5.937 45.087 19.104 1.000 24.303 393 ASP C CA 1
ATOM 11134 C C . ASP C 1 391 ? 5.197 45.416 17.808 1.000 22.316 393 ASP C C 1
ATOM 11135 O O . ASP C 1 391 ? 4.669 46.538 17.696 1.000 23.071 393 ASP C O 1
ATOM 11140 N N . GLY C 1 392 ? 5.146 44.501 16.843 1.000 20.404 394 GLY C N 1
ATOM 11141 C CA . GLY C 1 392 ? 4.520 44.784 15.541 1.000 20.242 394 GLY C CA 1
ATOM 11142 C C . GLY C 1 392 ? 3.030 45.067 15.663 1.000 24.220 394 GLY C C 1
ATOM 11143 O O . GLY C 1 392 ? 2.434 45.616 14.691 1.000 24.545 394 GLY C O 1
ATOM 11144 N N . LEU C 1 393 ? 2.411 44.744 16.802 1.000 25.469 395 LEU C N 1
ATOM 11145 C CA . LEU C 1 393 ? 0.963 44.977 16.984 1.000 26.484 395 LEU C CA 1
ATOM 11146 C C . LEU C 1 393 ? 0.707 46.375 17.541 1.000 29.165 395 LEU C C 1
ATOM 11147 O O . LEU C 1 393 ? -0.467 46.700 17.659 1.000 28.711 395 LEU C O 1
ATOM 11152 N N . ARG C 1 394 ? 1.743 47.135 17.902 1.000 29.554 396 ARG C N 1
ATOM 11153 C CA . ARG C 1 394 ? 1.616 48.529 18.399 1.000 30.797 396 ARG C CA 1
ATOM 11154 C C . ARG C 1 394 ? 1.403 49.467 17.220 1.000 35.440 396 ARG C C 1
ATOM 11155 O O . ARG C 1 394 ? 2.027 49.308 16.183 1.000 33.472 396 ARG C O 1
ATOM 11163 N N . PRO C 1 395 ? 0.555 50.504 17.368 1.000 46.340 397 PRO C N 1
ATOM 11164 C CA . PRO C 1 395 ? 0.348 51.492 16.303 1.000 48.506 397 PRO C CA 1
ATOM 11165 C C . PRO C 1 395 ? 1.499 52.504 16.170 1.000 48.899 397 PRO C C 1
ATOM 11166 O O . PRO C 1 395 ? 2.492 52.376 16.897 1.000 45.339 397 PRO C O 1
ATOM 11170 N N . LYS C 1 428 ? 3.272 55.559 52.677 1.000 58.002 430 LYS C N 1
ATOM 11171 C CA . LYS C 1 428 ? 3.926 55.087 51.418 1.000 58.504 430 LYS C CA 1
ATOM 11172 C C . LYS C 1 428 ? 3.063 55.439 50.185 1.000 53.711 430 LYS C C 1
ATOM 11173 O O . LYS C 1 428 ? 1.833 55.597 50.327 1.000 55.593 430 LYS C O 1
ATOM 11179 N N . ALA C 1 429 ? 3.665 55.506 48.997 1.000 44.696 431 ALA C N 1
ATOM 11180 C CA . ALA C 1 429 ? 2.939 55.671 47.717 1.000 45.235 431 ALA C CA 1
ATOM 11181 C C . ALA C 1 429 ? 3.841 55.229 46.565 1.000 43.529 431 ALA C C 1
ATOM 11182 O O . ALA C 1 429 ? 5.076 55.391 46.656 1.000 42.386 431 ALA C O 1
ATOM 11184 N N . LEU C 1 430 ? 3.224 54.681 45.524 1.000 42.272 432 LEU C N 1
ATOM 11185 C CA . LEU C 1 430 ? 3.867 54.423 44.218 1.000 41.556 432 LEU C CA 1
ATOM 11186 C C . LEU C 1 430 ? 3.852 55.742 43.448 1.000 41.252 432 LEU C C 1
ATOM 11187 O O . LEU C 1 430 ? 3.296 56.720 43.992 1.000 43.789 432 LEU C O 1
ATOM 11192 N N . ASN C 1 431 ? 4.504 55.799 42.285 1.000 36.055 433 ASN C N 1
ATOM 11193 C CA . ASN C 1 431 ? 4.725 57.091 41.585 1.000 35.446 433 ASN C CA 1
ATOM 11194 C C . ASN C 1 431 ? 4.375 56.964 40.102 1.000 33.065 433 ASN C C 1
ATOM 11195 O O . ASN C 1 431 ? 4.613 57.938 39.398 1.000 31.697 433 ASN C O 1
ATOM 11200 N N . GLN C 1 432 ? 3.823 55.821 39.665 1.000 34.346 434 GLN C N 1
ATOM 11201 C CA . GLN C 1 432 ? 3.315 55.621 38.285 1.000 30.491 434 GLN C CA 1
ATOM 11202 C C . GLN C 1 432 ? 1.944 54.957 38.352 1.000 31.831 434 GLN C C 1
ATOM 11203 O O . GLN C 1 432 ? 1.699 54.199 39.309 1.000 32.024 434 GLN C O 1
ATOM 11209 N N . THR C 1 433 ? 1.090 55.215 37.361 1.000 31.163 435 THR C N 1
ATOM 11210 C CA . THR C 1 433 ? -0.223 54.549 37.249 1.000 32.751 435 THR C CA 1
ATOM 11211 C C . THR C 1 433 ? -0.168 53.527 36.109 1.000 32.539 435 THR C C 1
ATOM 11212 O O . THR C 1 433 ? 0.612 53.700 35.145 1.000 32.958 435 THR C O 1
ATOM 11216 N N . TRP C 1 434 ? -1.001 52.504 36.240 1.000 29.323 436 TRP C N 1
ATOM 11217 C CA . TRP C 1 434 ? -1.370 51.532 35.188 1.000 31.054 436 TRP C CA 1
ATOM 11218 C C . TRP C 1 434 ? -1.630 52.244 33.856 1.000 29.833 436 TRP C C 1
ATOM 11219 O O . TRP C 1 434 ? -1.092 51.810 32.817 1.000 28.582 436 TRP C O 1
ATOM 11230 N N . HIS C 1 435 ? -2.459 53.284 33.884 1.000 32.314 437 HIS C N 1
ATOM 11231 C CA . HIS C 1 435 ? -2.941 53.990 32.669 1.000 34.369 437 HIS C CA 1
ATOM 11232 C C . HIS C 1 435 ? -1.744 54.512 31.859 1.000 33.704 437 HIS C C 1
ATOM 11233 O O . HIS C 1 435 ? -1.833 54.500 30.630 1.000 31.477 437 HIS C O 1
ATOM 11240 N N . GLN C 1 436 ? -0.643 54.895 32.512 1.000 29.842 438 GLN C N 1
ATOM 11241 C CA . GLN C 1 436 ? 0.542 55.424 31.795 1.000 31.913 438 GLN C CA 1
ATOM 11242 C C . GLN C 1 436 ? 1.187 54.344 30.925 1.000 31.263 438 GLN C C 1
ATOM 11243 O O . GLN C 1 436 ? 2.020 54.714 30.099 1.000 28.624 438 GLN C O 1
ATOM 11249 N N . TYR C 1 437 ? 0.851 53.060 31.112 1.000 30.545 439 TYR C N 1
ATOM 11250 C CA . TYR C 1 437 ? 1.470 51.948 30.343 1.000 28.252 439 TYR C CA 1
ATOM 11251 C C . TYR C 1 437 ? 0.385 51.180 29.591 1.000 28.990 439 TYR C C 1
ATOM 11252 O O . TYR C 1 437 ? 0.604 50.004 29.253 1.000 23.530 439 TYR C O 1
ATOM 11261 N N . LYS C 1 438 ? -0.747 51.831 29.318 1.000 28.945 440 LYS C N 1
ATOM 11262 C CA . LYS C 1 438 ? -1.920 51.138 28.730 1.000 29.971 440 LYS C CA 1
ATOM 11263 C C . LYS C 1 438 ? -1.504 50.422 27.428 1.000 29.513 440 LYS C C 1
ATOM 11264 O O . LYS C 1 438 ? -0.744 50.998 26.636 1.000 30.331 440 LYS C O 1
ATOM 11270 N N . ALA C 1 439 ? -1.980 49.197 27.221 1.000 29.003 441 ALA C N 1
ATOM 11271 C CA . ALA C 1 439 ? -1.665 48.379 26.030 1.000 25.216 441 ALA C CA 1
ATOM 11272 C C . ALA C 1 439 ? -2.634 48.706 24.897 1.000 25.133 441 ALA C C 1
ATOM 11273 O O . ALA C 1 439 ? -3.822 48.938 25.109 1.000 25.053 441 ALA C O 1
ATOM 11275 N N . PRO C 1 440 ? -2.187 48.671 23.639 1.000 25.139 442 PRO C N 1
ATOM 11276 C CA . PRO C 1 440 ? -3.096 48.852 22.514 1.000 26.477 442 PRO C CA 1
ATOM 11277 C C . PRO C 1 440 ? -3.982 47.637 22.214 1.000 28.083 442 PRO C C 1
ATOM 11278 O O . PRO C 1 440 ? -3.601 46.493 22.463 1.000 28.195 442 PRO C O 1
ATOM 11282 N N . ARG C 1 441 ? -5.153 47.920 21.660 1.000 27.111 443 ARG C N 1
ATOM 11283 C CA . ARG C 1 441 ? -6.255 46.953 21.487 1.000 29.914 443 ARG C CA 1
ATOM 11284 C C . ARG C 1 441 ? -5.769 45.740 20.670 1.000 28.078 443 ARG C C 1
ATOM 11285 O O . ARG C 1 441 ? -6.067 44.606 21.074 1.000 23.420 443 ARG C O 1
ATOM 11293 N N . LYS C 1 442 ? -5.115 45.959 19.531 1.000 27.712 444 LYS C N 1
ATOM 11294 C CA . LYS C 1 442 ? -4.713 44.865 18.607 1.000 30.538 444 LYS C CA 1
ATOM 11295 C C . LYS C 1 442 ? -3.773 43.895 19.340 1.000 24.825 444 LYS C C 1
ATOM 11296 O O . LYS C 1 442 ? -3.895 42.695 19.116 1.000 24.953 444 LYS C O 1
ATOM 11302 N N . MET C 1 443 ? -2.832 44.409 20.133 1.000 25.374 445 MET C N 1
ATOM 11303 C CA . MET C 1 443 ? -1.913 43.591 20.953 1.000 22.932 445 MET C CA 1
ATOM 11304 C C . MET C 1 443 ? -2.778 42.741 21.893 1.000 23.127 445 MET C C 1
ATOM 11305 O O . MET C 1 443 ? -2.567 41.520 21.916 1.000 22.271 445 MET C O 1
ATOM 11310 N N . VAL C 1 444 ? -3.762 43.345 22.564 1.000 23.217 446 VAL C N 1
ATOM 11311 C CA . VAL C 1 444 ? -4.614 42.642 23.566 1.000 25.591 446 VAL C CA 1
ATOM 11312 C C . VAL C 1 444 ? -5.426 41.534 22.872 1.000 24.251 446 VAL C C 1
ATOM 11313 O O . VAL C 1 444 ? -5.506 40.429 23.416 1.000 24.776 446 VAL C O 1
ATOM 11317 N N . GLU C 1 445 ? -5.980 41.798 21.698 1.000 25.096 447 GLU C N 1
ATOM 11318 C CA . GLU C 1 445 ? -6.800 40.816 20.954 1.000 25.035 447 GLU C CA 1
ATOM 11319 C C . GLU C 1 445 ? -5.952 39.588 20.609 1.000 23.640 447 GLU C C 1
ATOM 11320 O O . GLU C 1 445 ? -6.493 38.478 20.669 1.000 20.822 447 GLU C O 1
ATOM 11326 N N . GLU C 1 446 ? -4.690 39.769 20.227 1.000 21.633 448 GLU C N 1
ATOM 11327 C CA . GLU C 1 446 ? -3.813 38.632 19.864 1.000 22.544 448 GLU C CA 1
ATOM 11328 C C . GLU C 1 446 ? -3.430 37.882 21.146 1.000 22.653 448 GLU C C 1
ATOM 11329 O O . GLU C 1 446 ? -3.393 36.636 21.099 1.000 25.025 448 GLU C O 1
ATOM 11335 N N . LEU C 1 447 ? -3.172 38.589 22.248 1.000 20.761 449 LEU C N 1
ATOM 11336 C CA . LEU C 1 447 ? -2.934 37.940 23.551 1.000 22.192 449 LEU C CA 1
ATOM 11337 C C . LEU C 1 447 ? -4.144 37.072 23.880 1.000 20.551 449 LEU C C 1
ATOM 11338 O O . LEU C 1 447 ? -3.926 35.947 24.272 1.000 22.791 449 LEU C O 1
ATOM 11343 N N . SER C 1 448 ? -5.363 37.585 23.746 1.000 21.532 450 SER C N 1
ATOM 11344 C CA . SER C 1 448 ? -6.617 36.862 24.103 1.000 23.552 450 SER C CA 1
ATOM 11345 C C . SER C 1 448 ? -6.751 35.586 23.266 1.000 23.419 450 SER C C 1
ATOM 11346 O O . SER C 1 448 ? -7.067 34.527 23.834 1.000 23.987 450 SER C O 1
ATOM 11349 N N . ARG C 1 449 ? -6.500 35.684 21.963 1.000 22.532 451 ARG C N 1
ATOM 11350 C CA . ARG C 1 449 ? -6.487 34.530 21.020 1.000 25.244 451 ARG C CA 1
ATOM 11351 C C . ARG C 1 449 ? -5.528 33.456 21.563 1.000 22.984 451 ARG C C 1
ATOM 11352 O O . ARG C 1 449 ? -5.925 32.284 21.687 1.000 24.103 451 ARG C O 1
ATOM 11360 N N . GLN C 1 450 ? -4.290 33.830 21.863 1.000 19.548 452 GLN C N 1
ATOM 11361 C CA . GLN C 1 450 ? -3.244 32.858 22.281 1.000 21.605 452 GLN C CA 1
ATOM 11362 C C . GLN C 1 450 ? -3.610 32.286 23.670 1.000 21.848 452 GLN C C 1
ATOM 11363 O O . GLN C 1 450 ? -3.490 31.054 23.829 1.000 19.152 452 GLN C O 1
ATOM 11369 N N . LEU C 1 451 ? -4.056 33.121 24.626 1.000 20.249 453 LEU C N 1
ATOM 11370 C CA . LEU C 1 451 ? -4.431 32.612 25.974 1.000 22.472 453 LEU C CA 1
ATOM 11371 C C . LEU C 1 451 ? -5.490 31.516 25.817 1.000 23.400 453 LEU C C 1
ATOM 11372 O O . LEU C 1 451 ? -5.430 30.500 26.537 1.000 20.141 453 LEU C O 1
ATOM 11377 N N . LYS C 1 452 ? -6.429 31.717 24.897 1.000 24.826 454 LYS C N 1
ATOM 11378 C CA . LYS C 1 452 ? -7.528 30.746 24.648 1.000 25.164 454 LYS C CA 1
ATOM 11379 C C . LYS C 1 452 ? -6.958 29.440 24.091 1.000 23.218 454 LYS C C 1
ATOM 11380 O O . LYS C 1 452 ? -7.313 28.380 24.614 1.000 23.800 454 LYS C O 1
ATOM 11386 N N . GLN C 1 453 ? -6.081 29.515 23.108 1.000 20.953 455 GLN C N 1
ATOM 11387 C CA . GLN C 1 453 ? -5.445 28.312 22.511 1.000 23.600 455 GLN C CA 1
ATOM 11388 C C . GLN C 1 453 ? -4.609 27.604 23.597 1.000 21.384 455 GLN C C 1
ATOM 11389 O O . GLN C 1 453 ? -4.717 26.375 23.718 1.000 19.848 455 GLN C O 1
ATOM 11395 N N . ILE C 1 454 ? -3.872 28.355 24.415 1.000 18.514 456 ILE C N 1
ATOM 11396 C CA . ILE C 1 454 ? -3.030 27.778 25.506 1.000 19.544 456 ILE C CA 1
ATOM 11397 C C . ILE C 1 454 ? -3.904 27.021 26.508 1.000 17.858 456 ILE C C 1
ATOM 11398 O O . ILE C 1 454 ? -3.509 25.941 26.917 1.000 16.845 456 ILE C O 1
ATOM 11403 N N . HIS C 1 455 ? -5.036 27.578 26.899 1.000 19.745 457 HIS C N 1
ATOM 11404 C CA . HIS C 1 455 ? -5.912 27.023 27.968 1.000 21.548 457 HIS C CA 1
ATOM 11405 C C . HIS C 1 455 ? -6.965 26.084 27.366 1.000 22.086 457 HIS C C 1
ATOM 11406 O O . HIS C 1 455 ? -7.736 25.525 28.133 1.000 22.815 457 HIS C O 1
ATOM 11413 N N . ASP C 1 456 ? -7.003 25.971 26.032 1.000 23.512 458 ASP C N 1
ATOM 11414 C CA . ASP C 1 456 ? -7.933 25.114 25.265 1.000 23.995 458 ASP C CA 1
ATOM 11415 C C . ASP C 1 456 ? -9.399 25.497 25.497 1.000 27.742 458 ASP C C 1
ATOM 11416 O O . ASP C 1 456 ? -10.254 24.581 25.665 1.000 25.787 458 ASP C O 1
ATOM 11421 N N . VAL C 1 457 ? -9.705 26.787 25.482 1.000 28.808 459 VAL C N 1
ATOM 11422 C CA . VAL C 1 457 ? -11.105 27.309 25.581 1.000 27.331 459 VAL C CA 1
ATOM 11423 C C . VAL C 1 457 ? -11.384 28.175 24.353 1.000 28.244 459 VAL C C 1
ATOM 11424 O O . VAL C 1 457 ? -10.381 28.723 23.792 1.000 25.963 459 VAL C O 1
ATOM 11428 N N . ASP C 1 458 ? -12.653 28.306 23.926 1.000 29.364 460 ASP C N 1
ATOM 11429 C CA . ASP C 1 458 ? -13.030 29.229 22.811 1.000 31.687 460 ASP C CA 1
ATOM 11430 C C . ASP C 1 458 ? -13.680 30.477 23.390 1.000 31.431 460 ASP C C 1
ATOM 11431 O O . ASP C 1 458 ? -13.826 31.455 22.602 1.000 33.148 460 ASP C O 1
ATOM 11436 N N . TYR C 1 459 ? -13.972 30.513 24.694 1.000 25.341 461 TYR C N 1
ATOM 11437 C CA . TYR C 1 459 ? -14.610 31.708 25.314 1.000 24.590 461 TYR C CA 1
ATOM 11438 C C . TYR C 1 459 ? -13.869 32.070 26.591 1.000 22.854 461 TYR C C 1
ATOM 11439 O O . TYR C 1 459 ? -13.612 31.195 27.407 1.000 20.662 461 TYR C O 1
ATOM 11448 N N . THR C 1 460 ? -13.525 33.347 26.718 1.000 23.513 462 THR C N 1
ATOM 11449 C CA . THR C 1 460 ? -13.064 33.940 28.000 1.000 24.202 462 THR C CA 1
ATOM 11450 C C . THR C 1 460 ? -13.755 35.286 28.179 1.000 22.665 462 THR C C 1
ATOM 11451 O O . THR C 1 460 ? -13.982 35.998 27.211 1.000 21.506 462 THR C O 1
ATOM 11455 N N . PRO C 1 461 ? -14.073 35.651 29.440 1.000 24.044 463 PRO C N 1
ATOM 11456 C CA . PRO C 1 461 ? -14.566 36.984 29.772 1.000 23.905 463 PRO C CA 1
ATOM 11457 C C . PRO C 1 461 ? -13.599 38.044 29.241 1.000 22.872 463 PRO C C 1
ATOM 11458 O O . PRO C 1 461 ? -12.402 37.820 29.174 1.000 20.650 463 PRO C O 1
ATOM 11462 N N . ALA C 1 462 ? -14.155 39.166 28.831 1.000 22.288 464 ALA C N 1
ATOM 11463 C CA . ALA C 1 462 ? -13.436 40.251 28.126 1.000 23.472 464 ALA C CA 1
ATOM 11464 C C . ALA C 1 462 ? -12.291 40.747 29.010 1.000 22.285 464 ALA C C 1
ATOM 11465 O O . ALA C 1 462 ? -12.452 40.803 30.251 1.000 24.166 464 ALA C O 1
ATOM 11467 N N . VAL C 1 463 ? -11.182 41.124 28.389 1.000 21.874 465 VAL C N 1
ATOM 11468 C CA . VAL C 1 463 ? -10.122 41.899 29.072 1.000 22.867 465 VAL C CA 1
ATOM 11469 C C . VAL C 1 463 ? -10.722 43.248 29.494 1.000 24.960 465 VAL C C 1
ATOM 11470 O O . VAL C 1 463 ? -11.263 43.927 28.642 1.000 24.078 465 VAL C O 1
ATOM 11474 N N . LYS C 1 464 ? -10.591 43.617 30.764 1.000 27.459 466 LYS C N 1
ATOM 11475 C CA . LYS C 1 464 ? -11.081 44.906 31.308 1.000 29.573 466 LYS C CA 1
ATOM 11476 C C . LYS C 1 464 ? -9.967 45.953 31.166 1.000 29.793 466 LYS C C 1
ATOM 11477 O O . LYS C 1 464 ? -10.249 47.087 30.753 1.000 28.550 466 LYS C O 1
ATOM 11483 N N . ASN C 1 465 ? -8.740 45.603 31.523 1.000 27.395 467 ASN C N 1
ATOM 11484 C CA . ASN C 1 465 ? -7.602 46.548 31.550 1.000 26.190 467 ASN C CA 1
ATOM 11485 C C . ASN C 1 465 ? -6.350 45.812 31.116 1.000 24.173 467 ASN C C 1
ATOM 11486 O O . ASN C 1 465 ? -6.273 44.595 31.342 1.000 22.590 467 ASN C O 1
ATOM 11491 N N . ALA C 1 466 ? -5.410 46.525 30.517 1.000 24.448 468 ALA C N 1
ATOM 11492 C CA . ALA C 1 466 ? -4.142 45.949 30.039 1.000 24.926 468 ALA C CA 1
ATOM 11493 C C . ALA C 1 466 ? -3.063 47.022 30.085 1.000 24.312 468 ALA C C 1
ATOM 11494 O O . ALA C 1 466 ? -3.344 48.178 29.689 1.000 25.842 468 ALA C O 1
ATOM 11496 N N . SER C 1 467 ? -1.872 46.618 30.514 1.000 22.630 469 SER C N 1
ATOM 11497 C CA . SER C 1 467 ? -0.654 47.455 30.556 1.000 23.109 469 SER C CA 1
ATOM 11498 C C . SER C 1 467 ? 0.553 46.625 30.123 1.000 22.776 469 SER C C 1
ATOM 11499 O O . SER C 1 467 ? 0.514 45.397 30.268 1.000 21.893 469 SER C O 1
ATOM 11502 N N . PHE C 1 468 ? 1.587 47.282 29.595 1.000 26.349 470 PHE C N 1
ATOM 11503 C CA . PHE C 1 468 ? 2.782 46.599 29.053 1.000 24.222 470 PHE C CA 1
ATOM 11504 C C . PHE C 1 468 ? 3.999 47.507 29.186 1.000 25.733 470 PHE C C 1
ATOM 11505 O O . PHE C 1 468 ? 3.884 48.721 29.378 1.000 25.307 470 PHE C O 1
ATOM 11513 N N . ARG C 1 469 ? 5.161 46.880 29.080 1.000 25.067 471 ARG C N 1
ATOM 11514 C CA . ARG C 1 469 ? 6.459 47.565 29.039 1.000 24.141 471 ARG C CA 1
ATOM 11515 C C . ARG C 1 469 ? 7.402 46.721 28.187 1.000 24.505 471 ARG C C 1
ATOM 11516 O O . ARG C 1 469 ? 7.523 45.516 28.455 1.000 23.369 471 ARG C O 1
ATOM 11524 N N . ASP C 1 470 ? 8.026 47.360 27.205 1.000 24.502 472 ASP C N 1
ATOM 11525 C CA . ASP C 1 470 ? 9.109 46.794 26.372 1.000 22.920 472 ASP C CA 1
ATOM 11526 C C . ASP C 1 470 ? 10.433 47.383 26.848 1.000 23.911 472 ASP C C 1
ATOM 11527 O O . ASP C 1 470 ? 10.720 48.557 26.532 1.000 23.585 472 ASP C O 1
ATOM 11532 N N . TRP C 1 471 ? 11.222 46.595 27.571 1.000 23.546 473 TRP C N 1
ATOM 11533 C CA . TRP C 1 471 ? 12.486 47.057 28.191 1.000 22.980 473 TRP C CA 1
ATOM 11534 C C . TRP C 1 471 ? 13.649 46.994 27.199 1.000 25.193 473 TRP C C 1
ATOM 11535 O O . TRP C 1 471 ? 14.765 47.284 27.613 1.000 21.180 473 TRP C O 1
ATOM 11546 N N . GLY C 1 472 ? 13.393 46.648 25.937 1.000 26.655 474 GLY C N 1
ATOM 11547 C CA . GLY C 1 472 ? 14.386 46.838 24.869 1.000 27.874 474 GLY C CA 1
ATOM 11548 C C . GLY C 1 472 ? 14.528 48.315 24.497 1.000 28.747 474 GLY C C 1
ATOM 11549 O O . GLY C 1 472 ? 15.560 48.693 23.930 1.000 28.532 474 GLY C O 1
ATOM 11550 N N . GLU C 1 473 ? 13.526 49.126 24.822 1.000 26.871 475 GLU C N 1
ATOM 11551 C CA . GLU C 1 473 ? 13.484 50.563 24.465 1.000 27.774 475 GLU C CA 1
ATOM 11552 C C . GLU C 1 473 ? 14.599 51.360 25.164 1.000 26.170 475 GLU C C 1
ATOM 11553 O O . GLU C 1 473 ? 15.060 50.995 26.276 1.000 25.457 475 GLU C O 1
ATOM 11559 N N . ASP C 1 474 ? 15.062 52.404 24.488 1.000 24.485 476 ASP C N 1
ATOM 11560 C CA . ASP C 1 474 ? 15.991 53.404 25.073 1.000 25.914 476 ASP C CA 1
ATOM 11561 C C . ASP C 1 474 ? 15.308 53.968 26.312 1.000 22.385 476 ASP C C 1
ATOM 11562 O O . ASP C 1 474 ? 14.097 54.163 26.314 1.000 23.919 476 ASP C O 1
ATOM 11567 N N . PRO C 1 475 ? 16.044 54.340 27.367 1.000 23.167 477 PRO C N 1
ATOM 11568 C CA . PRO C 1 475 ? 17.497 54.187 27.428 1.000 23.262 477 PRO C CA 1
ATOM 11569 C C . PRO C 1 475 ? 18.056 52.871 27.985 1.000 23.890 477 PRO C C 1
ATOM 11570 O O . PRO C 1 475 ? 19.249 52.802 28.224 1.000 22.413 477 PRO C O 1
ATOM 11574 N N . PHE C 1 476 ? 17.205 51.853 28.177 1.000 25.442 478 PHE C N 1
ATOM 11575 C CA . PHE C 1 476 ? 17.555 50.608 28.917 1.000 24.989 478 PHE C CA 1
ATOM 11576 C C . PHE C 1 476 ? 18.297 49.626 28.010 1.000 21.902 478 PHE C C 1
ATOM 11577 O O . PHE C 1 476 ? 19.236 48.990 28.496 1.000 22.947 478 PHE C O 1
ATOM 11585 N N . GLY C 1 477 ? 17.852 49.482 26.762 1.000 23.780 479 GLY C N 1
ATOM 11586 C CA . GLY C 1 477 ? 18.403 48.522 25.767 1.000 22.881 479 GLY C CA 1
ATOM 11587 C C . GLY C 1 477 ? 17.990 47.083 26.049 1.000 23.431 479 GLY C C 1
ATOM 11588 O O . GLY C 1 477 ? 17.817 46.298 25.100 1.000 23.048 479 GLY C O 1
ATOM 11589 N N . GLY C 1 478 ? 17.840 46.740 27.319 1.000 22.363 480 GLY C N 1
ATOM 11590 C CA . GLY C 1 478 ? 17.397 45.412 27.752 1.000 22.180 480 GLY C CA 1
ATOM 11591 C C . GLY C 1 478 ? 16.848 45.437 29.158 1.000 22.725 480 GLY C C 1
ATOM 11592 O O . GLY C 1 478 ? 17.130 46.394 29.919 1.000 23.871 480 GLY C O 1
ATOM 11593 N N . GLY C 1 479 ? 16.081 44.419 29.498 1.000 22.444 481 GLY C N 1
ATOM 11594 C CA . GLY C 1 479 ? 15.661 44.149 30.880 1.000 22.664 481 GLY C CA 1
ATOM 11595 C C . GLY C 1 479 ? 16.845 43.742 31.737 1.000 21.381 481 GLY C C 1
ATOM 11596 O O . GLY C 1 479 ? 16.845 44.050 32.922 1.000 24.174 481 GLY C O 1
ATOM 11597 N N . TRP C 1 480 ? 17.793 43.017 31.160 1.000 19.281 482 TRP C N 1
ATOM 11598 C CA . TRP C 1 480 ? 19.056 42.609 31.809 1.000 20.938 482 TRP C CA 1
ATOM 11599 C C . TRP C 1 480 ? 20.201 42.736 30.803 1.000 21.317 482 TRP C C 1
ATOM 11600 O O . TRP C 1 480 ? 19.940 42.992 29.607 1.000 21.051 482 TRP C O 1
ATOM 11611 N N . ASN C 1 481 ? 21.426 42.576 31.283 1.000 20.184 483 ASN C N 1
ATOM 11612 C CA . ASN C 1 481 ? 22.637 42.667 30.443 1.000 20.577 483 ASN C CA 1
ATOM 11613 C C . ASN C 1 481 ? 23.498 41.459 30.770 1.000 21.854 483 ASN C C 1
ATOM 11614 O O . ASN C 1 481 ? 23.622 41.152 31.959 1.000 20.979 483 ASN C O 1
ATOM 11619 N N . SER C 1 482 ? 24.083 40.831 29.762 1.000 20.433 484 SER C N 1
ATOM 11620 C CA . SER C 1 482 ? 24.824 39.558 29.919 1.000 21.065 484 SER C CA 1
ATOM 11621 C C . SER C 1 482 ? 26.293 39.783 29.575 1.000 20.473 484 SER C C 1
ATOM 11622 O O . SER C 1 482 ? 26.564 40.402 28.514 1.000 18.521 484 SER C O 1
ATOM 11625 N N . TRP C 1 483 ? 27.194 39.222 30.384 1.000 21.795 485 TRP C N 1
ATOM 11626 C CA . TRP C 1 483 ? 28.643 39.204 30.067 1.000 23.720 485 TRP C CA 1
ATOM 11627 C C . TRP C 1 483 ? 28.893 38.534 28.698 1.000 22.524 485 TRP C C 1
ATOM 11628 O O . TRP C 1 483 ? 28.410 37.418 28.452 1.000 18.616 485 TRP C O 1
ATOM 11639 N N . ASN C 1 484 ? 29.695 39.176 27.857 1.000 22.696 486 ASN C N 1
ATOM 11640 C CA . ASN C 1 484 ? 30.102 38.646 26.540 1.000 22.766 486 ASN C CA 1
ATOM 11641 C C . ASN C 1 484 ? 31.195 37.588 26.710 1.000 22.459 486 ASN C C 1
ATOM 11642 O O . ASN C 1 484 ? 32.003 37.631 27.675 1.000 21.509 486 ASN C O 1
ATOM 11647 N N . ILE C 1 485 ? 31.237 36.673 25.747 1.000 23.092 487 ILE C N 1
ATOM 11648 C CA . ILE C 1 485 ? 32.307 35.648 25.614 1.000 24.009 487 ILE C CA 1
ATOM 11649 C C . ILE C 1 485 ? 33.652 36.379 25.475 1.000 23.675 487 ILE C C 1
ATOM 11650 O O . ILE C 1 485 ? 33.691 37.426 24.837 1.000 21.233 487 ILE C O 1
ATOM 11655 N N . GLY C 1 486 ? 34.721 35.846 26.066 1.000 26.303 488 GLY C N 1
ATOM 11656 C CA . GLY C 1 486 ? 36.077 36.419 25.956 1.000 24.667 488 GLY C CA 1
ATOM 11657 C C . GLY C 1 486 ? 36.333 37.528 26.975 1.000 26.496 488 GLY C C 1
ATOM 11658 O O . GLY C 1 486 ? 37.469 37.901 27.122 1.000 29.924 488 GLY C O 1
ATOM 11659 N N . VAL C 1 487 ? 35.315 38.043 27.658 1.000 27.201 489 VAL C N 1
ATOM 11660 C CA . VAL C 1 487 ? 35.468 39.062 28.737 1.000 27.091 489 VAL C CA 1
ATOM 11661 C C . VAL C 1 487 ? 35.830 38.338 30.028 1.000 28.369 489 VAL C C 1
ATOM 11662 O O . VAL C 1 487 ? 35.288 37.228 30.257 1.000 25.313 489 VAL C O 1
ATOM 11666 N N . LYS C 1 488 ? 36.682 38.955 30.849 1.000 26.647 490 LYS C N 1
ATOM 11667 C CA . LYS C 1 488 ? 36.928 38.509 32.240 1.000 28.719 490 LYS C CA 1
ATOM 11668 C C . LYS C 1 488 ? 36.102 39.403 33.157 1.000 28.499 490 LYS C C 1
ATOM 11669 O O . LYS C 1 488 ? 36.561 40.541 33.479 1.000 26.805 490 LYS C O 1
ATOM 11675 N N . SER C 1 489 ? 34.912 38.946 33.531 1.000 24.893 491 SER C N 1
ATOM 11676 C CA . SER C 1 489 ? 33.945 39.716 34.355 1.000 24.521 491 SER C CA 1
ATOM 11677 C C . SER C 1 489 ? 34.624 40.174 35.653 1.000 24.822 491 SER C C 1
ATOM 11678 O O . SER C 1 489 ? 34.313 41.277 36.123 1.000 24.217 491 SER C O 1
ATOM 11681 N N . TRP C 1 490 ? 35.482 39.332 36.228 1.000 25.869 492 TRP C N 1
ATOM 11682 C CA . TRP C 1 490 ? 36.080 39.597 37.558 1.000 30.074 492 TRP C CA 1
ATOM 11683 C C . TRP C 1 490 ? 36.993 40.821 37.450 1.000 28.967 492 TRP C C 1
ATOM 11684 O O . TRP C 1 490 ? 37.105 41.524 38.445 1.000 29.442 492 TRP C O 1
ATOM 11695 N N . GLU C 1 491 ? 37.550 41.101 36.266 1.000 27.860 493 GLU C N 1
ATOM 11696 C CA . GLU C 1 491 ? 38.412 42.281 36.028 1.000 29.410 493 GLU C CA 1
ATOM 11697 C C . GLU C 1 491 ? 37.537 43.482 35.657 1.000 29.900 493 GLU C C 1
ATOM 11698 O O . GLU C 1 491 ? 37.713 44.560 36.229 1.000 30.027 493 GLU C O 1
ATOM 11704 N N . VAL C 1 492 ? 36.600 43.301 34.749 1.000 27.119 494 VAL C N 1
ATOM 11705 C CA . VAL C 1 492 ? 35.791 44.436 34.229 1.000 28.772 494 VAL C CA 1
ATOM 11706 C C . VAL C 1 492 ? 34.952 44.994 35.375 1.000 27.099 494 VAL C C 1
ATOM 11707 O O . VAL C 1 492 ? 34.875 46.222 35.457 1.000 24.095 494 VAL C O 1
ATOM 11711 N N . LYS C 1 493 ? 34.354 44.143 36.216 1.000 28.752 495 LYS C N 1
ATOM 11712 C CA . LYS C 1 493 ? 33.444 44.658 37.273 1.000 29.386 495 LYS C CA 1
ATOM 11713 C C . LYS C 1 493 ? 34.239 45.541 38.258 1.000 26.590 495 LYS C C 1
ATOM 11714 O O . LYS C 1 493 ? 33.656 46.505 38.753 1.000 25.808 495 LYS C O 1
ATOM 11720 N N . GLU C 1 494 ? 35.491 45.208 38.554 1.000 26.858 496 GLU C N 1
ATOM 11721 C CA . GLU C 1 494 ? 36.371 45.981 39.483 1.000 29.156 496 GLU C CA 1
ATOM 11722 C C . GLU C 1 494 ? 36.856 47.262 38.783 1.000 27.538 496 GLU C C 1
ATOM 11723 O O . GLU C 1 494 ? 36.906 48.313 39.428 1.000 28.450 496 GLU C O 1
ATOM 11729 N N . LYS C 1 495 ? 37.150 47.186 37.487 1.000 29.090 497 LYS C N 1
ATOM 11730 C CA . LYS C 1 495 ? 37.707 48.317 36.702 1.000 29.192 497 LYS C CA 1
ATOM 11731 C C . LYS C 1 495 ? 36.613 49.346 36.425 1.000 28.707 497 LYS C C 1
ATOM 11732 O O . LYS C 1 495 ? 36.853 50.540 36.654 1.000 28.807 497 LYS C O 1
ATOM 11738 N N . ILE C 1 496 ? 35.448 48.922 35.944 1.000 25.194 498 ILE C N 1
ATOM 11739 C CA . ILE C 1 496 ? 34.483 49.850 35.304 1.000 25.087 498 ILE C CA 1
ATOM 11740 C C . ILE C 1 496 ? 33.809 50.729 36.358 1.000 24.489 498 ILE C C 1
ATOM 11741 O O . ILE C 1 496 ? 33.269 51.761 35.948 1.000 24.542 498 ILE C O 1
ATOM 11746 N N . VAL C 1 497 ? 33.817 50.366 37.650 1.000 23.721 499 VAL C N 1
ATOM 11747 C CA . VAL C 1 497 ? 33.194 51.244 38.680 1.000 23.049 499 VAL C CA 1
ATOM 11748 C C . VAL C 1 497 ? 33.939 52.586 38.715 1.000 24.534 499 VAL C C 1
ATOM 11749 O O . VAL C 1 497 ? 33.335 53.584 39.157 1.000 26.809 499 VAL C O 1
ATOM 11753 N N . HIS C 1 498 ? 35.205 52.608 38.330 1.000 24.811 500 HIS C N 1
ATOM 11754 C CA . HIS C 1 498 ? 36.077 53.816 38.316 1.000 24.182 500 HIS C CA 1
ATOM 11755 C C . HIS C 1 498 ? 37.069 53.638 37.170 1.000 24.472 500 HIS C C 1
ATOM 11756 O O . HIS C 1 498 ? 38.198 53.213 37.380 1.000 23.809 500 HIS C O 1
ATOM 11763 N N . PRO C 1 499 ? 36.604 53.787 35.917 1.000 22.150 501 PRO C N 1
ATOM 11764 C CA . PRO C 1 499 ? 37.306 53.234 34.759 1.000 26.513 501 PRO C CA 1
ATOM 11765 C C . PRO C 1 499 ? 38.523 54.016 34.217 1.000 31.298 501 PRO C C 1
ATOM 11766 O O . PRO C 1 499 ? 39.278 53.434 33.453 1.000 33.946 501 PRO C O 1
ATOM 11770 N N . ILE C 1 500 ? 38.708 55.278 34.614 1.000 30.595 502 ILE C N 1
ATOM 11771 C CA . ILE C 1 500 ? 39.858 56.132 34.175 1.000 29.032 502 ILE C CA 1
ATOM 11772 C C . ILE C 1 500 ? 40.603 56.629 35.421 1.000 29.012 502 ILE C C 1
ATOM 11773 O O . ILE C 1 500 ? 39.969 57.317 36.261 1.000 24.808 502 ILE C O 1
ATOM 11778 N N . ASP C 1 501 ? 41.882 56.260 35.559 1.000 29.315 503 ASP C N 1
ATOM 11779 C CA . ASP C 1 501 ? 42.747 56.657 36.700 1.000 34.777 503 ASP C CA 1
ATOM 11780 C C . ASP C 1 501 ? 42.742 58.191 36.801 1.000 31.986 503 ASP C C 1
ATOM 11781 O O . ASP C 1 501 ? 42.723 58.858 35.729 1.000 35.033 503 ASP C O 1
ATOM 11786 N N . ASN C 1 502 ? 42.712 58.728 38.016 1.000 29.966 504 ASN C N 1
ATOM 11787 C CA . ASN C 1 502 ? 42.894 60.184 38.290 1.000 35.606 504 ASN C CA 1
ATOM 11788 C C . ASN C 1 502 ? 41.739 60.968 37.670 1.000 36.312 504 ASN C C 1
ATOM 11789 O O . ASN C 1 502 ? 41.953 62.118 37.265 1.000 39.628 504 ASN C O 1
ATOM 11794 N N . CYS C 1 503 ? 40.575 60.337 37.555 1.000 33.513 505 CYS C N 1
ATOM 11795 C CA . CYS C 1 503 ? 39.335 60.897 36.962 1.000 33.489 505 CYS C CA 1
ATOM 11796 C C . CYS C 1 503 ? 38.174 60.437 37.850 1.000 29.355 505 CYS C C 1
ATOM 11797 O O . CYS C 1 503 ? 37.959 59.210 37.959 1.000 29.836 505 CYS C O 1
ATOM 11800 N N . SER C 1 504 ? 37.454 61.368 38.448 1.000 25.675 506 SER C N 1
ATOM 11801 C CA . SER C 1 504 ? 36.369 61.100 39.420 1.000 25.975 506 SER C CA 1
ATOM 11802 C C . SER C 1 504 ? 35.071 60.706 38.686 1.000 25.164 506 SER C C 1
ATOM 11803 O O . SER C 1 504 ? 34.007 61.233 39.018 1.000 24.357 506 SER C O 1
ATOM 11806 N N . LEU C 1 505 ? 35.186 59.823 37.682 1.000 26.041 507 LEU C N 1
ATOM 11807 C CA . LEU C 1 505 ? 34.058 59.203 36.941 1.000 24.813 507 LEU C CA 1
ATOM 11808 C C . LEU C 1 505 ? 33.818 57.817 37.533 1.000 22.380 507 LEU C C 1
ATOM 11809 O O . LEU C 1 505 ? 34.797 57.027 37.668 1.000 20.791 507 LEU C O 1
ATOM 11814 N N . TYR C 1 506 ? 32.576 57.556 37.916 1.000 21.164 508 TYR C N 1
ATOM 11815 C CA . TYR C 1 506 ? 32.153 56.273 38.517 1.000 22.885 508 TYR C CA 1
ATOM 11816 C C . TYR C 1 506 ? 30.946 55.738 37.758 1.000 25.933 508 TYR C C 1
ATOM 11817 O O . TYR C 1 506 ? 30.130 56.562 37.213 1.000 25.717 508 TYR C O 1
ATOM 11826 N N . ILE C 1 507 ? 30.820 54.400 37.749 1.000 26.165 509 ILE C N 1
ATOM 11827 C CA . ILE C 1 507 ? 29.706 53.659 37.079 1.000 23.352 509 ILE C CA 1
ATOM 11828 C C . ILE C 1 507 ? 29.219 52.555 38.017 1.000 21.367 509 ILE C C 1
ATOM 11829 O O . ILE C 1 507 ? 30.064 51.832 38.580 1.000 21.261 509 ILE C O 1
ATOM 11834 N N . CYS C 1 508 ? 27.907 52.409 38.166 1.000 22.776 510 CYS C N 1
ATOM 11835 C CA . CYS C 1 508 ? 27.308 51.294 38.936 1.000 24.060 510 CYS C CA 1
ATOM 11836 C C . CYS C 1 508 ? 25.958 50.906 38.325 1.000 23.716 510 CYS C C 1
ATOM 11837 O O . CYS C 1 508 ? 25.433 51.645 37.475 1.000 21.951 510 CYS C O 1
ATOM 11840 N N . GLY C 1 509 ? 25.427 49.770 38.771 1.000 26.370 511 GLY C N 1
ATOM 11841 C CA . GLY C 1 509 ? 24.169 49.193 38.266 1.000 26.637 511 GLY C CA 1
ATOM 11842 C C . GLY C 1 509 ? 24.284 47.700 38.014 1.000 24.676 511 GLY C C 1
ATOM 11843 O O . GLY C 1 509 ? 25.358 47.107 38.192 1.000 24.099 511 GLY C O 1
ATOM 11844 N N . GLU C 1 510 ? 23.159 47.107 37.646 1.000 23.693 512 GLU C N 1
ATOM 11845 C CA . GLU C 1 510 ? 23.035 45.671 37.308 1.000 21.556 512 GLU C CA 1
ATOM 11846 C C . GLU C 1 510 ? 23.994 45.273 36.166 1.000 22.280 512 GLU C C 1
ATOM 11847 O O . GLU C 1 510 ? 24.528 44.133 36.208 1.000 23.279 512 GLU C O 1
ATOM 11853 N N . ALA C 1 511 ? 24.239 46.140 35.190 1.000 21.204 513 ALA C N 1
ATOM 11854 C CA . ALA C 1 511 ? 24.804 45.722 33.881 1.000 24.607 513 ALA C CA 1
ATOM 11855 C C . ALA C 1 511 ? 26.193 45.080 34.031 1.000 22.463 513 ALA C C 1
ATOM 11856 O O . ALA C 1 511 ? 26.441 44.071 33.343 1.000 24.025 513 ALA C O 1
ATOM 11858 N N . TYR C 1 512 ? 27.055 45.590 34.906 1.000 21.104 514 TYR C N 1
ATOM 11859 C CA . TYR C 1 512 ? 28.464 45.134 35.035 1.000 21.574 514 TYR C CA 1
ATOM 11860 C C . TYR C 1 512 ? 28.634 44.397 36.368 1.000 22.386 514 TYR C C 1
ATOM 11861 O O . TYR C 1 512 ? 29.726 44.440 36.969 1.000 25.697 514 TYR C O 1
ATOM 11870 N N . SER C 1 513 ? 27.631 43.602 36.758 1.000 22.103 515 SER C N 1
ATOM 11871 C CA . SER C 1 513 ? 27.598 42.859 38.046 1.000 21.384 515 SER C CA 1
ATOM 11872 C C . SER C 1 513 ? 27.688 41.344 37.808 1.000 23.514 515 SER C C 1
ATOM 11873 O O . SER C 1 513 ? 27.545 40.852 36.647 1.000 22.853 515 SER C O 1
ATOM 11876 N N . ASP C 1 514 ? 27.833 40.629 38.912 1.000 23.533 516 ASP C N 1
ATOM 11877 C CA . ASP C 1 514 ? 27.748 39.159 38.980 1.000 24.888 516 ASP C CA 1
ATOM 11878 C C . ASP C 1 514 ? 26.284 38.754 39.061 1.000 26.566 516 ASP C C 1
ATOM 11879 O O . ASP C 1 514 ? 25.992 37.621 38.662 1.000 36.861 516 ASP C O 1
ATOM 11884 N N . GLY C 1 515 ? 25.405 39.685 39.428 1.000 23.533 517 GLY C N 1
ATOM 11885 C CA . GLY C 1 515 ? 23.961 39.455 39.593 1.000 21.769 517 GLY C CA 1
ATOM 11886 C C . GLY C 1 515 ? 23.167 40.068 38.460 1.000 21.815 517 GLY C C 1
ATOM 11887 O O . GLY C 1 515 ? 22.184 40.735 38.742 1.000 20.607 517 GLY C O 1
ATOM 11888 N N . GLN C 1 516 ? 23.536 39.790 37.204 1.000 23.121 518 GLN C N 1
ATOM 11889 C CA . GLN C 1 516 ? 22.846 40.350 36.021 1.000 21.416 518 GLN C CA 1
ATOM 11890 C C . GLN C 1 516 ? 21.396 39.871 36.034 1.000 22.740 518 GLN C C 1
ATOM 11891 O O . GLN C 1 516 ? 21.131 38.732 36.450 1.000 24.898 518 GLN C O 1
ATOM 11897 N N . GLY C 1 517 ? 20.473 40.738 35.650 1.000 21.430 519 GLY C N 1
ATOM 11898 C CA . GLY C 1 517 ? 19.027 40.433 35.724 1.000 22.822 519 GLY C CA 1
ATOM 11899 C C . GLY C 1 517 ? 18.452 40.567 37.124 1.000 21.994 519 GLY C C 1
ATOM 11900 O O . GLY C 1 517 ? 17.240 40.334 37.264 1.000 21.232 519 GLY C O 1
ATOM 11901 N N . TRP C 1 518 ? 19.231 41.039 38.107 1.000 21.807 520 TRP C N 1
ATOM 11902 C CA . TRP C 1 518 ? 18.772 41.155 39.521 1.000 22.782 520 TRP C CA 1
ATOM 11903 C C . TRP C 1 518 ? 19.092 42.537 40.128 1.000 23.900 520 TRP C C 1
ATOM 11904 O O . TRP C 1 518 ? 20.176 43.097 39.866 1.000 22.839 520 TRP C O 1
ATOM 11915 N N . VAL C 1 519 ? 18.210 43.011 40.996 1.000 21.592 521 VAL C N 1
ATOM 11916 C CA . VAL C 1 519 ? 18.513 44.118 41.941 1.000 22.070 521 VAL C CA 1
ATOM 11917 C C . VAL C 1 519 ? 19.792 43.782 42.701 1.000 21.150 521 VAL C C 1
ATOM 11918 O O . VAL C 1 519 ? 20.639 44.668 42.835 1.000 21.500 521 VAL C O 1
ATOM 11922 N N . GLU C 1 520 ? 19.983 42.535 43.121 1.000 20.993 522 GLU C N 1
ATOM 11923 C CA . GLU C 1 520 ? 21.201 42.130 43.861 1.000 20.893 522 GLU C CA 1
ATOM 11924 C C . GLU C 1 520 ? 22.446 42.612 43.102 1.000 22.736 522 GLU C C 1
ATOM 11925 O O . GLU C 1 520 ? 23.448 43.045 43.731 1.000 20.560 522 GLU C O 1
ATOM 11931 N N . GLY C 1 521 ? 22.458 42.440 41.786 1.000 23.215 523 GLY C N 1
ATOM 11932 C CA . GLY C 1 521 ? 23.612 42.840 40.962 1.000 24.212 523 GLY C CA 1
ATOM 11933 C C . GLY C 1 521 ? 23.871 44.349 41.042 1.000 21.980 523 GLY C C 1
ATOM 11934 O O . GLY C 1 521 ? 25.039 44.756 41.183 1.000 21.760 523 GLY C O 1
ATOM 11935 N N . ALA C 1 522 ? 22.820 45.150 40.911 1.000 22.246 524 ALA C N 1
ATOM 11936 C CA . ALA C 1 522 ? 22.868 46.625 41.054 1.000 23.849 524 ALA C CA 1
ATOM 11937 C C . ALA C 1 522 ? 23.463 47.021 42.425 1.000 23.793 524 ALA C C 1
ATOM 11938 O O . ALA C 1 522 ? 24.282 47.952 42.475 1.000 25.810 524 ALA C O 1
ATOM 11940 N N . LEU C 1 523 ? 23.070 46.360 43.501 1.000 23.336 525 LEU C N 1
ATOM 11941 C CA . LEU C 1 523 ? 23.599 46.675 44.860 1.000 23.241 525 LEU C CA 1
ATOM 11942 C C . LEU C 1 523 ? 25.049 46.228 44.951 1.000 22.127 525 LEU C C 1
ATOM 11943 O O . LEU C 1 523 ? 25.844 46.963 45.577 1.000 20.565 525 LEU C O 1
ATOM 11948 N N . GLN C 1 524 ? 25.389 45.098 44.328 1.000 21.991 526 GLN C N 1
ATOM 11949 C CA . GLN C 1 524 ? 26.766 44.562 44.384 1.000 24.687 526 GLN C CA 1
ATOM 11950 C C . GLN C 1 524 ? 27.727 45.645 43.856 1.000 25.833 526 GLN C C 1
ATOM 11951 O O . GLN C 1 524 ? 28.764 45.920 44.525 1.000 24.634 526 GLN C O 1
ATOM 11957 N N . THR C 1 525 ? 27.427 46.225 42.691 1.000 22.614 527 THR C N 1
ATOM 11958 C CA . THR C 1 525 ? 28.363 47.140 42.002 1.000 22.907 527 THR C CA 1
ATOM 11959 C C . THR C 1 525 ? 28.276 48.507 42.683 1.000 22.106 527 THR C C 1
ATOM 11960 O O . THR C 1 525 ? 29.302 49.156 42.730 1.000 21.601 527 THR C O 1
ATOM 11964 N N . ALA C 1 526 ? 27.107 48.923 43.178 1.000 23.603 528 ALA C N 1
ATOM 11965 C CA . ALA C 1 526 ? 27.004 50.133 44.032 1.000 24.244 528 ALA C CA 1
ATOM 11966 C C . ALA C 1 526 ? 27.994 50.005 45.197 1.000 24.004 528 ALA C C 1
ATOM 11967 O O . ALA C 1 526 ? 28.759 50.939 45.403 1.000 23.819 528 ALA C O 1
ATOM 11969 N N . ASP C 1 527 ? 28.054 48.853 45.868 1.000 23.496 529 ASP C N 1
ATOM 11970 C CA . ASP C 1 527 ? 28.971 48.649 47.023 1.000 23.889 529 ASP C CA 1
ATOM 11971 C C . ASP C 1 527 ? 30.428 48.695 46.561 1.000 25.901 529 ASP C C 1
ATOM 11972 O O . ASP C 1 527 ? 31.251 49.280 47.277 1.000 23.905 529 ASP C O 1
ATOM 11977 N N . ILE C 1 528 ? 30.764 48.085 45.425 1.000 25.681 530 ILE C N 1
ATOM 11978 C CA . ILE C 1 528 ? 32.157 48.101 44.903 1.000 24.217 530 ILE C CA 1
ATOM 11979 C C . ILE C 1 528 ? 32.527 49.554 44.562 1.000 25.002 530 ILE C C 1
ATOM 11980 O O . ILE C 1 528 ? 33.659 50.007 44.887 1.000 20.488 530 ILE C O 1
ATOM 11985 N N . MET C 1 529 ? 31.597 50.271 43.933 1.000 24.869 531 MET C N 1
ATOM 11986 C CA . MET C 1 529 ? 31.808 51.661 43.479 1.000 25.757 531 MET C CA 1
ATOM 11987 C C . MET C 1 529 ? 31.996 52.548 44.726 1.000 27.124 531 MET C C 1
ATOM 11988 O O . MET C 1 529 ? 32.980 53.290 44.773 1.000 25.601 531 MET C O 1
ATOM 11993 N N . LEU C 1 530 ? 31.114 52.451 45.716 1.000 26.489 532 LEU C N 1
ATOM 11994 C CA . LEU C 1 530 ? 31.167 53.295 46.939 1.000 28.185 532 LEU C CA 1
ATOM 11995 C C . LEU C 1 530 ? 32.503 53.064 47.647 1.000 27.907 532 LEU C C 1
ATOM 11996 O O . LEU C 1 530 ? 33.121 54.042 48.056 1.000 28.072 532 LEU C O 1
ATOM 12001 N N . LYS C 1 531 ? 32.931 51.822 47.787 1.000 28.404 533 LYS C N 1
ATOM 12002 C CA . LYS C 1 531 ? 34.205 51.507 48.457 1.000 31.131 533 LYS C CA 1
ATOM 12003 C C . LYS C 1 531 ? 35.345 52.240 47.743 1.000 30.368 533 LYS C C 1
ATOM 12004 O O . LYS C 1 531 ? 36.228 52.766 48.425 1.000 26.824 533 LYS C O 1
ATOM 12010 N N . LYS C 1 532 ? 35.376 52.202 46.411 1.000 29.512 534 LYS C N 1
ATOM 12011 C CA . LYS C 1 532 ? 36.444 52.861 45.612 1.000 30.640 534 LYS C CA 1
ATOM 12012 C C . LYS C 1 532 ? 36.330 54.367 45.840 1.000 28.535 534 LYS C C 1
ATOM 12013 O O . LYS C 1 532 ? 37.356 54.997 46.104 1.000 28.480 534 LYS C O 1
ATOM 12019 N N . PHE C 1 533 ? 35.118 54.906 45.716 1.000 26.488 535 PHE C N 1
ATOM 12020 C CA . PHE C 1 533 ? 34.832 56.354 45.840 1.000 29.642 535 PHE C CA 1
ATOM 12021 C C . PHE C 1 533 ? 35.342 56.850 47.205 1.000 34.239 535 PHE C C 1
ATOM 12022 O O . PHE C 1 533 ? 36.032 57.888 47.229 1.000 32.841 535 PHE C O 1
ATOM 12030 N N . ILE C 1 534 ? 35.046 56.134 48.296 1.000 30.920 536 ILE C N 1
ATOM 12031 C CA . ILE C 1 534 ? 35.428 56.563 49.668 1.000 31.429 536 ILE C CA 1
ATOM 12032 C C . ILE C 1 534 ? 36.948 56.478 49.833 1.000 34.433 536 ILE C C 1
ATOM 12033 O O . ILE C 1 534 ? 37.502 57.365 50.497 1.000 31.342 536 ILE C O 1
ATOM 12038 N N . ALA C 1 535 ? 37.617 55.495 49.230 1.000 34.356 537 ALA C N 1
ATOM 12039 C CA . ALA C 1 535 ? 39.093 55.346 49.313 1.000 39.397 537 ALA C CA 1
ATOM 12040 C C . ALA C 1 535 ? 39.776 56.528 48.600 1.000 40.155 537 ALA C C 1
ATOM 12041 O O . ALA C 1 535 ? 40.828 56.961 49.111 1.000 42.022 537 ALA C O 1
ATOM 12043 N N . VAL C 1 536 ? 39.234 56.975 47.461 1.000 36.497 538 VAL C N 1
ATOM 12044 C CA . VAL C 1 536 ? 39.870 57.960 46.534 1.000 39.049 538 VAL C CA 1
ATOM 12045 C C . VAL C 1 536 ? 39.603 59.422 46.932 1.000 36.025 538 VAL C C 1
ATOM 12046 O O . VAL C 1 536 ? 40.514 60.222 46.745 1.000 39.249 538 VAL C O 1
ATOM 12050 N N . GLU C 1 537 ? 38.380 59.791 47.301 1.000 33.711 539 GLU C N 1
ATOM 12051 C CA . GLU C 1 537 ? 37.880 61.194 47.199 1.000 36.774 539 GLU C CA 1
ATOM 12052 C C . GLU C 1 537 ? 37.991 61.945 48.543 1.000 39.083 539 GLU C C 1
ATOM 12053 O O . GLU C 1 537 ? 37.781 61.252 49.561 1.000 40.178 539 GLU C O 1
ATOM 12059 N N . GLU D 1 2 ? 61.934 8.799 43.735 1.000 67.420 4 GLU D N 1
ATOM 12060 C CA . GLU D 1 2 ? 60.815 9.599 44.333 1.000 69.343 4 GLU D CA 1
ATOM 12061 C C . GLU D 1 2 ? 61.298 11.012 44.713 1.000 57.871 4 GLU D C 1
ATOM 12062 O O . GLU D 1 2 ? 62.411 11.133 45.251 1.000 50.790 4 GLU D O 1
ATOM 12068 N N . ASN D 1 3 ? 60.458 12.029 44.491 1.000 50.550 5 ASN D N 1
ATOM 12069 C CA . ASN D 1 3 ? 60.842 13.469 44.534 1.000 47.576 5 ASN D CA 1
ATOM 12070 C C . ASN D 1 3 ? 61.065 13.945 45.977 1.000 45.084 5 ASN D C 1
ATOM 12071 O O . ASN D 1 3 ? 60.195 13.722 46.828 1.000 43.758 5 ASN D O 1
ATOM 12076 N N . GLU D 1 4 ? 62.179 14.627 46.224 1.000 43.596 6 GLU D N 1
ATOM 12077 C CA . GLU D 1 4 ? 62.430 15.321 47.513 1.000 44.504 6 GLU D CA 1
ATOM 12078 C C . GLU D 1 4 ? 61.289 16.307 47.776 1.000 42.305 6 GLU D C 1
ATOM 12079 O O . GLU D 1 4 ? 60.829 16.952 46.808 1.000 39.000 6 GLU D O 1
ATOM 12085 N N . LYS D 1 5 ? 60.831 16.376 49.022 1.000 41.606 7 LYS D N 1
ATOM 12086 C CA . LYS D 1 5 ? 59.691 17.226 49.466 1.000 50.635 7 LYS D CA 1
ATOM 12087 C C . LYS D 1 5 ? 60.214 18.108 50.596 1.000 45.833 7 LYS D C 1
ATOM 12088 O O . LYS D 1 5 ? 60.794 17.551 51.540 1.000 37.619 7 LYS D O 1
ATOM 12094 N N . ILE D 1 6 ? 60.052 19.428 50.485 1.000 40.459 8 ILE D N 1
ATOM 12095 C CA . ILE D 1 6 ? 60.509 20.401 51.523 1.000 36.693 8 ILE D CA 1
ATOM 12096 C C . ILE D 1 6 ? 59.348 21.355 51.778 1.000 35.341 8 ILE D C 1
ATOM 12097 O O . ILE D 1 6 ? 58.400 21.343 50.967 1.000 35.388 8 ILE D O 1
ATOM 12102 N N . ASP D 1 7 ? 59.413 22.148 52.844 1.000 31.654 9 ASP D N 1
ATOM 12103 C CA . ASP D 1 7 ? 58.316 23.094 53.180 1.000 33.498 9 ASP D CA 1
ATOM 12104 C C . ASP D 1 7 ? 58.504 24.408 52.394 1.000 33.122 9 ASP D C 1
ATOM 12105 O O . ASP D 1 7 ? 57.588 24.796 51.628 1.000 30.931 9 ASP D O 1
ATOM 12110 N N . ILE D 1 8 ? 59.632 25.086 52.609 1.000 31.245 10 ILE D N 1
ATOM 12111 C CA . ILE D 1 8 ? 59.917 26.417 52.006 1.000 30.679 10 ILE D CA 1
ATOM 12112 C C . ILE D 1 8 ? 61.173 26.288 51.158 1.000 25.940 10 ILE D C 1
ATOM 12113 O O . ILE D 1 8 ? 62.237 25.908 51.691 1.000 26.256 10 ILE D O 1
ATOM 12118 N N . ALA D 1 9 ? 61.010 26.583 49.872 1.000 27.806 11 ALA D N 1
ATOM 12119 C CA . ALA D 1 9 ? 62.115 26.816 48.915 1.000 28.754 11 ALA D CA 1
ATOM 12120 C C . ALA D 1 9 ? 62.333 28.330 48.798 1.000 29.691 11 ALA D C 1
ATOM 12121 O O . ALA D 1 9 ? 61.349 29.076 48.510 1.000 28.982 11 ALA D O 1
ATOM 12123 N N . ILE D 1 10 ? 63.565 28.769 49.051 1.000 29.489 12 ILE D N 1
ATOM 12124 C CA . ILE D 1 10 ? 64.004 30.171 48.815 1.000 29.119 12 ILE D CA 1
ATOM 12125 C C . ILE D 1 10 ? 65.073 30.119 47.730 1.000 26.622 12 ILE D C 1
ATOM 12126 O O . ILE D 1 10 ? 66.084 29.415 47.916 1.000 25.192 12 ILE D O 1
ATOM 12131 N N . VAL D 1 11 ? 64.833 30.797 46.621 1.000 24.998 13 VAL D N 1
ATOM 12132 C CA . VAL D 1 11 ? 65.798 30.821 45.488 1.000 26.859 13 VAL D CA 1
ATOM 12133 C C . VAL D 1 11 ? 66.396 32.232 45.371 1.000 24.634 13 VAL D C 1
ATOM 12134 O O . VAL D 1 11 ? 65.638 33.207 45.176 1.000 26.290 13 VAL D O 1
ATOM 12138 N N . GLY D 1 12 ? 67.715 32.316 45.490 1.000 24.243 14 GLY D N 1
ATOM 12139 C CA . GLY D 1 12 ? 68.503 33.558 45.452 1.000 23.637 14 GLY D CA 1
ATOM 12140 C C . GLY D 1 12 ? 69.243 33.766 46.758 1.000 22.537 14 GLY D C 1
ATOM 12141 O O . GLY D 1 12 ? 68.580 34.026 47.760 1.000 23.199 14 GLY D O 1
ATOM 12142 N N . GLY D 1 13 ? 70.570 33.653 46.724 1.000 23.602 15 GLY D N 1
ATOM 12143 C CA . GLY D 1 13 ? 71.461 33.808 47.885 1.000 25.047 15 GLY D CA 1
ATOM 12144 C C . GLY D 1 13 ? 72.061 35.205 47.974 1.000 24.190 15 GLY D C 1
ATOM 12145 O O . GLY D 1 13 ? 73.251 35.319 48.396 1.000 23.761 15 GLY D O 1
ATOM 12146 N N . GLY D 1 14 ? 71.300 36.231 47.581 1.000 23.297 16 GLY D N 1
ATOM 12147 C CA . GLY D 1 14 ? 71.647 37.628 47.915 1.000 26.531 16 GLY D CA 1
ATOM 12148 C C . GLY D 1 14 ? 71.131 37.978 49.312 1.000 26.101 16 GLY D C 1
ATOM 12149 O O . GLY D 1 14 ? 70.598 37.077 50.014 1.000 26.570 16 GLY D O 1
ATOM 12150 N N . VAL D 1 15 ? 71.193 39.245 49.686 1.000 23.845 17 VAL D N 1
ATOM 12151 C CA . VAL D 1 15 ? 70.905 39.646 51.084 1.000 24.067 17 VAL D CA 1
ATOM 12152 C C . VAL D 1 15 ? 69.444 39.312 51.398 1.000 23.279 17 VAL D C 1
ATOM 12153 O O . VAL D 1 15 ? 69.192 38.891 52.503 1.000 25.766 17 VAL D O 1
ATOM 12157 N N . SER D 1 16 ? 68.490 39.599 50.513 1.000 24.215 18 SER D N 1
ATOM 12158 C CA . SER D 1 16 ? 67.057 39.410 50.833 1.000 23.565 18 SER D CA 1
ATOM 12159 C C . SER D 1 16 ? 66.760 37.918 51.012 1.000 23.579 18 SER D C 1
ATOM 12160 O O . SER D 1 16 ? 65.913 37.601 51.872 1.000 22.996 18 SER D O 1
ATOM 12163 N N . GLY D 1 17 ? 67.421 37.056 50.235 1.000 23.116 19 GLY D N 1
ATOM 12164 C CA . GLY D 1 17 ? 67.227 35.600 50.293 1.000 24.067 19 GLY D CA 1
ATOM 12165 C C . GLY D 1 17 ? 67.706 35.052 51.638 1.000 26.631 19 GLY D C 1
ATOM 12166 O O . GLY D 1 17 ? 66.904 34.412 52.339 1.000 25.359 19 GLY D O 1
ATOM 12167 N N . VAL D 1 18 ? 68.958 35.311 52.008 1.000 24.181 20 VAL D N 1
ATOM 12168 C CA . VAL D 1 18 ? 69.541 34.779 53.265 1.000 25.310 20 VAL D CA 1
ATOM 12169 C C . VAL D 1 18 ? 68.885 35.460 54.469 1.000 24.299 20 VAL D C 1
ATOM 12170 O O . VAL D 1 18 ? 68.671 34.795 55.456 1.000 26.730 20 VAL D O 1
ATOM 12174 N N . TYR D 1 19 ? 68.506 36.726 54.369 1.000 24.473 21 TYR D N 1
ATOM 12175 C CA . TYR D 1 19 ? 67.786 37.422 55.462 1.000 23.330 21 TYR D CA 1
ATOM 12176 C C . TYR D 1 19 ? 66.443 36.723 55.682 1.000 28.339 21 TYR D C 1
ATOM 12177 O O . TYR D 1 19 ? 66.076 36.425 56.828 1.000 24.668 21 TYR D O 1
ATOM 12186 N N . SER D 1 20 ? 65.707 36.502 54.597 1.000 28.434 22 SER D N 1
ATOM 12187 C CA . SER D 1 20 ? 64.397 35.806 54.623 1.000 30.140 22 SER D CA 1
ATOM 12188 C C . SER D 1 20 ? 64.568 34.382 55.178 1.000 27.717 22 SER D C 1
ATOM 12189 O O . SER D 1 20 ? 63.791 34.009 56.074 1.000 29.347 22 SER D O 1
ATOM 12192 N N . ALA D 1 21 ? 65.585 33.642 54.734 1.000 25.063 23 ALA D N 1
ATOM 12193 C CA . ALA D 1 21 ? 65.852 32.277 55.230 1.000 26.748 23 ALA D CA 1
ATOM 12194 C C . ALA D 1 21 ? 66.018 32.326 56.755 1.000 26.706 23 ALA D C 1
ATOM 12195 O O . ALA D 1 21 ? 65.344 31.582 57.466 1.000 24.853 23 ALA D O 1
ATOM 12197 N N . TRP D 1 22 ? 66.923 33.178 57.233 1.000 26.122 24 TRP D N 1
ATOM 12198 C CA . TRP D 1 22 ? 67.206 33.393 58.670 1.000 25.347 24 TRP D CA 1
ATOM 12199 C C . TRP D 1 22 ? 65.895 33.666 59.419 1.000 26.349 24 TRP D C 1
ATOM 12200 O O . TRP D 1 22 ? 65.614 32.972 60.438 1.000 24.026 24 TRP D O 1
ATOM 12211 N N . LYS D 1 23 ? 65.107 34.637 58.947 1.000 24.294 25 LYS D N 1
ATOM 12212 C CA . LYS D 1 23 ? 63.884 35.058 59.667 1.000 26.093 25 LYS D CA 1
ATOM 12213 C C . LYS D 1 23 ? 62.888 33.893 59.715 1.000 26.480 25 LYS D C 1
ATOM 12214 O O . LYS D 1 23 ? 62.231 33.698 60.755 1.000 25.476 25 LYS D O 1
ATOM 12220 N N . LEU D 1 24 ? 62.731 33.192 58.597 1.000 26.948 26 LEU D N 1
ATOM 12221 C CA . LEU D 1 24 ? 61.669 32.170 58.455 1.000 26.740 26 LEU D CA 1
ATOM 12222 C C . LEU D 1 24 ? 62.040 30.954 59.305 1.000 25.115 26 LEU D C 1
ATOM 12223 O O . LEU D 1 24 ? 61.127 30.392 59.893 1.000 27.132 26 LEU D O 1
ATOM 12228 N N . LYS D 1 25 ? 63.321 30.592 59.379 1.000 25.817 27 LYS D N 1
ATOM 12229 C CA . LYS D 1 25 ? 63.750 29.436 60.198 1.000 27.424 27 LYS D CA 1
ATOM 12230 C C . LYS D 1 25 ? 63.506 29.785 61.683 1.000 29.231 27 LYS D C 1
ATOM 12231 O O . LYS D 1 25 ? 63.101 28.898 62.441 1.000 28.428 27 LYS D O 1
ATOM 12237 N N . THR D 1 26 ? 63.690 31.043 62.081 1.000 26.547 28 THR D N 1
ATOM 12238 C CA . THR D 1 26 ? 63.406 31.469 63.462 1.000 26.271 28 THR D CA 1
ATOM 12239 C C . THR D 1 26 ? 61.898 31.384 63.703 1.000 28.402 28 THR D C 1
ATOM 12240 O O . THR D 1 26 ? 61.498 30.931 64.805 1.000 27.065 28 THR D O 1
ATOM 12244 N N . LYS D 1 27 ? 61.094 31.817 62.732 1.000 29.202 29 LYS D N 1
ATOM 12245 C CA . LYS D 1 27 ? 59.621 31.851 62.884 1.000 31.446 29 LYS D CA 1
ATOM 12246 C C . LYS D 1 27 ? 59.058 30.421 62.872 1.000 29.990 29 LYS D C 1
ATOM 12247 O O . LYS D 1 27 ? 58.096 30.172 63.620 1.000 34.848 29 LYS D O 1
ATOM 12253 N N . TYR D 1 28 ? 59.620 29.527 62.055 1.000 29.611 30 TYR D N 1
ATOM 12254 C CA . TYR D 1 28 ? 59.100 28.145 61.820 1.000 30.222 30 TYR D CA 1
ATOM 12255 C C . TYR D 1 28 ? 60.237 27.139 61.960 1.000 28.245 30 TYR D C 1
ATOM 12256 O O . TYR D 1 28 ? 60.736 26.600 60.970 1.000 32.026 30 TYR D O 1
ATOM 12265 N N . PRO D 1 29 ? 60.682 26.845 63.201 1.000 27.945 31 PRO D N 1
ATOM 12266 C CA . PRO D 1 29 ? 61.887 26.044 63.409 1.000 30.018 31 PRO D CA 1
ATOM 12267 C C . PRO D 1 29 ? 61.732 24.592 62.921 1.000 31.087 31 PRO D C 1
ATOM 12268 O O . PRO D 1 29 ? 62.739 23.957 62.649 1.000 26.097 31 PRO D O 1
ATOM 12272 N N . ASN D 1 30 ? 60.483 24.131 62.780 1.000 32.288 32 ASN D N 1
ATOM 12273 C CA . ASN D 1 30 ? 60.169 22.713 62.464 1.000 38.117 32 ASN D CA 1
ATOM 12274 C C . ASN D 1 30 ? 60.036 22.531 60.951 1.000 36.873 32 ASN D C 1
ATOM 12275 O O . ASN D 1 30 ? 60.094 21.379 60.522 1.000 38.086 32 ASN D O 1
ATOM 12280 N N . LYS D 1 31 ? 59.930 23.614 60.173 1.000 35.164 33 LYS D N 1
ATOM 12281 C CA . LYS D 1 31 ? 59.858 23.521 58.692 1.000 31.304 33 LYS D CA 1
ATOM 12282 C C . LYS D 1 31 ? 61.231 23.187 58.105 1.000 32.177 33 LYS D C 1
ATOM 12283 O O . LYS D 1 31 ? 62.275 23.674 58.614 1.000 33.385 33 LYS D O 1
ATOM 12289 N N . LYS D 1 32 ? 61.225 22.365 57.057 1.000 32.639 34 LYS D N 1
ATOM 12290 C CA . LYS D 1 32 ? 62.409 22.101 56.203 1.000 36.838 34 LYS D CA 1
ATOM 12291 C C . LYS D 1 32 ? 62.500 23.257 55.194 1.000 34.811 34 LYS D C 1
ATOM 12292 O O . LYS D 1 32 ? 61.629 23.365 54.299 1.000 30.376 34 LYS D O 1
ATOM 12298 N N . ILE D 1 33 ? 63.501 24.113 55.382 1.000 34.538 35 ILE D N 1
ATOM 12299 C CA . ILE D 1 33 ? 63.714 25.347 54.577 1.000 32.204 35 ILE D CA 1
ATOM 12300 C C . ILE D 1 33 ? 65.046 25.168 53.864 1.000 27.757 35 ILE D C 1
ATOM 12301 O O . ILE D 1 33 ? 66.059 24.974 54.545 1.000 29.689 35 ILE D O 1
ATOM 12306 N N . VAL D 1 34 ? 65.035 25.234 52.543 1.000 29.099 36 VAL D N 1
ATOM 12307 C CA . VAL D 1 34 ? 66.274 25.137 51.742 1.000 29.120 36 VAL D CA 1
ATOM 12308 C C . VAL D 1 34 ? 66.390 26.418 50.921 1.000 29.564 36 VAL D C 1
ATOM 12309 O O . VAL D 1 34 ? 65.402 26.819 50.285 1.000 28.521 36 VAL D O 1
ATOM 12313 N N . LEU D 1 35 ? 67.559 27.042 50.945 1.000 29.693 37 LEU D N 1
ATOM 12314 C CA . LEU D 1 35 ? 67.855 28.194 50.070 1.000 31.226 37 LEU D CA 1
ATOM 12315 C C . LEU D 1 35 ? 68.757 27.688 48.939 1.000 26.350 37 LEU D C 1
ATOM 12316 O O . LEU D 1 35 ? 69.790 27.058 49.227 1.000 22.369 37 LEU D O 1
ATOM 12321 N N . PHE D 1 36 ? 68.357 27.966 47.706 1.000 23.995 38 PHE D N 1
ATOM 12322 C CA . PHE D 1 36 ? 69.114 27.592 46.487 1.000 25.523 38 PHE D CA 1
ATOM 12323 C C . PHE D 1 36 ? 69.760 28.839 45.873 1.000 24.091 38 PHE D C 1
ATOM 12324 O O . PHE D 1 36 ? 69.044 29.832 45.620 1.000 24.891 38 PHE D O 1
ATOM 12332 N N . GLU D 1 37 ? 71.058 28.773 45.596 1.000 25.846 39 GLU D N 1
ATOM 12333 C CA . GLU D 1 37 ? 71.814 29.790 44.819 1.000 27.746 39 GLU D CA 1
ATOM 12334 C C . GLU D 1 37 ? 72.421 29.108 43.592 1.000 29.433 39 GLU D C 1
ATOM 12335 O O . GLU D 1 37 ? 73.114 28.099 43.781 1.000 28.008 39 GLU D O 1
ATOM 12341 N N . GLY D 1 38 ? 72.157 29.655 42.394 1.000 29.577 40 GLY D N 1
ATOM 12342 C CA . GLY D 1 38 ? 72.647 29.140 41.097 1.000 29.682 40 GLY D CA 1
ATOM 12343 C C . GLY D 1 38 ? 74.153 29.333 40.983 1.000 30.505 40 GLY D C 1
ATOM 12344 O O . GLY D 1 38 ? 74.817 28.467 40.403 1.000 32.839 40 GLY D O 1
ATOM 12345 N N . GLY D 1 39 ? 74.694 30.421 41.544 1.000 31.069 41 GLY D N 1
ATOM 12346 C CA . GLY D 1 39 ? 76.150 30.697 41.523 1.000 28.368 41 GLY D CA 1
ATOM 12347 C C . GLY D 1 39 ? 76.860 29.916 42.618 1.000 27.418 41 GLY D C 1
ATOM 12348 O O . GLY D 1 39 ? 76.183 29.127 43.329 1.000 28.722 41 GLY D O 1
ATOM 12349 N N . ASP D 1 40 ? 78.158 30.159 42.803 1.000 26.102 42 ASP D N 1
ATOM 12350 C CA . ASP D 1 40 ? 79.074 29.280 43.575 1.000 27.574 42 ASP D CA 1
ATOM 12351 C C . ASP D 1 40 ? 79.299 29.864 44.977 1.000 26.035 42 ASP D C 1
ATOM 12352 O O . ASP D 1 40 ? 80.204 29.370 45.674 1.000 26.776 42 ASP D O 1
ATOM 12357 N N . HIS D 1 41 ? 78.512 30.863 45.397 1.000 28.050 43 HIS D N 1
ATOM 12358 C CA . HIS D 1 41 ? 78.736 31.581 46.682 1.000 25.759 43 HIS D CA 1
ATOM 12359 C C . HIS D 1 41 ? 77.507 32.413 47.048 1.000 25.378 43 HIS D C 1
ATOM 12360 O O . HIS D 1 41 ? 76.728 32.824 46.147 1.000 25.720 43 HIS D O 1
ATOM 12367 N N . ILE D 1 42 ? 77.369 32.674 48.334 1.000 24.994 44 ILE D N 1
ATOM 12368 C CA . ILE D 1 42 ? 76.351 33.599 48.900 1.000 26.265 44 ILE D CA 1
ATOM 12369 C C . ILE D 1 42 ? 76.843 35.040 48.701 1.000 26.579 44 ILE D C 1
ATOM 12370 O O . ILE D 1 42 ? 78.020 35.290 49.021 1.000 22.822 44 ILE D O 1
ATOM 12375 N N . GLY D 1 43 ? 75.962 35.957 48.293 1.000 24.489 45 GLY D N 1
ATOM 12376 C CA . GLY D 1 43 ? 76.246 37.410 48.300 1.000 25.791 45 GLY D CA 1
ATOM 12377 C C . GLY D 1 43 ? 75.489 38.203 47.230 1.000 26.802 45 GLY D C 1
ATOM 12378 O O . GLY D 1 43 ? 75.083 39.371 47.528 1.000 25.829 45 GLY D O 1
ATOM 12379 N N . GLY D 1 44 ? 75.271 37.607 46.052 1.000 22.074 46 GLY D N 1
ATOM 12380 C CA . GLY D 1 44 ? 74.665 38.290 44.895 1.000 24.165 46 GLY D CA 1
ATOM 12381 C C . GLY D 1 44 ? 75.434 39.567 44.555 1.000 22.237 46 GLY D C 1
ATOM 12382 O O . GLY D 1 44 ? 76.625 39.475 44.286 1.000 21.578 46 GLY D O 1
ATOM 12383 N N . ARG D 1 45 ? 74.802 40.727 44.659 1.000 22.906 47 ARG D N 1
ATOM 12384 C CA . ARG D 1 45 ? 75.405 42.031 44.249 1.000 25.209 47 ARG D CA 1
ATOM 12385 C C . ARG D 1 45 ? 76.262 42.655 45.369 1.000 24.924 47 ARG D C 1
ATOM 12386 O O . ARG D 1 45 ? 76.690 43.809 45.198 1.000 24.200 47 ARG D O 1
ATOM 12394 N N . LEU D 1 46 ? 76.480 41.946 46.475 1.000 23.934 48 LEU D N 1
ATOM 12395 C CA . LEU D 1 46 ? 77.521 42.281 47.480 1.000 23.405 48 LEU D CA 1
ATOM 12396 C C . LEU D 1 46 ? 78.730 41.370 47.244 1.000 24.507 48 LEU D C 1
ATOM 12397 O O . LEU D 1 46 ? 78.607 40.159 47.474 1.000 22.970 48 LEU D O 1
ATOM 12402 N N . LEU D 1 47 ? 79.837 41.923 46.736 1.000 23.234 49 LEU D N 1
ATOM 12403 C CA . LEU D 1 47 ? 81.041 41.130 46.367 1.000 23.988 49 LEU D CA 1
ATOM 12404 C C . LEU D 1 47 ? 82.261 41.890 46.893 1.000 24.446 49 LEU D C 1
ATOM 12405 O O . LEU D 1 47 ? 82.634 42.949 46.313 1.000 25.628 49 LEU D O 1
ATOM 12410 N N . SER D 1 48 ? 82.797 41.397 47.997 1.000 23.141 50 SER D N 1
ATOM 12411 C CA . SER D 1 48 ? 83.902 42.004 48.769 1.000 23.272 50 SER D CA 1
ATOM 12412 C C . SER D 1 48 ? 85.139 41.143 48.562 1.000 22.845 50 SER D C 1
ATOM 12413 O O . SER D 1 48 ? 85.077 39.964 48.887 1.000 25.126 50 SER D O 1
ATOM 12416 N N . VAL D 1 49 ? 86.239 41.709 48.076 1.000 22.408 51 VAL D N 1
ATOM 12417 C CA . VAL D 1 49 ? 87.475 40.919 47.839 1.000 23.295 51 VAL D CA 1
ATOM 12418 C C . VAL D 1 49 ? 88.671 41.691 48.377 1.000 24.930 51 VAL D C 1
ATOM 12419 O O . VAL D 1 49 ? 88.752 42.911 48.183 1.000 27.777 51 VAL D O 1
ATOM 12423 N N . ILE D 1 50 ? 89.598 40.963 48.987 1.000 27.907 52 ILE D N 1
ATOM 12424 C CA . ILE D 1 50 ? 90.870 41.508 49.520 1.000 26.574 52 ILE D CA 1
ATOM 12425 C C . ILE D 1 50 ? 91.827 41.615 48.341 1.000 25.659 52 ILE D C 1
ATOM 12426 O O . ILE D 1 50 ? 91.982 40.675 47.584 1.000 23.404 52 ILE D O 1
ATOM 12431 N N . PRO D 1 51 ? 92.463 42.781 48.102 1.000 28.839 53 PRO D N 1
ATOM 12432 C CA . PRO D 1 51 ? 93.431 42.899 47.021 1.000 29.473 53 PRO D CA 1
ATOM 12433 C C . PRO D 1 51 ? 94.701 42.165 47.402 1.000 27.613 53 PRO D C 1
ATOM 12434 O O . PRO D 1 51 ? 95.118 42.246 48.559 1.000 27.243 53 PRO D O 1
ATOM 12438 N N . PRO D 1 52 ? 95.370 41.496 46.437 1.000 27.559 54 PRO D N 1
ATOM 12439 C CA . PRO D 1 52 ? 96.704 40.959 46.662 1.000 28.177 54 PRO D CA 1
ATOM 12440 C C . PRO D 1 52 ? 97.627 42.105 47.114 1.000 27.669 54 PRO D C 1
ATOM 12441 O O . PRO D 1 52 ? 97.608 43.176 46.504 1.000 26.300 54 PRO D O 1
ATOM 12445 N N . GLY D 1 53 ? 98.405 41.860 48.163 1.000 27.648 55 GLY D N 1
ATOM 12446 C CA . GLY D 1 53 ? 99.431 42.808 48.644 1.000 29.233 55 GLY D CA 1
ATOM 12447 C C . GLY D 1 53 ? 98.827 43.899 49.507 1.000 28.271 55 GLY D C 1
ATOM 12448 O O . GLY D 1 53 ? 99.585 44.783 49.950 1.000 28.011 55 GLY D O 1
ATOM 12449 N N . ILE D 1 54 ? 97.507 43.882 49.731 1.000 27.103 56 ILE D N 1
ATOM 12450 C CA . ILE D 1 54 ? 96.868 44.946 50.565 1.000 27.291 56 ILE D CA 1
ATOM 12451 C C . ILE D 1 54 ? 95.919 44.273 51.544 1.000 26.912 56 ILE D C 1
ATOM 12452 O O . ILE D 1 54 ? 94.700 44.355 51.414 1.000 23.724 56 ILE D O 1
ATOM 12457 N N . PRO D 1 55 ? 96.455 43.626 52.604 1.000 30.834 57 PRO D N 1
ATOM 12458 C CA . PRO D 1 55 ? 95.615 42.845 53.513 1.000 31.117 57 PRO D CA 1
ATOM 12459 C C . PRO D 1 55 ? 94.642 43.717 54.327 1.000 33.007 57 PRO D C 1
ATOM 12460 O O . PRO D 1 55 ? 93.645 43.190 54.776 1.000 35.304 57 PRO D O 1
ATOM 12464 N N . ASN D 1 56 ? 94.898 45.017 54.458 1.000 30.685 58 ASN D N 1
ATOM 12465 C CA . ASN D 1 56 ? 94.050 45.953 55.245 1.000 32.354 58 ASN D CA 1
ATOM 12466 C C . ASN D 1 56 ? 93.087 46.743 54.332 1.000 32.573 58 ASN D C 1
ATOM 12467 O O . ASN D 1 56 ? 92.592 47.823 54.758 1.000 31.981 58 ASN D O 1
ATOM 12472 N N . MET D 1 57 ? 92.795 46.241 53.124 1.000 31.200 59 MET D N 1
ATOM 12473 C CA . MET D 1 57 ? 91.758 46.834 52.244 1.000 29.664 59 MET D CA 1
ATOM 12474 C C . MET D 1 57 ? 90.755 45.765 51.812 1.000 26.954 59 MET D C 1
ATOM 12475 O O . MET D 1 57 ? 91.094 44.577 51.801 1.000 27.396 59 MET D O 1
ATOM 12480 N N . VAL D 1 58 ? 89.547 46.210 51.468 1.000 25.915 60 VAL D N 1
ATOM 12481 C CA . VAL D 1 58 ? 88.502 45.356 50.860 1.000 24.465 60 VAL D CA 1
ATOM 12482 C C . VAL D 1 58 ? 87.907 46.122 49.680 1.000 24.439 60 VAL D C 1
ATOM 12483 O O . VAL D 1 58 ? 87.166 47.097 49.920 1.000 23.146 60 VAL D O 1
ATOM 12487 N N . ALA D 1 59 ? 88.169 45.646 48.469 1.000 22.986 61 ALA D N 1
ATOM 12488 C CA . ALA D 1 59 ? 87.574 46.160 47.228 1.000 23.758 61 ALA D CA 1
ATOM 12489 C C . ALA D 1 59 ? 86.115 45.718 47.198 1.000 26.345 61 ALA D C 1
ATOM 12490 O O . ALA D 1 59 ? 85.858 44.531 47.453 1.000 26.223 61 ALA D O 1
ATOM 12492 N N . GLU D 1 60 ? 85.208 46.647 46.926 1.000 23.903 62 GLU D N 1
ATOM 12493 C CA . GLU D 1 60 ? 83.749 46.407 46.799 1.000 23.427 62 GLU D CA 1
ATOM 12494 C C . GLU D 1 60 ? 83.379 46.435 45.311 1.000 23.915 62 GLU D C 1
ATOM 12495 O O . GLU D 1 60 ? 83.141 47.516 44.780 1.000 23.263 62 GLU D O 1
ATOM 12501 N N . LEU D 1 61 ? 83.386 45.267 44.667 1.000 21.396 63 LEU D N 1
ATOM 12502 C CA . LEU D 1 61 ? 82.974 45.128 43.256 1.000 21.964 63 LEU D CA 1
ATOM 12503 C C . LEU D 1 61 ? 81.460 45.326 43.149 1.000 23.020 63 LEU D C 1
ATOM 12504 O O . LEU D 1 61 ? 81.012 45.706 42.075 1.000 21.017 63 LEU D O 1
ATOM 12509 N N . GLY D 1 62 ? 80.718 45.070 44.235 1.000 22.271 64 GLY D N 1
ATOM 12510 C CA . GLY D 1 62 ? 79.277 45.352 44.319 1.000 22.836 64 GLY D CA 1
ATOM 12511 C C . GLY D 1 62 ? 79.026 46.508 45.279 1.000 23.268 64 GLY D C 1
ATOM 12512 O O . GLY D 1 62 ? 79.832 47.482 45.289 1.000 27.099 64 GLY D O 1
ATOM 12513 N N . GLY D 1 63 ? 77.972 46.415 46.079 1.000 22.314 65 GLY D N 1
ATOM 12514 C CA . GLY D 1 63 ? 77.594 47.448 47.067 1.000 24.062 65 GLY D CA 1
ATOM 12515 C C . GLY D 1 63 ? 78.760 47.779 47.997 1.000 23.977 65 GLY D C 1
ATOM 12516 O O . GLY D 1 63 ? 79.493 46.854 48.383 1.000 21.616 65 GLY D O 1
ATOM 12517 N N . MET D 1 64 ? 78.946 49.054 48.346 1.000 23.060 66 MET D N 1
ATOM 12518 C CA . MET D 1 64 ? 80.156 49.453 49.103 1.000 22.744 66 MET D CA 1
ATOM 12519 C C . MET D 1 64 ? 79.852 50.313 50.330 1.000 22.359 66 MET D C 1
ATOM 12520 O O . MET D 1 64 ? 80.731 50.378 51.204 1.000 22.770 66 MET D O 1
ATOM 12525 N N . ARG D 1 65 ? 78.679 50.924 50.460 1.000 24.384 67 ARG D N 1
ATOM 12526 C CA . ARG D 1 65 ? 78.465 51.924 51.539 1.000 26.040 67 ARG D CA 1
ATOM 12527 C C . ARG D 1 65 ? 76.987 52.043 51.884 1.000 24.972 67 ARG D C 1
ATOM 12528 O O . ARG D 1 65 ? 76.127 51.743 51.012 1.000 25.188 67 ARG D O 1
ATOM 12536 N N . ILE D 1 66 ? 76.692 52.560 53.074 1.000 23.691 68 ILE D N 1
ATOM 12537 C CA . ILE D 1 66 ? 75.288 52.845 53.489 1.000 24.836 68 ILE D CA 1
ATOM 12538 C C . ILE D 1 66 ? 75.175 54.325 53.856 1.000 27.680 68 ILE D C 1
ATOM 12539 O O . ILE D 1 66 ? 76.219 54.976 54.143 1.000 26.451 68 ILE D O 1
ATOM 12544 N N . LEU D 1 67 ? 73.950 54.842 53.820 1.000 26.922 69 LEU D N 1
ATOM 12545 C CA . LEU D 1 67 ? 73.577 56.144 54.409 1.000 27.338 69 LEU D CA 1
ATOM 12546 C C . LEU D 1 67 ? 73.077 55.861 55.824 1.000 29.901 69 LEU D C 1
ATOM 12547 O O . LEU D 1 67 ? 71.875 55.601 55.976 1.000 25.794 69 LEU D O 1
ATOM 12552 N N . GLU D 1 68 ? 73.965 55.905 56.812 1.000 31.847 70 GLU D N 1
ATOM 12553 C CA . GLU D 1 68 ? 73.693 55.465 58.198 1.000 36.705 70 GLU D CA 1
ATOM 12554 C C . GLU D 1 68 ? 72.567 56.264 58.863 1.000 42.075 70 GLU D C 1
ATOM 12555 O O . GLU D 1 68 ? 72.012 55.737 59.839 1.000 47.643 70 GLU D O 1
ATOM 12561 N N . ASN D 1 69 ? 72.198 57.444 58.354 1.000 45.929 71 ASN D N 1
ATOM 12562 C CA . ASN D 1 69 ? 71.237 58.382 59.005 1.000 46.624 71 ASN D CA 1
ATOM 12563 C C . ASN D 1 69 ? 69.820 58.128 58.503 1.000 44.851 71 ASN D C 1
ATOM 12564 O O . ASN D 1 69 ? 68.882 58.498 59.212 1.000 49.529 71 ASN D O 1
ATOM 12569 N N . THR D 1 70 ? 69.700 57.586 57.298 1.000 39.774 72 THR D N 1
ATOM 12570 C CA . THR D 1 70 ? 68.450 57.367 56.529 1.000 40.764 72 THR D CA 1
ATOM 12571 C C . THR D 1 70 ? 68.040 55.880 56.578 1.000 36.804 72 THR D C 1
ATOM 12572 O O . THR D 1 70 ? 66.842 55.622 56.628 1.000 36.707 72 THR D O 1
ATOM 12576 N N . GLN D 1 71 ? 69.004 54.950 56.531 1.000 29.015 73 GLN D N 1
ATOM 12577 C CA . GLN D 1 71 ? 68.799 53.526 56.169 1.000 27.155 73 GLN D CA 1
ATOM 12578 C C . GLN D 1 71 ? 68.728 52.714 57.459 1.000 24.873 73 GLN D C 1
ATOM 12579 O O . GLN D 1 71 ? 69.694 52.029 57.776 1.000 20.593 73 GLN D O 1
ATOM 12585 N N . LYS D 1 72 ? 67.604 52.829 58.156 1.000 23.057 74 LYS D N 1
ATOM 12586 C CA . LYS D 1 72 ? 67.391 52.255 59.512 1.000 29.259 74 LYS D CA 1
ATOM 12587 C C . LYS D 1 72 ? 67.410 50.723 59.433 1.000 26.231 74 LYS D C 1
ATOM 12588 O O . LYS D 1 72 ? 67.865 50.081 60.399 1.000 22.696 74 LYS D O 1
ATOM 12594 N N . LEU D 1 73 ? 66.953 50.143 58.325 1.000 24.556 75 LEU D N 1
ATOM 12595 C CA . LEU D 1 73 ? 66.862 48.660 58.243 1.000 26.947 75 LEU D CA 1
ATOM 12596 C C . LEU D 1 73 ? 68.278 48.081 58.201 1.000 23.754 75 LEU D C 1
ATOM 12597 O O . LEU D 1 73 ? 68.540 47.207 59.021 1.000 23.430 75 LEU D O 1
ATOM 12602 N N . ILE D 1 74 ? 69.165 48.573 57.334 1.000 23.452 76 ILE D N 1
ATOM 12603 C CA . ILE D 1 74 ? 70.529 47.977 57.242 1.000 22.365 76 ILE D CA 1
ATOM 12604 C C . ILE D 1 74 ? 71.280 48.274 58.551 1.000 23.448 76 ILE D C 1
ATOM 12605 O O . ILE D 1 74 ? 72.036 47.379 59.008 1.000 20.672 76 ILE D O 1
ATOM 12610 N N . VAL D 1 75 ? 71.101 49.457 59.138 1.000 25.546 77 VAL D N 1
ATOM 12611 C CA . VAL D 1 75 ? 71.758 49.779 60.445 1.000 27.312 77 VAL D CA 1
ATOM 12612 C C . VAL D 1 75 ? 71.290 48.775 61.505 1.000 26.257 77 VAL D C 1
ATOM 12613 O O . VAL D 1 75 ? 72.139 48.226 62.225 1.000 23.704 77 VAL D O 1
ATOM 12617 N N . LYS D 1 76 ? 69.985 48.513 61.588 1.000 27.942 78 LYS D N 1
ATOM 12618 C CA . LYS D 1 76 ? 69.409 47.569 62.592 1.000 26.151 78 LYS D CA 1
ATOM 12619 C C . LYS D 1 76 ? 69.901 46.134 62.319 1.000 24.559 78 LYS D C 1
ATOM 12620 O O . LYS D 1 76 ? 70.275 45.401 63.272 1.000 24.021 78 LYS D O 1
ATOM 12626 N N . LEU D 1 77 ? 69.967 45.723 61.061 1.000 24.878 79 LEU D N 1
ATOM 12627 C CA . LEU D 1 77 ? 70.461 44.363 60.719 1.000 23.344 79 LEU D CA 1
ATOM 12628 C C . LEU D 1 77 ? 71.917 44.208 61.148 1.000 22.912 79 LEU D C 1
ATOM 12629 O O . LEU D 1 77 ? 72.280 43.133 61.636 1.000 22.351 79 LEU D O 1
ATOM 12634 N N . ILE D 1 78 ? 72.755 45.219 60.928 1.000 22.839 80 ILE D N 1
ATOM 12635 C CA . ILE D 1 78 ? 74.169 45.154 61.401 1.000 23.763 80 ILE D CA 1
ATOM 12636 C C . ILE D 1 78 ? 74.179 44.905 62.929 1.000 22.258 80 ILE D C 1
ATOM 12637 O O . ILE D 1 78 ? 74.943 44.052 63.382 1.000 20.580 80 ILE D O 1
ATOM 12642 N N . ASP D 1 79 ? 73.326 45.589 63.690 1.000 22.740 81 ASP D N 1
ATOM 12643 C CA . ASP D 1 79 ? 73.219 45.394 65.165 1.000 25.645 81 ASP D CA 1
ATOM 12644 C C . ASP D 1 79 ? 72.733 43.965 65.449 1.000 23.346 81 ASP D C 1
ATOM 12645 O O . ASP D 1 79 ? 73.288 43.333 66.344 1.000 25.049 81 ASP D O 1
ATOM 12650 N N . ASP D 1 80 ? 71.726 43.485 64.706 1.000 25.227 82 ASP D N 1
ATOM 12651 C CA . ASP D 1 80 ? 71.161 42.126 64.906 1.000 23.868 82 ASP D CA 1
ATOM 12652 C C . ASP D 1 80 ? 72.267 41.103 64.644 1.000 23.772 82 ASP D C 1
ATOM 12653 O O . ASP D 1 80 ? 72.379 40.119 65.393 1.000 24.981 82 ASP D O 1
ATOM 12658 N N . ILE D 1 81 ? 73.104 41.349 63.648 1.000 22.590 83 ILE D N 1
ATOM 12659 C CA . ILE D 1 81 ? 74.216 40.410 63.313 1.000 24.816 83 ILE D CA 1
ATOM 12660 C C . ILE D 1 81 ? 75.262 40.491 64.423 1.000 24.894 83 ILE D C 1
ATOM 12661 O O . ILE D 1 81 ? 75.699 39.421 64.898 1.000 25.614 83 ILE D O 1
ATOM 12666 N N . ASN D 1 82 ? 75.663 41.699 64.787 1.000 24.008 84 ASN D N 1
ATOM 12667 C CA . ASN D 1 82 ? 76.741 41.945 65.779 1.000 28.508 84 ASN D CA 1
ATOM 12668 C C . ASN D 1 82 ? 76.351 41.402 67.163 1.000 27.757 84 ASN D C 1
ATOM 12669 O O . ASN D 1 82 ? 77.270 40.952 67.871 1.000 26.715 84 ASN D O 1
ATOM 12674 N N . GLU D 1 83 ? 75.064 41.370 67.526 1.000 28.321 85 GLU D N 1
ATOM 12675 C CA . GLU D 1 83 ? 74.678 40.854 68.877 1.000 29.056 85 GLU D CA 1
ATOM 12676 C C . GLU D 1 83 ? 74.870 39.326 68.912 1.000 29.139 85 GLU D C 1
ATOM 12677 O O . GLU D 1 83 ? 74.901 38.791 70.021 1.000 28.096 85 GLU D O 1
ATOM 12683 N N . LYS D 1 84 ? 75.045 38.672 67.756 1.000 27.832 86 LYS D N 1
ATOM 12684 C CA . LYS D 1 84 ? 75.307 37.203 67.675 1.000 30.640 86 LYS D CA 1
ATOM 12685 C C . LYS D 1 84 ? 76.791 36.918 67.419 1.000 30.187 86 LYS D C 1
ATOM 12686 O O . LYS D 1 84 ? 77.236 35.872 67.859 1.000 37.545 86 LYS D O 1
ATOM 12692 N N . LEU D 1 85 ? 77.516 37.805 66.745 1.000 29.240 87 LEU D N 1
ATOM 12693 C CA . LEU D 1 85 ? 78.940 37.570 66.389 1.000 30.917 87 LEU D CA 1
ATOM 12694 C C . LEU D 1 85 ? 79.825 37.782 67.627 1.000 31.999 87 LEU D C 1
ATOM 12695 O O . LEU D 1 85 ? 79.461 38.567 68.508 1.000 32.542 87 LEU D O 1
ATOM 12700 N N . SER D 1 86 ? 80.970 37.113 67.625 1.000 33.832 88 SER D N 1
ATOM 12701 C CA . SER D 1 86 ? 82.107 37.272 68.560 1.000 37.599 88 SER D CA 1
ATOM 12702 C C . SER D 1 86 ? 82.638 38.700 68.457 1.000 41.647 88 SER D C 1
ATOM 12703 O O . SER D 1 86 ? 82.356 39.358 67.424 1.000 33.815 88 SER D O 1
ATOM 12706 N N . GLN D 1 87 ? 83.424 39.139 69.448 1.000 39.933 89 GLN D N 1
ATOM 12707 C CA . GLN D 1 87 ? 84.096 40.458 69.456 1.000 45.098 89 GLN D CA 1
ATOM 12708 C C . GLN D 1 87 ? 85.049 40.542 68.253 1.000 43.657 89 GLN D C 1
ATOM 12709 O O . GLN D 1 87 ? 85.061 41.617 67.607 1.000 38.944 89 GLN D O 1
ATOM 12715 N N . GLU D 1 88 ? 85.786 39.462 67.951 1.000 42.285 90 GLU D N 1
ATOM 12716 C CA . GLU D 1 88 ? 86.752 39.371 66.819 1.000 47.744 90 GLU D CA 1
ATOM 12717 C C . GLU D 1 88 ? 86.041 39.707 65.488 1.000 42.692 90 GLU D C 1
ATOM 12718 O O . GLU D 1 88 ? 86.603 40.473 64.667 1.000 37.346 90 GLU D O 1
ATOM 12724 N N . ASP D 1 89 ? 84.819 39.187 65.300 1.000 39.386 91 ASP D N 1
ATOM 12725 C CA . ASP D 1 89 ? 84.079 39.170 64.000 1.000 37.326 91 ASP D CA 1
ATOM 12726 C C . ASP D 1 89 ? 83.203 40.414 63.829 1.000 35.710 91 ASP D C 1
ATOM 12727 O O . ASP D 1 89 ? 82.688 40.610 62.715 1.000 35.960 91 ASP D O 1
ATOM 12732 N N . GLN D 1 90 ? 83.076 41.273 64.844 1.000 31.542 92 GLN D N 1
ATOM 12733 C CA . GLN D 1 90 ? 82.096 42.385 64.800 1.000 34.562 92 GLN D CA 1
ATOM 12734 C C . GLN D 1 90 ? 82.195 43.064 63.438 1.000 35.792 92 GLN D C 1
ATOM 12735 O O . GLN D 1 90 ? 83.330 43.311 62.967 1.000 38.456 92 GLN D O 1
ATOM 12741 N N . ILE D 1 91 ? 81.045 43.390 62.854 1.000 32.924 93 ILE D N 1
ATOM 12742 C CA . ILE D 1 91 ? 80.982 44.277 61.665 1.000 33.074 93 ILE D CA 1
ATOM 12743 C C . ILE D 1 91 ? 81.311 45.692 62.148 1.000 35.044 93 ILE D C 1
ATOM 12744 O O . ILE D 1 91 ? 80.611 46.186 63.050 1.000 28.838 93 ILE D O 1
ATOM 12749 N N . GLU D 1 92 ? 82.324 46.325 61.552 1.000 37.284 94 GLU D N 1
ATOM 12750 C CA . GLU D 1 92 ? 82.717 47.711 61.893 1.000 41.483 94 GLU D CA 1
ATOM 12751 C C . GLU D 1 92 ? 82.582 48.573 60.642 1.000 39.210 94 GLU D C 1
ATOM 12752 O O . GLU D 1 92 ? 82.995 48.118 59.558 1.000 34.701 94 GLU D O 1
ATOM 12758 N N . LEU D 1 93 ? 82.017 49.766 60.826 1.000 35.573 95 LEU D N 1
ATOM 12759 C CA . LEU D 1 93 ? 81.873 50.787 59.768 1.000 37.580 95 LEU D CA 1
ATOM 12760 C C . LEU D 1 93 ? 82.972 51.844 59.926 1.000 39.307 95 LEU D C 1
ATOM 12761 O O . LEU D 1 93 ? 83.512 52.026 61.040 1.000 37.238 95 LEU D O 1
ATOM 12766 N N . TYR D 1 94 ? 83.296 52.498 58.827 1.000 36.424 96 TYR D N 1
ATOM 12767 C CA . TYR D 1 94 ? 84.251 53.627 58.757 1.000 34.409 96 TYR D CA 1
ATOM 12768 C C . TYR D 1 94 ? 83.598 54.695 57.880 1.000 34.806 96 TYR D C 1
ATOM 12769 O O . TYR D 1 94 ? 82.749 54.323 57.019 1.000 30.033 96 TYR D O 1
ATOM 12778 N N . ASP D 1 95 ? 83.998 55.950 58.055 1.000 33.863 97 ASP D N 1
ATOM 12779 C CA . ASP D 1 95 ? 83.497 57.085 57.242 1.000 38.898 97 ASP D CA 1
ATOM 12780 C C . ASP D 1 95 ? 84.080 56.962 55.823 1.000 40.399 97 ASP D C 1
ATOM 12781 O O . ASP D 1 95 ? 85.302 56.735 55.693 1.000 32.937 97 ASP D O 1
ATOM 12786 N N . PHE D 1 96 ? 83.243 57.190 54.799 1.000 38.171 98 PHE D N 1
ATOM 12787 C CA . PHE D 1 96 ? 83.534 56.931 53.369 1.000 36.443 98 PHE D CA 1
ATOM 12788 C C . PHE D 1 96 ? 83.479 58.236 52.568 1.000 36.234 98 PHE D C 1
ATOM 12789 O O . PHE D 1 96 ? 82.407 58.704 52.176 1.000 39.393 98 PHE D O 1
ATOM 12797 N N . PRO D 1 97 ? 84.628 58.848 52.220 1.000 35.828 99 PRO D N 1
ATOM 12798 C CA . PRO D 1 97 ? 84.597 60.164 51.568 1.000 31.355 99 PRO D CA 1
ATOM 12799 C C . PRO D 1 97 ? 84.259 60.069 50.073 1.000 37.602 99 PRO D C 1
ATOM 12800 O O . PRO D 1 97 ? 84.447 58.982 49.509 1.000 35.530 99 PRO D O 1
ATOM 12804 N N . VAL D 1 98 ? 83.750 61.163 49.462 1.000 38.562 100 VAL D N 1
ATOM 12805 C CA . VAL D 1 98 ? 83.447 61.245 47.986 1.000 43.253 100 VAL D CA 1
ATOM 12806 C C . VAL D 1 98 ? 84.006 62.553 47.382 1.000 44.742 100 VAL D C 1
ATOM 12807 O O . VAL D 1 98 ? 84.882 62.500 46.505 1.000 40.883 100 VAL D O 1
ATOM 12811 N N . ASP D 1 99 ? 83.489 63.699 47.790 1.000 39.627 101 ASP D N 1
ATOM 12812 C CA . ASP D 1 99 ? 83.851 64.981 47.143 1.000 39.778 101 ASP D CA 1
ATOM 12813 C C . ASP D 1 99 ? 84.790 65.743 48.097 1.000 36.796 101 ASP D C 1
ATOM 12814 O O . ASP D 1 99 ? 84.292 66.479 48.949 1.000 49.105 101 ASP D O 1
ATOM 12819 N N . GLN D 1 100 ? 86.101 65.552 48.010 1.000 31.263 102 GLN D N 1
ATOM 12820 C CA . GLN D 1 100 ? 87.087 66.506 48.597 1.000 30.135 102 GLN D CA 1
ATOM 12821 C C . GLN D 1 100 ? 87.346 67.656 47.608 1.000 26.037 102 GLN D C 1
ATOM 12822 O O . GLN D 1 100 ? 87.432 67.431 46.396 1.000 23.193 102 GLN D O 1
ATOM 12828 N N . PRO D 1 101 ? 87.496 68.906 48.094 1.000 24.726 103 PRO D N 1
ATOM 12829 C CA . PRO D 1 101 ? 87.618 70.069 47.213 1.000 26.110 103 PRO D CA 1
ATOM 12830 C C . PRO D 1 101 ? 88.785 70.024 46.207 1.000 25.617 103 PRO D C 1
ATOM 12831 O O . PRO D 1 101 ? 88.618 70.604 45.154 1.000 24.024 103 PRO D O 1
ATOM 12835 N N . GLN D 1 102 ? 89.898 69.352 46.545 1.000 23.875 104 GLN D N 1
ATOM 12836 C CA . GLN D 1 102 ? 91.134 69.255 45.726 1.000 22.134 104 GLN D CA 1
ATOM 12837 C C . GLN D 1 102 ? 90.981 68.162 44.642 1.000 21.742 104 GLN D C 1
ATOM 12838 O O . GLN D 1 102 ? 91.897 68.007 43.808 1.000 21.413 104 GLN D O 1
ATOM 12844 N N . ASN D 1 103 ? 89.882 67.406 44.641 1.000 21.552 105 ASN D N 1
ATOM 12845 C CA . ASN D 1 103 ? 89.743 66.252 43.726 1.000 19.559 105 ASN D CA 1
ATOM 12846 C C . ASN D 1 103 ? 89.580 66.796 42.318 1.000 19.210 105 ASN D C 1
ATOM 12847 O O . ASN D 1 103 ? 89.228 67.955 42.159 1.000 20.555 105 ASN D O 1
ATOM 12852 N N . ILE D 1 104 ? 89.903 65.983 41.328 1.000 19.807 106 ILE D N 1
ATOM 12853 C CA . ILE D 1 104 ? 89.957 66.458 39.922 1.000 20.622 106 ILE D CA 1
ATOM 12854 C C . ILE D 1 104 ? 88.594 66.222 39.277 1.000 20.430 106 ILE D C 1
ATOM 12855 O O . ILE D 1 104 ? 87.886 65.240 39.636 1.000 19.906 106 ILE D O 1
ATOM 12860 N N . ALA D 1 105 ? 88.180 67.175 38.454 1.000 18.558 107 ALA D N 1
ATOM 12861 C CA . ALA D 1 105 ? 87.119 67.002 37.456 1.000 18.650 107 ALA D CA 1
ATOM 12862 C C . ALA D 1 105 ? 87.758 67.266 36.101 1.000 19.202 107 ALA D C 1
ATOM 12863 O O . ALA D 1 105 ? 88.116 68.401 35.851 1.000 18.236 107 ALA D O 1
ATOM 12865 N N . TYR D 1 106 ? 87.983 66.215 35.318 1.000 18.914 108 TYR D N 1
ATOM 12866 C CA . TYR D 1 106 ? 88.530 66.335 33.949 1.000 19.242 108 TYR D CA 1
ATOM 12867 C C . TYR D 1 106 ? 87.363 66.323 32.955 1.000 17.973 108 TYR D C 1
ATOM 12868 O O . TYR D 1 106 ? 86.858 65.247 32.630 1.000 18.201 108 TYR D O 1
ATOM 12877 N N . LEU D 1 107 ? 86.884 67.521 32.613 1.000 18.995 109 LEU D N 1
ATOM 12878 C CA . LEU D 1 107 ? 85.607 67.757 31.900 1.000 18.497 109 LEU D CA 1
ATOM 12879 C C . LEU D 1 107 ? 85.893 68.532 30.604 1.000 20.529 109 LEU D C 1
ATOM 12880 O O . LEU D 1 107 ? 86.529 69.580 30.671 1.000 18.213 109 LEU D O 1
ATOM 12885 N N . ARG D 1 108 ? 85.444 67.995 29.470 1.000 19.991 110 ARG D N 1
ATOM 12886 C CA . ARG D 1 108 ? 85.545 68.634 28.142 1.000 20.680 110 ARG D CA 1
ATOM 12887 C C . ARG D 1 108 ? 86.991 69.069 27.906 1.000 20.306 110 ARG D C 1
ATOM 12888 O O . ARG D 1 108 ? 87.211 70.170 27.337 1.000 19.814 110 ARG D O 1
ATOM 12896 N N . GLY D 1 109 ? 87.935 68.235 28.323 1.000 20.293 111 GLY D N 1
ATOM 12897 C CA . GLY D 1 109 ? 89.359 68.488 28.051 1.000 21.193 111 GLY D CA 1
ATOM 12898 C C . GLY D 1 109 ? 90.001 69.466 29.023 1.000 20.650 111 GLY D C 1
ATOM 12899 O O . GLY D 1 109 ? 91.127 69.812 28.784 1.000 21.708 111 GLY D O 1
ATOM 12900 N N . GLU D 1 110 ? 89.303 69.920 30.055 1.000 21.878 112 GLU D N 1
ATOM 12901 C CA . GLU D 1 110 ? 89.844 70.891 31.046 1.000 22.809 112 GLU D CA 1
ATOM 12902 C C . GLU D 1 110 ? 90.043 70.184 32.376 1.000 19.734 112 GLU D C 1
ATOM 12903 O O . GLU D 1 110 ? 89.085 69.511 32.842 1.000 20.538 112 GLU D O 1
ATOM 12909 N N . HIS D 1 111 ? 91.210 70.388 32.982 1.000 18.963 113 HIS D N 1
ATOM 12910 C CA . HIS D 1 111 ? 91.530 69.953 34.370 1.000 20.153 113 HIS D CA 1
ATOM 12911 C C . HIS D 1 111 ? 90.969 70.964 35.371 1.000 18.515 113 HIS D C 1
ATOM 12912 O O . HIS D 1 111 ? 91.464 72.056 35.402 1.000 21.227 113 HIS D O 1
ATOM 12919 N N . LEU D 1 112 ? 89.954 70.593 36.139 1.000 20.839 114 LEU D N 1
ATOM 12920 C CA . LEU D 1 112 ? 89.366 71.409 37.229 1.000 23.135 114 LEU D CA 1
ATOM 12921 C C . LEU D 1 112 ? 89.598 70.695 38.559 1.000 22.308 114 LEU D C 1
ATOM 12922 O O . LEU D 1 112 ? 89.878 69.511 38.560 1.000 20.627 114 LEU D O 1
ATOM 12927 N N . ARG D 1 113 ? 89.516 71.441 39.646 1.000 21.647 115 ARG D N 1
ATOM 12928 C CA . ARG D 1 113 ? 89.324 70.895 41.000 1.000 22.263 115 ARG D CA 1
ATOM 12929 C C . ARG D 1 113 ? 87.851 71.113 41.322 1.000 21.234 115 ARG D C 1
ATOM 12930 O O . ARG D 1 113 ? 87.265 72.061 40.754 1.000 19.553 115 ARG D O 1
ATOM 12938 N N . LEU D 1 114 ? 87.281 70.293 42.187 1.000 20.300 116 LEU D N 1
ATOM 12939 C CA . LEU D 1 114 ? 85.845 70.405 42.554 1.000 22.728 116 LEU D CA 1
ATOM 12940 C C . LEU D 1 114 ? 85.551 71.822 43.072 1.000 22.474 116 LEU D C 1
ATOM 12941 O O . LEU D 1 114 ? 84.468 72.304 42.793 1.000 22.550 116 LEU D O 1
ATOM 12946 N N . PHE D 1 115 ? 86.486 72.489 43.754 1.000 25.041 117 PHE D N 1
ATOM 12947 C CA . PHE D 1 115 ? 86.249 73.859 44.287 1.000 25.145 117 PHE D CA 1
ATOM 12948 C C . PHE D 1 115 ? 86.040 74.861 43.143 1.000 22.477 117 PHE D C 1
ATOM 12949 O O . PHE D 1 115 ? 85.346 75.843 43.392 1.000 22.159 117 PHE D O 1
ATOM 12957 N N . ASP D 1 116 ? 86.540 74.605 41.932 1.000 20.338 118 ASP D N 1
ATOM 12958 C CA . ASP D 1 116 ? 86.293 75.486 40.752 1.000 20.921 118 ASP D CA 1
ATOM 12959 C C . ASP D 1 116 ? 84.780 75.596 40.486 1.000 22.574 118 ASP D C 1
ATOM 12960 O O . ASP D 1 116 ? 84.330 76.653 40.012 1.000 21.608 118 ASP D O 1
ATOM 12965 N N . PHE D 1 117 ? 83.985 74.572 40.802 1.000 21.128 119 PHE D N 1
ATOM 12966 C CA . PHE D 1 117 ? 82.549 74.574 40.423 1.000 21.109 119 PHE D CA 1
ATOM 12967 C C . PHE D 1 117 ? 81.861 75.780 41.077 1.000 22.295 119 PHE D C 1
ATOM 12968 O O . PHE D 1 117 ? 80.946 76.341 40.449 1.000 24.842 119 PHE D O 1
ATOM 12976 N N . THR D 1 118 ? 82.244 76.153 42.301 1.000 22.191 120 THR D N 1
ATOM 12977 C CA . THR D 1 118 ? 81.653 77.306 43.029 1.000 24.484 120 THR D CA 1
ATOM 12978 C C . THR D 1 118 ? 82.591 78.517 43.027 1.000 27.233 120 THR D C 1
ATOM 12979 O O . THR D 1 118 ? 82.087 79.618 43.233 1.000 27.351 120 THR D O 1
ATOM 12983 N N . ASN D 1 119 ? 83.896 78.342 42.849 1.000 34.120 121 ASN D N 1
ATOM 12984 C CA . ASN D 1 119 ? 84.892 79.424 43.113 1.000 41.402 121 ASN D CA 1
ATOM 12985 C C . ASN D 1 119 ? 85.313 80.080 41.802 1.000 39.360 121 ASN D C 1
ATOM 12986 O O . ASN D 1 119 ? 85.904 81.162 41.873 1.000 40.125 121 ASN D O 1
ATOM 12991 N N . ASP D 1 120 ? 85.026 79.457 40.660 1.000 40.764 122 ASP D N 1
ATOM 12992 C CA . ASP D 1 120 ? 85.586 79.896 39.357 1.000 43.049 122 ASP D CA 1
ATOM 12993 C C . ASP D 1 120 ? 84.712 79.411 38.197 1.000 40.483 122 ASP D C 1
ATOM 12994 O O . ASP D 1 120 ? 85.175 78.664 37.340 1.000 38.554 122 ASP D O 1
ATOM 12999 N N . PRO D 1 121 ? 83.450 79.895 38.098 1.000 40.348 123 PRO D N 1
ATOM 13000 C CA . PRO D 1 121 ? 82.531 79.514 37.014 1.000 40.103 123 PRO D CA 1
ATOM 13001 C C . PRO D 1 121 ? 82.979 79.753 35.563 1.000 41.737 123 PRO D C 1
ATOM 13002 O O . PRO D 1 121 ? 82.491 79.074 34.650 1.000 36.204 123 PRO D O 1
ATOM 13006 N N . ASP D 1 122 ? 83.854 80.726 35.339 1.000 39.929 124 ASP D N 1
ATOM 13007 C CA . ASP D 1 122 ? 84.366 81.013 33.971 1.000 39.616 124 ASP D CA 1
ATOM 13008 C C . ASP D 1 122 ? 85.207 79.818 33.507 1.000 33.156 124 ASP D C 1
ATOM 13009 O O . ASP D 1 122 ? 85.262 79.597 32.301 1.000 32.005 124 ASP D O 1
ATOM 13014 N N . LYS D 1 123 ? 85.834 79.103 34.443 1.000 32.605 125 LYS D N 1
ATOM 13015 C CA . LYS D 1 123 ? 86.711 77.951 34.151 1.000 36.677 125 LYS D CA 1
ATOM 13016 C C . LYS D 1 123 ? 85.854 76.711 33.842 1.000 31.863 125 LYS D C 1
ATOM 13017 O O . LYS D 1 123 ? 86.367 75.804 33.173 1.000 38.528 125 LYS D O 1
ATOM 13023 N N . VAL D 1 124 ? 84.603 76.656 34.315 1.000 27.021 126 VAL D N 1
ATOM 13024 C CA . VAL D 1 124 ? 83.738 75.448 34.173 1.000 24.263 126 VAL D CA 1
ATOM 13025 C C . VAL D 1 124 ? 83.199 75.474 32.751 1.000 21.518 126 VAL D C 1
ATOM 13026 O O . VAL D 1 124 ? 82.415 76.346 32.385 1.000 23.367 126 VAL D O 1
ATOM 13030 N N . PRO D 1 125 ? 83.602 74.526 31.889 1.000 20.639 127 PRO D N 1
ATOM 13031 C CA . PRO D 1 125 ? 83.318 74.648 30.455 1.000 19.559 127 PRO D CA 1
ATOM 13032 C C . PRO D 1 125 ? 81.912 74.169 30.067 1.000 20.310 127 PRO D C 1
ATOM 13033 O O . PRO D 1 125 ? 81.765 73.404 29.117 1.000 18.881 127 PRO D O 1
ATOM 13037 N N . TYR D 1 126 ? 80.900 74.644 30.809 1.000 19.861 128 TYR D N 1
ATOM 13038 C CA . TYR D 1 126 ? 79.469 74.367 30.570 1.000 19.263 128 TYR D CA 1
ATOM 13039 C C . TYR D 1 126 ? 78.771 75.729 30.559 1.000 19.958 128 TYR D C 1
ATOM 13040 O O . TYR D 1 126 ? 79.017 76.533 31.422 1.000 18.029 128 TYR D O 1
ATOM 13049 N N . LYS D 1 127 ? 77.878 75.949 29.611 1.000 20.045 129 LYS D N 1
ATOM 13050 C CA . LYS D 1 127 ? 77.148 77.220 29.462 1.000 19.207 129 LYS D CA 1
ATOM 13051 C C . LYS D 1 127 ? 75.916 77.217 30.360 1.000 19.069 129 LYS D C 1
ATOM 13052 O O . LYS D 1 127 ? 74.775 77.109 29.881 1.000 16.925 129 LYS D O 1
ATOM 13058 N N . LEU D 1 128 ? 76.156 77.325 31.654 1.000 19.483 130 LEU D N 1
ATOM 13059 C CA . LEU D 1 128 ? 75.091 77.280 32.674 1.000 18.269 130 LEU D CA 1
ATOM 13060 C C . LEU D 1 128 ? 74.371 78.623 32.646 1.000 20.290 130 LEU D C 1
ATOM 13061 O O . LEU D 1 128 ? 75.005 79.621 32.361 1.000 22.690 130 LEU D O 1
ATOM 13066 N N . SER D 1 129 ? 73.076 78.620 32.947 1.000 19.942 131 SER D N 1
ATOM 13067 C CA . SER D 1 129 ? 72.178 79.787 32.932 1.000 19.830 131 SER D CA 1
ATOM 13068 C C . SER D 1 129 ? 72.497 80.701 34.118 1.000 18.818 131 SER D C 1
ATOM 13069 O O . SER D 1 129 ? 73.294 80.323 34.981 1.000 17.311 131 SER D O 1
ATOM 13072 N N . PHE D 1 130 ? 71.839 81.855 34.158 1.000 19.437 132 PHE D N 1
ATOM 13073 C CA . PHE D 1 130 ? 71.940 82.861 35.238 1.000 20.795 132 PHE D CA 1
ATOM 13074 C C . PHE D 1 130 ? 71.775 82.215 36.634 1.000 20.716 132 PHE D C 1
ATOM 13075 O O . PHE D 1 130 ? 72.570 82.500 37.525 1.000 22.359 132 PHE D O 1
ATOM 13083 N N . LEU D 1 131 ? 70.802 81.329 36.809 1.000 20.272 133 LEU D N 1
ATOM 13084 C CA . LEU D 1 131 ? 70.479 80.693 38.109 1.000 20.859 133 LEU D CA 1
ATOM 13085 C C . LEU D 1 131 ? 71.371 79.472 38.394 1.000 20.377 133 LEU D C 1
ATOM 13086 O O . LEU D 1 131 ? 71.520 79.124 39.562 1.000 20.787 133 LEU D O 1
ATOM 13091 N N . GLU D 1 132 ? 71.935 78.841 37.378 1.000 20.049 134 GLU D N 1
ATOM 13092 C CA . GLU D 1 132 ? 72.661 77.545 37.483 1.000 20.045 134 GLU D CA 1
ATOM 13093 C C . GLU D 1 132 ? 74.151 77.783 37.741 1.000 21.569 134 GLU D C 1
ATOM 13094 O O . GLU D 1 132 ? 74.772 76.983 38.451 1.000 20.453 134 GLU D O 1
ATOM 13100 N N . LYS D 1 133 ? 74.669 78.865 37.164 1.000 21.925 135 LYS D N 1
ATOM 13101 C CA . LYS D 1 133 ? 76.108 79.215 37.042 1.000 24.361 135 LYS D CA 1
ATOM 13102 C C . LYS D 1 133 ? 76.719 79.201 38.432 1.000 22.893 135 LYS D C 1
ATOM 13103 O O . LYS D 1 133 ? 76.073 79.721 39.348 1.000 19.686 135 LYS D O 1
ATOM 13109 N N . GLY D 1 134 ? 77.930 78.681 38.586 1.000 20.805 136 GLY D N 1
ATOM 13110 C CA . GLY D 1 134 ? 78.627 78.773 39.874 1.000 20.035 136 GLY D CA 1
ATOM 13111 C C . GLY D 1 134 ? 78.084 77.795 40.900 1.000 20.029 136 GLY D C 1
ATOM 13112 O O . GLY D 1 134 ? 78.424 77.948 42.074 1.000 20.920 136 GLY D O 1
ATOM 13113 N N . ASN D 1 135 ? 77.361 76.760 40.496 1.000 20.306 137 ASN D N 1
ATOM 13114 C CA . ASN D 1 135 ? 76.813 75.765 41.454 1.000 22.025 137 ASN D CA 1
ATOM 13115 C C . ASN D 1 135 ? 77.251 74.342 41.109 1.000 22.619 137 ASN D C 1
ATOM 13116 O O . ASN D 1 135 ? 77.546 74.063 39.928 1.000 23.578 137 ASN D O 1
ATOM 13121 N N . THR D 1 136 ? 77.237 73.471 42.119 1.000 21.044 138 THR D N 1
ATOM 13122 C CA . THR D 1 136 ? 77.450 72.006 41.974 1.000 20.897 138 THR D CA 1
ATOM 13123 C C . THR D 1 136 ? 76.225 71.396 41.292 1.000 22.224 138 THR D C 1
ATOM 13124 O O . THR D 1 136 ? 75.152 72.034 41.331 1.000 23.115 138 THR D O 1
ATOM 13128 N N . SER D 1 137 ? 76.344 70.173 40.776 1.000 22.129 139 SER D N 1
ATOM 13129 C CA . SER D 1 137 ? 75.213 69.366 40.230 1.000 25.250 139 SER D CA 1
ATOM 13130 C C . SER D 1 137 ? 74.154 69.135 41.322 1.000 22.390 139 SER D C 1
ATOM 13131 O O . SER D 1 137 ? 72.952 69.272 41.039 1.000 20.426 139 SER D O 1
ATOM 13134 N N . GLY D 1 138 ? 74.588 68.797 42.527 1.000 23.110 140 GLY D N 1
ATOM 13135 C CA . GLY D 1 138 ? 73.695 68.647 43.697 1.000 23.063 140 GLY D CA 1
ATOM 13136 C C . GLY D 1 138 ? 72.801 69.852 43.862 1.000 22.360 140 GLY D C 1
ATOM 13137 O O . GLY D 1 138 ? 71.582 69.675 43.885 1.000 22.953 140 GLY D O 1
ATOM 13138 N N . THR D 1 139 ? 73.383 71.049 43.926 1.000 22.690 141 THR D N 1
ATOM 13139 C CA . THR D 1 139 ? 72.627 72.321 44.090 1.000 22.554 141 THR D CA 1
ATOM 13140 C C . THR D 1 139 ? 71.655 72.494 42.916 1.000 23.292 141 THR D C 1
ATOM 13141 O O . THR D 1 139 ? 70.447 72.797 43.153 1.000 21.581 141 THR D O 1
ATOM 13145 N N . ILE D 1 140 ? 72.128 72.293 41.687 1.000 23.078 142 ILE D N 1
ATOM 13146 C CA . ILE D 1 140 ? 71.288 72.519 40.477 1.000 24.007 142 ILE D CA 1
ATOM 13147 C C . ILE D 1 140 ? 70.094 71.558 40.489 1.000 23.059 142 ILE D C 1
ATOM 13148 O O . ILE D 1 140 ? 68.936 72.037 40.297 1.000 23.131 142 ILE D O 1
ATOM 13153 N N . ILE D 1 141 ? 70.331 70.272 40.701 1.000 21.320 143 ILE D N 1
ATOM 13154 C CA . ILE D 1 141 ? 69.244 69.249 40.624 1.000 22.715 143 ILE D CA 1
ATOM 13155 C C . ILE D 1 141 ? 68.286 69.420 41.821 1.000 22.789 143 ILE D C 1
ATOM 13156 O O . ILE D 1 141 ? 67.087 69.325 41.608 1.000 22.368 143 ILE D O 1
ATOM 13161 N N . VAL D 1 142 ? 68.769 69.654 43.041 1.000 22.316 144 VAL D N 1
ATOM 13162 C CA . VAL D 1 142 ? 67.854 69.852 44.202 1.000 20.321 144 VAL D CA 1
ATOM 13163 C C . VAL D 1 142 ? 66.956 71.067 43.916 1.000 22.091 144 VAL D C 1
ATOM 13164 O O . VAL D 1 142 ? 65.734 70.997 44.175 1.000 20.811 144 VAL D O 1
ATOM 13168 N N . ASN D 1 143 ? 67.509 72.170 43.415 1.000 20.747 145 ASN D N 1
ATOM 13169 C CA . ASN D 1 143 ? 66.701 73.382 43.105 1.000 22.343 145 ASN D CA 1
ATOM 13170 C C . ASN D 1 143 ? 65.700 73.054 41.988 1.000 22.575 145 ASN D C 1
ATOM 13171 O O . ASN D 1 143 ? 64.552 73.540 42.049 1.000 21.794 145 ASN D O 1
ATOM 13176 N N . ALA D 1 144 ? 66.091 72.274 40.985 1.000 21.281 146 ALA D N 1
ATOM 13177 C CA . ALA D 1 144 ? 65.178 71.841 39.897 1.000 21.363 146 ALA D CA 1
ATOM 13178 C C . ALA D 1 144 ? 63.988 71.088 40.508 1.000 20.443 146 ALA D C 1
ATOM 13179 O O . ALA D 1 144 ? 62.832 71.358 40.159 1.000 17.737 146 ALA D O 1
ATOM 13181 N N . ILE D 1 145 ? 64.287 70.168 41.412 1.000 22.422 147 ILE D N 1
ATOM 13182 C CA . ILE D 1 145 ? 63.285 69.303 42.095 1.000 23.118 147 ILE D CA 1
ATOM 13183 C C . ILE D 1 145 ? 62.359 70.218 42.908 1.000 24.288 147 ILE D C 1
ATOM 13184 O O . ILE D 1 145 ? 61.142 70.016 42.875 1.000 24.750 147 ILE D O 1
ATOM 13189 N N . GLU D 1 146 ? 62.891 71.234 43.578 1.000 23.555 148 GLU D N 1
ATOM 13190 C CA . GLU D 1 146 ? 62.030 72.171 44.353 1.000 22.891 148 GLU D CA 1
ATOM 13191 C C . GLU D 1 146 ? 61.089 72.906 43.382 1.000 23.073 148 GLU D C 1
ATOM 13192 O O . GLU D 1 146 ? 59.928 73.090 43.729 1.000 22.740 148 GLU D O 1
ATOM 13198 N N . GLN D 1 147 ? 61.548 73.294 42.188 1.000 24.489 149 GLN D N 1
ATOM 13199 C CA . GLN D 1 147 ? 60.671 73.976 41.188 1.000 25.105 149 GLN D CA 1
ATOM 13200 C C . GLN D 1 147 ? 59.545 73.025 40.755 1.000 24.131 149 GLN D C 1
ATOM 13201 O O . GLN D 1 147 ? 58.406 73.505 40.551 1.000 24.061 149 GLN D O 1
ATOM 13207 N N . LEU D 1 148 ? 59.845 71.732 40.624 1.000 23.364 150 LEU D N 1
ATOM 13208 C CA . LEU D 1 148 ? 58.915 70.699 40.080 1.000 23.129 150 LEU D CA 1
ATOM 13209 C C . LEU D 1 148 ? 57.873 70.306 41.137 1.000 21.191 150 LEU D C 1
ATOM 13210 O O . LEU D 1 148 ? 56.688 70.182 40.790 1.000 20.486 150 LEU D O 1
ATOM 13215 N N . VAL D 1 149 ? 58.287 70.159 42.383 1.000 23.187 151 VAL D N 1
ATOM 13216 C CA . VAL D 1 149 ? 57.394 69.724 43.499 1.000 23.934 151 VAL D CA 1
ATOM 13217 C C . VAL D 1 149 ? 57.588 70.680 44.660 1.000 22.465 151 VAL D C 1
ATOM 13218 O O . VAL D 1 149 ? 58.332 70.385 45.592 1.000 21.042 151 VAL D O 1
ATOM 13222 N N . PRO D 1 150 ? 56.953 71.865 44.629 1.000 21.678 152 PRO D N 1
ATOM 13223 C CA . PRO D 1 150 ? 57.225 72.876 45.645 1.000 23.139 152 PRO D CA 1
ATOM 13224 C C . PRO D 1 150 ? 56.990 72.339 47.068 1.000 25.879 152 PRO D C 1
ATOM 13225 O O . PRO D 1 150 ? 56.007 71.700 47.300 1.000 27.268 152 PRO D O 1
ATOM 13229 N N . GLY D 1 151 ? 57.947 72.601 47.958 1.000 28.260 153 GLY D N 1
ATOM 13230 C CA . GLY D 1 151 ? 57.931 72.167 49.361 1.000 31.128 153 GLY D CA 1
ATOM 13231 C C . GLY D 1 151 ? 58.689 70.869 49.577 1.000 29.776 153 GLY D C 1
ATOM 13232 O O . GLY D 1 151 ? 58.973 70.584 50.722 1.000 31.263 153 GLY D O 1
ATOM 13233 N N . ILE D 1 152 ? 59.006 70.109 48.522 1.000 31.649 154 ILE D N 1
ATOM 13234 C CA . ILE D 1 152 ? 59.567 68.729 48.653 1.000 28.762 154 ILE D CA 1
ATOM 13235 C C . ILE D 1 152 ? 60.969 68.763 49.284 1.000 33.162 154 ILE D C 1
ATOM 13236 O O . ILE D 1 152 ? 61.339 67.751 49.895 1.000 35.020 154 ILE D O 1
ATOM 13241 N N . THR D 1 153 ? 61.745 69.839 49.122 1.000 31.504 155 THR D N 1
ATOM 13242 C CA . THR D 1 153 ? 63.168 69.869 49.556 1.000 32.819 155 THR D CA 1
ATOM 13243 C C . THR D 1 153 ? 63.271 70.416 50.971 1.000 33.431 155 THR D C 1
ATOM 13244 O O . THR D 1 153 ? 64.396 70.528 51.450 1.000 33.768 155 THR D O 1
ATOM 13248 N N . ASN D 1 154 ? 62.147 70.757 51.586 1.000 32.766 156 ASN D N 1
ATOM 13249 C CA . ASN D 1 154 ? 62.080 71.118 53.023 1.000 36.466 156 ASN D CA 1
ATOM 13250 C C . ASN D 1 154 ? 62.761 69.995 53.830 1.000 41.784 156 ASN D C 1
ATOM 13251 O O . ASN D 1 154 ? 62.327 68.806 53.715 1.000 37.491 156 ASN D O 1
ATOM 13256 N N . THR D 1 155 ? 63.816 70.337 54.581 1.000 40.627 157 THR D N 1
ATOM 13257 C CA . THR D 1 155 ? 64.741 69.354 55.219 1.000 46.098 157 THR D CA 1
ATOM 13258 C C . THR D 1 155 ? 64.091 68.685 56.445 1.000 48.303 157 THR D C 1
ATOM 13259 O O . THR D 1 155 ? 64.672 67.681 56.896 1.000 51.194 157 THR D O 1
ATOM 13263 N N . ASP D 1 156 ? 62.937 69.178 56.919 1.000 45.987 158 ASP D N 1
ATOM 13264 C CA . ASP D 1 156 ? 62.132 68.566 58.014 1.000 46.861 158 ASP D CA 1
ATOM 13265 C C . ASP D 1 156 ? 61.430 67.277 57.559 1.000 48.947 158 ASP D C 1
ATOM 13266 O O . ASP D 1 156 ? 61.005 66.523 58.445 1.000 52.816 158 ASP D O 1
ATOM 13271 N N . LEU D 1 157 ? 61.284 67.020 56.254 1.000 49.662 159 LEU D N 1
ATOM 13272 C CA . LEU D 1 157 ? 60.543 65.834 55.727 1.000 48.238 159 LEU D CA 1
ATOM 13273 C C . LEU D 1 157 ? 61.476 64.609 55.653 1.000 45.834 159 LEU D C 1
ATOM 13274 O O . LEU D 1 157 ? 62.663 64.777 55.311 1.000 49.335 159 LEU D O 1
ATOM 13279 N N . THR D 1 158 ? 60.939 63.414 55.929 1.000 49.433 160 THR D N 1
ATOM 13280 C CA . THR D 1 158 ? 61.588 62.082 55.703 1.000 48.415 160 THR D CA 1
ATOM 13281 C C . THR D 1 158 ? 61.442 61.686 54.222 1.000 51.892 160 THR D C 1
ATOM 13282 O O . THR D 1 158 ? 60.607 62.327 53.507 1.000 47.010 160 THR D O 1
ATOM 13286 N N . GLU D 1 159 ? 62.184 60.664 53.776 1.000 54.212 161 GLU D N 1
ATOM 13287 C CA . GLU D 1 159 ? 62.012 60.020 52.439 1.000 59.200 161 GLU D CA 1
ATOM 13288 C C . GLU D 1 159 ? 60.537 59.617 52.248 1.000 55.570 161 GLU D C 1
ATOM 13289 O O . GLU D 1 159 ? 59.989 59.824 51.139 1.000 48.147 161 GLU D O 1
ATOM 13295 N N . GLU D 1 160 ? 59.930 59.032 53.287 1.000 47.204 162 GLU D N 1
ATOM 13296 C CA . GLU D 1 160 ? 58.564 58.448 53.251 1.000 49.665 162 GLU D CA 1
ATOM 13297 C C . GLU D 1 160 ? 57.544 59.581 53.049 1.000 44.261 162 GLU D C 1
ATOM 13298 O O . GLU D 1 160 ? 56.664 59.414 52.202 1.000 45.692 162 GLU D O 1
ATOM 13304 N N . GLU D 1 161 ? 57.655 60.693 53.780 1.000 43.419 163 GLU D N 1
ATOM 13305 C CA . GLU D 1 161 ? 56.770 61.884 53.612 1.000 43.760 163 GLU D CA 1
ATOM 13306 C C . GLU D 1 161 ? 56.915 62.476 52.191 1.000 38.866 163 GLU D C 1
ATOM 13307 O O . GLU D 1 161 ? 55.882 62.858 51.586 1.000 27.585 163 GLU D O 1
ATOM 13313 N N . ARG D 1 162 ? 58.137 62.527 51.653 1.000 34.601 164 ARG D N 1
ATOM 13314 C CA . ARG D 1 162 ? 58.396 63.045 50.279 1.000 37.137 164 ARG D CA 1
ATOM 13315 C C . ARG D 1 162 ? 57.794 62.104 49.222 1.000 37.278 164 ARG D C 1
ATOM 13316 O O . ARG D 1 162 ? 57.261 62.620 48.204 1.000 30.581 164 ARG D O 1
ATOM 13324 N N . LEU D 1 163 ? 57.920 60.783 49.436 1.000 36.846 165 LEU D N 1
ATOM 13325 C CA . LEU D 1 163 ? 57.352 59.751 48.539 1.000 41.886 165 LEU D CA 1
ATOM 13326 C C . LEU D 1 163 ? 55.828 59.958 48.478 1.000 44.444 165 LEU D C 1
ATOM 13327 O O . LEU D 1 163 ? 55.286 59.987 47.358 1.000 38.930 165 LEU D O 1
ATOM 13332 N N . LYS D 1 164 ? 55.183 60.155 49.638 1.000 43.000 166 LYS D N 1
ATOM 1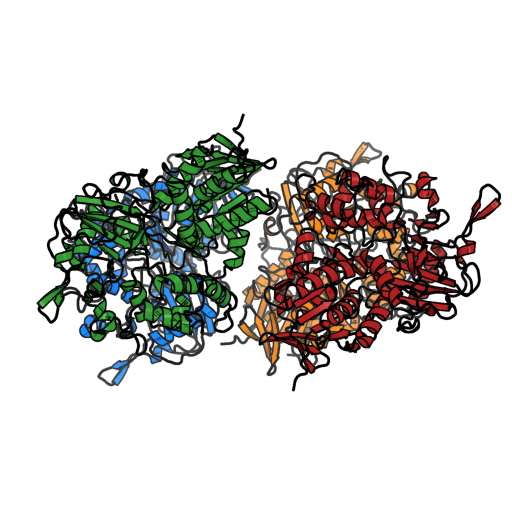3333 C CA . LYS D 1 164 ? 53.730 60.455 49.778 1.000 48.396 166 LYS D CA 1
ATOM 13334 C C . LYS D 1 164 ? 53.353 61.746 49.036 1.000 41.069 166 LYS D C 1
ATOM 13335 O O . LYS D 1 164 ? 52.366 61.716 48.249 1.000 40.664 166 LYS D O 1
ATOM 13341 N N . MET D 1 165 ? 54.074 62.847 49.273 1.000 36.304 167 MET D N 1
ATOM 13342 C CA . MET D 1 165 ? 53.826 64.131 48.568 1.000 37.540 167 MET D CA 1
ATOM 13343 C C . MET D 1 165 ? 53.873 63.853 47.059 1.000 34.246 167 MET D C 1
ATOM 13344 O O . MET D 1 165 ? 53.032 64.415 46.340 1.000 33.943 167 MET D O 1
ATOM 13349 N N . CYS D 1 166 ? 54.803 63.008 46.599 1.000 33.014 168 CYS D N 1
ATOM 13350 C CA . CYS D 1 166 ? 55.043 62.741 45.154 1.000 39.078 168 CYS D CA 1
ATOM 13351 C C . CYS D 1 166 ? 53.890 61.908 44.584 1.000 40.380 168 CYS D C 1
ATOM 13352 O O . CYS D 1 166 ? 53.571 62.111 43.413 1.000 38.535 168 CYS D O 1
ATOM 13355 N N . GLN D 1 167 ? 53.269 61.069 45.412 1.000 40.840 169 GLN D N 1
ATOM 13356 C CA . GLN D 1 167 ? 52.114 60.194 45.061 1.000 44.099 169 GLN D CA 1
ATOM 13357 C C . GLN D 1 167 ? 50.870 61.047 44.805 1.000 39.818 169 GLN D C 1
ATOM 13358 O O . GLN D 1 167 ? 50.066 60.637 43.958 1.000 42.067 169 GLN D O 1
ATOM 13364 N N . GLU D 1 168 ? 50.719 62.169 45.521 1.000 37.913 170 GLU D N 1
ATOM 13365 C CA . GLU D 1 168 ? 49.565 63.101 45.395 1.000 42.524 170 GLU D CA 1
ATOM 13366 C C . GLU D 1 168 ? 49.908 64.314 44.525 1.000 39.467 170 GLU D C 1
ATOM 13367 O O . GLU D 1 168 ? 48.986 65.055 44.191 1.000 41.906 170 GLU D O 1
ATOM 13373 N N . ALA D 1 169 ? 51.179 64.526 44.176 1.000 35.256 171 ALA D N 1
ATOM 13374 C CA . ALA D 1 169 ? 51.620 65.709 43.398 1.000 34.202 171 ALA D CA 1
ATOM 13375 C C . ALA D 1 169 ? 51.205 65.561 41.928 1.000 29.568 171 ALA D C 1
ATOM 13376 O O . ALA D 1 169 ? 51.251 64.456 41.354 1.000 26.159 171 ALA D O 1
ATOM 13378 N N . THR D 1 170 ? 50.880 66.684 41.317 1.000 27.627 172 THR D N 1
ATOM 13379 C CA . THR D 1 170 ? 50.705 66.807 39.863 1.000 28.214 172 THR D CA 1
ATOM 13380 C C . THR D 1 170 ? 51.694 67.854 39.318 1.000 29.647 172 THR D C 1
ATOM 13381 O O . THR D 1 170 ? 52.223 68.706 40.054 1.000 27.317 172 THR D O 1
ATOM 13385 N N . PHE D 1 171 ? 51.920 67.769 38.019 1.000 29.022 173 PHE D N 1
ATOM 13386 C CA . PHE D 1 171 ? 52.708 68.727 37.228 1.000 27.570 173 PHE D CA 1
ATOM 13387 C C . PHE D 1 171 ? 51.884 69.025 35.976 1.000 25.656 173 PHE D C 1
ATOM 13388 O O . PHE D 1 171 ? 51.642 68.086 35.202 1.000 24.616 173 PHE D O 1
ATOM 13396 N N . GLU D 1 172 ? 51.457 70.274 35.811 1.000 26.599 174 GLU D N 1
ATOM 13397 C CA . GLU D 1 172 ? 50.565 70.701 34.695 1.000 30.255 174 GLU D CA 1
ATOM 13398 C C . GLU D 1 172 ? 49.367 69.749 34.620 1.000 31.450 174 GLU D C 1
ATOM 13399 O O . GLU D 1 172 ? 49.031 69.321 33.508 1.000 29.423 174 GLU D O 1
ATOM 13405 N N . GLY D 1 173 ? 48.790 69.384 35.776 1.000 34.512 175 GLY D N 1
ATOM 13406 C CA . GLY D 1 173 ? 47.554 68.576 35.865 1.000 34.957 175 GLY D CA 1
ATOM 13407 C C . GLY D 1 173 ? 47.775 67.081 35.717 1.000 34.981 175 GLY D C 1
ATOM 13408 O O . GLY D 1 173 ? 46.804 66.349 35.874 1.000 38.971 175 GLY D O 1
ATOM 13409 N N . ALA D 1 174 ? 48.999 66.614 35.451 1.000 32.009 176 ALA D N 1
ATOM 13410 C CA . ALA D 1 174 ? 49.284 65.163 35.298 1.000 31.151 176 ALA D CA 1
ATOM 13411 C C . ALA D 1 174 ? 49.939 64.616 36.564 1.000 30.349 176 ALA D C 1
ATOM 13412 O O . ALA D 1 174 ? 50.838 65.231 37.143 1.000 26.579 176 ALA D O 1
ATOM 13414 N N . PRO D 1 175 ? 49.483 63.446 37.065 1.000 28.922 177 PRO D N 1
ATOM 13415 C CA . PRO D 1 175 ? 50.107 62.839 38.237 1.000 29.497 177 PRO D CA 1
ATOM 13416 C C . PRO D 1 175 ? 51.595 62.603 37.957 1.000 26.648 177 PRO D C 1
ATOM 13417 O O . PRO D 1 175 ? 51.899 62.158 36.860 1.000 27.090 177 PRO D O 1
ATOM 13421 N N . LEU D 1 176 ? 52.440 62.846 38.964 1.000 26.724 178 LEU D N 1
ATOM 13422 C CA . LEU D 1 176 ? 53.915 62.658 38.905 1.000 28.871 178 LEU D CA 1
ATOM 13423 C C . LEU D 1 176 ? 54.258 61.245 38.445 1.000 26.946 178 LEU D C 1
ATOM 13424 O O . LEU D 1 176 ? 55.229 61.125 37.669 1.000 29.233 178 LEU D O 1
ATOM 13429 N N . TYR D 1 177 ? 53.540 60.216 38.908 1.000 25.771 179 TYR D N 1
ATOM 13430 C CA . TYR D 1 177 ? 53.876 58.788 38.601 1.000 25.771 179 TYR D CA 1
ATOM 13431 C C . TYR D 1 177 ? 53.733 58.498 37.094 1.000 21.729 179 TYR D C 1
ATOM 13432 O O . TYR D 1 177 ? 54.273 57.473 36.644 1.000 21.150 179 TYR D O 1
ATOM 13441 N N . THR D 1 178 ? 53.089 59.382 36.325 1.000 22.412 180 THR D N 1
ATOM 13442 C CA . THR D 1 178 ? 52.917 59.247 34.849 1.000 22.307 180 THR D CA 1
ATOM 13443 C C . THR D 1 178 ? 54.037 59.976 34.107 1.000 22.838 180 THR D C 1
ATOM 13444 O O . THR D 1 178 ? 54.022 59.948 32.858 1.000 23.050 180 THR D O 1
ATOM 13448 N N . LEU D 1 179 ? 54.961 60.632 34.814 1.000 22.997 181 LEU D N 1
ATOM 13449 C CA . LEU D 1 179 ? 55.981 61.495 34.150 1.000 24.020 181 LEU D CA 1
ATOM 13450 C C . LEU D 1 179 ? 57.397 60.969 34.400 1.000 23.933 181 LEU D C 1
ATOM 13451 O O . LEU D 1 179 ? 57.620 60.187 35.379 1.000 28.055 181 LEU D O 1
ATOM 13456 N N . GLY D 1 180 ? 58.307 61.361 33.516 1.000 21.526 182 GLY D N 1
ATOM 13457 C CA . GLY D 1 180 ? 59.715 60.922 33.528 1.000 23.994 182 GLY D CA 1
ATOM 13458 C C . GLY D 1 180 ? 60.612 61.957 34.199 1.000 24.682 182 GLY D C 1
ATOM 13459 O O . GLY D 1 180 ? 60.431 63.175 33.990 1.000 24.042 182 GLY D O 1
ATOM 13460 N N . PHE D 1 181 ? 61.577 61.485 34.966 1.000 22.479 183 PHE D N 1
ATOM 13461 C CA . PHE D 1 181 ? 62.545 62.318 35.714 1.000 21.275 183 PHE D CA 1
ATOM 13462 C C . PHE D 1 181 ? 63.308 63.217 34.741 1.000 20.950 183 PHE D C 1
ATOM 13463 O O . PHE D 1 181 ? 63.374 64.406 34.966 1.000 23.252 183 PHE D O 1
ATOM 13471 N N . TRP D 1 182 ? 63.874 62.643 33.688 1.000 21.252 184 TRP D N 1
ATOM 13472 C CA . TRP D 1 182 ? 64.620 63.358 32.625 1.000 19.808 184 TRP D CA 1
ATOM 13473 C C . TRP D 1 182 ? 63.693 64.354 31.913 1.000 20.637 184 TRP D C 1
ATOM 13474 O O . TRP D 1 182 ? 64.075 65.515 31.812 1.000 21.823 184 TRP D O 1
ATOM 13485 N N . ASN D 1 183 ? 62.487 63.967 31.526 1.000 21.608 185 ASN D N 1
ATOM 13486 C CA . ASN D 1 183 ? 61.504 64.900 30.910 1.000 20.925 185 ASN D CA 1
ATOM 13487 C C . ASN D 1 183 ? 61.305 66.111 31.828 1.000 21.416 185 ASN D C 1
ATOM 13488 O O . ASN D 1 183 ? 61.325 67.240 31.341 1.000 22.428 185 ASN D O 1
ATOM 13493 N N . LEU D 1 184 ? 61.067 65.894 33.113 1.000 21.464 186 LEU D N 1
ATOM 13494 C CA . LEU D 1 184 ? 60.706 67.008 34.006 1.000 20.886 186 LEU D CA 1
ATOM 13495 C C . LEU D 1 184 ? 61.946 67.860 34.282 1.000 19.719 186 LEU D C 1
ATOM 13496 O O . LEU D 1 184 ? 61.812 69.090 34.304 1.000 18.689 186 LEU D O 1
ATOM 13501 N N . LEU D 1 185 ? 63.111 67.253 34.476 1.000 19.578 187 LEU D N 1
ATOM 13502 C CA . LEU D 1 185 ? 64.322 68.060 34.749 1.000 19.651 187 LEU D CA 1
ATOM 13503 C C . LEU D 1 185 ? 64.538 68.981 33.554 1.000 22.143 187 LEU D C 1
ATOM 13504 O O . LEU D 1 185 ? 64.892 70.145 33.759 1.000 20.226 187 LEU D O 1
ATOM 13509 N N . TYR D 1 186 ? 64.263 68.505 32.340 1.000 20.957 188 TYR D N 1
ATOM 13510 C CA . TYR D 1 186 ? 64.498 69.281 31.102 1.000 21.425 188 TYR D CA 1
ATOM 13511 C C . TYR D 1 186 ? 63.532 70.470 31.022 1.000 21.358 188 TYR D C 1
ATOM 13512 O O . TYR D 1 186 ? 63.712 71.302 30.129 1.000 20.025 188 TYR D O 1
ATOM 13521 N N . ARG D 1 187 ? 62.460 70.489 31.813 1.000 20.897 189 ARG D N 1
ATOM 13522 C CA . ARG D 1 187 ? 61.528 71.632 31.829 1.000 21.197 189 ARG D CA 1
ATOM 13523 C C . ARG D 1 187 ? 62.106 72.754 32.708 1.000 23.380 189 ARG D C 1
ATOM 13524 O O . ARG D 1 187 ? 61.593 73.873 32.587 1.000 24.907 189 ARG D O 1
ATOM 13532 N N . VAL D 1 188 ? 63.092 72.479 33.583 1.000 22.750 190 VAL D N 1
ATOM 13533 C CA . VAL D 1 188 ? 63.511 73.463 34.620 1.000 23.692 190 VAL D CA 1
ATOM 13534 C C . VAL D 1 188 ? 65.026 73.706 34.632 1.000 24.438 190 VAL D C 1
ATOM 13535 O O . VAL D 1 188 ? 65.416 74.714 35.227 1.000 29.232 190 VAL D O 1
ATOM 13539 N N . ILE D 1 189 ? 65.850 72.848 34.034 1.000 21.851 191 ILE D N 1
ATOM 13540 C CA . ILE D 1 189 ? 67.310 73.110 33.881 1.000 20.891 191 ILE D CA 1
ATOM 13541 C C . ILE D 1 189 ? 67.674 73.119 32.398 1.000 22.041 191 ILE D C 1
ATOM 13542 O O . ILE D 1 189 ? 67.006 72.469 31.600 1.000 20.675 191 ILE D O 1
ATOM 13547 N N . SER D 1 190 ? 68.734 73.850 32.066 1.000 23.015 192 SER D N 1
ATOM 13548 C CA . SER D 1 190 ? 69.289 73.955 30.706 1.000 21.295 192 SER D CA 1
ATOM 13549 C C . SER D 1 190 ? 69.805 72.582 30.260 1.000 20.446 192 SER D C 1
ATOM 13550 O O . SER D 1 190 ? 70.166 71.774 31.110 1.000 19.848 192 SER D O 1
ATOM 13553 N N . GLY D 1 191 ? 69.905 72.344 28.952 1.000 18.669 193 GLY D N 1
ATOM 13554 C CA . GLY D 1 191 ? 70.572 71.136 28.447 1.000 18.140 193 GLY D CA 1
ATOM 13555 C C . GLY D 1 191 ? 71.995 71.040 28.983 1.000 18.847 193 GLY D C 1
ATOM 13556 O O . GLY D 1 191 ? 72.439 69.934 29.354 1.000 18.368 193 GLY D O 1
ATOM 13557 N N . GLU D 1 192 ? 72.678 72.175 29.089 1.000 19.383 194 GLU D N 1
ATOM 13558 C CA . GLU D 1 192 ? 74.058 72.249 29.635 1.000 17.656 194 GLU D CA 1
ATOM 13559 C C . GLU D 1 192 ? 74.076 71.877 31.128 1.000 17.414 194 GLU D C 1
ATOM 13560 O O . GLU D 1 192 ? 74.979 71.137 31.525 1.000 18.578 194 GLU D O 1
ATOM 13566 N N . ALA D 1 193 ? 73.117 72.312 31.931 1.000 16.935 195 ALA D N 1
ATOM 13567 C CA . ALA D 1 193 ? 73.048 71.920 33.366 1.000 17.070 195 ALA D CA 1
ATOM 13568 C C . ALA D 1 193 ? 72.806 70.414 33.485 1.000 19.263 195 ALA D C 1
ATOM 13569 O O . ALA D 1 193 ? 73.340 69.773 34.408 1.000 19.510 195 ALA D O 1
ATOM 13571 N N . TYR D 1 194 ? 72.021 69.839 32.587 1.000 20.355 196 TYR D N 1
ATOM 13572 C CA . TYR D 1 194 ? 71.729 68.391 32.613 1.000 19.666 196 TYR D CA 1
ATOM 13573 C C . TYR D 1 194 ? 73.021 67.661 32.308 1.000 20.275 196 TYR D C 1
ATOM 13574 O O . TYR D 1 194 ? 73.385 66.748 33.065 1.000 19.781 196 TYR D O 1
ATOM 13583 N N . GLN D 1 195 ? 73.737 68.075 31.258 1.000 20.123 197 GLN D N 1
ATOM 13584 C CA . GLN D 1 195 ? 75.000 67.402 30.893 1.000 21.037 197 GLN D CA 1
ATOM 13585 C C . GLN D 1 195 ? 76.033 67.613 31.992 1.000 20.234 197 GLN D C 1
ATOM 13586 O O . GLN D 1 195 ? 76.768 66.648 32.299 1.000 20.575 197 GLN D O 1
ATOM 13592 N N . PHE D 1 196 ? 76.094 68.810 32.586 1.000 19.365 198 PHE D N 1
ATOM 13593 C CA . PHE D 1 196 ? 77.020 69.097 33.710 1.000 19.886 198 PHE D CA 1
ATOM 13594 C C . PHE D 1 196 ? 76.718 68.126 34.862 1.000 18.948 198 PHE D C 1
ATOM 13595 O O . PHE D 1 196 ? 77.648 67.633 35.524 1.000 18.251 198 PHE D O 1
ATOM 13603 N N . SER D 1 197 ? 75.436 67.857 35.106 1.000 21.320 199 SER D N 1
ATOM 13604 C CA . SER D 1 197 ? 74.979 66.983 36.230 1.000 20.525 199 SER D CA 1
ATOM 13605 C C . SER D 1 197 ? 75.325 65.519 35.945 1.000 21.462 199 SER D C 1
ATOM 13606 O O . SER D 1 197 ? 75.843 64.846 36.870 1.000 23.650 199 SER D O 1
ATOM 13609 N N . ILE D 1 198 ? 75.160 65.065 34.703 1.000 19.955 200 ILE D N 1
ATOM 13610 C CA . ILE D 1 198 ? 75.686 63.740 34.251 1.000 21.518 200 ILE D CA 1
ATOM 13611 C C . ILE D 1 198 ? 77.191 63.666 34.505 1.000 20.893 200 ILE D C 1
ATOM 13612 O O . ILE D 1 198 ? 77.664 62.738 35.192 1.000 19.672 200 ILE D O 1
ATOM 13617 N N . ASP D 1 199 ? 77.928 64.577 33.882 1.000 22.629 201 ASP D N 1
ATOM 13618 C CA . ASP D 1 199 ? 79.407 64.521 33.794 1.000 21.132 201 ASP D CA 1
ATOM 13619 C C . ASP D 1 199 ? 80.003 64.616 35.193 1.000 21.863 201 ASP D C 1
ATOM 13620 O O . ASP D 1 199 ? 80.696 63.675 35.579 1.000 24.618 201 ASP D O 1
ATOM 13625 N N . SER D 1 200 ? 79.756 65.713 35.910 1.000 21.764 202 SER D N 1
ATOM 13626 C CA . SER D 1 200 ? 80.402 65.980 37.217 1.000 21.931 202 SER D CA 1
ATOM 13627 C C . SER D 1 200 ? 79.770 65.128 38.313 1.000 23.081 202 SER D C 1
ATOM 13628 O O . SER D 1 200 ? 80.429 64.918 39.342 1.000 21.651 202 SER D O 1
ATOM 13631 N N . GLY D 1 201 ? 78.518 64.682 38.138 1.000 24.265 203 GLY D N 1
ATOM 13632 C CA . GLY D 1 201 ? 77.863 63.844 39.166 1.000 24.561 203 GLY D CA 1
ATOM 13633 C C . GLY D 1 201 ? 78.334 62.408 39.123 1.000 24.554 203 GLY D C 1
ATOM 13634 O O . GLY D 1 201 ? 78.097 61.685 40.106 1.000 25.510 203 GLY D O 1
ATOM 13635 N N . GLY D 1 202 ? 78.952 61.994 38.007 1.000 24.139 204 GLY D N 1
ATOM 13636 C CA . GLY D 1 202 ? 79.615 60.680 37.867 1.000 23.728 204 GLY D CA 1
ATOM 13637 C C . GLY D 1 202 ? 78.753 59.569 37.287 1.000 22.180 204 GLY D C 1
ATOM 13638 O O . GLY D 1 202 ? 79.326 58.537 36.906 1.000 19.522 204 GLY D O 1
ATOM 13639 N N . TYR D 1 203 ? 77.432 59.741 37.254 1.000 21.053 205 TYR D N 1
ATOM 13640 C CA . TYR D 1 203 ? 76.488 58.676 36.845 1.000 23.736 205 TYR D CA 1
ATOM 13641 C C . TYR D 1 203 ? 75.652 59.124 35.639 1.000 23.085 205 TYR D C 1
ATOM 13642 O O . TYR D 1 203 ? 75.138 60.259 35.631 1.000 27.108 205 TYR D O 1
ATOM 13651 N N . ASN D 1 204 ? 75.476 58.210 34.696 1.000 23.376 206 ASN D N 1
ATOM 13652 C CA . ASN D 1 204 ? 74.489 58.311 33.595 1.000 24.936 206 ASN D CA 1
ATOM 13653 C C . ASN D 1 204 ? 73.131 57.738 34.034 1.000 26.745 206 ASN D C 1
ATOM 13654 O O . ASN D 1 204 ? 72.133 58.319 33.633 1.000 31.056 206 ASN D O 1
ATOM 13659 N N . SER D 1 205 ? 73.065 56.667 34.847 1.000 25.116 207 SER D N 1
ATOM 13660 C CA . SER D 1 205 ? 71.793 55.917 35.061 1.000 23.822 207 SER D CA 1
ATOM 13661 C C . SER D 1 205 ? 70.866 56.659 36.036 1.000 25.109 207 SER D C 1
ATOM 13662 O O . SER D 1 205 ? 69.670 56.371 36.076 1.000 24.101 207 SER D O 1
ATOM 13665 N N . THR D 1 206 ? 71.364 57.580 36.846 1.000 26.509 208 THR D N 1
ATOM 13666 C CA . THR D 1 206 ? 70.531 58.157 37.931 1.000 25.721 208 THR D CA 1
ATOM 13667 C C . THR D 1 206 ? 69.555 59.181 37.348 1.000 26.564 208 THR D C 1
ATOM 13668 O O . THR D 1 206 ? 68.516 59.448 37.991 1.000 23.342 208 THR D O 1
ATOM 13672 N N . LEU D 1 207 ? 69.910 59.791 36.213 1.000 23.300 209 LEU D N 1
ATOM 13673 C CA . LEU D 1 207 ? 69.171 60.937 35.657 1.000 24.432 209 LEU D CA 1
ATOM 13674 C C . LEU D 1 207 ? 68.448 60.499 34.383 1.000 23.417 209 LEU D C 1
ATOM 13675 O O . LEU D 1 207 ? 67.999 61.375 33.639 1.000 23.238 209 LEU D O 1
ATOM 13680 N N . VAL D 1 208 ? 68.295 59.194 34.157 1.000 23.939 210 VAL D N 1
ATOM 13681 C CA . VAL D 1 208 ? 67.509 58.672 32.996 1.000 23.393 210 VAL D CA 1
ATOM 13682 C C . VAL D 1 208 ? 66.013 58.943 33.175 1.000 22.197 210 VAL D C 1
ATOM 13683 O O . VAL D 1 208 ? 65.592 59.452 34.216 1.000 20.680 210 VAL D O 1
ATOM 13687 N N . ASN D 1 209 ? 65.233 58.608 32.157 1.000 21.482 211 ASN D N 1
ATOM 13688 C CA . ASN D 1 209 ? 63.783 58.900 32.119 1.000 22.490 211 ASN D CA 1
ATOM 13689 C C . ASN D 1 209 ? 63.081 57.765 32.867 1.000 23.328 211 ASN D C 1
ATOM 13690 O O . ASN D 1 209 ? 62.425 56.959 32.214 1.000 22.329 211 ASN D O 1
ATOM 13695 N N . TRP D 1 210 ? 63.289 57.692 34.184 1.000 23.971 212 TRP D N 1
ATOM 13696 C CA . TRP D 1 210 ? 62.542 56.758 35.054 1.000 21.798 212 TRP D CA 1
ATOM 13697 C C . TRP D 1 210 ? 61.482 57.534 35.823 1.000 23.289 212 TRP D C 1
ATOM 13698 O O . TRP D 1 210 ? 61.362 58.765 35.619 1.000 22.812 212 TRP D O 1
ATOM 13709 N N . ASN D 1 211 ? 60.695 56.820 36.623 1.000 22.642 213 ASN D N 1
ATOM 13710 C CA . ASN D 1 211 ? 59.446 57.350 37.216 1.000 22.378 213 ASN D CA 1
ATOM 13711 C C . ASN D 1 211 ? 59.797 58.559 38.087 1.000 24.003 213 ASN D C 1
ATOM 13712 O O . ASN D 1 211 ? 60.584 58.369 39.040 1.000 21.366 213 ASN D O 1
ATOM 13717 N N . ALA D 1 212 ? 59.237 59.742 37.772 1.000 22.926 214 ALA D N 1
ATOM 13718 C CA . ALA D 1 212 ? 59.548 60.994 38.492 1.000 23.575 214 ALA D CA 1
ATOM 13719 C C . ALA D 1 212 ? 59.076 60.889 39.941 1.000 25.204 214 ALA D C 1
ATOM 13720 O O . ALA D 1 212 ? 59.760 61.430 40.817 1.000 25.428 214 ALA D O 1
ATOM 13722 N N . ALA D 1 213 ? 57.923 60.267 40.197 1.000 25.732 215 ALA D N 1
ATOM 13723 C CA . ALA D 1 213 ? 57.366 60.126 41.571 1.000 26.026 215 ALA D CA 1
ATOM 13724 C C . ALA D 1 213 ? 58.350 59.348 42.459 1.000 22.997 215 ALA D C 1
ATOM 13725 O O . ALA D 1 213 ? 58.444 59.668 43.617 1.000 20.850 215 ALA D O 1
ATOM 13727 N N . ASP D 1 214 ? 59.050 58.359 41.910 1.000 22.726 216 ASP D N 1
ATOM 13728 C CA . ASP D 1 214 ? 60.042 57.529 42.644 1.000 24.739 216 ASP D CA 1
ATOM 13729 C C . ASP D 1 214 ? 61.427 58.202 42.587 1.000 24.910 216 ASP D C 1
ATOM 13730 O O . ASP D 1 214 ? 62.112 58.198 43.618 1.000 25.239 216 ASP D O 1
ATOM 13735 N N . ALA D 1 215 ? 61.819 58.787 41.452 1.000 22.153 217 ALA D N 1
ATOM 13736 C CA . ALA D 1 215 ? 63.176 59.334 41.254 1.000 22.591 217 ALA D CA 1
ATOM 13737 C C . ALA D 1 215 ? 63.418 60.508 42.210 1.000 22.170 217 ALA D C 1
ATOM 13738 O O . ALA D 1 215 ? 64.519 60.595 42.777 1.000 22.245 217 ALA D O 1
ATOM 13740 N N . ILE D 1 216 ? 62.428 61.376 42.389 1.000 22.056 218 ILE D N 1
ATOM 13741 C CA . ILE D 1 216 ? 62.602 62.646 43.149 1.000 23.637 218 ILE D CA 1
ATOM 13742 C C . ILE D 1 216 ? 62.980 62.363 44.611 1.000 24.246 218 ILE D C 1
ATOM 13743 O O . ILE D 1 216 ? 64.057 62.792 45.042 1.000 23.531 218 ILE D O 1
ATOM 13748 N N . PRO D 1 217 ? 62.200 61.599 45.413 1.000 24.288 219 PRO D N 1
ATOM 13749 C CA . PRO D 1 217 ? 62.582 61.334 46.809 1.000 25.097 219 PRO D CA 1
ATOM 13750 C C . PRO D 1 217 ? 63.893 60.547 46.933 1.000 26.036 219 PRO D C 1
ATOM 13751 O O . PRO D 1 217 ? 64.707 60.839 47.771 1.000 24.754 219 PRO D O 1
ATOM 13755 N N . TRP D 1 218 ? 64.075 59.570 46.061 1.000 23.620 220 TRP D N 1
ATOM 13756 C CA . TRP D 1 218 ? 65.304 58.760 45.961 1.000 21.750 220 TRP D CA 1
ATOM 13757 C C . TRP D 1 218 ? 66.498 59.708 45.752 1.000 25.127 220 TRP D C 1
ATOM 13758 O O . TRP D 1 218 ? 67.507 59.559 46.446 1.000 19.984 220 TRP D O 1
ATOM 13769 N N . TYR D 1 219 ? 66.392 60.647 44.802 1.000 24.682 221 TYR D N 1
ATOM 13770 C CA . TYR D 1 219 ? 67.497 61.586 44.494 1.000 25.387 221 TYR D CA 1
ATOM 13771 C C . TYR D 1 219 ? 67.814 62.434 45.722 1.000 22.961 221 TYR D C 1
ATOM 13772 O O . TYR D 1 219 ? 69.017 62.595 46.035 1.000 21.784 221 TYR D O 1
ATOM 13781 N N . LEU D 1 220 ? 66.786 62.958 46.383 1.000 23.619 222 LEU D N 1
ATOM 13782 C CA . LEU D 1 220 ? 66.933 63.903 47.508 1.000 26.119 222 LEU D CA 1
ATOM 13783 C C . LEU D 1 220 ? 67.673 63.243 48.670 1.000 29.347 222 LEU D C 1
ATOM 13784 O O . LEU D 1 220 ? 68.501 63.914 49.311 1.000 33.320 222 LEU D O 1
ATOM 13789 N N . SER D 1 221 ? 67.424 61.974 48.938 1.000 34.602 223 SER D N 1
ATOM 13790 C CA . SER D 1 221 ? 67.957 61.294 50.146 1.000 37.879 223 SER D CA 1
ATOM 13791 C C . SER D 1 221 ? 69.415 60.879 49.903 1.000 38.122 223 SER D C 1
ATOM 13792 O O . SER D 1 221 ? 70.117 60.647 50.880 1.000 38.338 223 SER D O 1
ATOM 13795 N N . ASP D 1 222 ? 69.875 60.755 48.662 1.000 40.036 224 ASP D N 1
ATOM 13796 C CA . ASP D 1 222 ? 71.325 60.486 48.445 1.000 47.695 224 ASP D CA 1
ATOM 13797 C C . ASP D 1 222 ? 72.006 61.663 47.735 1.000 55.637 224 ASP D C 1
ATOM 13798 O O . ASP D 1 222 ? 72.576 62.565 48.453 1.000 51.333 224 ASP D O 1
ATOM 13803 N N . PHE D 1 223 ? 71.896 61.693 46.403 1.000 45.406 225 PHE D N 1
ATOM 13804 C CA . PHE D 1 223 ? 72.727 62.521 45.488 1.000 50.615 225 PHE D CA 1
ATOM 13805 C C . PHE D 1 223 ? 72.434 64.019 45.674 1.000 48.962 225 PHE D C 1
ATOM 13806 O O . PHE D 1 223 ? 73.099 64.813 45.013 1.000 62.666 225 PHE D O 1
ATOM 13814 N N . GLY D 1 224 ? 71.548 64.383 46.599 1.000 46.685 226 GLY D N 1
ATOM 13815 C CA . GLY D 1 224 ? 71.016 65.741 46.776 1.000 55.860 226 GLY D CA 1
ATOM 13816 C C . GLY D 1 224 ? 71.593 66.441 47.984 1.000 62.392 226 GLY D C 1
ATOM 13817 O O . GLY D 1 224 ? 72.539 67.229 47.783 1.000 66.175 226 GLY D O 1
ATOM 13818 N N . ILE D 1 225 ? 71.037 66.169 49.175 1.000 73.835 227 ILE D N 1
ATOM 13819 C CA . ILE D 1 225 ? 71.526 66.681 50.496 1.000 81.853 227 ILE D CA 1
ATOM 13820 C C . ILE D 1 225 ? 73.058 66.946 50.456 1.000 80.672 227 ILE D C 1
ATOM 13821 O O . ILE D 1 225 ? 73.569 67.536 49.448 1.000 85.158 227 ILE D O 1
ATOM 13826 N N . LYS D 1 226 ? 73.725 66.706 51.575 1.000 72.080 228 LYS D N 1
ATOM 13827 C CA . LYS D 1 226 ? 75.179 66.461 51.703 1.000 72.270 228 LYS D CA 1
ATOM 13828 C C . LYS D 1 226 ? 75.255 64.980 52.023 1.000 65.623 228 LYS D C 1
ATOM 13829 O O . LYS D 1 226 ? 75.391 64.618 53.188 1.000 51.557 228 LYS D O 1
ATOM 13835 N N . PRO D 1 227 ? 75.097 64.067 51.037 1.000 64.350 229 PRO D N 1
ATOM 13836 C CA . PRO D 1 227 ? 75.057 62.640 51.361 1.000 61.871 229 PRO D CA 1
ATOM 13837 C C . PRO D 1 227 ? 76.302 62.269 52.197 1.000 56.898 229 PRO D C 1
ATOM 13838 O O . PRO D 1 227 ? 77.410 62.655 51.770 1.000 48.307 229 PRO D O 1
ATOM 13842 N N . VAL D 1 228 ? 76.045 61.619 53.356 1.000 48.641 230 VAL D N 1
ATOM 13843 C CA . VAL D 1 228 ? 76.989 61.090 54.398 1.000 47.271 230 VAL D CA 1
ATOM 13844 C C . VAL D 1 228 ? 76.954 59.544 54.346 1.000 47.738 230 VAL D C 1
ATOM 13845 O O . VAL D 1 228 ? 75.858 58.955 54.554 1.000 39.051 230 VAL D O 1
ATOM 13849 N N . TYR D 1 229 ? 78.102 58.894 54.123 1.000 44.548 231 TYR D N 1
ATOM 13850 C CA . TYR D 1 229 ? 78.203 57.444 53.831 1.000 39.559 231 TYR D CA 1
ATOM 13851 C C . TYR D 1 229 ? 79.131 56.724 54.808 1.000 37.512 231 TYR D C 1
ATOM 13852 O O . TYR D 1 229 ? 80.096 57.339 55.254 1.000 41.662 231 TYR D O 1
ATOM 13861 N N . LYS D 1 230 ? 78.879 55.435 55.077 1.000 33.821 232 LYS D N 1
ATOM 13862 C CA . LYS D 1 230 ? 79.811 54.526 55.804 1.000 33.236 232 LYS D CA 1
ATOM 13863 C C . LYS D 1 230 ? 80.167 53.317 54.915 1.000 31.848 232 LYS D C 1
ATOM 13864 O O . LYS D 1 230 ? 79.264 52.766 54.255 1.000 25.442 232 LYS D O 1
ATOM 13870 N N . GLY D 1 231 ? 81.429 52.892 54.951 1.000 27.444 233 GLY D N 1
ATOM 13871 C CA . GLY D 1 231 ? 81.912 51.628 54.367 1.000 27.663 233 GLY D CA 1
ATOM 13872 C C . GLY D 1 231 ? 82.107 50.569 55.432 1.000 29.111 233 GLY D C 1
ATOM 13873 O O . GLY D 1 231 ? 81.929 50.882 56.627 1.000 27.659 233 GLY D O 1
ATOM 13874 N N . PHE D 1 232 ? 82.488 49.357 55.012 1.000 28.026 234 PHE D N 1
ATOM 13875 C CA . PHE D 1 232 ? 82.606 48.153 55.871 1.000 24.890 234 PHE D CA 1
ATOM 13876 C C . PHE D 1 232 ? 84.074 47.767 55.963 1.000 25.668 234 PHE D C 1
ATOM 13877 O O . PHE D 1 232 ? 84.688 47.455 54.931 1.000 27.431 234 PHE D O 1
ATOM 13885 N N . LYS D 1 233 ? 84.623 47.782 57.174 1.000 25.773 235 LYS D N 1
ATOM 13886 C CA . LYS D 1 233 ? 86.022 47.379 57.434 1.000 28.273 235 LYS D CA 1
ATOM 13887 C C . LYS D 1 233 ? 86.336 46.052 56.728 1.000 24.983 235 LYS D C 1
ATOM 13888 O O . LYS D 1 233 ? 87.395 45.956 56.119 1.000 27.140 235 LYS D O 1
ATOM 13894 N N . ASN D 1 234 ? 85.480 45.049 56.878 1.000 26.527 236 ASN D N 1
ATOM 13895 C CA . ASN D 1 234 ? 85.736 43.673 56.371 1.000 30.165 236 ASN D CA 1
ATOM 13896 C C . ASN D 1 234 ? 84.792 43.319 55.215 1.000 28.937 236 ASN D C 1
ATOM 13897 O O . ASN D 1 234 ? 84.705 42.129 54.877 1.000 26.188 236 ASN D O 1
ATOM 13902 N N . GLY D 1 235 ? 84.200 44.328 54.567 1.000 25.928 237 GLY D N 1
ATOM 13903 C CA . GLY D 1 235 ? 83.396 44.136 53.350 1.000 25.794 237 GLY D CA 1
ATOM 13904 C C . GLY D 1 235 ? 81.919 44.018 53.651 1.000 24.238 237 GLY D C 1
ATOM 13905 O O . GLY D 1 235 ? 81.572 43.351 54.623 1.000 24.836 237 GLY D O 1
ATOM 13906 N N . PHE D 1 236 ? 81.093 44.667 52.840 1.000 21.811 238 PHE D N 1
ATOM 13907 C CA . PHE D 1 236 ? 79.608 44.643 52.913 1.000 22.355 238 PHE D CA 1
ATOM 13908 C C . PHE D 1 236 ? 79.139 43.179 52.854 1.000 22.471 238 PHE D C 1
ATOM 13909 O O . PHE D 1 236 ? 78.106 42.830 53.450 1.000 25.138 238 PHE D O 1
ATOM 13917 N N . GLN D 1 237 ? 79.892 42.332 52.159 1.000 24.145 239 GLN D N 1
ATOM 13918 C CA . GLN D 1 237 ? 79.485 40.936 51.887 1.000 25.353 239 GLN D CA 1
ATOM 13919 C C . GLN D 1 237 ? 79.421 40.132 53.194 1.000 25.079 239 GLN D C 1
ATOM 13920 O O . GLN D 1 237 ? 78.678 39.142 53.253 1.000 25.056 239 GLN D O 1
ATOM 13926 N N . GLN D 1 238 ? 80.108 40.576 54.233 1.000 24.515 240 GLN D N 1
ATOM 13927 C CA . GLN D 1 238 ? 80.006 39.933 55.563 1.000 25.948 240 GLN D CA 1
ATOM 13928 C C . GLN D 1 238 ? 78.537 39.874 55.996 1.000 23.819 240 GLN D C 1
ATOM 13929 O O . GLN D 1 238 ? 78.181 38.948 56.765 1.000 25.989 240 GLN D O 1
ATOM 13935 N N . VAL D 1 239 ? 77.703 40.812 55.548 1.000 23.933 241 VAL D N 1
ATOM 13936 C CA . VAL D 1 239 ? 76.285 40.860 55.990 1.000 24.431 241 VAL D CA 1
ATOM 13937 C C . VAL D 1 239 ? 75.560 39.589 55.531 1.000 24.397 241 VAL D C 1
ATOM 13938 O O . VAL D 1 239 ? 75.045 38.831 56.365 1.000 24.805 241 VAL D O 1
ATOM 13942 N N . PRO D 1 240 ? 75.464 39.308 54.207 1.000 25.559 242 PRO D N 1
ATOM 13943 C CA . PRO D 1 240 ? 74.790 38.097 53.743 1.000 25.885 242 PRO D CA 1
ATOM 13944 C C . PRO D 1 240 ? 75.519 36.819 54.171 1.000 25.419 242 PRO D C 1
ATOM 13945 O O . PRO D 1 240 ? 74.848 35.852 54.459 1.000 23.785 242 PRO D O 1
ATOM 13949 N N . ILE D 1 241 ? 76.856 36.832 54.222 1.000 25.909 243 ILE D N 1
ATOM 13950 C CA . ILE D 1 241 ? 77.629 35.629 54.638 1.000 26.936 243 ILE D CA 1
ATOM 13951 C C . ILE D 1 241 ? 77.222 35.272 56.073 1.000 28.039 243 ILE D C 1
ATOM 13952 O O . ILE D 1 241 ? 76.961 34.089 56.336 1.000 27.042 243 ILE D O 1
ATOM 13957 N N . SER D 1 242 ? 77.139 36.254 56.979 1.000 27.654 244 SER D N 1
ATOM 13958 C CA . SER D 1 242 ? 76.814 36.031 58.413 1.000 24.304 244 SER D CA 1
ATOM 13959 C C . SER D 1 242 ? 75.384 35.475 58.508 1.000 28.826 244 SER D C 1
ATOM 13960 O O . SER D 1 242 ? 75.149 34.525 59.277 1.000 27.118 244 SER D O 1
ATOM 13963 N N . LEU D 1 243 ? 74.445 36.035 57.744 1.000 26.397 245 LEU D N 1
ATOM 13964 C CA . LEU D 1 243 ? 73.035 35.562 57.779 1.000 25.694 245 LEU D CA 1
ATOM 13965 C C . LEU D 1 243 ? 72.960 34.095 57.301 1.000 25.172 245 LEU D C 1
ATOM 13966 O O . LEU D 1 243 ? 72.223 33.290 57.913 1.000 25.403 245 LEU D O 1
ATOM 13971 N N . ALA D 1 244 ? 73.694 33.743 56.258 1.000 26.956 246 ALA D N 1
ATOM 13972 C CA . ALA D 1 244 ? 73.775 32.353 55.751 1.000 26.732 246 ALA D CA 1
ATOM 13973 C C . ALA D 1 244 ? 74.270 31.469 56.900 1.000 28.038 246 ALA D C 1
ATOM 13974 O O . ALA D 1 244 ? 73.632 30.441 57.173 1.000 27.837 246 ALA D O 1
ATOM 13976 N N . ASN D 1 245 ? 75.375 31.851 57.535 1.000 28.066 247 ASN D N 1
ATOM 13977 C CA . ASN D 1 245 ? 75.965 31.096 58.671 1.000 26.835 247 ASN D CA 1
ATOM 13978 C C . ASN D 1 245 ? 74.891 30.876 59.741 1.000 27.143 247 ASN D C 1
ATOM 13979 O O . ASN D 1 245 ? 74.708 29.719 60.142 1.000 28.386 247 ASN D O 1
ATOM 13984 N N . PHE D 1 246 ? 74.164 31.925 60.141 1.000 25.185 248 PHE D N 1
ATOM 13985 C CA . PHE D 1 246 ? 73.127 31.829 61.193 1.000 25.479 248 PHE D CA 1
ATOM 13986 C C . PHE D 1 246 ? 72.056 30.830 60.761 1.000 27.363 248 PHE D C 1
ATOM 13987 O O . PHE D 1 246 ? 71.619 30.006 61.590 1.000 26.964 248 PHE D O 1
ATOM 13995 N N . PHE D 1 247 ? 71.608 30.937 59.516 1.000 26.753 249 PHE D N 1
ATOM 13996 C CA . PHE D 1 247 ? 70.550 30.062 58.959 1.000 30.765 249 PHE D CA 1
ATOM 13997 C C . PHE D 1 247 ? 70.988 28.595 59.116 1.000 30.748 249 PHE D C 1
ATOM 13998 O O . PHE D 1 247 ? 70.165 27.808 59.587 1.000 34.142 249 PHE D O 1
ATOM 14006 N N . GLU D 1 248 ? 72.229 28.270 58.746 1.000 28.281 250 GLU D N 1
ATOM 14007 C CA . GLU D 1 248 ? 72.779 26.887 58.801 1.000 32.384 250 GLU D CA 1
ATOM 14008 C C . GLU D 1 248 ? 72.955 26.436 60.262 1.000 35.108 250 GLU D C 1
ATOM 14009 O O . GLU D 1 248 ? 72.549 25.307 60.564 1.000 36.220 250 GLU D O 1
ATOM 14015 N N . GLU D 1 249 ? 73.510 27.274 61.148 1.000 36.139 251 GLU D N 1
ATOM 14016 C CA . GLU D 1 249 ? 73.614 26.961 62.603 1.000 35.368 251 GLU D CA 1
ATOM 14017 C C . GLU D 1 249 ? 72.227 26.593 63.138 1.000 31.991 251 GLU D C 1
ATOM 14018 O O . GLU D 1 249 ? 72.136 25.751 64.038 1.000 35.169 251 GLU D O 1
ATOM 14024 N N . ASP D 1 250 ? 71.184 27.255 62.638 1.000 30.664 252 ASP D N 1
ATOM 14025 C CA . ASP D 1 250 ? 69.798 27.109 63.149 1.000 32.931 252 ASP D CA 1
ATOM 14026 C C . ASP D 1 250 ? 69.113 25.904 62.475 1.000 31.559 252 ASP D C 1
ATOM 14027 O O . ASP D 1 250 ? 67.914 25.662 62.747 1.000 30.044 252 ASP D O 1
ATOM 14032 N N . GLY D 1 251 ? 69.822 25.185 61.603 1.000 31.955 253 GLY D N 1
ATOM 14033 C CA . GLY D 1 251 ? 69.327 23.942 60.967 1.000 33.276 253 GLY D CA 1
ATOM 14034 C C . GLY D 1 251 ? 68.795 24.168 59.553 1.000 34.881 253 GLY D C 1
ATOM 14035 O O . GLY D 1 251 ? 68.187 23.242 58.979 1.000 30.842 253 GLY D O 1
ATOM 14036 N N . GLY D 1 252 ? 68.967 25.373 59.009 1.000 32.643 254 GLY D N 1
ATOM 14037 C CA . GLY D 1 252 ? 68.617 25.652 57.608 1.000 31.579 254 GLY D CA 1
ATOM 14038 C C . GLY D 1 252 ? 69.608 24.968 56.678 1.000 29.097 254 GLY D C 1
ATOM 14039 O O . GLY D 1 252 ? 70.745 24.686 57.112 1.000 30.365 254 GLY D O 1
ATOM 14040 N N . GLU D 1 253 ? 69.216 24.729 55.440 1.000 26.506 255 GLU D N 1
ATOM 14041 C CA . GLU D 1 253 ? 70.144 24.161 54.436 1.000 31.044 255 GLU D CA 1
ATOM 14042 C C . GLU D 1 253 ? 70.318 25.143 53.268 1.000 27.681 255 GLU D C 1
ATOM 14043 O O . GLU D 1 253 ? 69.295 25.671 52.733 1.000 28.438 255 GLU D O 1
ATOM 14049 N N . ILE D 1 254 ? 71.565 25.310 52.852 1.000 27.391 256 ILE D N 1
ATOM 14050 C CA . ILE D 1 254 ? 71.953 26.122 51.665 1.000 33.074 256 ILE D CA 1
ATOM 14051 C C . ILE D 1 254 ? 72.553 25.194 50.614 1.000 32.516 256 ILE D C 1
ATOM 14052 O O . ILE D 1 254 ? 73.502 24.483 50.953 1.000 31.002 256 ILE D O 1
ATOM 14057 N N . ARG D 1 255 ? 72.068 25.295 49.378 1.000 33.301 257 ARG D N 1
ATOM 14058 C CA . ARG D 1 255 ? 72.655 24.585 48.213 1.000 33.430 257 ARG D CA 1
ATOM 14059 C C . ARG D 1 255 ? 73.156 25.636 47.219 1.000 29.752 257 ARG D C 1
ATOM 14060 O O . ARG D 1 255 ? 72.329 26.401 46.641 1.000 29.565 257 ARG D O 1
ATOM 14068 N N . LEU D 1 256 ? 74.465 25.639 47.035 1.000 26.789 258 LEU D N 1
ATOM 14069 C CA . LEU D 1 256 ? 75.174 26.424 45.995 1.000 30.938 258 LEU D CA 1
ATOM 14070 C C . LEU D 1 256 ? 75.168 25.613 44.691 1.000 31.483 258 LEU D C 1
ATOM 14071 O O . LEU D 1 256 ? 74.906 24.395 44.758 1.000 31.451 258 LEU D O 1
ATOM 14076 N N . ASN D 1 257 ? 75.416 26.272 43.554 1.000 30.509 259 ASN D N 1
ATOM 14077 C CA . ASN D 1 257 ? 75.520 25.612 42.221 1.000 31.367 259 ASN D CA 1
ATOM 14078 C C . ASN D 1 257 ? 74.197 24.895 41.941 1.000 31.287 259 ASN D C 1
ATOM 14079 O O . ASN D 1 257 ? 74.207 23.880 41.264 1.000 33.216 259 ASN D O 1
ATOM 14084 N N . ALA D 1 258 ? 73.100 25.464 42.421 1.000 27.460 260 ALA D N 1
ATOM 14085 C CA . ALA D 1 258 ? 71.746 24.905 42.322 1.000 29.787 260 ALA D CA 1
ATOM 14086 C C . ALA D 1 258 ? 70.856 25.946 41.645 1.000 33.510 260 ALA D C 1
ATOM 14087 O O . ALA D 1 258 ? 70.161 26.749 42.340 1.000 32.270 260 ALA D O 1
ATOM 14089 N N . LYS D 1 259 ? 70.869 25.931 40.315 1.000 34.276 261 LYS D N 1
ATOM 14090 C CA . LYS D 1 259 ? 70.098 26.887 39.493 1.000 34.899 261 LYS D CA 1
ATOM 14091 C C . LYS D 1 259 ? 68.659 26.377 39.380 1.000 32.748 261 LYS D C 1
ATOM 14092 O O . LYS D 1 259 ? 68.464 25.240 38.915 1.000 32.561 261 LYS D O 1
ATOM 14098 N N . LEU D 1 260 ? 67.667 27.178 39.776 1.000 27.967 262 LEU D N 1
ATOM 14099 C CA . LEU D 1 260 ? 66.258 26.881 39.439 1.000 29.599 262 LEU D CA 1
ATOM 14100 C C . LEU D 1 260 ? 66.099 27.062 37.922 1.000 33.682 262 LEU D C 1
ATOM 14101 O O . LEU D 1 260 ? 66.403 28.171 37.448 1.000 32.205 262 LEU D O 1
ATOM 14106 N N . GLU D 1 261 ? 65.676 26.014 37.199 1.000 32.000 263 GLU D N 1
ATOM 14107 C CA . GLU D 1 261 ? 65.524 26.007 35.708 1.000 31.625 263 GLU D CA 1
ATOM 14108 C C . GLU D 1 261 ? 64.107 26.442 35.341 1.000 29.754 263 GLU D C 1
ATOM 14109 O O . GLU D 1 261 ? 63.913 26.989 34.248 1.000 32.739 263 GLU D O 1
ATOM 14115 N N . GLY D 1 262 ? 63.166 26.246 36.251 1.000 27.147 264 GLY D N 1
ATOM 14116 C CA . GLY D 1 262 ? 61.747 26.584 36.065 1.000 28.607 264 GLY D CA 1
ATOM 14117 C C . GLY D 1 262 ? 60.911 25.930 37.153 1.000 28.618 264 GLY D C 1
ATOM 14118 O O . GLY D 1 262 ? 61.446 25.104 37.922 1.000 28.721 264 GLY D O 1
ATOM 14119 N N . PHE D 1 263 ? 59.637 26.283 37.237 1.000 30.430 265 PHE D N 1
ATOM 14120 C CA . PHE D 1 263 ? 58.737 25.665 38.234 1.000 31.823 265 PHE D CA 1
ATOM 14121 C C . PHE D 1 263 ? 57.321 25.618 37.694 1.000 32.697 265 PHE D C 1
ATOM 14122 O O . PHE D 1 263 ? 56.881 26.540 36.949 1.000 30.691 265 PHE D O 1
ATOM 14130 N N . GLU D 1 264 ? 56.631 24.550 38.095 1.000 37.856 266 GLU D N 1
ATOM 14131 C CA . GLU D 1 264 ? 55.199 24.307 37.806 1.000 37.808 266 GLU D CA 1
ATOM 14132 C C . GLU D 1 264 ? 54.477 24.277 39.146 1.000 40.155 266 GLU D C 1
ATOM 14133 O O . GLU D 1 264 ? 55.117 23.913 40.162 1.000 40.547 266 GLU D O 1
ATOM 14139 N N . PHE D 1 265 ? 53.210 24.669 39.150 1.000 39.109 267 PHE D N 1
ATOM 14140 C CA . PHE D 1 265 ? 52.314 24.553 40.322 1.000 42.590 267 PHE D CA 1
ATOM 14141 C C . PHE D 1 265 ? 51.250 23.496 40.021 1.000 49.520 267 PHE D C 1
ATOM 14142 O O . PHE D 1 265 ? 50.350 23.780 39.212 1.000 48.337 267 PHE D O 1
ATOM 14150 N N . LYS D 1 266 ? 51.378 22.319 40.639 1.000 54.013 268 LYS D N 1
ATOM 14151 C CA . LYS D 1 266 ? 50.492 21.136 40.450 1.000 55.430 268 LYS D CA 1
ATOM 14152 C C . LYS D 1 266 ? 50.118 20.580 41.834 1.000 53.486 268 LYS D C 1
ATOM 14153 O O . LYS D 1 266 ? 51.048 20.386 42.659 1.000 49.619 268 LYS D O 1
ATOM 14159 N N . ASN D 1 267 ? 48.831 20.325 42.080 1.000 52.271 269 ASN D N 1
ATOM 14160 C CA . ASN D 1 267 ? 48.356 19.618 43.302 1.000 61.115 269 ASN D CA 1
ATOM 14161 C C . ASN D 1 267 ? 48.753 20.429 44.546 1.000 56.625 269 ASN D C 1
ATOM 14162 O O . ASN D 1 267 ? 49.313 19.838 45.507 1.000 46.126 269 ASN D O 1
ATOM 14167 N N . ASN D 1 268 ? 48.554 21.748 44.484 1.000 54.623 270 ASN D N 1
ATOM 14168 C CA . ASN D 1 268 ? 48.856 22.709 45.577 1.000 54.311 270 ASN D CA 1
ATOM 14169 C C . ASN D 1 268 ? 50.331 22.620 46.030 1.000 44.594 270 ASN D C 1
ATOM 14170 O O . ASN D 1 268 ? 50.621 23.010 47.167 1.000 42.460 270 ASN D O 1
ATOM 14175 N N . LEU D 1 269 ? 51.242 22.178 45.164 1.000 43.087 271 LEU D N 1
ATOM 14176 C CA . LEU D 1 269 ? 52.699 22.132 45.434 1.000 44.328 271 LEU D CA 1
ATOM 14177 C C . LEU D 1 269 ? 53.439 22.901 44.324 1.000 47.583 271 LEU D C 1
ATOM 14178 O O . LEU D 1 269 ? 52.931 22.964 43.196 1.000 39.721 271 LEU D O 1
ATOM 14183 N N . PHE D 1 270 ? 54.608 23.464 44.640 1.000 38.944 272 PHE D N 1
ATOM 14184 C CA . PHE D 1 270 ? 55.573 23.933 43.624 1.000 36.693 272 PHE D CA 1
ATOM 14185 C C . PHE D 1 270 ? 56.435 22.731 43.277 1.000 35.397 272 PHE D C 1
ATOM 14186 O O . PHE D 1 270 ? 56.970 22.111 44.202 1.000 39.023 272 PHE D O 1
ATOM 14194 N N . GLU D 1 271 ? 56.533 22.422 41.994 1.000 35.724 273 GLU D N 1
ATOM 14195 C CA . GLU D 1 271 ? 57.528 21.467 41.449 1.000 41.718 273 GLU D CA 1
ATOM 14196 C C . GLU D 1 271 ? 58.674 22.307 40.886 1.000 39.479 273 GLU D C 1
ATOM 14197 O O . GLU D 1 271 ? 58.462 22.973 39.868 1.000 39.194 273 GLU D O 1
ATOM 14203 N N . LEU D 1 272 ? 59.821 22.284 41.552 1.000 38.654 274 LEU D N 1
ATOM 14204 C CA . LEU D 1 272 ? 61.021 23.038 41.145 1.000 40.924 274 LEU D CA 1
ATOM 14205 C C . LEU D 1 272 ? 61.914 22.105 40.341 1.000 36.785 274 LEU D C 1
ATOM 14206 O O . LEU D 1 272 ? 62.273 21.040 40.862 1.000 36.627 274 LEU D O 1
ATOM 14211 N N . THR D 1 273 ? 62.328 22.516 39.155 1.000 32.575 275 THR D N 1
ATOM 14212 C CA . THR D 1 273 ? 63.386 21.795 38.409 1.000 33.831 275 THR D CA 1
ATOM 14213 C C . THR D 1 273 ? 64.725 22.435 38.757 1.000 34.024 275 THR D C 1
ATOM 14214 O O . THR D 1 273 ? 64.906 23.606 38.442 1.000 36.452 275 THR D O 1
ATOM 14218 N N . ILE D 1 274 ? 65.604 21.687 39.422 1.000 43.002 276 ILE D N 1
ATOM 14219 C CA . ILE D 1 274 ? 66.953 22.127 39.881 1.000 46.613 276 ILE D CA 1
ATOM 14220 C C . ILE D 1 274 ? 67.922 20.980 39.587 1.000 50.879 276 ILE D C 1
ATOM 14221 O O . ILE D 1 274 ? 67.693 19.875 40.137 1.000 51.209 276 ILE D O 1
ATOM 14226 N N . ASP D 1 275 ? 68.932 21.204 38.731 1.000 56.252 277 ASP D N 1
ATOM 14227 C CA . ASP D 1 275 ? 69.965 20.189 38.371 1.000 58.418 277 ASP D CA 1
ATOM 14228 C C . ASP D 1 275 ? 69.300 18.954 37.750 1.000 64.767 277 ASP D C 1
ATOM 14229 O O . ASP D 1 275 ? 69.697 17.813 38.107 1.000 71.802 277 ASP D O 1
ATOM 14234 N N . GLY D 1 276 ? 68.295 19.158 36.891 1.000 63.562 278 GLY D N 1
ATOM 14235 C CA . GLY D 1 276 ? 67.547 18.063 36.237 1.000 66.872 278 GLY D CA 1
ATOM 14236 C C . GLY D 1 276 ? 66.761 17.172 37.199 1.000 66.486 278 GLY D C 1
ATOM 14237 O O . GLY D 1 276 ? 66.286 16.125 36.734 1.000 65.779 278 GLY D O 1
ATOM 14238 N N . GLU D 1 277 ? 66.606 17.556 38.474 1.000 62.211 279 GLU D N 1
ATOM 14239 C CA . GLU D 1 277 ? 65.792 16.833 39.491 1.000 56.364 279 GLU D CA 1
ATOM 14240 C C . GLU D 1 277 ? 64.561 17.667 39.821 1.000 50.407 279 GLU D C 1
ATOM 14241 O O . GLU D 1 277 ? 64.648 18.907 39.722 1.000 49.753 279 GLU D O 1
ATOM 14247 N N . ILE D 1 278 ? 63.455 17.027 40.191 1.000 40.927 280 ILE D N 1
ATOM 14248 C CA . ILE D 1 278 ? 62.225 17.748 40.626 1.000 41.333 280 ILE D CA 1
ATOM 14249 C C . ILE D 1 278 ? 62.175 17.746 42.155 1.000 42.426 280 ILE D C 1
ATOM 14250 O O . ILE D 1 278 ? 62.351 16.662 42.758 1.000 41.133 280 ILE D O 1
ATOM 14255 N N . ILE D 1 279 ? 61.975 18.925 42.753 1.000 36.615 281 ILE D N 1
ATOM 14256 C CA . ILE D 1 279 ? 61.820 19.093 44.225 1.000 38.130 281 ILE D CA 1
ATOM 14257 C C . ILE D 1 279 ? 60.467 19.732 44.498 1.000 37.363 281 ILE D C 1
ATOM 14258 O O . ILE D 1 279 ? 60.149 20.752 43.865 1.000 35.966 281 ILE D O 1
ATOM 14263 N N . GLU D 1 280 ? 59.706 19.167 45.431 1.000 34.590 282 GLU D N 1
ATOM 14264 C CA . GLU D 1 280 ? 58.369 19.699 45.784 1.000 36.929 282 GLU D CA 1
ATOM 14265 C C . GLU D 1 280 ? 58.533 20.632 46.984 1.000 33.972 282 GLU D C 1
ATOM 14266 O O . GLU D 1 280 ? 59.286 20.293 47.916 1.000 33.658 282 GLU D O 1
ATOM 14272 N N . ALA D 1 281 ? 57.849 21.762 46.955 1.000 29.223 283 ALA D N 1
ATOM 14273 C CA . ALA D 1 281 ? 57.880 22.740 48.056 1.000 30.570 283 ALA D CA 1
ATOM 14274 C C . ALA D 1 281 ? 56.466 23.265 48.221 1.000 29.529 283 ALA D C 1
ATOM 14275 O O . ALA D 1 281 ? 55.762 23.397 47.206 1.000 30.914 283 ALA D O 1
ATOM 14277 N N . THR D 1 282 ? 56.032 23.547 49.434 1.000 27.294 284 THR D N 1
ATOM 14278 C CA . THR D 1 282 ? 54.661 24.094 49.579 1.000 32.619 284 THR D CA 1
ATOM 14279 C C . THR D 1 282 ? 54.693 25.618 49.345 1.000 29.915 284 THR D C 1
ATOM 14280 O O . THR D 1 282 ? 53.713 26.124 48.760 1.000 30.380 284 THR D O 1
ATOM 14284 N N . GLN D 1 283 ? 55.768 26.318 49.720 1.000 29.860 285 GLN D N 1
ATOM 14285 C CA . GLN D 1 283 ? 55.934 27.770 49.418 1.000 30.070 285 GLN D CA 1
ATOM 14286 C C . GLN D 1 283 ? 57.238 28.017 48.658 1.000 26.519 285 GLN D C 1
ATOM 14287 O O . GLN D 1 283 ? 58.285 27.368 48.948 1.000 28.759 285 GLN D O 1
ATOM 14293 N N . LEU D 1 284 ? 57.185 28.963 47.728 1.000 28.092 286 LEU D N 1
ATOM 14294 C CA . LEU D 1 284 ? 58.347 29.343 46.883 1.000 27.894 286 LEU D CA 1
ATOM 14295 C C . LEU D 1 284 ? 58.581 30.851 47.011 1.000 27.450 286 LEU D C 1
ATOM 14296 O O . LEU D 1 284 ? 57.648 31.667 46.749 1.000 25.904 286 LEU D O 1
ATOM 14301 N N . ILE D 1 285 ? 59.799 31.198 47.414 1.000 28.098 287 ILE D N 1
ATOM 14302 C CA . ILE D 1 285 ? 60.239 32.613 47.589 1.000 28.201 287 ILE D CA 1
ATOM 14303 C C . ILE D 1 285 ? 61.359 32.856 46.577 1.000 25.862 287 ILE D C 1
ATOM 14304 O O . ILE D 1 285 ? 62.368 32.126 46.639 1.000 27.476 287 ILE D O 1
ATOM 14309 N N . LEU D 1 286 ? 61.137 33.805 45.669 1.000 23.489 288 LEU D N 1
ATOM 14310 C CA . LEU D 1 286 ? 62.134 34.206 44.643 1.000 27.010 288 LEU D CA 1
ATOM 14311 C C . LEU D 1 286 ? 62.755 35.531 45.113 1.000 24.531 288 LEU D C 1
ATOM 14312 O O . LEU D 1 286 ? 62.068 36.577 45.095 1.000 25.422 288 LEU D O 1
ATOM 14317 N N . ALA D 1 287 ? 63.973 35.451 45.630 1.000 23.650 289 ALA D N 1
ATOM 14318 C CA . ALA D 1 287 ? 64.719 36.597 46.200 1.000 23.653 289 ALA D CA 1
ATOM 14319 C C . ALA D 1 287 ? 65.713 37.050 45.132 1.000 22.961 289 ALA D C 1
ATOM 14320 O O . ALA D 1 287 ? 66.879 36.728 45.224 1.000 21.925 289 ALA D O 1
ATOM 14322 N N . MET D 1 288 ? 65.208 37.692 44.096 1.000 21.567 290 MET D N 1
ATOM 14323 C CA . MET D 1 288 ? 65.974 37.880 42.847 1.000 22.714 290 MET D CA 1
ATOM 14324 C C . MET D 1 288 ? 65.340 39.007 42.047 1.000 20.422 290 MET D C 1
ATOM 14325 O O . MET D 1 288 ? 64.150 39.288 42.195 1.000 20.374 290 MET D O 1
ATOM 14330 N N . PRO D 1 289 ? 66.151 39.768 41.280 1.000 21.726 291 PRO D N 1
ATOM 14331 C CA . PRO D 1 289 ? 65.641 40.918 40.546 1.000 21.818 291 PRO D CA 1
ATOM 14332 C C . PRO D 1 289 ? 64.880 40.547 39.266 1.000 24.496 291 PRO D C 1
ATOM 14333 O O . PRO D 1 289 ? 64.828 39.395 38.895 1.000 23.699 291 PRO D O 1
ATOM 14337 N N . ARG D 1 290 ? 64.377 41.558 38.566 1.000 26.004 292 ARG D N 1
ATOM 14338 C CA . ARG D 1 290 ? 63.525 41.389 37.359 1.000 28.043 292 ARG D CA 1
ATOM 14339 C C . ARG D 1 290 ? 64.183 40.439 36.357 1.000 27.447 292 ARG D C 1
ATOM 14340 O O . ARG D 1 290 ? 63.505 39.528 35.862 1.000 29.287 292 ARG D O 1
ATOM 14348 N N . ARG D 1 291 ? 65.442 40.664 36.014 1.000 29.261 293 ARG D N 1
ATOM 14349 C CA . ARG D 1 291 ? 66.095 39.891 34.939 1.000 26.463 293 ARG D CA 1
ATOM 14350 C C . ARG D 1 291 ? 66.051 38.411 35.324 1.000 29.595 293 ARG D C 1
ATOM 14351 O O . ARG D 1 291 ? 65.916 37.572 34.424 1.000 26.554 293 ARG D O 1
ATOM 14359 N N . SER D 1 292 ? 66.227 38.104 36.609 1.000 26.983 294 SER D N 1
ATOM 14360 C CA . SER D 1 292 ? 66.268 36.716 37.113 1.000 24.767 294 SER D CA 1
ATOM 14361 C C . SER D 1 292 ? 64.868 36.092 36.937 1.000 25.323 294 SER D C 1
ATOM 14362 O O . SER D 1 292 ? 64.797 34.934 36.494 1.000 24.081 294 SER D O 1
ATOM 14365 N N . LEU D 1 293 ? 63.809 36.855 37.219 1.000 22.952 295 LEU D N 1
ATOM 14366 C CA . LEU D 1 293 ? 62.402 36.468 36.975 1.000 24.589 295 LEU D CA 1
ATOM 14367 C C . LEU D 1 293 ? 62.177 36.292 35.460 1.000 26.325 295 LEU D C 1
ATOM 14368 O O . LEU D 1 293 ? 61.544 35.286 35.084 1.000 27.710 295 LEU D O 1
ATOM 14373 N N . ASP D 1 294 ? 62.707 37.190 34.619 1.000 27.405 296 ASP D N 1
ATOM 14374 C CA . ASP D 1 294 ? 62.537 37.129 33.135 1.000 28.546 296 ASP D CA 1
ATOM 14375 C C . ASP D 1 294 ? 63.146 35.819 32.620 1.000 29.865 296 ASP D C 1
ATOM 14376 O O . ASP D 1 294 ? 62.513 35.150 31.808 1.000 26.917 296 ASP D O 1
ATOM 14381 N N . LEU D 1 295 ? 64.314 35.441 33.124 1.000 28.233 297 LEU D N 1
ATOM 14382 C CA . LEU D 1 295 ? 65.006 34.222 32.665 1.000 29.212 297 LEU D CA 1
ATOM 14383 C C . LEU D 1 295 ? 64.208 32.967 33.061 1.000 28.775 297 LEU D C 1
ATOM 14384 O O . LEU D 1 295 ? 64.395 31.945 32.414 1.000 25.189 297 LEU D O 1
ATOM 14389 N N . LEU D 1 296 ? 63.355 33.033 34.085 1.000 27.925 298 LEU D N 1
ATOM 14390 C CA . LEU D 1 296 ? 62.579 31.848 34.554 1.000 29.678 298 LEU D CA 1
ATOM 14391 C C . LEU D 1 296 ? 61.244 31.742 33.818 1.000 28.101 298 LEU D C 1
ATOM 14392 O O . LEU D 1 296 ? 60.598 30.689 33.919 1.000 31.222 298 LEU D O 1
ATOM 14397 N N . THR D 1 297 ? 60.839 32.797 33.115 1.000 30.413 299 THR D N 1
ATOM 14398 C CA . THR D 1 297 ? 59.451 32.963 32.630 1.000 33.458 299 THR D CA 1
ATOM 14399 C C . THR D 1 297 ? 59.075 31.887 31.583 1.000 36.159 299 THR D C 1
ATOM 14400 O O . THR D 1 297 ? 57.923 31.426 31.655 1.000 33.913 299 THR D O 1
ATOM 14404 N N . ASN D 1 298 ? 59.960 31.513 30.656 1.000 36.377 300 ASN D N 1
ATOM 14405 C CA . ASN D 1 298 ? 59.635 30.534 29.574 1.000 39.263 300 ASN D CA 1
ATOM 14406 C C . ASN D 1 298 ? 59.338 29.147 30.186 1.000 37.921 300 ASN D C 1
ATOM 14407 O O . ASN D 1 298 ? 58.511 28.443 29.629 1.000 36.363 300 ASN D O 1
ATOM 14412 N N . THR D 1 299 ? 59.944 28.788 31.317 1.000 38.273 301 THR D N 1
ATOM 14413 C CA . THR D 1 299 ? 59.782 27.458 31.972 1.000 34.665 301 THR D CA 1
ATOM 14414 C C . THR D 1 299 ? 58.968 27.574 33.275 1.000 33.719 301 THR D C 1
ATOM 14415 O O . THR D 1 299 ? 59.058 26.662 34.089 1.000 37.423 301 THR D O 1
ATOM 14419 N N . SER D 1 300 ? 58.199 28.648 33.480 1.000 31.585 302 SER D N 1
ATOM 14420 C CA . SER D 1 300 ? 57.463 28.918 34.740 1.000 29.489 302 SER D CA 1
ATOM 14421 C C . SER D 1 300 ? 56.137 29.593 34.422 1.000 30.583 302 SER D C 1
ATOM 14422 O O . SER D 1 300 ? 56.013 30.815 34.535 1.000 32.522 302 SER D O 1
ATOM 14425 N N . PRO D 1 301 ? 55.098 28.820 34.035 1.000 32.088 303 PRO D N 1
ATOM 14426 C CA . PRO D 1 301 ? 53.798 29.399 33.689 1.000 36.992 303 PRO D CA 1
ATOM 14427 C C . PRO D 1 301 ? 53.248 30.462 34.653 1.000 33.944 303 PRO D C 1
ATOM 14428 O O . PRO D 1 301 ? 52.614 31.391 34.166 1.000 32.108 303 PRO D O 1
ATOM 14432 N N . LYS D 1 302 ? 53.448 30.328 35.968 1.000 34.151 304 LYS D N 1
ATOM 14433 C CA . LYS D 1 302 ? 52.908 31.338 36.910 1.000 37.466 304 LYS D CA 1
ATOM 14434 C C . LYS D 1 302 ? 53.526 32.727 36.624 1.000 35.348 304 LYS D C 1
ATOM 14435 O O . LYS D 1 302 ? 52.770 33.733 36.697 1.000 33.319 304 LYS D O 1
ATOM 14441 N N . LEU D 1 303 ? 54.819 32.789 36.289 1.000 29.688 305 LEU D N 1
ATOM 14442 C CA . LEU D 1 303 ? 55.507 34.079 35.987 1.000 31.324 305 LEU D CA 1
ATOM 14443 C C . LEU D 1 303 ? 54.915 34.692 34.708 1.000 32.579 305 LEU D C 1
ATOM 14444 O O . LEU D 1 303 ? 54.783 35.926 34.677 1.000 28.958 305 LEU D O 1
ATOM 14449 N N . GLN D 1 304 ? 54.447 33.867 33.764 1.000 31.790 306 GLN D N 1
ATOM 14450 C CA . GLN D 1 304 ? 53.797 34.343 32.498 1.000 33.608 306 GLN D CA 1
ATOM 14451 C C . GLN D 1 304 ? 52.496 35.087 32.815 1.000 32.247 306 GLN D C 1
ATOM 14452 O O . GLN D 1 304 ? 52.073 35.907 31.984 1.000 35.197 306 GLN D O 1
ATOM 14458 N N . GLU D 1 305 ? 51.882 34.830 33.972 1.000 31.333 307 GLU D N 1
ATOM 14459 C CA . GLU D 1 305 ? 50.594 35.453 34.358 1.000 36.095 307 GLU D CA 1
ATOM 14460 C C . GLU D 1 305 ? 50.842 36.850 34.952 1.000 35.206 307 GLU D C 1
ATOM 14461 O O . GLU D 1 305 ? 49.856 37.587 35.114 1.000 36.499 307 GLU D O 1
ATOM 14467 N N . ILE D 1 306 ? 52.079 37.207 35.323 1.000 33.044 308 ILE D N 1
ATOM 14468 C CA . ILE D 1 306 ? 52.328 38.459 36.105 1.000 34.137 308 ILE D CA 1
ATOM 14469 C C . ILE D 1 306 ? 53.374 39.329 35.394 1.000 39.266 308 ILE D C 1
ATOM 14470 O O . ILE D 1 306 ? 54.131 40.010 36.087 1.000 35.042 308 ILE D O 1
ATOM 14475 N N . GLN D 1 307 ? 53.364 39.341 34.054 1.000 40.128 309 GLN D N 1
ATOM 14476 C CA . GLN D 1 307 ? 54.373 40.043 33.217 1.000 40.749 309 GLN D CA 1
ATOM 14477 C C . GLN D 1 307 ? 54.348 41.549 33.510 1.000 39.221 309 GLN D C 1
ATOM 14478 O O . GLN D 1 307 ? 55.415 42.133 33.518 1.000 39.490 309 GLN D O 1
ATOM 14484 N N . SER D 1 308 ? 53.184 42.155 33.719 1.000 34.374 310 SER D N 1
ATOM 14485 C CA . SER D 1 308 ? 53.070 43.616 33.879 1.000 39.307 310 SER D CA 1
ATOM 14486 C C . SER D 1 308 ? 53.678 44.033 35.233 1.000 39.416 310 SER D C 1
ATOM 14487 O O . SER D 1 308 ? 54.294 45.122 35.285 1.000 32.106 310 SER D O 1
ATOM 14490 N N . LEU D 1 309 ? 53.557 43.187 36.264 1.000 35.205 311 LEU D N 1
ATOM 14491 C CA . LEU D 1 309 ? 54.206 43.388 37.583 1.000 32.226 311 LEU D CA 1
ATOM 14492 C C . LEU D 1 309 ? 55.734 43.272 37.403 1.000 30.858 311 LEU D C 1
ATOM 14493 O O . LEU D 1 309 ? 56.464 44.221 37.790 1.000 27.150 311 LEU D O 1
ATOM 14498 N N . ILE D 1 310 ? 56.199 42.159 36.846 1.000 24.971 312 ILE D N 1
ATOM 14499 C CA . ILE D 1 310 ? 57.648 41.892 36.676 1.000 25.309 312 ILE D CA 1
ATOM 14500 C C . ILE D 1 310 ? 58.279 43.025 35.822 1.000 25.300 312 ILE D C 1
ATOM 14501 O O . ILE D 1 310 ? 59.407 43.472 36.150 1.000 23.278 312 ILE D O 1
ATOM 14506 N N . GLY D 1 311 ? 57.585 43.443 34.753 1.000 22.081 313 GLY D N 1
ATOM 14507 C CA . GLY D 1 311 ? 58.059 44.432 33.758 1.000 24.574 313 GLY D CA 1
ATOM 14508 C C . GLY D 1 311 ? 57.959 45.877 34.250 1.000 23.632 313 GLY D C 1
ATOM 14509 O O . GLY D 1 311 ? 58.198 46.783 33.425 1.000 25.718 313 GLY D O 1
ATOM 14510 N N . SER D 1 312 ? 57.648 46.114 35.522 1.000 21.629 314 SER D N 1
ATOM 14511 C CA . SER D 1 312 ? 57.356 47.468 36.037 1.000 24.765 314 SER D CA 1
ATOM 14512 C C . SER D 1 312 ? 58.663 48.201 36.427 1.000 24.280 314 SER D C 1
ATOM 14513 O O . SER D 1 312 ? 58.601 49.373 36.800 1.000 22.680 314 SER D O 1
ATOM 14516 N N . VAL D 1 313 ? 59.820 47.549 36.328 1.000 22.725 315 VAL D N 1
ATOM 14517 C CA . VAL D 1 313 ? 61.146 48.169 36.577 1.000 23.194 315 VAL D CA 1
ATOM 14518 C C . VAL D 1 313 ? 62.049 47.880 35.376 1.000 23.976 315 VAL D C 1
ATOM 14519 O O . VAL D 1 313 ? 61.778 46.908 34.657 1.000 24.897 315 VAL D O 1
ATOM 14523 N N . THR D 1 314 ? 63.128 48.657 35.234 1.000 24.309 316 THR D N 1
ATOM 14524 C CA . THR D 1 314 ? 64.161 48.483 34.180 1.000 24.235 316 THR D CA 1
ATOM 14525 C C . THR D 1 314 ? 65.500 48.213 34.850 1.000 21.196 316 THR D C 1
ATOM 14526 O O . THR D 1 314 ? 65.911 48.975 35.721 1.000 24.474 316 THR D O 1
ATOM 14530 N N . PRO D 1 315 ? 66.242 47.161 34.455 1.000 20.086 317 PRO D N 1
ATOM 14531 C CA . PRO D 1 315 ? 67.576 46.962 34.997 1.000 19.988 317 PRO D CA 1
ATOM 14532 C C . PRO D 1 315 ? 68.526 48.051 34.473 1.000 22.213 317 PRO D C 1
ATOM 14533 O O . PRO D 1 315 ? 68.418 48.441 33.322 1.000 18.592 317 PRO D O 1
ATOM 14537 N N . ARG D 1 316 ? 69.450 48.465 35.333 1.000 20.921 318 ARG D N 1
ATOM 14538 C CA . ARG D 1 316 ? 70.452 49.524 35.075 1.000 20.331 318 ARG D CA 1
ATOM 14539 C C . ARG D 1 316 ? 71.846 48.967 35.321 1.000 19.007 318 ARG D C 1
ATOM 14540 O O . ARG D 1 316 ? 72.308 48.937 36.474 1.000 20.431 318 ARG D O 1
ATOM 14548 N N . PRO D 1 317 ? 72.547 48.509 34.259 1.000 18.804 319 PRO D N 1
ATOM 14549 C CA . PRO D 1 317 ? 73.905 47.997 34.397 1.000 19.569 319 PRO D CA 1
ATOM 14550 C C . PRO D 1 317 ? 74.802 48.986 35.145 1.000 20.936 319 PRO D C 1
ATOM 14551 O O . PRO D 1 317 ? 74.621 50.185 35.023 1.000 23.732 319 PRO D O 1
ATOM 14555 N N . LEU D 1 318 ? 75.720 48.439 35.922 1.000 23.148 320 LEU D N 1
ATOM 14556 C CA . LEU D 1 318 ? 76.823 49.147 36.605 1.000 22.033 320 LEU D CA 1
ATOM 14557 C C . LEU D 1 318 ? 78.083 48.338 36.370 1.000 22.209 320 LEU D C 1
ATOM 14558 O O . LEU D 1 318 ? 77.972 47.101 36.323 1.000 24.204 320 LEU D O 1
ATOM 14563 N N . PHE D 1 319 ? 79.222 49.006 36.257 1.000 21.065 321 PHE D N 1
ATOM 14564 C CA . PHE D 1 319 ? 80.529 48.369 36.001 1.000 19.791 321 PHE D CA 1
ATOM 14565 C C . PHE D 1 319 ? 81.546 48.937 36.980 1.000 20.265 321 PHE D C 1
ATOM 14566 O O . PHE D 1 319 ? 81.615 50.178 37.130 1.000 18.805 321 PHE D O 1
ATOM 14574 N N . LYS D 1 320 ? 82.351 48.076 37.599 1.000 21.357 322 LYS D N 1
ATOM 14575 C CA . LYS D 1 320 ? 83.474 48.522 38.470 1.000 19.729 322 LYS D CA 1
ATOM 14576 C C . LYS D 1 320 ? 84.713 47.740 38.082 1.000 21.221 322 LYS D C 1
ATOM 14577 O O . LYS D 1 320 ? 84.583 46.527 37.801 1.000 22.116 322 LYS D O 1
ATOM 14583 N N . VAL D 1 321 ? 85.857 48.414 38.076 1.000 20.819 323 VAL D N 1
ATOM 14584 C CA . VAL D 1 321 ? 87.191 47.800 37.909 1.000 21.438 323 VAL D CA 1
ATOM 14585 C C . VAL D 1 321 ? 88.153 48.517 38.859 1.000 23.132 323 VAL D C 1
ATOM 14586 O O . VAL D 1 321 ? 88.149 49.753 38.892 1.000 23.594 323 VAL D O 1
ATOM 14590 N N . PHE D 1 322 ? 88.905 47.727 39.623 1.000 23.203 324 PHE D N 1
ATOM 14591 C CA . PHE D 1 322 ? 89.911 48.153 40.608 1.000 22.449 324 PHE D CA 1
ATOM 14592 C C . PHE D 1 322 ? 91.295 47.882 40.052 1.000 22.367 324 PHE D C 1
ATOM 14593 O O . PHE D 1 322 ? 91.449 46.860 39.393 1.000 24.709 324 PHE D O 1
ATOM 14601 N N . THR D 1 323 ? 92.250 48.773 40.325 1.000 22.167 325 THR D N 1
ATOM 14602 C CA . THR D 1 323 ? 93.670 48.594 39.977 1.000 21.060 325 THR D CA 1
ATOM 14603 C C . THR D 1 323 ? 94.511 48.889 41.214 1.000 21.848 325 THR D C 1
ATOM 14604 O O . THR D 1 323 ? 94.102 49.735 42.028 1.000 21.500 325 THR D O 1
ATOM 14608 N N . THR D 1 324 ? 95.647 48.199 41.347 1.000 22.600 326 THR D N 1
ATOM 14609 C CA . THR D 1 324 ? 96.597 48.361 42.469 1.000 23.149 326 THR D CA 1
ATOM 14610 C C . THR D 1 324 ? 97.952 48.753 41.914 1.000 23.058 326 THR D C 1
ATOM 14611 O O . THR D 1 324 ? 98.226 48.492 40.728 1.000 24.458 326 THR D O 1
ATOM 14615 N N . TYR D 1 325 ? 98.740 49.386 42.770 1.000 25.354 327 TYR D N 1
ATOM 14616 C CA . TYR D 1 325 ? 100.053 49.981 42.438 1.000 24.651 327 TYR D CA 1
ATOM 14617 C C . TYR D 1 325 ? 100.957 49.804 43.650 1.000 22.700 327 TYR D C 1
ATOM 14618 O O . TYR D 1 325 ? 100.430 49.633 44.749 1.000 22.890 327 TYR D O 1
ATOM 14627 N N . SER D 1 326 ? 102.268 49.884 43.445 1.000 24.243 328 SER D N 1
ATOM 14628 C CA . SER D 1 326 ? 103.264 49.786 44.546 1.000 28.257 328 SER D CA 1
ATOM 14629 C C . SER D 1 326 ? 103.259 51.093 45.345 1.000 28.445 328 SER D C 1
ATOM 14630 O O . SER D 1 326 ? 103.770 51.069 46.453 1.000 24.719 328 SER D O 1
ATOM 14633 N N . SER D 1 327 ? 102.641 52.168 44.831 1.000 27.258 329 SER D N 1
ATOM 14634 C CA . SER D 1 327 ? 102.572 53.474 45.535 1.000 23.952 329 SER D CA 1
ATOM 14635 C C . SER D 1 327 ? 101.318 54.240 45.120 1.000 24.078 329 SER D C 1
ATOM 14636 O O . SER D 1 327 ? 100.805 54.059 44.018 1.000 25.361 329 SER D O 1
ATOM 14639 N N . PRO D 1 328 ? 100.779 55.119 45.986 1.000 21.116 330 PRO D N 1
ATOM 14640 C CA . PRO D 1 328 ? 99.614 55.909 45.618 1.000 21.171 330 PRO D CA 1
ATOM 14641 C C . PRO D 1 328 ? 100.062 57.145 44.825 1.000 22.371 330 PRO D C 1
ATOM 14642 O O . PRO D 1 328 ? 100.174 58.226 45.374 1.000 20.202 330 PRO D O 1
ATOM 14646 N N . TRP D 1 329 ? 100.327 56.932 43.532 1.000 23.110 331 TRP D N 1
ATOM 14647 C CA . TRP D 1 329 ? 100.980 57.908 42.625 1.000 20.809 331 TRP D CA 1
ATOM 14648 C C . TRP D 1 329 ? 100.094 59.144 42.464 1.000 22.400 331 TRP D C 1
ATOM 14649 O O . TRP D 1 329 ? 100.628 60.229 42.228 1.000 20.026 331 TRP D O 1
ATOM 14660 N N . TRP D 1 330 ? 98.782 58.984 42.611 1.000 22.013 332 TRP D N 1
ATOM 14661 C CA . TRP D 1 330 ? 97.798 60.081 42.494 1.000 20.510 332 TRP D CA 1
ATOM 14662 C C . TRP D 1 330 ? 98.089 61.202 43.505 1.000 23.551 332 TRP D C 1
ATOM 14663 O O . TRP D 1 330 ? 97.694 62.360 43.216 1.000 20.880 332 TRP D O 1
ATOM 14674 N N . ARG D 1 331 ? 98.731 60.900 44.640 1.000 23.441 333 ARG D N 1
ATOM 14675 C CA . ARG D 1 331 ? 98.958 61.888 45.726 1.000 22.963 333 ARG D CA 1
ATOM 14676 C C . ARG D 1 331 ? 99.843 63.015 45.197 1.000 21.431 333 ARG D C 1
ATOM 14677 O O . ARG D 1 331 ? 99.776 64.112 45.765 1.000 19.764 333 ARG D O 1
ATOM 14685 N N . ASN D 1 332 ? 100.580 62.764 44.126 1.000 19.637 334 ASN D N 1
ATOM 14686 C CA . ASN D 1 332 ? 101.469 63.768 43.484 1.000 21.005 334 ASN D CA 1
ATOM 14687 C C . ASN D 1 332 ? 100.678 64.697 42.566 1.000 20.453 334 ASN D C 1
ATOM 14688 O O . ASN D 1 332 ? 101.311 65.614 42.015 1.000 21.294 334 ASN D O 1
ATOM 14693 N N . ALA D 1 333 ? 99.353 64.515 42.435 1.000 21.009 335 ALA D N 1
ATOM 14694 C CA . ALA D 1 333 ? 98.507 65.355 41.551 1.000 21.626 335 ALA D CA 1
ATOM 14695 C C . ALA D 1 333 ? 97.639 66.285 42.398 1.000 21.161 335 ALA D C 1
ATOM 14696 O O . ALA D 1 333 ? 96.578 66.741 41.909 1.000 21.182 335 ALA D O 1
ATOM 14698 N N . GLY D 1 334 ? 98.072 66.584 43.624 1.000 22.125 336 GLY D N 1
ATOM 14699 C CA . GLY D 1 334 ? 97.501 67.678 44.438 1.000 21.095 336 GLY D CA 1
ATOM 14700 C C . GLY D 1 334 ? 98.068 69.033 44.009 1.000 22.492 336 GLY D C 1
ATOM 14701 O O . GLY D 1 334 ? 98.654 69.124 42.899 1.000 22.297 336 GLY D O 1
ATOM 14702 N N . TYR D 1 335 ? 97.923 70.058 44.838 1.000 23.029 337 TYR D N 1
ATOM 14703 C CA . TYR D 1 335 ? 98.363 71.439 44.498 1.000 26.023 337 TYR D CA 1
ATOM 14704 C C . TYR D 1 335 ? 98.888 72.132 45.761 1.000 25.201 337 TYR D C 1
ATOM 14705 O O . TYR D 1 335 ? 98.658 71.646 46.905 1.000 22.823 337 TYR D O 1
ATOM 14714 N N . THR D 1 336 ? 99.572 73.243 45.531 1.000 27.608 338 THR D N 1
ATOM 14715 C CA . THR D 1 336 ? 100.236 74.094 46.548 1.000 29.403 338 THR D CA 1
ATOM 14716 C C . THR D 1 336 ? 99.281 75.236 46.872 1.000 29.119 338 THR D C 1
ATOM 14717 O O . THR D 1 336 ? 98.867 75.940 45.930 1.000 29.489 338 THR D O 1
ATOM 14721 N N . ASP D 1 337 ? 98.887 75.387 48.136 1.000 29.017 339 ASP D N 1
ATOM 14722 C CA . ASP D 1 337 ? 97.867 76.407 48.499 1.000 34.808 339 ASP D CA 1
ATOM 14723 C C . ASP D 1 337 ? 98.537 77.789 48.497 1.000 38.154 339 ASP D C 1
ATOM 14724 O O . ASP D 1 337 ? 99.782 77.860 48.301 1.000 33.055 339 ASP D O 1
ATOM 14729 N N . SER D 1 338 ? 97.732 78.835 48.710 1.000 43.078 340 SER D N 1
ATOM 14730 C CA . SER D 1 338 ? 98.155 80.263 48.683 1.000 49.887 340 SER D CA 1
ATOM 14731 C C . SER D 1 338 ? 99.193 80.556 49.773 1.000 46.352 340 SER D C 1
ATOM 14732 O O . SER D 1 338 ? 99.789 81.618 49.674 1.000 49.306 340 SER D O 1
ATOM 14735 N N . GLU D 1 339 ? 99.439 79.647 50.729 1.000 47.584 341 GLU D N 1
ATOM 14736 C CA . GLU D 1 339 ? 100.445 79.830 51.816 1.000 44.681 341 GLU D CA 1
ATOM 14737 C C . GLU D 1 339 ? 101.633 78.897 51.594 1.000 43.251 341 GLU D C 1
ATOM 14738 O O . GLU D 1 339 ? 102.449 78.788 52.519 1.000 41.693 341 GLU D O 1
ATOM 14744 N N . GLY D 1 340 ? 101.707 78.208 50.451 1.000 35.237 342 GLY D N 1
ATOM 14745 C CA . GLY D 1 340 ? 102.813 77.271 50.154 1.000 32.146 342 GLY D CA 1
ATOM 14746 C C . GLY D 1 340 ? 102.706 75.909 50.839 1.000 31.694 342 GLY D C 1
ATOM 14747 O O . GLY D 1 340 ? 103.693 75.178 50.820 1.000 30.304 342 GLY D O 1
ATOM 14748 N N . GLY D 1 341 ? 101.565 75.534 51.431 1.000 31.491 343 GLY D N 1
ATOM 14749 C CA . GLY D 1 341 ? 101.363 74.135 51.890 1.000 29.344 343 GLY D CA 1
ATOM 14750 C C . GLY D 1 341 ? 100.871 73.232 50.753 1.000 28.574 343 GLY D C 1
ATOM 14751 O O . GLY D 1 341 ? 100.102 73.707 49.893 1.000 31.745 343 GLY D O 1
ATOM 14752 N N . TYR D 1 342 ? 101.305 71.983 50.713 1.000 27.214 344 TYR D N 1
ATOM 14753 C CA . TYR D 1 342 ? 100.874 71.003 49.684 1.000 29.993 344 TYR D CA 1
ATOM 14754 C C . TYR D 1 342 ? 99.567 70.337 50.126 1.000 29.522 344 TYR D C 1
ATOM 14755 O O . TYR D 1 342 ? 99.508 69.850 51.263 1.000 28.320 344 TYR D O 1
ATOM 14764 N N . ILE D 1 343 ? 98.582 70.293 49.228 1.000 28.394 345 ILE D N 1
ATOM 14765 C CA . ILE D 1 343 ? 97.266 69.629 49.443 1.000 28.373 345 ILE D CA 1
ATOM 14766 C C . ILE D 1 343 ? 97.250 68.358 48.595 1.000 27.446 345 ILE D C 1
ATOM 14767 O O . ILE D 1 343 ? 97.141 68.426 47.372 1.000 23.894 345 ILE D O 1
ATOM 14772 N N . PRO D 1 344 ? 97.418 67.168 49.216 1.000 27.027 346 PRO D N 1
ATOM 14773 C CA . PRO D 1 344 ? 97.510 65.931 48.459 1.000 24.815 346 PRO D CA 1
ATOM 14774 C C . PRO D 1 344 ? 96.146 65.509 47.901 1.000 25.182 346 PRO D C 1
ATOM 14775 O O . PRO D 1 344 ? 95.128 65.767 48.509 1.000 20.382 346 PRO D O 1
ATOM 14779 N N . LEU D 1 345 ? 96.167 64.861 46.738 1.000 23.137 347 LEU D N 1
ATOM 14780 C CA . LEU D 1 345 ? 94.986 64.188 46.160 1.000 23.560 347 LEU D CA 1
ATOM 14781 C C . LEU D 1 345 ? 94.958 62.772 46.736 1.000 23.696 347 LEU D C 1
ATOM 14782 O O . LEU D 1 345 ? 95.875 61.967 46.388 1.000 21.264 347 LEU D O 1
ATOM 14787 N N . GLN D 1 346 ? 94.001 62.440 47.607 1.000 22.003 348 GLN D N 1
ATOM 14788 C CA . GLN D 1 346 ? 94.183 61.149 48.312 1.000 23.558 348 GLN D CA 1
ATOM 14789 C C . GLN D 1 346 ? 92.906 60.516 48.840 1.000 22.889 348 GLN D C 1
ATOM 14790 O O . GLN D 1 346 ? 93.006 59.391 49.339 1.000 24.349 348 GLN D O 1
ATOM 14796 N N . SER D 1 347 ? 91.752 61.141 48.730 1.000 23.193 349 SER D N 1
ATOM 14797 C CA . SER D 1 347 ? 90.533 60.500 49.238 1.000 27.506 349 SER D CA 1
ATOM 14798 C C . SER D 1 347 ? 89.310 60.948 48.437 1.000 28.532 349 SER D C 1
ATOM 14799 O O . SER D 1 347 ? 89.346 62.014 47.812 1.000 31.245 349 SER D O 1
ATOM 14802 N N . GLY D 1 348 ? 88.303 60.083 48.401 1.000 23.584 350 GLY D N 1
ATOM 14803 C CA . GLY D 1 348 ? 87.042 60.315 47.702 1.000 23.207 350 GLY D CA 1
ATOM 14804 C C . GLY D 1 348 ? 87.229 60.072 46.217 1.000 21.995 350 GLY D C 1
ATOM 14805 O O . GLY D 1 348 ? 88.047 59.213 45.840 1.000 20.324 350 GLY D O 1
ATOM 14806 N N . ARG D 1 349 ? 86.531 60.866 45.421 1.000 19.498 351 ARG D N 1
ATOM 14807 C CA . ARG D 1 349 ? 86.250 60.580 44.001 1.000 22.360 351 ARG D CA 1
ATOM 14808 C C . ARG D 1 349 ? 86.781 61.725 43.126 1.000 19.551 351 ARG D C 1
ATOM 14809 O O . ARG D 1 349 ? 86.498 62.878 43.430 1.000 18.783 351 ARG D O 1
ATOM 14817 N N . THR D 1 350 ? 87.422 61.362 42.027 1.000 19.670 352 THR D N 1
ATOM 14818 C CA . THR D 1 350 ? 87.718 62.219 40.859 1.000 19.623 352 THR D CA 1
ATOM 14819 C C . THR D 1 350 ? 86.748 61.813 39.742 1.000 21.358 352 THR D C 1
ATOM 14820 O O . THR D 1 350 ? 86.519 60.592 39.571 1.000 20.772 352 THR D O 1
ATOM 14824 N N . VAL D 1 351 ? 86.213 62.788 38.992 1.000 20.319 353 VAL D N 1
ATOM 14825 C CA . VAL D 1 351 ? 85.211 62.543 37.927 1.000 18.952 353 VAL D CA 1
ATOM 14826 C C . VAL D 1 351 ? 85.742 62.993 36.572 1.000 18.859 353 VAL D C 1
ATOM 14827 O O . VAL D 1 351 ? 86.632 63.831 36.497 1.000 17.694 353 VAL D O 1
ATOM 14831 N N . THR D 1 352 ? 85.165 62.444 35.520 1.000 18.590 354 THR D N 1
ATOM 14832 C CA . THR D 1 352 ? 85.502 62.802 34.142 1.000 20.341 354 THR D CA 1
ATOM 14833 C C . THR D 1 352 ? 84.337 62.473 33.225 1.000 21.056 354 THR D C 1
ATOM 14834 O O . THR D 1 352 ? 83.487 61.614 33.585 1.000 19.694 354 THR D O 1
ATOM 14838 N N . ASP D 1 353 ? 84.319 63.117 32.061 1.000 20.000 355 ASP D N 1
ATOM 14839 C CA . ASP D 1 353 ? 83.359 62.770 30.992 1.000 19.007 355 ASP D CA 1
ATOM 14840 C C . ASP D 1 353 ? 83.983 61.678 30.129 1.000 19.000 355 ASP D C 1
ATOM 14841 O O . ASP D 1 353 ? 83.287 61.189 29.278 1.000 21.008 355 ASP D O 1
ATOM 14846 N N . LEU D 1 354 ? 85.248 61.309 30.333 1.000 19.152 356 LEU D N 1
ATOM 14847 C CA . LEU D 1 354 ? 85.836 60.110 29.676 1.000 20.936 356 LEU D CA 1
ATOM 14848 C C . LEU D 1 354 ? 85.102 58.857 30.161 1.000 21.567 356 LEU D C 1
ATOM 14849 O O . LEU D 1 354 ? 84.402 58.888 31.173 1.000 20.967 356 LEU D O 1
ATOM 14854 N N . PRO D 1 355 ? 85.214 57.716 29.441 1.000 19.931 357 PRO D N 1
ATOM 14855 C CA . PRO D 1 355 ? 84.524 56.493 29.854 1.000 19.348 357 PRO D CA 1
ATOM 14856 C C . PRO D 1 355 ? 84.848 55.960 31.260 1.000 18.300 357 PRO D C 1
ATOM 14857 O O . PRO D 1 355 ? 84.030 55.249 31.833 1.000 16.972 357 PRO D O 1
ATOM 14861 N N . ILE D 1 356 ? 85.996 56.308 31.824 1.000 20.089 358 ILE D N 1
ATOM 14862 C CA . ILE D 1 356 ? 86.298 55.999 33.243 1.000 19.343 358 ILE D CA 1
ATOM 14863 C C . ILE D 1 356 ? 85.157 56.525 34.128 1.000 19.836 358 ILE D C 1
ATOM 14864 O O . ILE D 1 356 ? 84.721 55.789 35.021 1.000 22.149 358 ILE D O 1
ATOM 14869 N N . ARG D 1 357 ? 84.712 57.758 33.898 1.000 19.561 359 ARG D N 1
ATOM 14870 C CA . ARG D 1 357 ? 83.631 58.497 34.609 1.000 18.279 359 ARG D CA 1
ATOM 14871 C C . ARG D 1 357 ? 83.957 58.792 36.085 1.000 19.100 359 ARG D C 1
ATOM 14872 O O . ARG D 1 357 ? 83.803 59.982 36.507 1.000 18.024 359 ARG D O 1
ATOM 14880 N N . GLN D 1 358 ? 84.282 57.786 36.891 1.000 20.192 360 GLN D N 1
ATOM 14881 C CA . GLN D 1 358 ? 84.497 57.956 38.353 1.000 20.268 360 GLN D CA 1
ATOM 14882 C C . GLN D 1 358 ? 85.694 57.126 38.804 1.000 20.144 360 GLN D C 1
ATOM 14883 O O . GLN D 1 358 ? 85.735 55.933 38.492 1.000 21.346 360 GLN D O 1
ATOM 14889 N N . THR D 1 359 ? 86.626 57.752 39.510 1.000 20.446 361 THR D N 1
ATOM 14890 C CA . THR D 1 359 ? 87.823 57.100 40.100 1.000 20.396 361 THR D CA 1
ATOM 14891 C C . THR D 1 359 ? 87.831 57.388 41.599 1.000 20.256 361 THR D C 1
ATOM 14892 O O . THR D 1 359 ? 87.743 58.551 41.981 1.000 24.599 361 THR D O 1
ATOM 14896 N N . TYR D 1 360 ? 87.880 56.354 42.429 1.000 21.528 362 TYR D N 1
ATOM 14897 C CA . TYR D 1 360 ? 88.020 56.516 43.894 1.000 21.892 362 TYR D CA 1
ATOM 14898 C C . TYR D 1 360 ? 89.423 56.127 44.356 1.000 20.620 362 TYR D C 1
ATOM 14899 O O . TYR D 1 360 ? 89.929 55.077 43.968 1.000 20.370 362 TYR D O 1
ATOM 14908 N N . TYR D 1 361 ? 90.001 56.987 45.181 1.000 21.354 363 TYR D N 1
ATOM 14909 C CA . TYR D 1 361 ? 91.241 56.733 45.955 1.000 21.896 363 TYR D CA 1
ATOM 14910 C C . TYR D 1 361 ? 90.823 55.857 47.135 1.000 20.746 363 TYR D C 1
ATOM 14911 O O . TYR D 1 361 ? 90.163 56.347 48.066 1.000 20.997 363 TYR D O 1
ATOM 14920 N N . TRP D 1 362 ? 91.052 54.556 47.009 1.000 20.600 364 TRP D N 1
ATOM 14921 C CA . TRP D 1 362 ? 90.392 53.564 47.895 1.000 20.876 364 TRP D CA 1
ATOM 14922 C C . TRP D 1 362 ? 90.933 53.718 49.313 1.000 21.786 364 TRP D C 1
ATOM 14923 O O . TRP D 1 362 ? 92.138 53.751 49.525 1.000 21.232 364 TRP D O 1
ATOM 14934 N N . PRO D 1 363 ? 90.043 53.822 50.317 1.000 23.127 365 PRO D N 1
ATOM 14935 C CA . PRO D 1 363 ? 90.474 54.003 51.690 1.000 22.598 365 PRO D CA 1
ATOM 14936 C C . PRO D 1 363 ? 90.987 52.688 52.283 1.000 26.595 365 PRO D C 1
ATOM 14937 O O . PRO D 1 363 ? 90.583 51.588 51.847 1.000 24.602 365 PRO D O 1
ATOM 14941 N N . LYS D 1 364 ? 91.885 52.828 53.265 1.000 25.982 366 LYS D N 1
ATOM 14942 C CA . LYS D 1 364 ? 92.198 51.755 54.236 1.000 27.419 366 LYS D CA 1
ATOM 14943 C C . LYS D 1 364 ? 90.916 51.368 54.983 1.000 26.028 366 LYS D C 1
ATOM 14944 O O . LYS D 1 364 ? 89.934 52.112 54.925 1.000 24.368 366 LYS D O 1
ATOM 14950 N N . ASN D 1 365 ? 90.924 50.211 55.629 1.000 28.441 367 ASN D N 1
ATOM 14951 C CA . ASN D 1 365 ? 89.738 49.613 56.296 1.000 29.203 367 ASN D CA 1
ATOM 14952 C C . ASN D 1 365 ? 89.318 50.408 57.535 1.000 28.254 367 ASN D C 1
ATOM 14953 O O . ASN D 1 365 ? 88.258 50.074 58.100 1.000 25.535 367 ASN D O 1
ATOM 14958 N N . ASN D 1 366 ? 90.041 51.461 57.908 1.000 27.907 368 ASN D N 1
ATOM 14959 C CA . ASN D 1 366 ? 89.635 52.391 58.999 1.000 29.593 368 ASN D CA 1
ATOM 14960 C C . ASN D 1 366 ? 89.171 53.720 58.401 1.000 29.060 368 ASN D C 1
ATOM 14961 O O . ASN D 1 366 ? 88.948 54.679 59.171 1.000 29.192 368 ASN D O 1
ATOM 14966 N N . GLY D 1 367 ? 89.039 53.808 57.073 1.000 28.468 369 GLY D N 1
ATOM 14967 C CA . GLY D 1 367 ? 88.537 55.040 56.434 1.000 29.185 369 GLY D CA 1
ATOM 14968 C C . GLY D 1 367 ? 89.638 56.041 56.112 1.000 28.315 369 GLY D C 1
ATOM 14969 O O . GLY D 1 367 ? 89.333 57.018 55.382 1.000 30.854 369 GLY D O 1
ATOM 14970 N N . GLN D 1 368 ? 90.869 55.794 56.556 1.000 29.003 370 GLN D N 1
ATOM 14971 C CA . GLN D 1 368 ? 92.009 56.742 56.414 1.000 31.245 370 GLN D CA 1
ATOM 14972 C C . GLN D 1 368 ? 92.614 56.564 55.020 1.000 28.729 370 GLN D C 1
ATOM 14973 O O . GLN D 1 368 ? 92.521 55.494 54.425 1.000 25.940 370 GLN D O 1
ATOM 14979 N N . PRO D 1 369 ? 93.206 57.621 54.442 1.000 27.751 371 PRO D N 1
ATOM 14980 C CA . PRO D 1 369 ? 93.813 57.518 53.122 1.000 28.252 371 PRO D CA 1
ATOM 14981 C C . PRO D 1 369 ? 95.065 56.637 53.145 1.000 26.378 371 PRO D C 1
ATOM 14982 O O . PRO D 1 369 ? 95.766 56.592 54.134 1.000 25.675 371 PRO D O 1
ATOM 14986 N N . SER D 1 370 ? 95.328 55.989 52.020 1.000 25.050 372 SER D N 1
ATOM 14987 C CA . SER D 1 370 ? 96.595 55.271 51.775 1.000 28.237 372 SER D CA 1
ATOM 14988 C C . SER D 1 370 ? 97.646 56.306 51.377 1.000 28.015 372 SER D C 1
ATOM 14989 O O . SER D 1 370 ? 97.448 56.974 50.359 1.000 32.829 372 SER D O 1
ATOM 14992 N N . VAL D 1 371 ? 98.684 56.506 52.187 1.000 27.676 373 VAL D N 1
ATOM 14993 C CA . VAL D 1 371 ? 99.665 57.609 51.962 1.000 27.417 373 VAL D CA 1
ATOM 14994 C C . VAL D 1 371 ? 100.994 57.041 51.466 1.000 27.424 373 VAL D C 1
ATOM 14995 O O . VAL D 1 371 ? 101.848 57.850 51.102 1.000 25.005 373 VAL D O 1
ATOM 14999 N N . SER D 1 372 ? 101.169 55.715 51.456 1.000 27.280 374 SER D N 1
ATOM 15000 C CA . SER D 1 372 ? 102.425 55.055 51.023 1.000 27.156 374 SER D CA 1
ATOM 15001 C C . SER D 1 372 ? 102.182 53.565 50.795 1.000 26.480 374 SER D C 1
ATOM 15002 O O . SER D 1 372 ? 101.194 53.022 51.311 1.000 25.437 374 SER D O 1
ATOM 15005 N N . GLY D 1 373 ? 103.086 52.906 50.075 1.000 30.533 375 GLY D N 1
ATOM 15006 C CA . GLY D 1 373 ? 103.041 51.452 49.840 1.000 26.785 375 GLY D CA 1
ATOM 15007 C C . GLY D 1 373 ? 101.887 51.025 48.930 1.000 30.144 375 GLY D C 1
ATOM 15008 O O . GLY D 1 373 ? 101.225 51.893 48.287 1.000 25.771 375 GLY D O 1
ATOM 15009 N N . GLU D 1 374 ? 101.653 49.712 48.873 1.000 25.972 376 GLU D N 1
ATOM 15010 C CA . GLU D 1 374 ? 100.708 49.075 47.931 1.000 27.806 376 GLU D CA 1
ATOM 15011 C C . GLU D 1 374 ? 99.333 49.733 48.108 1.000 26.891 376 GLU D C 1
ATOM 15012 O O . GLU D 1 374 ? 98.815 49.759 49.233 1.000 24.457 376 GLU D O 1
ATOM 15018 N N . SER D 1 375 ? 98.785 50.301 47.038 1.000 25.713 377 SER D N 1
ATOM 15019 C CA . SER D 1 375 ? 97.566 51.142 47.121 1.000 24.198 377 SER D CA 1
ATOM 15020 C C . SER D 1 375 ? 96.606 50.793 45.989 1.000 23.589 377 SER D C 1
ATOM 15021 O O . SER D 1 375 ? 97.006 50.098 45.032 1.000 23.043 377 SER D O 1
ATOM 15024 N N . MET D 1 376 ? 95.363 51.243 46.113 1.000 20.961 378 MET D N 1
ATOM 15025 C CA . MET D 1 376 ? 94.329 50.796 45.163 1.000 20.966 378 MET D CA 1
ATOM 15026 C C . MET D 1 376 ? 93.457 51.969 44.679 1.000 20.793 378 MET D C 1
ATOM 15027 O O . MET D 1 376 ? 93.050 52.834 45.492 1.000 21.258 378 MET D O 1
ATOM 15032 N N . LEU D 1 377 ? 93.086 51.923 43.404 1.000 22.537 379 LEU D N 1
ATOM 15033 C CA . LEU D 1 377 ? 91.984 52.737 42.845 1.000 21.476 379 LEU D CA 1
ATOM 15034 C C . LEU D 1 377 ? 90.756 51.865 42.616 1.000 20.741 379 LEU D C 1
ATOM 15035 O O . LEU D 1 377 ? 90.890 50.741 42.127 1.000 21.888 379 LEU D O 1
ATOM 15040 N N . LEU D 1 378 ? 89.573 52.400 42.885 1.000 20.539 380 LEU D N 1
ATOM 15041 C CA . LEU D 1 378 ? 88.412 52.048 42.052 1.000 22.250 380 LEU D CA 1
ATOM 15042 C C . LEU D 1 378 ? 88.637 52.853 40.750 1.000 22.908 380 LEU D C 1
ATOM 15043 O O . LEU D 1 378 ? 88.331 54.038 40.706 1.000 22.698 380 LEU D O 1
ATOM 15048 N N . ALA D 1 379 ? 89.338 52.239 39.800 1.000 21.969 381 ALA D N 1
ATOM 15049 C CA . ALA D 1 379 ? 89.865 52.872 38.573 1.000 21.662 381 ALA D CA 1
ATOM 15050 C C . ALA D 1 379 ? 88.705 53.452 37.768 1.000 20.110 381 ALA D C 1
ATOM 15051 O O . ALA D 1 379 ? 88.808 54.617 37.329 1.000 20.222 381 ALA D O 1
ATOM 15053 N N . SER D 1 380 ? 87.626 52.688 37.609 1.000 19.548 382 SER D N 1
ATOM 15054 C CA . SER D 1 380 ? 86.396 53.174 36.938 1.000 19.598 382 SER D CA 1
ATOM 15055 C C . SER D 1 380 ? 85.202 52.564 37.623 1.000 19.877 382 SER D C 1
ATOM 15056 O O . SER D 1 380 ? 85.170 51.318 37.794 1.000 24.233 382 SER D O 1
ATOM 15059 N N . TYR D 1 381 ? 84.273 53.420 37.995 1.000 18.692 383 TYR D N 1
ATOM 15060 C CA . TYR D 1 381 ? 82.889 53.070 38.367 1.000 20.063 383 TYR D CA 1
ATOM 15061 C C . TYR D 1 381 ? 82.011 53.811 37.367 1.000 20.261 383 TYR D C 1
ATOM 15062 O O . TYR D 1 381 ? 81.912 55.032 37.473 1.000 20.605 383 TYR D O 1
ATOM 15071 N N . ASP D 1 382 ? 81.467 53.097 36.393 1.000 20.139 384 ASP D N 1
ATOM 15072 C CA . ASP D 1 382 ? 80.826 53.732 35.215 1.000 19.234 384 ASP D CA 1
ATOM 15073 C C . ASP D 1 382 ? 79.521 53.014 34.884 1.000 20.728 384 ASP D C 1
ATOM 15074 O O . ASP D 1 382 ? 79.348 51.835 35.285 1.000 21.309 384 ASP D O 1
ATOM 15079 N N . ASP D 1 383 ? 78.616 53.732 34.223 1.000 19.635 385 ASP D N 1
ATOM 15080 C CA . ASP D 1 383 ? 77.316 53.176 33.806 1.000 21.698 385 ASP D CA 1
ATOM 15081 C C . ASP D 1 383 ? 76.930 53.761 32.435 1.000 20.997 385 ASP D C 1
ATOM 15082 O O . ASP D 1 383 ? 77.769 54.391 31.778 1.000 20.310 385 ASP D O 1
ATOM 15087 N N . GLY D 1 384 ? 75.692 53.516 32.023 1.000 21.623 386 GLY D N 1
ATOM 15088 C CA . GLY D 1 384 ? 75.150 53.926 30.719 1.000 21.326 386 GLY D CA 1
ATOM 15089 C C . GLY D 1 384 ? 76.040 53.416 29.596 1.000 21.619 386 GLY D C 1
ATOM 15090 O O . GLY D 1 384 ? 76.553 52.295 29.675 1.000 23.880 386 GLY D O 1
ATOM 15091 N N . SER D 1 385 ? 76.203 54.218 28.565 1.000 23.047 387 SER D N 1
ATOM 15092 C CA . SER D 1 385 ? 76.873 53.830 27.308 1.000 23.116 387 SER D CA 1
ATOM 15093 C C . SER D 1 385 ? 78.361 53.622 27.569 1.000 22.043 387 SER D C 1
ATOM 15094 O O . SER D 1 385 ? 79.002 52.988 26.743 1.000 23.447 387 SER D O 1
ATOM 15097 N N . ASN D 1 386 ? 78.891 54.041 28.719 1.000 22.336 388 ASN D N 1
ATOM 15098 C CA . ASN D 1 386 ? 80.344 53.863 29.016 1.000 21.415 388 ASN D CA 1
ATOM 15099 C C . ASN D 1 386 ? 80.719 52.387 29.191 1.000 21.532 388 ASN D C 1
ATOM 15100 O O . ASN D 1 386 ? 81.912 52.035 28.968 1.000 19.241 388 ASN D O 1
ATOM 15105 N N . ILE D 1 387 ? 79.762 51.538 29.583 1.000 20.740 389 ILE D N 1
ATOM 15106 C CA . ILE D 1 387 ? 80.053 50.104 29.865 1.000 21.006 389 ILE D CA 1
ATOM 15107 C C . ILE D 1 387 ? 80.440 49.415 28.559 1.000 20.295 389 ILE D C 1
ATOM 15108 O O . ILE D 1 387 ? 81.404 48.634 28.575 1.000 20.388 389 ILE D O 1
ATOM 15113 N N . GLY D 1 388 ? 79.755 49.717 27.457 1.000 18.927 390 GLY D N 1
ATOM 15114 C CA . GLY D 1 388 ? 80.106 49.172 26.129 1.000 21.670 390 GLY D CA 1
ATOM 15115 C C . GLY D 1 388 ? 81.565 49.424 25.773 1.000 21.967 390 GLY D C 1
ATOM 15116 O O . GLY D 1 388 ? 82.170 48.605 25.094 1.000 22.817 390 GLY D O 1
ATOM 15117 N N . PHE D 1 389 ? 82.119 50.565 26.174 1.000 20.811 391 PHE D N 1
ATOM 15118 C CA . PHE D 1 389 ? 83.521 50.922 25.877 1.000 20.679 391 PHE D CA 1
ATOM 15119 C C . PHE D 1 389 ? 84.450 49.894 26.537 1.000 19.488 391 PHE D C 1
ATOM 15120 O O . PHE D 1 389 ? 85.384 49.388 25.863 1.000 20.048 391 PHE D O 1
ATOM 15128 N N . TRP D 1 390 ? 84.250 49.619 27.830 1.000 20.466 392 TRP D N 1
ATOM 15129 C CA . TRP D 1 390 ? 85.109 48.688 28.608 1.000 22.461 392 TRP D CA 1
ATOM 15130 C C . TRP D 1 390 ? 84.852 47.239 28.166 1.000 22.190 392 TRP D C 1
ATOM 15131 O O . TRP D 1 390 ? 85.804 46.467 28.011 1.000 23.719 392 TRP D O 1
ATOM 15142 N N . ASP D 1 391 ? 83.593 46.867 28.003 1.000 24.940 393 ASP D N 1
ATOM 15143 C CA . ASP D 1 391 ? 83.180 45.507 27.559 1.000 25.402 393 ASP D CA 1
ATOM 15144 C C . ASP D 1 391 ? 83.890 45.155 26.246 1.000 24.360 393 ASP D C 1
ATOM 15145 O O . ASP D 1 391 ? 84.409 44.050 26.146 1.000 26.243 393 ASP D O 1
ATOM 15150 N N . GLY D 1 392 ? 83.951 46.069 25.275 1.000 24.137 394 GLY D N 1
ATOM 15151 C CA . GLY D 1 392 ? 84.576 45.758 23.972 1.000 23.488 394 GLY D CA 1
ATOM 15152 C C . GLY D 1 392 ? 86.056 45.452 24.088 1.000 27.117 394 GLY D C 1
ATOM 15153 O O . GLY D 1 392 ? 86.611 44.859 23.139 1.000 25.484 394 GLY D O 1
ATOM 15154 N N . LEU D 1 393 ? 86.701 45.800 25.211 1.000 26.716 395 LEU D N 1
ATOM 15155 C CA . LEU D 1 393 ? 88.147 45.505 25.395 1.000 27.578 395 LEU D CA 1
ATOM 15156 C C . LEU D 1 393 ? 88.360 44.103 25.980 1.000 27.067 395 LEU D C 1
ATOM 15157 O O . LEU D 1 393 ? 89.531 43.733 26.101 1.000 31.052 395 LEU D O 1
ATOM 15162 N N . ARG D 1 394 ? 87.301 43.371 26.353 1.000 27.078 396 ARG D N 1
ATOM 15163 C CA . ARG D 1 394 ? 87.418 41.979 26.864 1.000 30.048 396 ARG D CA 1
ATOM 15164 C C . ARG D 1 394 ? 87.616 41.024 25.698 1.000 34.786 396 ARG D C 1
ATOM 15165 O O . ARG D 1 394 ? 86.981 41.192 24.663 1.000 36.091 396 ARG D O 1
ATOM 15173 N N . PRO D 1 395 ? 88.432 39.960 25.858 1.000 43.082 397 PRO D N 1
ATOM 15174 C CA . PRO D 1 395 ? 88.615 38.962 24.798 1.000 45.820 397 PRO D CA 1
ATOM 15175 C C . PRO D 1 395 ? 87.418 38.009 24.619 1.000 41.721 397 PRO D C 1
ATOM 15176 O O . PRO D 1 395 ? 86.411 38.188 25.305 1.000 34.050 397 PRO D O 1
ATOM 15180 N N . LYS D 1 428 ? 85.758 37.077 60.115 1.000 60.616 430 LYS D N 1
ATOM 15181 C CA . LYS D 1 428 ? 85.086 35.785 59.774 1.000 67.516 430 LYS D CA 1
ATOM 15182 C C . LYS D 1 428 ? 85.799 35.215 58.539 1.000 58.244 430 LYS D C 1
ATOM 15183 O O . LYS D 1 428 ? 86.978 34.917 58.672 1.000 53.646 430 LYS D O 1
ATOM 15189 N N . ALA D 1 429 ? 85.140 35.093 57.385 1.000 49.734 431 ALA D N 1
ATOM 15190 C CA . ALA D 1 429 ? 85.818 34.796 56.105 1.000 47.937 431 ALA D CA 1
ATOM 15191 C C . ALA D 1 429 ? 84.962 35.334 54.954 1.000 41.141 431 ALA D C 1
ATOM 15192 O O . ALA D 1 429 ? 83.719 35.218 55.043 1.000 35.183 431 ALA D O 1
ATOM 15194 N N . LEU D 1 430 ? 85.619 35.886 53.931 1.000 36.377 432 LEU D N 1
ATOM 15195 C CA . LEU D 1 430 ? 84.993 36.164 52.622 1.000 36.489 432 LEU D CA 1
ATOM 15196 C C . LEU D 1 430 ? 84.955 34.843 51.850 1.000 38.484 432 LEU D C 1
ATOM 15197 O O . LEU D 1 430 ? 85.473 33.830 52.391 1.000 39.393 432 LEU D O 1
ATOM 15202 N N . ASN D 1 431 ? 84.288 34.816 50.699 1.000 32.268 433 ASN D N 1
ATOM 15203 C CA . ASN D 1 431 ? 84.011 33.533 50.004 1.000 34.617 433 ASN D CA 1
ATOM 15204 C C . ASN D 1 431 ? 84.347 33.654 48.519 1.000 33.863 433 ASN D C 1
ATOM 15205 O O . ASN D 1 431 ? 84.076 32.694 47.817 1.000 33.880 433 ASN D O 1
ATOM 15210 N N . GLN D 1 432 ? 84.930 34.781 48.081 1.000 34.604 434 GLN D N 1
ATOM 15211 C CA . GLN D 1 432 ? 85.446 34.963 46.699 1.000 32.205 434 GLN D CA 1
ATOM 15212 C C . GLN D 1 432 ? 86.841 35.571 46.774 1.000 30.790 434 GLN D C 1
ATOM 15213 O O . GLN D 1 432 ? 87.120 36.305 47.747 1.000 34.205 434 GLN D O 1
ATOM 15219 N N . THR D 1 433 ? 87.686 35.286 45.789 1.000 32.293 435 THR D N 1
ATOM 15220 C CA . THR D 1 433 ? 89.030 35.886 45.686 1.000 33.303 435 THR D CA 1
ATOM 15221 C C . THR D 1 433 ? 89.027 36.917 44.549 1.000 32.437 435 THR D C 1
ATOM 15222 O O . THR D 1 433 ? 88.230 36.764 43.565 1.000 28.896 435 THR D O 1
ATOM 15226 N N . TRP D 1 434 ? 89.913 37.907 44.688 1.000 29.146 436 TRP D N 1
ATOM 15227 C CA . TRP D 1 434 ? 90.286 38.884 43.640 1.000 30.522 436 TRP D CA 1
ATOM 15228 C C . TRP D 1 434 ? 90.525 38.167 42.306 1.000 28.371 436 TRP D C 1
ATOM 15229 O O . TRP D 1 434 ? 89.998 38.624 41.256 1.000 25.587 436 TRP D O 1
ATOM 15240 N N . HIS D 1 435 ? 91.324 37.104 42.325 1.000 29.877 437 HIS D N 1
ATOM 15241 C CA . HIS D 1 435 ? 91.790 36.400 41.099 1.000 34.434 437 HIS D CA 1
ATOM 15242 C C . HIS D 1 435 ? 90.582 35.923 40.287 1.000 30.048 437 HIS D C 1
ATOM 15243 O O . HIS D 1 435 ? 90.673 35.964 39.076 1.000 30.124 437 HIS D O 1
ATOM 15250 N N . GLN D 1 436 ? 89.474 35.540 40.927 1.000 30.191 438 GLN D N 1
ATOM 15251 C CA . GLN D 1 436 ? 88.273 35.047 40.194 1.000 30.051 438 GLN D CA 1
ATOM 15252 C C . GLN D 1 436 ? 87.662 36.164 39.330 1.000 32.475 438 GLN D C 1
ATOM 15253 O O . GLN D 1 436 ? 86.846 35.828 38.471 1.000 29.594 438 GLN D O 1
ATOM 15259 N N . TYR D 1 437 ? 88.019 37.443 39.540 1.000 28.223 439 TYR D N 1
ATOM 15260 C CA . TYR D 1 437 ? 87.444 38.577 38.778 1.000 26.956 439 TYR D CA 1
ATOM 15261 C C . TYR D 1 437 ? 88.554 39.325 38.033 1.000 26.879 439 TYR D C 1
ATOM 15262 O O . TYR D 1 437 ? 88.375 40.507 37.692 1.000 24.715 439 TYR D O 1
ATOM 15271 N N . LYS D 1 438 ? 89.664 38.657 37.764 1.000 27.923 440 LYS D N 1
ATOM 15272 C CA . LYS D 1 438 ? 90.858 39.289 37.156 1.000 29.725 440 LYS D CA 1
ATOM 15273 C C . LYS D 1 438 ? 90.468 40.021 35.862 1.000 29.495 440 LYS D C 1
ATOM 15274 O O . LYS D 1 438 ? 89.698 39.480 35.076 1.000 29.410 440 LYS D O 1
ATOM 15280 N N . ALA D 1 439 ? 90.988 41.233 35.661 1.000 28.623 441 ALA D N 1
ATOM 15281 C CA . ALA D 1 439 ? 90.692 42.066 34.478 1.000 27.992 441 ALA D CA 1
ATOM 15282 C C . ALA D 1 439 ? 91.659 41.712 33.348 1.000 25.926 441 ALA D C 1
ATOM 15283 O O . ALA D 1 439 ? 92.826 41.437 33.567 1.000 25.373 441 ALA D O 1
ATOM 15285 N N . PRO D 1 440 ? 91.215 41.734 32.090 1.000 25.363 442 PRO D N 1
ATOM 15286 C CA . PRO D 1 440 ? 92.129 41.503 30.974 1.000 29.284 442 PRO D CA 1
ATOM 15287 C C . PRO D 1 440 ? 93.029 42.709 30.665 1.000 28.472 442 PRO D C 1
ATOM 15288 O O . PRO D 1 440 ? 92.659 43.854 30.879 1.000 27.477 442 PRO D O 1
ATOM 15292 N N . ARG D 1 441 ? 94.212 42.410 30.148 1.000 28.256 443 ARG D N 1
ATOM 15293 C CA . ARG D 1 441 ? 95.316 43.369 29.980 1.000 29.101 443 ARG D CA 1
ATOM 15294 C C . ARG D 1 441 ? 94.862 44.564 29.117 1.000 27.965 443 ARG D C 1
ATOM 15295 O O . ARG D 1 441 ? 95.182 45.678 29.482 1.000 24.206 443 ARG D O 1
ATOM 15303 N N . LYS D 1 442 ? 94.203 44.351 27.979 1.000 27.203 444 LYS D N 1
ATOM 15304 C CA . LYS D 1 442 ? 93.844 45.449 27.043 1.000 26.811 444 LYS D CA 1
ATOM 15305 C C . LYS D 1 442 ? 92.906 46.441 27.743 1.000 24.973 444 LYS D C 1
ATOM 15306 O O . LYS D 1 442 ? 93.055 47.652 27.510 1.000 24.619 444 LYS D O 1
ATOM 15312 N N . MET D 1 443 ? 91.967 45.949 28.548 1.000 24.379 445 MET D N 1
ATOM 15313 C CA . MET D 1 443 ? 91.075 46.800 29.368 1.000 23.798 445 MET D CA 1
ATOM 15314 C C . MET D 1 443 ? 91.967 47.636 30.294 1.000 23.568 445 MET D C 1
ATOM 15315 O O . MET D 1 443 ? 91.803 48.860 30.330 1.000 22.043 445 MET D O 1
ATOM 15320 N N . VAL D 1 444 ? 92.927 46.997 30.966 1.000 22.573 446 VAL D N 1
ATOM 15321 C CA . VAL D 1 444 ? 93.799 47.674 31.973 1.000 23.972 446 VAL D CA 1
ATOM 15322 C C . VAL D 1 444 ? 94.648 48.761 31.282 1.000 22.305 446 VAL D C 1
ATOM 15323 O O . VAL D 1 444 ? 94.753 49.862 31.831 1.000 21.445 446 VAL D O 1
ATOM 15327 N N . GLU D 1 445 ? 95.182 48.479 30.099 1.000 22.503 447 GLU D N 1
ATOM 15328 C CA . GLU D 1 445 ? 96.039 49.438 29.356 1.000 23.269 447 GLU D CA 1
ATOM 15329 C C . GLU D 1 445 ? 95.240 50.698 29.017 1.000 21.685 447 GLU D C 1
ATOM 15330 O O . GLU D 1 445 ? 95.813 51.782 29.094 1.000 22.573 447 GLU D O 1
ATOM 15336 N N . GLU D 1 446 ? 93.973 50.562 28.643 1.000 20.587 448 GLU D N 1
ATOM 15337 C CA . GLU D 1 446 ? 93.132 51.729 28.284 1.000 22.135 448 GLU D CA 1
ATOM 15338 C C . GLU D 1 446 ? 92.760 52.484 29.572 1.000 21.790 448 GLU D C 1
ATOM 15339 O O . GLU D 1 446 ? 92.764 53.729 29.533 1.000 20.319 448 GLU D O 1
ATOM 15345 N N . LEU D 1 447 ? 92.476 51.777 30.670 1.000 19.951 449 LEU D N 1
ATOM 15346 C CA . LEU D 1 447 ? 92.251 52.424 31.988 1.000 19.548 449 LEU D CA 1
ATOM 15347 C C . LEU D 1 447 ? 93.478 53.259 32.328 1.000 18.389 449 LEU D C 1
ATOM 15348 O O . LEU D 1 447 ? 93.304 54.391 32.710 1.000 18.099 449 LEU D O 1
ATOM 15353 N N . SER D 1 448 ? 94.680 52.717 32.161 1.000 20.726 450 SER D N 1
ATOM 15354 C CA . SER D 1 448 ? 95.952 53.393 32.533 1.000 24.022 450 SER D CA 1
ATOM 15355 C C . SER D 1 448 ? 96.130 54.668 31.704 1.000 22.579 450 SER D C 1
ATOM 15356 O O . SER D 1 448 ? 96.494 55.719 32.270 1.000 23.328 450 SER D O 1
ATOM 15359 N N . ARG D 1 449 ? 95.871 54.578 30.410 1.000 24.172 451 ARG D N 1
ATOM 15360 C CA . ARG D 1 449 ? 95.923 55.733 29.472 1.000 26.246 451 ARG D CA 1
ATOM 15361 C C . ARG D 1 449 ? 94.994 56.841 29.985 1.000 23.559 451 ARG D C 1
ATOM 15362 O O . ARG D 1 449 ? 95.439 57.988 30.105 1.000 19.510 451 ARG D O 1
ATOM 15370 N N . GLN D 1 450 ? 93.740 56.509 30.283 1.000 21.036 452 GLN D N 1
ATOM 15371 C CA . GLN D 1 450 ? 92.742 57.512 30.709 1.000 21.378 452 GLN D CA 1
ATOM 15372 C C . GLN D 1 450 ? 93.126 58.061 32.092 1.000 21.173 452 GLN D C 1
ATOM 15373 O O . GLN D 1 450 ? 93.038 59.289 32.266 1.000 19.989 452 GLN D O 1
ATOM 15379 N N . LEU D 1 451 ? 93.532 57.217 33.047 1.000 20.341 453 LEU D N 1
ATOM 15380 C CA . LEU D 1 451 ? 93.935 57.715 34.404 1.000 22.108 453 LEU D CA 1
ATOM 15381 C C . LEU D 1 451 ? 95.038 58.780 34.237 1.000 22.159 453 LEU D C 1
ATOM 15382 O O . LEU D 1 451 ? 95.016 59.802 34.949 1.000 20.546 453 LEU D O 1
ATOM 15387 N N . LYS D 1 452 ? 95.959 58.553 33.309 1.000 22.615 454 LYS D N 1
ATOM 15388 C CA . LYS D 1 452 ? 97.091 59.486 33.068 1.000 23.618 454 LYS D CA 1
ATOM 15389 C C . LYS D 1 452 ? 96.563 60.804 32.498 1.000 22.513 454 LYS D C 1
ATOM 15390 O O . LYS D 1 452 ? 96.933 61.868 33.038 1.000 20.722 454 LYS D O 1
ATOM 15396 N N . GLN D 1 453 ? 95.664 60.740 31.514 1.000 21.121 455 GLN D N 1
ATOM 15397 C CA . GLN D 1 453 ? 95.059 61.954 30.925 1.000 23.685 455 GLN D CA 1
ATOM 15398 C C . GLN D 1 453 ? 94.262 62.696 32.013 1.000 23.607 455 GLN D C 1
ATOM 15399 O O . GLN D 1 453 ? 94.404 63.930 32.128 1.000 21.490 455 GLN D O 1
ATOM 15405 N N . ILE D 1 454 ? 93.507 61.978 32.836 1.000 21.329 456 ILE D N 1
ATOM 15406 C CA . ILE D 1 454 ? 92.678 62.587 33.914 1.000 21.859 456 ILE D CA 1
ATOM 15407 C C . ILE D 1 454 ? 93.578 63.327 34.909 1.000 21.386 456 ILE D C 1
ATOM 15408 O O . ILE D 1 454 ? 93.204 64.432 35.304 1.000 18.295 456 ILE D O 1
ATOM 15413 N N . HIS D 1 455 ? 94.704 62.729 35.305 1.000 20.658 457 HIS D N 1
ATOM 15414 C CA . HIS D 1 455 ? 95.579 63.274 36.372 1.000 20.427 457 HIS D CA 1
ATOM 15415 C C . HIS D 1 455 ? 96.654 64.182 35.771 1.000 21.429 457 HIS D C 1
ATOM 15416 O O . HIS D 1 455 ? 97.455 64.694 36.535 1.000 20.680 457 HIS D O 1
ATOM 15423 N N . ASP D 1 456 ? 96.695 64.301 34.442 1.000 21.543 458 ASP D N 1
ATOM 15424 C CA . ASP D 1 456 ? 97.659 65.122 33.669 1.000 22.713 458 ASP D CA 1
ATOM 15425 C C . ASP D 1 456 ? 99.106 64.693 33.914 1.000 25.214 458 ASP D C 1
ATOM 15426 O O . ASP D 1 456 ? 99.979 65.569 34.089 1.000 22.941 458 ASP D O 1
ATOM 15431 N N . VAL D 1 457 ? 99.362 63.387 33.912 1.000 28.676 459 VAL D N 1
ATOM 15432 C CA . VAL D 1 457 ? 100.732 62.821 34.065 1.000 27.495 459 VAL D CA 1
ATOM 15433 C C . VAL D 1 457 ? 101.001 61.940 32.848 1.000 29.195 459 VAL D C 1
ATOM 15434 O O . VAL D 1 457 ? 100.033 61.424 32.253 1.000 31.076 459 VAL D O 1
ATOM 15438 N N . ASP D 1 458 ? 102.276 61.804 32.502 1.000 32.235 460 ASP D N 1
ATOM 15439 C CA . ASP D 1 458 ? 102.805 61.077 31.320 1.000 34.040 460 ASP D CA 1
ATOM 15440 C C . ASP D 1 458 ? 103.319 59.699 31.812 1.000 30.402 460 ASP D C 1
ATOM 15441 O O . ASP D 1 458 ? 103.400 58.736 31.000 1.000 29.144 460 ASP D O 1
ATOM 15446 N N . TYR D 1 459 ? 103.589 59.562 33.114 1.000 27.185 461 TYR D N 1
ATOM 15447 C CA . TYR D 1 459 ? 104.138 58.324 33.721 1.000 25.141 461 TYR D CA 1
ATOM 15448 C C . TYR D 1 459 ? 103.372 57.995 34.993 1.000 23.503 461 TYR D C 1
ATOM 15449 O O . TYR D 1 459 ? 103.163 58.886 35.815 1.000 23.482 461 TYR D O 1
ATOM 15458 N N . THR D 1 460 ? 102.980 56.734 35.144 1.000 23.507 462 THR D N 1
ATOM 15459 C CA . THR D 1 460 ? 102.505 56.160 36.422 1.000 24.637 462 THR D CA 1
ATOM 15460 C C . THR D 1 460 ? 103.136 54.776 36.592 1.000 24.352 462 THR D C 1
ATOM 15461 O O . THR D 1 460 ? 103.320 54.050 35.614 1.000 23.828 462 THR D O 1
ATOM 15465 N N . PRO D 1 461 ? 103.441 54.381 37.848 1.000 22.320 463 PRO D N 1
ATOM 15466 C CA . PRO D 1 461 ? 103.892 53.031 38.157 1.000 24.759 463 PRO D CA 1
ATOM 15467 C C . PRO D 1 461 ? 102.873 52.017 37.617 1.000 24.498 463 PRO D C 1
ATOM 15468 O O . PRO D 1 461 ? 101.680 52.288 37.584 1.000 24.542 463 PRO D O 1
ATOM 15472 N N . ALA D 1 462 ? 103.380 50.884 37.171 1.000 22.892 464 ALA D N 1
ATOM 15473 C CA . ALA D 1 462 ? 102.616 49.849 36.462 1.000 24.599 464 ALA D CA 1
ATOM 15474 C C . ALA D 1 462 ? 101.483 49.357 37.365 1.000 25.224 464 ALA D C 1
ATOM 15475 O O . ALA D 1 462 ? 101.661 49.279 38.605 1.000 25.412 464 ALA D O 1
ATOM 15477 N N . VAL D 1 463 ? 100.350 49.025 36.763 1.000 24.175 465 VAL D N 1
ATOM 15478 C CA . VAL D 1 463 ? 99.282 48.269 37.476 1.000 26.729 465 VAL D CA 1
ATOM 15479 C C . VAL D 1 463 ? 99.854 46.903 37.901 1.000 27.369 465 VAL D C 1
ATOM 15480 O O . VAL D 1 463 ? 100.389 46.201 37.031 1.000 24.529 465 VAL D O 1
ATOM 15484 N N . LYS D 1 464 ? 99.736 46.553 39.177 1.000 27.365 466 LYS D N 1
ATOM 15485 C CA . LYS D 1 464 ? 100.194 45.249 39.726 1.000 27.967 466 LYS D CA 1
ATOM 15486 C C . LYS D 1 464 ? 99.050 44.224 39.611 1.000 26.017 466 LYS D C 1
ATOM 15487 O O . LYS D 1 464 ? 99.287 43.117 39.209 1.000 25.886 466 LYS D O 1
ATOM 15493 N N . ASN D 1 465 ? 97.827 44.609 39.945 1.000 25.413 467 ASN D N 1
ATOM 15494 C CA . ASN D 1 465 ? 96.662 43.704 39.972 1.000 26.179 467 ASN D CA 1
ATOM 15495 C C . ASN D 1 465 ? 95.435 44.480 39.526 1.000 26.928 467 ASN D C 1
ATOM 15496 O O . ASN D 1 465 ? 95.382 45.706 39.764 1.000 26.269 467 ASN D O 1
ATOM 15501 N N . ALA D 1 466 ? 94.482 43.790 38.907 1.000 26.085 468 ALA D N 1
ATOM 15502 C CA . ALA D 1 466 ? 93.227 44.403 38.455 1.000 23.781 468 ALA D CA 1
ATOM 15503 C C . ALA D 1 466 ? 92.116 43.368 38.522 1.000 26.290 468 ALA D C 1
ATOM 15504 O O . ALA D 1 466 ? 92.363 42.195 38.127 1.000 25.959 468 ALA D O 1
ATOM 15506 N N . SER D 1 467 ? 90.934 43.815 38.952 1.000 23.267 469 SER D N 1
ATOM 15507 C CA . SER D 1 467 ? 89.691 43.009 38.996 1.000 22.902 469 SER D CA 1
ATOM 15508 C C . SER D 1 467 ? 88.506 43.867 38.554 1.000 24.537 469 SER D C 1
ATOM 15509 O O . SER D 1 467 ? 88.589 45.105 38.709 1.000 23.287 469 SER D O 1
ATOM 15512 N N . PHE D 1 468 ? 87.456 43.238 38.017 1.000 22.139 470 PHE D N 1
ATOM 15513 C CA . PHE D 1 468 ? 86.282 43.949 37.485 1.000 23.480 470 PHE D CA 1
ATOM 15514 C C . PHE D 1 468 ? 85.041 43.075 37.612 1.000 24.636 470 PHE D C 1
ATOM 15515 O O . PHE D 1 468 ? 85.125 41.859 37.807 1.000 23.415 470 PHE D O 1
ATOM 15523 N N . ARG D 1 469 ? 83.892 43.721 37.468 1.000 24.355 471 ARG D N 1
ATOM 15524 C CA . ARG D 1 469 ? 82.576 43.061 37.449 1.000 25.093 471 ARG D CA 1
ATOM 15525 C C . ARG D 1 469 ? 81.644 43.935 36.619 1.000 25.053 471 ARG D C 1
ATOM 15526 O O . ARG D 1 469 ? 81.557 45.135 36.885 1.000 27.760 471 ARG D O 1
ATOM 15534 N N . ASP D 1 470 ? 80.986 43.325 35.648 1.000 23.205 472 ASP D N 1
ATOM 15535 C CA . ASP D 1 470 ? 79.931 43.934 34.809 1.000 24.616 472 ASP D CA 1
ATOM 15536 C C . ASP D 1 470 ? 78.591 43.378 35.293 1.000 24.971 472 ASP D C 1
ATOM 15537 O O . ASP D 1 470 ? 78.274 42.212 34.961 1.000 26.593 472 ASP D O 1
ATOM 15542 N N . TRP D 1 471 ? 77.831 44.185 36.028 1.000 22.436 473 TRP D N 1
ATOM 15543 C CA . TRP D 1 471 ? 76.556 43.780 36.651 1.000 22.915 473 TRP D CA 1
ATOM 15544 C C . TRP D 1 471 ? 75.401 43.883 35.660 1.000 24.155 473 TRP D C 1
ATOM 15545 O O . TRP D 1 471 ? 74.256 43.627 36.072 1.000 25.906 473 TRP D O 1
ATOM 15556 N N . GLY D 1 472 ? 75.665 44.208 34.397 1.000 23.189 474 GLY D N 1
ATOM 15557 C CA . GLY D 1 472 ? 74.636 44.058 33.351 1.000 26.715 474 GLY D CA 1
ATOM 15558 C C . GLY D 1 472 ? 74.455 42.601 32.960 1.000 26.199 474 GLY D C 1
ATOM 15559 O O . GLY D 1 472 ? 73.409 42.276 32.369 1.000 29.589 474 GLY D O 1
ATOM 15560 N N . GLU D 1 473 ? 75.433 41.751 33.284 1.000 28.162 475 GLU D N 1
ATOM 15561 C CA . GLU D 1 473 ? 75.422 40.309 32.919 1.000 30.502 475 GLU D CA 1
ATOM 15562 C C . GLU D 1 473 ? 74.272 39.560 33.616 1.000 29.791 475 GLU D C 1
ATOM 15563 O O . GLU D 1 473 ? 73.856 39.928 34.755 1.000 25.853 475 GLU D O 1
ATOM 15569 N N . ASP D 1 474 ? 73.743 38.553 32.923 1.000 29.066 476 ASP D N 1
ATOM 15570 C CA . ASP D 1 474 ? 72.800 37.570 33.504 1.000 28.554 476 ASP D CA 1
ATOM 15571 C C . ASP D 1 474 ? 73.474 36.955 34.730 1.000 25.938 476 ASP D C 1
ATOM 15572 O O . ASP D 1 474 ? 74.674 36.719 34.724 1.000 23.731 476 ASP D O 1
ATOM 15577 N N . PRO D 1 475 ? 72.737 36.614 35.806 1.000 28.326 477 PRO D N 1
ATOM 15578 C CA . PRO D 1 475 ? 71.280 36.820 35.861 1.000 28.186 477 PRO D CA 1
ATOM 15579 C C . PRO D 1 475 ? 70.783 38.150 36.437 1.000 22.344 477 PRO D C 1
ATOM 15580 O O . PRO D 1 475 ? 69.590 38.271 36.697 1.000 26.044 477 PRO D O 1
ATOM 15584 N N . PHE D 1 476 ? 71.665 39.128 36.631 1.000 25.489 478 PHE D N 1
ATOM 15585 C CA . PHE D 1 476 ? 71.359 40.393 37.364 1.000 24.100 478 PHE D CA 1
ATOM 15586 C C . PHE D 1 476 ? 70.647 41.399 36.467 1.000 21.364 478 PHE D C 1
ATOM 15587 O O . PHE D 1 476 ? 69.710 42.051 36.959 1.000 21.389 478 PHE D O 1
ATOM 15595 N N . GLY D 1 477 ? 71.084 41.515 35.199 1.000 25.170 479 GLY D N 1
ATOM 15596 C CA . GLY D 1 477 ? 70.547 42.487 34.217 1.000 25.772 479 GLY D CA 1
ATOM 15597 C C . GLY D 1 477 ? 71.029 43.909 34.523 1.000 26.873 479 GLY D C 1
ATOM 15598 O O . GLY D 1 477 ? 71.241 44.702 33.566 1.000 27.948 479 GLY D O 1
ATOM 15599 N N . GLY D 1 478 ? 71.179 44.252 35.804 1.000 23.058 480 GLY D N 1
ATOM 15600 C CA . GLY D 1 478 ? 71.701 45.571 36.206 1.000 26.091 480 GLY D CA 1
ATOM 15601 C C . GLY D 1 478 ? 72.256 45.546 37.612 1.000 24.651 480 GLY D C 1
ATOM 15602 O O . GLY D 1 478 ? 71.926 44.595 38.386 1.000 26.391 480 GLY D O 1
ATOM 15603 N N . GLY D 1 479 ? 73.062 46.553 37.947 1.000 22.176 481 GLY D N 1
ATOM 15604 C CA . GLY D 1 479 ? 73.481 46.795 39.337 1.000 21.765 481 GLY D CA 1
ATOM 15605 C C . GLY D 1 479 ? 72.314 47.234 40.199 1.000 22.508 481 GLY D C 1
ATOM 15606 O O . GLY D 1 479 ? 72.317 46.920 41.389 1.000 22.157 481 GLY D O 1
ATOM 15607 N N . TRP D 1 480 ? 71.369 47.970 39.617 1.000 21.756 482 TRP D N 1
ATOM 15608 C CA . TRP D 1 480 ? 70.120 48.412 40.271 1.000 20.794 482 TRP D CA 1
ATOM 15609 C C . TRP D 1 480 ? 68.969 48.321 39.268 1.000 21.108 482 TRP D C 1
ATOM 15610 O O . TRP D 1 480 ? 69.217 48.049 38.074 1.000 20.447 482 TRP D O 1
ATOM 15621 N N . ASN D 1 481 ? 67.749 48.519 39.751 1.000 19.674 483 ASN D N 1
ATOM 15622 C CA . ASN D 1 481 ? 66.536 48.472 38.918 1.000 21.116 483 ASN D CA 1
ATOM 15623 C C . ASN D 1 481 ? 65.722 49.707 39.254 1.000 21.932 483 ASN D C 1
ATOM 15624 O O . ASN D 1 481 ? 65.612 50.017 40.432 1.000 23.265 483 ASN D O 1
ATOM 15629 N N . SER D 1 482 ? 65.129 50.343 38.246 1.000 20.586 484 SER D N 1
ATOM 15630 C CA . SER D 1 482 ? 64.434 51.626 38.402 1.000 18.786 484 SER D CA 1
ATOM 15631 C C . SER D 1 482 ? 62.958 51.434 38.058 1.000 22.119 484 SER D C 1
ATOM 15632 O O . SER D 1 482 ? 62.660 50.824 37.016 1.000 21.811 484 SER D O 1
ATOM 15635 N N . TRP D 1 483 ? 62.069 52.013 38.861 1.000 24.421 485 TRP D N 1
ATOM 15636 C CA . TRP D 1 483 ? 60.618 52.087 38.549 1.000 25.980 485 TRP D CA 1
ATOM 15637 C C . TRP D 1 483 ? 60.386 52.763 37.181 1.000 27.940 485 TRP D C 1
ATOM 15638 O O . TRP D 1 483 ? 60.910 53.876 36.929 1.000 25.021 485 TRP D O 1
ATOM 15649 N N . ASN D 1 484 ? 59.563 52.152 36.342 1.000 24.094 486 ASN D N 1
ATOM 15650 C CA . ASN D 1 484 ? 59.177 52.703 35.028 1.000 23.643 486 ASN D CA 1
ATOM 15651 C C . ASN D 1 484 ? 58.116 53.794 35.194 1.000 24.032 486 ASN D C 1
ATOM 15652 O O . ASN D 1 484 ? 57.314 53.788 36.166 1.000 22.468 486 ASN D O 1
ATOM 15657 N N . ILE D 1 485 ? 58.102 54.708 34.236 1.000 21.764 487 ILE D N 1
ATOM 15658 C CA . ILE D 1 485 ? 57.069 55.773 34.107 1.000 23.994 487 ILE D CA 1
ATOM 15659 C C . ILE D 1 485 ? 55.699 55.084 33.981 1.000 23.387 487 ILE D C 1
ATOM 15660 O O . ILE D 1 485 ? 55.630 54.048 33.330 1.000 22.796 487 ILE D O 1
ATOM 15665 N N . GLY D 1 486 ? 54.652 55.649 34.582 1.000 24.340 488 GLY D N 1
ATOM 15666 C CA . GLY D 1 486 ? 53.278 55.118 34.461 1.000 27.160 488 GLY D CA 1
ATOM 15667 C C . GLY D 1 486 ? 52.982 54.016 35.485 1.000 28.498 488 GLY D C 1
ATOM 15668 O O . GLY D 1 486 ? 51.836 53.672 35.619 1.000 26.629 488 GLY D O 1
ATOM 15669 N N . VAL D 1 487 ? 53.992 53.464 36.158 1.000 25.401 489 VAL D N 1
ATOM 15670 C CA . VAL D 1 487 ? 53.814 52.473 37.257 1.000 28.494 489 VAL D CA 1
ATOM 15671 C C . VAL D 1 487 ? 53.449 53.210 38.543 1.000 30.451 489 VAL D C 1
ATOM 15672 O O . VAL D 1 487 ? 53.987 54.318 38.780 1.000 30.480 489 VAL D O 1
ATOM 15676 N N . LYS D 1 488 ? 52.582 52.605 39.350 1.000 29.693 490 LYS D N 1
ATOM 15677 C CA . LYS D 1 488 ? 52.322 53.046 40.741 1.000 30.488 490 LYS D CA 1
ATOM 15678 C C . LYS D 1 488 ? 53.132 52.145 41.664 1.000 27.560 490 LYS D C 1
ATOM 15679 O O . LYS D 1 488 ? 52.637 51.049 41.989 1.000 24.033 490 LYS D O 1
ATOM 15685 N N . SER D 1 489 ? 54.334 52.571 42.041 1.000 25.643 491 SER D N 1
ATOM 15686 C CA . SER D 1 489 ? 55.292 51.762 42.847 1.000 25.061 491 SER D CA 1
ATOM 15687 C C . SER D 1 489 ? 54.607 51.351 44.158 1.000 24.131 491 SER D C 1
ATOM 15688 O O . SER D 1 489 ? 54.881 50.269 44.636 1.000 24.086 491 SER D O 1
ATOM 15691 N N . TRP D 1 490 ? 53.786 52.226 44.732 1.000 26.787 492 TRP D N 1
ATOM 15692 C CA . TRP D 1 490 ? 53.180 51.992 46.067 1.000 31.863 492 TRP D CA 1
ATOM 15693 C C . TRP D 1 490 ? 52.224 50.803 45.983 1.000 30.447 492 TRP D C 1
ATOM 15694 O O . TRP D 1 490 ? 52.116 50.111 46.991 1.000 34.460 492 TRP D O 1
ATOM 15705 N N . GLU D 1 491 ? 51.654 50.531 44.803 1.000 31.010 493 GLU D N 1
ATOM 15706 C CA . GLU D 1 491 ? 50.755 49.377 44.561 1.000 31.440 493 GLU D CA 1
ATOM 15707 C C . GLU D 1 491 ? 51.605 48.160 44.213 1.000 31.143 493 GLU D C 1
ATOM 15708 O O . GLU D 1 491 ? 51.405 47.096 44.837 1.000 33.101 493 GLU D O 1
ATOM 15714 N N . VAL D 1 492 ? 52.535 48.307 43.274 1.000 28.392 494 VAL D N 1
ATOM 15715 C CA . VAL D 1 492 ? 53.307 47.150 42.757 1.000 26.640 494 VAL D CA 1
ATOM 15716 C C . VAL D 1 492 ? 54.137 46.576 43.901 1.000 27.702 494 VAL D C 1
ATOM 15717 O O . VAL D 1 492 ? 54.209 45.342 43.976 1.000 28.614 494 VAL D O 1
ATOM 15721 N N . LYS D 1 493 ? 54.769 47.403 44.736 1.000 28.741 495 LYS D N 1
ATOM 15722 C CA . LYS D 1 493 ? 55.697 46.872 45.769 1.000 30.404 495 LYS D CA 1
ATOM 15723 C C . LYS D 1 493 ? 54.909 46.001 46.775 1.000 30.482 495 LYS D C 1
ATOM 15724 O O . LYS D 1 493 ? 55.483 45.007 47.238 1.000 25.383 495 LYS D O 1
ATOM 15730 N N . GLU D 1 494 ? 53.663 46.365 47.105 1.000 28.334 496 GLU D N 1
ATOM 15731 C CA . GLU D 1 494 ? 52.795 45.614 48.049 1.000 29.408 496 GLU D CA 1
ATOM 15732 C C . GLU D 1 494 ? 52.257 44.362 47.338 1.000 31.172 496 GLU D C 1
ATOM 15733 O O . GLU D 1 494 ? 52.170 43.307 47.976 1.000 30.750 496 GLU D O 1
ATOM 15739 N N . LYS D 1 495 ? 51.920 44.467 46.046 1.000 31.999 497 LYS D N 1
ATOM 15740 C CA . LYS D 1 495 ? 51.320 43.362 45.255 1.000 30.419 497 LYS D CA 1
ATOM 15741 C C . LYS D 1 495 ? 52.367 42.285 44.958 1.000 27.993 497 LYS D C 1
ATOM 15742 O O . LYS D 1 495 ? 52.090 41.094 45.201 1.000 26.446 497 LYS D O 1
ATOM 15748 N N . ILE D 1 496 ? 53.543 42.668 44.464 1.000 26.872 498 ILE D N 1
ATOM 15749 C CA . ILE D 1 496 ? 54.468 41.696 43.818 1.000 24.606 498 ILE D CA 1
ATOM 15750 C C . ILE D 1 496 ? 55.121 40.785 44.860 1.000 22.847 498 ILE D C 1
ATOM 15751 O O . ILE D 1 496 ? 55.621 39.725 44.448 1.000 24.362 498 ILE D O 1
ATOM 15756 N N . VAL D 1 497 ? 55.142 41.142 46.141 1.000 22.978 499 VAL D N 1
ATOM 15757 C CA . VAL D 1 497 ? 55.734 40.233 47.176 1.000 26.042 499 VAL D CA 1
ATOM 15758 C C . VAL D 1 497 ? 54.945 38.916 47.227 1.000 24.672 499 VAL D C 1
ATOM 15759 O O . VAL D 1 497 ? 55.501 37.918 47.673 1.000 25.566 499 VAL D O 1
ATOM 15763 N N . HIS D 1 498 ? 53.676 38.955 46.849 1.000 27.067 500 HIS D N 1
ATOM 15764 C CA . HIS D 1 498 ? 52.742 37.803 46.863 1.000 29.389 500 HIS D CA 1
ATOM 15765 C C . HIS D 1 498 ? 51.751 38.034 45.736 1.000 27.958 500 HIS D C 1
ATOM 15766 O O . HIS D 1 498 ? 50.636 38.503 45.966 1.000 27.013 500 HIS D O 1
ATOM 15773 N N . PRO D 1 499 ? 52.193 37.851 44.481 1.000 26.216 501 PRO D N 1
ATOM 15774 C CA . PRO D 1 499 ? 51.492 38.425 43.326 1.000 31.228 501 PRO D CA 1
ATOM 15775 C C . PRO D 1 499 ? 50.219 37.709 42.832 1.000 33.021 501 PRO D C 1
ATOM 15776 O O . PRO D 1 499 ? 49.484 38.311 42.077 1.000 32.916 501 PRO D O 1
ATOM 15780 N N . ILE D 1 500 ? 50.001 36.456 43.239 1.000 35.580 502 ILE D N 1
ATOM 15781 C CA . ILE D 1 500 ? 48.845 35.611 42.801 1.000 38.018 502 ILE D CA 1
ATOM 15782 C C . ILE D 1 500 ? 48.082 35.154 44.047 1.000 37.646 502 ILE D C 1
ATOM 15783 O O . ILE D 1 500 ? 48.673 34.444 44.858 1.000 36.043 502 ILE D O 1
ATOM 15788 N N . ASP D 1 501 ? 46.832 35.600 44.205 1.000 42.864 503 ASP D N 1
ATOM 15789 C CA . ASP D 1 501 ? 45.960 35.264 45.367 1.000 44.200 503 ASP D CA 1
ATOM 15790 C C . ASP D 1 501 ? 45.878 33.734 45.488 1.000 43.228 503 ASP D C 1
ATOM 15791 O O . ASP D 1 501 ? 45.836 33.056 44.422 1.000 41.810 503 ASP D O 1
ATOM 15796 N N . ASN D 1 502 ? 45.929 33.207 46.717 1.000 44.677 504 ASN D N 1
ATOM 15797 C CA . ASN D 1 502 ? 45.705 31.760 47.021 1.000 47.758 504 ASN D CA 1
ATOM 15798 C C . ASN D 1 502 ? 46.781 30.914 46.355 1.000 44.868 504 ASN D C 1
ATOM 15799 O O . ASN D 1 502 ? 46.488 29.777 45.972 1.000 47.348 504 ASN D O 1
ATOM 15804 N N . CYS D 1 503 ? 47.974 31.480 46.211 1.000 43.494 505 CYS D N 1
ATOM 15805 C CA . CYS D 1 503 ? 49.162 30.845 45.585 1.000 44.327 505 CYS D CA 1
ATOM 15806 C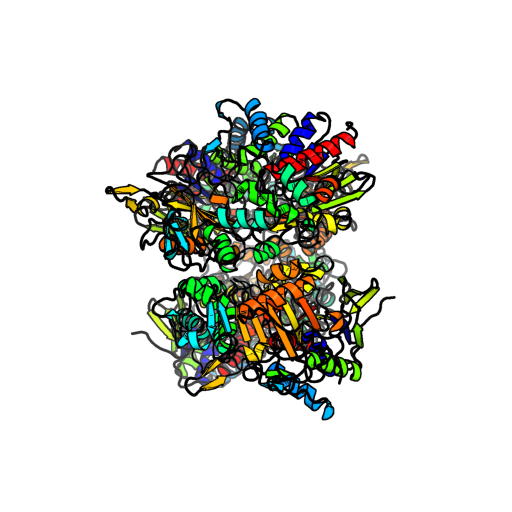 C . CYS D 1 503 ? 50.376 31.260 46.419 1.000 39.126 505 CYS D C 1
ATOM 15807 O O . CYS D 1 503 ? 50.648 32.487 46.523 1.000 34.008 505 CYS D O 1
ATOM 15810 N N . SER D 1 504 ? 51.085 30.290 46.982 1.000 34.426 506 SER D N 1
ATOM 15811 C CA . SER D 1 504 ? 52.191 30.526 47.946 1.000 36.047 506 SER D CA 1
ATOM 15812 C C . SER D 1 504 ? 53.492 30.877 47.191 1.000 31.177 506 SER D C 1
ATOM 15813 O O . SER D 1 504 ? 54.538 30.293 47.497 1.000 30.529 506 SER D O 1
ATOM 15816 N N . LEU D 1 505 ? 53.390 31.781 46.204 1.000 29.094 507 LEU D N 1
ATOM 15817 C CA . LEU D 1 505 ? 54.543 32.359 45.454 1.000 31.756 507 LEU D CA 1
ATOM 15818 C C . LEU D 1 505 ? 54.859 33.726 46.058 1.000 25.487 507 LEU D C 1
ATOM 15819 O O . LEU D 1 505 ? 53.925 34.551 46.207 1.000 27.029 507 LEU D O 1
ATOM 15824 N N . TYR D 1 506 ? 56.104 33.932 46.429 1.000 25.486 508 TYR D N 1
ATOM 15825 C CA . TYR D 1 506 ? 56.593 35.186 47.048 1.000 27.557 508 TYR D CA 1
ATOM 15826 C C . TYR D 1 506 ? 57.828 35.673 46.289 1.000 27.876 508 TYR D C 1
ATOM 15827 O O . TYR D 1 506 ? 58.610 34.833 45.766 1.000 27.923 508 TYR D O 1
ATOM 15836 N N . ILE D 1 507 ? 57.993 36.993 46.260 1.000 27.254 509 ILE D N 1
ATOM 15837 C CA . ILE D 1 507 ? 59.124 37.697 45.590 1.000 27.051 509 ILE D CA 1
ATOM 15838 C C . ILE D 1 507 ? 59.647 38.782 46.542 1.000 23.719 509 ILE D C 1
ATOM 15839 O O . ILE D 1 507 ? 58.837 39.541 47.099 1.000 26.754 509 ILE D O 1
ATOM 15844 N N . CYS D 1 508 ? 60.958 38.877 46.680 1.000 25.331 510 CYS D N 1
ATOM 15845 C CA . CYS D 1 508 ? 61.604 39.992 47.423 1.000 26.776 510 CYS D CA 1
ATOM 15846 C C . CYS D 1 508 ? 62.961 40.321 46.807 1.000 23.748 510 CYS D C 1
ATOM 15847 O O . CYS D 1 508 ? 63.435 39.578 45.937 1.000 23.913 510 CYS D O 1
ATOM 15850 N N . GLY D 1 509 ? 63.514 41.445 47.218 1.000 23.497 511 GLY D N 1
ATOM 15851 C CA . GLY D 1 509 ? 64.797 41.983 46.725 1.000 24.197 511 GLY D CA 1
ATOM 15852 C C . GLY D 1 509 ? 64.743 43.476 46.491 1.000 22.457 511 GLY D C 1
ATOM 15853 O O . GLY D 1 509 ? 63.671 44.116 46.666 1.000 22.866 511 GLY D O 1
ATOM 15854 N N . GLU D 1 510 ? 65.884 44.021 46.123 1.000 23.204 512 GLU D N 1
ATOM 15855 C CA . GLU D 1 510 ? 66.043 45.453 45.778 1.000 24.044 512 GLU D CA 1
ATOM 15856 C C . GLU D 1 510 ? 65.098 45.876 44.640 1.000 22.849 512 GLU D C 1
ATOM 15857 O O . GLU D 1 510 ? 64.596 47.041 44.685 1.000 21.101 512 GLU D O 1
ATOM 15863 N N . ALA D 1 511 ? 64.825 45.002 43.665 1.000 22.279 513 ALA D N 1
ATOM 15864 C CA . ALA D 1 511 ? 64.274 45.447 42.361 1.000 23.203 513 ALA D CA 1
ATOM 15865 C C . ALA D 1 511 ? 62.916 46.135 42.518 1.000 25.542 513 ALA D C 1
ATOM 15866 O O . ALA D 1 511 ? 62.692 47.167 41.808 1.000 26.804 513 ALA D O 1
ATOM 15868 N N . TYR D 1 512 ? 62.028 45.649 43.393 1.000 23.333 514 TYR D N 1
ATOM 15869 C CA . TYR D 1 512 ? 60.642 46.182 43.504 1.000 22.630 514 TYR D CA 1
ATOM 15870 C C . TYR D 1 512 ? 60.495 46.933 44.835 1.000 23.660 514 TYR D C 1
ATOM 15871 O O . TYR D 1 512 ? 59.396 46.914 45.428 1.000 22.275 514 TYR D O 1
ATOM 15880 N N . SER D 1 513 ? 61.520 47.711 45.208 1.000 24.096 515 SER D N 1
ATOM 15881 C CA . SER D 1 513 ? 61.570 48.449 46.501 1.000 22.126 515 SER D CA 1
ATOM 15882 C C . SER D 1 513 ? 61.510 49.965 46.296 1.000 25.643 515 SER D C 1
ATOM 15883 O O . SER D 1 513 ? 61.677 50.465 45.131 1.000 22.979 515 SER D O 1
ATOM 15886 N N . ASP D 1 514 ? 61.389 50.668 47.413 1.000 24.077 516 ASP D N 1
ATOM 15887 C CA . ASP D 1 514 ? 61.531 52.134 47.500 1.000 26.697 516 ASP D CA 1
ATOM 15888 C C . ASP D 1 514 ? 63.014 52.493 47.551 1.000 26.991 516 ASP D C 1
ATOM 15889 O O . ASP D 1 514 ? 63.340 53.620 47.177 1.000 34.428 516 ASP D O 1
ATOM 15894 N N . GLY D 1 515 ? 63.865 51.532 47.897 1.000 25.835 517 GLY D N 1
ATOM 15895 C CA . GLY D 1 515 ? 65.317 51.713 48.057 1.000 21.919 517 GLY D CA 1
ATOM 15896 C C . GLY D 1 515 ? 66.087 51.078 46.929 1.000 21.089 517 GLY D C 1
ATOM 15897 O O . GLY D 1 515 ? 67.061 50.364 47.211 1.000 20.032 517 GLY D O 1
ATOM 15898 N N . GLN D 1 516 ? 65.720 51.372 45.674 1.000 21.410 518 GLN D N 1
ATOM 15899 C CA . GLN D 1 516 ? 66.398 50.783 44.494 1.000 19.815 518 GLN D CA 1
ATOM 15900 C C . GLN D 1 516 ? 67.867 51.206 44.514 1.000 23.272 518 GLN D C 1
ATOM 15901 O O . GLN D 1 516 ? 68.169 52.333 44.921 1.000 25.359 518 GLN D O 1
ATOM 15907 N N . GLY D 1 517 ? 68.767 50.309 44.132 1.000 20.560 519 GLY D N 1
ATOM 15908 C CA . GLY D 1 517 ? 70.206 50.567 44.187 1.000 22.439 519 GLY D CA 1
ATOM 15909 C C . GLY D 1 517 ? 70.798 50.405 45.573 1.000 23.043 519 GLY D C 1
ATOM 15910 O O . GLY D 1 517 ? 72.016 50.637 45.690 1.000 22.318 519 GLY D O 1
ATOM 15911 N N . TRP D 1 518 ? 70.014 49.963 46.571 1.000 22.893 520 TRP D N 1
ATOM 15912 C CA . TRP D 1 518 ? 70.481 49.845 47.981 1.000 24.370 520 TRP D CA 1
ATOM 15913 C C . TRP D 1 518 ? 70.096 48.487 48.593 1.000 23.258 520 TRP D C 1
ATOM 15914 O O . TRP D 1 518 ? 68.994 47.976 48.347 1.000 22.697 520 TRP D O 1
ATOM 15925 N N . VAL D 1 519 ? 70.948 47.994 49.471 1.000 21.992 521 VAL D N 1
ATOM 15926 C CA . VAL D 1 519 ? 70.621 46.903 50.424 1.000 22.247 521 VAL D CA 1
ATOM 15927 C C . VAL D 1 519 ? 69.369 47.300 51.192 1.000 21.957 521 VAL D C 1
ATOM 15928 O O . VAL D 1 519 ? 68.484 46.450 51.316 1.000 21.148 521 VAL D O 1
ATOM 15932 N N . GLU D 1 520 ? 69.247 48.564 51.613 1.000 20.369 522 GLU D N 1
ATOM 15933 C CA . GLU D 1 520 ? 68.029 49.027 52.323 1.000 21.065 522 GLU D CA 1
ATOM 15934 C C . GLU D 1 520 ? 66.758 48.562 51.593 1.000 22.343 522 GLU D C 1
ATOM 15935 O O . GLU D 1 520 ? 65.769 48.135 52.256 1.000 21.279 522 GLU D O 1
ATOM 15941 N N . GLY D 1 521 ? 66.740 48.712 50.270 1.000 22.196 523 GLY D N 1
ATOM 15942 C CA . GLY D 1 521 ? 65.552 48.367 49.478 1.000 21.328 523 GLY D CA 1
ATOM 15943 C C . GLY D 1 521 ? 65.254 46.864 49.542 1.000 21.506 523 GLY D C 1
ATOM 15944 O O . GLY D 1 521 ? 64.077 46.506 49.672 1.000 20.816 523 GLY D O 1
ATOM 15945 N N . ALA D 1 522 ? 66.276 46.026 49.383 1.000 20.544 524 ALA D N 1
ATOM 15946 C CA . ALA D 1 522 ? 66.187 44.554 49.523 1.000 21.920 524 ALA D CA 1
ATOM 15947 C C . ALA D 1 522 ? 65.595 44.174 50.901 1.000 24.018 524 ALA D C 1
ATOM 15948 O O . ALA D 1 522 ? 64.731 43.260 50.956 1.000 26.093 524 ALA D O 1
ATOM 15950 N N . LEU D 1 523 ? 66.009 44.827 51.984 1.000 22.465 525 LEU D N 1
ATOM 15951 C CA . LEU D 1 523 ? 65.474 44.501 53.333 1.000 20.417 525 LEU D CA 1
ATOM 15952 C C . LEU D 1 523 ? 64.033 45.000 53.411 1.000 23.094 525 LEU D C 1
ATOM 15953 O O . LEU D 1 523 ? 63.199 44.303 54.035 1.000 23.770 525 LEU D O 1
ATOM 15958 N N . GLN D 1 524 ? 63.732 46.141 52.798 1.000 21.231 526 GLN D N 1
ATOM 15959 C CA . GLN D 1 524 ? 62.368 46.715 52.872 1.000 24.761 526 GLN D CA 1
ATOM 15960 C C . GLN D 1 524 ? 61.363 45.683 52.327 1.000 26.039 526 GLN D C 1
ATOM 15961 O O . GLN D 1 524 ? 60.326 45.426 53.005 1.000 23.263 526 GLN D O 1
ATOM 15967 N N . THR D 1 525 ? 61.638 45.103 51.157 1.000 25.318 527 THR D N 1
ATOM 15968 C CA . THR D 1 525 ? 60.678 44.206 50.476 1.000 24.785 527 THR D CA 1
ATOM 15969 C C . THR D 1 525 ? 60.713 42.836 51.154 1.000 24.357 527 THR D C 1
ATOM 15970 O O . THR D 1 525 ? 59.662 42.231 51.210 1.000 26.232 527 THR D O 1
ATOM 15974 N N . ALA D 1 526 ? 61.865 42.373 51.637 1.000 24.008 528 ALA D N 1
ATOM 15975 C CA . ALA D 1 526 ? 61.942 41.157 52.483 1.000 24.909 528 ALA D CA 1
ATOM 15976 C C . ALA D 1 526 ? 60.973 41.311 53.664 1.000 25.417 528 ALA D C 1
ATOM 15977 O O . ALA D 1 526 ? 60.178 40.400 53.875 1.000 26.534 528 ALA D O 1
ATOM 15979 N N . ASP D 1 527 ? 60.961 42.461 54.341 1.000 23.484 529 ASP D N 1
ATOM 15980 C CA . ASP D 1 527 ? 60.058 42.684 55.500 1.000 26.571 529 ASP D CA 1
ATOM 15981 C C . ASP D 1 527 ? 58.597 42.693 55.048 1.000 27.139 529 ASP D C 1
ATOM 15982 O O . ASP D 1 527 ? 57.762 42.144 55.771 1.000 27.274 529 ASP D O 1
ATOM 15987 N N . ILE D 1 528 ? 58.267 43.329 53.923 1.000 29.084 530 ILE D N 1
ATOM 15988 C CA . ILE D 1 528 ? 56.865 43.369 53.410 1.000 27.294 530 ILE D CA 1
ATOM 15989 C C . ILE D 1 528 ? 56.448 41.926 53.080 1.000 29.599 530 ILE D C 1
ATOM 15990 O O . ILE D 1 528 ? 55.295 41.519 53.407 1.000 26.181 530 ILE D O 1
ATOM 15995 N N . MET D 1 529 ? 57.351 41.180 52.440 1.000 26.953 531 MET D N 1
ATOM 15996 C CA . MET D 1 529 ? 57.096 39.790 51.993 1.000 27.308 531 MET D CA 1
ATOM 15997 C C . MET D 1 529 ? 56.884 38.908 53.241 1.000 26.424 531 MET D C 1
ATOM 15998 O O . MET D 1 529 ? 55.886 38.209 53.306 1.000 26.954 531 MET D O 1
ATOM 16003 N N . LEU D 1 530 ? 57.772 38.978 54.229 1.000 25.549 532 LEU D N 1
ATOM 16004 C CA . LEU D 1 530 ? 57.690 38.150 55.465 1.000 26.966 532 LEU D CA 1
ATOM 16005 C C . LEU D 1 530 ? 56.364 38.426 56.183 1.000 25.543 532 LEU D C 1
ATOM 16006 O O . LEU D 1 530 ? 55.710 37.486 56.576 1.000 23.037 532 LEU D O 1
ATOM 16011 N N . LYS D 1 531 ? 55.979 39.681 56.316 1.000 26.068 533 LYS D N 1
ATOM 16012 C CA . LYS D 1 531 ? 54.710 40.043 56.984 1.000 32.847 533 LYS D CA 1
ATOM 16013 C C . LYS D 1 531 ? 53.539 39.349 56.271 1.000 34.586 533 LYS D C 1
ATOM 16014 O O . LYS D 1 531 ? 52.652 38.840 56.953 1.000 31.452 533 LYS D O 1
ATOM 16020 N N . LYS D 1 532 ? 53.507 39.386 54.942 1.000 32.583 534 LYS D N 1
ATOM 16021 C CA . LYS D 1 532 ? 52.426 38.754 54.146 1.000 34.220 534 LYS D CA 1
ATOM 16022 C C . LYS D 1 532 ? 52.501 37.235 54.363 1.000 30.357 534 LYS D C 1
ATOM 16023 O O . LYS D 1 532 ? 51.453 36.619 54.620 1.000 33.090 534 LYS D O 1
ATOM 16029 N N . PHE D 1 533 ? 53.686 36.661 54.242 1.000 28.951 535 PHE D N 1
ATOM 16030 C CA . PHE D 1 533 ? 53.937 35.211 54.362 1.000 29.911 535 PHE D CA 1
ATOM 16031 C C . PHE D 1 533 ? 53.397 34.735 55.722 1.000 36.458 535 PHE D C 1
ATOM 16032 O O . PHE D 1 533 ? 52.684 33.714 55.761 1.000 32.584 535 PHE D O 1
ATOM 16040 N N . ILE D 1 534 ? 53.723 35.442 56.809 1.000 35.333 536 ILE D N 1
ATOM 16041 C CA . ILE D 1 534 ? 53.337 35.021 58.186 1.000 34.758 536 ILE D CA 1
ATOM 16042 C C . ILE D 1 534 ? 51.819 35.159 58.355 1.000 34.832 536 ILE D C 1
ATOM 16043 O O . ILE D 1 534 ? 51.242 34.295 59.014 1.000 37.045 536 ILE D O 1
ATOM 16048 N N . ALA D 1 535 ? 51.178 36.163 57.757 1.000 36.381 537 ALA D N 1
ATOM 16049 C CA . ALA D 1 535 ? 49.707 36.360 57.834 1.000 36.689 537 ALA D CA 1
ATOM 16050 C C . ALA D 1 535 ? 48.981 35.197 57.135 1.000 43.167 537 ALA D C 1
ATOM 16051 O O . ALA D 1 535 ? 47.928 34.782 57.630 1.000 48.310 537 ALA D O 1
ATOM 16053 N N . VAL D 1 536 ? 49.487 34.765 55.976 1.000 43.610 538 VAL D N 1
ATOM 16054 C CA . VAL D 1 536 ? 48.992 33.621 55.157 1.000 49.249 538 VAL D CA 1
ATOM 16055 C C . VAL D 1 536 ? 49.765 32.444 55.758 1.000 49.821 538 VAL D C 1
ATOM 16056 O O . VAL D 1 536 ? 50.541 32.721 56.666 1.000 65.551 538 VAL D O 1
ATOM 16060 N N . GLU D 1 537 ? 49.610 31.203 55.330 1.000 51.286 539 GLU D N 1
ATOM 16061 C CA . GLU D 1 537 ? 50.552 30.097 55.685 1.000 53.412 539 GLU D CA 1
ATOM 16062 C C . GLU D 1 537 ? 50.370 29.709 57.159 1.000 49.309 539 GLU D C 1
ATOM 16063 O O . GLU D 1 537 ? 50.746 30.425 58.105 1.000 48.701 539 GLU D O 1
#

Solvent-accessible surface area: 76133 Å² total; per-residue (Å²): 206,53,73,125,8,12,0,0,0,7,10,0,16,14,6,0,0,19,0,0,22,76,1,18,92,106,8,90,131,6,88,2,0,0,0,31,33,34,76,29,12,0,16,49,5,1,0,0,88,2,55,57,5,117,62,2,13,0,4,0,8,29,10,19,2,8,63,129,61,8,141,45,0,40,116,4,9,80,21,0,26,148,97,33,62,161,157,28,36,11,88,49,18,97,8,43,21,93,56,79,18,0,9,0,16,0,11,22,57,69,4,44,24,63,13,14,72,110,57,53,146,110,10,40,15,108,22,48,167,137,15,111,20,40,54,18,15,70,8,0,25,79,0,0,54,90,6,6,101,35,0,24,70,103,126,41,70,45,116,86,14,20,115,59,1,48,124,20,85,34,135,70,23,53,1,43,47,7,1,0,20,8,7,0,32,74,42,13,36,19,9,0,16,68,0,2,14,8,7,18,0,16,34,5,6,1,31,18,3,0,0,2,10,0,0,1,14,12,0,26,1,40,14,71,185,49,93,14,50,0,5,69,36,1,3,0,13,0,0,19,4,0,5,73,7,1,83,131,63,52,8,56,24,59,73,90,8,132,12,73,4,3,75,63,110,136,125,53,0,33,0,44,10,77,60,64,70,10,32,0,54,6,0,0,0,8,21,11,59,82,12,0,38,84,10,16,79,69,0,55,24,0,92,122,11,90,102,26,1,27,4,0,42,31,44,53,24,0,10,0,0,0,0,3,52,42,10,20,4,55,126,13,13,68,90,42,113,150,58,32,108,49,27,0,34,13,2,19,2,2,1,44,6,2,0,5,1,0,2,6,5,9,60,34,87,12,101,30,8,80,83,39,41,0,0,0,0,0,0,21,1,1,39,80,11,14,35,0,0,63,9,24,80,160,121,77,44,56,19,74,9,39,96,35,68,3,27,132,57,0,19,84,10,0,25,72,0,2,64,62,0,6,100,50,140,165,23,25,49,20,72,35,4,0,20,42,11,8,24,68,78,64,30,12,0,14,9,0,0,2,37,38,43,25,76,2,65,92,19,27,91,88,2,2,20,5,34,104,155,5,22,0,0,2,4,8,10,1,6,0,33,13,2,38,35,17,25,0,6,3,39,3,0,49,32,0,13,163,87,0,73,88,78,27,73,161,96,108,122,67,56,144,6,46,0,0,0,7,10,0,16,14,6,0,0,18,0,0,23,76,0,20,93,106,34,88,154,56,84,2,0,0,0,32,36,35,73,30,12,1,16,47,6,2,0,0,89,1,25,34,4,111,62,2,14,0,4,0,8,29,10,16,2,7,65,128,65,8,147,40,0,43,117,4,7,81,20,0,26,149,98,34,62,160,161,28,34,10,89,51,17,99,10,35,20,89,60,79,23,0,8,0,19,0,11,21,58,71,3,45,23,64,11,13,82,115,53,53,146,111,10,40,14,108,23,46,172,134,15,110,20,40,54,17,12,53,8,0,20,79,0,0,54,89,6,6,101,35,0,29,70,126,126,40,71,33,118,64,26,28,104,59,0,69,130,21,83,36,138,70,16,53,1,42,47,13,0,0,20,9,7,0,34,78,41,11,37,18,9,0,15,69,0,2,14,8,8,18,0,15,34,6,8,1,32,18,3,0,0,3,11,0,0,0,15,12,20,31,2,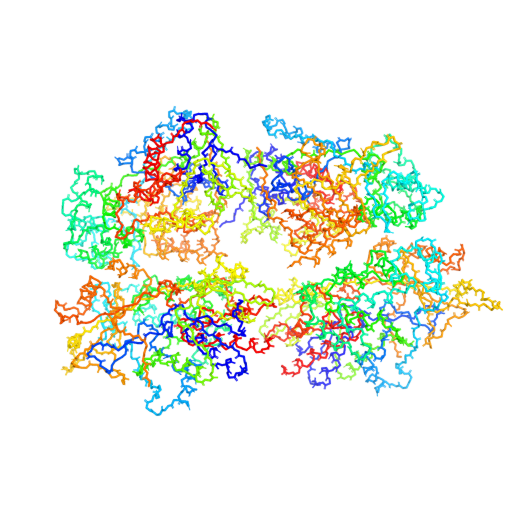39,4,117,163,42,70,14,48,0,5,68,34,1,4,0,10,0,0,20,4,0,5,72,6,0,80,125,62,53,9,35,23,22,60,93,1,136,10,75,4,2,73,63,107,132,123,47,0,39,0,44,7,81,56,55,68,10,30,0,53,8,0,0,0,8,21,11,57,84,11,0,38,85,10,19,83,70,0,54,24,0,91,122,12,87,101,25,0,27,3,0,43,32,46,52,23,0,9,0,0,0,0,3,59,42,10,20,3,56,127,13,13,70,90,41,113,147,58,32,109,49,28,0,37,19,1,18,1,2,1,42,7,2,0,5,1,1,2,4,5,8,60,35,89,11,101,29,8,82,83,39,40,0,0,0,0,0,0,21,0,1,39,80,10,16,35,0,0,63,9,17,79,158,130,77,45,57,18,58,9,135,94,35,135,8,30,179,74,0,18,85,9,0,25,68,0,2,57,68,0,6,106,57,136,166,21,26,80,38,118,43,7,0,21,40,11,9,25,66,78,65,30,12,0,13,8,0,0,2,38,38,44,25,76,2,64,95,18,25,90,88,2,2,20,5,33,105,152,4,22,0,0,2,4,10,9,1,8,0,22,13,2,38,36,18,24,0,5,3,39,2,0,51,31,0,14,162,88,0,71,92,61,78,208,55,71,131,9,44,0,0,0,8,11,0,16,13,6,0,0,18,0,0,22,74,1,20,94,104,35,90,153,56,87,2,0,0,0,32,36,33,76,28,11,1,15,48,7,1,0,0,87,2,56,58,5,117,63,2,14,0,4,0,8,29,10,18,2,8,55,110,55,6,117,62,0,35,118,4,9,83,20,0,27,146,97,34,55,149,152,33,32,10,84,48,18,98,10,37,21,91,61,79,19,0,9,0,19,0,11,24,47,66,2,45,22,64,15,15,73,116,57,48,140,94,9,40,14,109,21,49,168,135,16,105,20,40,55,17,14,71,8,0,27,78,0,0,55,90,6,6,103,36,0,23,71,103,124,37,77,61,118,65,15,25,94,62,1,55,146,19,85,32,131,71,16,52,2,42,48,14,1,0,21,9,6,0,14,93,42,12,34,16,9,0,17,68,0,2,14,8,7,18,0,14,34,6,7,1,31,17,2,0,0,2,10,0,0,1,16,10,1,21,1,43,12,68,175,46,87,15,52,0,5,68,29,1,3,0,12,0,0,20,5,0,5,71,6,1,83,129,63,52,8,56,25,57,72,94,5,142,12,76,4,3,70,63,102,132,119,52,0,38,0,44,8,104,58,114,56,9,30,0,54,9,0,0,0,8,21,9,58,83,12,0,41,84,10,12,88,76,0,64,22,0,87,123,11,90,102,28,1,26,4,0,42,30,45,52,23,0,10,0,0,0,0,3,55,42,10,20,3,55,126,12,13,68,91,46,112,153,59,32,107,48,28,0,36,15,2,19,2,2,1,44,8,2,0,5,1,0,2,4,4,8,61,34,88,11,100,29,7,79,83,40,43,0,0,0,0,0,0,20,1,2,38,80,11,16,34,0,0,64,9,16,80,156,134,77,44,56,17,82,8,133,99,35,131,8,28,162,68,0,19,65,6,0,26,89,6,2,55,87,0,7,106,55,135,166,22,26,80,37,115,47,8,0,20,39,11,8,25,67,78,64,30,11,0,13,9,0,0,2,37,38,44,25,75,3,63,94,18,25,91,91,2,1,22,5,30,69,88,5,21,0,0,2,5,8,10,1,7,0,33,14,2,39,35,18,27,0,5,2,38,2,0,51,32,0,14,160,88,0,71,88,80,65,211,54,70,124,9,46,0,0,0,8,10,0,18,13,6,0,0,18,0,0,23,74,0,19,93,104,33,89,153,56,86,2,0,0,0,31,36,34,75,27,11,0,14,46,6,2,0,0,88,2,57,58,5,117,61,2,15,0,4,0,8,29,10,18,2,6,55,111,55,6,114,62,0,30,119,4,7,81,22,0,26,150,99,19,62,157,172,32,38,10,90,48,18,100,10,37,21,93,61,80,20,0,8,0,19,0,12,22,59,63,2,44,22,60,9,13,74,111,61,50,145,96,11,39,15,109,23,47,173,135,16,106,20,41,53,18,15,68,7,0,37,78,0,0,54,90,7,6,102,35,0,29,73,118,124,43,70,51,130,85,16,26,114,63,1,49,124,20,81,31,133,65,24,22,1,12,46,10,0,0,20,9,4,0,15,89,41,13,36,18,8,0,16,70,0,1,13,8,9,18,0,17,34,5,7,1,32,18,2,0,0,4,10,0,0,0,16,11,5,12,1,42,6,95,160,43,65,15,49,0,5,70,67,1,4,0,10,0,0,15,0,0,5,49,5,1,82,126,63,52,9,57,26,60,73,91,4,138,9,75,4,2,74,64,98,135,121,56,0,35,0,45,8,101,62,117,71,9,24,0,53,8,0,0,0,8,21,10,59,81,13,0,40,82,10,15,89,75,0,56,23,0,90,121,11,85,100,26,1,27,4,0,42,32,45,53,25,0,9,0,0,0,0,2,56,42,9,18,3,56,126,12,13,71,91,40,122,153,58,32,110,50,28,0,36,16,1,18,2,2,1,43,7,2,0,5,1,1,3,4,4,8,60,34,85,12,99,31,8,80,83,38,42,0,0,0,0,0,0,20,1,1,39,80,10,15,36,0,0,63,9,24,77,160,101,77,44,56,17,81,11,134,95,35,134,8,29,164,76,0,18,68,5,0,27,91,7,2,63,87,0,6,101,49,139,166,20,25,80,36,113,46,9,0,22,39,12,8,24,68,78,66,30,11,0,13,9,0,0,2,36,37,44,24,45,3,65,93,18,24,90,93,2,1,19,4,32,107,147,6,21,0,0,2,4,9,9,0,7,0,33,13,2,38,37,16,27,0,6,2,38,2,0,51,31,0,14,159,87,0,70,90,59,81